Protein 6B40 (pdb70)

Nearest PDB structures (foldseek):
  6b40-assembly1_E  TM=1.002E+00  e=0.000E+00  Branchiostoma belcheri
  6dbv-assembly1_A  TM=8.803E-01  e=1.695E-36  Escherichia coli K-12
  6dbq-assembly1_C  TM=8.850E-01  e=1.042E-34  Escherichia coli K-12
  6dbu-assembly1_A  TM=8.363E-01  e=1.163E-34  Escherichia coli K-12
  6dbt-assembly1_C  TM=8.397E-01  e=1.228E-34  Escherichia coli K-12

Secondary structure (DSSP, 8-state):
----HHHHHHHHHHHT--HHHHHHHHHHHHHTT-S-SPPHHHHHHHHTTSSS--SB----SSEES--S-SS---S---S-EEEE--HHHHHHHHHHHTHHHHHTTSTTT--TT-TTT--EE-EEEEEEE-----------SSS---SEEEEEEEEEEE--SSS-SS-------SS-SSSSS-EEEEEEEE-SSS---TTTTHHHHHHHHHHHSSEEEEEEEEESEEEEEEE---B----THHHHHSSSS-SS-SS---SSS---TT--SS-------S-TTHHHHHHHSS-TTSSSTTTT-SS---S---SS-TT----SGGGHHHHHHHHHHHHHHHHTT--SSS--TTTHHHHHHHHHHHHHHHHTTS----SSS--HHHHHHTTSSS-TTTTSTT--SHHHHHHHHHHHHHHHHTTTSTT-S-TTSS-HHHHHHHHHHHHHHHHHHHHH-S-----TTTTTTSSSSHHHHH-TTS-S-SSTT-S-HHHHHHHHHHHTTTTSS--SSHHHHHHHHHHHHHHTT-HHHHTTSS---PPPSGGGT-SSS-S--/----HHHHHHHHHHHT--HHHHHHHHHHHHHTT-S-SPPHHHHHHHHTTSSS--SB----SSEES--S-SS---S---S-EEEE--HHHHHHHHHHHTHHHHHTTSTTT--TT-TTT--EE-EEEEEEE-----------SSS---SEEEEEEEEEEE--SSS-SS-------SS-SSSSS-EEEEEEEE-SSS---TTTTHHHHHHHHHHHSSEEEEEEEEESEEEEEEE---B----THHHHHSSSS-SS-SS---SSS---TT--SS-------S-TTHHHHHHHSS-TTSSSTTTT-SS---S---SS-TT----SGGGHHHHHHHHHHHHHHHHTT--SSS--TTTHHHHHHHHHHHHHHHHTTS----SSS--HHHHHHTTSSS-TTTTSTT--SHHHHHHHHHHHHHHHHTTTSTT-S-TTSS-HHHHHHHHHHHHHHHHHHHHH-S-----TTTTTTSSSSHHHHH-TTS-S-SSTT-S-HHHHHHHHHHHTTTTSS--SSHHHHHHHHHHHHHHTT-HHHHTTSS---PPPSGGGT-SSS-S--/--S-----PPPP-SSSS-TTTT---TT---EEEE-S--TT---SS---EEEE-EE-STTSSSEE--EE-SS-EE-------S-S---SS------------BTTBEEEEEEE-----TTT-S----EEEEEEEE-SS-EEEEEEEE-TTS-BSPPPP-S-------TTT-------------TT--S------------EEETTTTEEEPPP-----S--S-----BTTTTB-EE-----SSSSS-----EEEEEEEEEETBEEEEEEEEEE---SSS-S--SS---EE-SSSEEB----SS-PPPSS-S---S--BEEETTSSS-EEE-------S--S-------TTS-------SSS------/--S-----PPPP-SSSS-TTTT---TT---EEEE-S--TT---SS---EEEE-EE-STTSSSEE--EE-SS-EE-------S-S---SS------------BTTBEEEEEEE-----TTT-S----EEEEEEEE-SS-EEEEEEEE-TTS-BSPPPP-S-------TTT-------------TT--S------------EEETTTTEEEPPP-----S--S-----BTTTTB-EE-----SSSSS-----EEEEEEEEEETBEEEEEEEEEE---SSS-S--SS---EE-SSSEEB----SS-PPPSS-S---S--BEEETTSSS-EEE-------S--S-------TTS-------SSS------

Organism: Branchiostoma belcheri (NCBI:txid7741)

InterPro domains:
  IPR001841 Zinc finger, RING-type [PS50089] (371-410)
  IPR001841 Zinc finger, RING-type [SM00184] (371-409)
  IPR013083 Zinc finger, RING/FYVE/PHD-type [G3DSA:3.30.40.10] (348-464)
  IPR017907 Zinc finger, RING-type, conserved site [PS00518] (387-396)
  IPR023336 RAG nonamer-binding domain [PF12940] (477-530)
  IPR024627 V(D)J recombination-activating protein 1 [PTHR11539] (9-1124)
  IPR035714 RAG1 importin-binding [PF12560] (37-104)
  IPR058552 V(D)J recombination-activating protein 1, DNA-binding domain [PF26024] (548-600)
  IPR058553 V(D)J recombination-activating protein 1, pre-RNase H domain [PF26025] (634-689)
  IPR058554 V(D)J recombination-activating protein 1, RNase H domain [PF26100] (694-826)
  IPR058555 V(D)J recombination-activating protein 1, ZnC2 domain [PF26101] (828-865)
  IPR058556 V(D)J recombination-activating protein 1, ZnH2 domain [PF26104] (890-1047)
  IPR058557 V(D)J recombination-activating protein 1, C-terminal domain [PF26105] (1060-1104)

Sequence (1838 aa):
SCMTPEECLGMRLDMLMTKNQYSKEYNILKERGFSTLCPPKQLDAIEKTLMPGTARYSLEPDSVTMDFHEYVPDFPCPNTKGVRFPYAHAVAKTLEELEDEIVNGLKKLGRDPNDPTLVIHTICKDGADGMGDVSVHKEKSDHLLPDKALRFSFCVLRCSVMHKDTEVTIYEDPNPNSVRSNRPVLECIGDENDDGTVAVCVGPIECQRLLMKDKIMRVHMSDGTQRAHYLTFFNSMVDEKWDRAHGGLAGAGSKYLCTLCEAVRDEALEKAGSYKITRTLKKIEVTASKMKYESQEKDTFGVKGYPLLTTEPWERGIDATHTDINMGNYFKSLIVREMAQVHSWAKTANVKKQIVDAESKLDKHLKESLGLNPTLMMAGNYARELFKAEHADKLVALVDKPDRKSALVEVLAKFRQLRKVYRANWPLNDMSDEVRQYKAKAVEMANDLKTHFPYAPCTNYLHKVIEHVQELIEHPSGVGSVGALSSEGNEAGNKLFRQLRLGHARKGNTYNGLRDVLCTHWLYTSKTLRDKAAMSSGPIFSSLVTDSSRSSRKKSDSALGTEFTVVCDRVPLRDPSPTVQRFLCFVFDNGSGAMSTLPIDVGGEGISLSDMKEVKAMPHIASGCTAVWGPPLPPKPGKDTKQVILWGGLDKRRWCCSNDLTQVDITITPKTTTAKVSILPADKQDGVPSPRTGHTLVAISSLQAILFGGLELASRHARLGTCAQSCKDGYFYLLDMTTLRWNKLPLPPLVPRAYHSSTWVPASSTMVIVGGITYSGHCPSERLSVSDVVCLKISDTSQYTLTEIHMEGVRDSYVSSSSASALCDDRFVLYGGYHHDKSGLHPPEPSRDLYVMNLQTKKAVVHHAPTRMASAGHTCLRLIDNSVVMIGGTCKSVNCCTNLSCMTPEECLGMRLDMLMTKNQYSKEYNILKERGFSTLCPPKQLDAIEKTLMPGTARYSLEPDSVTMDFHEYVPDFPCPNTKGVRFPYAHAVAKTLEELEDEIVNGLKKLGRDPNDPTLVIHTICKDGADGMGDVSVHKEKSDHLLPDKALRFSFCVLRCSVMHKDTEVTIYEDPNPNSVRSNRPVLECIGDENDDGTVAVCVGPIECQRLLMKDKIMRVHMSDGTQRAHYLTFFNSMVDEKWDRAHGGLAGAGSKYLCTLCEAVRDEALEKAGSYKITRTLKKIEVTASKMKYESQEKDTFGVKGYPLLTTEPWERGIDATHTDINMGNYFKSLIVREMAQVHSWAKTANVKKQIVDAESKLDKHLKESLGLNPTLMMAGNYARELFKAEHADKLVALVDKPDRKSALVEVLAKFRQLRKVYRANWPLNDMSDEVRQYKAKAVEMANDLKTHFPYAPCTNYLHKVIEHVQELIEHPSGVGSVGALSSEGNEAGNKLFRQLRLGHARKGNTYNGLRDVLCTHWLYTSKTLRDKAAMSSGPIFSSLVTDSSRSSRKKSDSALGTEFTVVCDRVPLRDPSPTVQRFLCFVFDNGSGAMSTLPIDVGGEGISLSDMKEVKAMPHIASGCTAVWGPPLPPKPGKDTKQVILWGGLDKRRWCCSNDLTQVDITITPKTTTAKVSILPADKQDGVPSPRTGHTLVAISSLQAILFGGLELASRHARLGTCAQSCKDGYFYLLDMTTLRWNKLPLPPLVPRAYHSSTWVPASSTMVIVGGITYSGHCPSERLSVSDVVCLKISDTSQYTLTEIHMEGVRDSYVSSSSASALCDDRFVLYGGYHHDKSGLHPPEPSRDLYVMNLQTKKAVVHHAPTRMASAGHTCLRLIDNSVVMIGGTCKSVNCCTNL

B-factor: mean 50.0, std 0.0, range [50.0, 50.0]

Solvent-accessible surface area: 89553 Å² total; per-residue (Å²): 118,109,26,62,29,66,50,0,1,4,10,21,13,28,25,58,20,42,101,118,44,3,29,77,2,40,77,26,6,130,104,98,56,57,67,17,9,7,49,39,167,84,0,53,65,39,19,122,73,29,30,15,27,80,27,138,62,110,220,158,33,17,46,54,7,61,58,81,46,132,111,28,57,23,58,77,54,35,54,7,62,1,0,29,8,63,1,17,46,0,8,2,14,12,21,52,22,32,23,109,64,10,67,107,8,12,137,215,56,22,164,43,94,56,34,116,84,37,42,1,22,7,10,7,4,0,1,9,39,13,34,22,117,21,68,47,62,128,34,171,41,53,110,104,12,36,63,62,2,10,12,13,3,4,3,34,4,53,14,2,62,130,44,98,160,91,93,91,46,48,40,56,9,123,80,4,36,37,40,46,7,12,12,2,0,2,1,1,13,0,26,33,114,139,24,39,4,6,16,21,2,10,19,20,8,16,60,49,5,93,88,28,52,75,111,110,16,91,1,74,125,18,97,81,73,55,12,3,5,52,6,20,11,23,13,2,8,8,21,31,164,23,8,3,65,22,6,1,20,31,43,90,20,78,82,51,6,2,10,4,0,76,8,64,92,128,78,48,123,108,126,28,36,61,60,31,83,82,149,18,86,127,24,3,80,46,9,19,42,114,106,45,75,111,12,60,107,140,112,62,34,9,9,62,8,142,20,74,34,37,14,90,34,41,55,33,4,20,7,2,22,68,5,3,53,69,3,0,81,15,15,17,26,6,9,6,30,9,35,19,102,18,108,87,85,46,146,74,76,135,39,91,114,98,11,75,59,10,60,67,103,7,32,98,48,5,14,56,45,28,18,20,54,83,102,148,176,38,58,25,131,26,3,79,33,19,14,112,78,125,49,31,102,92,11,0,54,73,6,91,114,104,107,87,65,73,13,1,39,65,1,22,54,40,6,97,103,6,44,102,9,17,70,28,54,40,6,96,113,91,69,44,93,40,9,157,100,5,63,71,80,1,43,78,16,24,59,17,24,129,96,88,10,110,45,53,37,24,49,38,8,17,23,10,11,21,5,1,6,22,46,18,5,114,76,100,120,25,18,6,3,9,1,0,5,2,7,56,5,10,74,42,2,10,153,14,2,100,92,2,32,125,54,41,23,131,146,76,96,9,78,49,4,2,75,34,1,1,26,24,7,3,7,26,4,2,21,46,9,69,108,98,12,58,69,68,90,98,104,102,80,83,100,96,65,58,116,99,69,60,114,85,138,166,36,31,7,96,73,74,81,8,142,122,18,82,30,87,192,13,42,200,122,96,24,54,27,8,112,33,11,24,18,20,33,46,67,26,150,35,53,36,67,58,127,39,146,121,45,110,6,24,12,7,30,14,12,22,3,0,58,38,16,31,2,23,12,5,29,29,27,12,46,169,42,37,59,26,36,44,64,26,105,52,48,51,85,36,22,11,13,50,5,4,6,2,29,53,9,46,113,75,106,110,115,147,46,80,22,27,29,12,10,18,0,6,2,1,16,26,65,76,117,68,20,14,22,36,34,10,1,74,12,36,21,16,9,42,64,195,85,26,79,13,132,16,40,18,42,44,59,110,139,17,66,49,72,7,54,44,15,9,8,24,23,3,12,11,57,79,55,74,48,17,0,22,40,3,0,37,34,37,13,42,126,98,103,72,63,59,111,22,47,103,78,80,138,28,8,96,11,11,28,7,35,14,94,78,28,103,8,63,98,28,113,49,117,64,72,45,57,50,18,30,26,9,0,17,57,12,44,86,109,29,18,5,3,12,12,1,4,35,45,26,21,10,112,76,46,13,60,32,65,19,4,6,26,8,23,17,115,138,77,111,75,58,38,117,38,61,53,65,86,68,116,11,105,32,60,176,36,4,23,15,5,20,11,29,12,20,11,1,9,48,70,71,2,4,10,42,4,6,6,67,67,102,76,59,19,58,145,8,135,65,17,48,106,35,6,38,4,3,37,27,70,59,212,161,14,32,9,66,68,10,85,38,73,108,34,68,23,13,30,34,11,36,55,25,60,45,91,107,50,18,89,20,10,12,20,2,42,56,51,50,20,8,14,41,15,116,108,27,62,28,65,51,0,0,3,8,21,12,27,24,58,19,42,103,115,46,3,29,77,2,42,76,28,7,131,106,98,56,57,68,18,8,8,50,38,165,84,0,53,64,39,20,123,74,30,30,15,27,80,26,139,63,109,219,156,36,18,43,54,9,59,58,77,46,130,110,29,56,23,59,76,53,34,54,8,65,1,0,29,9,63,1,17,48,0,7,2,15,12,21,54,20,32,22,109,64,10,66,108,9,11,136,215,60,22,163,42,91,56,33,114,84,36,42,1,22,7,9,7,3,0,1,9,40,12,37,22,118,21,66,48,64,131,35,172,41,56,110,102,12,35,63,61,1,10,12,16,2,4,3,33,4,54,14,2,63,132,44,98,158,93,94,91,44,49,43,56,8,122,80,4,36,37,40,46,6,11,13,2,0,2,1,1,12,1,26,34,114,141,23,39,4,7,14,22,2,10,18,22,7,17,61,49,4,92,88,27,55,77,110,109,16,90,2,71,123,19,99,81,72,55,11,3,5,50,5,20,11,23,12,3,8,10,20,31,159,21,8,4,68,22,7,0,21,33,43,89,19,76,84,51,6,2,11,4,0,76,8,65,94,129,81,46,123,106,127,28,37,61,61,32,82,82,153,17,87,128,24,3,81,46,10,20,41,114,107,44,76,112,13,59,106,139,114,60,33,10,10,62,8,144,21,75,33,36,15,90,35,41,55,32,6,23,8,1,21,69,6,3,51,69,4,1,82,15,15,18,27,6,9,7,31,8,34,18,102,21,104,89,87,46,147,72,77,137,39,92,110,99,10,74,60,10,61,66,102,7,30,97,49,5,12,52,45,26,16,18,54,85,105,152,176,39,58,25,129,26,2,78,31,20,12,114,78,127,49,32,100,94,11,0,54,72,7,93,115,103,108,87,65,73,13,2,39,66,1,23,55,40,6,99,104,5,44,104,10,17,70,27,54,40,6,96,113,88,69,43,92,40,11,156,100,4,63,71,81,0,43,76,15,25,60,18,23,130,95,88,9,109,43,51,37,24,50,38,8,17,23,10,11,23,5,1,8,22,46,16,5,114,73,99,119,25,20,6,4,8,0,0,5,2,7,55,5,11,71,42,2,9,154,16,3,101,89,3,29,128,54,39,24,128,151,78,95,9,80,48,4,2,74,33,1,1,25,24,7,3,8,26,4,2,24,45,9,66,109,96,10,56,68,69,91,99,105,101,80,81,100,96,66,59,115,100,68,59,114,84,138,168,38,32,8,96,73,74,80,8,143,119,19,85,30,88,193,12,43,202,123,99,24,52,26,9,112,34,11,24,17,18,33,46,67,26,149,35,53,35,69,59,125,41,144,118,42,109,7,24,12,8,31,13,12,21,3,0,58,38,16,32,2,24,11,6,29,27,27,12,44,168,39,36,61,27,37,44,67,26,101,52,47,51,85,36,23,11,11,50,4,3,6,2,28,52,10,46,115,76,103,109,116,146,43,80,22,27,29,13,10,18,0,6,2,1,16,26,65,74,115,67,18,14,23,36,33,10,1,73,13,37,20,15,6,41,63,195,86,27,79,13,132,15,41,20,43,43,57,109,139,17,66,48,72,8,54,43,15,9,8,23,22,3,12,10,59,77,54,74,49,18,0,21,40,3,0,38,34,38,13,43,123,99,102,72,64,58,111,23,46,101,79,77,135,28,7,96,12,9,28,8,35,16,94,78,26,102,9,62,96,28,115,51,117,63,72,46,57,51,16,30,26,9,0,19,57,12,42,86,106,29,17,5,2,12,13,1,5,34,44,26,20,10,111,77,45,14,60,31,65,19,5,6,26,8,24,16,116,138,77,111,74,59,37,120,39,61,53,66,84,67,118,12,107,31,58,175,37,4,22,13,5,19,10,30,11,20,11,2,10,49,71,73,1,4,11,45,3,7,4,67,66,103,77,60,20,59,150,8,137,66,18,47,105,36,6,39,4,3,37,26,70,59,212,163,14,32,8,65,68,10,85,39,74,110,34,69,23,14,29,32,12,37,56,28,60,45,93,106,50,17,89,22,9,12,21,2,43,57,53,50,19,8,16,42,15

Foldseek 3Di:
DADDLLLVLLVCQVVLNFPVNVQVVVVVCVVVPDRDHDHCVVNVVCLVVLAFPDFDKLHDFWDWLQPDDDPDPPDPDDQKTWTFGQVVSVVLSLVLFCLVVVCVQVPPHDPRLDAVPDAKEWEWEWEKDKAAADDFDPQPDDDGFHRIKIWIWIFTAFIWDPDDVPGDTRDGPPPGQAALRIFTGIIMGHDPPVHVPCCRRVVVSLVVVVVVAQDKMKRHPNDPGIHIYHYHYAYAQQPQVSCPVQQFADRQFQQAQALAFQDGQPDLDQATPDGDWLCVLVVQVQCVVDPVCPPCNVNPDSGHGHDNHPRHGRRGYDAQLVCLQVVCVVLLLVLLCQLDVDADDDCDPVCVVSSVVSSVVLQVLCVVPHDDDDDPDDDSVNSVVQQDPPCLCSNCVSRPPCVVVVLSSVLSVLCNVLVCQALPQDDVVPPVVSLVCVLVSLSVSSVSCVPSPPHDRDHSCSSVRNDVRSCVLVPPPDRRGNNNVHNVHVVVVVVVQCVCQVPRFDDDHPNVTSSRSSSVSNVSNRPVSVVSPPDDDDDDDPPPQDPPDPNPD/DPQDAFFFADWAPCPPADPQSPLLLAQAAWDWAQDDPQLQDPDPPKRAIWIWGHCFAPSGQHIGTWPRIRDHGDHDDDDSAPTHPGFGNWEKEAWEDFDDDDVFKGKTKTWTFAAADPPPGWFDGWTWIKIWMDGHPDTHIDTDTDPCPLAAADDDGAHAEYWEDDRAFWATDFAHHDLTDDVPRPPPSQDADWDQWGFIAGPPRRYGHTDDDPGPIDFGHYFAYWDDDQIWTKGAHQDDRGVQAFRWDQKIKIFDQNDPVPRDDTDIDIDGAQDPDIRLALSAYFREQEAQWGKGFAFDLPCDDGNPDSDTGGWIKIWRCNDPNTYTDHRPTNPDSAHHAWDFDYDYPDAFTFIQGNRSGGTGGD/DADDLLLVLLVCQVVLNFPVNVQVVVVVCVVVPDRDHDHCVVNVVCLVVLAFPDFDKLHDFWDWLQPDDDPDPPDPDDQKTWTFGQVVSVVLSLVLFCLVVVCVQVPPHDPRLDAVPDAKEWEWEWEKDKAAADDFDPQPDDDGFHRIKIWIWIFTAFIWDPDDVPGDTRDGPPPGQAALRIFTGIIMGHDPPVHVPCCRRVVVSLVVVVVVAQDKMKRHPNDPGIHIYHYHYAYAQQPQVSCPVQQFADRQFQQAQALAFQDGQPDLDQATPDGDWLCVLVVQVQCVVDPVCPPCNVNPDSGHGHDNHPRHGRRGYDAQLVCLQVVCVVLLLVLLCQLDVDADDDCDPVCVVSSVVSSVVLQVLCVVPHDDDDDPDDDSVNSVVQQDPPCLCSNCVSRPPCVVVVLSSVLSVLCNVLVCQALPQDDVVPPVVSLVCVLVSLSVSSVSCVPSPPHDRDHSCSSVRNDVRSCVLVPPPDRRGNNNVHNVHVVVVVVVQCVCQVPRFDDDHPNVTSSRSSSVSNVSNRPVSVVSPPDDDDDDDPPPQDPPDPNPD/DPQDAFFFADWAPCPPADPQSPLLLAQAAWDWAQDDPQLQDPDPPKRAIWIWGHCFAPSGQHIGTWPRIRDHGDHDDDDSAPTHPGFGNWEKEAWEDFDDDDVFKGKTKTWTFAAADPPPGWFDGWTWIKIWMDGHPDTHIDTDTDPCPLAAADDDGAHAEYWEDDRAFWATDFAHHDLTDDVPRPPPSQDADWDQWGFIAGPPRRYGHTDDDPGPIDFGHYFAYWDDDQIWTKGAHQDDRGVQAFRWDQKIKIFDQNDPVPRDDTDIDIDGAQDPDIRLALSAYFREQEAQWGKGFAFDLPCDDGNPDSDTGGWIKIWRCNDPNTYTDHRPTNPDSAHHAWDFDYDYPDAFTFIQGNRSGGTGGD

Radius of gyration: 41.95 Å; Cα contacts (8 Å, |Δi|>4): 3526; chains: 4; bounding box: 133×90×96 Å

Structure (mmCIF, N/CA/C/O backbone):
data_6B40
#
_entry.id   6B40
#
loop_
_entity.id
_entity.type
_entity.pdbx_description
1 polymer RAG1L,RAG1L
2 polymer '31TIR intact strand'
3 polymer '31TIR pre-nicked strand of signal DNA'
4 polymer '31TIR pre-nicked strand of flanking DNA'
5 polymer RAG2L
6 non-polymer 'CALCIUM ION'
7 non-polymer 'ZINC ION'
#
loop_
_atom_site.group_PDB
_atom_site.id
_atom_site.type_symbol
_atom_site.label_atom_id
_atom_site.label_alt_id
_atom_site.label_comp_id
_atom_site.label_asym_id
_atom_site.label_entity_id
_atom_site.label_seq_id
_atom_site.pdbx_PDB_ins_code
_atom_site.Cartn_x
_atom_site.Cartn_y
_atom_site.Cartn_z
_atom_site.occupancy
_atom_site.B_iso_or_equiv
_atom_site.auth_seq_id
_atom_site.auth_comp_id
_atom_site.auth_asym_id
_atom_site.auth_atom_id
_atom_site.pdbx_PDB_model_num
ATOM 1 N N . SER A 1 78 ? 128.215 123.454 72.605 1.00 50.00 545 SER A N 1
ATOM 2 C CA . SER A 1 78 ? 127.596 122.287 73.213 1.00 50.00 545 SER A CA 1
ATOM 3 C C . SER A 1 78 ? 128.064 122.118 74.649 1.00 50.00 545 SER A C 1
ATOM 4 O O . SER A 1 78 ? 127.388 122.542 75.584 1.00 50.00 545 SER A O 1
ATOM 7 N N . CYS A 1 79 ? 129.224 121.491 74.820 1.00 50.00 546 CYS A N 1
ATOM 8 C CA . CYS A 1 79 ? 129.771 121.277 76.149 1.00 50.00 546 CYS A CA 1
ATOM 9 C C . CYS A 1 79 ? 130.256 122.598 76.741 1.00 50.00 546 CYS A C 1
ATOM 10 O O . CYS A 1 79 ? 130.363 123.619 76.057 1.00 50.00 546 CYS A O 1
ATOM 13 N N . MET A 1 80 ? 130.561 122.574 78.030 1.00 50.00 547 MET A N 1
ATOM 14 C CA . MET A 1 80 ? 130.695 123.807 78.787 1.00 50.00 547 MET A CA 1
ATOM 15 C C . MET A 1 80 ? 132.069 123.926 79.442 1.00 50.00 547 MET A C 1
ATOM 16 O O . MET A 1 80 ? 132.924 123.042 79.347 1.00 50.00 547 MET A O 1
ATOM 21 N N . THR A 1 81 ? 132.251 125.058 80.113 1.00 50.00 548 THR A N 1
ATOM 22 C CA . THR A 1 81 ? 133.392 125.576 80.853 1.00 50.00 548 THR A CA 1
ATOM 23 C C . THR A 1 81 ? 133.365 125.043 82.277 1.00 50.00 548 THR A C 1
ATOM 24 O O . THR A 1 81 ? 132.327 125.136 82.941 1.00 50.00 548 THR A O 1
ATOM 28 N N . PRO A 1 82 ? 134.469 124.484 82.776 1.00 50.00 549 PRO A N 1
ATOM 29 C CA . PRO A 1 82 ? 134.448 123.922 84.132 1.00 50.00 549 PRO A CA 1
ATOM 30 C C . PRO A 1 82 ? 134.356 124.966 85.227 1.00 50.00 549 PRO A C 1
ATOM 31 O O . PRO A 1 82 ? 133.806 124.668 86.295 1.00 50.00 549 PRO A O 1
ATOM 35 N N . GLU A 1 83 ? 134.876 126.173 85.003 1.00 50.00 550 GLU A N 1
ATOM 36 C CA . GLU A 1 83 ? 134.768 127.216 86.018 1.00 50.00 550 GLU A CA 1
ATOM 37 C C . GLU A 1 83 ? 133.328 127.666 86.211 1.00 50.00 550 GLU A C 1
ATOM 38 O O . GLU A 1 83 ? 132.943 128.024 87.329 1.00 50.00 550 GLU A O 1
ATOM 44 N N . GLU A 1 84 ? 132.528 127.634 85.141 1.00 50.00 551 GLU A N 1
ATOM 45 C CA . GLU A 1 84 ? 131.094 127.879 85.253 1.00 50.00 551 GLU A CA 1
ATOM 46 C C . GLU A 1 84 ? 130.431 126.861 86.165 1.00 50.00 551 GLU A C 1
ATOM 47 O O . GLU A 1 84 ? 129.610 127.219 87.015 1.00 50.00 551 GLU A O 1
ATOM 53 N N . CYS A 1 85 ? 130.805 125.592 86.025 1.00 50.00 552 CYS A N 1
ATOM 54 C CA . CYS A 1 85 ? 130.237 124.554 86.874 1.00 50.00 552 CYS A CA 1
ATOM 55 C C . CYS A 1 85 ? 130.692 124.711 88.317 1.00 50.00 552 CYS A C 1
ATOM 56 O O . CYS A 1 85 ? 129.899 124.522 89.249 1.00 50.00 552 CYS A O 1
ATOM 59 N N . LEU A 1 86 ? 131.966 125.055 88.515 1.00 50.00 553 LEU A N 1
ATOM 60 C CA . LEU A 1 86 ? 132.484 125.201 89.868 1.00 50.00 553 LEU A CA 1
ATOM 61 C C . LEU A 1 86 ? 131.846 126.388 90.565 1.00 50.00 553 LEU A C 1
ATOM 62 O O . LEU A 1 86 ? 131.557 126.331 91.765 1.00 50.00 553 LEU A O 1
ATOM 67 N N . GLY A 1 87 ? 131.571 127.454 89.818 1.00 50.00 554 GLY A N 1
ATOM 68 C CA . GLY A 1 87 ? 130.796 128.540 90.377 1.00 50.00 554 GLY A CA 1
ATOM 69 C C . GLY A 1 87 ? 129.350 128.164 90.595 1.00 50.00 554 GLY A C 1
ATOM 70 O O . GLY A 1 87 ? 128.697 128.694 91.496 1.00 50.00 554 GLY A O 1
ATOM 71 N N . MET A 1 88 ? 128.832 127.247 89.782 1.00 50.00 555 MET A N 1
ATOM 72 C CA . MET A 1 88 ? 127.459 126.816 89.964 1.00 50.00 555 MET A CA 1
ATOM 73 C C . MET A 1 88 ? 127.299 126.016 91.243 1.00 50.00 555 MET A C 1
ATOM 74 O O . MET A 1 88 ? 126.262 126.115 91.906 1.00 50.00 555 MET A O 1
ATOM 79 N N . ARG A 1 89 ? 128.322 125.250 91.619 1.00 50.00 556 ARG A N 1
ATOM 80 C CA . ARG A 1 89 ? 128.140 124.319 92.728 1.00 50.00 556 ARG A CA 1
ATOM 81 C C . ARG A 1 89 ? 128.088 125.041 94.065 1.00 50.00 556 ARG A C 1
ATOM 82 O O . ARG A 1 89 ? 127.315 124.657 94.950 1.00 50.00 556 ARG A O 1
ATOM 90 N N . LEU A 1 90 ? 128.865 126.107 94.219 1.00 50.00 557 LEU A N 1
ATOM 91 C CA . LEU A 1 90 ? 129.124 126.610 95.560 1.00 50.00 557 LEU A CA 1
ATOM 92 C C . LEU A 1 90 ? 127.947 127.385 96.134 1.00 50.00 557 LEU A C 1
ATOM 93 O O . LEU A 1 90 ? 127.656 127.258 97.327 1.00 50.00 557 LEU A O 1
ATOM 98 N N . ASP A 1 91 ? 127.243 128.167 95.311 1.00 50.00 558 ASP A N 1
ATOM 99 C CA . ASP A 1 91 ? 126.076 128.881 95.819 1.00 50.00 558 ASP A CA 1
ATOM 100 C C . ASP A 1 91 ? 124.929 127.947 96.161 1.00 50.00 558 ASP A C 1
ATOM 101 O O . ASP A 1 91 ? 124.068 128.305 96.970 1.00 50.00 558 ASP A O 1
ATOM 106 N N . MET A 1 92 ? 124.905 126.758 95.573 1.00 50.00 559 MET A N 1
ATOM 107 C CA . MET A 1 92 ? 123.951 125.758 96.007 1.00 50.00 559 MET A CA 1
ATOM 108 C C . MET A 1 92 ? 124.322 125.177 97.358 1.00 50.00 559 MET A C 1
ATOM 109 O O . MET A 1 92 ? 123.440 124.657 98.049 1.00 50.00 559 MET A O 1
ATOM 114 N N . LEU A 1 93 ? 125.602 125.273 97.741 1.00 50.00 560 LEU A N 1
ATOM 115 C CA . LEU A 1 93 ? 126.236 124.383 98.718 1.00 50.00 560 LEU A CA 1
ATOM 116 C C . LEU A 1 93 ? 125.936 122.925 98.393 1.00 50.00 560 LEU A C 1
ATOM 117 O O . LEU A 1 93 ? 125.662 122.109 99.273 1.00 50.00 560 LEU A O 1
ATOM 122 N N . MET A 1 94 ? 125.989 122.601 97.110 1.00 50.00 561 MET A N 1
ATOM 123 C CA . MET A 1 94 ? 125.714 121.259 96.649 1.00 50.00 561 MET A CA 1
ATOM 124 C C . MET A 1 94 ? 126.913 120.383 96.974 1.00 50.00 561 MET A C 1
ATOM 125 O O . MET A 1 94 ? 128.044 120.712 96.608 1.00 50.00 561 MET A O 1
ATOM 130 N N . THR A 1 95 ? 126.676 119.291 97.689 1.00 50.00 562 THR A N 1
ATOM 131 C CA . THR A 1 95 ? 127.760 118.366 97.959 1.00 50.00 562 THR A CA 1
ATOM 132 C C . THR A 1 95 ? 128.153 117.654 96.673 1.00 50.00 562 THR A C 1
ATOM 133 O O . THR A 1 95 ? 127.367 117.559 95.727 1.00 50.00 562 THR A O 1
ATOM 137 N N . LYS A 1 96 ? 129.381 117.128 96.668 1.00 50.00 563 LYS A N 1
ATOM 138 C CA . LYS A 1 96 ? 130.028 116.685 95.435 1.00 50.00 563 LYS A CA 1
ATOM 139 C C . LYS A 1 96 ? 129.298 115.508 94.804 1.00 50.00 563 LYS A C 1
ATOM 140 O O . LYS A 1 96 ? 129.155 115.438 93.575 1.00 50.00 563 LYS A O 1
ATOM 146 N N . ASN A 1 97 ? 128.786 114.607 95.637 1.00 50.00 564 ASN A N 1
ATOM 147 C CA . ASN A 1 97 ? 128.025 113.486 95.116 1.00 50.00 564 ASN A CA 1
ATOM 148 C C . ASN A 1 97 ? 126.712 113.930 94.493 1.00 50.00 564 ASN A C 1
ATOM 149 O O . ASN A 1 97 ? 126.258 113.308 93.529 1.00 50.00 564 ASN A O 1
ATOM 154 N N . GLN A 1 98 ? 126.101 115.005 94.999 1.00 50.00 565 GLN A N 1
ATOM 155 C CA . GLN A 1 98 ? 124.866 115.483 94.385 1.00 50.00 565 GLN A CA 1
ATOM 156 C C . GLN A 1 98 ? 125.135 116.070 93.008 1.00 50.00 565 GLN A C 1
ATOM 157 O O . GLN A 1 98 ? 124.312 115.917 92.097 1.00 50.00 565 GLN A O 1
ATOM 163 N N . TYR A 1 99 ? 126.288 116.715 92.828 1.00 50.00 566 TYR A N 1
ATOM 164 C CA . TYR A 1 99 ? 126.638 117.193 91.500 1.00 50.00 566 TYR A CA 1
ATOM 165 C C . TYR A 1 99 ? 126.934 116.032 90.573 1.00 50.00 566 TYR A C 1
ATOM 166 O O . TYR A 1 99 ? 126.578 116.075 89.388 1.00 50.00 566 TYR A O 1
ATOM 175 N N . SER A 1 100 ? 127.560 114.979 91.103 1.00 50.00 567 SER A N 1
ATOM 176 C CA . SER A 1 100 ? 127.758 113.779 90.300 1.00 50.00 567 SER A CA 1
ATOM 177 C C . SER A 1 100 ? 126.431 113.147 89.920 1.00 50.00 567 SER A C 1
ATOM 178 O O . SER A 1 100 ? 126.280 112.639 88.804 1.00 50.00 567 SER A O 1
ATOM 181 N N . LYS A 1 101 ? 125.448 113.222 90.815 1.00 50.00 568 LYS A N 1
ATOM 182 C CA . LYS A 1 101 ? 124.144 112.634 90.545 1.00 50.00 568 LYS A CA 1
ATOM 183 C C . LYS A 1 101 ? 123.391 113.419 89.481 1.00 50.00 568 LYS A C 1
ATOM 184 O O . LYS A 1 101 ? 122.765 112.825 88.600 1.00 50.00 568 LYS A O 1
ATOM 190 N N . GLU A 1 102 ? 123.465 114.749 89.524 1.00 50.00 569 GLU A N 1
ATOM 191 C CA . GLU A 1 102 ? 122.800 115.535 88.490 1.00 50.00 569 GLU A CA 1
ATOM 192 C C . GLU A 1 102 ? 123.491 115.365 87.145 1.00 50.00 569 GLU A C 1
ATOM 193 O O . GLU A 1 102 ? 122.822 115.307 86.101 1.00 50.00 569 GLU A O 1
ATOM 199 N N . TYR A 1 103 ? 124.825 115.255 87.158 1.00 50.00 570 TYR A N 1
ATOM 200 C CA . TYR A 1 103 ? 125.562 114.966 85.935 1.00 50.00 570 TYR A CA 1
ATOM 201 C C . TYR A 1 103 ? 125.153 113.628 85.351 1.00 50.00 570 TYR A C 1
ATOM 202 O O . TYR A 1 103 ? 124.933 113.515 84.143 1.00 50.00 570 TYR A O 1
ATOM 211 N N . ASN A 1 104 ? 125.000 112.619 86.204 1.00 50.00 571 ASN A N 1
ATOM 212 C CA . ASN A 1 104 ? 124.589 111.305 85.731 1.00 50.00 571 ASN A CA 1
ATOM 213 C C . ASN A 1 104 ? 123.153 111.300 85.232 1.00 50.00 571 ASN A C 1
ATOM 214 O O . ASN A 1 104 ? 122.852 110.603 84.262 1.00 50.00 571 ASN A O 1
ATOM 219 N N . ILE A 1 105 ? 122.267 112.082 85.852 1.00 50.00 572 ILE A N 1
ATOM 220 C CA . ILE A 1 105 ? 120.874 112.100 85.417 1.00 50.00 572 ILE A CA 1
ATOM 221 C C . ILE A 1 105 ? 120.747 112.748 84.048 1.00 50.00 572 ILE A C 1
ATOM 222 O O . ILE A 1 105 ? 120.155 112.170 83.129 1.00 50.00 572 ILE A O 1
ATOM 227 N N . LEU A 1 106 ? 121.324 113.939 83.872 1.00 50.00 573 LEU A N 1
ATOM 228 C CA . LEU A 1 106 ? 121.229 114.555 82.552 1.00 50.00 573 LEU A CA 1
ATOM 229 C C . LEU A 1 106 ? 122.138 113.884 81.535 1.00 50.00 573 LEU A C 1
ATOM 230 O O . LEU A 1 106 ? 121.946 114.076 80.329 1.00 50.00 573 LEU A O 1
ATOM 235 N N . LYS A 1 107 ? 123.100 113.081 81.987 1.00 50.00 574 LYS A N 1
ATOM 236 C CA . LYS A 1 107 ? 123.846 112.245 81.063 1.00 50.00 574 LYS A CA 1
ATOM 237 C C . LYS A 1 107 ? 122.993 111.088 80.576 1.00 50.00 574 LYS A C 1
ATOM 238 O O . LYS A 1 107 ? 122.999 110.764 79.384 1.00 50.00 574 LYS A O 1
ATOM 244 N N . GLU A 1 108 ? 122.250 110.458 81.486 1.00 50.00 575 GLU A N 1
ATOM 245 C CA . GLU A 1 108 ? 121.421 109.321 81.112 1.00 50.00 575 GLU A CA 1
ATOM 246 C C . GLU A 1 108 ? 120.249 109.766 80.255 1.00 50.00 575 GLU A C 1
ATOM 247 O O . GLU A 1 108 ? 119.877 109.082 79.296 1.00 50.00 575 GLU A O 1
ATOM 253 N N . ARG A 1 109 ? 119.684 110.934 80.555 1.00 50.00 576 ARG A N 1
ATOM 254 C CA . ARG A 1 109 ? 118.716 111.514 79.641 1.00 50.00 576 ARG A CA 1
ATOM 255 C C . ARG A 1 109 ? 119.381 112.055 78.388 1.00 50.00 576 ARG A C 1
ATOM 256 O O . ARG A 1 109 ? 118.695 112.284 77.389 1.00 50.00 576 ARG A O 1
ATOM 264 N N . GLY A 1 110 ? 120.693 112.261 78.417 1.00 50.00 577 GLY A N 1
ATOM 265 C CA . GLY A 1 110 ? 121.391 112.688 77.229 1.00 50.00 577 GLY A CA 1
ATOM 266 C C . GLY A 1 110 ? 121.140 114.140 76.913 1.00 50.00 577 GLY A C 1
ATOM 267 O O . GLY A 1 110 ? 120.491 114.463 75.916 1.00 50.00 577 GLY A O 1
ATOM 268 N N . PHE A 1 111 ? 121.624 115.027 77.772 1.00 50.00 578 PHE A N 1
ATOM 269 C CA . PHE A 1 111 ? 121.564 116.456 77.517 1.00 50.00 578 PHE A CA 1
ATOM 270 C C . PHE A 1 111 ? 122.959 117.044 77.618 1.00 50.00 578 PHE A C 1
ATOM 271 O O . PHE A 1 111 ? 123.670 116.799 78.596 1.00 50.00 578 PHE A O 1
ATOM 279 N N . SER A 1 112 ? 123.345 117.800 76.593 1.00 50.00 579 SER A N 1
ATOM 280 C CA . SER A 1 112 ? 124.633 118.487 76.550 1.00 50.00 579 SER A CA 1
ATOM 281 C C . SER A 1 112 ? 124.624 119.564 77.623 1.00 50.00 579 SER A C 1
ATOM 282 O O . SER A 1 112 ? 123.984 120.605 77.481 1.00 50.00 579 SER A O 1
ATOM 285 N N . THR A 1 113 ? 125.335 119.303 78.709 1.00 50.00 580 THR A N 1
ATOM 286 C CA . THR A 1 113 ? 125.103 119.949 79.991 1.00 50.00 580 THR A CA 1
ATOM 287 C C . THR A 1 113 ? 126.431 120.075 80.716 1.00 50.00 580 THR A C 1
ATOM 288 O O . THR A 1 113 ? 127.493 120.143 80.089 1.00 50.00 580 THR A O 1
ATOM 292 N N . LEU A 1 114 ? 126.351 120.160 82.039 1.00 50.00 581 LEU A N 1
ATOM 293 C CA . LEU A 1 114 ? 127.442 120.409 82.968 1.00 50.00 581 LEU A CA 1
ATOM 294 C C . LEU A 1 114 ? 128.627 119.461 82.813 1.00 50.00 581 LEU A C 1
ATOM 295 O O . LEU A 1 114 ? 128.518 118.409 82.178 1.00 50.00 581 LEU A O 1
ATOM 300 N N . CYS A 1 115 ? 129.749 119.818 83.387 1.00 50.00 582 CYS A N 1
ATOM 301 C CA . CYS A 1 115 ? 130.966 119.052 83.185 1.00 50.00 582 CYS A CA 1
ATOM 302 C C . CYS A 1 115 ? 131.041 117.870 84.156 1.00 50.00 582 CYS A C 1
ATOM 303 O O . CYS A 1 115 ? 130.441 117.909 85.231 1.00 50.00 582 CYS A O 1
ATOM 306 N N . PRO A 1 116 ? 131.748 116.799 83.790 1.00 50.00 583 PRO A N 1
ATOM 307 C CA . PRO A 1 116 ? 131.976 115.685 84.730 1.00 50.00 583 PRO A CA 1
ATOM 308 C C . PRO A 1 116 ? 132.895 116.099 85.865 1.00 50.00 583 PRO A C 1
ATOM 309 O O . PRO A 1 116 ? 133.661 117.062 85.721 1.00 50.00 583 PRO A O 1
ATOM 313 N N . PRO A 1 117 ? 132.851 115.406 87.011 1.00 50.00 584 PRO A N 1
ATOM 314 C CA . PRO A 1 117 ? 133.677 115.828 88.154 1.00 50.00 584 PRO A CA 1
ATOM 315 C C . PRO A 1 117 ? 135.162 115.634 87.946 1.00 50.00 584 PRO A C 1
ATOM 316 O O . PRO A 1 117 ? 135.962 116.319 88.599 1.00 50.00 584 PRO A O 1
ATOM 320 N N . LYS A 1 118 ? 135.555 114.728 87.055 1.00 50.00 585 LYS A N 1
ATOM 321 C CA . LYS A 1 118 ? 136.956 114.620 86.681 1.00 50.00 585 LYS A CA 1
ATOM 322 C C . LYS A 1 118 ? 137.422 115.856 85.921 1.00 50.00 585 LYS A C 1
ATOM 323 O O . LYS A 1 118 ? 138.611 116.188 85.947 1.00 50.00 585 LYS A O 1
ATOM 329 N N . GLN A 1 119 ? 136.511 116.566 85.269 1.00 50.00 586 GLN A N 1
ATOM 330 C CA . GLN A 1 119 ? 136.865 117.869 84.745 1.00 50.00 586 GLN A CA 1
ATOM 331 C C . GLN A 1 119 ? 136.930 118.913 85.852 1.00 50.00 586 GLN A C 1
ATOM 332 O O . GLN A 1 119 ? 137.640 119.911 85.702 1.00 50.00 586 GLN A O 1
ATOM 338 N N . LEU A 1 120 ? 136.241 118.690 86.975 1.00 50.00 587 LEU A N 1
ATOM 339 C CA . LEU A 1 120 ? 136.318 119.648 88.074 1.00 50.00 587 LEU A CA 1
ATOM 340 C C . LEU A 1 120 ? 137.635 119.554 88.828 1.00 50.00 587 LEU A C 1
ATOM 341 O O . LEU A 1 120 ? 138.329 120.564 89.003 1.00 50.00 587 LEU A O 1
ATOM 346 N N . ASP A 1 121 ? 138.006 118.350 89.276 1.00 50.00 588 ASP A N 1
ATOM 347 C CA . ASP A 1 121 ? 139.116 118.233 90.222 1.00 50.00 588 ASP A CA 1
ATOM 348 C C . ASP A 1 121 ? 140.483 118.525 89.610 1.00 50.00 588 ASP A C 1
ATOM 349 O O . ASP A 1 121 ? 141.468 118.571 90.350 1.00 50.00 588 ASP A O 1
ATOM 354 N N . ALA A 1 122 ? 140.561 118.734 88.296 1.00 50.00 589 ALA A N 1
ATOM 355 C CA . ALA A 1 122 ? 141.755 119.321 87.706 1.00 50.00 589 ALA A CA 1
ATOM 356 C C . ALA A 1 122 ? 141.939 120.753 88.182 1.00 50.00 589 ALA A C 1
ATOM 357 O O . ALA A 1 122 ? 142.939 121.085 88.825 1.00 50.00 589 ALA A O 1
ATOM 359 N N . ILE A 1 123 ? 140.966 121.621 87.895 1.00 50.00 590 ILE A N 1
ATOM 360 C CA . ILE A 1 123 ? 141.101 123.020 88.285 1.00 50.00 590 ILE A CA 1
ATOM 361 C C . ILE A 1 123 ? 140.737 123.257 89.735 1.00 50.00 590 ILE A C 1
ATOM 362 O O . ILE A 1 123 ? 140.843 124.395 90.205 1.00 50.00 590 ILE A O 1
ATOM 367 N N . GLU A 1 124 ? 140.283 122.229 90.451 1.00 50.00 591 GLU A N 1
ATOM 368 C CA . GLU A 1 124 ? 140.108 122.383 91.892 1.00 50.00 591 GLU A CA 1
ATOM 369 C C . GLU A 1 124 ? 141.441 122.568 92.608 1.00 50.00 591 GLU A C 1
ATOM 370 O O . GLU A 1 124 ? 141.508 123.294 93.605 1.00 50.00 591 GLU A O 1
ATOM 376 N N . LYS A 1 125 ? 142.508 121.944 92.118 1.00 50.00 592 LYS A N 1
ATOM 377 C CA . LYS A 1 125 ? 143.827 122.175 92.692 1.00 50.00 592 LYS A CA 1
ATOM 378 C C . LYS A 1 125 ? 144.473 123.457 92.201 1.00 50.00 592 LYS A C 1
ATOM 379 O O . LYS A 1 125 ? 145.565 123.792 92.666 1.00 50.00 592 LYS A O 1
ATOM 385 N N . THR A 1 126 ? 143.850 124.165 91.262 1.00 50.00 593 THR A N 1
ATOM 386 C CA . THR A 1 126 ? 144.409 125.435 90.823 1.00 50.00 593 THR A CA 1
ATOM 387 C C . THR A 1 126 ? 144.259 126.491 91.904 1.00 50.00 593 THR A C 1
ATOM 388 O O . THR A 1 126 ? 145.225 127.170 92.264 1.00 50.00 593 THR A O 1
ATOM 392 N N . LEU A 1 127 ? 143.064 126.613 92.463 1.00 50.00 594 LEU A N 1
ATOM 393 C CA . LEU A 1 127 ? 142.763 127.705 93.372 1.00 50.00 594 LEU A CA 1
ATOM 394 C C . LEU A 1 127 ? 143.214 127.442 94.798 1.00 50.00 594 LEU A C 1
ATOM 395 O O . LEU A 1 127 ? 143.007 128.299 95.660 1.00 50.00 594 LEU A O 1
ATOM 400 N N . MET A 1 128 ? 143.808 126.290 95.067 1.00 50.00 595 MET A N 1
ATOM 401 C CA . MET A 1 128 ? 144.344 126.005 96.383 1.00 50.00 595 MET A CA 1
ATOM 402 C C . MET A 1 128 ? 145.567 126.886 96.643 1.00 50.00 595 MET A C 1
ATOM 403 O O . MET A 1 128 ? 146.247 127.294 95.700 1.00 50.00 595 MET A O 1
ATOM 408 N N . PRO A 1 129 ? 145.852 127.226 97.899 1.00 50.00 596 PRO A N 1
ATOM 409 C CA . PRO A 1 129 ? 146.981 128.117 98.163 1.00 50.00 596 PRO A CA 1
ATOM 410 C C . PRO A 1 129 ? 148.300 127.397 97.976 1.00 50.00 596 PRO A C 1
ATOM 411 O O . PRO A 1 129 ? 148.379 126.169 97.975 1.00 50.00 596 PRO A O 1
ATOM 415 N N . GLY A 1 130 ? 149.346 128.189 97.809 1.00 50.00 597 GLY A N 1
ATOM 416 C CA . GLY A 1 130 ? 150.658 127.627 97.606 1.00 50.00 597 GLY A CA 1
ATOM 417 C C . GLY A 1 130 ? 151.001 127.441 96.148 1.00 50.00 597 GLY A C 1
ATOM 418 O O . GLY A 1 130 ? 151.586 126.424 95.770 1.00 50.00 597 GLY A O 1
ATOM 419 N N . THR A 1 131 ? 150.624 128.404 95.308 1.00 50.00 598 THR A N 1
ATOM 420 C CA . THR A 1 131 ? 150.979 128.380 93.894 1.00 50.00 598 THR A CA 1
ATOM 421 C C . THR A 1 131 ? 151.580 129.712 93.449 1.00 50.00 598 THR A C 1
ATOM 422 O O . THR A 1 131 ? 151.291 130.185 92.348 1.00 50.00 598 THR A O 1
ATOM 426 N N . ALA A 1 132 ? 152.411 130.334 94.285 1.00 50.00 599 ALA A N 1
ATOM 427 C CA . ALA A 1 132 ? 153.077 131.582 93.928 1.00 50.00 599 ALA A CA 1
ATOM 428 C C . ALA A 1 132 ? 154.378 131.679 94.710 1.00 50.00 599 ALA A C 1
ATOM 429 O O . ALA A 1 132 ? 154.769 130.748 95.417 1.00 50.00 599 ALA A O 1
ATOM 431 N N . ARG A 1 133 ? 155.053 132.815 94.577 1.00 50.00 600 ARG A N 1
ATOM 432 C CA . ARG A 1 133 ? 156.286 133.080 95.310 1.00 50.00 600 ARG A CA 1
ATOM 433 C C . ARG A 1 133 ? 156.191 134.451 95.992 1.00 50.00 600 ARG A C 1
ATOM 434 O O . ARG A 1 133 ? 155.129 135.072 96.034 1.00 50.00 600 ARG A O 1
ATOM 442 N N . TYR A 1 134 ? 157.322 134.925 96.523 1.00 50.00 601 TYR A N 1
ATOM 443 C CA . TYR A 1 134 ? 157.328 135.933 97.582 1.00 50.00 601 TYR A CA 1
ATOM 444 C C . TYR A 1 134 ? 158.313 137.073 97.373 1.00 50.00 601 TYR A C 1
ATOM 445 O O . TYR A 1 134 ? 158.899 137.223 96.300 1.00 50.00 601 TYR A O 1
ATOM 454 N N . SER A 1 135 ? 158.516 137.867 98.419 1.00 50.00 602 SER A N 1
ATOM 455 C CA . SER A 1 135 ? 159.532 138.905 98.419 1.00 50.00 602 SER A CA 1
ATOM 456 C C . SER A 1 135 ? 160.918 138.285 98.508 1.00 50.00 602 SER A C 1
ATOM 457 O O . SER A 1 135 ? 161.186 137.481 99.398 1.00 50.00 602 SER A O 1
ATOM 460 N N . LEU A 1 164 ? 155.216 120.817 98.738 1.00 50.00 631 LEU A N 1
ATOM 461 C CA . LEU A 1 164 ? 154.198 121.508 97.957 1.00 50.00 631 LEU A CA 1
ATOM 462 C C . LEU A 1 164 ? 152.828 120.912 98.226 1.00 50.00 631 LEU A C 1
ATOM 463 O O . LEU A 1 164 ? 151.837 121.287 97.594 1.00 50.00 631 LEU A O 1
ATOM 468 N N . GLU A 1 165 ? 152.787 119.970 99.154 1.00 50.00 632 GLU A N 1
ATOM 469 C CA . GLU A 1 165 ? 151.526 119.355 99.535 1.00 50.00 632 GLU A CA 1
ATOM 470 C C . GLU A 1 165 ? 150.658 120.367 100.269 1.00 50.00 632 GLU A C 1
ATOM 471 O O . GLU A 1 165 ? 151.136 121.034 101.191 1.00 50.00 632 GLU A O 1
ATOM 477 N N . PRO A 1 166 ? 149.398 120.523 99.888 1.00 50.00 633 PRO A N 1
ATOM 478 C CA . PRO A 1 166 ? 148.486 121.354 100.675 1.00 50.00 633 PRO A CA 1
ATOM 479 C C . PRO A 1 166 ? 148.085 120.674 101.976 1.00 50.00 633 PRO A C 1
ATOM 480 O O . PRO A 1 166 ? 148.405 119.514 102.235 1.00 50.00 633 PRO A O 1
ATOM 484 N N . ASP A 1 167 ? 147.375 121.450 102.801 1.00 50.00 634 ASP A N 1
ATOM 485 C CA . ASP A 1 167 ? 146.567 120.973 103.924 1.00 50.00 634 ASP A CA 1
ATOM 486 C C . ASP A 1 167 ? 147.417 120.292 104.996 1.00 50.00 634 ASP A C 1
ATOM 487 O O . ASP A 1 167 ? 147.242 119.113 105.293 1.00 50.00 634 ASP A O 1
ATOM 492 N N . SER A 1 168 ? 148.341 121.050 105.576 1.00 50.00 635 SER A N 1
ATOM 493 C CA . SER A 1 168 ? 149.320 120.461 106.479 1.00 50.00 635 SER A CA 1
ATOM 494 C C . SER A 1 168 ? 148.694 120.086 107.820 1.00 50.00 635 SER A C 1
ATOM 495 O O . SER A 1 168 ? 147.763 120.738 108.302 1.00 50.00 635 SER A O 1
ATOM 498 N N . VAL A 1 169 ? 149.223 119.013 108.419 1.00 50.00 636 VAL A N 1
ATOM 499 C CA . VAL A 1 169 ? 148.711 118.511 109.689 1.00 50.00 636 VAL A CA 1
ATOM 500 C C . VAL A 1 169 ? 149.123 119.464 110.803 1.00 50.00 636 VAL A C 1
ATOM 501 O O . VAL A 1 169 ? 150.190 120.090 110.753 1.00 50.00 636 VAL A O 1
ATOM 505 N N . THR A 1 170 ? 148.256 119.621 111.799 1.00 50.00 637 THR A N 1
ATOM 506 C CA . THR A 1 170 ? 148.499 120.584 112.861 1.00 50.00 637 THR A CA 1
ATOM 507 C C . THR A 1 170 ? 149.139 119.971 114.080 1.00 50.00 637 THR A C 1
ATOM 508 O O . THR A 1 170 ? 148.890 120.430 115.198 1.00 50.00 637 THR A O 1
ATOM 512 N N . MET A 1 171 ? 149.946 118.938 113.905 1.00 50.00 638 MET A N 1
ATOM 513 C CA . MET A 1 171 ? 150.765 118.439 114.997 1.00 50.00 638 MET A CA 1
ATOM 514 C C . MET A 1 171 ? 152.247 118.555 114.687 1.00 50.00 638 MET A C 1
ATOM 515 O O . MET A 1 171 ? 152.979 119.181 115.461 1.00 50.00 638 MET A O 1
ATOM 520 N N . ASP A 1 172 ? 152.688 118.006 113.547 1.00 50.00 639 ASP A N 1
ATOM 521 C CA . ASP A 1 172 ? 154.050 118.156 113.012 1.00 50.00 639 ASP A CA 1
ATOM 522 C C . ASP A 1 172 ? 155.125 117.664 113.977 1.00 50.00 639 ASP A C 1
ATOM 523 O O . ASP A 1 172 ? 156.188 118.273 114.106 1.00 50.00 639 ASP A O 1
ATOM 528 N N . PHE A 1 173 ? 154.844 116.569 114.673 1.00 50.00 640 PHE A N 1
ATOM 529 C CA . PHE A 1 173 ? 155.893 115.824 115.357 1.00 50.00 640 PHE A CA 1
ATOM 530 C C . PHE A 1 173 ? 155.524 114.346 115.337 1.00 50.00 640 PHE A C 1
ATOM 531 O O . PHE A 1 173 ? 154.599 113.927 114.634 1.00 50.00 640 PHE A O 1
ATOM 539 N N . HIS A 1 174 ? 156.248 113.557 116.129 1.00 50.00 641 HIS A N 1
ATOM 540 C CA . HIS A 1 174 ? 156.227 112.113 115.998 1.00 50.00 641 HIS A CA 1
ATOM 541 C C . HIS A 1 174 ? 154.943 111.531 116.575 1.00 50.00 641 HIS A C 1
ATOM 542 O O . HIS A 1 174 ? 154.156 112.210 117.240 1.00 50.00 641 HIS A O 1
ATOM 549 N N . GLU A 1 175 ? 154.749 110.241 116.319 1.00 50.00 642 GLU A N 1
ATOM 550 C CA . GLU A 1 175 ? 153.608 109.492 116.821 1.00 50.00 642 GLU A CA 1
ATOM 551 C C . GLU A 1 175 ? 153.998 108.442 117.844 1.00 50.00 642 GLU A C 1
ATOM 552 O O . GLU A 1 175 ? 153.365 108.324 118.896 1.00 50.00 642 GLU A O 1
ATOM 558 N N . TYR A 1 176 ? 155.049 107.690 117.561 1.00 50.00 643 TYR A N 1
ATOM 559 C CA . TYR A 1 176 ? 155.390 106.518 118.342 1.00 50.00 643 TYR A CA 1
ATOM 560 C C . TYR A 1 176 ? 156.035 106.842 119.681 1.00 50.00 643 TYR A C 1
ATOM 561 O O . TYR A 1 176 ? 156.239 105.926 120.483 1.00 50.00 643 TYR A O 1
ATOM 570 N N . VAL A 1 177 ? 156.380 108.094 119.943 1.00 50.00 644 VAL A N 1
ATOM 571 C CA . VAL A 1 177 ? 157.180 108.461 121.101 1.00 50.00 644 VAL A CA 1
ATOM 572 C C . VAL A 1 177 ? 156.399 109.472 121.929 1.00 50.00 644 VAL A C 1
ATOM 573 O O . VAL A 1 177 ? 156.340 110.654 121.593 1.00 50.00 644 VAL A O 1
ATOM 577 N N . PRO A 1 178 ? 155.774 109.046 123.005 1.00 50.00 645 PRO A N 1
ATOM 578 C CA . PRO A 1 178 ? 155.077 110.008 123.865 1.00 50.00 645 PRO A CA 1
ATOM 579 C C . PRO A 1 178 ? 155.997 110.620 124.917 1.00 50.00 645 PRO A C 1
ATOM 580 O O . PRO A 1 178 ? 155.924 110.315 126.111 1.00 50.00 645 PRO A O 1
ATOM 584 N N . ASP A 1 179 ? 156.893 111.507 124.482 1.00 50.00 646 ASP A N 1
ATOM 585 C CA . ASP A 1 179 ? 157.726 112.271 125.407 1.00 50.00 646 ASP A CA 1
ATOM 586 C C . ASP A 1 179 ? 157.192 113.675 125.648 1.00 50.00 646 ASP A C 1
ATOM 587 O O . ASP A 1 179 ? 157.096 114.113 126.796 1.00 50.00 646 ASP A O 1
ATOM 592 N N . PHE A 1 180 ? 156.874 114.395 124.591 1.00 50.00 647 PHE A N 1
ATOM 593 C CA . PHE A 1 180 ? 156.151 115.636 124.756 1.00 50.00 647 PHE A CA 1
ATOM 594 C C . PHE A 1 180 ? 154.730 115.323 125.186 1.00 50.00 647 PHE A C 1
ATOM 595 O O . PHE A 1 180 ? 154.096 114.440 124.605 1.00 50.00 647 PHE A O 1
ATOM 603 N N . PRO A 1 181 ? 154.208 115.996 126.172 1.00 50.00 648 PRO A N 1
ATOM 604 C CA . PRO A 1 181 ? 152.786 115.835 126.484 1.00 50.00 648 PRO A CA 1
ATOM 605 C C . PRO A 1 181 ? 151.908 116.530 125.454 1.00 50.00 648 PRO A C 1
ATOM 606 O O . PRO A 1 181 ? 151.518 117.686 125.645 1.00 50.00 648 PRO A O 1
ATOM 610 N N . CYS A 1 182 ? 151.620 115.840 124.352 1.00 50.00 649 CYS A N 1
ATOM 611 C CA . CYS A 1 182 ? 150.787 116.403 123.295 1.00 50.00 649 CYS A CA 1
ATOM 612 C C . CYS A 1 182 ? 149.362 116.625 123.780 1.00 50.00 649 CYS A C 1
ATOM 613 O O . CYS A 1 182 ? 148.728 115.688 124.269 1.00 50.00 649 CYS A O 1
ATOM 616 N N . PRO A 1 183 ? 148.824 117.827 123.662 1.00 50.00 650 PRO A N 1
ATOM 617 C CA . PRO A 1 183 ? 147.459 118.070 124.124 1.00 50.00 650 PRO A CA 1
ATOM 618 C C . PRO A 1 183 ? 146.442 117.619 123.087 1.00 50.00 650 PRO A C 1
ATOM 619 O O . PRO A 1 183 ? 146.757 117.418 121.914 1.00 50.00 650 PRO A O 1
ATOM 623 N N . ASN A 1 184 ? 145.200 117.471 123.544 1.00 50.00 651 ASN A N 1
ATOM 624 C CA . ASN A 1 184 ? 144.118 116.911 122.733 1.00 50.00 651 ASN A CA 1
ATOM 625 C C . ASN A 1 184 ? 143.659 117.907 121.676 1.00 50.00 651 ASN A C 1
ATOM 626 O O . ASN A 1 184 ? 142.827 118.773 121.939 1.00 50.00 651 ASN A O 1
ATOM 631 N N . THR A 1 185 ? 144.176 117.766 120.459 1.00 50.00 652 THR A N 1
ATOM 632 C CA . THR A 1 185 ? 143.810 118.657 119.370 1.00 50.00 652 THR A CA 1
ATOM 633 C C . THR A 1 185 ? 144.063 117.995 118.028 1.00 50.00 652 THR A C 1
ATOM 634 O O . THR A 1 185 ? 145.067 117.305 117.847 1.00 50.00 652 THR A O 1
ATOM 638 N N . LYS A 1 186 ? 143.128 118.193 117.099 1.00 50.00 653 LYS A N 1
ATOM 639 C CA . LYS A 1 186 ? 143.261 117.740 115.721 1.00 50.00 653 LYS A CA 1
ATOM 640 C C . LYS A 1 186 ? 142.645 118.773 114.795 1.00 50.00 653 LYS A C 1
ATOM 641 O O . LYS A 1 186 ? 141.558 119.288 115.073 1.00 50.00 653 LYS A O 1
ATOM 647 N N . GLY A 1 187 ? 143.340 119.070 113.703 1.00 50.00 654 GLY A N 1
ATOM 648 C CA . GLY A 1 187 ? 142.848 120.032 112.735 1.00 50.00 654 GLY A CA 1
ATOM 649 C C . GLY A 1 187 ? 143.828 120.204 111.599 1.00 50.00 654 GLY A C 1
ATOM 650 O O . GLY A 1 187 ? 144.859 119.528 111.524 1.00 50.00 654 GLY A O 1
ATOM 651 N N . VAL A 1 188 ? 143.478 121.111 110.690 1.00 50.00 655 VAL A N 1
ATOM 652 C CA . VAL A 1 188 ? 144.248 121.371 109.479 1.00 50.00 655 VAL A CA 1
ATOM 653 C C . VAL A 1 188 ? 144.449 122.876 109.368 1.00 50.00 655 VAL A C 1
ATOM 654 O O . VAL A 1 188 ? 143.506 123.643 109.584 1.00 50.00 655 VAL A O 1
ATOM 658 N N . ARG A 1 189 ? 145.671 123.305 109.047 1.00 50.00 656 ARG A N 1
ATOM 659 C CA . ARG A 1 189 ? 145.963 124.709 108.792 1.00 50.00 656 ARG A CA 1
ATOM 660 C C . ARG A 1 189 ? 146.728 124.845 107.488 1.00 50.00 656 ARG A C 1
ATOM 661 O O . ARG A 1 189 ? 147.223 123.868 106.924 1.00 50.00 656 ARG A O 1
ATOM 669 N N . PHE A 1 190 ? 146.834 126.072 107.026 1.00 50.00 657 PHE A N 1
ATOM 670 C CA . PHE A 1 190 ? 147.651 126.439 105.886 1.00 50.00 657 PHE A CA 1
ATOM 671 C C . PHE A 1 190 ? 148.905 127.138 106.355 1.00 50.00 657 PHE A C 1
ATOM 672 O O . PHE A 1 190 ? 149.011 127.552 107.510 1.00 50.00 657 PHE A O 1
ATOM 680 N N . PRO A 1 191 ? 149.900 127.269 105.491 1.00 50.00 658 PRO A N 1
ATOM 681 C CA . PRO A 1 191 ? 150.893 128.319 105.694 1.00 50.00 658 PRO A CA 1
ATOM 682 C C . PRO A 1 191 ? 150.263 129.657 105.371 1.00 50.00 658 PRO A C 1
ATOM 683 O O . PRO A 1 191 ? 149.560 129.807 104.371 1.00 50.00 658 PRO A O 1
ATOM 687 N N . TYR A 1 192 ? 150.520 130.627 106.235 1.00 50.00 659 TYR A N 1
ATOM 688 C CA . TYR A 1 192 ? 149.777 131.878 106.208 1.00 50.00 659 TYR A CA 1
ATOM 689 C C . TYR A 1 192 ? 150.143 132.722 104.997 1.00 50.00 659 TYR A C 1
ATOM 690 O O . TYR A 1 192 ? 149.280 133.382 104.402 1.00 50.00 659 TYR A O 1
ATOM 699 N N . ALA A 1 193 ? 151.412 132.678 104.600 1.00 50.00 660 ALA A N 1
ATOM 700 C CA . ALA A 1 193 ? 151.897 133.563 103.552 1.00 50.00 660 ALA A CA 1
ATOM 701 C C . ALA A 1 193 ? 151.342 133.173 102.194 1.00 50.00 660 ALA A C 1
ATOM 702 O O . ALA A 1 193 ? 151.026 134.048 101.379 1.00 50.00 660 ALA A O 1
ATOM 704 N N . HIS A 1 194 ? 151.203 131.866 101.940 1.00 50.00 661 HIS A N 1
ATOM 705 C CA . HIS A 1 194 ? 150.555 131.412 100.712 1.00 50.00 661 HIS A CA 1
ATOM 706 C C . HIS A 1 194 ? 149.100 131.850 100.668 1.00 50.00 661 HIS A C 1
ATOM 707 O O . HIS A 1 194 ? 148.576 132.177 99.594 1.00 50.00 661 HIS A O 1
ATOM 714 N N . ALA A 1 195 ? 148.443 131.880 101.830 1.00 50.00 662 ALA A N 1
ATOM 715 C CA . ALA A 1 195 ? 147.061 132.331 101.892 1.00 50.00 662 ALA A CA 1
ATOM 716 C C . ALA A 1 195 ? 146.952 133.820 101.626 1.00 50.00 662 ALA A C 1
ATOM 717 O O . ALA A 1 195 ? 145.941 134.277 101.083 1.00 50.00 662 ALA A O 1
ATOM 719 N N . VAL A 1 196 ? 147.967 134.589 102.011 1.00 50.00 663 VAL A N 1
ATOM 720 C CA . VAL A 1 196 ? 147.998 135.993 101.623 1.00 50.00 663 VAL A CA 1
ATOM 721 C C . VAL A 1 196 ? 148.173 136.117 100.118 1.00 50.00 663 VAL A C 1
ATOM 722 O O . VAL A 1 196 ? 147.433 136.844 99.442 1.00 50.00 663 VAL A O 1
ATOM 726 N N . ALA A 1 197 ? 149.127 135.363 99.570 1.00 50.00 664 ALA A N 1
ATOM 727 C CA . ALA A 1 197 ? 149.526 135.539 98.179 1.00 50.00 664 ALA A CA 1
ATOM 728 C C . ALA A 1 197 ? 148.446 135.103 97.206 1.00 50.00 664 ALA A C 1
ATOM 729 O O . ALA A 1 197 ? 148.306 135.707 96.138 1.00 50.00 664 ALA A O 1
ATOM 731 N N . LYS A 1 198 ? 147.677 134.069 97.545 1.00 50.00 665 LYS A N 1
ATOM 732 C CA . LYS A 1 198 ? 146.665 133.604 96.604 1.00 50.00 665 LYS A CA 1
ATOM 733 C C . LYS A 1 198 ? 145.512 134.593 96.504 1.00 50.00 665 LYS A C 1
ATOM 734 O O . LYS A 1 198 ? 144.977 134.826 95.414 1.00 50.00 665 LYS A O 1
ATOM 740 N N . THR A 1 199 ? 145.145 135.211 97.625 1.00 50.00 666 THR A N 1
ATOM 741 C CA . THR A 1 199 ? 144.208 136.326 97.583 1.00 50.00 666 THR A CA 1
ATOM 742 C C . THR A 1 199 ? 144.792 137.519 96.845 1.00 50.00 666 THR A C 1
ATOM 743 O O . THR A 1 199 ? 144.049 138.276 96.209 1.00 50.00 666 THR A O 1
ATOM 747 N N . LEU A 1 200 ? 146.112 137.706 96.924 1.00 50.00 667 LEU A N 1
ATOM 748 C CA . LEU A 1 200 ? 146.745 138.761 96.142 1.00 50.00 667 LEU A CA 1
ATOM 749 C C . LEU A 1 200 ? 146.665 138.488 94.651 1.00 50.00 667 LEU A C 1
ATOM 750 O O . LEU A 1 200 ? 146.592 139.429 93.856 1.00 50.00 667 LEU A O 1
ATOM 755 N N . GLU A 1 201 ? 146.669 137.216 94.256 1.00 50.00 668 GLU A N 1
ATOM 756 C CA . GLU A 1 201 ? 146.465 136.876 92.855 1.00 50.00 668 GLU A CA 1
ATOM 757 C C . GLU A 1 201 ? 145.059 137.226 92.392 1.00 50.00 668 GLU A C 1
ATOM 758 O O . GLU A 1 201 ? 144.859 137.492 91.203 1.00 50.00 668 GLU A O 1
ATOM 764 N N . GLU A 1 202 ? 144.095 137.284 93.310 1.00 50.00 669 GLU A N 1
ATOM 765 C CA . GLU A 1 202 ? 142.707 137.509 92.922 1.00 50.00 669 GLU A CA 1
ATOM 766 C C . GLU A 1 202 ? 142.476 138.943 92.474 1.00 50.00 669 GLU A C 1
ATOM 767 O O . GLU A 1 202 ? 142.060 139.192 91.338 1.00 50.00 669 GLU A O 1
ATOM 773 N N . LEU A 1 203 ? 142.774 139.906 93.335 1.00 50.00 670 LEU A N 1
ATOM 774 C CA . LEU A 1 203 ? 142.423 141.290 93.056 1.00 50.00 670 LEU A CA 1
ATOM 775 C C . LEU A 1 203 ? 143.383 141.985 92.096 1.00 50.00 670 LEU A C 1
ATOM 776 O O . LEU A 1 203 ? 143.331 143.216 91.997 1.00 50.00 670 LEU A O 1
ATOM 781 N N . GLU A 1 204 ? 144.244 141.230 91.407 1.00 50.00 671 GLU A N 1
ATOM 782 C CA . GLU A 1 204 ? 145.168 141.805 90.435 1.00 50.00 671 GLU A CA 1
ATOM 783 C C . GLU A 1 204 ? 144.416 142.464 89.289 1.00 50.00 671 GLU A C 1
ATOM 784 O O . GLU A 1 204 ? 144.726 143.593 88.895 1.00 50.00 671 GLU A O 1
ATOM 790 N N . ASP A 1 205 ? 143.401 141.779 88.760 1.00 50.00 672 ASP A N 1
ATOM 791 C CA . ASP A 1 205 ? 142.589 142.348 87.695 1.00 50.00 672 ASP A CA 1
ATOM 792 C C . ASP A 1 205 ? 141.737 143.510 88.179 1.00 50.00 672 ASP A C 1
ATOM 793 O O . ASP A 1 205 ? 141.358 144.364 87.370 1.00 50.00 672 ASP A O 1
ATOM 798 N N . GLU A 1 206 ? 141.423 143.558 89.473 1.00 50.00 673 GLU A N 1
ATOM 799 C CA . GLU A 1 206 ? 140.717 144.709 90.019 1.00 50.00 673 GLU A CA 1
ATOM 800 C C . GLU A 1 206 ? 141.610 145.939 90.038 1.00 50.00 673 GLU A C 1
ATOM 801 O O . GLU A 1 206 ? 141.151 147.051 89.750 1.00 50.00 673 GLU A O 1
ATOM 807 N N . ILE A 1 207 ? 142.891 145.750 90.357 1.00 50.00 674 ILE A N 1
ATOM 808 C CA . ILE A 1 207 ? 143.852 146.845 90.344 1.00 50.00 674 ILE A CA 1
ATOM 809 C C . ILE A 1 207 ? 144.051 147.373 88.925 1.00 50.00 674 ILE A C 1
ATOM 810 O O . ILE A 1 207 ? 144.268 148.577 88.731 1.00 50.00 674 ILE A O 1
ATOM 815 N N . VAL A 1 208 ? 143.921 146.498 87.920 1.00 50.00 675 VAL A N 1
ATOM 816 C CA . VAL A 1 208 ? 144.062 146.899 86.518 1.00 50.00 675 VAL A CA 1
ATOM 817 C C . VAL A 1 208 ? 143.007 147.933 86.144 1.00 50.00 675 VAL A C 1
ATOM 818 O O . VAL A 1 208 ? 143.315 148.981 85.563 1.00 50.00 675 VAL A O 1
ATOM 822 N N . ASN A 1 209 ? 141.761 147.685 86.521 1.00 50.00 676 ASN A N 1
ATOM 823 C CA . ASN A 1 209 ? 140.727 148.695 86.391 1.00 50.00 676 ASN A CA 1
ATOM 824 C C . ASN A 1 209 ? 140.642 149.589 87.618 1.00 50.00 676 ASN A C 1
ATOM 825 O O . ASN A 1 209 ? 139.729 150.415 87.708 1.00 50.00 676 ASN A O 1
ATOM 830 N N . GLY A 1 210 ? 141.572 149.444 88.560 1.00 50.00 677 GLY A N 1
ATOM 831 C CA . GLY A 1 210 ? 141.605 150.286 89.738 1.00 50.00 677 GLY A CA 1
ATOM 832 C C . GLY A 1 210 ? 142.668 151.362 89.670 1.00 50.00 677 GLY A C 1
ATOM 833 O O . GLY A 1 210 ? 142.614 152.339 90.424 1.00 50.00 677 GLY A O 1
ATOM 834 N N . LEU A 1 211 ? 143.633 151.207 88.767 1.00 50.00 678 LEU A N 1
ATOM 835 C CA . LEU A 1 211 ? 144.651 152.234 88.544 1.00 50.00 678 LEU A CA 1
ATOM 836 C C . LEU A 1 211 ? 144.188 153.267 87.523 1.00 50.00 678 LEU A C 1
ATOM 837 O O . LEU A 1 211 ? 144.900 153.602 86.579 1.00 50.00 678 LEU A O 1
ATOM 842 N N . LYS A 1 212 ? 142.992 153.800 87.727 1.00 50.00 679 LYS A N 1
ATOM 843 C CA . LYS A 1 212 ? 142.399 154.709 86.764 1.00 50.00 679 LYS A CA 1
ATOM 844 C C . LYS A 1 212 ? 142.681 156.152 87.138 1.00 50.00 679 LYS A C 1
ATOM 845 O O . LYS A 1 212 ? 143.035 156.469 88.277 1.00 50.00 679 LYS A O 1
ATOM 851 N N . LYS A 1 213 ? 142.566 157.011 86.121 1.00 50.00 680 LYS A N 1
ATOM 852 C CA . LYS A 1 213 ? 142.913 158.429 86.042 1.00 50.00 680 LYS A CA 1
ATOM 853 C C . LYS A 1 213 ? 144.419 158.672 86.088 1.00 50.00 680 LYS A C 1
ATOM 854 O O . LYS A 1 213 ? 144.845 159.822 85.944 1.00 50.00 680 LYS A O 1
ATOM 860 N N . LEU A 1 214 ? 145.237 157.639 86.282 1.00 50.00 681 LEU A N 1
ATOM 861 C CA . LEU A 1 214 ? 146.675 157.713 86.072 1.00 50.00 681 LEU A CA 1
ATOM 862 C C . LEU A 1 214 ? 147.159 156.714 85.038 1.00 50.00 681 LEU A C 1
ATOM 863 O O . LEU A 1 214 ? 147.868 157.091 84.099 1.00 50.00 681 LEU A O 1
ATOM 868 N N . GLY A 1 215 ? 146.781 155.451 85.173 1.00 50.00 682 GLY A N 1
ATOM 869 C CA . GLY A 1 215 ? 147.370 154.434 84.334 1.00 50.00 682 GLY A CA 1
ATOM 870 C C . GLY A 1 215 ? 148.762 154.096 84.814 1.00 50.00 682 GLY A C 1
ATOM 871 O O . GLY A 1 215 ? 148.982 154.004 86.026 1.00 50.00 682 GLY A O 1
ATOM 872 N N . ARG A 1 216 ? 149.700 153.949 83.868 1.00 50.00 683 ARG A N 1
ATOM 873 C CA . ARG A 1 216 ? 151.080 153.509 84.121 1.00 50.00 683 ARG A CA 1
ATOM 874 C C . ARG A 1 216 ? 151.096 152.178 84.869 1.00 50.00 683 ARG A C 1
ATOM 875 O O . ARG A 1 216 ? 151.728 152.029 85.915 1.00 50.00 683 ARG A O 1
ATOM 883 N N . ASP A 1 217 ? 150.393 151.211 84.313 1.00 50.00 684 ASP A N 1
ATOM 884 C CA . ASP A 1 217 ? 150.046 149.999 85.043 1.00 50.00 684 ASP A CA 1
ATOM 885 C C . ASP A 1 217 ? 151.214 149.018 85.211 1.00 50.00 684 ASP A C 1
ATOM 886 O O . ASP A 1 217 ? 151.504 148.653 86.356 1.00 50.00 684 ASP A O 1
ATOM 891 N N . PRO A 1 218 ? 151.956 148.542 84.131 1.00 50.00 685 PRO A N 1
ATOM 892 C CA . PRO A 1 218 ? 153.005 147.542 84.355 1.00 50.00 685 PRO A CA 1
ATOM 893 C C . PRO A 1 218 ? 154.352 148.167 84.712 1.00 50.00 685 PRO A C 1
ATOM 894 O O . PRO A 1 218 ? 155.392 147.826 84.141 1.00 50.00 685 PRO A O 1
ATOM 898 N N . ASN A 1 219 ? 154.345 149.087 85.665 1.00 50.00 686 ASN A N 1
ATOM 899 C CA . ASN A 1 219 ? 155.550 149.767 86.120 1.00 50.00 686 ASN A CA 1
ATOM 900 C C . ASN A 1 219 ? 155.834 149.281 87.533 1.00 50.00 686 ASN A C 1
ATOM 901 O O . ASN A 1 219 ? 155.262 149.792 88.500 1.00 50.00 686 ASN A O 1
ATOM 906 N N . ASP A 1 220 ? 156.723 148.292 87.646 1.00 50.00 687 ASP A N 1
ATOM 907 C CA . ASP A 1 220 ? 156.905 147.622 88.935 1.00 50.00 687 ASP A CA 1
ATOM 908 C C . ASP A 1 220 ? 157.632 148.466 89.986 1.00 50.00 687 ASP A C 1
ATOM 909 O O . ASP A 1 220 ? 157.115 148.557 91.113 1.00 50.00 687 ASP A O 1
ATOM 914 N N . PRO A 1 221 ? 158.784 149.103 89.731 1.00 50.00 688 PRO A N 1
ATOM 915 C CA . PRO A 1 221 ? 159.387 149.918 90.796 1.00 50.00 688 PRO A CA 1
ATOM 916 C C . PRO A 1 221 ? 158.771 151.298 90.968 1.00 50.00 688 PRO A C 1
ATOM 917 O O . PRO A 1 221 ? 159.296 152.090 91.753 1.00 50.00 688 PRO A O 1
ATOM 921 N N . THR A 1 222 ? 157.681 151.610 90.269 1.00 50.00 689 THR A N 1
ATOM 922 C CA . THR A 1 222 ? 157.129 152.959 90.280 1.00 50.00 689 THR A CA 1
ATOM 923 C C . THR A 1 222 ? 156.037 153.123 91.332 1.00 50.00 689 THR A C 1
ATOM 924 O O . THR A 1 222 ? 156.180 153.916 92.267 1.00 50.00 689 THR A O 1
ATOM 928 N N . LEU A 1 223 ? 154.955 152.369 91.199 1.00 50.00 690 LEU A N 1
ATOM 929 C CA . LEU A 1 223 ? 153.746 152.581 91.988 1.00 50.00 690 LEU A CA 1
ATOM 930 C C . LEU A 1 223 ? 153.586 151.398 92.931 1.00 50.00 690 LEU A C 1
ATOM 931 O O . LEU A 1 223 ? 153.139 150.323 92.525 1.00 50.00 690 LEU A O 1
ATOM 936 N N . VAL A 1 224 ? 153.943 151.602 94.191 1.00 50.00 691 VAL A N 1
ATOM 937 C CA . VAL A 1 224 ? 153.880 150.560 95.201 1.00 50.00 691 VAL A CA 1
ATOM 938 C C . VAL A 1 224 ? 152.561 150.688 95.942 1.00 50.00 691 VAL A C 1
ATOM 939 O O . VAL A 1 224 ? 152.224 151.764 96.447 1.00 50.00 691 VAL A O 1
ATOM 943 N N . ILE A 1 225 ? 151.824 149.595 96.014 1.00 50.00 692 ILE A N 1
ATOM 944 C CA . ILE A 1 225 ? 150.456 149.601 96.509 1.00 50.00 692 ILE A CA 1
ATOM 945 C C . ILE A 1 225 ? 150.459 149.332 98.007 1.00 50.00 692 ILE A C 1
ATOM 946 O O . ILE A 1 225 ? 151.113 148.397 98.481 1.00 50.00 692 ILE A O 1
ATOM 951 N N . HIS A 1 226 ? 149.726 150.153 98.754 1.00 50.00 693 HIS A N 1
ATOM 952 C CA . HIS A 1 226 ? 149.684 150.071 100.207 1.00 50.00 693 HIS A CA 1
ATOM 953 C C . HIS A 1 226 ? 148.366 149.446 100.631 1.00 50.00 693 HIS A C 1
ATOM 954 O O . HIS A 1 226 ? 147.374 150.149 100.813 1.00 50.00 693 HIS A O 1
ATOM 961 N N . THR A 1 227 ? 148.372 148.143 100.857 1.00 50.00 694 THR A N 1
ATOM 962 C CA . THR A 1 227 ? 147.185 147.438 101.310 1.00 50.00 694 THR A CA 1
ATOM 963 C C . THR A 1 227 ? 147.155 147.306 102.828 1.00 50.00 694 THR A C 1
ATOM 964 O O . THR A 1 227 ? 148.171 147.436 103.513 1.00 50.00 694 THR A O 1
ATOM 968 N N . ILE A 1 228 ? 145.960 147.028 103.340 1.00 50.00 695 ILE A N 1
ATOM 969 C CA . ILE A 1 228 ? 145.707 146.970 104.772 1.00 50.00 695 ILE A CA 1
ATOM 970 C C . ILE A 1 228 ? 144.441 146.156 105.005 1.00 50.00 695 ILE A C 1
ATOM 971 O O . ILE A 1 228 ? 143.453 146.278 104.268 1.00 50.00 695 ILE A O 1
ATOM 976 N N . CYS A 1 229 ? 144.499 145.301 106.029 1.00 50.00 696 CYS A N 1
ATOM 977 C CA . CYS A 1 229 ? 143.562 144.206 106.254 1.00 50.00 696 CYS A CA 1
ATOM 978 C C . CYS A 1 229 ? 143.356 144.027 107.762 1.00 50.00 696 CYS A C 1
ATOM 979 O O . CYS A 1 229 ? 143.728 144.889 108.563 1.00 50.00 696 CYS A O 1
ATOM 982 N N . LYS A 1 230 ? 142.773 142.890 108.150 1.00 50.00 697 LYS A N 1
ATOM 983 C CA . LYS A 1 230 ? 142.476 142.580 109.544 1.00 50.00 697 LYS A CA 1
ATOM 984 C C . LYS A 1 230 ? 142.322 141.073 109.700 1.00 50.00 697 LYS A C 1
ATOM 985 O O . LYS A 1 230 ? 142.204 140.341 108.717 1.00 50.00 697 LYS A O 1
ATOM 991 N N . ASP A 1 231 ? 142.305 140.615 110.951 1.00 50.00 698 ASP A N 1
ATOM 992 C CA . ASP A 1 231 ? 142.178 139.185 111.238 1.00 50.00 698 ASP A CA 1
ATOM 993 C C . ASP A 1 231 ? 141.580 138.992 112.630 1.00 50.00 698 ASP A C 1
ATOM 994 O O . ASP A 1 231 ? 141.171 139.955 113.286 1.00 50.00 698 ASP A O 1
ATOM 999 N N . GLY A 1 232 ? 141.551 137.749 113.084 1.00 50.00 699 GLY A N 1
ATOM 1000 C CA . GLY A 1 232 ? 141.113 137.419 114.429 1.00 50.00 699 GLY A CA 1
ATOM 1001 C C . GLY A 1 232 ? 140.609 135.994 114.508 1.00 50.00 699 GLY A C 1
ATOM 1002 O O . GLY A 1 232 ? 140.429 135.313 113.504 1.00 50.00 699 GLY A O 1
ATOM 1003 N N . ALA A 1 233 ? 140.366 135.548 115.741 1.00 50.00 700 ALA A N 1
ATOM 1004 C CA . ALA A 1 233 ? 139.949 134.177 115.997 1.00 50.00 700 ALA A CA 1
ATOM 1005 C C . ALA A 1 233 ? 138.967 134.132 117.154 1.00 50.00 700 ALA A C 1
ATOM 1006 O O . ALA A 1 233 ? 138.999 134.981 118.043 1.00 50.00 700 ALA A O 1
ATOM 1008 N N . ASP A 1 234 ? 138.103 133.122 117.142 1.00 50.00 701 ASP A N 1
ATOM 1009 C CA . ASP A 1 234 ? 137.159 132.907 118.229 1.00 50.00 701 ASP A CA 1
ATOM 1010 C C . ASP A 1 234 ? 136.759 131.443 118.221 1.00 50.00 701 ASP A C 1
ATOM 1011 O O . ASP A 1 234 ? 136.769 130.790 117.177 1.00 50.00 701 ASP A O 1
ATOM 1016 N N . GLY A 1 235 ? 136.395 130.947 119.398 1.00 50.00 702 GLY A N 1
ATOM 1017 C CA . GLY A 1 235 ? 136.082 129.551 119.587 1.00 50.00 702 GLY A CA 1
ATOM 1018 C C . GLY A 1 235 ? 134.662 129.216 119.190 1.00 50.00 702 GLY A C 1
ATOM 1019 O O . GLY A 1 235 ? 133.955 129.988 118.543 1.00 50.00 702 GLY A O 1
ATOM 1020 N N . MET A 1 236 ? 134.246 128.022 119.592 1.00 50.00 703 MET A N 1
ATOM 1021 C CA . MET A 1 236 ? 132.948 127.476 119.221 1.00 50.00 703 MET A CA 1
ATOM 1022 C C . MET A 1 236 ? 132.366 126.755 120.426 1.00 50.00 703 MET A C 1
ATOM 1023 O O . MET A 1 236 ? 132.814 126.926 121.563 1.00 50.00 703 MET A O 1
ATOM 1028 N N . GLY A 1 237 ? 131.345 125.946 120.182 1.00 50.00 704 GLY A N 1
ATOM 1029 C CA . GLY A 1 237 ? 130.779 125.144 121.240 1.00 50.00 704 GLY A CA 1
ATOM 1030 C C . GLY A 1 237 ? 129.917 124.000 120.756 1.00 50.00 704 GLY A C 1
ATOM 1031 O O . GLY A 1 237 ? 129.027 124.189 119.922 1.00 50.00 704 GLY A O 1
ATOM 1032 N N . ASP A 1 238 ? 130.199 122.808 121.288 1.00 50.00 705 ASP A N 1
ATOM 1033 C CA . ASP A 1 238 ? 129.329 121.633 121.242 1.00 50.00 705 ASP A CA 1
ATOM 1034 C C . ASP A 1 238 ? 129.069 121.160 119.808 1.00 50.00 705 ASP A C 1
ATOM 1035 O O . ASP A 1 238 ? 127.958 121.212 119.288 1.00 50.00 705 ASP A O 1
ATOM 1040 N N . VAL A 1 239 ? 130.145 120.708 119.184 1.00 50.00 706 VAL A N 1
ATOM 1041 C CA . VAL A 1 239 ? 130.093 120.012 117.906 1.00 50.00 706 VAL A CA 1
ATOM 1042 C C . VAL A 1 239 ? 130.260 118.526 118.191 1.00 50.00 706 VAL A C 1
ATOM 1043 O O . VAL A 1 239 ? 130.948 118.144 119.144 1.00 50.00 706 VAL A O 1
ATOM 1047 N N . SER A 1 240 ? 129.602 117.686 117.387 1.00 50.00 707 SER A N 1
ATOM 1048 C CA . SER A 1 240 ? 129.518 116.253 117.648 1.00 50.00 707 SER A CA 1
ATOM 1049 C C . SER A 1 240 ? 130.883 115.574 117.605 1.00 50.00 707 SER A C 1
ATOM 1050 O O . SER A 1 240 ? 131.799 116.004 116.903 1.00 50.00 707 SER A O 1
ATOM 1053 N N . VAL A 1 241 ? 130.999 114.497 118.375 1.00 50.00 708 VAL A N 1
ATOM 1054 C CA . VAL A 1 241 ? 132.243 113.773 118.594 1.00 50.00 708 VAL A CA 1
ATOM 1055 C C . VAL A 1 241 ? 132.082 112.380 118.002 1.00 50.00 708 VAL A C 1
ATOM 1056 O O . VAL A 1 241 ? 130.992 111.805 118.054 1.00 50.00 708 VAL A O 1
ATOM 1060 N N . HIS A 1 242 ? 133.148 111.846 117.425 1.00 50.00 709 HIS A N 1
ATOM 1061 C CA . HIS A 1 242 ? 133.084 110.577 116.729 1.00 50.00 709 HIS A CA 1
ATOM 1062 C C . HIS A 1 242 ? 133.715 109.452 117.546 1.00 50.00 709 HIS A C 1
ATOM 1063 O O . HIS A 1 242 ? 134.011 109.610 118.732 1.00 50.00 709 HIS A O 1
ATOM 1070 N N . LYS A 1 243 ? 133.893 108.288 116.908 1.00 50.00 710 LYS A N 1
ATOM 1071 C CA . LYS A 1 243 ? 134.395 107.104 117.604 1.00 50.00 710 LYS A CA 1
ATOM 1072 C C . LYS A 1 243 ? 135.837 107.279 118.053 1.00 50.00 710 LYS A C 1
ATOM 1073 O O . LYS A 1 243 ? 136.201 106.862 119.160 1.00 50.00 710 LYS A O 1
ATOM 1079 N N . GLU A 1 244 ? 136.692 107.767 117.149 1.00 50.00 711 GLU A N 1
ATOM 1080 C CA . GLU A 1 244 ? 138.040 108.283 117.389 1.00 50.00 711 GLU A CA 1
ATOM 1081 C C . GLU A 1 244 ? 139.078 107.197 117.696 1.00 50.00 711 GLU A C 1
ATOM 1082 O O . GLU A 1 244 ? 140.275 107.443 117.517 1.00 50.00 711 GLU A O 1
ATOM 1088 N N . LYS A 1 245 ? 138.632 105.973 118.017 1.00 50.00 712 LYS A N 1
ATOM 1089 C CA . LYS A 1 245 ? 139.465 104.756 118.112 1.00 50.00 712 LYS A CA 1
ATOM 1090 C C . LYS A 1 245 ? 140.720 104.912 118.971 1.00 50.00 712 LYS A C 1
ATOM 1091 O O . LYS A 1 245 ? 141.748 104.297 118.691 1.00 50.00 712 LYS A O 1
ATOM 1097 N N . SER A 1 246 ? 140.669 105.729 120.016 1.00 50.00 713 SER A N 1
ATOM 1098 C CA . SER A 1 246 ? 141.874 106.040 120.770 1.00 50.00 713 SER A CA 1
ATOM 1099 C C . SER A 1 246 ? 141.562 105.967 122.256 1.00 50.00 713 SER A C 1
ATOM 1100 O O . SER A 1 246 ? 140.523 105.448 122.669 1.00 50.00 713 SER A O 1
ATOM 1103 N N . ASP A 1 247 ? 142.486 106.482 123.066 1.00 50.00 714 ASP A N 1
ATOM 1104 C CA . ASP A 1 247 ? 142.355 106.462 124.517 1.00 50.00 714 ASP A CA 1
ATOM 1105 C C . ASP A 1 247 ? 142.220 107.857 125.116 1.00 50.00 714 ASP A C 1
ATOM 1106 O O . ASP A 1 247 ? 142.472 108.040 126.310 1.00 50.00 714 ASP A O 1
ATOM 1111 N N . HIS A 1 248 ? 141.838 108.847 124.318 1.00 50.00 715 HIS A N 1
ATOM 1112 C CA . HIS A 1 248 ? 141.595 110.172 124.860 1.00 50.00 715 HIS A CA 1
ATOM 1113 C C . HIS A 1 248 ? 140.543 110.862 124.006 1.00 50.00 715 HIS A C 1
ATOM 1114 O O . HIS A 1 248 ? 140.495 110.671 122.790 1.00 50.00 715 HIS A O 1
ATOM 1121 N N . LEU A 1 249 ? 139.717 111.682 124.644 1.00 50.00 716 LEU A N 1
ATOM 1122 C CA . LEU A 1 249 ? 138.505 112.182 124.010 1.00 50.00 716 LEU A CA 1
ATOM 1123 C C . LEU A 1 249 ? 138.823 113.394 123.134 1.00 50.00 716 LEU A C 1
ATOM 1124 O O . LEU A 1 249 ? 139.984 113.721 122.878 1.00 50.00 716 LEU A O 1
ATOM 1129 N N . LEU A 1 250 ? 137.784 114.075 122.654 1.00 50.00 717 LEU A N 1
ATOM 1130 C CA . LEU A 1 250 ? 137.934 115.333 121.930 1.00 50.00 717 LEU A CA 1
ATOM 1131 C C . LEU A 1 250 ? 136.949 116.320 122.536 1.00 50.00 717 LEU A C 1
ATOM 1132 O O . LEU A 1 250 ? 135.727 116.109 122.432 1.00 50.00 717 LEU A O 1
ATOM 1137 N N . PRO A 1 251 ? 137.401 117.398 123.133 1.00 50.00 718 PRO A N 1
ATOM 1138 C CA . PRO A 1 251 ? 136.512 118.225 123.969 1.00 50.00 718 PRO A CA 1
ATOM 1139 C C . PRO A 1 251 ? 135.624 119.184 123.178 1.00 50.00 718 PRO A C 1
ATOM 1140 O O . PRO A 1 251 ? 135.703 120.407 123.322 1.00 50.00 718 PRO A O 1
ATOM 1144 N N . ASP A 1 252 ? 134.822 118.625 122.270 1.00 50.00 719 ASP A N 1
ATOM 1145 C CA . ASP A 1 252 ? 133.543 119.174 121.820 1.00 50.00 719 ASP A CA 1
ATOM 1146 C C . ASP A 1 252 ? 133.600 120.426 120.954 1.00 50.00 719 ASP A C 1
ATOM 1147 O O . ASP A 1 252 ? 132.588 120.796 120.353 1.00 50.00 719 ASP A O 1
ATOM 1152 N N . LYS A 1 253 ? 134.748 121.078 120.846 1.00 50.00 720 LYS A N 1
ATOM 1153 C CA . LYS A 1 253 ? 134.767 122.461 120.401 1.00 50.00 720 LYS A CA 1
ATOM 1154 C C . LYS A 1 253 ? 135.782 122.642 119.286 1.00 50.00 720 LYS A C 1
ATOM 1155 O O . LYS A 1 253 ? 136.571 121.748 118.979 1.00 50.00 720 LYS A O 1
ATOM 1161 N N . ALA A 1 254 ? 135.768 123.827 118.686 1.00 50.00 721 ALA A N 1
ATOM 1162 C CA . ALA A 1 254 ? 136.594 124.087 117.522 1.00 50.00 721 ALA A CA 1
ATOM 1163 C C . ALA A 1 254 ? 137.124 125.510 117.555 1.00 50.00 721 ALA A C 1
ATOM 1164 O O . ALA A 1 254 ? 136.490 126.418 118.098 1.00 50.00 721 ALA A O 1
ATOM 1166 N N . LEU A 1 255 ? 138.299 125.685 116.962 1.00 50.00 722 LEU A N 1
ATOM 1167 C CA . LEU A 1 255 ? 138.928 126.979 116.775 1.00 50.00 722 LEU A CA 1
ATOM 1168 C C . LEU A 1 255 ? 138.961 127.296 115.294 1.00 50.00 722 LEU A C 1
ATOM 1169 O O . LEU A 1 255 ? 139.310 126.435 114.479 1.00 50.00 722 LEU A O 1
ATOM 1174 N N . ARG A 1 256 ? 138.611 128.531 114.955 1.00 50.00 723 ARG A N 1
ATOM 1175 C CA . ARG A 1 256 ? 138.727 129.027 113.596 1.00 50.00 723 ARG A CA 1
ATOM 1176 C C . ARG A 1 256 ? 139.474 130.349 113.587 1.00 50.00 723 ARG A C 1
ATOM 1177 O O . ARG A 1 256 ? 139.326 131.166 114.499 1.00 50.00 723 ARG A O 1
ATOM 1185 N N . PHE A 1 257 ? 140.270 130.545 112.543 1.00 50.00 724 PHE A N 1
ATOM 1186 C CA . PHE A 1 257 ? 141.049 131.761 112.349 1.00 50.00 724 PHE A CA 1
ATOM 1187 C C . PHE A 1 257 ? 141.018 132.115 110.873 1.00 50.00 724 PHE A C 1
ATOM 1188 O O . PHE A 1 257 ? 141.455 131.309 110.043 1.00 50.00 724 PHE A O 1
ATOM 1196 N N . SER A 1 258 ? 140.515 133.316 110.563 1.00 50.00 725 SER A N 1
ATOM 1197 C CA . SER A 1 258 ? 140.352 133.811 109.201 1.00 50.00 725 SER A CA 1
ATOM 1198 C C . SER A 1 258 ? 140.804 135.263 109.140 1.00 50.00 725 SER A C 1
ATOM 1199 O O . SER A 1 258 ? 141.165 135.861 110.155 1.00 50.00 725 SER A O 1
ATOM 1202 N N . PHE A 1 259 ? 140.744 135.846 107.945 1.00 50.00 726 PHE A N 1
ATOM 1203 C CA . PHE A 1 259 ? 141.236 137.200 107.737 1.00 50.00 726 PHE A CA 1
ATOM 1204 C C . PHE A 1 259 ? 140.623 137.756 106.462 1.00 50.00 726 PHE A C 1
ATOM 1205 O O . PHE A 1 259 ? 140.384 137.021 105.504 1.00 50.00 726 PHE A O 1
ATOM 1213 N N . CYS A 1 260 ? 140.378 139.062 106.461 1.00 50.00 727 CYS A N 1
ATOM 1214 C CA . CYS A 1 260 ? 139.704 139.767 105.379 1.00 50.00 727 CYS A CA 1
ATOM 1215 C C . CYS A 1 260 ? 140.691 140.669 104.651 1.00 50.00 727 CYS A C 1
ATOM 1216 O O . CYS A 1 260 ? 141.891 140.646 104.913 1.00 50.00 727 CYS A O 1
ATOM 1219 N N . VAL A 1 261 ? 140.178 141.450 103.704 1.00 50.00 728 VAL A N 1
ATOM 1220 C CA . VAL A 1 261 ? 140.965 142.433 102.962 1.00 50.00 728 VAL A CA 1
ATOM 1221 C C . VAL A 1 261 ? 140.118 143.686 102.803 1.00 50.00 728 VAL A C 1
ATOM 1222 O O . VAL A 1 261 ? 138.994 143.608 102.303 1.00 50.00 728 VAL A O 1
ATOM 1226 N N . LEU A 1 262 ? 140.635 144.844 103.218 1.00 50.00 729 LEU A N 1
ATOM 1227 C CA . LEU A 1 262 ? 139.835 146.058 103.124 1.00 50.00 729 LEU A CA 1
ATOM 1228 C C . LEU A 1 262 ? 140.372 147.102 102.154 1.00 50.00 729 LEU A C 1
ATOM 1229 O O . LEU A 1 262 ? 139.680 147.432 101.190 1.00 50.00 729 LEU A O 1
ATOM 1234 N N . ARG A 1 263 ? 141.570 147.646 102.353 1.00 50.00 730 ARG A N 1
ATOM 1235 C CA . ARG A 1 263 ? 141.944 148.806 101.553 1.00 50.00 730 ARG A CA 1
ATOM 1236 C C . ARG A 1 263 ? 143.306 148.595 100.918 1.00 50.00 730 ARG A C 1
ATOM 1237 O O . ARG A 1 263 ? 144.097 147.767 101.362 1.00 50.00 730 ARG A O 1
ATOM 1245 N N . CYS A 1 264 ? 143.567 149.362 99.856 1.00 50.00 731 CYS A N 1
ATOM 1246 C CA . CYS A 1 264 ? 144.752 149.153 99.038 1.00 50.00 731 CYS A CA 1
ATOM 1247 C C . CYS A 1 264 ? 145.376 150.461 98.553 1.00 50.00 731 CYS A C 1
ATOM 1248 O O . CYS A 1 264 ? 145.977 150.494 97.476 1.00 50.00 731 CYS A O 1
ATOM 1251 N N . SER A 1 265 ? 145.285 151.543 99.335 1.00 50.00 732 SER A N 1
ATOM 1252 C CA . SER A 1 265 ? 145.823 152.825 98.871 1.00 50.00 732 SER A CA 1
ATOM 1253 C C . SER A 1 265 ? 146.164 153.733 100.053 1.00 50.00 732 SER A C 1
ATOM 1254 O O . SER A 1 265 ? 145.265 154.332 100.648 1.00 50.00 732 SER A O 1
ATOM 1257 N N . VAL A 1 266 ? 147.459 153.841 100.366 1.00 50.00 733 VAL A N 1
ATOM 1258 C CA . VAL A 1 266 ? 147.983 154.946 101.171 1.00 50.00 733 VAL A CA 1
ATOM 1259 C C . VAL A 1 266 ? 149.153 155.606 100.445 1.00 50.00 733 VAL A C 1
ATOM 1260 O O . VAL A 1 266 ? 149.176 156.830 100.269 1.00 50.00 733 VAL A O 1
ATOM 1264 N N . MET A 1 267 ? 150.116 154.796 99.976 1.00 50.00 734 MET A N 1
ATOM 1265 C CA . MET A 1 267 ? 151.390 155.265 99.422 1.00 50.00 734 MET A CA 1
ATOM 1266 C C . MET A 1 267 ? 151.278 155.829 97.995 1.00 50.00 734 MET A C 1
ATOM 1267 O O . MET A 1 267 ? 152.299 155.984 97.315 1.00 50.00 734 MET A O 1
ATOM 1272 N N . HIS A 1 268 ? 150.072 156.153 97.541 1.00 50.00 735 HIS A N 1
ATOM 1273 C CA . HIS A 1 268 ? 149.826 156.739 96.234 1.00 50.00 735 HIS A CA 1
ATOM 1274 C C . HIS A 1 268 ? 150.127 158.228 96.225 1.00 50.00 735 HIS A C 1
ATOM 1275 O O . HIS A 1 268 ? 150.861 158.728 97.083 1.00 50.00 735 HIS A O 1
ATOM 1282 N N . LYS A 1 269 ? 149.589 158.930 95.229 1.00 50.00 736 LYS A N 1
ATOM 1283 C CA . LYS A 1 269 ? 149.878 160.336 94.971 1.00 50.00 736 LYS A CA 1
ATOM 1284 C C . LYS A 1 269 ? 149.494 161.283 96.097 1.00 50.00 736 LYS A C 1
ATOM 1285 O O . LYS A 1 269 ? 148.931 160.878 97.120 1.00 50.00 736 LYS A O 1
ATOM 1291 N N . ASP A 1 270 ? 149.790 162.568 95.882 1.00 50.00 737 ASP A N 1
ATOM 1292 C CA . ASP A 1 270 ? 149.180 163.624 96.677 1.00 50.00 737 ASP A CA 1
ATOM 1293 C C . ASP A 1 270 ? 147.664 163.588 96.556 1.00 50.00 737 ASP A C 1
ATOM 1294 O O . ASP A 1 270 ? 146.954 163.918 97.512 1.00 50.00 737 ASP A O 1
ATOM 1299 N N . THR A 1 271 ? 147.156 163.172 95.394 1.00 50.00 738 THR A N 1
ATOM 1300 C CA . THR A 1 271 ? 145.767 162.750 95.236 1.00 50.00 738 THR A CA 1
ATOM 1301 C C . THR A 1 271 ? 145.641 161.288 95.673 1.00 50.00 738 THR A C 1
ATOM 1302 O O . THR A 1 271 ? 145.386 160.379 94.882 1.00 50.00 738 THR A O 1
ATOM 1306 N N . GLU A 1 272 ? 145.839 161.071 96.969 1.00 50.00 739 GLU A N 1
ATOM 1307 C CA . GLU A 1 272 ? 145.740 159.753 97.592 1.00 50.00 739 GLU A CA 1
ATOM 1308 C C . GLU A 1 272 ? 144.276 159.338 97.645 1.00 50.00 739 GLU A C 1
ATOM 1309 O O . GLU A 1 272 ? 143.519 159.795 98.502 1.00 50.00 739 GLU A O 1
ATOM 1315 N N . VAL A 1 273 ? 143.864 158.470 96.726 1.00 50.00 740 VAL A N 1
ATOM 1316 C CA . VAL A 1 273 ? 142.458 158.144 96.518 1.00 50.00 740 VAL A CA 1
ATOM 1317 C C . VAL A 1 273 ? 142.262 156.648 96.716 1.00 50.00 740 VAL A C 1
ATOM 1318 O O . VAL A 1 273 ? 143.010 155.842 96.151 1.00 50.00 740 VAL A O 1
ATOM 1322 N N . THR A 1 274 ? 141.268 156.284 97.527 1.00 50.00 741 THR A N 1
ATOM 1323 C CA . THR A 1 274 ? 140.879 154.888 97.691 1.00 50.00 741 THR A CA 1
ATOM 1324 C C . THR A 1 274 ? 140.293 154.351 96.388 1.00 50.00 741 THR A C 1
ATOM 1325 O O . THR A 1 274 ? 139.435 154.992 95.776 1.00 50.00 741 THR A O 1
ATOM 1329 N N . ILE A 1 275 ? 140.762 153.183 95.951 1.00 50.00 742 ILE A N 1
ATOM 1330 C CA . ILE A 1 275 ? 140.355 152.624 94.666 1.00 50.00 742 ILE A CA 1
ATOM 1331 C C . ILE A 1 275 ? 139.619 151.300 94.780 1.00 50.00 742 ILE A C 1
ATOM 1332 O O . ILE A 1 275 ? 139.037 150.859 93.779 1.00 50.00 742 ILE A O 1
ATOM 1337 N N . TYR A 1 276 ? 139.626 150.638 95.938 1.00 50.00 743 TYR A N 1
ATOM 1338 C CA . TYR A 1 276 ? 138.853 149.409 96.089 1.00 50.00 743 TYR A CA 1
ATOM 1339 C C . TYR A 1 276 ? 138.512 149.179 97.551 1.00 50.00 743 TYR A C 1
ATOM 1340 O O . TYR A 1 276 ? 139.399 149.223 98.405 1.00 50.00 743 TYR A O 1
ATOM 1349 N N . GLU A 1 277 ? 137.238 148.896 97.832 1.00 50.00 744 GLU A N 1
ATOM 1350 C CA . GLU A 1 277 ? 136.794 148.751 99.209 1.00 50.00 744 GLU A CA 1
ATOM 1351 C C . GLU A 1 277 ? 136.118 147.435 99.555 1.00 50.00 744 GLU A C 1
ATOM 1352 O O . GLU A 1 277 ? 135.845 147.230 100.743 1.00 50.00 744 GLU A O 1
ATOM 1358 N N . ASP A 1 278 ? 135.845 146.544 98.580 1.00 50.00 745 ASP A N 1
ATOM 1359 C CA . ASP A 1 278 ? 135.150 145.266 98.768 1.00 50.00 745 ASP A CA 1
ATOM 1360 C C . ASP A 1 278 ? 133.810 145.475 99.467 1.00 50.00 745 ASP A C 1
ATOM 1361 O O . ASP A 1 278 ? 133.700 145.229 100.671 1.00 50.00 745 ASP A O 1
ATOM 1366 N N . PRO A 1 279 ? 132.782 145.915 98.740 1.00 50.00 746 PRO A N 1
ATOM 1367 C CA . PRO A 1 279 ? 131.684 146.700 99.332 1.00 50.00 746 PRO A CA 1
ATOM 1368 C C . PRO A 1 279 ? 130.824 146.091 100.437 1.00 50.00 746 PRO A C 1
ATOM 1369 O O . PRO A 1 279 ? 129.933 146.794 100.924 1.00 50.00 746 PRO A O 1
ATOM 1373 N N . ASN A 1 280 ? 131.035 144.836 100.845 1.00 50.00 747 ASN A N 1
ATOM 1374 C CA . ASN A 1 280 ? 130.033 144.253 101.732 1.00 50.00 747 ASN A CA 1
ATOM 1375 C C . ASN A 1 280 ? 130.191 144.779 103.158 1.00 50.00 747 ASN A C 1
ATOM 1376 O O . ASN A 1 280 ? 129.205 145.261 103.722 1.00 50.00 747 ASN A O 1
ATOM 1381 N N . PRO A 1 281 ? 131.370 144.721 103.794 1.00 50.00 748 PRO A N 1
ATOM 1382 C CA . PRO A 1 281 ? 132.607 143.940 103.826 1.00 50.00 748 PRO A CA 1
ATOM 1383 C C . PRO A 1 281 ? 132.642 143.080 105.076 1.00 50.00 748 PRO A C 1
ATOM 1384 O O . PRO A 1 281 ? 133.548 142.278 105.247 1.00 50.00 748 PRO A O 1
ATOM 1388 N N . ASN A 1 282 ? 131.664 143.267 105.955 1.00 50.00 749 ASN A N 1
ATOM 1389 C CA . ASN A 1 282 ? 131.652 142.612 107.260 1.00 50.00 749 ASN A CA 1
ATOM 1390 C C . ASN A 1 282 ? 130.895 141.291 107.240 1.00 50.00 749 ASN A C 1
ATOM 1391 O O . ASN A 1 282 ? 130.060 141.035 108.104 1.00 50.00 749 ASN A O 1
ATOM 1396 N N . SER A 1 283 ? 131.202 140.412 106.292 1.00 50.00 750 SER A N 1
ATOM 1397 C CA . SER A 1 283 ? 130.328 139.280 106.037 1.00 50.00 750 SER A CA 1
ATOM 1398 C C . SER A 1 283 ? 131.128 138.047 105.668 1.00 50.00 750 SER A C 1
ATOM 1399 O O . SER A 1 283 ? 132.357 138.069 105.581 1.00 50.00 750 SER A O 1
ATOM 1402 N N . VAL A 1 284 ? 130.393 136.967 105.411 1.00 50.00 751 VAL A N 1
ATOM 1403 C CA . VAL A 1 284 ? 130.914 135.777 104.754 1.00 50.00 751 VAL A CA 1
ATOM 1404 C C . VAL A 1 284 ? 131.122 136.092 103.281 1.00 50.00 751 VAL A C 1
ATOM 1405 O O . VAL A 1 284 ? 130.754 137.175 102.813 1.00 50.00 751 VAL A O 1
ATOM 1409 N N . ARG A 1 285 ? 131.770 135.168 102.567 1.00 50.00 752 ARG A N 1
ATOM 1410 C CA . ARG A 1 285 ? 132.118 135.251 101.144 1.00 50.00 752 ARG A CA 1
ATOM 1411 C C . ARG A 1 285 ? 133.111 136.369 100.848 1.00 50.00 752 ARG A C 1
ATOM 1412 O O . ARG A 1 285 ? 133.275 136.771 99.694 1.00 50.00 752 ARG A O 1
ATOM 1420 N N . SER A 1 286 ? 133.762 136.895 101.884 1.00 50.00 753 SER A N 1
ATOM 1421 C CA . SER A 1 286 ? 135.024 137.608 101.758 1.00 50.00 753 SER A CA 1
ATOM 1422 C C . SER A 1 286 ? 135.936 137.278 102.929 1.00 50.00 753 SER A C 1
ATOM 1423 O O . SER A 1 286 ? 136.729 138.119 103.361 1.00 50.00 753 SER A O 1
ATOM 1426 N N . ASN A 1 287 ? 135.834 136.059 103.452 1.00 50.00 754 ASN A N 1
ATOM 1427 C CA . ASN A 1 287 ? 136.623 135.608 104.588 1.00 50.00 754 ASN A CA 1
ATOM 1428 C C . ASN A 1 287 ? 137.439 134.405 104.162 1.00 50.00 754 ASN A C 1
ATOM 1429 O O . ASN A 1 287 ? 136.877 133.357 103.837 1.00 50.00 754 ASN A O 1
ATOM 1434 N N . ARG A 1 288 ? 138.708 134.543 104.172 1.00 50.00 755 ARG A N 1
ATOM 1435 C CA . ARG A 1 288 ? 139.455 133.376 103.749 1.00 50.00 755 ARG A CA 1
ATOM 1436 C C . ARG A 1 288 ? 139.947 132.620 104.974 1.00 50.00 755 ARG A C 1
ATOM 1437 O O . ARG A 1 288 ? 140.510 133.237 105.886 1.00 50.00 755 ARG A O 1
ATOM 1445 N N . PRO A 1 289 ? 139.742 131.310 105.054 1.00 50.00 756 PRO A N 1
ATOM 1446 C CA . PRO A 1 289 ? 140.141 130.563 106.249 1.00 50.00 756 PRO A CA 1
ATOM 1447 C C . PRO A 1 289 ? 141.638 130.328 106.329 1.00 50.00 756 PRO A C 1
ATOM 1448 O O . PRO A 1 289 ? 142.338 130.264 105.321 1.00 50.00 756 PRO A O 1
ATOM 1452 N N . VAL A 1 290 ? 142.127 130.201 107.562 1.00 50.00 757 VAL A N 1
ATOM 1453 C CA . VAL A 1 290 ? 143.505 129.812 107.840 1.00 50.00 757 VAL A CA 1
ATOM 1454 C C . VAL A 1 290 ? 143.564 128.606 108.763 1.00 50.00 757 VAL A C 1
ATOM 1455 O O . VAL A 1 290 ? 144.247 127.621 108.472 1.00 50.00 757 VAL A O 1
ATOM 1459 N N . LEU A 1 291 ? 142.861 128.665 109.887 1.00 50.00 758 LEU A N 1
ATOM 1460 C CA . LEU A 1 291 ? 142.926 127.577 110.853 1.00 50.00 758 LEU A CA 1
ATOM 1461 C C . LEU A 1 291 ? 141.538 127.083 111.196 1.00 50.00 758 LEU A C 1
ATOM 1462 O O . LEU A 1 291 ? 140.700 127.855 111.662 1.00 50.00 758 LEU A O 1
ATOM 1467 N N . GLU A 1 292 ? 141.317 125.795 110.975 1.00 50.00 759 GLU A N 1
ATOM 1468 C CA . GLU A 1 292 ? 140.213 125.050 111.554 1.00 50.00 759 GLU A CA 1
ATOM 1469 C C . GLU A 1 292 ? 140.810 123.919 112.367 1.00 50.00 759 GLU A C 1
ATOM 1470 O O . GLU A 1 292 ? 141.646 123.169 111.858 1.00 50.00 759 GLU A O 1
ATOM 1476 N N . CYS A 1 293 ? 140.386 123.788 113.615 1.00 50.00 760 CYS A N 1
ATOM 1477 C CA . CYS A 1 293 ? 140.825 122.631 114.374 1.00 50.00 760 CYS A CA 1
ATOM 1478 C C . CYS A 1 293 ? 139.799 122.308 115.439 1.00 50.00 760 CYS A C 1
ATOM 1479 O O . CYS A 1 293 ? 139.020 123.162 115.853 1.00 50.00 760 CYS A O 1
ATOM 1482 N N . ILE A 1 294 ? 139.803 121.056 115.873 1.00 50.00 761 ILE A N 1
ATOM 1483 C CA . ILE A 1 294 ? 138.997 120.629 117.003 1.00 50.00 761 ILE A CA 1
ATOM 1484 C C . ILE A 1 294 ? 139.867 120.692 118.242 1.00 50.00 761 ILE A C 1
ATOM 1485 O O . ILE A 1 294 ? 140.863 119.969 118.351 1.00 50.00 761 ILE A O 1
ATOM 1490 N N . GLY A 1 295 ? 139.505 121.569 119.158 1.00 50.00 762 GLY A N 1
ATOM 1491 C CA . GLY A 1 295 ? 140.279 121.789 120.353 1.00 50.00 762 GLY A CA 1
ATOM 1492 C C . GLY A 1 295 ? 139.431 122.471 121.391 1.00 50.00 762 GLY A C 1
ATOM 1493 O O . GLY A 1 295 ? 138.203 122.401 121.350 1.00 50.00 762 GLY A O 1
ATOM 1494 N N . ASP A 1 296 ? 140.097 123.153 122.317 1.00 50.00 763 ASP A N 1
ATOM 1495 C CA . ASP A 1 296 ? 139.403 123.835 123.397 1.00 50.00 763 ASP A CA 1
ATOM 1496 C C . ASP A 1 296 ? 140.350 124.877 123.969 1.00 50.00 763 ASP A C 1
ATOM 1497 O O . ASP A 1 296 ? 141.568 124.744 123.851 1.00 50.00 763 ASP A O 1
ATOM 1502 N N . GLU A 1 297 ? 139.791 125.908 124.597 1.00 50.00 764 GLU A N 1
ATOM 1503 C CA . GLU A 1 297 ? 140.585 127.084 124.917 1.00 50.00 764 GLU A CA 1
ATOM 1504 C C . GLU A 1 297 ? 140.461 127.600 126.342 1.00 50.00 764 GLU A C 1
ATOM 1505 O O . GLU A 1 297 ? 141.032 128.653 126.641 1.00 50.00 764 GLU A O 1
ATOM 1511 N N . ASN A 1 298 ? 139.732 126.920 127.222 1.00 50.00 765 ASN A N 1
ATOM 1512 C CA . ASN A 1 298 ? 139.603 127.383 128.602 1.00 50.00 765 ASN A CA 1
ATOM 1513 C C . ASN A 1 298 ? 140.620 126.711 129.528 1.00 50.00 765 ASN A C 1
ATOM 1514 O O . ASN A 1 298 ? 141.366 127.393 130.236 1.00 50.00 765 ASN A O 1
ATOM 1519 N N . ASP A 1 299 ? 140.670 125.380 129.526 1.00 50.00 766 ASP A N 1
ATOM 1520 C CA . ASP A 1 299 ? 141.847 124.651 130.003 1.00 50.00 766 ASP A CA 1
ATOM 1521 C C . ASP A 1 299 ? 142.773 124.472 128.801 1.00 50.00 766 ASP A C 1
ATOM 1522 O O . ASP A 1 299 ? 143.002 123.367 128.305 1.00 50.00 766 ASP A O 1
ATOM 1527 N N . ASP A 1 300 ? 143.289 125.610 128.331 1.00 50.00 767 ASP A N 1
ATOM 1528 C CA . ASP A 1 300 ? 143.700 125.771 126.944 1.00 50.00 767 ASP A CA 1
ATOM 1529 C C . ASP A 1 300 ? 144.868 124.892 126.522 1.00 50.00 767 ASP A C 1
ATOM 1530 O O . ASP A 1 300 ? 144.666 123.861 125.878 1.00 50.00 767 ASP A O 1
ATOM 1535 N N . GLY A 1 301 ? 146.085 125.278 126.881 1.00 50.00 768 GLY A N 1
ATOM 1536 C CA . GLY A 1 301 ? 147.265 124.546 126.457 1.00 50.00 768 GLY A CA 1
ATOM 1537 C C . GLY A 1 301 ? 147.631 124.578 124.980 1.00 50.00 768 GLY A C 1
ATOM 1538 O O . GLY A 1 301 ? 148.791 124.352 124.634 1.00 50.00 768 GLY A O 1
ATOM 1539 N N . THR A 1 302 ? 146.682 124.887 124.102 1.00 50.00 769 THR A N 1
ATOM 1540 C CA . THR A 1 302 ? 146.783 124.532 122.701 1.00 50.00 769 THR A CA 1
ATOM 1541 C C . THR A 1 302 ? 146.911 125.709 121.765 1.00 50.00 769 THR A C 1
ATOM 1542 O O . THR A 1 302 ? 147.319 125.511 120.616 1.00 50.00 769 THR A O 1
ATOM 1546 N N . VAL A 1 303 ? 146.537 126.910 122.197 1.00 50.00 770 VAL A N 1
ATOM 1547 C CA . VAL A 1 303 ? 146.643 128.071 121.328 1.00 50.00 770 VAL A CA 1
ATOM 1548 C C . VAL A 1 303 ? 148.100 128.393 121.043 1.00 50.00 770 VAL A C 1
ATOM 1549 O O . VAL A 1 303 ? 148.453 128.804 119.929 1.00 50.00 770 VAL A O 1
ATOM 1553 N N . ALA A 1 304 ? 148.983 128.113 121.995 1.00 50.00 771 ALA A N 1
ATOM 1554 C CA . ALA A 1 304 ? 150.406 128.198 121.716 1.00 50.00 771 ALA A CA 1
ATOM 1555 C C . ALA A 1 304 ? 150.900 127.083 120.797 1.00 50.00 771 ALA A C 1
ATOM 1556 O O . ALA A 1 304 ? 152.007 127.194 120.264 1.00 50.00 771 ALA A O 1
ATOM 1558 N N . VAL A 1 305 ? 150.125 126.023 120.598 1.00 50.00 772 VAL A N 1
ATOM 1559 C CA . VAL A 1 305 ? 150.506 124.985 119.648 1.00 50.00 772 VAL A CA 1
ATOM 1560 C C . VAL A 1 305 ? 150.033 125.321 118.246 1.00 50.00 772 VAL A C 1
ATOM 1561 O O . VAL A 1 305 ? 150.812 125.284 117.293 1.00 50.00 772 VAL A O 1
ATOM 1565 N N . CYS A 1 306 ? 148.760 125.664 118.082 1.00 50.00 773 CYS A N 1
ATOM 1566 C CA . CYS A 1 306 ? 148.258 125.938 116.740 1.00 50.00 773 CYS A CA 1
ATOM 1567 C C . CYS A 1 306 ? 148.338 127.421 116.382 1.00 50.00 773 CYS A C 1
ATOM 1568 O O . CYS A 1 306 ? 148.943 127.784 115.370 1.00 50.00 773 CYS A O 1
ATOM 1571 N N . VAL A 1 307 ? 147.750 128.289 117.206 1.00 50.00 774 VAL A N 1
ATOM 1572 C CA . VAL A 1 307 ? 147.627 129.694 116.826 1.00 50.00 774 VAL A CA 1
ATOM 1573 C C . VAL A 1 307 ? 148.951 130.437 116.992 1.00 50.00 774 VAL A C 1
ATOM 1574 O O . VAL A 1 307 ? 149.285 131.300 116.169 1.00 50.00 774 VAL A O 1
ATOM 1578 N N . GLY A 1 308 ? 149.710 130.109 118.039 1.00 50.00 775 GLY A N 1
ATOM 1579 C CA . GLY A 1 308 ? 151.024 130.659 118.318 1.00 50.00 775 GLY A CA 1
ATOM 1580 C C . GLY A 1 308 ? 152.020 130.793 117.173 1.00 50.00 775 GLY A C 1
ATOM 1581 O O . GLY A 1 308 ? 152.530 131.890 116.913 1.00 50.00 775 GLY A O 1
ATOM 1582 N N . PRO A 1 309 ? 152.322 129.698 116.461 1.00 50.00 776 PRO A N 1
ATOM 1583 C CA . PRO A 1 309 ? 153.207 129.822 115.295 1.00 50.00 776 PRO A CA 1
ATOM 1584 C C . PRO A 1 309 ? 152.603 130.597 114.145 1.00 50.00 776 PRO A C 1
ATOM 1585 O O . PRO A 1 309 ? 153.361 131.148 113.338 1.00 50.00 776 PRO A O 1
ATOM 1589 N N . ILE A 1 310 ? 151.278 130.699 114.059 1.00 50.00 777 ILE A N 1
ATOM 1590 C CA . ILE A 1 310 ? 150.698 131.542 113.024 1.00 50.00 777 ILE A CA 1
ATOM 1591 C C . ILE A 1 310 ? 150.984 133.007 113.321 1.00 50.00 777 ILE A C 1
ATOM 1592 O O . ILE A 1 310 ? 151.331 133.778 112.422 1.00 50.00 777 ILE A O 1
ATOM 1597 N N . GLU A 1 311 ? 150.924 133.398 114.591 1.00 50.00 778 GLU A N 1
ATOM 1598 C CA . GLU A 1 311 ? 151.295 134.761 114.946 1.00 50.00 778 GLU A CA 1
ATOM 1599 C C . GLU A 1 311 ? 152.800 134.985 114.831 1.00 50.00 778 GLU A C 1
ATOM 1600 O O . GLU A 1 311 ? 153.240 136.086 114.470 1.00 50.00 778 GLU A O 1
ATOM 1606 N N . CYS A 1 312 ? 153.606 133.957 115.113 1.00 50.00 779 CYS A N 1
ATOM 1607 C CA . CYS A 1 312 ? 155.049 134.084 114.920 1.00 50.00 779 CYS A CA 1
ATOM 1608 C C . CYS A 1 312 ? 155.410 134.199 113.446 1.00 50.00 779 CYS A C 1
ATOM 1609 O O . CYS A 1 312 ? 156.466 134.743 113.111 1.00 50.00 779 CYS A O 1
ATOM 1612 N N . GLN A 1 313 ? 154.561 133.679 112.561 1.00 50.00 780 GLN A N 1
ATOM 1613 C CA . GLN A 1 313 ? 154.697 133.966 111.139 1.00 50.00 780 GLN A CA 1
ATOM 1614 C C . GLN A 1 313 ? 154.188 135.361 110.801 1.00 50.00 780 GLN A C 1
ATOM 1615 O O . GLN A 1 313 ? 154.742 136.032 109.920 1.00 50.00 780 GLN A O 1
ATOM 1621 N N . ARG A 1 314 ? 153.148 135.809 111.502 1.00 50.00 781 ARG A N 1
ATOM 1622 C CA . ARG A 1 314 ? 152.558 137.120 111.255 1.00 50.00 781 ARG A CA 1
ATOM 1623 C C . ARG A 1 314 ? 153.520 138.247 111.593 1.00 50.00 781 ARG A C 1
ATOM 1624 O O . ARG A 1 314 ? 153.486 139.305 110.956 1.00 50.00 781 ARG A O 1
ATOM 1632 N N . LEU A 1 315 ? 154.385 138.029 112.580 1.00 50.00 782 LEU A N 1
ATOM 1633 C CA . LEU A 1 315 ? 155.416 139.014 112.887 1.00 50.00 782 LEU A CA 1
ATOM 1634 C C . LEU A 1 315 ? 156.399 139.163 111.735 1.00 50.00 782 LEU A C 1
ATOM 1635 O O . LEU A 1 315 ? 156.784 140.282 111.381 1.00 50.00 782 LEU A O 1
ATOM 1640 N N . LEU A 1 316 ? 156.796 138.051 111.118 1.00 50.00 783 LEU A N 1
ATOM 1641 C CA . LEU A 1 316 ? 157.651 138.127 109.941 1.00 50.00 783 LEU A CA 1
ATOM 1642 C C . LEU A 1 316 ? 156.903 138.650 108.727 1.00 50.00 783 LEU A C 1
ATOM 1643 O O . LEU A 1 316 ? 157.533 139.108 107.769 1.00 50.00 783 LEU A O 1
ATOM 1648 N N . MET A 1 317 ? 155.576 138.587 108.748 1.00 50.00 784 MET A N 1
ATOM 1649 C CA . MET A 1 317 ? 154.800 139.133 107.646 1.00 50.00 784 MET A CA 1
ATOM 1650 C C . MET A 1 317 ? 154.774 140.654 107.674 1.00 50.00 784 MET A C 1
ATOM 1651 O O . MET A 1 317 ? 154.987 141.301 106.644 1.00 50.00 784 MET A O 1
ATOM 1656 N N . LYS A 1 318 ? 154.547 141.235 108.848 1.00 50.00 785 LYS A N 1
ATOM 1657 C CA . LYS A 1 318 ? 154.016 142.587 108.961 1.00 50.00 785 LYS A CA 1
ATOM 1658 C C . LYS A 1 318 ? 155.070 143.643 108.636 1.00 50.00 785 LYS A C 1
ATOM 1659 O O . LYS A 1 318 ? 156.269 143.441 108.848 1.00 50.00 785 LYS A O 1
ATOM 1665 N N . ASP A 1 319 ? 154.596 144.748 108.044 1.00 50.00 786 ASP A N 1
ATOM 1666 C CA . ASP A 1 319 ? 155.339 145.998 107.856 1.00 50.00 786 ASP A CA 1
ATOM 1667 C C . ASP A 1 319 ? 156.501 145.839 106.880 1.00 50.00 786 ASP A C 1
ATOM 1668 O O . ASP A 1 319 ? 157.598 146.341 107.121 1.00 50.00 786 ASP A O 1
ATOM 1673 N N . LYS A 1 320 ? 156.268 145.141 105.771 1.00 50.00 787 LYS A N 1
ATOM 1674 C CA . LYS A 1 320 ? 157.316 144.888 104.793 1.00 50.00 787 LYS A CA 1
ATOM 1675 C C . LYS A 1 320 ? 156.754 145.007 103.386 1.00 50.00 787 LYS A C 1
ATOM 1676 O O . LYS A 1 320 ? 155.648 144.539 103.108 1.00 50.00 787 LYS A O 1
ATOM 1682 N N . ILE A 1 321 ? 157.516 145.656 102.509 1.00 50.00 788 ILE A N 1
ATOM 1683 C CA . ILE A 1 321 ? 157.174 145.708 101.093 1.00 50.00 788 ILE A CA 1
ATOM 1684 C C . ILE A 1 321 ? 157.435 144.338 100.486 1.00 50.00 788 ILE A C 1
ATOM 1685 O O . ILE A 1 321 ? 158.563 143.835 100.525 1.00 50.00 788 ILE A O 1
ATOM 1690 N N . MET A 1 322 ? 156.404 143.730 99.917 1.00 50.00 789 MET A N 1
ATOM 1691 C CA . MET A 1 322 ? 156.572 142.442 99.261 1.00 50.00 789 MET A CA 1
ATOM 1692 C C . MET A 1 322 ? 156.305 142.588 97.772 1.00 50.00 789 MET A C 1
ATOM 1693 O O . MET A 1 322 ? 155.920 143.651 97.287 1.00 50.00 789 MET A O 1
ATOM 1698 N N . ARG A 1 323 ? 156.500 141.486 97.052 1.00 50.00 790 ARG A N 1
ATOM 1699 C CA . ARG A 1 323 ? 156.119 141.382 95.652 1.00 50.00 790 ARG A CA 1
ATOM 1700 C C . ARG A 1 323 ? 155.424 140.050 95.447 1.00 50.00 790 ARG A C 1
ATOM 1701 O O . ARG A 1 323 ? 155.882 139.025 95.957 1.00 50.00 790 ARG A O 1
ATOM 1709 N N . VAL A 1 324 ? 154.322 140.067 94.707 1.00 50.00 791 VAL A N 1
ATOM 1710 C CA . VAL A 1 324 ? 153.645 138.828 94.360 1.00 50.00 791 VAL A CA 1
ATOM 1711 C C . VAL A 1 324 ? 154.428 138.232 93.203 1.00 50.00 791 VAL A C 1
ATOM 1712 O O . VAL A 1 324 ? 154.179 138.548 92.035 1.00 50.00 791 VAL A O 1
ATOM 1716 N N . HIS A 1 325 ? 155.381 137.371 93.534 1.00 50.00 792 HIS A N 1
ATOM 1717 C CA . HIS A 1 325 ? 156.488 137.051 92.645 1.00 50.00 792 HIS A CA 1
ATOM 1718 C C . HIS A 1 325 ? 156.031 136.108 91.538 1.00 50.00 792 HIS A C 1
ATOM 1719 O O . HIS A 1 325 ? 155.451 135.053 91.815 1.00 50.00 792 HIS A O 1
ATOM 1726 N N . MET A 1 326 ? 156.295 136.509 90.288 1.00 50.00 793 MET A N 1
ATOM 1727 C CA . MET A 1 326 ? 155.896 135.814 89.055 1.00 50.00 793 MET A CA 1
ATOM 1728 C C . MET A 1 326 ? 154.389 135.556 89.017 1.00 50.00 793 MET A C 1
ATOM 1729 O O . MET A 1 326 ? 153.929 134.418 88.907 1.00 50.00 793 MET A O 1
ATOM 1734 N N . SER A 1 327 ? 153.626 136.645 89.138 1.00 50.00 794 SER A N 1
ATOM 1735 C CA . SER A 1 327 ? 152.175 136.562 89.256 1.00 50.00 794 SER A CA 1
ATOM 1736 C C . SER A 1 327 ? 151.506 136.026 87.998 1.00 50.00 794 SER A C 1
ATOM 1737 O O . SER A 1 327 ? 151.113 134.859 87.950 1.00 50.00 794 SER A O 1
ATOM 1740 N N . ASP A 1 328 ? 151.465 136.857 86.956 1.00 50.00 795 ASP A N 1
ATOM 1741 C CA . ASP A 1 328 ? 150.808 136.532 85.688 1.00 50.00 795 ASP A CA 1
ATOM 1742 C C . ASP A 1 328 ? 151.443 137.446 84.643 1.00 50.00 795 ASP A C 1
ATOM 1743 O O . ASP A 1 328 ? 151.046 138.608 84.524 1.00 50.00 795 ASP A O 1
ATOM 1748 N N . GLY A 1 329 ? 152.395 136.916 83.881 1.00 50.00 796 GLY A N 1
ATOM 1749 C CA . GLY A 1 329 ? 153.193 137.790 83.050 1.00 50.00 796 GLY A CA 1
ATOM 1750 C C . GLY A 1 329 ? 154.052 138.671 83.931 1.00 50.00 796 GLY A C 1
ATOM 1751 O O . GLY A 1 329 ? 155.052 138.218 84.494 1.00 50.00 796 GLY A O 1
ATOM 1752 N N . THR A 1 330 ? 153.660 139.933 84.061 1.00 50.00 797 THR A N 1
ATOM 1753 C CA . THR A 1 330 ? 154.348 140.865 84.936 1.00 50.00 797 THR A CA 1
ATOM 1754 C C . THR A 1 330 ? 154.019 140.584 86.397 1.00 50.00 797 THR A C 1
ATOM 1755 O O . THR A 1 330 ? 152.987 139.996 86.729 1.00 50.00 797 THR A O 1
ATOM 1759 N N . GLN A 1 331 ? 154.910 141.032 87.277 1.00 50.00 798 GLN A N 1
ATOM 1760 C CA . GLN A 1 331 ? 154.700 140.897 88.710 1.00 50.00 798 GLN A CA 1
ATOM 1761 C C . GLN A 1 331 ? 153.851 142.057 89.215 1.00 50.00 798 GLN A C 1
ATOM 1762 O O . GLN A 1 331 ? 153.320 142.859 88.443 1.00 50.00 798 GLN A O 1
ATOM 1768 N N . ARG A 1 332 ? 153.731 142.154 90.537 1.00 50.00 799 ARG A N 1
ATOM 1769 C CA . ARG A 1 332 ? 153.055 143.260 91.200 1.00 50.00 799 ARG A CA 1
ATOM 1770 C C . ARG A 1 332 ? 153.505 143.275 92.649 1.00 50.00 799 ARG A C 1
ATOM 1771 O O . ARG A 1 332 ? 153.517 142.230 93.303 1.00 50.00 799 ARG A O 1
ATOM 1779 N N . ALA A 1 333 ? 153.874 144.444 93.142 1.00 50.00 800 ALA A N 1
ATOM 1780 C CA . ALA A 1 333 ? 154.313 144.583 94.519 1.00 50.00 800 ALA A CA 1
ATOM 1781 C C . ALA A 1 333 ? 153.154 145.020 95.406 1.00 50.00 800 ALA A C 1
ATOM 1782 O O . ALA A 1 333 ? 152.138 145.532 94.933 1.00 50.00 800 ALA A O 1
ATOM 1784 N N . HIS A 1 334 ? 153.319 144.797 96.709 1.00 50.00 801 HIS A N 1
ATOM 1785 C CA . HIS A 1 334 ? 152.356 145.223 97.715 1.00 50.00 801 HIS A CA 1
ATOM 1786 C C . HIS A 1 334 ? 153.093 145.513 99.015 1.00 50.00 801 HIS A C 1
ATOM 1787 O O . HIS A 1 334 ? 154.190 145.002 99.255 1.00 50.00 801 HIS A O 1
ATOM 1794 N N . TYR A 1 335 ? 152.470 146.336 99.859 1.00 50.00 802 TYR A N 1
ATOM 1795 C CA . TYR A 1 335 ? 152.956 146.608 101.213 1.00 50.00 802 TYR A CA 1
ATOM 1796 C C . TYR A 1 335 ? 151.892 146.150 102.203 1.00 50.00 802 TYR A C 1
ATOM 1797 O O . TYR A 1 335 ? 150.886 146.835 102.404 1.00 50.00 802 TYR A O 1
ATOM 1806 N N . LEU A 1 336 ? 152.131 145.008 102.839 1.00 50.00 803 LEU A N 1
ATOM 1807 C CA . LEU A 1 336 ? 151.125 144.381 103.682 1.00 50.00 803 LEU A CA 1
ATOM 1808 C C . LEU A 1 336 ? 151.045 145.069 105.037 1.00 50.00 803 LEU A C 1
ATOM 1809 O O . LEU A 1 336 ? 152.063 145.451 105.618 1.00 50.00 803 LEU A O 1
ATOM 1814 N N . THR A 1 337 ? 149.820 145.240 105.525 1.00 50.00 804 THR A N 1
ATOM 1815 C CA . THR A 1 337 ? 149.552 145.881 106.804 1.00 50.00 804 THR A CA 1
ATOM 1816 C C . THR A 1 337 ? 148.325 145.200 107.389 1.00 50.00 804 THR A C 1
ATOM 1817 O O . THR A 1 337 ? 147.427 144.807 106.645 1.00 50.00 804 THR A O 1
ATOM 1821 N N . PHE A 1 338 ? 148.296 145.023 108.709 1.00 50.00 805 PHE A N 1
ATOM 1822 C CA . PHE A 1 338 ? 147.190 144.319 109.336 1.00 50.00 805 PHE A CA 1
ATOM 1823 C C . PHE A 1 338 ? 146.756 145.041 110.601 1.00 50.00 805 PHE A C 1
ATOM 1824 O O . PHE A 1 338 ? 147.348 146.042 111.014 1.00 50.00 805 PHE A O 1
ATOM 1832 N N . PHE A 1 339 ? 145.687 144.524 111.202 1.00 50.00 806 PHE A N 1
ATOM 1833 C CA . PHE A 1 339 ? 144.994 145.224 112.274 1.00 50.00 806 PHE A CA 1
ATOM 1834 C C . PHE A 1 339 ? 144.206 144.161 113.039 1.00 50.00 806 PHE A C 1
ATOM 1835 O O . PHE A 1 339 ? 143.134 143.756 112.591 1.00 50.00 806 PHE A O 1
ATOM 1843 N N . ASN A 1 340 ? 144.719 143.724 114.181 1.00 50.00 807 ASN A N 1
ATOM 1844 C CA . ASN A 1 340 ? 144.125 142.581 114.872 1.00 50.00 807 ASN A CA 1
ATOM 1845 C C . ASN A 1 340 ? 143.106 143.095 115.878 1.00 50.00 807 ASN A C 1
ATOM 1846 O O . ASN A 1 340 ? 143.467 143.593 116.944 1.00 50.00 807 ASN A O 1
ATOM 1851 N N . SER A 1 341 ? 141.823 142.974 115.545 1.00 50.00 808 SER A N 1
ATOM 1852 C CA . SER A 1 341 ? 140.797 143.484 116.443 1.00 50.00 808 SER A CA 1
ATOM 1853 C C . SER A 1 341 ? 139.548 142.618 116.530 1.00 50.00 808 SER A C 1
ATOM 1854 O O . SER A 1 341 ? 138.543 143.078 117.079 1.00 50.00 808 SER A O 1
ATOM 1857 N N . MET A 1 342 ? 139.567 141.383 116.032 1.00 50.00 809 MET A N 1
ATOM 1858 C CA . MET A 1 342 ? 138.427 140.479 116.142 1.00 50.00 809 MET A CA 1
ATOM 1859 C C . MET A 1 342 ? 138.542 139.563 117.352 1.00 50.00 809 MET A C 1
ATOM 1860 O O . MET A 1 342 ? 138.088 138.416 117.313 1.00 50.00 809 MET A O 1
ATOM 1865 N N . VAL A 1 343 ? 139.128 140.058 118.433 1.00 50.00 810 VAL A N 1
ATOM 1866 C CA . VAL A 1 343 ? 139.680 139.223 119.491 1.00 50.00 810 VAL A CA 1
ATOM 1867 C C . VAL A 1 343 ? 138.893 139.431 120.769 1.00 50.00 810 VAL A C 1
ATOM 1868 O O . VAL A 1 343 ? 139.474 139.453 121.859 1.00 50.00 810 VAL A O 1
ATOM 1872 N N . ASP A 1 344 ? 137.572 139.576 120.619 1.00 50.00 811 ASP A N 1
ATOM 1873 C CA . ASP A 1 344 ? 136.605 140.030 121.616 1.00 50.00 811 ASP A CA 1
ATOM 1874 C C . ASP A 1 344 ? 136.771 139.466 123.023 1.00 50.00 811 ASP A C 1
ATOM 1875 O O . ASP A 1 344 ? 137.205 138.324 123.203 1.00 50.00 811 ASP A O 1
ATOM 1880 N N . GLU A 1 345 ? 136.349 140.267 124.002 1.00 50.00 812 GLU A N 1
ATOM 1881 C CA . GLU A 1 345 ? 136.960 140.464 125.315 1.00 50.00 812 GLU A CA 1
ATOM 1882 C C . GLU A 1 345 ? 137.500 139.232 126.042 1.00 50.00 812 GLU A C 1
ATOM 1883 O O . GLU A 1 345 ? 138.537 139.322 126.708 1.00 50.00 812 GLU A O 1
ATOM 1889 N N . LYS A 1 346 ? 136.831 138.081 125.927 1.00 50.00 813 LYS A N 1
ATOM 1890 C CA . LYS A 1 346 ? 137.323 136.897 126.628 1.00 50.00 813 LYS A CA 1
ATOM 1891 C C . LYS A 1 346 ? 138.616 136.391 126.009 1.00 50.00 813 LYS A C 1
ATOM 1892 O O . LYS A 1 346 ? 139.491 135.896 126.722 1.00 50.00 813 LYS A O 1
ATOM 1898 N N . TRP A 1 347 ? 138.769 136.539 124.698 1.00 50.00 814 TRP A N 1
ATOM 1899 C CA . TRP A 1 347 ? 140.047 136.228 124.078 1.00 50.00 814 TRP A CA 1
ATOM 1900 C C . TRP A 1 347 ? 141.090 137.283 124.401 1.00 50.00 814 TRP A C 1
ATOM 1901 O O . TRP A 1 347 ? 142.290 136.981 124.411 1.00 50.00 814 TRP A O 1
ATOM 1912 N N . ASP A 1 348 ? 140.640 138.514 124.668 1.00 50.00 815 ASP A N 1
ATOM 1913 C CA . ASP A 1 348 ? 141.526 139.673 124.731 1.00 50.00 815 ASP A CA 1
ATOM 1914 C C . ASP A 1 348 ? 142.531 139.542 125.860 1.00 50.00 815 ASP A C 1
ATOM 1915 O O . ASP A 1 348 ? 143.727 139.761 125.660 1.00 50.00 815 ASP A O 1
ATOM 1920 N N . ARG A 1 349 ? 142.083 139.132 127.029 1.00 50.00 816 ARG A N 1
ATOM 1921 C CA . ARG A 1 349 ? 142.947 139.252 128.186 1.00 50.00 816 ARG A CA 1
ATOM 1922 C C . ARG A 1 349 ? 143.645 137.963 128.567 1.00 50.00 816 ARG A C 1
ATOM 1923 O O . ARG A 1 349 ? 144.793 138.010 129.020 1.00 50.00 816 ARG A O 1
ATOM 1931 N N . ALA A 1 350 ? 143.009 136.811 128.363 1.00 50.00 817 ALA A N 1
ATOM 1932 C CA . ALA A 1 350 ? 143.652 135.547 128.697 1.00 50.00 817 ALA A CA 1
ATOM 1933 C C . ALA A 1 350 ? 144.755 135.167 127.720 1.00 50.00 817 ALA A C 1
ATOM 1934 O O . ALA A 1 350 ? 145.413 134.144 127.927 1.00 50.00 817 ALA A O 1
ATOM 1936 N N . HIS A 1 351 ? 144.960 135.941 126.659 1.00 50.00 818 HIS A N 1
ATOM 1937 C CA . HIS A 1 351 ? 146.168 135.851 125.867 1.00 50.00 818 HIS A CA 1
ATOM 1938 C C . HIS A 1 351 ? 146.748 137.213 125.544 1.00 50.00 818 HIS A C 1
ATOM 1939 O O . HIS A 1 351 ? 147.765 137.289 124.848 1.00 50.00 818 HIS A O 1
ATOM 1946 N N . GLY A 1 352 ? 146.139 138.281 126.040 1.00 50.00 819 GLY A N 1
ATOM 1947 C CA . GLY A 1 352 ? 146.752 139.586 126.040 1.00 50.00 819 GLY A CA 1
ATOM 1948 C C . GLY A 1 352 ? 147.253 139.888 127.432 1.00 50.00 819 GLY A C 1
ATOM 1949 O O . GLY A 1 352 ? 147.463 141.044 127.802 1.00 50.00 819 GLY A O 1
ATOM 1950 N N . GLY A 1 353 ? 147.418 138.836 128.224 1.00 50.00 820 GL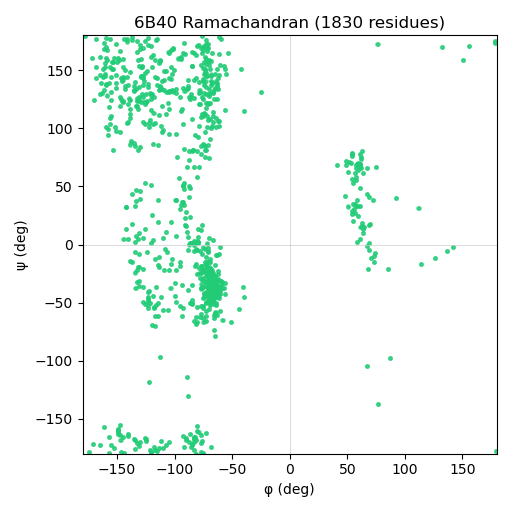Y A N 1
ATOM 1951 C CA . GLY A 1 353 ? 148.084 138.927 129.491 1.00 50.00 820 GLY A CA 1
ATOM 1952 C C . GLY A 1 353 ? 147.226 139.352 130.660 1.00 50.00 820 GLY A C 1
ATOM 1953 O O . GLY A 1 353 ? 147.584 139.057 131.802 1.00 50.00 820 GLY A O 1
ATOM 1954 N N . LEU A 1 354 ? 146.099 140.003 130.423 1.00 50.00 821 LEU A N 1
ATOM 1955 C CA . LEU A 1 354 ? 145.432 140.727 131.493 1.00 50.00 821 LEU A CA 1
ATOM 1956 C C . LEU A 1 354 ? 144.436 139.809 132.199 1.00 50.00 821 LEU A C 1
ATOM 1957 O O . LEU A 1 354 ? 144.442 138.592 132.006 1.00 50.00 821 LEU A O 1
ATOM 1962 N N . ALA A 1 355 ? 143.569 140.377 133.034 1.00 50.00 822 ALA A N 1
ATOM 1963 C CA . ALA A 1 355 ? 142.594 139.608 133.797 1.00 50.00 822 ALA A CA 1
ATOM 1964 C C . ALA A 1 355 ? 141.185 140.019 133.394 1.00 50.00 822 ALA A C 1
ATOM 1965 O O . ALA A 1 355 ? 140.846 141.205 133.449 1.00 50.00 822 ALA A O 1
ATOM 1967 N N . GLY A 1 356 ? 140.367 139.025 133.029 1.00 50.00 823 GLY A N 1
ATOM 1968 C CA . GLY A 1 356 ? 139.072 139.182 132.380 1.00 50.00 823 GLY A CA 1
ATOM 1969 C C . GLY A 1 356 ? 138.051 140.123 132.989 1.00 50.00 823 GLY A C 1
ATOM 1970 O O . GLY A 1 356 ? 137.718 141.144 132.382 1.00 50.00 823 GLY A O 1
ATOM 1971 N N . ALA A 1 357 ? 137.540 139.797 134.178 1.00 50.00 824 ALA A N 1
ATOM 1972 C CA . ALA A 1 357 ? 136.573 140.671 134.832 1.00 50.00 824 ALA A CA 1
ATOM 1973 C C . ALA A 1 357 ? 137.211 141.969 135.276 1.00 50.00 824 ALA A C 1
ATOM 1974 O O . ALA A 1 357 ? 136.530 142.992 135.381 1.00 50.00 824 ALA A O 1
ATOM 1976 N N . GLY A 1 358 ? 138.506 141.949 135.542 1.00 50.00 825 GLY A N 1
ATOM 1977 C CA . GLY A 1 358 ? 139.205 143.179 135.808 1.00 50.00 825 GLY A CA 1
ATOM 1978 C C . GLY A 1 358 ? 139.148 143.563 137.262 1.00 50.00 825 GLY A C 1
ATOM 1979 O O . GLY A 1 358 ? 139.980 143.124 138.060 1.00 50.00 825 GLY A O 1
ATOM 1980 N N . SER A 1 359 ? 138.208 144.452 137.585 1.00 50.00 826 SER A N 1
ATOM 1981 C CA . SER A 1 359 ? 137.926 145.049 138.891 1.00 50.00 826 SER A CA 1
ATOM 1982 C C . SER A 1 359 ? 139.040 145.959 139.388 1.00 50.00 826 SER A C 1
ATOM 1983 O O . SER A 1 359 ? 138.910 146.535 140.472 1.00 50.00 826 SER A O 1
ATOM 1986 N N . LYS A 1 360 ? 140.109 146.101 138.665 1.00 50.00 827 LYS A N 1
ATOM 1987 C CA . LYS A 1 360 ? 141.048 147.159 138.967 1.00 50.00 827 LYS A CA 1
ATOM 1988 C C . LYS A 1 360 ? 141.404 147.950 137.726 1.00 50.00 827 LYS A C 1
ATOM 1989 O O . LYS A 1 360 ? 141.554 149.170 137.806 1.00 50.00 827 LYS A O 1
ATOM 1995 N N . TYR A 1 361 ? 141.501 147.297 136.570 1.00 50.00 828 TYR A N 1
ATOM 1996 C CA . TYR A 1 361 ? 141.812 147.989 135.324 1.00 50.00 828 TYR A CA 1
ATOM 1997 C C . TYR A 1 361 ? 140.931 147.409 134.229 1.00 50.00 828 TYR A C 1
ATOM 1998 O O . TYR A 1 361 ? 141.052 146.229 133.891 1.00 50.00 828 TYR A O 1
ATOM 2007 N N . LEU A 1 362 ? 140.059 148.241 133.668 1.00 50.00 829 LEU A N 1
ATOM 2008 C CA . LEU A 1 362 ? 138.930 147.751 132.896 1.00 50.00 829 LEU A CA 1
ATOM 2009 C C . LEU A 1 362 ? 139.178 147.687 131.409 1.00 50.00 829 LEU A C 1
ATOM 2010 O O . LEU A 1 362 ? 138.429 147.005 130.708 1.00 50.00 829 LEU A O 1
ATOM 2015 N N . CYS A 1 363 ? 140.173 148.391 130.903 1.00 50.00 830 CYS A N 1
ATOM 2016 C CA . CYS A 1 363 ? 140.366 148.513 129.470 1.00 50.00 830 CYS A CA 1
ATOM 2017 C C . CYS A 1 363 ? 141.684 147.897 129.045 1.00 50.00 830 CYS A C 1
ATOM 2018 O O . CYS A 1 363 ? 142.689 148.000 129.753 1.00 50.00 830 CYS A O 1
ATOM 2021 N N . THR A 1 364 ? 141.680 147.291 127.866 1.00 50.00 831 THR A N 1
ATOM 2022 C CA . THR A 1 364 ? 142.898 146.793 127.262 1.00 50.00 831 THR A CA 1
ATOM 2023 C C . THR A 1 364 ? 143.555 147.821 126.366 1.00 50.00 831 THR A C 1
ATOM 2024 O O . THR A 1 364 ? 144.304 147.452 125.458 1.00 50.00 831 THR A O 1
ATOM 2028 N N . LEU A 1 365 ? 143.268 149.101 126.580 1.00 50.00 832 LEU A N 1
ATOM 2029 C CA . LEU A 1 365 ? 144.032 150.158 125.936 1.00 50.00 832 LEU A CA 1
ATOM 2030 C C . LEU A 1 365 ? 144.555 151.164 126.958 1.00 50.00 832 LEU A C 1
ATOM 2031 O O . LEU A 1 365 ? 145.674 151.666 126.808 1.00 50.00 832 LEU A O 1
ATOM 2036 N N . CYS A 1 366 ? 143.790 151.463 128.003 1.00 50.00 833 CYS A N 1
ATOM 2037 C CA . CYS A 1 366 ? 144.226 152.478 128.951 1.00 50.00 833 CYS A CA 1
ATOM 2038 C C . CYS A 1 366 ? 144.484 151.873 130.319 1.00 50.00 833 CYS A C 1
ATOM 2039 O O . CYS A 1 366 ? 144.353 150.671 130.539 1.00 50.00 833 CYS A O 1
ATOM 2042 N N . GLU A 1 367 ? 144.839 152.746 131.241 1.00 50.00 834 GLU A N 1
ATOM 2043 C CA . GLU A 1 367 ? 144.988 152.413 132.645 1.00 50.00 834 GLU A CA 1
ATOM 2044 C C . GLU A 1 367 ? 143.902 153.178 133.380 1.00 50.00 834 GLU A C 1
ATOM 2045 O O . GLU A 1 367 ? 143.953 154.408 133.450 1.00 50.00 834 GLU A O 1
ATOM 2051 N N . ALA A 1 368 ? 142.917 152.467 133.917 1.00 50.00 835 ALA A N 1
ATOM 2052 C CA . ALA A 1 368 ? 141.792 153.162 134.520 1.00 50.00 835 ALA A CA 1
ATOM 2053 C C . ALA A 1 368 ? 141.275 152.407 135.729 1.00 50.00 835 ALA A C 1
ATOM 2054 O O . ALA A 1 368 ? 141.239 151.179 135.741 1.00 50.00 835 ALA A O 1
ATOM 2056 N N . VAL A 1 369 ? 140.863 153.167 136.734 1.00 50.00 836 VAL A N 1
ATOM 2057 C CA . VAL A 1 369 ? 140.264 152.596 137.923 1.00 50.00 836 VAL A CA 1
ATOM 2058 C C . VAL A 1 369 ? 138.853 152.122 137.591 1.00 50.00 836 VAL A C 1
ATOM 2059 O O . VAL A 1 369 ? 138.200 152.648 136.683 1.00 50.00 836 VAL A O 1
ATOM 2063 N N . ARG A 1 370 ? 138.406 151.075 138.292 1.00 50.00 837 ARG A N 1
ATOM 2064 C CA . ARG A 1 370 ? 137.029 150.600 138.190 1.00 50.00 837 ARG A CA 1
ATOM 2065 C C . ARG A 1 370 ? 136.024 151.687 138.531 1.00 50.00 837 ARG A C 1
ATOM 2066 O O . ARG A 1 370 ? 134.967 151.786 137.901 1.00 50.00 837 ARG A O 1
ATOM 2074 N N . ASP A 1 371 ? 136.340 152.525 139.509 1.00 50.00 838 ASP A N 1
ATOM 2075 C CA . ASP A 1 371 ? 135.363 153.438 140.091 1.00 50.00 838 ASP A CA 1
ATOM 2076 C C . ASP A 1 371 ? 135.474 154.845 139.528 1.00 50.00 838 ASP A C 1
ATOM 2077 O O . ASP A 1 371 ? 135.331 155.823 140.265 1.00 50.00 838 ASP A O 1
ATOM 2082 N N . GLU A 1 372 ? 135.743 154.985 138.233 1.00 50.00 839 GLU A N 1
ATOM 2083 C CA . GLU A 1 372 ? 135.875 156.300 137.610 1.00 50.00 839 GLU A CA 1
ATOM 2084 C C . GLU A 1 372 ? 134.882 156.452 136.460 1.00 50.00 839 GLU A C 1
ATOM 2085 O O . GLU A 1 372 ? 135.071 155.897 135.374 1.00 50.00 839 GLU A O 1
ATOM 2091 N N . ALA A 1 373 ? 133.827 157.219 136.716 1.00 50.00 840 ALA A N 1
ATOM 2092 C CA . ALA A 1 373 ? 132.890 157.705 135.708 1.00 50.00 840 ALA A CA 1
ATOM 2093 C C . ALA A 1 373 ? 133.216 159.136 135.318 1.00 50.00 840 ALA A C 1
ATOM 2094 O O . ALA A 1 373 ? 132.328 159.969 135.136 1.00 50.00 840 ALA A O 1
ATOM 2096 N N . LEU A 1 374 ? 134.497 159.450 135.227 1.00 50.00 841 LEU A N 1
ATOM 2097 C CA . LEU A 1 374 ? 134.961 160.814 135.039 1.00 50.00 841 LEU A CA 1
ATOM 2098 C C . LEU A 1 374 ? 135.000 161.158 133.551 1.00 50.00 841 LEU A C 1
ATOM 2099 O O . LEU A 1 374 ? 134.357 160.500 132.730 1.00 50.00 841 LEU A O 1
ATOM 2104 N N . GLU A 1 375 ? 135.727 162.227 133.214 1.00 50.00 842 GLU A N 1
ATOM 2105 C CA . GLU A 1 375 ? 135.763 162.759 131.855 1.00 50.00 842 GLU A CA 1
ATOM 2106 C C . GLU A 1 375 ? 136.384 161.770 130.878 1.00 50.00 842 GLU A C 1
ATOM 2107 O O . GLU A 1 375 ? 135.751 161.364 129.899 1.00 50.00 842 GLU A O 1
ATOM 2113 N N . LYS A 1 376 ? 137.625 161.370 131.133 1.00 50.00 843 LYS A N 1
ATOM 2114 C CA . LYS A 1 376 ? 138.388 160.605 130.158 1.00 50.00 843 LYS A CA 1
ATOM 2115 C C . LYS A 1 376 ? 139.536 159.899 130.864 1.00 50.00 843 LYS A C 1
ATOM 2116 O O . LYS A 1 376 ? 139.839 160.170 132.027 1.00 50.00 843 LYS A O 1
ATOM 2122 N N . ALA A 1 377 ? 140.167 158.975 130.141 1.00 50.00 844 ALA A N 1
ATOM 2123 C CA . ALA A 1 377 ? 141.483 158.485 130.525 1.00 50.00 844 ALA A CA 1
ATOM 2124 C C . ALA A 1 377 ? 142.538 158.816 129.477 1.00 50.00 844 ALA A C 1
ATOM 2125 O O . ALA A 1 377 ? 143.448 159.597 129.767 1.00 50.00 844 ALA A O 1
ATOM 2127 N N . GLY A 1 378 ? 142.394 158.313 128.247 1.00 50.00 845 GLY A N 1
ATOM 2128 C CA . GLY A 1 378 ? 143.300 158.561 127.132 1.00 50.00 845 GLY A CA 1
ATOM 2129 C C . GLY A 1 378 ? 144.792 158.380 127.361 1.00 50.00 845 GLY A C 1
ATOM 2130 O O . GLY A 1 378 ? 145.526 159.372 127.350 1.00 50.00 845 GLY A O 1
ATOM 2131 N N . SER A 1 379 ? 145.267 157.148 127.565 1.00 50.00 846 SER A N 1
ATOM 2132 C CA . SER A 1 379 ? 146.653 156.947 127.991 1.00 50.00 846 SER A CA 1
ATOM 2133 C C . SER A 1 379 ? 147.481 156.081 127.057 1.00 50.00 846 SER A C 1
ATOM 2134 O O . SER A 1 379 ? 148.666 156.374 126.864 1.00 50.00 846 SER A O 1
ATOM 2137 N N . TYR A 1 380 ? 146.899 155.005 126.515 1.00 50.00 847 TYR A N 1
ATOM 2138 C CA . TYR A 1 380 ? 147.508 154.139 125.501 1.00 50.00 847 TYR A CA 1
ATOM 2139 C C . TYR A 1 380 ? 148.796 153.470 125.998 1.00 50.00 847 TYR A C 1
ATOM 2140 O O . TYR A 1 380 ? 149.907 153.793 125.577 1.00 50.00 847 TYR A O 1
ATOM 2149 N N . LYS A 1 381 ? 148.614 152.552 126.944 1.00 50.00 848 LYS A N 1
ATOM 2150 C CA . LYS A 1 381 ? 149.667 151.595 127.257 1.00 50.00 848 LYS A CA 1
ATOM 2151 C C . LYS A 1 381 ? 149.959 150.733 126.029 1.00 50.00 848 LYS A C 1
ATOM 2152 O O . LYS A 1 381 ? 149.043 150.311 125.321 1.00 50.00 848 LYS A O 1
ATOM 2158 N N . ILE A 1 382 ? 151.243 150.550 125.712 1.00 50.00 849 ILE A N 1
ATOM 2159 C CA . ILE A 1 382 ? 151.656 149.755 124.550 1.00 50.00 849 ILE A CA 1
ATOM 2160 C C . ILE A 1 382 ? 152.856 148.909 124.948 1.00 50.00 849 ILE A C 1
ATOM 2161 O O . ILE A 1 382 ? 153.953 149.444 125.147 1.00 50.00 849 ILE A O 1
ATOM 2166 N N . THR A 1 383 ? 152.648 147.591 125.071 1.00 50.00 850 THR A N 1
ATOM 2167 C CA . THR A 1 383 ? 153.684 146.555 125.241 1.00 50.00 850 THR A CA 1
ATOM 2168 C C . THR A 1 383 ? 154.619 146.808 126.430 1.00 50.00 850 THR A C 1
ATOM 2169 O O . THR A 1 383 ? 155.726 146.266 126.484 1.00 50.00 850 THR A O 1
ATOM 2173 N N . ARG A 1 384 ? 154.194 147.631 127.387 1.00 50.00 851 ARG A N 1
ATOM 2174 C CA . ARG A 1 384 ? 154.984 147.878 128.580 1.00 50.00 851 ARG A CA 1
ATOM 2175 C C . ARG A 1 384 ? 154.865 146.722 129.555 1.00 50.00 851 ARG A C 1
ATOM 2176 O O . ARG A 1 384 ? 155.823 146.429 130.284 1.00 50.00 851 ARG A O 1
ATOM 2184 N N . THR A 1 385 ? 153.720 146.028 129.512 1.00 50.00 852 THR A N 1
ATOM 2185 C CA . THR A 1 385 ? 153.357 145.003 130.487 1.00 50.00 852 THR A CA 1
ATOM 2186 C C . THR A 1 385 ? 154.371 143.872 130.531 1.00 50.00 852 THR A C 1
ATOM 2187 O O . THR A 1 385 ? 154.640 143.326 131.610 1.00 50.00 852 THR A O 1
ATOM 2191 N N . LEU A 1 386 ? 154.975 143.563 129.375 1.00 50.00 853 LEU A N 1
ATOM 2192 C CA . LEU A 1 386 ? 156.012 142.542 129.274 1.00 50.00 853 LEU A CA 1
ATOM 2193 C C . LEU A 1 386 ? 157.171 142.831 130.212 1.00 50.00 853 LEU A C 1
ATOM 2194 O O . LEU A 1 386 ? 157.645 141.928 130.911 1.00 50.00 853 LEU A O 1
ATOM 2199 N N . LYS A 1 387 ? 157.594 144.096 130.280 1.00 50.00 854 LYS A N 1
ATOM 2200 C CA . LYS A 1 387 ? 158.631 144.479 131.229 1.00 50.00 854 LYS A CA 1
ATOM 2201 C C . LYS A 1 387 ? 158.161 144.275 132.661 1.00 50.00 854 LYS A C 1
ATOM 2202 O O . LYS A 1 387 ? 158.893 143.722 133.490 1.00 50.00 854 LYS A O 1
ATOM 2208 N N . LYS A 1 388 ? 156.906 144.616 132.944 1.00 50.00 855 LYS A N 1
ATOM 2209 C CA . LYS A 1 388 ? 156.348 144.349 134.261 1.00 50.00 855 LYS A CA 1
ATOM 2210 C C . LYS A 1 388 ? 156.004 142.889 134.476 1.00 50.00 855 LYS A C 1
ATOM 2211 O O . LYS A 1 388 ? 155.552 142.533 135.567 1.00 50.00 855 LYS A O 1
ATOM 2217 N N . ILE A 1 389 ? 156.183 142.034 133.475 1.00 50.00 856 ILE A N 1
ATOM 2218 C CA . ILE A 1 389 ? 156.252 140.614 133.769 1.00 50.00 856 ILE A CA 1
ATOM 2219 C C . ILE A 1 389 ? 157.598 140.280 134.380 1.00 50.00 856 ILE A C 1
ATOM 2220 O O . ILE A 1 389 ? 157.676 139.603 135.412 1.00 50.00 856 ILE A O 1
ATOM 2225 N N . GLU A 1 390 ? 158.671 140.797 133.768 1.00 50.00 857 GLU A N 1
ATOM 2226 C CA . GLU A 1 390 ? 160.026 140.422 134.148 1.00 50.00 857 GLU A CA 1
ATOM 2227 C C . GLU A 1 390 ? 160.362 140.894 135.551 1.00 50.00 857 GLU A C 1
ATOM 2228 O O . GLU A 1 390 ? 161.049 140.184 136.295 1.00 50.00 857 GLU A O 1
ATOM 2234 N N . VAL A 1 391 ? 159.842 142.055 135.943 1.00 50.00 858 VAL A N 1
ATOM 2235 C CA . VAL A 1 391 ? 160.050 142.516 137.306 1.00 50.00 858 VAL A CA 1
ATOM 2236 C C . VAL A 1 391 ? 159.273 141.634 138.279 1.00 50.00 858 VAL A C 1
ATOM 2237 O O . VAL A 1 391 ? 159.734 141.370 139.396 1.00 50.00 858 VAL A O 1
ATOM 2241 N N . THR A 1 392 ? 158.119 141.115 137.865 1.00 50.00 859 THR A N 1
ATOM 2242 C CA . THR A 1 392 ? 157.491 140.075 138.663 1.00 50.00 859 THR A CA 1
ATOM 2243 C C . THR A 1 392 ? 158.173 138.730 138.492 1.00 50.00 859 THR A C 1
ATOM 2244 O O . THR A 1 392 ? 158.036 137.868 139.363 1.00 50.00 859 THR A O 1
ATOM 2248 N N . ALA A 1 393 ? 158.910 138.530 137.403 1.00 50.00 860 ALA A N 1
ATOM 2249 C CA . ALA A 1 393 ? 159.535 137.235 137.172 1.00 50.00 860 ALA A CA 1
ATOM 2250 C C . ALA A 1 393 ? 160.907 137.128 137.813 1.00 50.00 860 ALA A C 1
ATOM 2251 O O . ALA A 1 393 ? 161.256 136.076 138.348 1.00 50.00 860 ALA A O 1
ATOM 2253 N N . SER A 1 394 ? 161.698 138.186 137.765 1.00 50.00 861 SER A N 1
ATOM 2254 C CA . SER A 1 394 ? 163.003 138.163 138.399 1.00 50.00 861 SER A CA 1
ATOM 2255 C C . SER A 1 394 ? 162.944 138.557 139.862 1.00 50.00 861 SER A C 1
ATOM 2256 O O . SER A 1 394 ? 163.992 138.616 140.511 1.00 50.00 861 SER A O 1
ATOM 2259 N N . LYS A 1 395 ? 161.756 138.835 140.393 1.00 50.00 862 LYS A N 1
ATOM 2260 C CA . LYS A 1 395 ? 161.638 139.215 141.797 1.00 50.00 862 LYS A CA 1
ATOM 2261 C C . LYS A 1 395 ? 160.241 138.874 142.292 1.00 50.00 862 LYS A C 1
ATOM 2262 O O . LYS A 1 395 ? 159.274 139.486 141.830 1.00 50.00 862 LYS A O 1
ATOM 2268 N N . MET A 1 396 ? 160.159 137.867 143.173 1.00 50.00 863 MET A N 1
ATOM 2269 C CA . MET A 1 396 ? 159.097 137.651 144.171 1.00 50.00 863 MET A CA 1
ATOM 2270 C C . MET A 1 396 ? 157.693 137.706 143.563 1.00 50.00 863 MET A C 1
ATOM 2271 O O . MET A 1 396 ? 156.945 138.662 143.756 1.00 50.00 863 MET A O 1
ATOM 2276 N N . LYS A 1 397 ? 157.416 136.646 142.788 1.00 50.00 864 LYS A N 1
ATOM 2277 C CA . LYS A 1 397 ? 156.282 136.504 141.868 1.00 50.00 864 LYS A CA 1
ATOM 2278 C C . LYS A 1 397 ? 154.941 137.055 142.348 1.00 50.00 864 LYS A C 1
ATOM 2279 O O . LYS A 1 397 ? 154.241 137.744 141.598 1.00 50.00 864 LYS A O 1
ATOM 2285 N N . TYR A 1 398 ? 154.563 136.771 143.593 1.00 50.00 865 TYR A N 1
ATOM 2286 C CA . TYR A 1 398 ? 153.352 137.352 144.158 1.00 50.00 865 TYR A CA 1
ATOM 2287 C C . TYR A 1 398 ? 153.617 138.406 145.224 1.00 50.00 865 TYR A C 1
ATOM 2288 O O . TYR A 1 398 ? 152.660 139.019 145.712 1.00 50.00 865 TYR A O 1
ATOM 2297 N N . GLU A 1 399 ? 154.872 138.637 145.600 1.00 50.00 866 GLU A N 1
ATOM 2298 C CA . GLU A 1 399 ? 155.201 139.583 146.661 1.00 50.00 866 GLU A CA 1
ATOM 2299 C C . GLU A 1 399 ? 156.291 140.546 146.211 1.00 50.00 866 GLU A C 1
ATOM 2300 O O . GLU A 1 399 ? 157.257 140.812 146.930 1.00 50.00 866 GLU A O 1
ATOM 2306 N N . SER A 1 400 ? 156.149 141.082 145.002 1.00 50.00 867 SER A N 1
ATOM 2307 C CA . SER A 1 400 ? 156.956 142.213 144.565 1.00 50.00 867 SER A CA 1
ATOM 2308 C C . SER A 1 400 ? 156.121 143.060 143.624 1.00 50.00 867 SER A C 1
ATOM 2309 O O . SER A 1 400 ? 155.569 142.541 142.648 1.00 50.00 867 SER A O 1
ATOM 2312 N N . GLN A 1 401 ? 156.040 144.356 143.944 1.00 50.00 868 GLN A N 1
ATOM 2313 C CA . GLN A 1 401 ? 155.254 145.356 143.217 1.00 50.00 868 GLN A CA 1
ATOM 2314 C C . GLN A 1 401 ? 153.779 144.979 143.151 1.00 50.00 868 GLN A C 1
ATOM 2315 O O . GLN A 1 401 ? 153.088 145.288 142.178 1.00 50.00 868 GLN A O 1
ATOM 2321 N N . GLU A 1 402 ? 153.297 144.327 144.205 1.00 50.00 869 GLU A N 1
ATOM 2322 C CA . GLU A 1 402 ? 151.934 143.816 144.259 1.00 50.00 869 GLU A CA 1
ATOM 2323 C C . GLU A 1 402 ? 150.957 144.975 144.384 1.00 50.00 869 GLU A C 1
ATOM 2324 O O . GLU A 1 402 ? 150.862 145.599 145.447 1.00 50.00 869 GLU A O 1
ATOM 2330 N N . LYS A 1 403 ? 150.237 145.251 143.286 1.00 50.00 870 LYS A N 1
ATOM 2331 C CA . LYS A 1 403 ? 149.342 146.407 143.129 1.00 50.00 870 LYS A CA 1
ATOM 2332 C C . LYS A 1 403 ? 150.062 147.720 143.409 1.00 50.00 870 LYS A C 1
ATOM 2333 O O . LYS A 1 403 ? 149.479 148.665 143.943 1.00 50.00 870 LYS A O 1
ATOM 2339 N N . ASP A 1 404 ? 151.336 147.786 143.048 1.00 50.00 871 ASP A N 1
ATOM 2340 C CA . ASP A 1 404 ? 152.166 148.936 143.361 1.00 50.00 871 ASP A CA 1
ATOM 2341 C C . ASP A 1 404 ? 152.634 149.653 142.109 1.00 50.00 871 ASP A C 1
ATOM 2342 O O . ASP A 1 404 ? 152.458 150.870 141.991 1.00 50.00 871 ASP A O 1
ATOM 2347 N N . THR A 1 405 ? 153.219 148.924 141.166 1.00 50.00 872 THR A N 1
ATOM 2348 C CA . THR A 1 405 ? 153.699 149.497 139.922 1.00 50.00 872 THR A CA 1
ATOM 2349 C C . THR A 1 405 ? 152.748 149.202 138.768 1.00 50.00 872 THR A C 1
ATOM 2350 O O . THR A 1 405 ? 152.836 149.865 137.728 1.00 50.00 872 THR A O 1
ATOM 2354 N N . PHE A 1 406 ? 151.791 148.286 138.964 1.00 50.00 873 PHE A N 1
ATOM 2355 C CA . PHE A 1 406 ? 150.910 147.835 137.893 1.00 50.00 873 PHE A CA 1
ATOM 2356 C C . PHE A 1 406 ? 150.043 148.940 137.324 1.00 50.00 873 PHE A C 1
ATOM 2357 O O . PHE A 1 406 ? 149.082 149.386 137.956 1.00 50.00 873 PHE A O 1
ATOM 2365 N N . GLY A 1 407 ? 150.392 149.385 136.124 1.00 50.00 874 GLY A N 1
ATOM 2366 C CA . GLY A 1 407 ? 149.394 150.003 135.286 1.00 50.00 874 GLY A CA 1
ATOM 2367 C C . GLY A 1 407 ? 148.249 149.051 135.022 1.00 50.00 874 GLY A C 1
ATOM 2368 O O . GLY A 1 407 ? 147.089 149.457 135.004 1.00 50.00 874 GLY A O 1
ATOM 2369 N N . VAL A 1 408 ? 148.558 147.768 134.849 1.00 50.00 875 VAL A N 1
ATOM 2370 C CA . VAL A 1 408 ? 147.547 146.731 134.701 1.00 50.00 875 VAL A CA 1
ATOM 2371 C C . VAL A 1 408 ? 148.154 145.408 135.137 1.00 50.00 875 VAL A C 1
ATOM 2372 O O . VAL A 1 408 ? 149.349 145.167 134.958 1.00 50.00 875 VAL A O 1
ATOM 2376 N N . LYS A 1 409 ? 147.334 144.575 135.765 1.00 50.00 876 LYS A N 1
ATOM 2377 C CA . LYS A 1 409 ? 147.764 143.254 136.188 1.00 50.00 876 LYS A CA 1
ATOM 2378 C C . LYS A 1 409 ? 148.025 142.359 134.987 1.00 50.00 876 LYS A C 1
ATOM 2379 O O . LYS A 1 409 ? 147.264 142.357 134.020 1.00 50.00 876 LYS A O 1
ATOM 2385 N N . GLY A 1 410 ? 149.115 141.602 135.049 1.00 50.00 877 GLY A N 1
ATOM 2386 C CA . GLY A 1 410 ? 149.394 140.613 134.028 1.00 50.00 877 GLY A CA 1
ATOM 2387 C C . GLY A 1 410 ? 150.091 139.384 134.570 1.00 50.00 877 GLY A C 1
ATOM 2388 O O . GLY A 1 410 ? 151.108 139.507 135.256 1.00 50.00 877 GLY A O 1
ATOM 2389 N N . TYR A 1 411 ? 149.532 138.200 134.331 1.00 50.00 878 TYR A N 1
ATOM 2390 C CA . TYR A 1 411 ? 150.277 136.999 134.691 1.00 50.00 878 TYR A CA 1
ATOM 2391 C C . TYR A 1 411 ? 151.326 136.611 133.633 1.00 50.00 878 TYR A C 1
ATOM 2392 O O . TYR A 1 411 ? 152.518 136.635 133.951 1.00 50.00 878 TYR A O 1
ATOM 2401 N N . PRO A 1 412 ? 150.967 136.275 132.342 1.00 50.00 879 PRO A N 1
ATOM 2402 C CA . PRO A 1 412 ? 151.952 135.584 131.491 1.00 50.00 879 PRO A CA 1
ATOM 2403 C C . PRO A 1 412 ? 152.811 136.512 130.656 1.00 50.00 879 PRO A C 1
ATOM 2404 O O . PRO A 1 412 ? 152.678 137.730 130.736 1.00 50.00 879 PRO A O 1
ATOM 2408 N N . LEU A 1 413 ? 153.633 135.940 129.784 1.00 50.00 880 LEU A N 1
ATOM 2409 C CA . LEU A 1 413 ? 154.570 136.722 128.982 1.00 50.00 880 LEU A CA 1
ATOM 2410 C C . LEU A 1 413 ? 154.005 137.109 127.627 1.00 50.00 880 LEU A C 1
ATOM 2411 O O . LEU A 1 413 ? 154.749 137.102 126.645 1.00 50.00 880 LEU A O 1
ATOM 2416 N N . LEU A 1 414 ? 152.704 137.406 127.549 1.00 50.00 881 LEU A N 1
ATOM 2417 C CA . LEU A 1 414 ? 152.134 138.178 126.447 1.00 50.00 881 LEU A CA 1
ATOM 2418 C C . LEU A 1 414 ? 152.232 137.587 125.047 1.00 50.00 881 LEU A C 1
ATOM 2419 O O . LEU A 1 414 ? 153.122 137.954 124.277 1.00 50.00 881 LEU A O 1
ATOM 2424 N N . THR A 1 415 ? 151.339 136.659 124.715 1.00 50.00 882 THR A N 1
ATOM 2425 C CA . THR A 1 415 ? 151.131 136.275 123.322 1.00 50.00 882 THR A CA 1
ATOM 2426 C C . THR A 1 415 ? 150.393 137.368 122.548 1.00 50.00 882 THR A C 1
ATOM 2427 O O . THR A 1 415 ? 150.224 138.479 123.057 1.00 50.00 882 THR A O 1
ATOM 2431 N N . THR A 1 416 ? 149.824 137.020 121.393 1.00 50.00 883 THR A N 1
ATOM 2432 C CA . THR A 1 416 ? 149.853 137.753 120.123 1.00 50.00 883 THR A CA 1
ATOM 2433 C C . THR A 1 416 ? 150.076 139.267 120.162 1.00 50.00 883 THR A C 1
ATOM 2434 O O . THR A 1 416 ? 149.382 140.005 120.866 1.00 50.00 883 THR A O 1
ATOM 2438 N N . GLU A 1 417 ? 151.015 139.726 119.326 1.00 50.00 884 GLU A N 1
ATOM 2439 C CA . GLU A 1 417 ? 151.822 140.942 119.422 1.00 50.00 884 GLU A CA 1
ATOM 2440 C C . GLU A 1 417 ? 151.119 142.303 119.494 1.00 50.00 884 GLU A C 1
ATOM 2441 O O . GLU A 1 417 ? 151.253 142.984 120.518 1.00 50.00 884 GLU A O 1
ATOM 2447 N N . PRO A 1 418 ? 150.387 142.765 118.449 1.00 50.00 885 PRO A N 1
ATOM 2448 C CA . PRO A 1 418 ? 150.345 144.232 118.221 1.00 50.00 885 PRO A CA 1
ATOM 2449 C C . PRO A 1 418 ? 149.398 145.001 119.135 1.00 50.00 885 PRO A C 1
ATOM 2450 O O . PRO A 1 418 ? 148.405 145.595 118.709 1.00 50.00 885 PRO A O 1
ATOM 2454 N N . TRP A 1 419 ? 149.697 145.046 120.434 1.00 50.00 886 TRP A N 1
ATOM 2455 C CA . TRP A 1 419 ? 148.732 145.622 121.372 1.00 50.00 886 TRP A CA 1
ATOM 2456 C C . TRP A 1 419 ? 148.885 147.135 121.427 1.00 50.00 886 TRP A C 1
ATOM 2457 O O . TRP A 1 419 ? 149.542 147.709 122.294 1.00 50.00 886 TRP A O 1
ATOM 2468 N N . GLU A 1 420 ? 148.277 147.773 120.446 1.00 50.00 887 GLU A N 1
ATOM 2469 C CA . GLU A 1 420 ? 147.805 149.139 120.566 1.00 50.00 887 GLU A CA 1
ATOM 2470 C C . GLU A 1 420 ? 146.464 149.311 119.881 1.00 50.00 887 GLU A C 1
ATOM 2471 O O . GLU A 1 420 ? 145.979 150.441 119.777 1.00 50.00 887 GLU A O 1
ATOM 2477 N N . ARG A 1 421 ? 145.876 148.231 119.370 1.00 50.00 888 ARG A N 1
ATOM 2478 C CA . ARG A 1 421 ? 144.713 148.293 118.490 1.00 50.00 888 ARG A CA 1
ATOM 2479 C C . ARG A 1 421 ? 143.779 147.154 118.875 1.00 50.00 888 ARG A C 1
ATOM 2480 O O . ARG A 1 421 ? 144.049 145.997 118.550 1.00 50.00 888 ARG A O 1
ATOM 2488 N N . GLY A 1 422 ? 142.686 147.473 119.553 1.00 50.00 889 GLY A N 1
ATOM 2489 C CA . GLY A 1 422 ? 141.645 146.479 119.696 1.00 50.00 889 GLY A CA 1
ATOM 2490 C C . GLY A 1 422 ? 140.335 146.975 120.264 1.00 50.00 889 GLY A C 1
ATOM 2491 O O . GLY A 1 422 ? 140.286 147.536 121.360 1.00 50.00 889 GLY A O 1
ATOM 2492 N N . ILE A 1 423 ? 139.265 146.729 119.499 1.00 50.00 890 ILE A N 1
ATOM 2493 C CA . ILE A 1 423 ? 137.891 146.912 119.951 1.00 50.00 890 ILE A CA 1
ATOM 2494 C C . ILE A 1 423 ? 137.026 146.165 118.949 1.00 50.00 890 ILE A C 1
ATOM 2495 O O . ILE A 1 423 ? 137.483 145.832 117.852 1.00 50.00 890 ILE A O 1
ATOM 2500 N N . ASP A 1 424 ? 135.799 145.852 119.332 1.00 50.00 891 ASP A N 1
ATOM 2501 C CA . ASP A 1 424 ? 134.815 145.413 118.362 1.00 50.00 891 ASP A CA 1
ATOM 2502 C C . ASP A 1 424 ? 133.642 146.377 118.398 1.00 50.00 891 ASP A C 1
ATOM 2503 O O . ASP A 1 424 ? 133.470 147.141 119.348 1.00 50.00 891 ASP A O 1
ATOM 2508 N N . ALA A 1 425 ? 132.852 146.355 117.330 1.00 50.00 892 ALA A N 1
ATOM 2509 C CA . ALA A 1 425 ? 131.620 147.117 117.260 1.00 50.00 892 ALA A CA 1
ATOM 2510 C C . ALA A 1 425 ? 130.398 146.223 117.409 1.00 50.00 892 ALA A C 1
ATOM 2511 O O . ALA A 1 425 ? 129.578 146.454 118.303 1.00 50.00 892 ALA A O 1
ATOM 2513 N N . THR A 1 426 ? 130.271 145.206 116.548 1.00 50.00 893 THR A N 1
ATOM 2514 C CA . THR A 1 426 ? 129.098 144.333 116.542 1.00 50.00 893 THR A CA 1
ATOM 2515 C C . THR A 1 426 ? 128.964 143.567 117.846 1.00 50.00 893 THR A C 1
ATOM 2516 O O . THR A 1 426 ? 127.856 143.409 118.368 1.00 50.00 893 THR A O 1
ATOM 2520 N N . HIS A 1 427 ? 130.079 143.159 118.430 1.00 50.00 894 HIS A N 1
ATOM 2521 C CA . HIS A 1 427 ? 130.013 142.493 119.721 1.00 50.00 894 HIS A CA 1
ATOM 2522 C C . HIS A 1 427 ? 130.157 143.498 120.860 1.00 50.00 894 HIS A C 1
ATOM 2523 O O . HIS A 1 427 ? 130.927 143.314 121.795 1.00 50.00 894 HIS A O 1
ATOM 2530 N N . THR A 1 428 ? 129.400 144.590 120.764 1.00 50.00 895 THR A N 1
ATOM 2531 C CA . THR A 1 428 ? 129.096 145.463 121.887 1.00 50.00 895 THR A CA 1
ATOM 2532 C C . THR A 1 428 ? 127.616 145.703 122.050 1.00 50.00 895 THR A C 1
ATOM 2533 O O . THR A 1 428 ? 127.195 146.082 123.149 1.00 50.00 895 THR A O 1
ATOM 2537 N N . ASP A 1 429 ? 126.818 145.498 120.996 1.00 50.00 896 ASP A N 1
ATOM 2538 C CA . ASP A 1 429 ? 125.371 145.651 121.082 1.00 50.00 896 ASP A CA 1
ATOM 2539 C C . ASP A 1 429 ? 124.766 144.692 122.092 1.00 50.00 896 ASP A C 1
ATOM 2540 O O . ASP A 1 429 ? 123.767 145.022 122.736 1.00 50.00 896 ASP A O 1
ATOM 2545 N N . ILE A 1 430 ? 125.374 143.520 122.260 1.00 50.00 897 ILE A N 1
ATOM 2546 C CA . ILE A 1 430 ? 124.892 142.561 123.239 1.00 50.00 897 ILE A CA 1
ATOM 2547 C C . ILE A 1 430 ? 125.099 143.094 124.649 1.00 50.00 897 ILE A C 1
ATOM 2548 O O . ILE A 1 430 ? 124.185 143.065 125.480 1.00 50.00 897 ILE A O 1
ATOM 2553 N N . ASN A 1 431 ? 126.279 143.644 124.927 1.00 50.00 898 ASN A N 1
ATOM 2554 C CA . ASN A 1 431 ? 126.490 144.195 126.258 1.00 50.00 898 ASN A CA 1
ATOM 2555 C C . ASN A 1 431 ? 125.788 145.528 126.449 1.00 50.00 898 ASN A C 1
ATOM 2556 O O . ASN A 1 431 ? 125.391 145.849 127.572 1.00 50.00 898 ASN A O 1
ATOM 2561 N N . MET A 1 432 ? 125.595 146.300 125.381 1.00 50.00 899 MET A N 1
ATOM 2562 C CA . MET A 1 432 ? 124.793 147.510 125.515 1.00 50.00 899 MET A CA 1
ATOM 2563 C C . MET A 1 432 ? 123.341 147.177 125.826 1.00 50.00 899 MET A C 1
ATOM 2564 O O . MET A 1 432 ? 122.705 147.866 126.630 1.00 50.00 899 MET A O 1
ATOM 2569 N N . GLY A 1 433 ? 122.811 146.111 125.228 1.00 50.00 900 GLY A N 1
ATOM 2570 C CA . GLY A 1 433 ? 121.445 145.706 125.535 1.00 50.00 900 GLY A CA 1
ATOM 2571 C C . GLY A 1 433 ? 121.347 145.152 126.942 1.00 50.00 900 GLY A C 1
ATOM 2572 O O . GLY A 1 433 ? 120.403 145.468 127.674 1.00 50.00 900 GLY A O 1
ATOM 2573 N N . ASN A 1 434 ? 122.345 144.369 127.357 1.00 50.00 901 ASN A N 1
ATOM 2574 C CA . ASN A 1 434 ? 122.373 143.860 128.720 1.00 50.00 901 ASN A CA 1
ATOM 2575 C C . ASN A 1 434 ? 122.636 144.971 129.727 1.00 50.00 901 ASN A C 1
ATOM 2576 O O . ASN A 1 434 ? 122.428 144.767 130.925 1.00 50.00 901 ASN A O 1
ATOM 2581 N N . TYR A 1 435 ? 123.105 146.131 129.269 1.00 50.00 902 TYR A N 1
ATOM 2582 C CA . TYR A 1 435 ? 123.162 147.313 130.117 1.00 50.00 902 TYR A CA 1
ATOM 2583 C C . TYR A 1 435 ? 121.805 148.000 130.196 1.00 50.00 902 TYR A C 1
ATOM 2584 O O . TYR A 1 435 ? 121.283 148.242 131.291 1.00 50.00 902 TYR A O 1
ATOM 2593 N N . PHE A 1 436 ? 121.216 148.318 129.045 1.00 50.00 903 PHE A N 1
ATOM 2594 C CA . PHE A 1 436 ? 120.054 149.195 129.056 1.00 50.00 903 PHE A CA 1
ATOM 2595 C C . PHE A 1 436 ? 118.786 148.491 129.499 1.00 50.00 903 PHE A C 1
ATOM 2596 O O . PHE A 1 436 ? 117.957 149.100 130.187 1.00 50.00 903 PHE A O 1
ATOM 2604 N N . LYS A 1 437 ? 118.594 147.230 129.107 1.00 50.00 904 LYS A N 1
ATOM 2605 C CA . LYS A 1 437 ? 117.452 146.495 129.628 1.00 50.00 904 LYS A CA 1
ATOM 2606 C C . LYS A 1 437 ? 117.589 146.276 131.124 1.00 50.00 904 LYS A C 1
ATOM 2607 O O . LYS A 1 437 ? 116.588 146.318 131.846 1.00 50.00 904 LYS A O 1
ATOM 2613 N N . SER A 1 438 ? 118.820 146.125 131.609 1.00 50.00 905 SER A N 1
ATOM 2614 C CA . SER A 1 438 ? 119.042 146.059 133.045 1.00 50.00 905 SER A CA 1
ATOM 2615 C C . SER A 1 438 ? 118.665 147.367 133.722 1.00 50.00 905 SER A C 1
ATOM 2616 O O . SER A 1 438 ? 118.051 147.357 134.792 1.00 50.00 905 SER A O 1
ATOM 2619 N N . LEU A 1 439 ? 118.996 148.499 133.097 1.00 50.00 906 LEU A N 1
ATOM 2620 C CA . LEU A 1 439 ? 118.642 149.792 133.679 1.00 50.00 906 LEU A CA 1
ATOM 2621 C C . LEU A 1 439 ? 117.134 150.003 133.687 1.00 50.00 906 LEU A C 1
ATOM 2622 O O . LEU A 1 439 ? 116.581 150.542 134.653 1.00 50.00 906 LEU A O 1
ATOM 2627 N N . ILE A 1 440 ? 116.452 149.546 132.638 1.00 50.00 907 ILE A N 1
ATOM 2628 C CA . ILE A 1 440 ? 114.998 149.658 132.587 1.00 50.00 907 ILE A CA 1
ATOM 2629 C C . ILE A 1 440 ? 114.348 148.771 133.646 1.00 50.00 907 ILE A C 1
ATOM 2630 O O . ILE A 1 440 ? 113.376 149.176 134.301 1.00 50.00 907 ILE A O 1
ATOM 2635 N N . VAL A 1 441 ? 114.908 147.581 133.876 1.00 50.00 908 VAL A N 1
ATOM 2636 C CA . VAL A 1 441 ? 114.402 146.712 134.935 1.00 50.00 908 VAL A CA 1
ATOM 2637 C C . VAL A 1 441 ? 114.620 147.344 136.304 1.00 50.00 908 VAL A C 1
ATOM 2638 O O . VAL A 1 441 ? 113.711 147.354 137.142 1.00 50.00 908 VAL A O 1
ATOM 2642 N N . ARG A 1 442 ? 115.804 147.932 136.529 1.00 50.00 909 ARG A N 1
ATOM 2643 C CA . ARG A 1 442 ? 116.074 148.637 137.782 1.00 50.00 909 ARG A CA 1
ATOM 2644 C C . ARG A 1 442 ? 115.147 149.824 137.975 1.00 50.00 909 ARG A C 1
ATOM 2645 O O . ARG A 1 442 ? 114.825 150.181 139.110 1.00 50.00 909 ARG A O 1
ATOM 2653 N N . GLU A 1 443 ? 114.716 150.447 136.886 1.00 50.00 910 GLU A N 1
ATOM 2654 C CA . GLU A 1 443 ? 113.781 151.550 137.020 1.00 50.00 910 GLU A CA 1
ATOM 2655 C C . GLU A 1 443 ? 112.366 151.053 137.265 1.00 50.00 910 GLU A C 1
ATOM 2656 O O . GLU A 1 443 ? 111.570 151.765 137.886 1.00 50.00 910 GLU A O 1
ATOM 2662 N N . MET A 1 444 ? 112.062 149.822 136.836 1.00 50.00 911 MET A N 1
ATOM 2663 C CA . MET A 1 444 ? 110.681 149.340 136.815 1.00 50.00 911 MET A CA 1
ATOM 2664 C C . MET A 1 444 ? 110.091 149.213 138.211 1.00 50.00 911 MET A C 1
ATOM 2665 O O . MET A 1 444 ? 108.960 149.644 138.454 1.00 50.00 911 MET A O 1
ATOM 2670 N N . ALA A 1 445 ? 110.832 148.633 139.138 1.00 50.00 912 ALA A N 1
ATOM 2671 C CA . ALA A 1 445 ? 110.484 148.710 140.545 1.00 50.00 912 ALA A CA 1
ATOM 2672 C C . ALA A 1 445 ? 111.403 149.722 141.209 1.00 50.00 912 ALA A C 1
ATOM 2673 O O . ALA A 1 445 ? 112.584 149.817 140.868 1.00 50.00 912 ALA A O 1
ATOM 2675 N N . GLN A 1 446 ? 110.856 150.485 142.152 1.00 50.00 913 GLN A N 1
ATOM 2676 C CA . GLN A 1 446 ? 111.596 151.579 142.776 1.00 50.00 913 GLN A CA 1
ATOM 2677 C C . GLN A 1 446 ? 112.616 150.997 143.746 1.00 50.00 913 GLN A C 1
ATOM 2678 O O . GLN A 1 446 ? 112.382 150.851 144.947 1.00 50.00 913 GLN A O 1
ATOM 2684 N N . VAL A 1 447 ? 113.773 150.644 143.200 1.00 50.00 914 VAL A N 1
ATOM 2685 C CA . VAL A 1 447 ? 114.881 150.096 143.954 1.00 50.00 914 VAL A CA 1
ATOM 2686 C C . VAL A 1 447 ? 116.113 150.942 143.669 1.00 50.00 914 VAL A C 1
ATOM 2687 O O . VAL A 1 447 ? 116.087 151.850 142.842 1.00 50.00 914 VAL A O 1
ATOM 2691 N N . HIS A 1 448 ? 117.200 150.631 144.367 1.00 50.00 915 HIS A N 1
ATOM 2692 C CA . HIS A 1 448 ? 118.474 151.291 144.143 1.00 50.00 915 HIS A CA 1
ATOM 2693 C C . HIS A 1 448 ? 119.583 150.275 144.334 1.00 50.00 915 HIS A C 1
ATOM 2694 O O . HIS A 1 448 ? 119.323 149.115 144.666 1.00 50.00 915 HIS A O 1
ATOM 2701 N N . SER A 1 449 ? 120.823 150.727 144.100 1.00 50.00 916 SER A N 1
ATOM 2702 C CA . SER A 1 449 ? 122.035 150.036 144.538 1.00 50.00 916 SER A CA 1
ATOM 2703 C C . SER A 1 449 ? 122.205 148.634 143.961 1.00 50.00 916 SER A C 1
ATOM 2704 O O . SER A 1 449 ? 121.862 147.665 144.648 1.00 50.00 916 SER A O 1
ATOM 2707 N N . TRP A 1 450 ? 122.646 148.539 142.692 1.00 50.00 917 TRP A N 1
ATOM 2708 C CA . TRP A 1 450 ? 122.790 147.314 141.897 1.00 50.00 917 TRP A CA 1
ATOM 2709 C C . TRP A 1 450 ? 123.313 146.113 142.660 1.00 50.00 917 TRP A C 1
ATOM 2710 O O . TRP A 1 450 ? 124.474 146.097 143.078 1.00 50.00 917 TRP A O 1
ATOM 2721 N N . ALA A 1 451 ? 122.470 145.095 142.787 1.00 50.00 918 ALA A N 1
ATOM 2722 C CA . ALA A 1 451 ? 122.736 143.931 143.615 1.00 50.00 918 ALA A CA 1
ATOM 2723 C C . ALA A 1 451 ? 121.630 142.923 143.399 1.00 50.00 918 ALA A C 1
ATOM 2724 O O . ALA A 1 451 ? 120.718 143.150 142.602 1.00 50.00 918 ALA A O 1
ATOM 2726 N N . LYS A 1 452 ? 121.705 141.811 144.103 1.00 50.00 919 LYS A N 1
ATOM 2727 C CA . LYS A 1 452 ? 120.549 140.959 144.336 1.00 50.00 919 LYS A CA 1
ATOM 2728 C C . LYS A 1 452 ? 120.515 140.703 145.841 1.00 50.00 919 LYS A C 1
ATOM 2729 O O . LYS A 1 452 ? 121.014 139.698 146.347 1.00 50.00 919 LYS A O 1
ATOM 2735 N N . THR A 1 453 ? 119.922 141.648 146.559 1.00 50.00 920 THR A N 1
ATOM 2736 C CA . THR A 1 453 ? 119.770 141.547 147.998 1.00 50.00 920 THR A CA 1
ATOM 2737 C C . THR A 1 453 ? 118.509 140.743 148.287 1.00 50.00 920 THR A C 1
ATOM 2738 O O . THR A 1 453 ? 117.581 140.710 147.474 1.00 50.00 920 THR A O 1
ATOM 2742 N N . ALA A 1 454 ? 118.484 140.083 149.449 1.00 50.00 921 ALA A N 1
ATOM 2743 C CA . ALA A 1 454 ? 117.419 139.142 149.785 1.00 50.00 921 ALA A CA 1
ATOM 2744 C C . ALA A 1 454 ? 116.046 139.793 149.928 1.00 50.00 921 ALA A C 1
ATOM 2745 O O . ALA A 1 454 ? 115.038 139.080 149.894 1.00 50.00 921 ALA A O 1
ATOM 2747 N N . ASN A 1 455 ? 115.972 141.113 150.093 1.00 50.00 922 ASN A N 1
ATOM 2748 C CA . ASN A 1 455 ? 114.700 141.823 150.053 1.00 50.00 922 ASN A CA 1
ATOM 2749 C C . ASN A 1 455 ? 114.542 142.702 148.822 1.00 50.00 922 ASN A C 1
ATOM 2750 O O . ASN A 1 455 ? 113.562 143.448 148.729 1.00 50.00 922 ASN A O 1
ATOM 2755 N N . VAL A 1 456 ? 115.483 142.653 147.885 1.00 50.00 923 VAL A N 1
ATOM 2756 C CA . VAL A 1 456 ? 115.408 143.466 146.687 1.00 50.00 923 VAL A CA 1
ATOM 2757 C C . VAL A 1 456 ? 115.286 142.619 145.421 1.00 50.00 923 VAL A C 1
ATOM 2758 O O . VAL A 1 456 ? 114.536 142.990 144.505 1.00 50.00 923 VAL A O 1
ATOM 2762 N N . LYS A 1 457 ? 115.959 141.467 145.361 1.00 50.00 924 LYS A N 1
ATOM 2763 C CA . LYS A 1 457 ? 115.980 140.692 144.129 1.00 50.00 924 LYS A CA 1
ATOM 2764 C C . LYS A 1 457 ? 114.651 140.027 143.826 1.00 50.00 924 LYS A C 1
ATOM 2765 O O . LYS A 1 457 ? 114.420 139.668 142.672 1.00 50.00 924 LYS A O 1
ATOM 2771 N N . LYS A 1 458 ? 113.771 139.869 144.814 1.00 50.00 925 LYS A N 1
ATOM 2772 C CA . LYS A 1 458 ? 112.418 139.423 144.506 1.00 50.00 925 LYS A CA 1
ATOM 2773 C C . LYS A 1 458 ? 111.689 140.464 143.669 1.00 50.00 925 LYS A C 1
ATOM 2774 O O . LYS A 1 458 ? 111.067 140.131 142.651 1.00 50.00 925 LYS A O 1
ATOM 2780 N N . GLN A 1 459 ? 111.795 141.736 144.068 1.00 50.00 926 GLN A N 1
ATOM 2781 C CA . GLN A 1 459 ? 111.254 142.835 143.275 1.00 50.00 926 GLN A CA 1
ATOM 2782 C C . GLN A 1 459 ? 111.899 142.893 141.903 1.00 50.00 926 GLN A C 1
ATOM 2783 O O . GLN A 1 459 ? 111.214 143.107 140.897 1.00 50.00 926 GLN A O 1
ATOM 2789 N N . ILE A 1 460 ? 113.212 142.663 141.853 1.00 50.00 927 ILE A N 1
ATOM 2790 C CA . ILE A 1 460 ? 113.950 142.723 140.592 1.00 50.00 927 ILE A CA 1
ATOM 2791 C C . ILE A 1 460 ? 113.473 141.642 139.627 1.00 50.00 927 ILE A C 1
ATOM 2792 O O . ILE A 1 460 ? 113.137 141.927 138.472 1.00 50.00 927 ILE A O 1
ATOM 2797 N N . VAL A 1 461 ? 113.412 140.393 140.098 1.00 50.00 928 VAL A N 1
ATOM 2798 C CA . VAL A 1 461 ? 113.037 139.271 139.242 1.00 50.00 928 VAL A CA 1
ATOM 2799 C C . VAL A 1 461 ? 111.574 139.370 138.827 1.00 50.00 928 VAL A C 1
ATOM 2800 O O . VAL A 1 461 ? 111.229 139.105 137.666 1.00 50.00 928 VAL A O 1
ATOM 2804 N N . ASP A 1 462 ? 110.701 139.810 139.740 1.00 50.00 929 ASP A N 1
ATOM 2805 C CA . ASP A 1 462 ? 109.288 139.933 139.399 1.00 50.00 929 ASP A CA 1
ATOM 2806 C C . ASP A 1 462 ? 109.052 141.045 138.386 1.00 50.00 929 ASP A C 1
ATOM 2807 O O . ASP A 1 462 ? 108.277 140.871 137.436 1.00 50.00 929 ASP A O 1
ATOM 2812 N N . ALA A 1 463 ? 109.743 142.177 138.544 1.00 50.00 930 ALA A N 1
ATOM 2813 C CA . ALA A 1 463 ? 109.632 143.241 137.558 1.00 50.00 930 ALA A CA 1
ATOM 2814 C C . ALA A 1 463 ? 110.235 142.831 136.226 1.00 50.00 930 ALA A C 1
ATOM 2815 O O . ALA A 1 463 ? 109.731 143.236 135.173 1.00 50.00 930 ALA A O 1
ATOM 2817 N N . GLU A 1 464 ? 111.284 142.009 136.248 1.00 50.00 931 GLU A N 1
ATOM 2818 C CA . GLU A 1 464 ? 111.871 141.555 134.996 1.00 50.00 931 GLU A CA 1
ATOM 2819 C C . GLU A 1 464 ? 110.936 140.603 134.269 1.00 50.00 931 GLU A C 1
ATOM 2820 O O . GLU A 1 464 ? 110.809 140.670 133.043 1.00 50.00 931 GLU A O 1
ATOM 2826 N N . SER A 1 465 ? 110.247 139.738 135.013 1.00 50.00 932 SER A N 1
ATOM 2827 C CA . SER A 1 465 ? 109.266 138.850 134.397 1.00 50.00 932 SER A CA 1
ATOM 2828 C C . SER A 1 465 ? 108.082 139.635 133.842 1.00 50.00 932 SER A C 1
ATOM 2829 O O . SER A 1 465 ? 107.560 139.305 132.765 1.00 50.00 932 SER A O 1
ATOM 2832 N N . LYS A 1 466 ? 107.667 140.691 134.551 1.00 50.00 933 LYS A N 1
ATOM 2833 C CA . LYS A 1 466 ? 106.610 141.559 134.039 1.00 50.00 933 LYS A CA 1
ATOM 2834 C C . LYS A 1 466 ? 107.040 142.270 132.765 1.00 50.00 933 LYS A C 1
ATOM 2835 O O . LYS A 1 466 ? 106.253 142.380 131.818 1.00 50.00 933 LYS A O 1
ATOM 2841 N N . LEU A 1 467 ? 108.291 142.736 132.716 1.00 50.00 934 LEU A N 1
ATOM 2842 C CA . LEU A 1 467 ? 108.789 143.380 131.507 1.00 50.00 934 LEU A CA 1
ATOM 2843 C C . LEU A 1 467 ? 108.900 142.387 130.365 1.00 50.00 934 LEU A C 1
ATOM 2844 O O . LEU A 1 467 ? 108.653 142.751 129.212 1.00 50.00 934 LEU A O 1
ATOM 2849 N N . ASP A 1 468 ? 109.249 141.138 130.670 1.00 50.00 935 ASP A N 1
ATOM 2850 C CA . ASP A 1 468 ? 109.341 140.123 129.630 1.00 50.00 935 ASP A CA 1
ATOM 2851 C C . ASP A 1 468 ? 107.974 139.818 129.038 1.00 50.00 935 ASP A C 1
ATOM 2852 O O . ASP A 1 468 ? 107.827 139.751 127.813 1.00 50.00 935 ASP A O 1
ATOM 2857 N N . LYS A 1 469 ? 106.954 139.685 129.888 1.00 50.00 936 LYS A N 1
ATOM 2858 C CA . LYS A 1 469 ? 105.621 139.399 129.369 1.00 50.00 936 LYS A CA 1
ATOM 2859 C C . LYS A 1 469 ? 105.042 140.599 128.627 1.00 50.00 936 LYS A C 1
ATOM 2860 O O . LYS A 1 469 ? 104.394 140.436 127.585 1.00 50.00 936 LYS A O 1
ATOM 2866 N N . HIS A 1 470 ? 105.301 141.814 129.118 1.00 50.00 937 HIS A N 1
ATOM 2867 C CA . HIS A 1 470 ? 104.780 142.995 128.440 1.00 50.00 937 HIS A CA 1
ATOM 2868 C C . HIS A 1 470 ? 105.479 143.237 127.114 1.00 50.00 937 HIS A C 1
ATOM 2869 O O . HIS A 1 470 ? 104.847 143.678 126.148 1.00 50.00 937 HIS A O 1
ATOM 2876 N N . LEU A 1 471 ? 106.777 142.961 127.042 1.00 50.00 938 LEU A N 1
ATOM 2877 C CA . LEU A 1 471 ? 107.447 143.071 125.761 1.00 50.00 938 LEU A CA 1
ATOM 2878 C C . LEU A 1 471 ? 107.028 141.939 124.836 1.00 50.00 938 LEU A C 1
ATOM 2879 O O . LEU A 1 471 ? 107.021 142.113 123.615 1.00 50.00 938 LEU A O 1
ATOM 2884 N N . LYS A 1 472 ? 106.625 140.794 125.392 1.00 50.00 939 LYS A N 1
ATOM 2885 C CA . LYS A 1 472 ? 106.097 139.731 124.548 1.00 50.00 939 LYS A CA 1
ATOM 2886 C C . LYS A 1 472 ? 104.745 140.101 123.956 1.00 50.00 939 LYS A C 1
ATOM 2887 O O . LYS A 1 472 ? 104.464 139.768 122.800 1.00 50.00 939 LYS A O 1
ATOM 2893 N N . GLU A 1 473 ? 103.923 140.838 124.703 1.00 50.00 940 GLU A N 1
ATOM 2894 C CA . GLU A 1 473 ? 102.588 141.178 124.214 1.00 50.00 940 GLU A CA 1
ATOM 2895 C C . GLU A 1 473 ? 102.589 142.183 123.067 1.00 50.00 940 GLU A C 1
ATOM 2896 O O . GLU A 1 473 ? 101.520 142.446 122.509 1.00 50.00 940 GLU A O 1
ATOM 2902 N N . SER A 1 474 ? 103.734 142.751 122.701 1.00 50.00 941 SER A N 1
ATOM 2903 C CA . SER A 1 474 ? 103.823 143.576 121.505 1.00 50.00 941 SER A CA 1
ATOM 2904 C C . SER A 1 474 ? 105.006 143.246 120.614 1.00 50.00 941 SER A C 1
ATOM 2905 O O . SER A 1 474 ? 104.966 143.585 119.427 1.00 50.00 941 SER A O 1
ATOM 2908 N N . LEU A 1 475 ? 106.052 142.617 121.133 1.00 50.00 942 LEU A N 1
ATOM 2909 C CA . LEU A 1 475 ? 107.255 142.311 120.368 1.00 50.00 942 LEU A CA 1
ATOM 2910 C C . LEU A 1 475 ? 107.711 140.918 120.785 1.00 50.00 942 LEU A C 1
ATOM 2911 O O . LEU A 1 475 ? 106.954 140.143 121.378 1.00 50.00 942 LEU A O 1
ATOM 2916 N N . GLY A 1 476 ? 108.956 140.578 120.476 1.00 50.00 943 GLY A N 1
ATOM 2917 C CA . GLY A 1 476 ? 109.442 139.256 120.804 1.00 50.00 943 GLY A CA 1
ATOM 2918 C C . GLY A 1 476 ? 110.645 139.221 121.717 1.00 50.00 943 GLY A C 1
ATOM 2919 O O . GLY A 1 476 ? 111.665 139.857 121.446 1.00 50.00 943 GLY A O 1
ATOM 2920 N N . LEU A 1 477 ? 110.518 138.493 122.825 1.00 50.00 944 LEU A N 1
ATOM 2921 C CA . LEU A 1 477 ? 111.668 138.053 123.616 1.00 50.00 944 LEU A CA 1
ATOM 2922 C C . LEU A 1 477 ? 111.305 136.700 124.215 1.00 50.00 944 LEU A C 1
ATOM 2923 O O . LEU A 1 477 ? 110.616 136.621 125.237 1.00 50.00 944 LEU A O 1
ATOM 2928 N N . ASN A 1 478 ? 111.732 135.657 123.565 1.00 50.00 945 ASN A N 1
ATOM 2929 C CA . ASN A 1 478 ? 111.583 134.389 124.242 1.00 50.00 945 ASN A CA 1
ATOM 2930 C C . ASN A 1 478 ? 112.660 134.203 125.320 1.00 50.00 945 ASN A C 1
ATOM 2931 O O . ASN A 1 478 ? 112.276 134.090 126.490 1.00 50.00 945 ASN A O 1
ATOM 2936 N N . PRO A 1 479 ? 113.984 134.206 125.039 1.00 50.00 946 PRO A N 1
ATOM 2937 C CA . PRO A 1 479 ? 114.938 133.722 126.046 1.00 50.00 946 PRO A CA 1
ATOM 2938 C C . PRO A 1 479 ? 115.178 134.747 127.148 1.00 50.00 946 PRO A C 1
ATOM 2939 O O . PRO A 1 479 ? 114.594 135.826 127.178 1.00 50.00 946 PRO A O 1
ATOM 2943 N N . THR A 1 480 ? 116.053 134.370 128.072 1.00 50.00 947 THR A N 1
ATOM 2944 C CA . THR A 1 480 ? 116.490 135.246 129.147 1.00 50.00 947 THR A CA 1
ATOM 2945 C C . THR A 1 480 ? 117.979 135.523 129.081 1.00 50.00 947 THR A C 1
ATOM 2946 O O . THR A 1 480 ? 118.393 136.686 129.044 1.00 50.00 947 THR A O 1
ATOM 2950 N N . LEU A 1 481 ? 118.795 134.480 129.053 1.00 50.00 948 LEU A N 1
ATOM 2951 C CA . LEU A 1 481 ? 120.238 134.617 129.005 1.00 50.00 948 LEU A CA 1
ATOM 2952 C C . LEU A 1 481 ? 120.728 134.499 127.572 1.00 50.00 948 LEU A C 1
ATOM 2953 O O . LEU A 1 481 ? 120.039 133.959 126.702 1.00 50.00 948 LEU A O 1
ATOM 2958 N N . MET A 1 482 ? 121.942 135.012 127.351 1.00 50.00 949 MET A N 1
ATOM 2959 C CA . MET A 1 482 ? 122.664 134.956 126.078 1.00 50.00 949 MET A CA 1
ATOM 2960 C C . MET A 1 482 ? 121.852 135.609 124.956 1.00 50.00 949 MET A C 1
ATOM 2961 O O . MET A 1 482 ? 121.303 134.951 124.070 1.00 50.00 949 MET A O 1
ATOM 2966 N N . MET A 1 483 ? 121.744 136.930 125.084 1.00 50.00 950 MET A N 1
ATOM 2967 C CA . MET A 1 483 ? 121.059 137.769 124.111 1.00 50.00 950 MET A CA 1
ATOM 2968 C C . MET A 1 483 ? 121.648 137.608 122.716 1.00 50.00 950 MET A C 1
ATOM 2969 O O . MET A 1 483 ? 122.822 137.280 122.542 1.00 50.00 950 MET A O 1
ATOM 2974 N N . ALA A 1 484 ? 120.818 137.854 121.718 1.00 50.00 951 ALA A N 1
ATOM 2975 C CA . ALA A 1 484 ? 121.244 137.789 120.334 1.00 50.00 951 ALA A CA 1
ATOM 2976 C C . ALA A 1 484 ? 121.193 139.171 119.698 1.00 50.00 951 ALA A C 1
ATOM 2977 O O . ALA A 1 484 ? 120.450 140.054 120.133 1.00 50.00 951 ALA A O 1
ATOM 2979 N N . GLY A 1 485 ? 121.993 139.337 118.643 1.00 50.00 952 GLY A N 1
ATOM 2980 C CA . GLY A 1 485 ? 122.089 140.624 117.980 1.00 50.00 952 GLY A CA 1
ATOM 2981 C C . GLY A 1 485 ? 120.813 141.053 117.291 1.00 50.00 952 GLY A C 1
ATOM 2982 O O . GLY A 1 485 ? 120.570 142.251 117.128 1.00 50.00 952 GLY A O 1
ATOM 2983 N N . ASN A 1 486 ? 119.985 140.095 116.874 1.00 50.00 953 ASN A N 1
ATOM 2984 C CA . ASN A 1 486 ? 118.664 140.458 116.381 1.00 50.00 953 ASN A CA 1
ATOM 2985 C C . ASN A 1 486 ? 117.779 140.975 117.501 1.00 50.00 953 ASN A C 1
ATOM 2986 O O . ASN A 1 486 ? 116.931 141.842 117.269 1.00 50.00 953 ASN A O 1
ATOM 2991 N N . TYR A 1 487 ? 117.962 140.472 118.718 1.00 50.00 954 TYR A N 1
ATOM 2992 C CA . TYR A 1 487 ? 117.263 141.061 119.846 1.00 50.00 954 TYR A CA 1
ATOM 2993 C C . TYR A 1 487 ? 117.892 142.378 120.263 1.00 50.00 954 TYR A C 1
ATOM 2994 O O . TYR A 1 487 ? 117.218 143.215 120.874 1.00 50.00 954 TYR A O 1
ATOM 3003 N N . ALA A 1 488 ? 119.153 142.600 119.904 1.00 50.00 955 ALA A N 1
ATOM 3004 C CA . ALA A 1 488 ? 119.782 143.872 120.218 1.00 50.00 955 ALA A CA 1
ATOM 3005 C C . ALA A 1 488 ? 119.219 144.995 119.362 1.00 50.00 955 ALA A C 1
ATOM 3006 O O . ALA A 1 488 ? 118.878 146.062 119.882 1.00 50.00 955 ALA A O 1
ATOM 3008 N N . ARG A 1 489 ? 119.081 144.765 118.056 1.00 50.00 956 ARG A N 1
ATOM 3009 C CA . ARG A 1 489 ? 118.731 145.849 117.150 1.00 50.00 956 ARG A CA 1
ATOM 3010 C C . ARG A 1 489 ? 117.289 146.297 117.293 1.00 50.00 956 ARG A C 1
ATOM 3011 O O . ARG A 1 489 ? 116.940 147.370 116.795 1.00 50.00 956 ARG A O 1
ATOM 3019 N N . GLU A 1 490 ? 116.444 145.515 117.955 1.00 50.00 957 GLU A N 1
ATOM 3020 C CA . GLU A 1 490 ? 115.108 146.014 118.236 1.00 50.00 957 GLU A CA 1
ATOM 3021 C C . GLU A 1 490 ? 115.139 147.072 119.328 1.00 50.00 957 GLU A C 1
ATOM 3022 O O . GLU A 1 490 ? 114.350 148.021 119.298 1.00 50.00 957 GLU A O 1
ATOM 3028 N N . LEU A 1 491 ? 116.080 146.965 120.257 1.00 50.00 958 LEU A N 1
ATOM 3029 C CA . LEU A 1 491 ? 116.165 147.883 121.380 1.00 50.00 958 LEU A CA 1
ATOM 3030 C C . LEU A 1 491 ? 116.812 149.214 121.034 1.00 50.00 958 LEU A C 1
ATOM 3031 O O . LEU A 1 491 ? 116.994 150.040 121.932 1.00 50.00 958 LEU A O 1
ATOM 3036 N N . PHE A 1 492 ? 117.188 149.445 119.779 1.00 50.00 959 PHE A N 1
ATOM 3037 C CA . PHE A 1 492 ? 117.773 150.723 119.400 1.00 50.00 959 PHE A CA 1
ATOM 3038 C C . PHE A 1 492 ? 117.162 151.288 118.129 1.00 50.00 959 PHE A C 1
ATOM 3039 O O . PHE A 1 492 ? 117.662 152.288 117.610 1.00 50.00 959 PHE A O 1
ATOM 3047 N N . LYS A 1 493 ? 116.110 150.668 117.613 1.00 50.00 960 LYS A N 1
ATOM 3048 C CA . LYS A 1 493 ? 115.458 151.199 116.434 1.00 50.00 960 LYS A CA 1
ATOM 3049 C C . LYS A 1 493 ? 114.735 152.489 116.806 1.00 50.00 960 LYS A C 1
ATOM 3050 O O . LYS A 1 493 ? 114.412 152.722 117.972 1.00 50.00 960 LYS A O 1
ATOM 3056 N N . ALA A 1 494 ? 114.540 153.359 115.809 1.00 50.00 961 ALA A N 1
ATOM 3057 C CA . ALA A 1 494 ? 114.002 154.691 116.067 1.00 50.00 961 ALA A CA 1
ATOM 3058 C C . ALA A 1 494 ? 112.571 154.643 116.582 1.00 50.00 961 ALA A C 1
ATOM 3059 O O . ALA A 1 494 ? 112.162 155.518 117.351 1.00 50.00 961 ALA A O 1
ATOM 3061 N N . GLU A 1 495 ? 111.810 153.628 116.197 1.00 50.00 962 GLU A N 1
ATOM 3062 C CA . GLU A 1 495 ? 110.479 153.423 116.739 1.00 50.00 962 GLU A CA 1
ATOM 3063 C C . GLU A 1 495 ? 110.561 152.585 118.007 1.00 50.00 962 GLU A C 1
ATOM 3064 O O . GLU A 1 495 ? 111.639 152.379 118.571 1.00 50.00 962 GLU A O 1
ATOM 3070 N N . HIS A 1 496 ? 109.394 152.151 118.493 1.00 50.00 963 HIS A N 1
ATOM 3071 C CA . HIS A 1 496 ? 109.220 151.213 119.605 1.00 50.00 963 HIS A CA 1
ATOM 3072 C C . HIS A 1 496 ? 109.794 151.730 120.919 1.00 50.00 963 HIS A C 1
ATOM 3073 O O . HIS A 1 496 ? 109.966 150.961 121.867 1.00 50.00 963 HIS A O 1
ATOM 3080 N N . ALA A 1 497 ? 110.094 153.024 121.000 1.00 50.00 964 ALA A N 1
ATOM 3081 C CA . ALA A 1 497 ? 110.688 153.568 122.209 1.00 50.00 964 ALA A CA 1
ATOM 3082 C C . ALA A 1 497 ? 109.650 153.696 123.309 1.00 50.00 964 ALA A C 1
ATOM 3083 O O . ALA A 1 497 ? 109.952 153.458 124.482 1.00 50.00 964 ALA A O 1
ATOM 3085 N N . ASP A 1 498 ? 108.421 154.050 122.940 1.00 50.00 965 ASP A N 1
ATOM 3086 C CA . ASP A 1 498 ? 107.362 154.172 123.928 1.00 50.00 965 ASP A CA 1
ATOM 3087 C C . ASP A 1 498 ? 106.943 152.814 124.463 1.00 50.00 965 ASP A C 1
ATOM 3088 O O . ASP A 1 498 ? 106.544 152.703 125.626 1.00 50.00 965 ASP A O 1
ATOM 3093 N N . LYS A 1 499 ? 107.045 151.772 123.639 1.00 50.00 966 LYS A N 1
ATOM 3094 C CA . LYS A 1 499 ? 106.667 150.440 124.081 1.00 50.00 966 LYS A CA 1
ATOM 3095 C C . LYS A 1 499 ? 107.665 149.862 125.067 1.00 50.00 966 LYS A C 1
ATOM 3096 O O . LYS A 1 499 ? 107.304 148.980 125.851 1.00 50.00 966 LYS A O 1
ATOM 3102 N N . LEU A 1 500 ? 108.904 150.343 125.055 1.00 50.00 967 LEU A N 1
ATOM 3103 C CA . LEU A 1 500 ? 109.904 149.862 125.993 1.00 50.00 967 LEU A CA 1
ATOM 3104 C C . LEU A 1 500 ? 109.832 150.545 127.341 1.00 50.00 967 LEU A C 1
ATOM 3105 O O . LEU A 1 500 ? 110.590 150.173 128.239 1.00 50.00 967 LEU A O 1
ATOM 3110 N N . VAL A 1 501 ? 108.986 151.558 127.497 1.00 50.00 968 VAL A N 1
ATOM 3111 C CA . VAL A 1 501 ? 108.950 152.332 128.730 1.00 50.00 968 VAL A CA 1
ATOM 3112 C C . VAL A 1 501 ? 107.520 152.472 129.220 1.00 50.00 968 VAL A C 1
ATOM 3113 O O . VAL A 1 501 ? 107.249 153.248 130.143 1.00 50.00 968 VAL A O 1
ATOM 3117 N N . ALA A 1 502 ? 106.599 151.725 128.610 1.00 50.00 969 ALA A N 1
ATOM 3118 C CA . ALA A 1 502 ? 105.179 151.991 128.816 1.00 50.00 969 ALA A CA 1
ATOM 3119 C C . ALA A 1 502 ? 104.708 151.574 130.201 1.00 50.00 969 ALA A C 1
ATOM 3120 O O . ALA A 1 502 ? 103.721 152.119 130.704 1.00 50.00 969 ALA A O 1
ATOM 3122 N N . LEU A 1 503 ? 105.389 150.624 130.834 1.00 50.00 970 LEU A N 1
ATOM 3123 C CA . LEU A 1 503 ? 105.031 150.283 132.199 1.00 50.00 970 LEU A CA 1
ATOM 3124 C C . LEU A 1 503 ? 105.623 151.241 133.210 1.00 50.00 970 LEU A C 1
ATOM 3125 O O . LEU A 1 503 ? 105.166 151.274 134.355 1.00 50.00 970 LEU A O 1
ATOM 3130 N N . VAL A 1 504 ? 106.627 152.016 132.821 1.00 50.00 971 VAL A N 1
ATOM 3131 C CA . VAL A 1 504 ? 107.264 152.924 133.764 1.00 50.00 971 VAL A CA 1
ATOM 3132 C C . VAL A 1 504 ? 106.344 154.123 133.965 1.00 50.00 971 VAL A C 1
ATOM 3133 O O . VAL A 1 504 ? 106.131 154.915 133.044 1.00 50.00 971 VAL A O 1
ATOM 3137 N N . ASP A 1 505 ? 105.794 154.257 135.166 1.00 50.00 972 ASP A N 1
ATOM 3138 C CA . ASP A 1 505 ? 105.048 155.447 135.550 1.00 50.00 972 ASP A CA 1
ATOM 3139 C C . ASP A 1 505 ? 106.030 156.528 136.005 1.00 50.00 972 ASP A C 1
ATOM 3140 O O . ASP A 1 505 ? 107.240 156.406 135.796 1.00 50.00 972 ASP A O 1
ATOM 3145 N N . LYS A 1 506 ? 105.512 157.590 136.659 1.00 50.00 973 LYS A N 1
ATOM 3146 C CA . LYS A 1 506 ? 106.244 158.793 137.064 1.00 50.00 973 LYS A CA 1
ATOM 3147 C C . LYS A 1 506 ? 106.945 159.403 135.856 1.00 50.00 973 LYS A C 1
ATOM 3148 O O . LYS A 1 506 ? 108.155 159.209 135.686 1.00 50.00 973 LYS A O 1
ATOM 3154 N N . PRO A 1 507 ? 106.210 160.111 134.990 1.00 50.00 974 PRO A N 1
ATOM 3155 C CA . PRO A 1 507 ? 106.671 160.346 133.607 1.00 50.00 974 PRO A CA 1
ATOM 3156 C C . PRO A 1 507 ? 107.940 161.178 133.448 1.00 50.00 974 PRO A C 1
ATOM 3157 O O . PRO A 1 507 ? 108.451 161.253 132.324 1.00 50.00 974 PRO A O 1
ATOM 3161 N N . ASP A 1 508 ? 108.470 161.792 134.509 1.00 50.00 975 ASP A N 1
ATOM 3162 C CA . ASP A 1 508 ? 109.759 162.466 134.382 1.00 50.00 975 ASP A CA 1
ATOM 3163 C C . ASP A 1 508 ? 110.891 161.461 134.181 1.00 50.00 975 ASP A C 1
ATOM 3164 O O . ASP A 1 508 ? 111.759 161.659 133.317 1.00 50.00 975 ASP A O 1
ATOM 3169 N N . ARG A 1 509 ? 110.882 160.365 134.949 1.00 50.00 976 ARG A N 1
ATOM 3170 C CA . ARG A 1 509 ? 111.839 159.291 134.722 1.00 50.00 976 ARG A CA 1
ATOM 3171 C C . ARG A 1 509 ? 111.626 158.632 133.374 1.00 50.00 976 ARG A C 1
ATOM 3172 O O . ARG A 1 509 ? 112.596 158.213 132.740 1.00 50.00 976 ARG A O 1
ATOM 3180 N N . LYS A 1 510 ? 110.374 158.559 132.920 1.00 50.00 977 LYS A N 1
ATOM 3181 C CA . LYS A 1 510 ? 110.085 158.043 131.588 1.00 50.00 977 LYS A CA 1
ATOM 3182 C C . LYS A 1 510 ? 110.711 158.916 130.509 1.00 50.00 977 LYS A C 1
ATOM 3183 O O . LYS A 1 510 ? 111.339 158.405 129.571 1.00 50.00 977 LYS A O 1
ATOM 3189 N N . SER A 1 511 ? 110.582 160.236 130.649 1.00 50.00 978 SER A N 1
ATOM 3190 C CA . SER A 1 511 ? 111.152 161.148 129.667 1.00 50.00 978 SER A CA 1
ATOM 3191 C C . SER A 1 511 ? 112.670 161.098 129.681 1.00 50.00 978 SER A C 1
ATOM 3192 O O . SER A 1 511 ? 113.301 161.112 128.620 1.00 50.00 978 SER A O 1
ATOM 3195 N N . ALA A 1 512 ? 113.271 160.994 130.865 1.00 50.00 979 ALA A N 1
ATOM 3196 C CA . ALA A 1 512 ? 114.725 160.898 130.930 1.00 50.00 979 ALA A CA 1
ATOM 3197 C C . ALA A 1 512 ? 115.232 159.567 130.383 1.00 50.00 979 ALA A C 1
ATOM 3198 O O . ALA A 1 512 ? 116.278 159.525 129.720 1.00 50.00 979 ALA A O 1
ATOM 3200 N N . LEU A 1 513 ? 114.494 158.485 130.628 1.00 50.00 980 LEU A N 1
ATOM 3201 C CA . LEU A 1 513 ? 114.893 157.174 130.141 1.00 50.00 980 LEU A CA 1
ATOM 3202 C C . LEU A 1 513 ? 114.807 157.099 128.627 1.00 50.00 980 LEU A C 1
ATOM 3203 O O . LEU A 1 513 ? 115.664 156.486 127.983 1.00 50.00 980 LEU A O 1
ATOM 3208 N N . VAL A 1 514 ? 113.792 157.730 128.037 1.00 50.00 981 VAL A N 1
ATOM 3209 C CA . VAL A 1 514 ? 113.736 157.788 126.580 1.00 50.00 981 VAL A CA 1
ATOM 3210 C C . VAL A 1 514 ? 114.796 158.744 126.047 1.00 50.00 981 VAL A C 1
ATOM 3211 O O . VAL A 1 514 ? 115.377 158.499 124.984 1.00 50.00 981 VAL A O 1
ATOM 3215 N N . GLU A 1 515 ? 115.113 159.804 126.795 1.00 50.00 982 GLU A N 1
ATOM 3216 C CA . GLU A 1 515 ? 116.071 160.792 126.316 1.00 50.00 982 GLU A CA 1
ATOM 3217 C C . GLU A 1 515 ? 117.480 160.224 126.251 1.00 50.00 982 GLU A C 1
ATOM 3218 O O . GLU A 1 515 ? 118.229 160.530 125.317 1.00 50.00 982 GLU A O 1
ATOM 3224 N N . VAL A 1 516 ? 117.857 159.399 127.229 1.00 50.00 983 VAL A N 1
ATOM 3225 C CA . VAL A 1 516 ? 119.195 158.811 127.212 1.00 50.00 983 VAL A CA 1
ATOM 3226 C C . VAL A 1 516 ? 119.339 157.841 126.045 1.00 50.00 983 VAL A C 1
ATOM 3227 O O . VAL A 1 516 ? 120.350 157.853 125.324 1.00 50.00 983 VAL A O 1
ATOM 3231 N N . LEU A 1 517 ? 118.301 157.041 125.797 1.00 50.00 984 LEU A N 1
ATOM 3232 C CA . LEU A 1 517 ? 118.296 156.175 124.628 1.00 50.00 984 LEU A CA 1
ATOM 3233 C C . LEU A 1 517 ? 118.298 156.972 123.335 1.00 50.00 984 LEU A C 1
ATOM 3234 O O . LEU A 1 517 ? 118.898 156.538 122.353 1.00 50.00 984 LEU A O 1
ATOM 3239 N N . ALA A 1 518 ? 117.658 158.140 123.326 1.00 50.00 985 ALA A N 1
ATOM 3240 C CA . ALA A 1 518 ? 117.629 158.962 122.122 1.00 50.00 985 ALA A CA 1
ATOM 3241 C C . ALA A 1 518 ? 119.001 159.541 121.823 1.00 50.00 985 ALA A C 1
ATOM 3242 O O . ALA A 1 518 ? 119.405 159.627 120.656 1.00 50.00 985 ALA A O 1
ATOM 3244 N N . LYS A 1 519 ? 119.731 159.926 122.872 1.00 50.00 986 LYS A N 1
ATOM 3245 C CA . LYS A 1 519 ? 121.134 160.285 122.708 1.00 50.00 986 LYS A CA 1
ATOM 3246 C C . LYS A 1 519 ? 121.929 159.113 122.166 1.00 50.00 986 LYS A C 1
ATOM 3247 O O . LYS A 1 519 ? 122.802 159.287 121.302 1.00 50.00 986 LYS A O 1
ATOM 3253 N N . PHE A 1 520 ? 121.601 157.909 122.630 1.00 50.00 987 PHE A N 1
ATOM 3254 C CA . PHE A 1 520 ? 122.327 156.726 122.187 1.00 50.00 987 PHE A CA 1
ATOM 3255 C C . PHE A 1 520 ? 122.066 156.420 120.715 1.00 50.00 987 PHE A C 1
ATOM 3256 O O . PHE A 1 520 ? 122.994 156.061 119.990 1.00 50.00 987 PHE A O 1
ATOM 3264 N N . ARG A 1 521 ? 120.814 156.566 120.257 1.00 50.00 988 ARG A N 1
ATOM 3265 C CA . ARG A 1 521 ? 120.529 156.431 118.826 1.00 50.00 988 ARG A CA 1
ATOM 3266 C C . ARG A 1 521 ? 121.237 157.498 118.007 1.00 50.00 988 ARG A C 1
ATOM 3267 O O . ARG A 1 521 ? 121.775 157.191 116.936 1.00 50.00 988 ARG A O 1
ATOM 3275 N N . GLN A 1 522 ? 121.211 158.752 118.480 1.00 50.00 989 GLN A N 1
ATOM 3276 C CA . GLN A 1 522 ? 121.792 159.863 117.731 1.00 50.00 989 GLN A CA 1
ATOM 3277 C C . GLN A 1 522 ? 123.290 159.693 117.562 1.00 50.00 989 GLN A C 1
ATOM 3278 O O . GLN A 1 522 ? 123.846 160.013 116.506 1.00 50.00 989 GLN A O 1
ATOM 3284 N N . LEU A 1 523 ? 123.951 159.156 118.577 1.00 50.00 990 LEU A N 1
ATOM 3285 C CA . LEU A 1 523 ? 125.397 159.049 118.566 1.00 50.00 990 LEU A CA 1
ATOM 3286 C C . LEU A 1 523 ? 125.858 157.616 118.361 1.00 50.00 990 LEU A C 1
ATOM 3287 O O . LEU A 1 523 ? 127.044 157.319 118.525 1.00 50.00 990 LEU A O 1
ATOM 3292 N N . ARG A 1 524 ? 124.953 156.709 118.011 1.00 50.00 991 ARG A N 1
ATOM 3293 C CA . ARG A 1 524 ? 125.306 155.325 117.752 1.00 50.00 991 ARG A CA 1
ATOM 3294 C C . ARG A 1 524 ? 125.828 155.138 116.340 1.00 50.00 991 ARG A C 1
ATOM 3295 O O . ARG A 1 524 ? 126.513 154.152 116.064 1.00 50.00 991 ARG A O 1
ATOM 3303 N N . LYS A 1 525 ? 125.537 156.100 115.455 1.00 50.00 992 LYS A N 1
ATOM 3304 C CA . LYS A 1 525 ? 125.893 155.965 114.047 1.00 50.00 992 LYS A CA 1
ATOM 3305 C C . LYS A 1 525 ? 127.400 156.037 113.812 1.00 50.00 992 LYS A C 1
ATOM 3306 O O . LYS A 1 525 ? 127.856 155.702 112.713 1.00 50.00 992 LYS A O 1
ATOM 3312 N N . VAL A 1 526 ? 128.180 156.450 114.813 1.00 50.00 993 VAL A N 1
ATOM 3313 C CA . VAL A 1 526 ? 129.631 156.454 114.675 1.00 50.00 993 VAL A CA 1
ATOM 3314 C C . VAL A 1 526 ? 130.149 155.040 114.486 1.00 50.00 993 VAL A C 1
ATOM 3315 O O . VAL A 1 526 ? 130.727 154.714 113.446 1.00 50.00 993 VAL A O 1
ATOM 3319 N N . TYR A 1 527 ? 129.912 154.168 115.452 1.00 50.00 994 TYR A N 1
ATOM 3320 C CA . TYR A 1 527 ? 130.289 152.787 115.219 1.00 50.00 994 TYR A CA 1
ATOM 3321 C C . TYR A 1 527 ? 129.166 152.080 114.468 1.00 50.00 994 TYR A C 1
ATOM 3322 O O . TYR A 1 527 ? 128.068 152.609 114.307 1.00 50.00 994 TYR A O 1
ATOM 3331 N N . ARG A 1 528 ? 129.493 150.901 113.933 1.00 50.00 995 ARG A N 1
ATOM 3332 C CA . ARG A 1 528 ? 128.696 150.158 112.943 1.00 50.00 995 ARG A CA 1
ATOM 3333 C C . ARG A 1 528 ? 128.357 150.986 111.706 1.00 50.00 995 ARG A C 1
ATOM 3334 O O . ARG A 1 528 ? 127.353 150.733 111.038 1.00 50.00 995 ARG A O 1
ATOM 3342 N N . ALA A 1 529 ? 129.184 151.972 111.391 1.00 50.00 996 ALA A N 1
ATOM 3343 C CA . ALA A 1 529 ? 129.232 152.575 110.073 1.00 50.00 996 ALA A CA 1
ATOM 3344 C C . ALA A 1 529 ? 130.487 152.056 109.398 1.00 50.00 996 ALA A C 1
ATOM 3345 O O . ALA A 1 529 ? 131.555 152.037 110.013 1.00 50.00 996 ALA A O 1
ATOM 3347 N N . ASN A 1 530 ? 130.355 151.606 108.154 1.00 50.00 997 ASN A N 1
ATOM 3348 C CA . ASN A 1 530 ? 131.487 150.961 107.505 1.00 50.00 997 ASN A CA 1
ATOM 3349 C C . ASN A 1 530 ? 132.579 151.961 107.172 1.00 50.00 997 ASN A C 1
ATOM 3350 O O . ASN A 1 530 ? 133.762 151.687 107.394 1.00 50.00 997 ASN A O 1
ATOM 3355 N N . TRP A 1 531 ? 132.215 153.130 106.657 1.00 50.00 998 TRP A N 1
ATOM 3356 C CA . TRP A 1 531 ? 133.208 154.161 106.383 1.00 50.00 998 TRP A CA 1
ATOM 3357 C C . TRP A 1 531 ? 132.758 155.529 106.869 1.00 50.00 998 TRP A C 1
ATOM 3358 O O . TRP A 1 531 ? 132.209 156.330 106.100 1.00 50.00 998 TRP A O 1
ATOM 3369 N N . PRO A 1 532 ? 132.990 155.836 108.139 1.00 50.00 999 PRO A N 1
ATOM 3370 C CA . PRO A 1 532 ? 133.180 157.230 108.532 1.00 50.00 999 PRO A CA 1
ATOM 3371 C C . PRO A 1 532 ? 134.526 157.721 108.028 1.00 50.00 999 PRO A C 1
ATOM 3372 O O . PRO A 1 532 ? 135.367 156.942 107.574 1.00 50.00 999 PRO A O 1
ATOM 3376 N N . LEU A 1 533 ? 134.707 159.043 108.130 1.00 50.00 1000 LEU A N 1
ATOM 3377 C CA . LEU A 1 533 ? 135.636 159.926 107.415 1.00 50.00 1000 LEU A CA 1
ATOM 3378 C C . LEU A 1 533 ? 135.270 160.058 105.944 1.00 50.00 1000 LEU A C 1
ATOM 3379 O O . LEU A 1 533 ? 135.974 160.746 105.204 1.00 50.00 1000 LEU A O 1
ATOM 3384 N N . ASN A 1 534 ? 134.190 159.418 105.499 1.00 50.00 1001 ASN A N 1
ATOM 3385 C CA . ASN A 1 534 ? 133.587 159.658 104.200 1.00 50.00 1001 ASN A CA 1
ATOM 3386 C C . ASN A 1 534 ? 132.106 159.947 104.355 1.00 50.00 1001 ASN A C 1
ATOM 3387 O O . ASN A 1 534 ? 131.396 160.072 103.352 1.00 50.00 1001 ASN A O 1
ATOM 3392 N N . ASP A 1 535 ? 131.636 160.052 105.594 1.00 50.00 1002 ASP A N 1
ATOM 3393 C CA . ASP A 1 535 ? 130.271 160.409 105.935 1.00 50.00 1002 ASP A CA 1
ATOM 3394 C C . ASP A 1 535 ? 130.275 160.836 107.392 1.00 50.00 1002 ASP A C 1
ATOM 3395 O O . ASP A 1 535 ? 131.121 160.389 108.172 1.00 50.00 1002 ASP A O 1
ATOM 3400 N N . MET A 1 536 ? 129.335 161.726 107.731 1.00 50.00 1003 MET A N 1
ATOM 3401 C CA . MET A 1 536 ? 129.014 162.108 109.110 1.00 50.00 1003 MET A CA 1
ATOM 3402 C C . MET A 1 536 ? 130.203 162.738 109.829 1.00 50.00 1003 MET A C 1
ATOM 3403 O O . MET A 1 536 ? 130.357 162.578 111.039 1.00 50.00 1003 MET A O 1
ATOM 3408 N N . SER A 1 537 ? 131.040 163.465 109.087 1.00 50.00 1004 SER A N 1
ATOM 3409 C CA . SER A 1 537 ? 132.348 163.866 109.592 1.00 50.00 1004 SER A CA 1
ATOM 3410 C C . SER A 1 537 ? 132.270 164.917 110.693 1.00 50.00 1004 SER A C 1
ATOM 3411 O O . SER A 1 537 ? 133.195 165.005 111.508 1.00 50.00 1004 SER A O 1
ATOM 3414 N N . ASP A 1 538 ? 131.194 165.701 110.754 1.00 50.00 1005 ASP A N 1
ATOM 3415 C CA . ASP A 1 538 ? 131.028 166.608 111.886 1.00 50.00 1005 ASP A CA 1
ATOM 3416 C C . ASP A 1 538 ? 130.699 165.841 113.156 1.00 50.00 1005 ASP A C 1
ATOM 3417 O O . ASP A 1 538 ? 131.152 166.208 114.249 1.00 50.00 1005 ASP A O 1
ATOM 3422 N N . GLU A 1 539 ? 129.929 164.761 113.030 1.00 50.00 1006 GLU A N 1
ATOM 3423 C CA . GLU A 1 539 ? 129.737 163.865 114.160 1.00 50.00 1006 GLU A CA 1
ATOM 3424 C C . GLU A 1 539 ? 131.044 163.191 114.551 1.00 50.00 1006 GLU A C 1
ATOM 3425 O O . GLU A 1 539 ? 131.290 162.964 115.739 1.00 50.00 1006 GLU A O 1
ATOM 3431 N N . VAL A 1 540 ? 131.903 162.909 113.571 1.00 50.00 1007 VAL A N 1
ATOM 3432 C CA . VAL A 1 540 ? 133.206 162.324 113.855 1.00 50.00 1007 VAL A CA 1
ATOM 3433 C C . VAL A 1 540 ? 134.088 163.315 114.604 1.00 50.00 1007 VAL A C 1
ATOM 3434 O O . VAL A 1 540 ? 134.836 162.938 115.511 1.00 50.00 1007 VAL A O 1
ATOM 3438 N N . ARG A 1 541 ? 133.989 164.595 114.275 1.00 50.00 1008 ARG A N 1
ATOM 3439 C CA . ARG A 1 541 ? 134.811 165.579 114.962 1.00 50.00 1008 ARG A CA 1
ATOM 3440 C C . ARG A 1 541 ? 134.172 166.133 116.226 1.00 50.00 1008 ARG A C 1
ATOM 3441 O O . ARG A 1 541 ? 134.817 166.920 116.925 1.00 50.00 1008 ARG A O 1
ATOM 3449 N N . GLN A 1 542 ? 132.931 165.768 116.534 1.00 50.00 1009 GLN A N 1
ATOM 3450 C CA . GLN A 1 542 ? 132.335 166.176 117.799 1.00 50.00 1009 GLN A CA 1
ATOM 3451 C C . GLN A 1 542 ? 131.934 165.025 118.708 1.00 50.00 1009 GLN A C 1
ATOM 3452 O O . GLN A 1 542 ? 131.367 165.286 119.778 1.00 50.00 1009 GLN A O 1
ATOM 3458 N N . TYR A 1 543 ? 132.217 163.774 118.326 1.00 50.00 1010 TYR A N 1
ATOM 3459 C CA . TYR A 1 543 ? 131.707 162.631 119.073 1.00 50.00 1010 TYR A CA 1
ATOM 3460 C C . TYR A 1 543 ? 132.290 162.530 120.474 1.00 50.00 1010 TYR A C 1
ATOM 3461 O O . TYR A 1 543 ? 131.618 162.010 121.367 1.00 50.00 1010 TYR A O 1
ATOM 3470 N N . LYS A 1 544 ? 133.501 163.037 120.705 1.00 50.00 1011 LYS A N 1
ATOM 3471 C CA . LYS A 1 544 ? 134.054 162.975 122.054 1.00 50.00 1011 LYS A CA 1
ATOM 3472 C C . LYS A 1 544 ? 133.258 163.848 123.016 1.00 50.00 1011 LYS A C 1
ATOM 3473 O O . LYS A 1 544 ? 132.850 163.386 124.088 1.00 50.00 1011 LYS A O 1
ATOM 3479 N N . ALA A 1 545 ? 132.976 165.092 122.622 1.00 50.00 1012 ALA A N 1
ATOM 3480 C CA . ALA A 1 545 ? 132.152 165.958 123.457 1.00 50.00 1012 ALA A CA 1
ATOM 3481 C C . ALA A 1 545 ? 130.712 165.462 123.533 1.00 50.00 1012 ALA A C 1
ATOM 3482 O O . ALA A 1 545 ? 130.074 165.580 124.588 1.00 50.00 1012 ALA A O 1
ATOM 3484 N N . LYS A 1 546 ? 130.204 164.862 122.452 1.00 50.00 1013 LYS A N 1
ATOM 3485 C CA . LYS A 1 546 ? 128.849 164.321 122.485 1.00 50.00 1013 LYS A CA 1
ATOM 3486 C C . LYS A 1 546 ? 128.744 163.119 123.418 1.00 50.00 1013 LYS A C 1
ATOM 3487 O O . LYS A 1 546 ? 127.750 162.966 124.136 1.00 50.00 1013 LYS A O 1
ATOM 3493 N N . ALA A 1 547 ? 129.774 162.285 123.464 1.00 50.00 1014 ALA A N 1
ATOM 3494 C CA . ALA A 1 547 ? 129.748 161.146 124.364 1.00 50.00 1014 ALA A CA 1
ATOM 3495 C C . ALA A 1 547 ? 129.999 161.563 125.799 1.00 50.00 1014 ALA A C 1
ATOM 3496 O O . ALA A 1 547 ? 129.485 160.919 126.718 1.00 50.00 1014 ALA A O 1
ATOM 3498 N N . VAL A 1 548 ? 130.780 162.623 126.009 1.00 50.00 1015 VAL A N 1
ATOM 3499 C CA . VAL A 1 548 ? 130.898 163.200 127.345 1.00 50.00 1015 VAL A CA 1
ATOM 3500 C C . VAL A 1 548 ? 129.546 163.725 127.814 1.00 50.00 1015 VAL A C 1
ATOM 3501 O O . VAL A 1 548 ? 129.161 163.540 128.975 1.00 50.00 1015 VAL A O 1
ATOM 3505 N N . GLU A 1 549 ? 128.771 164.313 126.902 1.00 50.00 1016 GLU A N 1
ATOM 3506 C CA . GLU A 1 549 ? 127.413 164.721 127.248 1.00 50.00 1016 GLU A CA 1
ATOM 3507 C C . GLU A 1 549 ? 126.515 163.518 127.525 1.00 50.00 1016 GLU A C 1
ATOM 3508 O O . GLU A 1 549 ? 125.658 163.570 128.416 1.00 50.00 1016 GLU A O 1
ATOM 3514 N N . MET A 1 550 ? 126.706 162.424 126.786 1.00 50.00 1017 MET A N 1
ATOM 3515 C CA . MET A 1 550 ? 125.873 161.245 127.008 1.00 50.00 1017 MET A CA 1
ATOM 3516 C C . MET A 1 550 ? 126.183 160.598 128.348 1.00 50.00 1017 MET A C 1
ATOM 3517 O O . MET A 1 550 ? 125.272 160.161 129.058 1.00 50.00 1017 MET A O 1
ATOM 3522 N N . ALA A 1 551 ? 127.456 160.559 128.727 1.00 50.00 1018 ALA A N 1
ATOM 3523 C CA . ALA A 1 551 ? 127.802 160.083 130.059 1.00 50.00 1018 ALA A CA 1
ATOM 3524 C C . ALA A 1 551 ? 127.373 161.078 131.126 1.00 50.00 1018 ALA A C 1
ATOM 3525 O O . ALA A 1 551 ? 127.105 160.687 132.267 1.00 50.00 1018 ALA A O 1
ATOM 3527 N N . ASN A 1 552 ? 127.291 162.358 130.769 1.00 50.00 1019 ASN A N 1
ATOM 3528 C CA . ASN A 1 552 ? 126.791 163.362 131.692 1.00 50.00 1019 ASN A CA 1
ATOM 3529 C C . ASN A 1 552 ? 125.301 163.171 131.955 1.00 50.00 1019 ASN A C 1
ATOM 3530 O O . ASN A 1 552 ? 124.824 163.471 133.056 1.00 50.00 1019 ASN A O 1
ATOM 3535 N N . ASP A 1 553 ? 124.556 162.671 130.965 1.00 50.00 1020 ASP A N 1
ATOM 3536 C CA . ASP A 1 553 ? 123.135 162.409 131.174 1.00 50.00 1020 ASP A CA 1
ATOM 3537 C C . ASP A 1 553 ? 122.920 161.267 132.156 1.00 50.00 1020 ASP A C 1
ATOM 3538 O O . ASP A 1 553 ? 121.992 161.310 132.971 1.00 50.00 1020 ASP A O 1
ATOM 3543 N N . LEU A 1 554 ? 123.774 160.245 132.106 1.00 50.00 1021 LEU A N 1
ATOM 3544 C CA . LEU A 1 554 ? 123.736 159.215 133.134 1.00 50.00 1021 LEU A CA 1
ATOM 3545 C C . LEU A 1 554 ? 124.186 159.767 134.470 1.00 50.00 1021 LEU A C 1
ATOM 3546 O O . LEU A 1 554 ? 123.743 159.291 135.520 1.00 50.00 1021 LEU A O 1
ATOM 3551 N N . LYS A 1 555 ? 125.052 160.779 134.437 1.00 50.00 1022 LYS A N 1
ATOM 3552 C CA . LYS A 1 555 ? 125.705 161.271 135.641 1.00 50.00 1022 LYS A CA 1
ATOM 3553 C C . LYS A 1 555 ? 124.728 162.002 136.554 1.00 50.00 1022 LYS A C 1
ATOM 3554 O O . LYS A 1 555 ? 124.831 161.908 137.782 1.00 50.00 1022 LYS A O 1
ATOM 3560 N N . THR A 1 556 ? 123.760 162.711 135.982 1.00 50.00 1023 THR A N 1
ATOM 3561 C CA . THR A 1 556 ? 122.884 163.555 136.781 1.00 50.00 1023 THR A CA 1
ATOM 3562 C C . THR A 1 556 ? 121.503 162.958 137.004 1.00 50.00 1023 THR A C 1
ATOM 3563 O O . THR A 1 556 ? 120.935 163.123 138.084 1.00 50.00 1023 THR A O 1
ATOM 3567 N N . HIS A 1 557 ? 120.938 162.276 136.016 1.00 50.00 1024 HIS A N 1
ATOM 3568 C CA . HIS A 1 557 ? 119.620 161.684 136.178 1.00 50.00 1024 HIS A CA 1
ATOM 3569 C C . HIS A 1 557 ? 119.662 160.310 136.817 1.00 50.00 1024 HIS A C 1
ATOM 3570 O O . HIS A 1 557 ? 118.611 159.681 136.962 1.00 50.00 1024 HIS A O 1
ATOM 3577 N N . PHE A 1 558 ? 120.839 159.820 137.176 1.00 50.00 1025 PHE A N 1
ATOM 3578 C CA . PHE A 1 558 ? 120.965 158.521 137.818 1.00 50.00 1025 PHE A CA 1
ATOM 3579 C C . PHE A 1 558 ? 122.092 158.549 138.838 1.00 50.00 1025 PHE A C 1
ATOM 3580 O O . PHE A 1 558 ? 123.235 158.867 138.493 1.00 50.00 1025 PHE A O 1
ATOM 3588 N N . PRO A 1 559 ? 121.813 158.235 140.103 1.00 50.00 1026 PRO A N 1
ATOM 3589 C CA . PRO A 1 559 ? 122.885 158.129 141.093 1.00 50.00 1026 PRO A CA 1
ATOM 3590 C C . PRO A 1 559 ? 123.586 156.781 141.098 1.00 50.00 1026 PRO A C 1
ATOM 3591 O O . PRO A 1 559 ? 124.482 156.574 141.924 1.00 50.00 1026 PRO A O 1
ATOM 3595 N N . TYR A 1 560 ? 123.217 155.868 140.200 1.00 50.00 1027 TYR A N 1
ATOM 3596 C CA . TYR A 1 560 ? 123.786 154.525 140.218 1.00 50.00 1027 TYR A CA 1
ATOM 3597 C C . TYR A 1 560 ? 125.204 154.533 139.675 1.00 50.00 1027 TYR A C 1
ATOM 3598 O O . TYR A 1 560 ? 126.161 154.249 140.401 1.00 50.00 1027 TYR A O 1
ATOM 3607 N N . ALA A 1 561 ? 125.341 154.889 138.402 1.00 50.00 1028 ALA A N 1
ATOM 3608 C CA . ALA A 1 561 ? 126.561 154.919 137.602 1.00 50.00 1028 ALA A CA 1
ATOM 3609 C C . ALA A 1 561 ? 127.402 153.648 137.670 1.00 50.00 1028 ALA A C 1
ATOM 3610 O O . ALA A 1 561 ? 128.477 153.665 138.280 1.00 50.00 1028 ALA A O 1
ATOM 3612 N N . PRO A 1 562 ? 126.980 152.533 137.074 1.00 50.00 1029 PRO A N 1
ATOM 3613 C CA . PRO A 1 562 ? 127.948 151.459 136.851 1.00 50.00 1029 PRO A CA 1
ATOM 3614 C C . PRO A 1 562 ? 128.632 151.631 135.503 1.00 50.00 1029 PRO A C 1
ATOM 3615 O O . PRO A 1 562 ? 128.007 151.916 134.481 1.00 50.00 1029 PRO A O 1
ATOM 3619 N N . CYS A 1 563 ? 129.949 151.482 135.503 1.00 50.00 1030 CYS A N 1
ATOM 3620 C CA . CYS A 1 563 ? 130.739 151.607 134.282 1.00 50.00 1030 CYS A CA 1
ATOM 3621 C C . CYS A 1 563 ? 131.253 150.225 133.918 1.00 50.00 1030 CYS A C 1
ATOM 3622 O O . CYS A 1 563 ? 132.261 149.772 134.464 1.00 50.00 1030 CYS A O 1
ATOM 3625 N N . THR A 1 564 ? 130.576 149.556 132.995 1.00 50.00 1031 THR A N 1
ATOM 3626 C CA . THR A 1 564 ? 131.020 148.234 132.591 1.00 50.00 1031 THR A CA 1
ATOM 3627 C C . THR A 1 564 ? 132.144 148.347 131.571 1.00 50.00 1031 THR A C 1
ATOM 3628 O O . THR A 1 564 ? 132.534 149.439 131.150 1.00 50.00 1031 THR A O 1
ATOM 3632 N N . ASN A 1 565 ? 132.635 147.192 131.123 1.00 50.00 1032 ASN A N 1
ATOM 3633 C CA . ASN A 1 565 ? 133.827 147.129 130.289 1.00 50.00 1032 ASN A CA 1
ATOM 3634 C C . ASN A 1 565 ? 133.616 147.656 128.886 1.00 50.00 1032 ASN A C 1
ATOM 3635 O O . ASN A 1 565 ? 134.587 147.696 128.129 1.00 50.00 1032 ASN A O 1
ATOM 3640 N N . TYR A 1 566 ? 132.407 148.063 128.511 1.00 50.00 1033 TYR A N 1
ATOM 3641 C CA . TYR A 1 566 ? 132.208 148.642 127.198 1.00 50.00 1033 TYR A CA 1
ATOM 3642 C C . TYR A 1 566 ? 131.805 150.105 127.197 1.00 50.00 1033 TYR A C 1
ATOM 3643 O O . TYR A 1 566 ? 131.956 150.751 126.158 1.00 50.00 1033 TYR A O 1
ATOM 3652 N N . LEU A 1 567 ? 131.326 150.652 128.316 1.00 50.00 1034 LEU A N 1
ATOM 3653 C CA . LEU A 1 567 ? 131.092 152.092 128.345 1.00 50.00 1034 LEU A CA 1
ATOM 3654 C C . LEU A 1 567 ? 132.394 152.864 128.260 1.00 50.00 1034 LEU A C 1
ATOM 3655 O O . LEU A 1 567 ? 132.438 153.929 127.639 1.00 50.00 1034 LEU A O 1
ATOM 3660 N N . HIS A 1 568 ? 133.464 152.335 128.856 1.00 50.00 1035 HIS A N 1
ATOM 3661 C CA . HIS A 1 568 ? 134.770 152.961 128.720 1.00 50.00 1035 HIS A CA 1
ATOM 3662 C C . HIS A 1 568 ? 135.320 152.794 127.312 1.00 50.00 1035 HIS A C 1
ATOM 3663 O O . HIS A 1 568 ? 136.180 153.575 126.897 1.00 50.00 1035 HIS A O 1
ATOM 3670 N N . LYS A 1 569 ? 134.828 151.809 126.566 1.00 50.00 1036 LYS A N 1
ATOM 3671 C CA . LYS A 1 569 ? 135.122 151.685 125.150 1.00 50.00 1036 LYS A CA 1
ATOM 3672 C C . LYS A 1 569 ? 134.114 152.413 124.273 1.00 50.00 1036 LYS A C 1
ATOM 3673 O O . LYS A 1 569 ? 134.051 152.146 123.070 1.00 50.00 1036 LYS A O 1
ATOM 3679 N N . VAL A 1 570 ? 133.313 153.307 124.840 1.00 50.00 1037 VAL A N 1
ATOM 3680 C CA . VAL A 1 570 ? 132.414 154.160 124.074 1.00 50.00 1037 VAL A CA 1
ATOM 3681 C C . VAL A 1 570 ? 132.672 155.632 124.358 1.00 50.00 1037 VAL A C 1
ATOM 3682 O O . VAL A 1 570 ? 132.890 156.425 123.438 1.00 50.00 1037 VAL A O 1
ATOM 3686 N N . ILE A 1 571 ? 132.684 156.011 125.637 1.00 50.00 1038 ILE A N 1
ATOM 3687 C CA . ILE A 1 571 ? 132.862 157.413 125.999 1.00 50.00 1038 ILE A CA 1
ATOM 3688 C C . ILE A 1 571 ? 134.306 157.861 125.894 1.00 50.00 1038 ILE A C 1
ATOM 3689 O O . ILE A 1 571 ? 134.598 159.044 126.088 1.00 50.00 1038 ILE A O 1
ATOM 3694 N N . GLU A 1 572 ? 13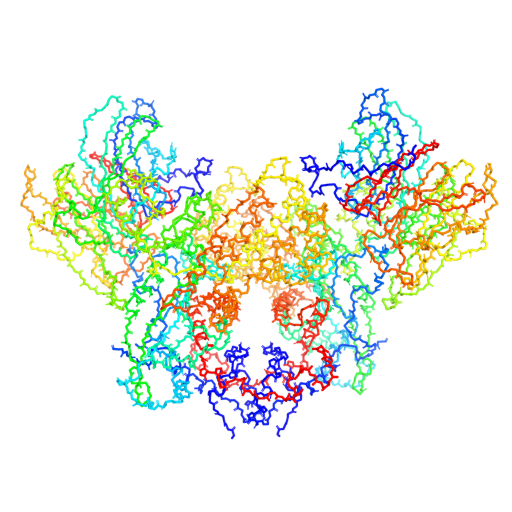5.216 156.947 125.608 1.00 50.00 1039 GLU A N 1
ATOM 3695 C CA . GLU A 1 572 ? 136.567 157.285 125.219 1.00 50.00 1039 GLU A CA 1
ATOM 3696 C C . GLU A 1 572 ? 136.972 156.201 124.227 1.00 50.00 1039 GLU A C 1
ATOM 3697 O O . GLU A 1 572 ? 136.146 155.362 123.854 1.00 50.00 1039 GLU A O 1
ATOM 3703 N N . HIS A 1 573 ? 138.213 156.268 123.731 1.00 50.00 1040 HIS A N 1
ATOM 3704 C CA . HIS A 1 573 ? 138.846 155.242 122.899 1.00 50.00 1040 HIS A CA 1
ATOM 3705 C C . HIS A 1 573 ? 138.131 155.029 121.567 1.00 50.00 1040 HIS A C 1
ATOM 3706 O O . HIS A 1 573 ? 138.289 153.984 120.937 1.00 50.00 1040 HIS A O 1
ATOM 3713 N N . VAL A 1 574 ? 137.310 155.984 121.140 1.00 50.00 1041 VAL A N 1
ATOM 3714 C CA . VAL A 1 574 ? 136.637 155.931 119.854 1.00 50.00 1041 VAL A CA 1
ATOM 3715 C C . VAL A 1 574 ? 136.959 157.156 119.012 1.00 50.00 1041 VAL A C 1
ATOM 3716 O O . VAL A 1 574 ? 137.257 157.037 117.816 1.00 50.00 1041 VAL A O 1
ATOM 3720 N N . GLN A 1 575 ? 136.914 158.340 119.628 1.00 50.00 1042 GLN A N 1
ATOM 3721 C CA . GLN A 1 575 ? 137.294 159.582 118.963 1.00 50.00 1042 GLN A CA 1
ATOM 3722 C C . GLN A 1 575 ? 138.740 159.548 118.501 1.00 50.00 1042 GLN A C 1
ATOM 3723 O O . GLN A 1 575 ? 139.029 159.725 117.315 1.00 50.00 1042 GLN A O 1
ATOM 3729 N N . GLU A 1 576 ? 139.665 159.324 119.435 1.00 50.00 1043 GLU A N 1
ATOM 3730 C CA . GLU A 1 576 ? 141.076 159.289 119.076 1.00 50.00 1043 GLU A CA 1
ATOM 3731 C C . GLU A 1 576 ? 141.415 158.050 118.272 1.00 50.00 1043 GLU A C 1
ATOM 3732 O O . GLU A 1 576 ? 142.384 158.060 117.509 1.00 50.00 1043 GLU A O 1
ATOM 3738 N N . LEU A 1 577 ? 140.636 156.983 118.431 1.00 50.00 1044 LEU A N 1
ATOM 3739 C CA . LEU A 1 577 ? 140.908 155.758 117.697 1.00 50.00 1044 LEU A CA 1
ATOM 3740 C C . LEU A 1 577 ? 140.632 155.944 116.215 1.00 50.00 1044 LEU A C 1
ATOM 3741 O O . LEU A 1 577 ? 141.446 155.562 115.369 1.00 50.00 1044 LEU A O 1
ATOM 3746 N N . ILE A 1 578 ? 139.494 156.545 115.884 1.00 50.00 1045 ILE A N 1
ATOM 3747 C CA . ILE A 1 578 ? 139.206 156.878 114.497 1.00 50.00 1045 ILE A CA 1
ATOM 3748 C C . ILE A 1 578 ? 140.100 158.018 114.028 1.00 50.00 1045 ILE A C 1
ATOM 3749 O O . ILE A 1 578 ? 140.563 158.030 112.880 1.00 50.00 1045 ILE A O 1
ATOM 3754 N N . GLU A 1 579 ? 140.415 158.951 114.925 1.00 50.00 1046 GLU A N 1
ATOM 3755 C CA . GLU A 1 579 ? 141.206 160.128 114.595 1.00 50.00 1046 GLU A CA 1
ATOM 3756 C C . GLU A 1 579 ? 142.663 159.788 114.315 1.00 50.00 1046 GLU A C 1
ATOM 3757 O O . GLU A 1 579 ? 143.348 160.568 113.644 1.00 50.00 1046 GLU A O 1
ATOM 3763 N N . HIS A 1 580 ? 143.120 158.618 114.765 1.00 50.00 1047 HIS A N 1
ATOM 3764 C CA . HIS A 1 580 ? 144.541 158.310 114.843 1.00 50.00 1047 HIS A CA 1
ATOM 3765 C C . HIS A 1 580 ? 145.162 158.204 113.451 1.00 50.00 1047 HIS A C 1
ATOM 3766 O O . HIS A 1 580 ? 144.543 157.656 112.535 1.00 50.00 1047 HIS A O 1
ATOM 3773 N N . PRO A 1 581 ? 146.366 158.735 113.257 1.00 50.00 1048 PRO A N 1
ATOM 3774 C CA . PRO A 1 581 ? 147.008 158.634 111.946 1.00 50.00 1048 PRO A CA 1
ATOM 3775 C C . PRO A 1 581 ? 147.509 157.230 111.664 1.00 50.00 1048 PRO A C 1
ATOM 3776 O O . PRO A 1 581 ? 147.814 156.456 112.576 1.00 50.00 1048 PRO A O 1
ATOM 3780 N N . SER A 1 582 ? 147.534 156.903 110.368 1.00 50.00 1049 SER A N 1
ATOM 3781 C CA . SER A 1 582 ? 148.063 155.665 109.789 1.00 50.00 1049 SER A CA 1
ATOM 3782 C C . SER A 1 582 ? 147.308 154.419 110.228 1.00 50.00 1049 SER A C 1
ATOM 3783 O O . SER A 1 582 ? 147.773 153.301 109.997 1.00 50.00 1049 SER A O 1
ATOM 3786 N N . GLY A 1 583 ? 146.141 154.571 110.836 1.00 50.00 1050 GLY A N 1
ATOM 3787 C CA . GLY A 1 583 ? 145.307 153.423 111.107 1.00 50.00 1050 GLY A CA 1
ATOM 3788 C C . GLY A 1 583 ? 144.415 153.165 109.917 1.00 50.00 1050 GLY A C 1
ATOM 3789 O O . GLY A 1 583 ? 144.885 153.113 108.778 1.00 50.00 1050 GLY A O 1
ATOM 3790 N N . VAL A 1 584 ? 143.125 153.012 110.162 1.00 50.00 1051 VAL A N 1
ATOM 3791 C CA . VAL A 1 584 ? 142.133 152.909 109.107 1.00 50.00 1051 VAL A CA 1
ATOM 3792 C C . VAL A 1 584 ? 141.190 154.100 109.132 1.00 50.00 1051 VAL A C 1
ATOM 3793 O O . VAL A 1 584 ? 140.974 154.756 108.114 1.00 50.00 1051 VAL A O 1
ATOM 3797 N N . GLY A 1 585 ? 140.631 154.401 110.300 1.00 50.00 1052 GLY A N 1
ATOM 3798 C CA . GLY A 1 585 ? 139.782 155.560 110.472 1.00 50.00 1052 GLY A CA 1
ATOM 3799 C C . GLY A 1 585 ? 138.336 155.201 110.728 1.00 50.00 1052 GLY A C 1
ATOM 3800 O O . GLY A 1 585 ? 137.434 155.947 110.336 1.00 50.00 1052 GLY A O 1
ATOM 3801 N N . SER A 1 586 ? 138.111 154.069 111.385 1.00 50.00 1053 SER A N 1
ATOM 3802 C CA . SER A 1 586 ? 136.771 153.551 111.637 1.00 50.00 1053 SER A CA 1
ATOM 3803 C C . SER A 1 586 ? 136.887 152.418 112.640 1.00 50.00 1053 SER A C 1
ATOM 3804 O O . SER A 1 586 ? 137.984 152.047 113.063 1.00 50.00 1053 SER A O 1
ATOM 3807 N N . VAL A 1 587 ? 135.737 151.872 113.023 1.00 50.00 1054 VAL A N 1
ATOM 3808 C CA . VAL A 1 587 ? 135.675 150.626 113.774 1.00 50.00 1054 VAL A CA 1
ATOM 3809 C C . VAL A 1 587 ? 134.673 149.683 113.134 1.00 50.00 1054 VAL A C 1
ATOM 3810 O O . VAL A 1 587 ? 134.720 148.471 113.360 1.00 50.00 1054 VAL A O 1
ATOM 3814 N N . GLY A 1 588 ? 133.767 150.230 112.324 1.00 50.00 1055 GLY A N 1
ATOM 3815 C CA . GLY A 1 588 ? 132.615 149.457 111.888 1.00 50.00 1055 GLY A CA 1
ATOM 3816 C C . GLY A 1 588 ? 132.967 148.386 110.880 1.00 50.00 1055 GLY A C 1
ATOM 3817 O O . GLY A 1 588 ? 132.625 147.215 111.058 1.00 50.00 1055 GLY A O 1
ATOM 3818 N N . ALA A 1 589 ? 133.687 148.760 109.828 1.00 50.00 1056 ALA A N 1
ATOM 3819 C CA . ALA A 1 589 ? 134.159 147.768 108.880 1.00 50.00 1056 ALA A CA 1
ATOM 3820 C C . ALA A 1 589 ? 135.286 146.914 109.440 1.00 50.00 1056 ALA A C 1
ATOM 3821 O O . ALA A 1 589 ? 135.638 145.906 108.824 1.00 50.00 1056 ALA A O 1
ATOM 3823 N N . LEU A 1 590 ? 135.854 147.290 110.583 1.00 50.00 1057 LEU A N 1
ATOM 3824 C CA . LEU A 1 590 ? 136.886 146.516 111.245 1.00 50.00 1057 LEU A CA 1
ATOM 3825 C C . LEU A 1 590 ? 136.323 145.531 112.246 1.00 50.00 1057 LEU A C 1
ATOM 3826 O O . LEU A 1 590 ? 137.071 145.030 113.090 1.00 50.00 1057 LEU A O 1
ATOM 3831 N N . SER A 1 591 ? 135.033 145.235 112.177 1.00 50.00 1058 SER A N 1
ATOM 3832 C CA . SER A 1 591 ? 134.383 144.475 113.234 1.00 50.00 1058 SER A CA 1
ATOM 3833 C C . SER A 1 591 ? 134.613 142.979 113.035 1.00 50.00 1058 SER A C 1
ATOM 3834 O O . SER A 1 591 ? 135.455 142.550 112.243 1.00 50.00 1058 SER A O 1
ATOM 3837 N N . SER A 1 592 ? 133.861 142.164 113.768 1.00 50.00 1059 SER A N 1
ATOM 3838 C CA . SER A 1 592 ? 134.106 140.733 113.855 1.00 50.00 1059 SER A CA 1
ATOM 3839 C C . SER A 1 592 ? 132.824 139.948 113.677 1.00 50.00 1059 SER A C 1
ATOM 3840 O O . SER A 1 592 ? 132.521 139.045 114.456 1.00 50.00 1059 SER A O 1
ATOM 3843 N N . GLU A 1 593 ? 132.029 140.277 112.665 1.00 50.00 1060 GLU A N 1
ATOM 3844 C CA . GLU A 1 593 ? 130.856 139.461 112.400 1.00 50.00 1060 GLU A CA 1
ATOM 3845 C C . GLU A 1 593 ? 131.092 138.458 111.283 1.00 50.00 1060 GLU A C 1
ATOM 3846 O O . GLU A 1 593 ? 130.425 137.418 111.248 1.00 50.00 1060 GLU A O 1
ATOM 3852 N N . GLY A 1 594 ? 132.076 138.721 110.422 1.00 50.00 1061 GLY A N 1
ATOM 3853 C CA . GLY A 1 594 ? 132.369 137.821 109.320 1.00 50.00 1061 GLY A CA 1
ATOM 3854 C C . GLY A 1 594 ? 132.859 136.454 109.753 1.00 50.00 1061 GLY A C 1
ATOM 3855 O O . GLY A 1 594 ? 132.677 135.471 109.032 1.00 50.00 1061 GLY A O 1
ATOM 3856 N N . ASN A 1 595 ? 133.480 136.363 110.926 1.00 50.00 1062 ASN A N 1
ATOM 3857 C CA . ASN A 1 595 ? 133.779 135.043 111.460 1.00 50.00 1062 ASN A CA 1
ATOM 3858 C C . ASN A 1 595 ? 132.510 134.337 111.905 1.00 50.00 1062 ASN A C 1
ATOM 3859 O O . ASN A 1 595 ? 132.345 133.137 111.657 1.00 50.00 1062 ASN A O 1
ATOM 3864 N N . GLU A 1 596 ? 131.590 135.073 112.536 1.00 50.00 1063 GLU A N 1
ATOM 3865 C CA . GLU A 1 596 ? 130.533 134.420 113.299 1.00 50.00 1063 GLU A CA 1
ATOM 3866 C C . GLU A 1 596 ? 129.488 133.801 112.387 1.00 50.00 1063 GLU A C 1
ATOM 3867 O O . GLU A 1 596 ? 129.054 132.666 112.618 1.00 50.00 1063 GLU A O 1
ATOM 3873 N N . ALA A 1 597 ? 129.095 134.515 111.330 1.00 50.00 1064 ALA A N 1
ATOM 3874 C CA . ALA A 1 597 ? 128.278 133.885 110.302 1.00 50.00 1064 ALA A CA 1
ATOM 3875 C C . ALA A 1 597 ? 129.054 132.789 109.597 1.00 50.00 1064 ALA A C 1
ATOM 3876 O O . ALA A 1 597 ? 128.461 131.795 109.164 1.00 50.00 1064 ALA A O 1
ATOM 3878 N N . GLY A 1 598 ? 130.380 132.937 109.520 1.00 50.00 1065 GLY A N 1
ATOM 3879 C CA . GLY A 1 598 ? 131.220 131.837 109.091 1.00 50.00 1065 GLY A CA 1
ATOM 3880 C C . GLY A 1 598 ? 131.094 130.619 109.981 1.00 50.00 1065 GLY A C 1
ATOM 3881 O O . GLY A 1 598 ? 131.121 129.485 109.493 1.00 50.00 1065 GLY A O 1
ATOM 3882 N N . ASN A 1 599 ? 130.914 130.832 111.285 1.00 50.00 1066 ASN A N 1
ATOM 3883 C CA . ASN A 1 599 ? 130.649 129.716 112.173 1.00 50.00 1066 ASN A CA 1
ATOM 3884 C C . ASN A 1 599 ? 129.315 129.061 111.870 1.00 50.00 1066 ASN A C 1
ATOM 3885 O O . ASN A 1 599 ? 129.199 127.840 112.008 1.00 50.00 1066 ASN A O 1
ATOM 3890 N N . LYS A 1 600 ? 128.338 129.836 111.394 1.00 50.00 1067 LYS A N 1
ATOM 3891 C CA . LYS A 1 600 ? 127.092 129.265 110.898 1.00 50.00 1067 LYS A CA 1
ATOM 3892 C C . LYS A 1 600 ? 127.341 128.363 109.706 1.00 50.00 1067 LYS A C 1
ATOM 3893 O O . LYS A 1 600 ? 126.607 127.395 109.497 1.00 50.00 1067 LYS A O 1
ATOM 3899 N N . LEU A 1 601 ? 128.382 128.645 108.936 1.00 50.00 1068 LEU A N 1
ATOM 3900 C CA . LEU A 1 601 ? 128.739 127.764 107.846 1.00 50.00 1068 LEU A CA 1
ATOM 3901 C C . LEU A 1 601 ? 129.532 126.570 108.337 1.00 50.00 1068 LEU A C 1
ATOM 3902 O O . LEU A 1 601 ? 129.486 125.506 107.706 1.00 50.00 1068 LEU A O 1
ATOM 3907 N N . PHE A 1 602 ? 130.217 126.712 109.477 1.00 50.00 1069 PHE A N 1
ATOM 3908 C CA . PHE A 1 602 ? 131.182 125.695 109.885 1.00 50.00 1069 PHE A CA 1
ATOM 3909 C C . PHE A 1 602 ? 130.509 124.409 110.332 1.00 50.00 1069 PHE A C 1
ATOM 3910 O O . PHE A 1 602 ? 130.984 123.316 110.004 1.00 50.00 1069 PHE A O 1
ATOM 3918 N N . ARG A 1 603 ? 129.436 124.510 111.115 1.00 50.00 1070 ARG A N 1
ATOM 3919 C CA . ARG A 1 603 ? 128.604 123.337 111.331 1.00 50.00 1070 ARG A CA 1
ATOM 3920 C C . ARG A 1 603 ? 128.002 122.877 110.019 1.00 50.00 1070 ARG A C 1
ATOM 3921 O O . ARG A 1 603 ? 127.965 121.678 109.727 1.00 50.00 1070 ARG A O 1
ATOM 3929 N N . GLN A 1 604 ? 127.580 123.834 109.197 1.00 50.00 1071 GLN A N 1
ATOM 3930 C CA . GLN A 1 604 ? 126.851 123.517 107.984 1.00 50.00 1071 GLN A CA 1
ATOM 3931 C C . GLN A 1 604 ? 127.745 122.839 106.967 1.00 50.00 1071 GLN A C 1
ATOM 3932 O O . GLN A 1 604 ? 127.281 121.979 106.215 1.00 50.00 1071 GLN A O 1
ATOM 3938 N N . LEU A 1 605 ? 129.026 123.164 106.958 1.00 50.00 1072 LEU A N 1
ATOM 3939 C CA . LEU A 1 605 ? 129.941 122.443 106.094 1.00 50.00 1072 LEU A CA 1
ATOM 3940 C C . LEU A 1 605 ? 130.519 121.195 106.739 1.00 50.00 1072 LEU A C 1
ATOM 3941 O O . LEU A 1 605 ? 131.307 120.502 106.090 1.00 50.00 1072 LEU A O 1
ATOM 3946 N N . ARG A 1 606 ? 130.159 120.876 107.980 1.00 50.00 1073 ARG A N 1
ATOM 3947 C CA . ARG A 1 606 ? 130.662 119.649 108.584 1.00 50.00 1073 ARG A CA 1
ATOM 3948 C C . ARG A 1 606 ? 129.561 118.676 108.961 1.00 50.00 1073 ARG A C 1
ATOM 3949 O O . ARG A 1 606 ? 129.680 117.478 108.681 1.00 50.00 1073 ARG A O 1
ATOM 3957 N N . LEU A 1 607 ? 128.480 119.159 109.568 1.00 50.00 1074 LEU A N 1
ATOM 3958 C CA . LEU A 1 607 ? 127.433 118.282 110.070 1.00 50.00 1074 LEU A CA 1
ATOM 3959 C C . LEU A 1 607 ? 126.670 117.685 108.901 1.00 50.00 1074 LEU A C 1
ATOM 3960 O O . LEU A 1 607 ? 125.648 118.221 108.466 1.00 50.00 1074 LEU A O 1
ATOM 3965 N N . GLY A 1 608 ? 127.182 116.584 108.373 1.00 50.00 1075 GLY A N 1
ATOM 3966 C CA . GLY A 1 608 ? 126.546 115.984 107.226 1.00 50.00 1075 GLY A CA 1
ATOM 3967 C C . GLY A 1 608 ? 126.755 116.784 105.966 1.00 50.00 1075 GLY A C 1
ATOM 3968 O O . GLY A 1 608 ? 125.818 116.942 105.178 1.00 50.00 1075 GLY A O 1
ATOM 3969 N N . HIS A 1 609 ? 127.939 117.355 105.787 1.00 50.00 1076 HIS A N 1
ATOM 3970 C CA . HIS A 1 609 ? 128.328 117.880 104.486 1.00 50.00 1076 HIS A CA 1
ATOM 3971 C C . HIS A 1 609 ? 129.621 117.282 103.959 1.00 50.00 1076 HIS A C 1
ATOM 3972 O O . HIS A 1 609 ? 129.679 116.860 102.798 1.00 50.00 1076 HIS A O 1
ATOM 3979 N N . ALA A 1 610 ? 130.664 117.246 104.773 1.00 50.00 1077 ALA A N 1
ATOM 3980 C CA . ALA A 1 610 ? 132.002 116.910 104.314 1.00 50.00 1077 ALA A CA 1
ATOM 3981 C C . ALA A 1 610 ? 132.258 115.413 104.478 1.00 50.00 1077 ALA A C 1
ATOM 3982 O O . ALA A 1 610 ? 131.322 114.624 104.616 1.00 50.00 1077 ALA A O 1
ATOM 3984 N N . ARG A 1 611 ? 133.528 115.010 104.406 1.00 50.00 1078 ARG A N 1
ATOM 3985 C CA . ARG A 1 611 ? 133.906 113.621 104.626 1.00 50.00 1078 ARG A CA 1
ATOM 3986 C C . ARG A 1 611 ? 133.579 113.202 106.044 1.00 50.00 1078 ARG A C 1
ATOM 3987 O O . ARG A 1 611 ? 133.832 113.935 107.000 1.00 50.00 1078 ARG A O 1
ATOM 3995 N N . LYS A 1 612 ? 133.002 112.026 106.172 1.00 50.00 1079 LYS A N 1
ATOM 3996 C CA . LYS A 1 612 ? 132.579 111.509 107.449 1.00 50.00 1079 LYS A CA 1
ATOM 3997 C C . LYS A 1 612 ? 133.162 110.116 107.594 1.00 50.00 1079 LYS A C 1
ATOM 3998 O O . LYS A 1 612 ? 133.450 109.448 106.602 1.00 50.00 1079 LYS A O 1
ATOM 4004 N N . GLY A 1 613 ? 133.363 109.690 108.834 1.00 50.00 1080 GLY A N 1
ATOM 4005 C CA . GLY A 1 613 ? 133.922 108.388 109.138 1.00 50.00 1080 GLY A CA 1
ATOM 4006 C C . GLY A 1 613 ? 135.282 108.442 109.788 1.00 50.00 1080 GLY A C 1
ATOM 4007 O O . GLY A 1 613 ? 135.716 107.447 110.383 1.00 50.00 1080 GLY A O 1
ATOM 4008 N N . ASN A 1 614 ? 135.961 109.578 109.706 1.00 50.00 1081 ASN A N 1
ATOM 4009 C CA . ASN A 1 614 ? 137.299 109.728 110.250 1.00 50.00 1081 ASN A CA 1
ATOM 4010 C C . ASN A 1 614 ? 137.520 111.215 110.445 1.00 50.00 1081 ASN A C 1
ATOM 4011 O O . ASN A 1 614 ? 137.320 111.993 109.511 1.00 50.00 1081 ASN A O 1
ATOM 4016 N N . THR A 1 615 ? 137.937 111.602 111.647 1.00 50.00 1082 THR A N 1
ATOM 4017 C CA . THR A 1 615 ? 137.875 113.001 112.054 1.00 50.00 1082 THR A CA 1
ATOM 4018 C C . THR A 1 615 ? 138.886 113.863 111.308 1.00 50.00 1082 THR A C 1
ATOM 4019 O O . THR A 1 615 ? 138.524 114.868 110.680 1.00 50.00 1082 THR A O 1
ATOM 4023 N N . TYR A 1 616 ? 140.163 113.485 111.376 1.00 50.00 1083 TYR A N 1
ATOM 4024 C CA . TYR A 1 616 ? 141.216 114.252 110.723 1.00 50.00 1083 TYR A CA 1
ATOM 4025 C C . TYR A 1 616 ? 141.087 114.242 109.206 1.00 50.00 1083 TYR A C 1
ATOM 4026 O O . TYR A 1 616 ? 141.426 115.232 108.551 1.00 50.00 1083 TYR A O 1
ATOM 4035 N N . ASN A 1 617 ? 140.601 113.150 108.627 1.00 50.00 1084 ASN A N 1
ATOM 4036 C CA . ASN A 1 617 ? 140.429 113.127 107.184 1.00 50.00 1084 ASN A CA 1
ATOM 4037 C C . ASN A 1 617 ? 139.206 113.921 106.749 1.00 50.00 1084 ASN A C 1
ATOM 4038 O O . ASN A 1 617 ? 139.116 114.312 105.583 1.00 50.00 1084 ASN A O 1
ATOM 4043 N N . GLY A 1 618 ? 138.279 114.197 107.660 1.00 50.00 1085 GLY A N 1
ATOM 4044 C CA . GLY A 1 618 ? 137.072 114.915 107.300 1.00 50.00 1085 GLY A CA 1
ATOM 4045 C C . GLY A 1 618 ? 137.176 116.410 107.502 1.00 50.00 1085 GLY A C 1
ATOM 4046 O O . GLY A 1 618 ? 136.623 117.204 106.729 1.00 50.00 1085 GLY A O 1
ATOM 4047 N N . LEU A 1 619 ? 137.899 116.811 108.543 1.00 50.00 1086 LEU A N 1
ATOM 4048 C CA . LEU A 1 619 ? 138.033 118.234 108.800 1.00 50.00 1086 LEU A CA 1
ATOM 4049 C C . LEU A 1 619 ? 138.888 118.907 107.734 1.00 50.00 1086 LEU A C 1
ATOM 4050 O O . LEU A 1 619 ? 138.688 120.089 107.425 1.00 50.00 1086 LEU A O 1
ATOM 4055 N N . ARG A 1 620 ? 139.808 118.148 107.129 1.00 50.00 1087 ARG A N 1
ATOM 4056 C CA . ARG A 1 620 ? 140.552 118.629 105.970 1.00 50.00 1087 ARG A CA 1
ATOM 4057 C C . ARG A 1 620 ? 139.625 118.933 104.810 1.00 50.00 1087 ARG A C 1
ATOM 4058 O O . ARG A 1 620 ? 139.791 119.941 104.112 1.00 50.00 1087 ARG A O 1
ATOM 4066 N N . ASP A 1 621 ? 138.631 118.089 104.600 1.00 50.00 1088 ASP A N 1
ATOM 4067 C CA . ASP A 1 621 ? 137.705 118.368 103.525 1.00 50.00 1088 ASP A CA 1
ATOM 4068 C C . ASP A 1 621 ? 136.710 119.451 103.890 1.00 50.00 1088 ASP A C 1
ATOM 4069 O O . ASP A 1 621 ? 136.097 120.026 102.988 1.00 50.00 1088 ASP A O 1
ATOM 4074 N N . VAL A 1 622 ? 136.531 119.741 105.180 1.00 50.00 1089 VAL A N 1
ATOM 4075 C CA . VAL A 1 622 ? 135.838 120.980 105.537 1.00 50.00 1089 VAL A CA 1
ATOM 4076 C C . VAL A 1 622 ? 136.648 122.174 105.064 1.00 50.00 1089 VAL A C 1
ATOM 4077 O O . VAL A 1 622 ? 136.136 123.057 104.362 1.00 50.00 1089 VAL A O 1
ATOM 4081 N N . LEU A 1 623 ? 137.934 122.196 105.429 1.00 50.00 1090 LEU A N 1
ATOM 4082 C CA . LEU A 1 623 ? 138.782 123.358 105.169 1.00 50.00 1090 LEU A CA 1
ATOM 4083 C C . LEU A 1 623 ? 139.001 123.589 103.683 1.00 50.00 1090 LEU A C 1
ATOM 4084 O O . LEU A 1 623 ? 139.048 124.741 103.240 1.00 50.00 1090 LEU A O 1
ATOM 4089 N N . CYS A 1 624 ? 139.088 122.519 102.898 1.00 50.00 1091 CYS A N 1
ATOM 4090 C CA . CYS A 1 624 ? 139.335 122.677 101.471 1.00 50.00 1091 CYS A CA 1
ATOM 4091 C C . CYS A 1 624 ? 138.152 123.338 100.776 1.00 50.00 1091 CYS A C 1
ATOM 4092 O O . CYS A 1 624 ? 138.321 124.321 100.041 1.00 50.00 1091 CYS A O 1
ATOM 4095 N N . THR A 1 625 ? 136.940 122.848 101.031 1.00 50.00 1092 THR A N 1
ATOM 4096 C CA . THR A 1 625 ? 135.799 123.454 100.365 1.00 50.00 1092 THR A CA 1
ATOM 4097 C C . THR A 1 625 ? 135.444 124.798 100.977 1.00 50.00 1092 THR A C 1
ATOM 4098 O O . THR A 1 625 ? 134.896 125.652 100.279 1.00 50.00 1092 THR A O 1
ATOM 4102 N N . HIS A 1 626 ? 135.831 125.051 102.224 1.00 50.00 1093 HIS A N 1
ATOM 4103 C CA . HIS A 1 626 ? 135.600 126.368 102.788 1.00 50.00 1093 HIS A CA 1
ATOM 4104 C C . HIS A 1 626 ? 136.605 127.389 102.281 1.00 50.00 1093 HIS A C 1
ATOM 4105 O O . HIS A 1 626 ? 136.314 128.588 102.292 1.00 50.00 1093 HIS A O 1
ATOM 4112 N N . TRP A 1 627 ? 137.785 126.937 101.854 1.00 50.00 1094 TRP A N 1
ATOM 4113 C CA . TRP A 1 627 ? 138.695 127.814 101.129 1.00 50.00 1094 TRP A CA 1
ATOM 4114 C C . TRP A 1 627 ? 138.187 128.074 99.723 1.00 50.00 1094 TRP A C 1
ATOM 4115 O O . TRP A 1 627 ? 138.282 129.199 99.224 1.00 50.00 1094 TRP A O 1
ATOM 4126 N N . LEU A 1 628 ? 137.658 127.044 99.062 1.00 50.00 1095 LEU A N 1
ATOM 4127 C CA . LEU A 1 628 ? 137.106 127.246 97.729 1.00 50.00 1095 LEU A CA 1
ATOM 4128 C C . LEU A 1 628 ? 135.836 128.076 97.739 1.00 50.00 1095 LEU A C 1
ATOM 4129 O O . LEU A 1 628 ? 135.479 128.637 96.702 1.00 50.00 1095 LEU A O 1
ATOM 4134 N N . TYR A 1 629 ? 135.156 128.168 98.881 1.00 50.00 1096 TYR A N 1
ATOM 4135 C CA . TYR A 1 629 ? 133.884 128.875 98.950 1.00 50.00 1096 TYR A CA 1
ATOM 4136 C C . TYR A 1 629 ? 134.039 130.379 98.786 1.00 50.00 1096 TYR A C 1
ATOM 4137 O O . TYR A 1 629 ? 133.103 131.054 98.347 1.00 50.00 1096 TYR A O 1
ATOM 4146 N N . THR A 1 630 ? 135.202 130.924 99.106 1.00 50.00 1097 THR A N 1
ATOM 4147 C CA . THR A 1 630 ? 135.330 132.363 99.267 1.00 50.00 1097 THR A CA 1
ATOM 4148 C C . THR A 1 630 ? 136.321 133.001 98.308 1.00 50.00 1097 THR A C 1
ATOM 4149 O O . THR A 1 630 ? 136.849 134.072 98.602 1.00 50.00 1097 THR A O 1
ATOM 4153 N N . SER A 1 631 ? 136.576 132.396 97.162 1.00 50.00 1098 SER A N 1
ATOM 4154 C CA . SER A 1 631 ? 137.368 133.078 96.152 1.00 50.00 1098 SER A CA 1
ATOM 4155 C C . SER A 1 631 ? 136.505 134.082 95.410 1.00 50.00 1098 SER A C 1
ATOM 4156 O O . SER A 1 631 ? 135.415 133.748 94.936 1.00 50.00 1098 SER A O 1
ATOM 4159 N N . LYS A 1 632 ? 137.002 135.312 95.296 1.00 50.00 1099 LYS A N 1
ATOM 4160 C CA . LYS A 1 632 ? 136.284 136.320 94.535 1.00 50.00 1099 LYS A CA 1
ATOM 4161 C C . LYS A 1 632 ? 136.314 136.028 93.046 1.00 50.00 1099 LYS A C 1
ATOM 4162 O O . LYS A 1 632 ? 135.405 136.454 92.323 1.00 50.00 1099 LYS A O 1
ATOM 4168 N N . THR A 1 633 ? 137.321 135.279 92.589 1.00 50.00 1100 THR A N 1
ATOM 4169 C CA . THR A 1 633 ? 137.362 134.798 91.216 1.00 50.00 1100 THR A CA 1
ATOM 4170 C C . THR A 1 633 ? 136.197 133.879 90.898 1.00 50.00 1100 THR A C 1
ATOM 4171 O O . THR A 1 633 ? 135.806 133.768 89.733 1.00 50.00 1100 THR A O 1
ATOM 4175 N N . LEU A 1 634 ? 135.629 133.225 91.901 1.00 50.00 1101 LEU A N 1
ATOM 4176 C CA . LEU A 1 634 ? 134.434 132.439 91.668 1.00 50.00 1101 LEU A CA 1
ATOM 4177 C C . LEU A 1 634 ? 133.165 133.271 91.733 1.00 50.00 1101 LEU A C 1
ATOM 4178 O O . LEU A 1 634 ? 132.320 133.169 90.837 1.00 50.00 1101 LEU A O 1
ATOM 4183 N N . ARG A 1 635 ? 133.016 134.103 92.766 1.00 50.00 1102 ARG A N 1
ATOM 4184 C CA . ARG A 1 635 ? 131.761 134.821 92.949 1.00 50.00 1102 ARG A CA 1
ATOM 4185 C C . ARG A 1 635 ? 131.583 135.942 91.936 1.00 50.00 1102 ARG A C 1
ATOM 4186 O O . ARG A 1 635 ? 130.464 136.428 91.763 1.00 50.00 1102 ARG A O 1
ATOM 4194 N N . ASP A 1 636 ? 132.652 136.369 91.267 1.00 50.00 1103 ASP A N 1
ATOM 4195 C CA . ASP A 1 636 ? 132.468 137.243 90.121 1.00 50.00 1103 ASP A CA 1
ATOM 4196 C C . ASP A 1 636 ? 132.050 136.474 88.880 1.00 50.00 1103 ASP A C 1
ATOM 4197 O O . ASP A 1 636 ? 131.493 137.069 87.954 1.00 50.00 1103 ASP A O 1
ATOM 4202 N N . LYS A 1 637 ? 132.302 135.172 88.838 1.00 50.00 1104 LYS A N 1
ATOM 4203 C CA . LYS A 1 637 ? 131.918 134.375 87.687 1.00 50.00 1104 LYS A CA 1
ATOM 4204 C C . LYS A 1 637 ? 130.579 133.687 87.862 1.00 50.00 1104 LYS A C 1
ATOM 4205 O O . LYS A 1 637 ? 130.010 133.218 86.873 1.00 50.00 1104 LYS A O 1
ATOM 4211 N N . ALA A 1 638 ? 130.067 133.612 89.081 1.00 50.00 1105 ALA A N 1
ATOM 4212 C CA . ALA A 1 638 ? 128.790 132.974 89.342 1.00 50.00 1105 ALA A CA 1
ATOM 4213 C C . ALA A 1 638 ? 127.822 133.979 89.943 1.00 50.00 1105 ALA A C 1
ATOM 4214 O O . ALA A 1 638 ? 128.237 134.964 90.561 1.00 50.00 1105 ALA A O 1
ATOM 4216 N N . ALA A 1 639 ? 126.527 133.724 89.716 1.00 50.00 1106 ALA A N 1
ATOM 4217 C CA . ALA A 1 639 ? 125.398 134.488 90.269 1.00 50.00 1106 ALA A CA 1
ATOM 4218 C C . ALA A 1 639 ? 125.420 135.959 89.867 1.00 50.00 1106 ALA A C 1
ATOM 4219 O O . ALA A 1 639 ? 124.846 136.806 90.553 1.00 50.00 1106 ALA A O 1
ATOM 4221 N N . UNK A 1 640 ? 126.061 136.278 88.751 1.00 50.00 1107 UNK A N 1
ATOM 4222 C CA . UNK A 1 640 ? 126.197 137.653 88.290 1.00 50.00 1107 UNK A CA 1
ATOM 4223 C C . UNK A 1 640 ? 125.419 137.771 86.986 1.00 50.00 1107 UNK A C 1
ATOM 4224 O O . UNK A 1 640 ? 125.971 137.615 85.897 1.00 50.00 1107 UNK A O 1
ATOM 4226 N N . UNK A 1 641 ? 124.127 138.037 87.111 1.00 50.00 1108 UNK A N 1
ATOM 4227 C CA . UNK A 1 641 ? 123.256 138.340 85.989 1.00 50.00 1108 UNK A CA 1
ATOM 4228 C C . UNK A 1 641 ? 122.655 139.723 86.198 1.00 50.00 1108 UNK A C 1
ATOM 4229 O O . UNK A 1 641 ? 122.949 140.412 87.177 1.00 50.00 1108 UNK A O 1
ATOM 4231 N N . UNK A 1 642 ? 121.806 140.130 85.264 1.00 50.00 1109 UNK A N 1
ATOM 4232 C CA . UNK A 1 642 ? 121.090 141.394 85.358 1.00 50.00 1109 UNK A CA 1
ATOM 4233 C C . UNK A 1 642 ? 119.615 141.097 85.574 1.00 50.00 1109 UNK A C 1
ATOM 4234 O O . UNK A 1 642 ? 118.982 140.445 84.737 1.00 50.00 1109 UNK A O 1
ATOM 4236 N N . UNK A 1 643 ? 119.077 141.558 86.698 1.00 50.00 1110 UNK A N 1
ATOM 4237 C CA . UNK A 1 643 ? 117.651 141.430 8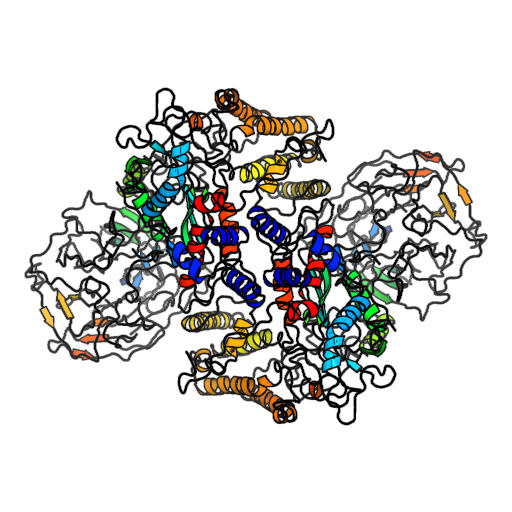6.934 1.00 50.00 1110 UNK A CA 1
ATOM 4238 C C . UNK A 1 643 ? 116.883 142.371 86.010 1.00 50.00 1110 UNK A C 1
ATOM 4239 O O . UNK A 1 643 ? 117.419 143.361 85.507 1.00 50.00 1110 UNK A O 1
ATOM 4241 N N . UNK A 1 644 ? 115.616 142.038 85.771 1.00 50.00 1111 UNK A N 1
ATOM 4242 C CA . UNK A 1 644 ? 114.772 142.870 84.922 1.00 50.00 1111 UNK A CA 1
ATOM 4243 C C . UNK A 1 644 ? 114.449 144.168 85.645 1.00 50.00 1111 UNK A C 1
ATOM 4244 O O . UNK A 1 644 ? 113.875 144.152 86.739 1.00 50.00 1111 UNK A O 1
ATOM 4246 N N . UNK A 1 645 ? 114.832 145.287 85.041 1.00 50.00 1112 UNK A N 1
ATOM 4247 C CA . UNK A 1 645 ? 114.700 146.575 85.701 1.00 50.00 1112 UNK A CA 1
ATOM 4248 C C . UNK A 1 645 ? 113.241 147.006 85.753 1.00 50.00 1112 UNK A C 1
ATOM 4249 O O . UNK A 1 645 ? 112.449 146.690 84.862 1.00 50.00 1112 UNK A O 1
ATOM 4251 N N . UNK A 1 646 ? 112.886 147.715 86.819 1.00 50.00 1113 UNK A N 1
ATOM 4252 C CA . UNK A 1 646 ? 111.547 148.263 86.997 1.00 50.00 1113 UNK A CA 1
ATOM 4253 C C . UNK A 1 646 ? 111.644 149.691 87.522 1.00 50.00 1113 UNK A C 1
ATOM 4254 O O . UNK A 1 646 ? 110.921 150.086 88.437 1.00 50.00 1113 UNK A O 1
ATOM 4256 N N . UNK A 1 647 ? 112.567 150.466 86.930 1.00 50.00 1114 UNK A N 1
ATOM 4257 C CA . UNK A 1 647 ? 112.851 151.869 87.272 1.00 50.00 1114 UNK A CA 1
ATOM 4258 C C . UNK A 1 647 ? 113.240 152.036 88.743 1.00 50.00 1114 UNK A C 1
ATOM 4259 O O . UNK A 1 647 ? 112.589 152.755 89.505 1.00 50.00 1114 UNK A O 1
ATOM 4261 N N . UNK A 1 648 ? 114.302 151.325 89.138 1.00 50.00 1115 UNK A N 1
ATOM 4262 C CA . UNK A 1 648 ? 114.964 151.354 90.444 1.00 50.00 1115 UNK A CA 1
ATOM 4263 C C . UNK A 1 648 ? 114.080 150.891 91.600 1.00 50.00 1115 UNK A C 1
ATOM 4264 O O . UNK A 1 648 ? 114.474 151.055 92.761 1.00 50.00 1115 UNK A O 1
ATOM 4266 N N . UNK A 1 649 ? 112.900 150.320 91.306 1.00 50.00 1116 UNK A N 1
ATOM 4267 C CA . UNK A 1 649 ? 112.000 149.669 92.274 1.00 50.00 1116 UNK A CA 1
ATOM 4268 C C . UNK A 1 649 ? 111.548 150.607 93.393 1.00 50.00 1116 UNK A C 1
ATOM 4269 O O . UNK A 1 649 ? 111.318 150.182 94.526 1.00 50.00 1116 UNK A O 1
ATOM 4271 N N . UNK A 1 650 ? 111.401 151.891 93.074 1.00 50.00 1117 UNK A N 1
ATOM 4272 C CA . UNK A 1 650 ? 111.033 152.891 94.067 1.00 50.00 1117 UNK A CA 1
ATOM 4273 C C . UNK A 1 650 ? 109.619 153.419 93.860 1.00 50.00 1117 UNK A C 1
ATOM 4274 O O . UNK A 1 650 ? 108.793 153.330 94.772 1.00 50.00 1117 UNK A O 1
ATOM 4276 N N . UNK A 1 651 ? 109.313 153.950 92.678 1.00 50.00 1118 UNK A N 1
ATOM 4277 C CA . UNK A 1 651 ? 108.031 154.601 92.458 1.00 50.00 1118 UNK A CA 1
ATOM 4278 C C . UNK A 1 651 ? 107.736 154.682 90.971 1.00 50.00 1118 UNK A C 1
ATOM 4279 O O . UNK A 1 651 ? 108.643 154.862 90.156 1.00 50.00 1118 UNK A O 1
ATOM 4281 N N . UNK A 1 652 ? 106.454 154.549 90.627 1.00 50.00 1119 UNK A N 1
ATOM 4282 C CA . UNK A 1 652 ? 105.992 155.088 89.350 1.00 50.00 1119 UNK A CA 1
ATOM 4283 C C . UNK A 1 652 ? 105.740 156.580 89.525 1.00 50.00 1119 UNK A C 1
ATOM 4284 O O . UNK A 1 652 ? 106.457 157.413 88.963 1.00 50.00 1119 UNK A O 1
ATOM 4286 N N . UNK A 1 653 ? 104.715 156.929 90.314 1.00 50.00 1120 UNK A N 1
ATOM 4287 C CA . UNK A 1 653 ? 104.763 158.070 91.225 1.00 50.00 1120 UNK A CA 1
ATOM 4288 C C . UNK A 1 653 ? 103.774 157.761 92.352 1.00 50.00 1120 UNK A C 1
ATOM 4289 O O . UNK A 1 653 ? 102.674 158.323 92.387 1.00 50.00 1120 UNK A O 1
ATOM 4291 N N . UNK A 1 654 ? 104.233 156.948 93.314 1.00 50.00 1121 UNK A N 1
ATOM 4292 C CA . UNK A 1 654 ? 103.447 156.438 94.441 1.00 50.00 1121 UNK A CA 1
ATOM 4293 C C . UNK A 1 654 ? 104.286 155.508 95.305 1.00 50.00 1121 UNK A C 1
ATOM 4294 O O . UNK A 1 654 ? 105.439 155.227 94.966 1.00 50.00 1121 UNK A O 1
ATOM 4296 N N . UNK A 1 655 ? 103.710 155.063 96.429 1.00 50.00 1122 UNK A N 1
ATOM 4297 C CA . UNK A 1 655 ? 103.877 153.712 96.984 1.00 50.00 1122 UNK A CA 1
ATOM 4298 C C . UNK A 1 655 ? 105.338 153.370 97.296 1.00 50.00 1122 UNK A C 1
ATOM 4299 O O . UNK A 1 655 ? 105.977 152.567 96.610 1.00 50.00 1122 UNK A O 1
ATOM 4301 N N . UNK A 1 656 ? 105.860 154.037 98.332 1.00 50.00 1123 UNK A N 1
ATOM 4302 C CA . UNK A 1 656 ? 107.192 153.709 98.841 1.00 50.00 1123 UNK A CA 1
ATOM 4303 C C . UNK A 1 656 ? 107.279 152.262 99.315 1.00 50.00 1123 UNK A C 1
ATOM 4304 O O . UNK A 1 656 ? 108.344 151.642 99.224 1.00 50.00 1123 UNK A O 1
ATOM 4306 N N . UNK A 1 657 ? 106.183 151.713 99.823 1.00 50.00 1124 UNK A N 1
ATOM 4307 C CA . UNK A 1 657 ? 106.023 150.278 99.970 1.00 50.00 1124 UNK A CA 1
ATOM 4308 C C . UNK A 1 657 ? 105.103 149.766 98.869 1.00 50.00 1124 UNK A C 1
ATOM 4309 O O . UNK A 1 657 ? 104.247 150.502 98.369 1.00 50.00 1124 UNK A O 1
ATOM 4311 N N . UNK A 1 658 ? 105.297 148.495 98.508 1.00 50.00 1125 UNK A N 1
ATOM 4312 C CA . UNK A 1 658 ? 104.620 147.804 97.399 1.00 50.00 1125 UNK A CA 1
ATOM 4313 C C . UNK A 1 658 ? 104.726 148.558 96.072 1.00 50.00 1125 UNK A C 1
ATOM 4314 O O . UNK A 1 658 ? 103.847 149.343 95.718 1.00 50.00 1125 UNK A O 1
ATOM 5341 N N . MET E 5 1 ? 162.348 94.116 152.773 1.00 50.00 1 MET M N 1
ATOM 5342 C CA . MET E 5 1 ? 161.601 93.054 152.113 1.00 50.00 1 MET M CA 1
ATOM 5343 C C . MET E 5 1 ? 161.211 93.458 150.707 1.00 50.00 1 MET M C 1
ATOM 5344 O O . MET E 5 1 ? 160.241 94.183 150.503 1.00 50.00 1 MET M O 1
ATOM 5349 N N . SER E 5 2 ? 161.988 92.999 149.735 1.00 50.00 2 SER M N 1
ATOM 5350 C CA . SER E 5 2 ? 161.584 93.133 148.350 1.00 50.00 2 SER M CA 1
ATOM 5351 C C . SER E 5 2 ? 160.563 92.053 148.003 1.00 50.00 2 SER M C 1
ATOM 5352 O O . SER E 5 2 ? 160.276 91.161 148.807 1.00 50.00 2 SER M O 1
ATOM 5355 N N . SER E 5 3 ? 159.982 92.185 146.801 1.00 50.00 3 SER M N 1
ATOM 5356 C CA . SER E 5 3 ? 159.004 91.246 146.229 1.00 50.00 3 SER M CA 1
ATOM 5357 C C . SER E 5 3 ? 157.739 91.144 147.086 1.00 50.00 3 SER M C 1
ATOM 5358 O O . SER E 5 3 ? 157.258 90.055 147.401 1.00 50.00 3 SER M O 1
ATOM 5361 N N . GLY E 5 4 ? 157.195 92.297 147.456 1.00 50.00 4 GLY M N 1
ATOM 5362 C CA . GLY E 5 4 ? 155.962 92.345 148.200 1.00 50.00 4 GLY M CA 1
ATOM 5363 C C . GLY E 5 4 ? 154.787 92.680 147.307 1.00 50.00 4 GLY M C 1
ATOM 5364 O O . GLY E 5 4 ? 154.958 93.098 146.160 1.00 50.00 4 GLY M O 1
ATOM 5365 N N . PRO E 5 5 ? 153.562 92.525 147.831 1.00 50.00 5 PRO M N 1
ATOM 5366 C CA . PRO E 5 5 ? 152.355 92.597 146.988 1.00 50.00 5 PRO M CA 1
ATOM 5367 C C . PRO E 5 5 ? 152.016 93.956 146.393 1.00 50.00 5 PRO M C 1
ATOM 5368 O O . PRO E 5 5 ? 152.775 94.922 146.509 1.00 50.00 5 PRO M O 1
ATOM 5372 N N . ILE E 5 6 ? 150.851 93.999 145.740 1.00 50.00 6 ILE M N 1
ATOM 5373 C CA . ILE E 5 6 ? 150.426 95.168 144.970 1.00 50.00 6 ILE M CA 1
ATOM 5374 C C . ILE E 5 6 ? 150.211 96.371 145.880 1.00 50.00 6 ILE M C 1
ATOM 5375 O O . ILE E 5 6 ? 150.873 97.404 145.724 1.00 50.00 6 ILE M O 1
ATOM 5380 N N . PHE E 5 7 ? 149.306 96.235 146.853 1.00 50.00 7 PHE M N 1
ATOM 5381 C CA . PHE E 5 7 ? 148.797 97.331 147.686 1.00 50.00 7 PHE M CA 1
ATOM 5382 C C . PHE E 5 7 ? 148.264 98.475 146.818 1.00 50.00 7 PHE M C 1
ATOM 5383 O O . PHE E 5 7 ? 148.873 99.530 146.652 1.00 50.00 7 PHE M O 1
ATOM 5391 N N . SER E 5 8 ? 147.142 98.186 146.175 1.00 50.00 8 SER M N 1
ATOM 5392 C CA . SER E 5 8 ? 146.333 99.257 145.607 1.00 50.00 8 SER M CA 1
ATOM 5393 C C . SER E 5 8 ? 145.769 100.051 146.776 1.00 50.00 8 SER M C 1
ATOM 5394 O O . SER E 5 8 ? 144.823 99.617 147.434 1.00 50.00 8 SER M O 1
ATOM 5397 N N . SER E 5 9 ? 146.365 101.209 147.055 1.00 50.00 9 SER M N 1
ATOM 5398 C CA . SER E 5 9 ? 146.006 101.974 148.238 1.00 50.00 9 SER M CA 1
ATOM 5399 C C . SER E 5 9 ? 144.629 102.611 148.075 1.00 50.00 9 SER M C 1
ATOM 5400 O O . SER E 5 9 ? 144.063 102.679 146.981 1.00 50.00 9 SER M O 1
ATOM 5403 N N . LEU E 5 10 ? 144.100 103.093 149.193 1.00 50.00 10 LEU M N 1
ATOM 5404 C CA . LEU E 5 10 ? 142.689 103.435 149.282 1.00 50.00 10 LEU M CA 1
ATOM 5405 C C . LEU E 5 10 ? 142.403 104.768 148.604 1.00 50.00 10 LEU M C 1
ATOM 5406 O O . LEU E 5 10 ? 143.093 105.765 148.844 1.00 50.00 10 LEU M O 1
ATOM 5411 N N . VAL E 5 11 ? 141.374 104.776 147.760 1.00 50.00 11 VAL M N 1
ATOM 5412 C CA . VAL E 5 11 ? 141.024 105.920 146.925 1.00 50.00 11 VAL M CA 1
ATOM 5413 C C . VAL E 5 11 ? 140.312 106.988 147.745 1.00 50.00 11 VAL M C 1
ATOM 5414 O O . VAL E 5 11 ? 139.911 106.747 148.889 1.00 50.00 11 VAL M O 1
ATOM 5418 N N . THR E 5 12 ? 140.150 108.171 147.157 1.00 50.00 12 THR M N 1
ATOM 5419 C CA . THR E 5 12 ? 139.536 109.313 147.821 1.00 50.00 12 THR M CA 1
ATOM 5420 C C . THR E 5 12 ? 138.103 109.471 147.333 1.00 50.00 12 THR M C 1
ATOM 5421 O O . THR E 5 12 ? 137.846 109.441 146.126 1.00 50.00 12 THR M O 1
ATOM 5425 N N . ASP E 5 13 ? 137.180 109.657 148.271 1.00 50.00 13 ASP M N 1
ATOM 5426 C CA . ASP E 5 13 ? 135.757 109.710 147.963 1.00 50.00 13 ASP M CA 1
ATOM 5427 C C . ASP E 5 13 ? 135.284 111.075 147.477 1.00 50.00 13 ASP M C 1
ATOM 5428 O O . ASP E 5 13 ? 134.086 111.222 147.208 1.00 50.00 13 ASP M O 1
ATOM 5433 N N . SER E 5 14 ? 136.192 112.056 147.365 1.00 50.00 14 SER M N 1
ATOM 5434 C CA . SER E 5 14 ? 135.892 113.458 147.030 1.00 50.00 14 SER M CA 1
ATOM 5435 C C . SER E 5 14 ? 134.874 114.084 147.980 1.00 50.00 14 SER M C 1
ATOM 5436 O O . SER E 5 14 ? 134.121 114.981 147.592 1.00 50.00 14 SER M O 1
ATOM 5439 N N . SER E 5 15 ? 134.852 113.632 149.237 1.00 50.00 15 SER M N 1
ATOM 5440 C CA . SER E 5 15 ? 133.893 114.152 150.204 1.00 50.00 15 SER M CA 1
ATOM 5441 C C . SER E 5 15 ? 134.389 115.426 150.872 1.00 50.00 15 SER M C 1
ATOM 5442 O O . SER E 5 15 ? 133.585 116.317 151.166 1.00 50.00 15 SER M O 1
ATOM 5445 N N . ARG E 5 16 ? 135.698 115.535 151.117 1.00 50.00 16 ARG M N 1
ATOM 5446 C CA . ARG E 5 16 ? 136.283 116.759 151.649 1.00 50.00 16 ARG M CA 1
ATOM 5447 C C . ARG E 5 16 ? 137.432 117.282 150.796 1.00 50.00 16 ARG M C 1
ATOM 5448 O O . ARG E 5 16 ? 138.170 118.164 151.251 1.00 50.00 16 ARG M O 1
ATOM 5456 N N . SER E 5 17 ? 137.598 116.777 149.577 1.00 50.00 17 SER M N 1
ATOM 5457 C CA . SER E 5 17 ? 138.631 117.231 148.657 1.00 50.00 17 SER M CA 1
ATOM 5458 C C . SER E 5 17 ? 137.988 117.919 147.460 1.00 50.00 17 SER M C 1
ATOM 5459 O O . SER E 5 17 ? 136.770 118.104 147.396 1.00 50.00 17 SER M O 1
ATOM 5462 N N . SER E 5 18 ? 138.824 118.288 146.492 1.00 50.00 18 SER M N 1
ATOM 5463 C CA . SER E 5 18 ? 138.331 118.921 145.280 1.00 50.00 18 SER M CA 1
ATOM 5464 C C . SER E 5 18 ? 137.668 117.889 144.370 1.00 50.00 18 SER M C 1
ATOM 5465 O O . SER E 5 18 ? 137.600 116.693 144.671 1.00 50.00 18 SER M O 1
ATOM 5468 N N . ARG E 5 19 ? 137.189 118.367 143.225 1.00 50.00 19 ARG M N 1
ATOM 5469 C CA . ARG E 5 19 ? 136.344 117.561 142.344 1.00 50.00 19 ARG M CA 1
ATOM 5470 C C . ARG E 5 19 ? 137.185 116.826 141.297 1.00 50.00 19 ARG M C 1
ATOM 5471 O O . ARG E 5 19 ? 136.939 116.893 140.094 1.00 50.00 19 ARG M O 1
ATOM 5479 N N . LYS E 5 20 ? 138.197 116.102 141.780 1.00 50.00 20 LYS M N 1
ATOM 5480 C CA . LYS E 5 20 ? 139.099 115.369 140.903 1.00 50.00 20 LYS M CA 1
ATOM 5481 C C . LYS E 5 20 ? 139.317 113.917 141.298 1.00 50.00 20 LYS M C 1
ATOM 5482 O O . LYS E 5 20 ? 139.967 113.195 140.535 1.00 50.00 20 LYS M O 1
ATOM 5488 N N . LYS E 5 21 ? 138.825 113.481 142.468 1.00 50.00 21 LYS M N 1
ATOM 5489 C CA . LYS E 5 21 ? 139.080 112.157 143.067 1.00 50.00 21 LYS M CA 1
ATOM 5490 C C . LYS E 5 21 ? 140.570 111.874 143.255 1.00 50.00 21 LYS M C 1
ATOM 5491 O O . LYS E 5 21 ? 140.981 110.710 143.272 1.00 50.00 21 LYS M O 1
ATOM 5497 N N . SER E 5 22 ? 141.369 112.943 143.408 1.00 50.00 22 SER M N 1
ATOM 5498 C CA . SER E 5 22 ? 142.839 112.905 143.481 1.00 50.00 22 SER M CA 1
ATOM 5499 C C . SER E 5 22 ? 143.460 112.189 142.283 1.00 50.00 22 SER M C 1
ATOM 5500 O O . SER E 5 22 ? 144.549 111.620 142.380 1.00 50.00 22 SER M O 1
ATOM 5503 N N . ASP E 5 23 ? 142.781 112.231 141.138 1.00 50.00 23 ASP M N 1
ATOM 5504 C CA . ASP E 5 23 ? 143.219 111.535 139.940 1.00 50.00 23 ASP M CA 1
ATOM 5505 C C . ASP E 5 23 ? 144.141 112.389 139.093 1.00 50.00 23 ASP M C 1
ATOM 5506 O O . ASP E 5 23 ? 144.466 112.010 137.964 1.00 50.00 23 ASP M O 1
ATOM 5511 N N . SER E 5 24 ? 144.591 113.517 139.626 1.00 50.00 24 SER M N 1
ATOM 5512 C CA . SER E 5 24 ? 145.378 114.487 138.880 1.00 50.00 24 SER M CA 1
ATOM 5513 C C . SER E 5 24 ? 146.861 114.239 139.029 1.00 50.00 24 SER M C 1
ATOM 5514 O O . SER E 5 24 ? 147.655 115.178 139.052 1.00 50.00 24 SER M O 1
ATOM 5517 N N . ALA E 5 25 ? 147.261 112.977 139.147 1.00 50.00 25 ALA M N 1
ATOM 5518 C CA . ALA E 5 25 ? 148.664 112.607 139.228 1.00 50.00 25 ALA M CA 1
ATOM 5519 C C . ALA E 5 25 ? 149.349 112.563 137.861 1.00 50.00 25 ALA M C 1
ATOM 5520 O O . ALA E 5 25 ? 150.537 112.241 137.789 1.00 50.00 25 ALA M O 1
ATOM 5522 N N . LEU E 5 26 ? 148.633 112.896 136.790 1.00 50.00 26 LEU M N 1
ATOM 5523 C CA . LEU E 5 26 ? 149.212 113.009 135.457 1.00 50.00 26 LEU M CA 1
ATOM 5524 C C . LEU E 5 26 ? 150.126 114.222 135.352 1.00 50.00 26 LEU M C 1
ATOM 5525 O O . LEU E 5 26 ? 149.726 115.339 135.687 1.00 50.00 26 LEU M O 1
ATOM 5530 N N . GLY E 5 27 ? 151.338 114.008 134.856 1.00 50.00 27 GLY M N 1
ATOM 5531 C CA . GLY E 5 27 ? 152.258 115.110 134.650 1.00 50.00 27 GLY M CA 1
ATOM 5532 C C . GLY E 5 27 ? 152.767 115.722 135.932 1.00 50.00 27 GLY M C 1
ATOM 5533 O O . GLY E 5 27 ? 152.859 116.950 136.035 1.00 50.00 27 GLY M O 1
ATOM 5534 N N . THR E 5 28 ? 153.086 114.898 136.921 1.00 50.00 28 THR M N 1
ATOM 5535 C CA . THR E 5 28 ? 153.508 115.377 138.224 1.00 50.00 28 THR M CA 1
ATOM 5536 C C . THR E 5 28 ? 154.927 114.944 138.529 1.00 50.00 28 THR M C 1
ATOM 5537 O O . THR E 5 28 ? 155.446 113.990 137.951 1.00 50.00 28 THR M O 1
ATOM 5541 N N . GLU E 5 29 ? 155.545 115.678 139.447 1.00 50.00 29 GLU M N 1
ATOM 5542 C CA . GLU E 5 29 ? 156.972 115.605 139.729 1.00 50.00 29 GLU M CA 1
ATOM 5543 C C . GLU E 5 29 ? 157.133 116.077 141.162 1.00 50.00 29 GLU M C 1
ATOM 5544 O O . GLU E 5 29 ? 156.710 117.194 141.465 1.00 50.00 29 GLU M O 1
ATOM 5550 N N . PHE E 5 30 ? 157.741 115.280 142.039 1.00 50.00 30 PHE M N 1
ATOM 5551 C CA . PHE E 5 30 ? 157.822 115.701 143.432 1.00 50.00 30 PHE M CA 1
ATOM 5552 C C . PHE E 5 30 ? 158.976 115.019 144.142 1.00 50.00 30 PHE M C 1
ATOM 5553 O O . PHE E 5 30 ? 159.694 114.200 143.570 1.00 50.00 30 PHE M O 1
ATOM 5561 N N . THR E 5 31 ? 159.118 115.346 145.424 1.00 50.00 31 THR M N 1
ATOM 5562 C CA . THR E 5 31 ? 160.061 114.698 146.318 1.00 50.00 31 THR M CA 1
ATOM 5563 C C . THR E 5 31 ? 159.383 114.331 147.631 1.00 50.00 31 THR M C 1
ATOM 5564 O O . THR E 5 31 ? 158.226 114.673 147.882 1.00 50.00 31 THR M O 1
ATOM 5568 N N . VAL E 5 32 ? 160.145 113.643 148.477 1.00 50.00 32 VAL M N 1
ATOM 5569 C CA . VAL E 5 32 ? 159.638 113.033 149.700 1.00 50.00 32 VAL M CA 1
ATOM 5570 C C . VAL E 5 32 ? 160.836 112.701 150.583 1.00 50.00 32 VAL M C 1
ATOM 5571 O O . VAL E 5 32 ? 161.888 112.289 150.091 1.00 50.00 32 VAL M O 1
ATOM 5575 N N . VAL E 5 33 ? 160.697 112.944 151.886 1.00 50.00 33 VAL M N 1
ATOM 5576 C CA . VAL E 5 33 ? 161.749 112.656 152.856 1.00 50.00 33 VAL M CA 1
ATOM 5577 C C . VAL E 5 33 ? 161.131 111.973 154.069 1.00 50.00 33 VAL M C 1
ATOM 5578 O O . VAL E 5 33 ? 160.104 112.427 154.588 1.00 50.00 33 VAL M O 1
ATOM 5582 N N . CYS E 5 34 ? 161.750 110.871 154.503 1.00 50.00 34 CYS M N 1
ATOM 5583 C CA . CYS E 5 34 ? 161.520 110.335 155.836 1.00 50.00 34 CYS M CA 1
ATOM 5584 C C . CYS E 5 34 ? 161.952 111.368 156.859 1.00 50.00 34 CYS M C 1
ATOM 5585 O O . CYS E 5 34 ? 163.151 111.581 157.060 1.00 50.00 34 CYS M O 1
ATOM 5588 N N . ASP E 5 35 ? 160.996 112.012 157.517 1.00 50.00 35 ASP M N 1
ATOM 5589 C CA . ASP E 5 35 ? 161.368 113.125 158.366 1.00 50.00 35 ASP M CA 1
ATOM 5590 C C . ASP E 5 35 ? 160.402 113.216 159.535 1.00 50.00 35 ASP M C 1
ATOM 5591 O O . ASP E 5 35 ? 159.276 112.715 159.488 1.00 50.00 35 ASP M O 1
ATOM 5596 N N . ARG E 5 36 ? 160.860 113.913 160.574 1.00 50.00 36 ARG M N 1
ATOM 5597 C CA . ARG E 5 36 ? 160.220 114.024 161.877 1.00 50.00 36 ARG M CA 1
ATOM 5598 C C . ARG E 5 36 ? 159.044 114.989 161.859 1.00 50.00 36 ARG M C 1
ATOM 5599 O O . ARG E 5 36 ? 158.544 115.336 160.784 1.00 50.00 36 ARG M O 1
ATOM 5607 N N . VAL E 5 37 ? 158.617 115.409 163.049 1.00 50.00 37 VAL M N 1
ATOM 5608 C CA . VAL E 5 37 ? 157.389 116.163 163.315 1.00 50.00 37 VAL M CA 1
ATOM 5609 C C . VAL E 5 37 ? 156.228 115.376 162.714 1.00 50.00 37 VAL M C 1
ATOM 5610 O O . VAL E 5 37 ? 155.770 115.692 161.606 1.00 50.00 37 VAL M O 1
ATOM 5614 N N . PRO E 5 38 ? 155.782 114.282 163.359 1.00 50.00 38 PRO M N 1
ATOM 5615 C CA . PRO E 5 38 ? 154.658 113.519 162.805 1.00 50.00 38 PRO M CA 1
ATOM 5616 C C . PRO E 5 38 ? 153.351 114.281 162.920 1.00 50.00 38 PRO M C 1
ATOM 5617 O O . PRO E 5 38 ? 152.509 113.949 163.760 1.00 50.00 38 PRO M O 1
ATOM 5621 N N . LEU E 5 39 ? 153.165 115.296 162.075 1.00 50.00 39 LEU M N 1
ATOM 5622 C CA . LEU E 5 39 ? 151.982 116.141 162.143 1.00 50.00 39 LEU M CA 1
ATOM 5623 C C . LEU E 5 39 ? 150.757 115.505 161.498 1.00 50.00 39 LEU M C 1
ATOM 5624 O O . LEU E 5 39 ? 149.699 116.143 161.462 1.00 50.00 39 LEU M O 1
ATOM 5629 N N . ARG E 5 40 ? 150.865 114.275 160.990 1.00 50.00 40 ARG M N 1
ATOM 5630 C CA . ARG E 5 40 ? 149.730 113.566 160.417 1.00 50.00 40 ARG M CA 1
ATOM 5631 C C . ARG E 5 40 ? 149.322 112.341 161.224 1.00 50.00 40 ARG M C 1
ATOM 5632 O O . ARG E 5 40 ? 148.264 111.764 160.950 1.00 50.00 40 ARG M O 1
ATOM 5640 N N . ASP E 5 41 ? 150.139 111.926 162.193 1.00 50.00 41 ASP M N 1
ATOM 5641 C CA . ASP E 5 41 ? 149.799 110.927 163.196 1.00 50.00 41 ASP M CA 1
ATOM 5642 C C . ASP E 5 41 ? 150.714 111.135 164.393 1.00 50.00 41 ASP M C 1
ATOM 5643 O O . ASP E 5 41 ? 151.835 110.613 164.415 1.00 50.00 41 ASP M O 1
ATOM 5648 N N . PRO E 5 42 ? 150.280 111.879 165.397 1.00 50.00 42 PRO M N 1
ATOM 5649 C CA . PRO E 5 42 ? 151.117 112.070 166.589 1.00 50.00 42 PRO M CA 1
ATOM 5650 C C . PRO E 5 42 ? 151.166 110.833 167.473 1.00 50.00 42 PRO M C 1
ATOM 5651 O O . PRO E 5 42 ? 150.540 110.787 168.536 1.00 50.00 42 PRO M O 1
ATOM 5655 N N . SER E 5 43 ? 151.916 109.826 167.041 1.00 50.00 43 SER M N 1
ATOM 5656 C CA . SER E 5 43 ? 152.062 108.571 167.752 1.00 50.00 43 SER M CA 1
ATOM 5657 C C . SER E 5 43 ? 153.532 108.295 168.030 1.00 50.00 43 SER M C 1
ATOM 5658 O O . SER E 5 43 ? 154.398 108.703 167.252 1.00 50.00 43 SER M O 1
ATOM 5661 N N . PRO E 5 44 ? 153.850 107.601 169.124 1.00 50.00 44 PRO M N 1
ATOM 5662 C CA . PRO E 5 44 ? 155.244 107.234 169.406 1.00 50.00 44 PRO M CA 1
ATOM 5663 C C . PRO E 5 44 ? 155.777 106.062 168.594 1.00 50.00 44 PRO M C 1
ATOM 5664 O O . PRO E 5 44 ? 156.840 105.535 168.932 1.00 50.00 44 PRO M O 1
ATOM 5668 N N . THR E 5 45 ? 155.082 105.630 167.554 1.00 50.00 45 THR M N 1
ATOM 5669 C CA . THR E 5 45 ? 155.484 104.480 166.761 1.00 50.00 45 THR M CA 1
ATOM 5670 C C . THR E 5 45 ? 155.647 104.802 165.286 1.00 50.00 45 THR M C 1
ATOM 5671 O O . THR E 5 45 ? 156.625 104.374 164.665 1.00 50.00 45 THR M O 1
ATOM 5675 N N . VAL E 5 46 ? 154.743 105.598 164.720 1.00 50.00 46 VAL M N 1
ATOM 5676 C CA . VAL E 5 46 ? 154.629 105.738 163.272 1.00 50.00 46 VAL M CA 1
ATOM 5677 C C . VAL E 5 46 ? 155.670 106.754 162.805 1.00 50.00 46 VAL M C 1
ATOM 5678 O O . VAL E 5 46 ? 155.442 107.964 162.846 1.00 50.00 46 VAL M O 1
ATOM 5682 N N . GLN E 5 47 ? 156.834 106.259 162.387 1.00 50.00 47 GLN M N 1
ATOM 5683 C CA . GLN E 5 47 ? 157.743 107.057 161.574 1.00 50.00 47 GLN M CA 1
ATOM 5684 C C . GLN E 5 47 ? 157.066 107.385 160.252 1.00 50.00 47 GLN M C 1
ATOM 5685 O O . GLN E 5 47 ? 156.380 106.543 159.666 1.00 50.00 47 GLN M O 1
ATOM 5691 N N . ARG E 5 48 ? 157.241 108.616 159.781 1.00 50.00 48 ARG M N 1
ATOM 5692 C CA . ARG E 5 48 ? 156.442 109.091 158.663 1.00 50.00 48 ARG M CA 1
ATOM 5693 C C . ARG E 5 48 ? 157.300 109.727 157.578 1.00 50.00 48 ARG M C 1
ATOM 5694 O O . ARG E 5 48 ? 158.095 110.632 157.849 1.00 50.00 48 ARG M O 1
ATOM 5702 N N . PHE E 5 49 ? 157.121 109.246 156.348 1.00 50.00 49 PHE M N 1
ATOM 5703 C CA . PHE E 5 49 ? 157.623 109.915 155.153 1.00 50.00 49 PHE M CA 1
ATOM 5704 C C . PHE E 5 49 ? 156.875 111.231 154.981 1.00 50.00 49 PHE M C 1
ATOM 5705 O O . PHE E 5 49 ? 155.681 111.229 154.666 1.00 50.00 49 PHE M O 1
ATOM 5713 N N . LEU E 5 50 ? 157.548 112.360 155.178 1.00 50.00 50 LEU M N 1
ATOM 5714 C CA . LEU E 5 50 ? 156.905 113.634 154.892 1.00 50.00 50 LEU M CA 1
ATOM 5715 C C . LEU E 5 50 ? 156.989 113.907 153.398 1.00 50.00 50 LEU M C 1
ATOM 5716 O O . LEU E 5 50 ? 157.993 113.587 152.755 1.00 50.00 50 LEU M O 1
ATOM 5721 N N . CYS E 5 51 ? 155.941 114.508 152.840 1.00 50.00 51 CYS M N 1
ATOM 5722 C CA . CYS E 5 51 ? 155.905 114.590 151.388 1.00 50.00 51 CYS M CA 1
ATOM 5723 C C . CYS E 5 51 ? 155.064 115.766 150.916 1.00 50.00 51 CYS M C 1
ATOM 5724 O O . CYS E 5 51 ? 154.183 116.257 151.627 1.00 50.00 51 CYS M O 1
ATOM 5727 N N . PHE E 5 52 ? 155.359 116.203 149.682 1.00 50.00 52 PHE M N 1
ATOM 5728 C CA . PHE E 5 52 ? 154.580 117.210 148.949 1.00 50.00 52 PHE M CA 1
ATOM 5729 C C . PHE E 5 52 ? 154.460 116.725 147.507 1.00 50.00 52 PHE M C 1
ATOM 5730 O O . PHE E 5 52 ? 155.270 117.101 146.657 1.00 50.00 52 PHE M O 1
ATOM 5738 N N . VAL E 5 53 ? 153.413 115.935 147.239 1.00 50.00 53 VAL M N 1
ATOM 5739 C CA . VAL E 5 53 ? 153.308 115.197 145.983 1.00 50.00 53 VAL M CA 1
ATOM 5740 C C . VAL E 5 53 ? 153.090 116.084 144.779 1.00 50.00 53 VAL M C 1
ATOM 5741 O O . VAL E 5 53 ? 153.343 115.654 143.650 1.00 50.00 53 VAL M O 1
ATOM 5745 N N . PHE E 5 54 ? 152.612 117.296 144.960 1.00 50.00 54 PHE M N 1
ATOM 5746 C CA . PHE E 5 54 ? 152.535 118.214 143.845 1.00 50.00 54 PHE M CA 1
ATOM 5747 C C . PHE E 5 54 ? 153.627 119.250 144.012 1.00 50.00 54 PHE M C 1
ATOM 5748 O O . PHE E 5 54 ? 153.718 119.901 145.057 1.00 50.00 54 PHE M O 1
ATOM 5756 N N . ASP E 5 55 ? 154.492 119.339 143.009 1.00 50.00 55 ASP M N 1
ATOM 5757 C CA . ASP E 5 55 ? 155.362 120.489 142.797 1.00 50.00 55 ASP M CA 1
ATOM 5758 C C . ASP E 5 55 ? 155.314 120.686 141.290 1.00 50.00 55 ASP M C 1
ATOM 5759 O O . ASP E 5 55 ? 156.162 120.166 140.568 1.00 50.00 55 ASP M O 1
ATOM 5764 N N . ASN E 5 56 ? 154.315 121.424 140.823 1.00 50.00 56 ASN M N 1
ATOM 5765 C CA . ASN E 5 56 ? 154.190 121.707 139.402 1.00 50.00 56 ASN M CA 1
ATOM 5766 C C . ASN E 5 56 ? 153.381 122.983 139.208 1.00 50.00 56 ASN M C 1
ATOM 5767 O O . ASN E 5 56 ? 152.899 123.598 140.162 1.00 50.00 56 ASN M O 1
ATOM 5772 N N . GLY E 5 57 ? 153.261 123.385 137.949 1.00 50.00 57 GLY M N 1
ATOM 5773 C CA . GLY E 5 57 ? 152.363 124.445 137.551 1.00 50.00 57 GLY M CA 1
ATOM 5774 C C . GLY E 5 57 ? 151.249 123.892 136.697 1.00 50.00 57 GLY M C 1
ATOM 5775 O O . GLY E 5 57 ? 150.279 123.337 137.217 1.00 50.00 57 GLY M O 1
ATOM 5776 N N . SER E 5 58 ? 151.409 123.997 135.375 1.00 50.00 58 SER M N 1
ATOM 5777 C CA . SER E 5 58 ? 150.376 123.644 134.408 1.00 50.00 58 SER M CA 1
ATOM 5778 C C . SER E 5 58 ? 149.985 122.171 134.431 1.00 50.00 58 SER M C 1
ATOM 5779 O O . SER E 5 58 ? 149.006 121.803 133.774 1.00 50.00 58 SER M O 1
ATOM 5782 N N . GLY E 5 59 ? 150.712 121.326 135.162 1.00 50.00 59 GLY M N 1
ATOM 5783 C CA . GLY E 5 59 ? 150.298 119.946 135.298 1.00 50.00 59 GLY M CA 1
ATOM 5784 C C . GLY E 5 59 ? 149.037 119.796 136.119 1.00 50.00 59 GLY M C 1
ATOM 5785 O O . GLY E 5 59 ? 148.104 119.099 135.715 1.00 50.00 59 GLY M O 1
ATOM 5786 N N . ALA E 5 60 ? 148.973 120.467 137.260 1.00 50.00 60 ALA M N 1
ATOM 5787 C CA . ALA E 5 60 ? 147.900 120.203 138.204 1.00 50.00 60 ALA M CA 1
ATOM 5788 C C . ALA E 5 60 ? 147.594 121.487 138.962 1.00 50.00 60 ALA M C 1
ATOM 5789 O O . ALA E 5 60 ? 147.873 122.589 138.486 1.00 50.00 60 ALA M O 1
ATOM 5791 N N . MET E 5 61 ? 146.975 121.340 140.128 1.00 50.00 61 MET M N 1
ATOM 5792 C CA . MET E 5 61 ? 147.021 122.369 141.152 1.00 50.00 61 MET M CA 1
ATOM 5793 C C . MET E 5 61 ? 148.471 122.598 141.589 1.00 50.00 61 MET M C 1
ATOM 5794 O O . MET E 5 61 ? 149.349 121.760 141.366 1.00 50.00 61 MET M O 1
ATOM 5799 N N . SER E 5 62 ? 148.705 123.730 142.262 1.00 50.00 62 SER M N 1
ATOM 5800 C CA . SER E 5 62 ? 150.059 124.262 142.428 1.00 50.00 62 SER M CA 1
ATOM 5801 C C . SER E 5 62 ? 150.944 123.354 143.277 1.00 50.00 62 SER M C 1
ATOM 5802 O O . SER E 5 62 ? 151.948 122.827 142.792 1.00 50.00 62 SER M O 1
ATOM 5805 N N . THR E 5 63 ? 150.593 123.152 144.541 1.00 50.00 63 THR M N 1
ATOM 5806 C CA . THR E 5 63 ? 151.332 122.211 145.369 1.00 50.00 63 THR M CA 1
ATOM 5807 C C . THR E 5 63 ? 150.356 121.531 146.316 1.00 50.00 63 THR M C 1
ATOM 5808 O O . THR E 5 63 ? 149.252 122.021 146.552 1.00 50.00 63 THR M O 1
ATOM 5812 N N . LEU E 5 64 ? 150.767 120.375 146.833 1.00 50.00 64 LEU M N 1
ATOM 5813 C CA . LEU E 5 64 ? 149.893 119.510 147.617 1.00 50.00 64 LEU M CA 1
ATOM 5814 C C . LEU E 5 64 ? 150.707 118.473 148.382 1.00 50.00 64 LEU M C 1
ATOM 5815 O O . LEU E 5 64 ? 151.559 117.805 147.786 1.00 50.00 64 LEU M O 1
ATOM 5820 N N . PRO E 5 65 ? 150.492 118.318 149.699 1.00 50.00 65 PRO M N 1
ATOM 5821 C CA . PRO E 5 65 ? 151.111 117.198 150.425 1.00 50.00 65 PRO M CA 1
ATOM 5822 C C . PRO E 5 65 ? 150.272 115.938 150.339 1.00 50.00 65 PRO M C 1
ATOM 5823 O O . PRO E 5 65 ? 149.256 115.911 149.644 1.00 50.00 65 PRO M O 1
ATOM 5827 N N . ILE E 5 66 ? 150.661 114.886 151.052 1.00 50.00 66 ILE M N 1
ATOM 5828 C CA . ILE E 5 66 ? 149.932 113.628 150.984 1.00 50.00 66 ILE M CA 1
ATOM 5829 C C . ILE E 5 66 ? 150.028 112.942 152.342 1.00 50.00 66 ILE M C 1
ATOM 5830 O O . ILE E 5 66 ? 150.898 113.250 153.159 1.00 50.00 66 ILE M O 1
ATOM 5835 N N . ASP E 5 67 ? 149.091 112.034 152.597 1.00 50.00 67 ASP M N 1
ATOM 5836 C CA . ASP E 5 67 ? 149.037 111.270 153.838 1.00 50.00 67 ASP M CA 1
ATOM 5837 C C . ASP E 5 67 ? 149.783 109.946 153.701 1.00 50.00 67 ASP M C 1
ATOM 5838 O O . ASP E 5 67 ? 149.251 108.876 153.993 1.00 50.00 67 ASP M O 1
ATOM 5843 N N . VAL E 5 68 ? 151.027 110.003 153.232 1.00 50.00 68 VAL M N 1
ATOM 5844 C CA . VAL E 5 68 ? 151.901 108.836 153.298 1.00 50.00 68 VAL M CA 1
ATOM 5845 C C . VAL E 5 68 ? 152.404 108.776 154.736 1.00 50.00 68 VAL M C 1
ATOM 5846 O O . VAL E 5 68 ? 153.278 109.543 155.138 1.00 50.00 68 VAL M O 1
ATOM 5850 N N . GLY E 5 69 ? 151.821 107.879 155.524 1.00 50.00 69 GLY M N 1
ATOM 5851 C CA . GLY E 5 69 ? 152.103 107.825 156.940 1.00 50.00 69 GLY M CA 1
ATOM 5852 C C . GLY E 5 69 ? 153.271 106.910 157.198 1.00 50.00 69 GLY M C 1
ATOM 5853 O O . GLY E 5 69 ? 154.395 107.209 156.793 1.00 50.00 69 GLY M O 1
ATOM 5854 N N . GLY E 5 70 ? 153.030 105.799 157.873 1.00 50.00 70 GLY M N 1
ATOM 5855 C CA . GLY E 5 70 ? 154.049 104.780 157.967 1.00 50.00 70 GLY M CA 1
ATOM 5856 C C . GLY E 5 70 ? 153.787 103.674 156.971 1.00 50.00 70 GLY M C 1
ATOM 5857 O O . GLY E 5 70 ? 154.703 103.202 156.294 1.00 50.00 70 GLY M O 1
ATOM 5858 N N . GLU E 5 71 ? 152.529 103.247 156.884 1.00 50.00 71 GLU M N 1
ATOM 5859 C CA . GLU E 5 71 ? 152.135 102.104 156.070 1.00 50.00 71 GLU M CA 1
ATOM 5860 C C . GLU E 5 71 ? 151.072 102.449 155.041 1.00 50.00 71 GLU M C 1
ATOM 5861 O O . GLU E 5 71 ? 151.203 102.076 153.870 1.00 50.00 71 GLU M O 1
ATOM 5867 N N . GLY E 5 72 ? 150.017 103.152 155.446 1.00 50.00 72 GLY M N 1
ATOM 5868 C CA . GLY E 5 72 ? 148.861 103.361 154.605 1.00 50.00 72 GLY M CA 1
ATOM 5869 C C . GLY E 5 72 ? 148.811 104.747 153.985 1.00 50.00 72 GLY M C 1
ATOM 5870 O O . GLY E 5 72 ? 149.541 105.659 154.360 1.00 50.00 72 GLY M O 1
ATOM 5871 N N . ILE E 5 73 ? 147.915 104.887 153.010 1.00 50.00 73 ILE M N 1
ATOM 5872 C CA . ILE E 5 73 ? 147.812 106.083 152.183 1.00 50.00 73 ILE M CA 1
ATOM 5873 C C . ILE E 5 73 ? 146.368 106.559 152.184 1.00 50.00 73 ILE M C 1
ATOM 5874 O O . ILE E 5 73 ? 145.452 105.776 151.913 1.00 50.00 73 ILE M O 1
ATOM 5879 N N . SER E 5 74 ? 146.171 107.839 152.471 1.00 50.00 74 SER M N 1
ATOM 5880 C CA . SER E 5 74 ? 144.856 108.469 152.466 1.00 50.00 74 SER M CA 1
ATOM 5881 C C . SER E 5 74 ? 145.051 109.932 152.080 1.00 50.00 74 SER M C 1
ATOM 5882 O O . SER E 5 74 ? 146.051 110.289 151.451 1.00 50.00 74 SER M O 1
ATOM 5885 N N . LEU E 5 75 ? 144.077 110.774 152.406 1.00 50.00 75 LEU M N 1
ATOM 5886 C CA . LEU E 5 75 ? 144.270 112.216 152.375 1.00 50.00 75 LEU M CA 1
ATOM 5887 C C . LEU E 5 75 ? 144.512 112.747 153.779 1.00 50.00 75 LEU M C 1
ATOM 5888 O O . LEU E 5 75 ? 144.041 112.182 154.768 1.00 50.00 75 LEU M O 1
ATOM 5893 N N . SER E 5 76 ? 145.277 113.832 153.858 1.00 50.00 76 SER M N 1
ATOM 5894 C CA . SER E 5 76 ? 145.399 114.571 155.106 1.00 50.00 76 SER M CA 1
ATOM 5895 C C . SER E 5 76 ? 145.375 116.077 154.932 1.00 50.00 76 SER M C 1
ATOM 5896 O O . SER E 5 76 ? 145.213 116.778 155.934 1.00 50.00 76 SER M O 1
ATOM 5899 N N . ASP E 5 77 ? 145.530 116.600 153.720 1.00 50.00 77 ASP M N 1
ATOM 5900 C CA . ASP E 5 77 ? 145.571 118.035 153.512 1.00 50.00 77 ASP M CA 1
ATOM 5901 C C . ASP E 5 77 ? 145.277 118.318 152.052 1.00 50.00 77 ASP M C 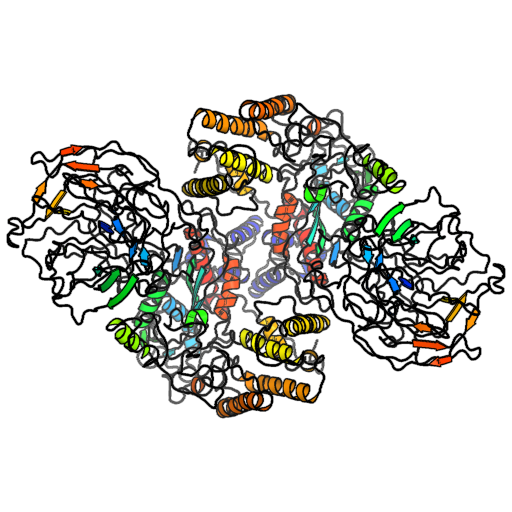1
ATOM 5902 O O . ASP E 5 77 ? 145.522 117.482 151.180 1.00 50.00 77 ASP M O 1
ATOM 5907 N N . MET E 5 78 ? 144.739 119.506 151.803 1.00 50.00 78 MET M N 1
ATOM 5908 C CA . MET E 5 78 ? 144.514 120.000 150.455 1.00 50.00 78 MET M CA 1
ATOM 5909 C C . MET E 5 78 ? 145.031 121.426 150.379 1.00 50.00 78 MET M C 1
ATOM 5910 O O . MET E 5 78 ? 144.560 122.298 151.116 1.00 50.00 78 MET M O 1
ATOM 5915 N N . LYS E 5 79 ? 146.008 121.655 149.508 1.00 50.00 79 LYS M N 1
ATOM 5916 C CA . LYS E 5 79 ? 146.551 122.978 149.249 1.00 50.00 79 LYS M CA 1
ATOM 5917 C C . LYS E 5 79 ? 146.213 123.431 147.839 1.00 50.00 79 LYS M C 1
ATOM 5918 O O . LYS E 5 79 ? 145.943 122.624 146.949 1.00 50.00 79 LYS M O 1
ATOM 5924 N N . GLU E 5 80 ? 146.237 124.744 147.656 1.00 50.00 80 GLU M N 1
ATOM 5925 C CA . GLU E 5 80 ? 146.567 125.388 146.393 1.00 50.00 80 GLU M CA 1
ATOM 5926 C C . GLU E 5 80 ? 147.557 126.509 146.664 1.00 50.00 80 GLU M C 1
ATOM 5927 O O . GLU E 5 80 ? 147.505 127.579 146.049 1.00 50.00 80 GLU M O 1
ATOM 5933 N N . VAL E 5 81 ? 148.466 126.251 147.611 1.00 50.00 81 VAL M N 1
ATOM 5934 C CA . VAL E 5 81 ? 149.402 127.249 148.118 1.00 50.00 81 VAL M CA 1
ATOM 5935 C C . VAL E 5 81 ? 150.364 127.663 147.013 1.00 50.00 81 VAL M C 1
ATOM 5936 O O . VAL E 5 81 ? 150.889 126.810 146.286 1.00 50.00 81 VAL M O 1
ATOM 5940 N N . LYS E 5 82 ? 150.560 128.980 146.868 1.00 50.00 82 LYS M N 1
ATOM 5941 C CA . LYS E 5 82 ? 151.341 129.611 145.804 1.00 50.00 82 LYS M CA 1
ATOM 5942 C C . LYS E 5 82 ? 150.788 129.213 144.434 1.00 50.00 82 LYS M C 1
ATOM 5943 O O . LYS E 5 82 ? 151.438 128.543 143.634 1.00 50.00 82 LYS M O 1
ATOM 5949 N N . ALA E 5 83 ? 149.561 129.672 144.199 1.00 50.00 83 ALA M N 1
ATOM 5950 C CA . ALA E 5 83 ? 148.683 129.135 143.163 1.00 50.00 83 ALA M CA 1
ATOM 5951 C C . ALA E 5 83 ? 149.220 129.456 141.773 1.00 50.00 83 ALA M C 1
ATOM 5952 O O . ALA E 5 83 ? 149.075 130.573 141.273 1.00 50.00 83 ALA M O 1
ATOM 5954 N N . MET E 5 84 ? 149.868 128.454 141.172 1.00 50.00 84 MET M N 1
ATOM 5955 C CA . MET E 5 84 ? 150.271 128.269 139.777 1.00 50.00 84 MET M CA 1
ATOM 5956 C C . MET E 5 84 ? 150.835 129.470 139.017 1.00 50.00 84 MET M C 1
ATOM 5957 O O . MET E 5 84 ? 150.178 129.968 138.096 1.00 50.00 84 MET M O 1
ATOM 5962 N N . PRO E 5 85 ? 152.023 129.972 139.351 1.00 50.00 85 PRO M N 1
ATOM 5963 C CA . PRO E 5 85 ? 152.887 130.573 138.321 1.00 50.00 85 PRO M CA 1
ATOM 5964 C C . PRO E 5 85 ? 153.963 129.620 137.823 1.00 50.00 85 PRO M C 1
ATOM 5965 O O . PRO E 5 85 ? 154.832 130.056 137.065 1.00 50.00 85 PRO M O 1
ATOM 5969 N N . HIS E 5 86 ? 153.902 128.358 138.237 1.00 50.00 86 HIS M N 1
ATOM 5970 C CA . HIS E 5 86 ? 155.049 127.465 138.255 1.00 50.00 86 HIS M CA 1
ATOM 5971 C C . HIS E 5 86 ? 155.337 126.816 136.914 1.00 50.00 86 HIS M C 1
ATOM 5972 O O . HIS E 5 86 ? 154.837 127.250 135.874 1.00 50.00 86 HIS M O 1
ATOM 5979 N N . ILE E 5 87 ? 156.156 125.788 136.940 1.00 50.00 87 ILE M N 1
ATOM 5980 C CA . ILE E 5 87 ? 156.730 125.233 135.734 1.00 50.00 87 ILE M CA 1
ATOM 5981 C C . ILE E 5 87 ? 155.838 124.130 135.186 1.00 50.00 87 ILE M C 1
ATOM 5982 O O . ILE E 5 87 ? 154.971 123.587 135.868 1.00 50.00 87 ILE M O 1
ATOM 5987 N N . ALA E 5 88 ? 156.081 123.780 133.927 1.00 50.00 88 ALA M N 1
ATOM 5988 C CA . ALA E 5 88 ? 155.469 122.633 133.271 1.00 50.00 88 ALA M CA 1
ATOM 5989 C C . ALA E 5 88 ? 156.194 121.362 133.673 1.00 50.00 88 ALA M C 1
ATOM 5990 O O . ALA E 5 88 ? 156.850 121.323 134.718 1.00 50.00 88 ALA M O 1
ATOM 5992 N N . SER E 5 89 ? 156.035 120.304 132.880 1.00 50.00 89 SER M N 1
ATOM 5993 C CA . SER E 5 89 ? 156.775 119.082 133.142 1.00 50.00 89 SER M CA 1
ATOM 5994 C C . SER E 5 89 ? 158.267 119.328 133.038 1.00 50.00 89 SER M C 1
ATOM 5995 O O . SER E 5 89 ? 158.825 119.383 131.943 1.00 50.00 89 SER M O 1
ATOM 5998 N N . GLY E 5 90 ? 158.911 119.444 134.188 1.00 50.00 90 GLY M N 1
ATOM 5999 C CA . GLY E 5 90 ? 160.301 119.824 134.256 1.00 50.00 90 GLY M CA 1
ATOM 6000 C C . GLY E 5 90 ? 161.103 118.771 134.977 1.00 50.00 90 GLY M C 1
ATOM 6001 O O . GLY E 5 90 ? 161.188 117.627 134.527 1.00 50.00 90 GLY M O 1
ATOM 6002 N N . CYS E 5 91 ? 161.702 119.142 136.095 1.00 50.00 91 CYS M N 1
ATOM 6003 C CA . CYS E 5 91 ? 162.342 118.177 136.963 1.00 50.00 91 CYS M CA 1
ATOM 6004 C C . CYS E 5 91 ? 161.941 118.469 138.397 1.00 50.00 91 CYS M C 1
ATOM 6005 O O . CYS E 5 91 ? 161.118 119.344 138.666 1.00 50.00 91 CYS M O 1
ATOM 6008 N N . THR E 5 92 ? 162.516 117.713 139.326 1.00 50.00 92 THR M N 1
ATOM 6009 C CA . THR E 5 92 ? 162.363 117.996 140.747 1.00 50.00 92 THR M CA 1
ATOM 6010 C C . THR E 5 92 ? 163.623 117.494 141.434 1.00 50.00 92 THR M C 1
ATOM 6011 O O . THR E 5 92 ? 163.733 116.308 141.742 1.00 50.00 92 THR M O 1
ATOM 6015 N N . ALA E 5 93 ? 164.550 118.389 141.684 1.00 50.00 93 ALA M N 1
ATOM 6016 C CA . ALA E 5 93 ? 165.907 117.948 141.918 1.00 50.00 93 ALA M CA 1
ATOM 6017 C C . ALA E 5 93 ? 166.155 117.686 143.397 1.00 50.00 93 ALA M C 1
ATOM 6018 O O . ALA E 5 93 ? 165.238 117.576 144.212 1.00 50.00 93 ALA M O 1
ATOM 6020 N N . VAL E 5 94 ? 167.438 117.561 143.724 1.00 50.00 94 VAL M N 1
ATOM 6021 C CA . VAL E 5 94 ? 167.896 117.253 145.066 1.00 50.00 94 VAL M CA 1
ATOM 6022 C C . VAL E 5 94 ? 167.693 118.458 145.979 1.00 50.00 94 VAL M C 1
ATOM 6023 O O . VAL E 5 94 ? 167.786 119.616 145.550 1.00 50.00 94 VAL M O 1
ATOM 6027 N N . TRP E 5 95 ? 167.363 118.166 147.240 1.00 50.00 95 TRP M N 1
ATOM 6028 C CA . TRP E 5 95 ? 167.095 119.145 148.286 1.00 50.00 95 TRP M CA 1
ATOM 6029 C C . TRP E 5 95 ? 168.249 120.126 148.465 1.00 50.00 95 TRP M C 1
ATOM 6030 O O . TRP E 5 95 ? 169.421 119.785 148.289 1.00 50.00 95 TRP M O 1
ATOM 6041 N N . GLY E 5 96 ? 167.901 121.361 148.814 1.00 50.00 96 GLY M N 1
ATOM 6042 C CA . GLY E 5 96 ? 168.885 122.401 148.954 1.00 50.00 96 GLY M CA 1
ATOM 6043 C C . GLY E 5 96 ? 169.559 122.366 150.303 1.00 50.00 96 GLY M C 1
ATOM 6044 O O . GLY E 5 96 ? 169.319 121.483 151.137 1.00 50.00 96 GLY M O 1
ATOM 6045 N N . PRO E 5 97 ? 170.436 123.343 150.526 1.00 50.00 97 PRO M N 1
ATOM 6046 C CA . PRO E 5 97 ? 171.213 123.386 151.766 1.00 50.00 97 PRO M CA 1
ATOM 6047 C C . PRO E 5 97 ? 170.323 123.676 152.958 1.00 50.00 97 PRO M C 1
ATOM 6048 O O . PRO E 5 97 ? 169.388 124.483 152.858 1.00 50.00 97 PRO M O 1
ATOM 6052 N N . PRO E 5 98 ? 170.563 123.022 154.089 1.00 50.00 98 PRO M N 1
ATOM 6053 C CA . PRO E 5 98 ? 169.738 123.279 155.270 1.00 50.00 98 PRO M CA 1
ATOM 6054 C C . PRO E 5 98 ? 170.045 124.627 155.905 1.00 50.00 98 PRO M C 1
ATOM 6055 O O . PRO E 5 98 ? 171.138 125.181 155.766 1.00 50.00 98 PRO M O 1
ATOM 6059 N N . LEU E 5 99 ? 169.049 125.143 156.605 1.00 50.00 99 LEU M N 1
ATOM 6060 C CA . LEU E 5 99 ? 169.026 126.449 157.241 1.00 50.00 99 LEU M CA 1
ATOM 6061 C C . LEU E 5 99 ? 169.192 126.292 158.750 1.00 50.00 99 LEU M C 1
ATOM 6062 O O . LEU E 5 99 ? 169.114 125.177 159.276 1.00 50.00 99 LEU M O 1
ATOM 6067 N N . PRO E 5 100 ? 169.483 127.375 159.480 1.00 50.00 100 PRO M N 1
ATOM 6068 C CA . PRO E 5 100 ? 169.513 127.292 160.955 1.00 50.00 100 PRO M CA 1
ATOM 6069 C C . PRO E 5 100 ? 168.154 126.938 161.533 1.00 50.00 100 PRO M C 1
ATOM 6070 O O . PRO E 5 100 ? 167.122 127.469 161.094 1.00 50.00 100 PRO M O 1
ATOM 6074 N N . PRO E 5 101 ? 168.115 126.039 162.515 1.00 50.00 101 PRO M N 1
ATOM 6075 C CA . PRO E 5 101 ? 166.835 125.494 162.983 1.00 50.00 101 PRO M CA 1
ATOM 6076 C C . PRO E 5 101 ? 166.062 126.487 163.836 1.00 50.00 101 PRO M C 1
ATOM 6077 O O . PRO E 5 101 ? 166.570 127.512 164.293 1.00 50.00 101 PRO M O 1
ATOM 6081 N N . LYS E 5 102 ? 164.798 126.145 164.051 1.00 50.00 102 LYS M N 1
ATOM 6082 C CA . LYS E 5 102 ? 163.854 126.934 164.818 1.00 50.00 102 LYS M CA 1
ATOM 6083 C C . LYS E 5 102 ? 163.183 126.050 165.858 1.00 50.00 102 LYS M C 1
ATOM 6084 O O . LYS E 5 102 ? 163.067 124.836 165.661 1.00 50.00 102 LYS M O 1
ATOM 6090 N N . PRO E 5 103 ? 162.737 126.628 166.982 1.00 50.00 103 PRO M N 1
ATOM 6091 C CA . PRO E 5 103 ? 161.994 125.833 167.973 1.00 50.00 103 PRO M CA 1
ATOM 6092 C C . PRO E 5 103 ? 160.585 125.478 167.525 1.00 50.00 103 PRO M C 1
ATOM 6093 O O . PRO E 5 103 ? 159.623 126.150 167.909 1.00 50.00 103 PRO M O 1
ATOM 6097 N N . GLY E 5 104 ? 160.449 124.434 166.711 1.00 50.00 104 GLY M N 1
ATOM 6098 C CA . GLY E 5 104 ? 159.135 123.925 166.375 1.00 50.00 104 GLY M CA 1
ATOM 6099 C C . GLY E 5 104 ? 158.932 123.573 164.918 1.00 50.00 104 GLY M C 1
ATOM 6100 O O . GLY E 5 104 ? 157.891 123.025 164.548 1.00 50.00 104 GLY M O 1
ATOM 6101 N N . LYS E 5 105 ? 159.918 123.866 164.076 1.00 50.00 105 LYS M N 1
ATOM 6102 C CA . LYS E 5 105 ? 159.740 123.687 162.645 1.00 50.00 105 LYS M CA 1
ATOM 6103 C C . LYS E 5 105 ? 161.088 123.431 161.983 1.00 50.00 105 LYS M C 1
ATOM 6104 O O . LYS E 5 105 ? 162.145 123.731 162.544 1.00 50.00 105 LYS M O 1
ATOM 6110 N N . ASP E 5 106 ? 161.037 122.863 160.776 1.00 50.00 106 ASP M N 1
ATOM 6111 C CA . ASP E 5 106 ? 162.230 122.471 160.039 1.00 50.00 106 ASP M CA 1
ATOM 6112 C C . ASP E 5 106 ? 162.186 123.045 158.632 1.00 50.00 106 ASP M C 1
ATOM 6113 O O . ASP E 5 106 ? 161.113 123.257 158.063 1.00 50.00 106 ASP M O 1
ATOM 6118 N N . THR E 5 107 ? 163.366 123.268 158.067 1.00 50.00 107 THR M N 1
ATOM 6119 C CA . THR E 5 107 ? 163.523 124.017 156.831 1.00 50.00 107 THR M CA 1
ATOM 6120 C C . THR E 5 107 ? 163.881 123.096 155.671 1.00 50.00 107 THR M C 1
ATOM 6121 O O . THR E 5 107 ? 164.527 122.062 155.855 1.00 50.00 107 THR M O 1
ATOM 6125 N N . LYS E 5 108 ? 163.452 123.488 154.470 1.00 50.00 108 LYS M N 1
ATOM 6126 C CA . LYS E 5 108 ? 163.654 122.737 153.237 1.00 50.00 108 LYS M CA 1
ATOM 6127 C C . LYS E 5 108 ? 163.868 123.709 152.086 1.00 50.00 108 LYS M C 1
ATOM 6128 O O . LYS E 5 108 ? 163.230 124.766 152.037 1.00 50.00 108 LYS M O 1
ATOM 6134 N N . GLN E 5 109 ? 164.733 123.331 151.142 1.00 50.00 109 GLN M N 1
ATOM 6135 C CA . GLN E 5 109 ? 164.948 124.094 149.913 1.00 50.00 109 GLN M CA 1
ATOM 6136 C C . GLN E 5 109 ? 164.831 123.163 148.716 1.00 50.00 109 GLN M C 1
ATOM 6137 O O . GLN E 5 109 ? 165.572 122.181 148.614 1.00 50.00 109 GLN M O 1
ATOM 6143 N N . VAL E 5 110 ? 163.922 123.483 147.803 1.00 50.00 110 VAL M N 1
ATOM 6144 C CA . VAL E 5 110 ? 163.636 122.655 146.641 1.00 50.00 110 VAL M CA 1
ATOM 6145 C C . VAL E 5 110 ? 164.160 123.367 145.409 1.00 50.00 110 VAL M C 1
ATOM 6146 O O . VAL E 5 110 ? 163.912 124.565 145.232 1.00 50.00 110 VAL M O 1
ATOM 6150 N N . ILE E 5 111 ? 164.879 122.638 144.558 1.00 50.00 111 ILE M N 1
ATOM 6151 C CA . ILE E 5 111 ? 165.331 123.156 143.273 1.00 50.00 111 ILE M CA 1
ATOM 6152 C C . ILE E 5 111 ? 164.466 122.556 142.174 1.00 50.00 111 ILE M C 1
ATOM 6153 O O . ILE E 5 111 ? 164.224 121.341 142.157 1.00 50.00 111 ILE M O 1
ATOM 6158 N N . LEU E 5 112 ? 163.983 123.404 141.268 1.00 50.00 112 LEU M N 1
ATOM 6159 C CA . LEU E 5 112 ? 163.268 122.959 140.085 1.00 50.00 112 LEU M CA 1
ATOM 6160 C C . LEU E 5 112 ? 163.967 123.492 138.847 1.00 50.00 112 LEU M C 1
ATOM 6161 O O . LEU E 5 112 ? 164.386 124.653 138.813 1.00 50.00 112 LEU M O 1
ATOM 6166 N N . TRP E 5 113 ? 164.079 122.643 137.830 1.00 50.00 113 TRP M N 1
ATOM 6167 C CA . TRP E 5 113 ? 164.873 122.933 136.645 1.00 50.00 113 TRP M CA 1
ATOM 6168 C C . TRP E 5 113 ? 164.230 122.340 135.398 1.00 50.00 113 TRP M C 1
ATOM 6169 O O . TRP E 5 113 ? 163.680 121.235 135.436 1.00 50.00 113 TRP M O 1
ATOM 6180 N N . GLY E 5 114 ? 164.304 123.087 134.294 1.00 50.00 114 GLY M N 1
ATOM 6181 C CA . GLY E 5 114 ? 163.868 122.613 132.995 1.00 50.00 114 GLY M CA 1
ATOM 6182 C C . GLY E 5 114 ? 162.368 122.597 132.813 1.00 50.00 114 GLY M C 1
ATOM 6183 O O . GLY E 5 114 ? 161.618 122.841 133.759 1.00 50.00 114 GLY M O 1
ATOM 6184 N N . GLY E 5 115 ? 161.913 122.323 131.600 1.00 50.00 115 GLY M N 1
ATOM 6185 C CA . GLY E 5 115 ? 160.493 122.155 131.394 1.00 50.00 115 GLY M CA 1
ATOM 6186 C C . GLY E 5 115 ? 159.936 122.923 130.221 1.00 50.00 115 GLY M C 1
ATOM 6187 O O . GLY E 5 115 ? 160.621 123.763 129.634 1.00 50.00 115 GLY M O 1
ATOM 6188 N N . LEU E 5 116 ? 158.687 122.642 129.872 1.00 50.00 116 LEU M N 1
ATOM 6189 C CA . LEU E 5 116 ? 158.019 123.375 128.817 1.00 50.00 116 LEU M CA 1
ATOM 6190 C C . LEU E 5 116 ? 157.405 124.651 129.374 1.00 50.00 116 LEU M C 1
ATOM 6191 O O . LEU E 5 116 ? 157.614 125.028 130.528 1.00 50.00 116 LEU M O 1
ATOM 6196 N N . ASP E 5 117 ? 156.633 125.327 128.538 1.00 50.00 117 ASP M N 1
ATOM 6197 C CA . ASP E 5 117 ? 155.919 126.530 128.924 1.00 50.00 117 ASP M CA 1
ATOM 6198 C C . ASP E 5 117 ? 154.456 126.362 128.557 1.00 50.00 117 ASP M C 1
ATOM 6199 O O . ASP E 5 117 ? 154.124 125.883 127.470 1.00 50.00 117 ASP M O 1
ATOM 6204 N N . LYS E 5 118 ? 153.586 126.778 129.459 1.00 50.00 118 LYS M N 1
ATOM 6205 C CA . LYS E 5 118 ? 152.161 126.770 129.182 1.00 50.00 118 LYS M CA 1
ATOM 6206 C C . LYS E 5 118 ? 151.716 127.970 128.363 1.00 50.00 118 LYS M C 1
ATOM 6207 O O . LYS E 5 118 ? 150.513 128.133 128.143 1.00 50.00 118 LYS M O 1
ATOM 6213 N N . ARG E 5 119 ? 152.637 128.835 127.940 1.00 50.00 119 ARG M N 1
ATOM 6214 C CA . ARG E 5 119 ? 152.236 130.078 127.300 1.00 50.00 119 ARG M CA 1
ATOM 6215 C C . ARG E 5 119 ? 152.966 130.342 125.990 1.00 50.00 119 ARG M C 1
ATOM 6216 O O . ARG E 5 119 ? 152.406 130.963 125.084 1.00 50.00 119 ARG M O 1
ATOM 6224 N N . ARG E 5 120 ? 154.212 129.892 125.870 1.00 50.00 120 ARG M N 1
ATOM 6225 C CA . ARG E 5 120 ? 154.984 130.171 124.669 1.00 50.00 120 ARG M CA 1
ATOM 6226 C C . ARG E 5 120 ? 155.215 128.956 123.787 1.00 50.00 120 ARG M C 1
ATOM 6227 O O . ARG E 5 120 ? 155.476 129.130 122.592 1.00 50.00 120 ARG M O 1
ATOM 6235 N N . TRP E 5 121 ? 155.117 127.751 124.349 1.00 50.00 121 TRP M N 1
ATOM 6236 C CA . TRP E 5 121 ? 155.337 126.473 123.668 1.00 50.00 121 TRP M CA 1
ATOM 6237 C C . TRP E 5 121 ? 156.727 126.416 123.039 1.00 50.00 121 TRP M C 1
ATOM 6238 O O . TRP E 5 121 ? 156.898 126.291 121.827 1.00 50.00 121 TRP M O 1
ATOM 6249 N N . CYS E 5 122 ? 157.721 126.523 123.908 1.00 50.00 122 CYS M N 1
ATOM 6250 C CA . CYS E 5 122 ? 159.115 126.523 123.512 1.00 50.00 122 CYS M CA 1
ATOM 6251 C C . CYS E 5 122 ? 159.936 126.089 124.716 1.00 50.00 122 CYS M C 1
ATOM 6252 O O . CYS E 5 122 ? 159.402 125.573 125.702 1.00 50.00 122 CYS M O 1
ATOM 6255 N N . CYS E 5 123 ? 161.240 126.315 124.636 1.00 50.00 123 CYS M N 1
ATOM 6256 C CA . CYS E 5 123 ? 162.153 125.958 125.703 1.00 50.00 123 CYS M CA 1
ATOM 6257 C C . CYS E 5 123 ? 161.916 126.823 126.939 1.00 50.00 123 CYS M C 1
ATOM 6258 O O . CYS E 5 123 ? 161.260 127.866 126.884 1.00 50.00 123 CYS M O 1
ATOM 6261 N N . SER E 5 124 ? 162.468 126.373 128.065 1.00 50.00 124 SER M N 1
ATOM 6262 C CA . SER E 5 124 ? 162.544 127.177 129.277 1.00 50.00 124 SER M CA 1
ATOM 6263 C C . SER E 5 124 ? 163.634 126.616 130.176 1.00 50.00 124 SER M C 1
ATOM 6264 O O . SER E 5 124 ? 163.743 125.401 130.345 1.00 50.00 124 SER M O 1
ATOM 6267 N N . ASN E 5 125 ? 164.428 127.511 130.752 1.00 50.00 125 ASN M N 1
ATOM 6268 C CA . ASN E 5 125 ? 165.457 127.126 131.706 1.00 50.00 125 ASN M CA 1
ATOM 6269 C C . ASN E 5 125 ? 165.215 127.806 133.046 1.00 50.00 125 ASN M C 1
ATOM 6270 O O . ASN E 5 125 ? 166.106 128.457 133.601 1.00 50.00 125 ASN M O 1
ATOM 6275 N N . ASP E 5 126 ? 163.991 127.677 133.549 1.00 50.00 126 ASP M N 1
ATOM 6276 C CA . ASP E 5 126 ? 163.591 128.290 134.805 1.00 50.00 126 ASP M CA 1
ATOM 6277 C C . ASP E 5 126 ? 164.279 127.622 135.985 1.00 50.00 126 ASP M C 1
ATOM 6278 O O . ASP E 5 126 ? 163.744 126.677 136.569 1.00 50.00 126 ASP M O 1
ATOM 6283 N N . LEU E 5 127 ? 165.439 128.131 136.366 1.00 50.00 127 LEU M N 1
ATOM 6284 C CA . LEU E 5 127 ? 166.027 127.758 137.641 1.00 50.00 127 LEU M CA 1
ATOM 6285 C C . LEU E 5 127 ? 165.186 128.346 138.764 1.00 50.00 127 LEU M C 1
ATOM 6286 O O . LEU E 5 127 ? 164.975 129.565 138.826 1.00 50.00 127 LEU M O 1
ATOM 6291 N N . THR E 5 128 ? 164.687 127.482 139.643 1.00 50.00 128 THR M N 1
ATOM 6292 C CA . THR E 5 128 ? 163.687 127.883 140.619 1.00 50.00 128 THR M CA 1
ATOM 6293 C C . THR E 5 128 ? 164.071 127.383 141.995 1.00 50.00 128 THR M C 1
ATOM 6294 O O . THR E 5 128 ? 164.248 126.178 142.189 1.00 50.00 128 THR M O 1
ATOM 6298 N N . GLN E 5 129 ? 164.177 128.299 142.945 1.00 50.00 129 GLN M N 1
ATOM 6299 C CA . GLN E 5 129 ? 164.297 127.944 144.346 1.00 50.00 129 GLN M CA 1
ATOM 6300 C C . GLN E 5 129 ? 162.944 128.128 145.008 1.00 50.00 129 GLN M C 1
ATOM 6301 O O . GLN E 5 129 ? 162.294 129.157 144.816 1.00 50.00 129 GLN M O 1
ATOM 6307 N N . VAL E 5 130 ? 162.508 127.128 145.761 1.00 50.00 130 VAL M N 1
ATOM 6308 C CA . VAL E 5 130 ? 161.288 127.233 146.548 1.00 50.00 130 VAL M CA 1
ATOM 6309 C C . VAL E 5 130 ? 161.635 126.913 147.990 1.00 50.00 130 VAL M C 1
ATOM 6310 O O . VAL E 5 130 ? 162.182 125.840 148.280 1.00 50.00 130 VAL M O 1
ATOM 6314 N N . ASP E 5 131 ? 161.340 127.851 148.887 1.00 50.00 131 ASP M N 1
ATOM 6315 C CA . ASP E 5 131 ? 161.539 127.648 150.313 1.00 50.00 131 ASP M CA 1
ATOM 6316 C C . ASP E 5 131 ? 160.299 126.980 150.883 1.00 50.00 131 ASP M C 1
ATOM 6317 O O . ASP E 5 131 ? 159.185 127.497 150.742 1.00 50.00 131 ASP M O 1
ATOM 6322 N N . ILE E 5 132 ? 160.510 125.850 151.543 1.00 50.00 132 ILE M N 1
ATOM 6323 C CA . ILE E 5 132 ? 159.463 125.074 152.184 1.00 50.00 132 ILE M CA 1
ATOM 6324 C C . ILE E 5 132 ? 159.836 124.935 153.649 1.00 50.00 132 ILE M C 1
ATOM 6325 O O . ILE E 5 132 ? 160.999 124.689 153.976 1.00 50.00 132 ILE M O 1
ATOM 6330 N N . THR E 5 133 ? 158.866 125.137 154.532 1.00 50.00 133 THR M N 1
ATOM 6331 C CA . THR E 5 133 ? 159.108 125.028 155.962 1.00 50.00 133 THR M CA 1
ATOM 6332 C C . THR E 5 133 ? 157.881 124.404 156.606 1.00 50.00 133 THR M C 1
ATOM 6333 O O . THR E 5 133 ? 156.753 124.799 156.300 1.00 50.00 133 THR M O 1
ATOM 6337 N N . ILE E 5 134 ? 158.096 123.427 157.481 1.00 50.00 134 ILE M N 1
ATOM 6338 C CA . ILE E 5 134 ? 157.011 122.650 158.059 1.00 50.00 134 ILE M CA 1
ATOM 6339 C C . ILE E 5 134 ? 157.005 122.852 159.562 1.00 50.00 134 ILE M C 1
ATOM 6340 O O . ILE E 5 134 ? 157.918 122.395 160.258 1.00 50.00 134 ILE M O 1
ATOM 6345 N N . THR E 5 135 ? 155.971 123.496 160.060 1.00 50.00 135 THR M N 1
ATOM 6346 C CA . THR E 5 135 ? 155.576 123.482 161.457 1.00 50.00 135 THR M CA 1
ATOM 6347 C C . THR E 5 135 ? 154.399 122.515 161.604 1.00 50.00 135 THR M C 1
ATOM 6348 O O . THR E 5 135 ? 153.895 121.999 160.605 1.00 50.00 135 THR M O 1
ATOM 6352 N N . PRO E 5 136 ? 153.986 122.159 162.824 1.00 50.00 136 PRO M N 1
ATOM 6353 C CA . PRO E 5 136 ? 152.747 121.380 162.951 1.00 50.00 136 PRO M CA 1
ATOM 6354 C C . PRO E 5 136 ? 151.516 122.139 162.484 1.00 50.00 136 PRO M C 1
ATOM 6355 O O . PRO E 5 136 ? 151.411 123.356 162.654 1.00 50.00 136 PRO M O 1
ATOM 6359 N N . LYS E 5 137 ? 150.626 121.392 161.816 1.00 50.00 137 LYS M N 1
ATOM 6360 C CA . LYS E 5 137 ? 149.238 121.712 161.474 1.00 50.00 137 LYS M CA 1
ATOM 6361 C C . LYS E 5 137 ? 149.078 122.724 160.343 1.00 50.00 137 LYS M C 1
ATOM 6362 O O . LYS E 5 137 ? 147.961 122.928 159.857 1.00 50.00 137 LYS M O 1
ATOM 6368 N N . THR E 5 138 ? 150.176 123.324 159.892 1.00 50.00 138 THR M N 1
ATOM 6369 C CA . THR E 5 138 ? 150.186 124.164 158.701 1.00 50.00 138 THR M CA 1
ATOM 6370 C C . THR E 5 138 ? 151.620 124.241 158.206 1.00 50.00 138 THR M C 1
ATOM 6371 O O . THR E 5 138 ? 152.548 123.787 158.871 1.00 50.00 138 THR M O 1
ATOM 6375 N N . THR E 5 139 ? 151.793 124.789 157.008 1.00 50.00 139 THR M N 1
ATOM 6376 C CA . THR E 5 139 ? 153.132 125.106 156.526 1.00 50.00 139 THR M CA 1
ATOM 6377 C C . THR E 5 139 ? 153.147 126.513 155.958 1.00 50.00 139 THR M C 1
ATOM 6378 O O . THR E 5 139 ? 152.175 127.264 156.095 1.00 50.00 139 THR M O 1
ATOM 6382 N N . THR E 5 140 ? 154.249 126.873 155.317 1.00 50.00 140 THR M N 1
ATOM 6383 C CA . THR E 5 140 ? 154.350 128.113 154.576 1.00 50.00 140 THR M CA 1
ATOM 6384 C C . THR E 5 140 ? 155.142 127.834 153.314 1.00 50.00 140 THR M C 1
ATOM 6385 O O . THR E 5 140 ? 155.632 126.723 153.098 1.00 50.00 140 THR M O 1
ATOM 6389 N N . ALA E 5 141 ? 155.273 128.856 152.476 1.00 50.00 141 ALA M N 1
ATOM 6390 C CA . ALA E 5 141 ? 156.026 128.718 151.242 1.00 50.00 141 ALA M CA 1
ATOM 6391 C C . ALA E 5 141 ? 156.561 130.077 150.828 1.00 50.00 141 ALA M C 1
ATOM 6392 O O . ALA E 5 141 ? 155.977 131.114 151.149 1.00 50.00 141 ALA M O 1
ATOM 6394 N N . LYS E 5 142 ? 157.693 130.059 150.132 1.00 50.00 142 LYS M N 1
ATOM 6395 C CA . LYS E 5 142 ? 158.189 131.243 149.451 1.00 50.00 142 LYS M CA 1
ATOM 6396 C C . LYS E 5 142 ? 158.726 130.840 148.090 1.00 50.00 142 LYS M C 1
ATOM 6397 O O . LYS E 5 142 ? 159.253 129.739 147.911 1.00 50.00 142 LYS M O 1
ATOM 6403 N N . VAL E 5 143 ? 158.607 131.761 147.144 1.00 50.00 143 VAL M N 1
ATOM 6404 C CA . VAL E 5 143 ? 158.991 131.541 145.759 1.00 50.00 143 VAL M CA 1
ATOM 6405 C C . VAL E 5 143 ? 160.214 132.396 145.470 1.00 50.00 143 VAL M C 1
ATOM 6406 O O . VAL E 5 143 ? 160.258 133.572 145.844 1.00 50.00 143 VAL M O 1
ATOM 6410 N N . SER E 5 144 ? 161.215 131.805 144.830 1.00 50.00 144 SER M N 1
ATOM 6411 C CA . SER E 5 144 ? 162.405 132.535 144.412 1.00 50.00 144 SER M CA 1
ATOM 6412 C C . SER E 5 144 ? 162.706 132.089 142.986 1.00 50.00 144 SER M C 1
ATOM 6413 O O . SER E 5 144 ? 163.465 131.142 142.763 1.00 50.00 144 SER M O 1
ATOM 6416 N N . ILE E 5 145 ? 162.093 132.762 142.029 1.00 50.00 145 ILE M N 1
ATOM 6417 C CA . ILE E 5 145 ? 162.399 132.527 140.627 1.00 50.00 145 ILE M CA 1
ATOM 6418 C C . ILE E 5 145 ? 163.698 133.243 140.309 1.00 50.00 145 ILE M C 1
ATOM 6419 O O . ILE E 5 145 ? 163.875 134.406 140.681 1.00 50.00 145 ILE M O 1
ATOM 6424 N N . LEU E 5 146 ? 164.620 132.570 139.635 1.00 50.00 146 LEU M N 1
ATOM 6425 C CA . LEU E 5 146 ? 165.845 133.233 139.205 1.00 50.00 146 LEU M CA 1
ATOM 6426 C C . LEU E 5 146 ? 166.049 133.014 137.718 1.00 50.00 146 LEU M C 1
ATOM 6427 O O . LEU E 5 146 ? 166.420 131.897 137.305 1.00 50.00 146 LEU M O 1
ATOM 6432 N N . PRO E 5 147 ? 165.821 134.021 136.889 1.00 50.00 147 PRO M N 1
ATOM 6433 C CA . PRO E 5 147 ? 166.187 133.914 135.471 1.00 50.00 147 PRO M CA 1
ATOM 6434 C C . PRO E 5 147 ? 167.682 134.083 135.249 1.00 50.00 147 PRO M C 1
ATOM 6435 O O . PRO E 5 147 ? 168.460 134.120 136.207 1.00 50.00 147 PRO M O 1
ATOM 6439 N N . ALA E 5 148 ? 168.096 134.223 133.989 1.00 50.00 148 ALA M N 1
ATOM 6440 C CA . ALA E 5 148 ? 169.498 134.125 133.582 1.00 50.00 148 ALA M CA 1
ATOM 6441 C C . ALA E 5 148 ? 170.428 135.223 134.098 1.00 50.00 148 ALA M C 1
ATOM 6442 O O . ALA E 5 148 ? 171.605 135.254 133.726 1.00 50.00 148 ALA M O 1
ATOM 6444 N N . ASP E 5 149 ? 169.916 136.128 134.934 1.00 50.00 149 ASP M N 1
ATOM 6445 C CA . ASP E 5 149 ? 170.744 137.171 135.528 1.00 50.00 149 ASP M CA 1
ATOM 6446 C C . ASP E 5 149 ? 171.779 136.579 136.470 1.00 50.00 149 ASP M C 1
ATOM 6447 O O . ASP E 5 149 ? 172.974 136.873 136.369 1.00 50.00 149 ASP M O 1
ATOM 6452 N N . LYS E 5 150 ? 171.336 135.738 137.394 1.00 50.00 150 LYS M N 1
ATOM 6453 C CA . LYS E 5 150 ? 172.240 135.105 138.337 1.00 50.00 150 LYS M CA 1
ATOM 6454 C C . LYS E 5 150 ? 172.913 133.869 137.765 1.00 50.00 150 LYS M C 1
ATOM 6455 O O . LYS E 5 150 ? 173.685 133.219 138.477 1.00 50.00 150 LYS M O 1
ATOM 6461 N N . GLN E 5 151 ? 172.645 133.531 136.511 1.00 50.00 151 GLN M N 1
ATOM 6462 C CA . GLN E 5 151 ? 173.119 132.285 135.935 1.00 50.00 151 GLN M CA 1
ATOM 6463 C C . GLN E 5 151 ? 174.452 132.485 135.228 1.00 50.00 151 GLN M C 1
ATOM 6464 O O . GLN E 5 151 ? 174.646 133.443 134.477 1.00 50.00 151 GLN M O 1
ATOM 6470 N N . ASP E 5 152 ? 175.373 131.558 135.476 1.00 50.00 152 ASP M N 1
ATOM 6471 C CA . ASP E 5 152 ? 176.725 131.639 134.941 1.00 50.00 152 ASP M CA 1
ATOM 6472 C C . ASP E 5 152 ? 176.995 130.363 134.165 1.00 50.00 152 ASP M C 1
ATOM 6473 O O . ASP E 5 152 ? 176.908 129.269 134.727 1.00 50.00 152 ASP M O 1
ATOM 6478 N N . GLY E 5 153 ? 177.350 130.506 132.892 1.00 50.00 153 GLY M N 1
ATOM 6479 C CA . GLY E 5 153 ? 177.502 129.353 132.029 1.00 50.00 153 GLY M CA 1
ATOM 6480 C C . GLY E 5 153 ? 176.161 128.697 131.789 1.00 50.00 153 GLY M C 1
ATOM 6481 O O . GLY E 5 153 ? 175.921 127.572 132.232 1.00 50.00 153 GLY M O 1
ATOM 6482 N N . VAL E 5 154 ? 175.274 129.410 131.106 1.00 50.00 154 VAL M N 1
ATOM 6483 C CA . VAL E 5 154 ? 173.887 128.993 130.942 1.00 50.00 154 VAL M CA 1
ATOM 6484 C C . VAL E 5 154 ? 173.811 127.798 130.002 1.00 50.00 154 VAL M C 1
ATOM 6485 O O . VAL E 5 154 ? 174.264 127.877 128.853 1.00 50.00 154 VAL M O 1
ATOM 6489 N N . PRO E 5 155 ? 173.265 126.678 130.447 1.00 50.00 155 PRO M N 1
ATOM 6490 C CA . PRO E 5 155 ? 173.057 125.544 129.550 1.00 50.00 155 PRO M CA 1
ATOM 6491 C C . PRO E 5 155 ? 171.860 125.792 128.645 1.00 50.00 155 PRO M C 1
ATOM 6492 O O . PRO E 5 155 ? 171.040 126.681 128.874 1.00 50.00 155 PRO M O 1
ATOM 6496 N N . SER E 5 156 ? 171.776 124.991 127.603 1.00 50.00 156 SER M N 1
ATOM 6497 C CA . SER E 5 156 ? 170.688 125.146 126.659 1.00 50.00 156 SER M CA 1
ATOM 6498 C C . SER E 5 156 ? 169.399 124.646 127.289 1.00 50.00 156 SER M C 1
ATOM 6499 O O . SER E 5 156 ? 169.376 123.545 127.845 1.00 50.00 156 SER M O 1
ATOM 6502 N N . PRO E 5 157 ? 168.332 125.430 127.258 1.00 50.00 157 PRO M N 1
ATOM 6503 C CA . PRO E 5 157 ? 167.043 124.952 127.766 1.00 50.00 157 PRO M CA 1
ATOM 6504 C C . PRO E 5 157 ? 166.459 123.857 126.880 1.00 50.00 157 PRO M C 1
ATOM 6505 O O . PRO E 5 157 ? 166.623 123.864 125.657 1.00 50.00 157 PRO M O 1
ATOM 6509 N N . ARG E 5 158 ? 165.756 122.914 127.516 1.00 50.00 158 ARG M N 1
ATOM 6510 C CA . ARG E 5 158 ? 165.561 121.583 126.945 1.00 50.00 158 ARG M CA 1
ATOM 6511 C C . ARG E 5 158 ? 164.356 120.898 127.593 1.00 50.00 158 ARG M C 1
ATOM 6512 O O . ARG E 5 158 ? 163.737 121.431 128.517 1.00 50.00 158 ARG M O 1
ATOM 6520 N N . THR E 5 159 ? 164.046 119.683 127.118 1.00 50.00 159 THR M N 1
ATOM 6521 C CA . THR E 5 159 ? 162.743 119.070 127.398 1.00 50.00 159 THR M CA 1
ATOM 6522 C C . THR E 5 159 ? 162.661 118.421 128.773 1.00 50.00 159 THR M C 1
ATOM 6523 O O . THR E 5 159 ? 161.908 118.873 129.636 1.00 50.00 159 THR M O 1
ATOM 6527 N N . GLY E 5 160 ? 163.418 117.355 128.995 1.00 50.00 160 GLY M N 1
ATOM 6528 C CA . GLY E 5 160 ? 163.057 116.506 130.106 1.00 50.00 160 GLY M CA 1
ATOM 6529 C C . GLY E 5 160 ? 164.103 115.523 130.567 1.00 50.00 160 GLY M C 1
ATOM 6530 O O . GLY E 5 160 ? 164.850 114.961 129.764 1.00 50.00 160 GLY M O 1
ATOM 6531 N N . HIS E 5 161 ? 164.104 115.283 131.876 1.00 50.00 161 HIS M N 1
ATOM 6532 C CA . HIS E 5 161 ? 165.143 114.557 132.590 1.00 50.00 161 HIS M CA 1
ATOM 6533 C C . HIS E 5 161 ? 164.791 114.427 134.058 1.00 50.00 161 HIS M C 1
ATOM 6534 O O . HIS E 5 161 ? 163.765 114.946 134.505 1.00 50.00 161 HIS M O 1
ATOM 6541 N N . THR E 5 162 ? 165.658 113.777 134.820 1.00 50.00 162 THR M N 1
ATOM 6542 C CA . THR E 5 162 ? 165.700 113.950 136.258 1.00 50.00 162 THR M CA 1
ATOM 6543 C C . THR E 5 162 ? 167.097 114.400 136.639 1.00 50.00 162 THR M C 1
ATOM 6544 O O . THR E 5 162 ? 168.016 114.421 135.819 1.00 50.00 162 THR M O 1
ATOM 6548 N N . LEU E 5 163 ? 167.247 114.773 137.899 1.00 50.00 163 LEU M N 1
ATOM 6549 C CA . LEU E 5 163 ? 168.478 115.362 138.388 1.00 50.00 163 LEU M CA 1
ATOM 6550 C C . LEU E 5 163 ? 168.846 114.733 139.717 1.00 50.00 163 LEU M C 1
ATOM 6551 O O . LEU E 5 163 ? 167.993 114.589 140.596 1.00 50.00 163 LEU M O 1
ATOM 6556 N N . VAL E 5 164 ? 170.110 114.347 139.860 1.00 50.00 164 VAL M N 1
ATOM 6557 C CA . VAL E 5 164 ? 170.606 113.753 141.090 1.00 50.00 164 VAL M CA 1
ATOM 6558 C C . VAL E 5 164 ? 171.894 114.446 141.493 1.00 50.00 164 VAL M C 1
ATOM 6559 O O . VAL E 5 164 ? 172.594 115.039 140.670 1.00 50.00 164 VAL M O 1
ATOM 6563 N N . ALA E 5 165 ? 172.213 114.332 142.779 1.00 50.00 165 ALA M N 1
ATOM 6564 C CA . ALA E 5 165 ? 173.317 115.064 143.373 1.00 50.00 165 ALA M CA 1
ATOM 6565 C C . ALA E 5 165 ? 173.609 114.519 144.759 1.00 50.00 165 ALA M C 1
ATOM 6566 O O . ALA E 5 165 ? 172.725 113.989 145.436 1.00 50.00 165 ALA M O 1
ATOM 6568 N N . ILE E 5 166 ? 174.871 114.666 145.163 1.00 50.00 166 ILE M N 1
ATOM 6569 C CA . ILE E 5 166 ? 175.222 114.607 146.570 1.00 50.00 166 ILE M CA 1
ATOM 6570 C C . ILE E 5 166 ? 174.550 115.792 147.266 1.00 50.00 166 ILE M C 1
ATOM 6571 O O . ILE E 5 166 ? 174.409 116.878 146.689 1.00 50.00 166 ILE M O 1
ATOM 6576 N N . SER E 5 167 ? 174.151 115.587 148.529 1.00 50.00 167 SER M N 1
ATOM 6577 C CA . SER E 5 167 ? 173.186 116.425 149.245 1.00 50.00 167 SER M CA 1
ATOM 6578 C C . SER E 5 167 ? 173.597 117.884 149.422 1.00 50.00 167 SER M C 1
ATOM 6579 O O . SER E 5 167 ? 172.776 118.679 149.887 1.00 50.00 167 SER M O 1
ATOM 6582 N N . SER E 5 168 ? 174.821 118.265 149.085 1.00 50.00 168 SER M N 1
ATOM 6583 C CA . SER E 5 168 ? 175.178 119.669 149.167 1.00 50.00 168 SER M CA 1
ATOM 6584 C C . SER E 5 168 ? 176.130 120.009 148.041 1.00 50.00 168 SER M C 1
ATOM 6585 O O . SER E 5 168 ? 177.170 119.363 147.894 1.00 50.00 168 SER M O 1
ATOM 6588 N N . LEU E 5 169 ? 175.739 120.991 147.233 1.00 50.00 169 LEU M N 1
ATOM 6589 C CA . LEU E 5 169 ? 176.642 121.853 146.477 1.00 50.00 169 LEU M CA 1
ATOM 6590 C C . LEU E 5 169 ? 177.388 121.134 145.357 1.00 50.00 169 LEU M C 1
ATOM 6591 O O . LEU E 5 169 ? 178.386 121.656 144.853 1.00 50.00 169 LEU M O 1
ATOM 6596 N N . GLN E 5 170 ? 176.938 119.955 144.933 1.00 50.00 170 GLN M N 1
ATOM 6597 C CA . GLN E 5 170 ? 177.712 119.203 143.952 1.00 50.00 170 GLN M CA 1
ATOM 6598 C C . GLN E 5 170 ? 176.895 118.839 142.722 1.00 50.00 170 GLN M C 1
ATOM 6599 O O . GLN E 5 170 ? 175.774 119.323 142.553 1.00 50.00 170 GLN M O 1
ATOM 6605 N N . ALA E 5 171 ? 177.452 117.958 141.890 1.00 50.00 171 ALA M N 1
ATOM 6606 C CA . ALA E 5 171 ? 177.075 117.847 140.485 1.00 50.00 171 ALA M CA 1
ATOM 6607 C C . ALA E 5 171 ? 175.655 117.336 140.285 1.00 50.00 171 ALA M C 1
ATOM 6608 O O . ALA E 5 171 ? 175.189 116.429 140.976 1.00 50.00 171 ALA M O 1
ATOM 6610 N N . ILE E 5 172 ? 174.976 117.944 139.317 1.00 50.00 172 ILE M N 1
ATOM 6611 C CA . ILE E 5 172 ? 173.564 117.740 139.016 1.00 50.00 172 ILE M CA 1
ATOM 6612 C C . ILE E 5 172 ? 173.490 117.540 137.503 1.00 50.00 172 ILE M C 1
ATOM 6613 O O . ILE E 5 172 ? 174.021 118.365 136.754 1.00 50.00 172 ILE M O 1
ATOM 6618 N N . LEU E 5 173 ? 172.888 116.437 137.038 1.00 50.00 173 LEU M N 1
ATOM 6619 C CA . LEU E 5 173 ? 173.328 115.885 135.757 1.00 50.00 173 LEU M CA 1
ATOM 6620 C C . LEU E 5 173 ? 172.242 115.634 134.708 1.00 50.00 173 LEU M C 1
ATOM 6621 O O . LEU E 5 173 ? 171.126 115.213 135.017 1.00 50.00 173 LEU M O 1
ATOM 6626 N N . PHE E 5 174 ? 172.639 115.856 133.445 1.00 50.00 174 PHE M N 1
ATOM 6627 C CA . PHE E 5 174 ? 172.095 115.230 132.226 1.00 50.00 174 PHE M CA 1
ATOM 6628 C C . PHE E 5 174 ? 170.613 115.531 131.990 1.00 50.00 174 PHE M C 1
ATOM 6629 O O . PHE E 5 174 ? 169.735 114.692 132.181 1.00 50.00 174 PHE M O 1
ATOM 6637 N N . GLY E 5 175 ? 170.366 116.769 131.570 1.00 50.00 175 GLY M N 1
ATOM 6638 C CA . GLY E 5 175 ? 169.112 117.130 130.926 1.00 50.00 175 GLY M CA 1
ATOM 6639 C C . GLY E 5 175 ? 168.773 116.391 129.635 1.00 50.00 175 GLY M C 1
ATOM 6640 O O . GLY E 5 175 ? 169.571 115.588 129.143 1.00 50.00 175 GLY M O 1
ATOM 6641 N N . GLY E 5 176 ? 167.597 116.652 129.060 1.00 50.00 176 GLY M N 1
ATOM 6642 C CA . GLY E 5 176 ? 167.220 116.023 127.799 1.00 50.00 176 GLY M CA 1
ATOM 6643 C C . GLY E 5 176 ? 166.639 116.979 126.770 1.00 50.00 176 GLY M C 1
ATOM 6644 O O . GLY E 5 176 ? 165.733 117.748 127.091 1.00 50.00 176 GLY M O 1
ATOM 6645 N N . LEU E 5 177 ? 167.096 116.901 125.522 1.00 50.00 177 LEU M N 1
ATOM 6646 C CA . LEU E 5 177 ? 166.992 118.027 124.605 1.00 50.00 177 LEU M CA 1
ATOM 6647 C C . LEU E 5 177 ? 165.627 118.121 123.928 1.00 50.00 177 LEU M C 1
ATOM 6648 O O . LEU E 5 177 ? 164.833 117.180 123.911 1.00 50.00 177 LEU M O 1
ATOM 6653 N N . GLU E 5 178 ? 165.380 119.294 123.342 1.00 50.00 178 GLU M N 1
ATOM 6654 C CA . GLU E 5 178 ? 164.248 119.552 122.461 1.00 50.00 178 GLU M CA 1
ATOM 6655 C C . GLU E 5 178 ? 164.755 119.866 121.064 1.00 50.00 178 GLU M C 1
ATOM 6656 O O . GLU E 5 178 ? 165.723 120.616 120.904 1.00 50.00 178 GLU M O 1
ATOM 6662 N N . LEU E 5 179 ? 164.098 119.299 120.050 1.00 50.00 179 LEU M N 1
ATOM 6663 C CA . LEU E 5 179 ? 164.163 119.850 118.697 1.00 50.00 179 LEU M CA 1
ATOM 6664 C C . LEU E 5 179 ? 163.120 120.963 118.627 1.00 50.00 179 LEU M C 1
ATOM 6665 O O . LEU E 5 179 ? 161.995 120.788 118.152 1.00 50.00 179 LEU M O 1
ATOM 6670 N N . ALA E 5 180 ? 163.512 122.132 119.127 1.00 50.00 180 ALA M N 1
ATOM 6671 C CA . ALA E 5 180 ? 162.595 123.252 119.279 1.00 50.00 180 ALA M CA 1
ATOM 6672 C C . ALA E 5 180 ? 162.292 123.914 117.944 1.00 50.00 180 ALA M C 1
ATOM 6673 O O . ALA E 5 180 ? 163.173 124.077 117.095 1.00 50.00 180 ALA M O 1
ATOM 6675 N N . SER E 5 181 ? 161.033 124.298 117.765 1.00 50.00 181 SER M N 1
ATOM 6676 C CA . SER E 5 181 ? 160.627 125.081 116.611 1.00 50.00 181 SER M CA 1
ATOM 6677 C C . SER E 5 181 ? 160.795 126.561 116.921 1.00 50.00 181 SER M C 1
ATOM 6678 O O . SER E 5 181 ? 160.414 127.037 117.995 1.00 50.00 181 SER M O 1
ATOM 6681 N N . ARG E 5 182 ? 161.375 127.277 115.971 1.00 50.00 182 ARG M N 1
ATOM 6682 C CA . ARG E 5 182 ? 161.670 128.695 116.084 1.00 50.00 182 ARG M CA 1
ATOM 6683 C C . ARG E 5 182 ? 161.034 129.402 114.897 1.00 50.00 182 ARG M C 1
ATOM 6684 O O . ARG E 5 182 ? 160.173 128.840 114.214 1.00 50.00 182 ARG M O 1
ATOM 6692 N N . HIS E 5 183 ? 161.424 130.649 114.675 1.00 50.00 183 HIS M N 1
ATOM 6693 C CA . HIS E 5 183 ? 161.091 131.298 113.418 1.00 50.00 183 HIS M CA 1
ATOM 6694 C C . HIS E 5 183 ? 161.833 130.602 112.279 1.00 50.00 183 HIS M C 1
ATOM 6695 O O . HIS E 5 183 ? 163.041 130.363 112.375 1.00 50.00 183 HIS M O 1
ATOM 6702 N N . ALA E 5 184 ? 161.083 130.255 111.220 1.00 50.00 184 ALA M N 1
ATOM 6703 C CA . ALA E 5 184 ? 161.558 129.499 110.049 1.00 50.00 184 ALA M CA 1
ATOM 6704 C C . ALA E 5 184 ? 162.144 128.140 110.442 1.00 50.00 184 ALA M C 1
ATOM 6705 O O . ALA E 5 184 ? 163.288 127.812 110.123 1.00 50.00 184 ALA M O 1
ATOM 6707 N N . ARG E 5 185 ? 161.340 127.343 111.147 1.00 50.00 185 ARG M N 1
ATOM 6708 C CA . ARG E 5 185 ? 161.736 125.992 111.530 1.00 50.00 185 ARG M CA 1
ATOM 6709 C C . ARG E 5 185 ? 160.620 124.967 111.355 1.00 50.00 185 ARG M C 1
ATOM 6710 O O . ARG E 5 185 ? 160.924 123.774 111.249 1.00 50.00 185 ARG M O 1
ATOM 6718 N N . LEU E 5 186 ? 159.362 125.406 111.184 1.00 50.00 186 LEU M N 1
ATOM 6719 C CA . LEU E 5 186 ? 158.167 124.590 111.420 1.00 50.00 186 LEU M CA 1
ATOM 6720 C C . LEU E 5 186 ? 158.059 123.364 110.521 1.00 50.00 186 LEU M C 1
ATOM 6721 O O . LEU E 5 186 ? 157.379 122.401 110.889 1.00 50.00 186 LEU M O 1
ATOM 6726 N N . GLY E 5 187 ? 158.717 123.368 109.362 1.00 50.00 187 GLY M N 1
ATOM 6727 C CA . GLY E 5 187 ? 158.760 122.194 108.517 1.00 50.00 187 GLY M CA 1
ATOM 6728 C C . GLY E 5 187 ? 159.919 121.297 108.901 1.00 50.00 187 GLY M C 1
ATOM 6729 O O . GLY E 5 187 ? 161.066 121.749 108.975 1.00 50.00 187 GLY M O 1
ATOM 6730 N N . THR E 5 188 ? 159.606 120.019 109.148 1.00 50.00 188 THR M N 1
ATOM 6731 C CA . THR E 5 188 ? 160.558 118.932 109.413 1.00 50.00 188 THR M CA 1
ATOM 6732 C C . THR E 5 188 ? 161.451 119.243 110.621 1.00 50.00 188 THR M C 1
ATOM 6733 O O . THR E 5 188 ? 162.654 119.480 110.504 1.00 50.00 188 THR M O 1
ATOM 6737 N N . CYS E 5 189 ? 160.816 119.258 111.796 1.00 50.00 189 CYS M N 1
ATOM 6738 C CA . CYS E 5 189 ? 161.530 119.335 113.065 1.00 50.00 189 CYS M CA 1
ATOM 6739 C C . CYS E 5 189 ? 161.954 117.967 113.585 1.00 50.00 189 CYS M C 1
ATOM 6740 O O . CYS E 5 189 ? 162.156 117.806 114.794 1.00 50.00 189 CYS M O 1
ATOM 6743 N N . ALA E 5 190 ? 162.095 116.984 112.693 1.00 50.00 190 ALA M N 1
ATOM 6744 C CA . ALA E 5 190 ? 162.590 115.655 113.021 1.00 50.00 190 ALA M CA 1
ATOM 6745 C C . ALA E 5 190 ? 164.106 115.545 112.888 1.00 50.00 190 ALA M C 1
ATOM 6746 O O . ALA E 5 190 ? 164.626 114.453 112.621 1.00 50.00 190 ALA M O 1
ATOM 6748 N N . GLN E 5 191 ? 164.829 116.649 113.067 1.00 50.00 191 GLN M N 1
ATOM 6749 C CA . GLN E 5 191 ? 166.279 116.669 112.922 1.00 50.00 191 GLN M CA 1
ATOM 6750 C C . GLN E 5 191 ? 166.938 116.178 114.209 1.00 50.00 191 GLN M C 1
ATOM 6751 O O . GLN E 5 191 ? 166.293 115.618 115.098 1.00 50.00 191 GLN M O 1
ATOM 6757 N N . SER E 5 192 ? 168.250 116.382 114.316 1.00 50.00 192 SER M N 1
ATOM 6758 C CA . SER E 5 192 ? 169.024 115.908 115.463 1.00 50.00 192 SER M CA 1
ATOM 6759 C C . SER E 5 192 ? 170.065 116.966 115.824 1.00 50.00 192 SER M C 1
ATOM 6760 O O . SER E 5 192 ? 171.078 117.107 115.132 1.00 50.00 192 SER M O 1
ATOM 6763 N N . CYS E 5 193 ? 169.808 117.707 116.901 1.00 50.00 193 CYS M N 1
ATOM 6764 C CA . CYS E 5 193 ? 170.783 118.600 117.510 1.00 50.00 193 CYS M CA 1
ATOM 6765 C C . CYS E 5 193 ? 171.227 118.026 118.848 1.00 50.00 193 CYS M C 1
ATOM 6766 O O . CYS E 5 193 ? 170.456 117.358 119.539 1.00 50.00 193 CYS M O 1
ATOM 6769 N N . LYS E 5 194 ? 172.471 118.305 119.223 1.00 50.00 194 LYS M N 1
ATOM 6770 C CA . LYS E 5 194 ? 173.119 117.546 120.280 1.00 50.00 194 LYS M CA 1
ATOM 6771 C C . LYS E 5 194 ? 173.972 118.445 121.164 1.00 50.00 194 LYS M C 1
ATOM 6772 O O . LYS E 5 194 ? 174.544 119.436 120.701 1.00 50.00 194 LYS M O 1
ATOM 6778 N N . ASP E 5 195 ? 173.996 118.131 122.462 1.00 50.00 195 ASP M N 1
ATOM 6779 C CA . ASP E 5 195 ? 175.107 118.537 123.316 1.00 50.00 195 ASP M CA 1
ATOM 6780 C C . ASP E 5 195 ? 175.780 117.357 124.002 1.00 50.00 195 ASP M C 1
ATOM 6781 O O . ASP E 5 195 ? 176.985 117.156 123.818 1.00 50.00 195 ASP M O 1
ATOM 6786 N N . GLY E 5 196 ? 175.016 116.533 124.727 1.00 50.00 196 GLY M N 1
ATOM 6787 C CA . GLY E 5 196 ? 175.505 115.390 125.475 1.00 50.00 196 GLY M CA 1
ATOM 6788 C C . GLY E 5 196 ? 176.675 115.657 126.401 1.00 50.00 196 GLY M C 1
ATOM 6789 O O . GLY E 5 196 ? 177.752 115.092 126.200 1.00 50.00 196 GLY M O 1
ATOM 6790 N N . TYR E 5 197 ? 176.495 116.509 127.407 1.00 50.00 197 TYR M N 1
ATOM 6791 C CA . TYR E 5 197 ? 177.603 116.983 128.227 1.00 50.00 197 TYR M CA 1
ATOM 6792 C C . TYR E 5 197 ? 177.350 116.761 129.708 1.00 50.00 197 TYR M C 1
ATOM 6793 O O . TYR E 5 197 ? 176.233 116.954 130.196 1.00 50.00 197 TYR M O 1
ATOM 6802 N N . PHE E 5 198 ? 178.408 116.377 130.417 1.00 50.00 198 PHE M N 1
ATOM 6803 C CA . PHE E 5 198 ? 178.483 116.610 131.850 1.00 50.00 198 PHE M CA 1
ATOM 6804 C C . PHE E 5 198 ? 178.317 118.090 132.162 1.00 50.00 198 PHE M C 1
ATOM 6805 O O . PHE E 5 198 ? 178.682 118.958 131.366 1.00 50.00 198 PHE M O 1
ATOM 6813 N N . TYR E 5 199 ? 177.784 118.369 133.351 1.00 50.00 199 TYR M N 1
ATOM 6814 C CA . TYR E 5 199 ? 177.822 119.710 133.930 1.00 50.00 199 TYR M CA 1
ATOM 6815 C C . TYR E 5 199 ? 177.673 119.586 135.438 1.00 50.00 199 TYR M C 1
ATOM 6816 O O . TYR E 5 199 ? 176.676 119.049 135.926 1.00 50.00 199 TYR M O 1
ATOM 6825 N N . LEU E 5 200 ? 178.695 120.026 136.167 1.00 50.00 200 LEU M N 1
ATOM 6826 C CA . LEU E 5 200 ? 178.625 120.113 137.620 1.00 50.00 200 LEU M CA 1
ATOM 6827 C C . LEU E 5 200 ? 177.940 121.420 137.989 1.00 50.00 200 LEU M C 1
ATOM 6828 O O . LEU E 5 200 ? 178.360 122.496 137.548 1.00 50.00 200 LEU M O 1
ATOM 6833 N N . LEU E 5 201 ? 176.892 121.330 138.794 1.00 50.00 201 LEU M N 1
ATOM 6834 C CA . LEU E 5 201 ? 176.079 122.483 139.157 1.00 50.00 201 LEU M CA 1
ATOM 6835 C C . LEU E 5 201 ? 176.177 122.693 140.659 1.00 50.00 201 LEU M C 1
ATOM 6836 O O . LEU E 5 201 ? 175.582 121.939 141.434 1.00 50.00 201 LEU M O 1
ATOM 6841 N N . ASP E 5 202 ? 176.937 123.707 141.065 1.00 50.00 202 ASP M N 1
ATOM 6842 C CA . ASP E 5 202 ? 176.912 124.139 142.453 1.00 50.00 202 ASP M CA 1
ATOM 6843 C C . ASP E 5 202 ? 175.531 124.694 142.766 1.00 50.00 202 ASP M C 1
ATOM 6844 O O . ASP E 5 202 ? 174.964 125.455 141.978 1.00 50.00 202 ASP M O 1
ATOM 6849 N N . MET E 5 203 ? 174.981 124.294 143.910 1.00 50.00 203 MET M N 1
ATOM 6850 C CA . MET E 5 203 ? 173.616 124.684 144.230 1.00 50.00 203 MET M CA 1
ATOM 6851 C C . MET E 5 203 ? 173.537 126.147 144.642 1.00 50.00 203 MET M C 1
ATOM 6852 O O . MET E 5 203 ? 172.625 126.863 144.214 1.00 50.00 203 MET M O 1
ATOM 6857 N N . THR E 5 204 ? 174.489 126.624 145.443 1.00 50.00 204 THR M N 1
ATOM 6858 C CA . THR E 5 204 ? 174.450 128.030 145.831 1.00 50.00 204 THR M CA 1
ATOM 6859 C C . THR E 5 204 ? 174.969 128.922 144.709 1.00 50.00 204 THR M C 1
ATOM 6860 O O . THR E 5 204 ? 174.229 129.755 144.175 1.00 50.00 204 THR M O 1
ATOM 6864 N N . THR E 5 205 ? 176.232 128.754 144.327 1.00 50.00 205 THR M N 1
ATOM 6865 C CA . THR E 5 205 ? 176.786 129.514 143.211 1.00 50.00 205 THR M CA 1
ATOM 6866 C C . THR E 5 205 ? 176.218 128.967 141.911 1.00 50.00 205 THR M C 1
ATOM 6867 O O . THR E 5 205 ? 176.527 127.840 141.517 1.00 50.00 205 THR M O 1
ATOM 6871 N N . LEU E 5 206 ? 175.391 129.759 141.239 1.00 50.00 206 LEU M N 1
ATOM 6872 C CA . LEU E 5 206 ? 174.640 129.275 140.084 1.00 50.00 206 LEU M CA 1
ATOM 6873 C C . LEU E 5 206 ? 175.578 129.215 138.886 1.00 50.00 206 LEU M C 1
ATOM 6874 O O . LEU E 5 206 ? 175.646 130.136 138.070 1.00 50.00 206 LEU M O 1
ATOM 6879 N N . ARG E 5 207 ? 176.303 128.103 138.777 1.00 50.00 207 ARG M N 1
ATOM 6880 C CA . ARG E 5 207 ? 177.334 127.941 137.757 1.00 50.00 207 ARG M CA 1
ATOM 6881 C C . ARG E 5 207 ? 177.367 126.489 137.309 1.00 50.00 207 ARG M C 1
ATOM 6882 O O . ARG E 5 207 ? 177.550 125.588 138.132 1.00 50.00 207 ARG M O 1
ATOM 6890 N N . TRP E 5 208 ? 177.193 126.269 136.008 1.00 50.00 208 TRP M N 1
ATOM 6891 C CA . TRP E 5 208 ? 177.153 124.928 135.428 1.00 50.00 208 TRP M CA 1
ATOM 6892 C C . TRP E 5 208 ? 178.535 124.608 134.865 1.00 50.00 208 TRP M C 1
ATOM 6893 O O . TRP E 5 208 ? 178.765 124.632 133.656 1.00 50.00 208 TRP M O 1
ATOM 6904 N N . ASN E 5 209 ? 179.467 124.302 135.761 1.00 50.00 209 ASN M N 1
ATOM 6905 C CA . ASN E 5 209 ? 180.819 123.950 135.338 1.00 50.00 209 ASN M CA 1
ATOM 6906 C C . ASN E 5 209 ? 180.804 122.571 134.696 1.00 50.00 209 ASN M C 1
ATOM 6907 O O . ASN E 5 209 ? 180.587 121.562 135.370 1.00 50.00 209 ASN M O 1
ATOM 6912 N N . LYS E 5 210 ? 181.022 122.526 133.388 1.00 50.00 210 LYS M N 1
ATOM 6913 C CA . LYS E 5 210 ? 180.908 121.278 132.652 1.00 50.00 210 LYS M CA 1
ATOM 6914 C C . LYS E 5 210 ? 182.147 120.425 132.876 1.00 50.00 210 LYS M C 1
ATOM 6915 O O . LYS E 5 210 ? 183.266 120.853 132.579 1.00 50.00 210 LYS M O 1
ATOM 6921 N N . LEU E 5 211 ? 181.939 119.221 133.404 1.00 50.00 211 LEU M N 1
ATOM 6922 C CA . LEU E 5 211 ? 183.048 118.358 133.780 1.00 50.00 211 LEU M CA 1
ATOM 6923 C C . LEU E 5 211 ? 183.721 117.780 132.538 1.00 50.00 211 LEU M C 1
ATOM 6924 O O . LEU E 5 211 ? 183.041 117.420 131.573 1.00 50.00 211 LEU M O 1
ATOM 6929 N N . PRO E 5 212 ? 185.050 117.687 132.531 1.00 50.00 212 PRO M N 1
ATOM 6930 C CA . PRO E 5 212 ? 185.754 117.244 131.322 1.00 50.00 212 PRO M CA 1
ATOM 6931 C C . PRO E 5 212 ? 185.610 115.746 131.104 1.00 50.00 212 PRO M C 1
ATOM 6932 O O . PRO E 5 212 ? 185.850 114.947 132.012 1.00 50.00 212 PRO M O 1
ATOM 6936 N N . LEU E 5 213 ? 185.221 115.379 129.880 1.00 50.00 213 LEU M N 1
ATOM 6937 C CA . LEU E 5 213 ? 185.136 114.009 129.386 1.00 50.00 213 LEU M CA 1
ATOM 6938 C C . LEU E 5 213 ? 184.945 114.066 127.875 1.00 50.00 213 LEU M C 1
ATOM 6939 O O . LEU E 5 213 ? 184.269 114.977 127.383 1.00 50.00 213 LEU M O 1
ATOM 6944 N N . PRO E 5 214 ? 185.535 113.152 127.105 1.00 50.00 214 PRO M N 1
ATOM 6945 C CA . PRO E 5 214 ? 185.126 112.983 125.704 1.00 50.00 214 PRO M CA 1
ATOM 6946 C C . PRO E 5 214 ? 183.705 112.456 125.614 1.00 50.00 214 PRO M C 1
ATOM 6947 O O . PRO E 5 214 ? 183.425 111.313 126.005 1.00 50.00 214 PRO M O 1
ATOM 6951 N N . PRO E 5 215 ? 182.783 113.258 125.076 1.00 50.00 215 PRO M N 1
ATOM 6952 C CA . PRO E 5 215 ? 181.353 113.065 125.345 1.00 50.00 215 PRO M CA 1
ATOM 6953 C C . PRO E 5 215 ? 180.764 111.933 124.521 1.00 50.00 215 PRO M C 1
ATOM 6954 O O . PRO E 5 215 ? 180.796 111.957 123.289 1.00 50.00 215 PRO M O 1
ATOM 6958 N N . LEU E 5 216 ? 180.216 110.946 125.214 1.00 50.00 216 LEU M N 1
ATOM 6959 C CA . LEU E 5 216 ? 179.238 110.050 124.619 1.00 50.00 216 LEU M CA 1
ATOM 6960 C C . LEU E 5 216 ? 178.002 110.860 124.262 1.00 50.00 216 LEU M C 1
ATOM 6961 O O . LEU E 5 216 ? 177.260 111.298 125.144 1.00 50.00 216 LEU M O 1
ATOM 6966 N N . VAL E 5 217 ? 177.781 111.065 122.973 1.00 50.00 217 VAL M N 1
ATOM 6967 C CA . VAL E 5 217 ? 176.696 111.924 122.504 1.00 50.00 217 VAL M CA 1
ATOM 6968 C C . VAL E 5 217 ? 175.286 111.370 122.745 1.00 50.00 217 VAL M C 1
ATOM 6969 O O . VAL E 5 217 ? 174.478 112.108 123.326 1.00 50.00 217 VAL M O 1
ATOM 6973 N N . PRO E 5 218 ? 174.903 110.138 122.362 1.00 50.00 218 PRO M N 1
ATOM 6974 C CA . PRO E 5 218 ? 173.479 109.780 122.404 1.00 50.00 218 PRO M CA 1
ATOM 6975 C C . PRO E 5 218 ? 172.972 109.491 123.817 1.00 50.00 218 PRO M C 1
ATOM 6976 O O . PRO E 5 218 ? 173.712 109.550 124.799 1.00 50.00 218 PRO M O 1
ATOM 6980 N N . ARG E 5 219 ? 171.671 109.180 123.881 1.00 50.00 219 ARG M N 1
ATOM 6981 C CA . ARG E 5 219 ? 170.946 108.697 125.063 1.00 50.00 219 ARG M CA 1
ATOM 6982 C C . ARG E 5 219 ? 170.967 109.708 126.213 1.00 50.00 219 ARG M C 1
ATOM 6983 O O . ARG E 5 219 ? 171.584 109.497 127.256 1.00 50.00 219 ARG M O 1
ATOM 6991 N N . ALA E 5 220 ? 170.279 110.828 125.996 1.00 50.00 220 ALA M N 1
ATOM 6992 C CA . ALA E 5 220 ? 169.926 111.714 127.106 1.00 50.00 220 ALA M CA 1
ATOM 6993 C C . ALA E 5 220 ? 168.445 112.082 127.013 1.00 50.00 220 ALA M C 1
ATOM 6994 O O . ALA E 5 220 ? 168.099 113.154 126.518 1.00 50.00 220 ALA M O 1
ATOM 6996 N N . TYR E 5 221 ? 167.571 111.189 127.485 1.00 50.00 221 TYR M N 1
ATOM 6997 C CA . TYR E 5 221 ? 166.220 111.604 127.855 1.00 50.00 221 TYR M CA 1
ATOM 6998 C C . TYR E 5 221 ? 165.773 111.048 129.196 1.00 50.00 221 TYR M C 1
ATOM 6999 O O . TYR E 5 221 ? 165.061 111.730 129.931 1.00 50.00 221 TYR M O 1
ATOM 7008 N N . HIS E 5 222 ? 166.139 109.818 129.519 1.00 50.00 222 HIS M N 1
ATOM 7009 C CA . HIS E 5 222 ? 165.869 109.268 130.832 1.00 50.00 222 HIS M CA 1
ATOM 7010 C C . HIS E 5 222 ? 167.169 108.878 131.492 1.00 50.00 222 HIS M C 1
ATOM 7011 O O . HIS E 5 222 ? 168.230 108.857 130.869 1.00 50.00 222 HIS M O 1
ATOM 7018 N N . SER E 5 223 ? 167.044 108.537 132.763 1.00 50.00 223 SER M N 1
ATOM 7019 C CA . SER E 5 223 ? 168.158 108.090 133.574 1.00 50.00 223 SER M CA 1
ATOM 7020 C C . SER E 5 223 ? 167.584 107.441 134.818 1.00 50.00 223 SER M C 1
ATOM 7021 O O . SER E 5 223 ? 166.371 107.246 134.934 1.00 50.00 223 SER M O 1
ATOM 7024 N N . SER E 5 224 ? 168.463 107.114 135.746 1.00 50.00 224 SER M N 1
ATOM 7025 C CA . SER E 5 224 ? 168.127 106.562 137.039 1.00 50.00 224 SER M CA 1
ATOM 7026 C C . SER E 5 224 ? 168.450 107.589 138.102 1.00 50.00 224 SER M C 1
ATOM 7027 O O . SER E 5 224 ? 168.716 108.757 137.814 1.00 50.00 224 SER M O 1
ATOM 7030 N N . THR E 5 225 ? 168.416 107.147 139.344 1.00 50.00 225 THR M N 1
ATOM 7031 C CA . THR E 5 225 ? 168.751 107.981 140.476 1.00 50.00 225 THR M CA 1
ATOM 7032 C C . THR E 5 225 ? 170.086 107.531 141.055 1.00 50.00 225 THR M C 1
ATOM 7033 O O . THR E 5 225 ? 170.396 106.337 141.063 1.00 50.00 225 THR M O 1
ATOM 7037 N N . TRP E 5 226 ? 170.897 108.500 141.471 1.00 50.00 226 TRP M N 1
ATOM 7038 C CA . TRP E 5 226 ? 172.186 108.216 142.080 1.00 50.00 226 TRP M CA 1
ATOM 7039 C C . TRP E 5 226 ? 172.025 107.432 143.372 1.00 50.00 226 TRP M C 1
ATOM 7040 O O . TRP E 5 226 ? 171.086 107.646 144.140 1.00 50.00 226 TRP M O 1
ATOM 7051 N N . VAL E 5 227 ? 172.951 106.512 143.599 1.00 50.00 227 VAL M N 1
ATOM 7052 C CA . VAL E 5 227 ? 172.868 105.568 144.704 1.00 50.00 227 VAL M CA 1
ATOM 7053 C C . VAL E 5 227 ? 173.961 105.922 145.702 1.00 50.00 227 VAL M C 1
ATOM 7054 O O . VAL E 5 227 ? 175.052 106.323 145.289 1.00 50.00 227 VAL M O 1
ATOM 7058 N N . PRO E 5 228 ? 173.711 105.847 147.002 1.00 50.00 228 PRO M N 1
ATOM 7059 C CA . PRO E 5 228 ? 174.806 105.916 147.982 1.00 50.00 228 PRO M CA 1
ATOM 7060 C C . PRO E 5 228 ? 175.504 104.575 148.155 1.00 50.00 228 PRO M C 1
ATOM 7061 O O . PRO E 5 228 ? 175.312 103.680 147.327 1.00 50.00 228 PRO M O 1
ATOM 7065 N N . ALA E 5 229 ? 176.345 104.457 149.192 1.00 50.00 229 ALA M N 1
ATOM 7066 C CA . ALA E 5 229 ? 176.863 103.179 149.700 1.00 50.00 229 ALA M CA 1
ATOM 7067 C C . ALA E 5 229 ? 177.698 102.448 148.643 1.00 50.00 229 ALA M C 1
ATOM 7068 O O . ALA E 5 229 ? 177.233 101.507 147.994 1.00 50.00 229 ALA M O 1
ATOM 7070 N N . SER E 5 230 ? 178.920 102.967 148.452 1.00 50.00 230 SER M N 1
ATOM 7071 C CA . SER E 5 230 ? 179.805 102.661 147.322 1.00 50.00 230 SER M CA 1
ATOM 7072 C C . SER E 5 230 ? 179.117 103.071 146.018 1.00 50.00 230 SER M C 1
ATOM 7073 O O . SER E 5 230 ? 178.694 102.257 145.195 1.00 50.00 230 SER M O 1
ATOM 7076 N N . SER E 5 231 ? 179.017 104.392 145.903 1.00 50.00 231 SER M N 1
ATOM 7077 C CA . SER E 5 231 ? 178.061 105.082 145.054 1.00 50.00 231 SER M CA 1
ATOM 7078 C C . SER E 5 231 ? 178.208 104.747 143.575 1.00 50.00 231 SER M C 1
ATOM 7079 O O . SER E 5 231 ? 179.278 104.355 143.103 1.00 50.00 231 SER M O 1
ATOM 7082 N N . THR E 5 232 ? 177.097 104.905 142.855 1.00 50.00 232 THR M N 1
ATOM 7083 C CA . THR E 5 232 ? 177.026 104.761 141.407 1.00 50.00 232 THR M CA 1
ATOM 7084 C C . THR E 5 232 ? 175.798 105.510 140.913 1.00 50.00 232 THR M C 1
ATOM 7085 O O . THR E 5 232 ? 174.863 105.777 141.673 1.00 50.00 232 THR M O 1
ATOM 7089 N N . MET E 5 233 ? 175.816 105.857 139.628 1.00 50.00 233 MET M N 1
ATOM 7090 C CA . MET E 5 233 ? 174.642 106.433 138.989 1.00 50.00 233 MET M CA 1
ATOM 7091 C C . MET E 5 233 ? 174.612 105.961 137.545 1.00 50.00 233 MET M C 1
ATOM 7092 O O . MET E 5 233 ? 175.649 105.890 136.884 1.00 50.00 233 MET M O 1
ATOM 7097 N N . VAL E 5 234 ? 173.412 105.658 137.062 1.00 50.00 234 VAL M N 1
ATOM 7098 C CA . VAL E 5 234 ? 173.209 104.961 135.799 1.00 50.00 234 VAL M CA 1
ATOM 7099 C C . VAL E 5 234 ? 172.236 105.767 134.947 1.00 50.00 234 VAL M C 1
ATOM 7100 O O . VAL E 5 234 ? 171.323 106.411 135.471 1.00 50.00 234 VAL M O 1
ATOM 7104 N N . ILE E 5 235 ? 172.467 105.778 133.640 1.00 50.00 235 ILE M N 1
ATOM 7105 C CA . ILE E 5 235 ? 171.551 106.359 132.672 1.00 50.00 235 ILE M CA 1
ATOM 7106 C C . ILE E 5 235 ? 170.836 105.216 131.969 1.00 50.00 235 ILE M C 1
ATOM 7107 O O . ILE E 5 235 ? 171.437 104.167 131.710 1.00 50.00 235 ILE M O 1
ATOM 7112 N N . VAL E 5 236 ? 169.555 105.401 131.663 1.00 50.00 236 VAL M N 1
ATOM 7113 C CA . VAL E 5 236 ? 168.799 104.430 130.888 1.00 50.00 236 VAL M CA 1
ATOM 7114 C C . VAL E 5 236 ? 168.311 105.093 129.610 1.00 50.00 236 VAL M C 1
ATOM 7115 O O . VAL E 5 236 ? 168.273 106.316 129.492 1.00 50.00 236 VAL M O 1
ATOM 7119 N N . GLY E 5 237 ? 167.911 104.260 128.655 1.00 50.00 237 GLY M N 1
ATOM 7120 C CA . GLY E 5 237 ? 167.643 104.701 127.303 1.00 50.00 237 GLY M CA 1
ATOM 7121 C C . GLY E 5 237 ? 166.317 105.421 127.143 1.00 50.00 237 GLY M C 1
ATOM 7122 O O . GLY E 5 237 ? 165.629 105.765 128.106 1.00 50.00 237 GLY M O 1
ATOM 7123 N N . GLY E 5 238 ? 165.969 105.669 125.879 1.00 50.00 238 GLY M N 1
ATOM 7124 C CA . GLY E 5 238 ? 164.717 106.319 125.536 1.00 50.00 238 GLY M CA 1
ATOM 7125 C C . GLY E 5 238 ? 164.744 107.304 124.378 1.00 50.00 238 GLY M C 1
ATOM 7126 O O . GLY E 5 238 ? 163.694 107.847 124.026 1.00 50.00 238 GLY M O 1
ATOM 7127 N N . ILE E 5 239 ? 165.901 107.553 123.765 1.00 50.00 239 ILE M N 1
ATOM 7128 C CA . ILE E 5 239 ? 165.993 108.599 122.753 1.00 50.00 239 ILE M CA 1
ATOM 7129 C C . ILE E 5 239 ? 167.139 108.282 121.801 1.00 50.00 239 ILE M C 1
ATOM 7130 O O . ILE E 5 239 ? 168.096 107.589 122.158 1.00 50.00 239 ILE M O 1
ATOM 7135 N N . THR E 5 240 ? 166.999 108.745 120.550 1.00 50.00 240 THR M N 1
ATOM 7136 C CA . THR E 5 240 ? 168.046 108.736 119.531 1.00 50.00 240 THR M CA 1
ATOM 7137 C C . THR E 5 240 ? 168.109 110.074 118.807 1.00 50.00 240 THR M C 1
ATOM 7138 O O . THR E 5 240 ? 168.350 110.110 117.597 1.00 50.00 240 THR M O 1
ATOM 7142 N N . TYR E 5 241 ? 167.812 111.166 119.525 1.00 50.00 241 TYR M N 1
ATOM 7143 C CA . TYR E 5 241 ? 167.785 112.554 119.049 1.00 50.00 241 TYR M CA 1
ATOM 7144 C C . TYR E 5 241 ? 166.783 112.845 117.939 1.00 50.00 241 TYR M C 1
ATOM 7145 O O . TYR E 5 241 ? 166.759 113.963 117.418 1.00 50.00 241 TYR M O 1
ATOM 7154 N N . SER E 5 242 ? 165.963 111.878 117.555 1.00 50.00 242 SER M N 1
ATOM 7155 C CA . SER E 5 242 ? 165.222 111.996 116.312 1.00 50.00 242 SER M CA 1
ATOM 7156 C C . SER E 5 242 ? 163.762 111.625 116.415 1.00 50.00 242 SER M C 1
ATOM 7157 O O . SER E 5 242 ? 162.973 112.087 115.587 1.00 50.00 242 SER M O 1
ATOM 7160 N N . GLY E 5 243 ? 163.371 110.807 117.380 1.00 50.00 243 GLY M N 1
ATOM 7161 C CA . GLY E 5 243 ? 162.028 110.279 117.363 1.00 50.00 243 GLY M CA 1
ATOM 7162 C C . GLY E 5 243 ? 161.770 109.278 116.263 1.00 50.00 243 GLY M C 1
ATOM 7163 O O . GLY E 5 243 ? 160.612 109.007 115.948 1.00 50.00 243 GLY M O 1
ATOM 7164 N N . HIS E 5 244 ? 162.816 108.716 115.665 1.00 50.00 244 HIS M N 1
ATOM 7165 C CA . HIS E 5 244 ? 162.645 107.758 114.584 1.00 50.00 244 HIS M CA 1
ATOM 7166 C C . HIS E 5 244 ? 163.467 106.492 114.738 1.00 50.00 244 HIS M C 1
ATOM 7167 O O . HIS E 5 244 ? 163.133 105.490 114.096 1.00 50.00 244 HIS M O 1
ATOM 7174 N N . CYS E 5 245 ? 164.515 106.490 115.551 1.00 50.00 245 CYS M N 1
ATOM 7175 C CA . CYS E 5 245 ? 165.198 105.253 115.868 1.00 50.00 245 CYS M CA 1
ATOM 7176 C C . CYS E 5 245 ? 164.864 104.862 117.293 1.00 50.00 245 CYS M C 1
ATOM 7177 O O . CYS E 5 245 ? 164.951 105.712 118.187 1.00 50.00 245 CYS M O 1
ATOM 7180 N N . PRO E 5 246 ? 164.466 103.611 117.550 1.00 50.00 246 PRO M N 1
ATOM 7181 C CA . PRO E 5 246 ? 164.076 103.229 118.912 1.00 50.00 246 PRO M CA 1
ATOM 7182 C C . PRO E 5 246 ? 165.270 103.112 119.834 1.00 50.00 246 PRO M C 1
ATOM 7183 O O . PRO E 5 246 ? 166.421 103.240 119.407 1.00 50.00 246 PRO M O 1
ATOM 7187 N N . SER E 5 247 ? 165.004 102.848 121.102 1.00 50.00 247 SER M N 1
ATOM 7188 C CA . SER E 5 247 ? 166.048 102.758 122.109 1.00 50.00 247 SER M CA 1
ATOM 7189 C C . SER E 5 247 ? 165.954 101.430 122.828 1.00 50.00 247 SER M C 1
ATOM 7190 O O . SER E 5 247 ? 165.843 101.355 124.051 1.00 50.00 247 SER M O 1
ATOM 7193 N N . GLU E 5 248 ? 165.944 100.356 122.042 1.00 50.00 248 GLU M N 1
ATOM 7194 C CA . GLU E 5 248 ? 165.987 98.995 122.554 1.00 50.00 248 GLU M CA 1
ATOM 7195 C C . GLU E 5 248 ? 167.306 98.777 123.278 1.00 50.00 248 GLU M C 1
ATOM 7196 O O . GLU E 5 248 ? 168.340 98.551 122.643 1.00 50.00 248 GLU M O 1
ATOM 7202 N N . ARG E 5 249 ? 167.284 98.832 124.603 1.00 50.00 249 ARG M N 1
ATOM 7203 C CA . ARG E 5 249 ? 168.510 98.834 125.384 1.00 50.00 249 ARG M CA 1
ATOM 7204 C C . ARG E 5 249 ? 168.809 97.444 125.921 1.00 50.00 249 ARG M C 1
ATOM 7205 O O . ARG E 5 249 ? 167.918 96.764 126.439 1.00 50.00 249 ARG M O 1
ATOM 7213 N N . LEU E 5 250 ? 170.065 97.027 125.767 1.00 50.00 250 LEU M N 1
ATOM 7214 C CA . LEU E 5 250 ? 170.594 95.807 126.353 1.00 50.00 250 LEU M CA 1
ATOM 7215 C C . LEU E 5 250 ? 171.764 96.058 127.286 1.00 50.00 250 LEU M C 1
ATOM 7216 O O . LEU E 5 250 ? 172.320 95.097 127.827 1.00 50.00 250 LEU M O 1
ATOM 7221 N N . SER E 5 251 ? 172.154 97.312 127.495 1.00 50.00 251 SER M N 1
ATOM 7222 C CA . SER E 5 251 ? 173.241 97.629 128.402 1.00 50.00 251 SER M CA 1
ATOM 7223 C C . SER E 5 251 ? 172.898 98.893 129.169 1.00 50.00 251 SER M C 1
ATOM 7224 O O . SER E 5 251 ? 171.888 99.553 128.912 1.00 50.00 251 SER M O 1
ATOM 7227 N N . VAL E 5 252 ? 173.768 99.230 130.114 1.00 50.00 252 VAL M N 1
ATOM 7228 C CA . VAL E 5 252 ? 173.603 100.402 130.961 1.00 50.00 252 VAL M CA 1
ATOM 7229 C C . VAL E 5 252 ? 174.805 101.305 130.761 1.00 50.00 252 VAL M C 1
ATOM 7230 O O . VAL E 5 252 ? 175.699 100.996 129.967 1.00 50.00 252 VAL M O 1
ATOM 7234 N N . SER E 5 253 ? 174.844 102.419 131.482 1.00 50.00 253 SER M N 1
ATOM 7235 C CA . SER E 5 253 ? 175.975 103.332 131.388 1.00 50.00 253 SER M CA 1
ATOM 7236 C C . SER E 5 253 ? 176.182 103.981 132.742 1.00 50.00 253 SER M C 1
ATOM 7237 O O . SER E 5 253 ? 175.288 104.671 133.237 1.00 50.00 253 SER M O 1
ATOM 7240 N N . ASP E 5 254 ? 177.356 103.767 133.327 1.00 50.00 254 ASP M N 1
ATOM 7241 C CA . ASP E 5 254 ? 177.669 104.252 134.665 1.00 50.00 254 ASP M CA 1
ATOM 7242 C C . ASP E 5 254 ? 178.368 105.601 134.569 1.00 50.00 254 ASP M C 1
ATOM 7243 O O . ASP E 5 254 ? 179.476 105.697 134.033 1.00 50.00 254 ASP M O 1
ATOM 7248 N N . VAL E 5 255 ? 177.726 106.628 135.108 1.00 50.00 255 VAL M N 1
ATOM 7249 C CA . VAL E 5 255 ? 178.375 107.891 135.420 1.00 50.00 255 VAL M CA 1
ATOM 7250 C C . VAL E 5 255 ? 178.564 107.937 136.923 1.00 50.00 255 VAL M C 1
ATOM 7251 O O . VAL E 5 255 ? 177.587 107.930 137.678 1.00 50.00 255 VAL M O 1
ATOM 7255 N N . VAL E 5 256 ? 179.810 107.974 137.365 1.00 50.00 256 VAL M N 1
ATOM 7256 C CA . VAL E 5 256 ? 180.082 107.995 138.792 1.00 50.00 256 VAL M CA 1
ATOM 7257 C C . VAL E 5 256 ? 181.390 108.735 139.026 1.00 50.00 256 VAL M C 1
ATOM 7258 O O . VAL E 5 256 ? 182.357 108.581 138.274 1.00 50.00 256 VAL M O 1
ATOM 7262 N N . CYS E 5 257 ? 181.378 109.615 140.020 1.00 50.00 257 CYS M N 1
ATOM 7263 C CA . CYS E 5 257 ? 182.624 110.137 140.547 1.00 50.00 257 CYS M CA 1
ATOM 7264 C C . CYS E 5 257 ? 183.408 108.980 141.140 1.00 50.00 257 CYS M C 1
ATOM 7265 O O . CYS E 5 257 ? 182.890 108.228 141.968 1.00 50.00 257 CYS M O 1
ATOM 7268 N N . LEU E 5 258 ? 184.645 108.812 140.677 1.00 50.00 258 LEU M N 1
ATOM 7269 C CA . LEU E 5 258 ? 185.380 107.582 140.952 1.00 50.00 258 LEU M CA 1
ATOM 7270 C C . LEU E 5 258 ? 185.832 107.522 142.405 1.00 50.00 258 LEU M C 1
ATOM 7271 O O . LEU E 5 258 ? 185.426 106.633 143.161 1.00 50.00 258 LEU M O 1
ATOM 7276 N N . LYS E 5 259 ? 186.663 108.471 142.817 1.00 50.00 259 LYS M N 1
ATOM 7277 C CA . LYS E 5 259 ? 187.148 108.543 144.192 1.00 50.00 259 LYS M CA 1
ATOM 7278 C C . LYS E 5 259 ? 186.299 109.584 144.909 1.00 50.00 259 LYS M C 1
ATOM 7279 O O . LYS E 5 259 ? 186.561 110.782 144.826 1.00 50.00 259 LYS M O 1
ATOM 7285 N N . ILE E 5 260 ? 185.257 109.128 145.598 1.00 50.00 260 ILE M N 1
ATOM 7286 C CA . ILE E 5 260 ? 184.384 110.045 146.350 1.00 50.00 260 ILE M CA 1
ATOM 7287 C C . ILE E 5 260 ? 184.957 110.123 147.761 1.00 50.00 260 ILE M C 1
ATOM 7288 O O . ILE E 5 260 ? 184.557 109.416 148.689 1.00 50.00 260 ILE M O 1
ATOM 7293 N N . SER E 5 261 ? 185.970 110.966 147.905 1.00 50.00 261 SER M N 1
ATOM 7294 C CA . SER E 5 261 ? 186.250 111.649 149.157 1.00 50.00 261 SER M CA 1
ATOM 7295 C C . SER E 5 261 ? 186.476 113.097 148.758 1.00 50.00 261 SER M C 1
ATOM 7296 O O . SER E 5 261 ? 186.164 114.027 149.508 1.00 50.00 261 SER M O 1
ATOM 7299 N N . ASP E 5 262 ? 187.017 113.276 147.555 1.00 50.00 262 ASP M N 1
ATOM 7300 C CA . ASP E 5 262 ? 186.953 114.500 146.779 1.00 50.00 262 ASP M CA 1
ATOM 7301 C C . ASP E 5 262 ? 185.986 114.278 145.619 1.00 50.00 262 ASP M C 1
ATOM 7302 O O . ASP E 5 262 ? 185.299 113.256 145.543 1.00 50.00 262 ASP M O 1
ATOM 7307 N N . THR E 5 263 ? 185.921 115.245 144.714 1.00 50.00 263 THR M N 1
ATOM 7308 C CA . THR E 5 263 ? 185.043 115.167 143.552 1.00 50.00 263 THR M CA 1
ATOM 7309 C C . THR E 5 263 ? 185.921 115.205 142.304 1.00 50.00 263 THR M C 1
ATOM 7310 O O . THR E 5 263 ? 186.149 116.270 141.727 1.00 50.00 263 THR M O 1
ATOM 7314 N N . SER E 5 264 ? 186.404 114.038 141.881 1.00 50.00 264 SER M N 1
ATOM 7315 C CA . SER E 5 264 ? 187.398 113.976 140.820 1.00 50.00 264 SER M CA 1
ATOM 7316 C C . SER E 5 264 ? 187.260 112.676 140.046 1.00 50.00 264 SER M C 1
ATOM 7317 O O . SER E 5 264 ? 186.498 111.781 140.420 1.00 50.00 264 SER M O 1
ATOM 7320 N N . GLN E 5 265 ? 188.029 112.600 138.953 1.00 50.00 265 GLN M N 1
ATOM 7321 C CA . GLN E 5 265 ? 188.185 111.417 138.100 1.00 50.00 265 GLN M CA 1
ATOM 7322 C C . GLN E 5 265 ? 186.847 110.956 137.516 1.00 50.00 265 GLN M C 1
ATOM 7323 O O . GLN E 5 265 ? 186.357 109.861 137.789 1.00 50.00 265 GLN M O 1
ATOM 7329 N N . TYR E 5 266 ? 186.263 111.818 136.694 1.00 50.00 266 TYR M N 1
ATOM 7330 C CA . TYR E 5 266 ? 184.964 111.532 136.102 1.00 50.00 266 TYR M CA 1
ATOM 7331 C C . TYR E 5 266 ? 185.161 110.698 134.845 1.00 50.00 266 TYR M C 1
ATOM 7332 O O . TYR E 5 266 ? 185.638 111.201 133.824 1.00 50.00 266 TYR M O 1
ATOM 7341 N N . THR E 5 267 ? 184.796 109.425 134.920 1.00 50.00 267 THR M N 1
ATOM 7342 C CA . THR E 5 267 ? 184.959 108.471 133.835 1.00 50.00 267 THR M CA 1
ATOM 7343 C C . THR E 5 267 ? 183.593 107.967 133.381 1.00 50.00 267 THR M C 1
ATOM 7344 O O . THR E 5 267 ? 182.551 108.404 133.871 1.00 50.00 267 THR M O 1
ATOM 7348 N N . LEU E 5 268 ? 183.606 107.031 132.435 1.00 50.00 268 LEU M N 1
ATOM 7349 C CA . LEU E 5 268 ? 182.379 106.488 131.873 1.00 50.00 268 LEU M CA 1
ATOM 7350 C C . LEU E 5 268 ? 182.620 105.060 131.415 1.00 50.00 268 LEU M C 1
ATOM 7351 O O . LEU E 5 268 ? 183.669 104.756 130.843 1.00 50.00 268 LEU M O 1
ATOM 7356 N N . THR E 5 269 ? 181.649 104.188 131.675 1.00 50.00 269 THR M N 1
ATOM 7357 C CA . THR E 5 269 ? 181.718 102.816 131.202 1.00 50.00 269 THR M CA 1
ATOM 7358 C C . THR E 5 269 ? 180.315 102.311 130.906 1.00 50.00 269 THR M C 1
ATOM 7359 O O . THR E 5 269 ? 179.314 102.917 131.295 1.00 50.00 269 THR M O 1
ATOM 7363 N N . GLU E 5 270 ? 180.262 101.184 130.205 1.00 50.00 270 GLU M N 1
ATOM 7364 C CA . GLU E 5 270 ? 179.023 100.481 129.921 1.00 50.00 270 GLU M CA 1
ATOM 7365 C C . GLU E 5 270 ? 179.192 99.018 130.297 1.00 50.00 270 GLU M C 1
ATOM 7366 O O . GLU E 5 270 ? 180.279 98.453 130.168 1.00 50.00 270 GLU M O 1
ATOM 7372 N N . ILE E 5 271 ? 178.114 98.409 130.787 1.00 50.00 271 ILE M N 1
ATOM 7373 C CA . ILE E 5 271 ? 178.135 97.024 131.248 1.00 50.00 271 ILE M CA 1
ATOM 7374 C C . ILE E 5 271 ? 176.925 96.305 130.674 1.00 50.00 271 ILE M C 1
ATOM 7375 O O . ILE E 5 271 ? 175.783 96.690 130.949 1.00 50.00 271 ILE M O 1
ATOM 7380 N N . HIS E 5 272 ? 177.171 95.268 129.882 1.00 50.00 272 HIS M N 1
ATOM 7381 C CA . HIS E 5 272 ? 176.095 94.404 129.427 1.00 50.00 272 HIS M CA 1
ATOM 7382 C C . HIS E 5 272 ? 175.695 93.462 130.556 1.00 50.00 272 HIS M C 1
ATOM 7383 O O . HIS E 5 272 ? 176.489 93.154 131.448 1.00 50.00 272 HIS M O 1
ATOM 7390 N N . MET E 5 273 ? 174.453 93.006 130.513 1.00 50.00 273 MET M N 1
ATOM 7391 C CA . MET E 5 273 ? 173.814 92.352 131.643 1.00 50.00 273 MET M CA 1
ATOM 7392 C C . MET E 5 273 ? 173.373 90.941 131.263 1.00 50.00 273 MET M C 1
ATOM 7393 O O . MET E 5 273 ? 173.615 90.469 130.150 1.00 50.00 273 MET M O 1
ATOM 7398 N N . GLU E 5 274 ? 172.711 90.263 132.207 1.00 50.00 274 GLU M N 1
ATOM 7399 C CA . GLU E 5 274 ? 172.009 89.014 131.906 1.00 50.00 274 GLU M CA 1
ATOM 7400 C C . GLU E 5 274 ? 170.630 89.395 131.379 1.00 50.00 274 GLU M C 1
ATOM 7401 O O . GLU E 5 274 ? 169.624 89.377 132.091 1.00 50.00 274 GLU M O 1
ATOM 7407 N N . GLY E 5 275 ? 170.600 89.755 130.098 1.00 50.00 275 GLY M N 1
ATOM 7408 C CA . GLY E 5 275 ? 169.410 90.359 129.519 1.00 50.00 275 GLY M CA 1
ATOM 7409 C C . GLY E 5 275 ? 168.279 89.361 129.401 1.00 50.00 275 GLY M C 1
ATOM 7410 O O . GLY E 5 275 ? 168.451 88.261 128.863 1.00 50.00 275 GLY M O 1
ATOM 7411 N N . VAL E 5 276 ? 167.118 89.733 129.927 1.00 50.00 276 VAL M N 1
ATOM 7412 C CA . VAL E 5 276 ? 165.983 88.827 129.950 1.00 50.00 276 VAL M CA 1
ATOM 7413 C C . VAL E 5 276 ? 165.435 88.701 128.540 1.00 50.00 276 VAL M C 1
ATOM 7414 O O . VAL E 5 276 ? 165.514 87.628 127.932 1.00 50.00 276 VAL M O 1
ATOM 7418 N N . ARG E 5 277 ? 164.899 89.789 127.987 1.00 50.00 277 ARG M N 1
ATOM 7419 C CA . ARG E 5 277 ? 164.549 89.783 126.572 1.00 50.00 277 ARG M CA 1
ATOM 7420 C C . ARG E 5 277 ? 165.371 90.808 125.805 1.00 50.00 277 ARG M C 1
ATOM 7421 O O . ARG E 5 277 ? 166.331 90.426 125.134 1.00 50.00 277 ARG M O 1
ATOM 7429 N N . ASP E 5 278 ? 165.123 92.098 126.018 1.00 50.00 278 ASP M N 1
ATOM 7430 C CA . ASP E 5 278 ? 165.569 93.234 125.212 1.00 50.00 278 ASP M CA 1
ATOM 7431 C C . ASP E 5 278 ? 164.985 94.484 125.848 1.00 50.00 278 ASP M C 1
ATOM 7432 O O . ASP E 5 278 ? 164.172 94.400 126.773 1.00 50.00 278 ASP M O 1
ATOM 7437 N N . SER E 5 279 ? 165.403 95.640 125.317 1.00 50.00 279 SER M N 1
ATOM 7438 C CA . SER E 5 279 ? 164.626 96.883 125.293 1.00 50.00 279 SER M CA 1
ATOM 7439 C C . SER E 5 279 ? 164.258 97.357 126.700 1.00 50.00 279 SER M C 1
ATOM 7440 O O . SER E 5 279 ? 163.103 97.267 127.123 1.00 50.00 279 SER M O 1
ATOM 7443 N N . TYR E 5 280 ? 165.296 97.798 127.426 1.00 50.00 280 TYR M N 1
ATOM 7444 C CA . TYR E 5 280 ? 165.160 98.190 128.830 1.00 50.00 280 TYR M CA 1
ATOM 7445 C C . TYR E 5 280 ? 164.105 99.267 129.045 1.00 50.00 280 TYR M C 1
ATOM 7446 O O . TYR E 5 280 ? 163.434 99.281 130.080 1.00 50.00 280 TYR M O 1
ATOM 7455 N N . VAL E 5 281 ? 163.943 100.167 128.087 1.00 50.00 281 VAL M N 1
ATOM 7456 C CA . VAL E 5 281 ? 163.054 101.309 128.213 1.00 50.00 281 VAL M CA 1
ATOM 7457 C C . VAL E 5 281 ? 161.914 101.132 127.226 1.00 50.00 281 VAL M C 1
ATOM 7458 O O . VAL E 5 281 ? 162.134 100.736 126.078 1.00 50.00 281 VAL M O 1
ATOM 7462 N N . SER E 5 282 ? 160.697 101.415 127.674 1.00 50.00 282 SER M N 1
ATOM 7463 C CA . SER E 5 282 ? 159.526 101.428 126.800 1.00 50.00 282 SER M CA 1
ATOM 7464 C C . SER E 5 282 ? 159.254 102.824 126.279 1.00 50.00 282 SER M C 1
ATOM 7465 O O . SER E 5 282 ? 158.095 103.238 126.177 1.00 50.00 282 SER M O 1
ATOM 7468 N N . SER E 5 283 ? 160.339 103.563 126.013 1.00 50.00 283 SER M N 1
ATOM 7469 C CA . SER E 5 283 ? 160.329 104.987 125.676 1.00 50.00 283 SER M CA 1
ATOM 7470 C C . SER E 5 283 ? 159.639 105.819 126.765 1.00 50.00 283 SER M C 1
ATOM 7471 O O . SER E 5 283 ? 158.984 106.825 126.488 1.00 50.00 283 SER M O 1
ATOM 7474 N N . SER E 5 284 ? 159.808 105.409 128.017 1.00 50.00 284 SER M N 1
ATOM 7475 C CA . SER E 5 284 ? 159.166 106.067 129.148 1.00 50.00 284 SER M CA 1
ATOM 7476 C C . SER E 5 284 ? 160.073 105.916 130.365 1.00 50.00 284 SER M C 1
ATOM 7477 O O . SER E 5 284 ? 161.260 105.605 130.235 1.00 50.00 284 SER M O 1
ATOM 7480 N N . SER E 5 285 ? 159.522 106.129 131.549 1.00 50.00 285 SER M N 1
ATOM 7481 C CA . SER E 5 285 ? 160.313 106.462 132.722 1.00 50.00 285 SER M CA 1
ATOM 7482 C C . SER E 5 285 ? 160.284 105.357 133.764 1.00 50.00 285 SER M C 1
ATOM 7483 O O . SER E 5 285 ? 159.220 104.825 134.082 1.00 50.00 285 SER M O 1
ATOM 7486 N N . ALA E 5 286 ? 161.461 105.014 134.295 1.00 50.00 286 ALA M N 1
ATOM 7487 C CA . ALA E 5 286 ? 161.538 104.168 135.483 1.00 50.00 286 ALA M CA 1
ATOM 7488 C C . ALA E 5 286 ? 162.239 104.849 136.650 1.00 50.00 286 ALA M C 1
ATOM 7489 O O . ALA E 5 286 ? 161.601 105.142 137.661 1.00 50.00 286 ALA M O 1
ATOM 7491 N N . SER E 5 287 ? 163.550 105.071 136.543 1.00 50.00 287 SER M N 1
ATOM 7492 C CA . SER E 5 287 ? 164.378 105.941 137.373 1.00 50.00 287 SER M CA 1
ATOM 7493 C C . SER E 5 287 ? 164.416 105.657 138.877 1.00 50.00 287 SER M C 1
ATOM 7494 O O . SER E 5 287 ? 165.108 106.373 139.607 1.00 50.00 287 SER M O 1
ATOM 7497 N N . ALA E 5 288 ? 163.739 104.621 139.363 1.00 50.00 288 ALA M N 1
ATOM 7498 C CA . ALA E 5 288 ? 163.648 104.412 140.802 1.00 50.00 288 ALA M CA 1
ATOM 7499 C C . ALA E 5 288 ? 164.774 103.501 141.295 1.00 50.00 288 ALA M C 1
ATOM 7500 O O . ALA E 5 288 ? 165.541 102.943 140.511 1.00 50.00 288 ALA M O 1
ATOM 7502 N N . LEU E 5 289 ? 164.876 103.352 142.619 1.00 50.00 289 LEU M N 1
ATOM 7503 C CA . LEU E 5 289 ? 166.000 102.607 143.179 1.00 50.00 289 LEU M CA 1
ATOM 7504 C C . LEU E 5 289 ? 165.623 101.554 144.209 1.00 50.00 289 LEU M C 1
ATOM 7505 O O . LEU E 5 289 ? 164.443 101.298 144.457 1.00 50.00 289 LEU M O 1
ATOM 7510 N N . CYS E 5 290 ? 166.641 100.971 144.831 1.00 50.00 290 CYS M N 1
ATOM 7511 C CA . CYS E 5 290 ? 166.495 99.996 145.903 1.00 50.00 290 CYS M CA 1
ATOM 7512 C C . CYS E 5 290 ? 167.707 100.139 146.822 1.00 50.00 290 CYS M C 1
ATOM 7513 O O . CYS E 5 290 ? 168.368 101.181 146.833 1.00 50.00 290 CYS M O 1
ATOM 7516 N N . ASP E 5 291 ? 167.985 99.109 147.626 1.00 50.00 291 ASP M N 1
ATOM 7517 C CA . ASP E 5 291 ? 169.064 99.184 148.604 1.00 50.00 291 ASP M CA 1
ATOM 7518 C C . ASP E 5 291 ? 170.322 98.412 148.232 1.00 50.00 291 ASP M C 1
ATOM 7519 O O . ASP E 5 291 ? 171.388 98.705 148.781 1.00 50.00 291 ASP M O 1
ATOM 7524 N N . ASP E 5 292 ? 170.218 97.414 147.352 1.00 50.00 292 ASP M N 1
ATOM 7525 C CA . ASP E 5 292 ? 171.399 96.722 146.848 1.00 50.00 292 ASP M CA 1
ATOM 7526 C C . ASP E 5 292 ? 171.304 96.475 145.347 1.00 50.00 292 ASP M C 1
ATOM 7527 O O . ASP E 5 292 ? 172.032 95.623 144.822 1.00 50.00 292 ASP M O 1
ATOM 7532 N N . ARG E 5 293 ? 170.425 97.194 144.662 1.00 50.00 293 ARG M N 1
ATOM 7533 C CA . ARG E 5 293 ? 170.005 96.904 143.294 1.00 50.00 293 ARG M CA 1
ATOM 7534 C C . ARG E 5 293 ? 169.170 98.087 142.812 1.00 50.00 293 ARG M C 1
ATOM 7535 O O . ARG E 5 293 ? 169.091 99.122 143.485 1.00 50.00 293 ARG M O 1
ATOM 7543 N N . PHE E 5 294 ? 168.546 97.944 141.647 1.00 50.00 294 PHE M N 1
ATOM 7544 C CA . PHE E 5 294 ? 167.644 98.961 141.129 1.00 50.00 294 PHE M CA 1
ATOM 7545 C C . PHE E 5 294 ? 166.212 98.456 141.109 1.00 50.00 294 PHE M C 1
ATOM 7546 O O . PHE E 5 294 ? 165.953 97.252 141.089 1.00 50.00 294 PHE M O 1
ATOM 7554 N N . VAL E 5 295 ? 165.281 99.402 141.083 1.00 50.00 295 VAL M N 1
ATOM 7555 C CA . VAL E 5 295 ? 163.875 99.124 140.822 1.00 50.00 295 VAL M CA 1
ATOM 7556 C C . VAL E 5 295 ? 163.488 99.931 139.595 1.00 50.00 295 VAL M C 1
ATOM 7557 O O . VAL E 5 295 ? 163.382 101.160 139.661 1.00 50.00 295 VAL M O 1
ATOM 7561 N N . LEU E 5 296 ? 163.306 99.256 138.468 1.00 50.00 296 LEU M N 1
ATOM 7562 C CA . LEU E 5 296 ? 163.104 99.947 137.201 1.00 50.00 296 LEU M CA 1
ATOM 7563 C C . LEU E 5 296 ? 161.815 99.464 136.546 1.00 50.00 296 LEU M C 1
ATOM 7564 O O . LEU E 5 296 ? 161.756 98.370 135.980 1.00 50.00 296 LEU M O 1
ATOM 7569 N N . TYR E 5 297 ? 160.790 100.301 136.637 1.00 50.00 297 TYR M N 1
ATOM 7570 C CA . TYR E 5 297 ? 159.509 100.151 135.960 1.00 50.00 297 TYR M CA 1
ATOM 7571 C C . TYR E 5 297 ? 159.564 100.611 134.514 1.00 50.00 297 TYR M C 1
ATOM 7572 O O . TYR E 5 297 ? 160.596 100.502 133.849 1.00 50.00 297 TYR M O 1
ATOM 7581 N N . GLY E 5 298 ? 158.406 100.970 133.979 1.00 50.00 298 GLY M N 1
ATOM 7582 C CA . GLY E 5 298 ? 158.384 101.900 132.874 1.00 50.00 298 GLY M CA 1
ATOM 7583 C C . GLY E 5 298 ? 157.625 101.393 131.682 1.00 50.00 298 GLY M C 1
ATOM 7584 O O . GLY E 5 298 ? 157.327 102.148 130.754 1.00 50.00 298 GLY M O 1
ATOM 7585 N N . GLY E 5 299 ? 157.296 100.115 131.715 1.00 50.00 299 GLY M N 1
ATOM 7586 C CA . GLY E 5 299 ? 156.771 99.455 130.547 1.00 50.00 299 GLY M CA 1
ATOM 7587 C C . GLY E 5 299 ? 155.363 99.882 130.197 1.00 50.00 299 GLY M C 1
ATOM 7588 O O . GLY E 5 299 ? 154.687 100.611 130.924 1.00 50.00 299 GLY M O 1
ATOM 7589 N N . TYR E 5 300 ? 154.919 99.402 129.042 1.00 50.00 300 TYR M N 1
ATOM 7590 C CA . TYR E 5 300 ? 153.643 99.822 128.484 1.00 50.00 300 TYR M CA 1
ATOM 7591 C C . TYR E 5 300 ? 152.511 99.154 129.239 1.00 50.00 300 TYR M C 1
ATOM 7592 O O . TYR E 5 300 ? 152.305 97.944 129.118 1.00 50.00 300 TYR M O 1
ATOM 7601 N N . HIS E 5 301 ? 151.763 99.947 130.002 1.00 50.00 301 HIS M N 1
ATOM 7602 C CA . HIS E 5 301 ? 150.426 99.514 130.379 1.00 50.00 301 HIS M CA 1
ATOM 7603 C C . HIS E 5 301 ? 149.532 99.444 129.147 1.00 50.00 301 HIS M C 1
ATOM 7604 O O . HIS E 5 301 ? 148.581 98.656 129.114 1.00 50.00 301 HIS M O 1
ATOM 7611 N N . HIS E 5 302 ? 149.818 100.267 128.134 1.00 50.00 302 HIS M N 1
ATOM 7612 C CA . HIS E 5 302 ? 149.182 100.189 126.830 1.00 50.00 302 HIS M CA 1
ATOM 7613 C C . HIS E 5 302 ? 150.280 100.209 125.788 1.00 50.00 302 HIS M C 1
ATOM 7614 O O . HIS E 5 302 ? 151.077 101.149 125.743 1.00 50.00 302 HIS M O 1
ATOM 7621 N N . ASP E 5 303 ? 150.294 99.187 124.939 1.00 50.00 303 ASP M N 1
ATOM 7622 C CA . ASP E 5 303 ? 151.416 98.922 124.044 1.00 50.00 303 ASP M CA 1
ATOM 7623 C C . ASP E 5 303 ? 151.435 99.939 122.911 1.00 50.00 303 ASP M C 1
ATOM 7624 O O . ASP E 5 303 ? 150.969 99.691 121.797 1.00 50.00 303 ASP M O 1
ATOM 7629 N N . LYS E 5 304 ? 151.983 101.114 123.204 1.00 50.00 304 LYS M N 1
ATOM 7630 C CA . LYS E 5 304 ? 152.394 101.991 122.123 1.00 50.00 304 LYS M CA 1
ATOM 7631 C C . LYS E 5 304 ? 153.572 101.336 121.423 1.00 50.00 304 LYS M C 1
ATOM 7632 O O . LYS E 5 304 ? 154.379 100.651 122.054 1.00 50.00 304 LYS M O 1
ATOM 7638 N N . SER E 5 305 ? 153.644 101.512 120.112 1.00 50.00 305 SER M N 1
ATOM 7639 C CA . SER E 5 305 ? 154.524 100.682 119.304 1.00 50.00 305 SER M CA 1
ATOM 7640 C C . SER E 5 305 ? 155.980 101.061 119.510 1.00 50.00 305 SER M C 1
ATOM 7641 O O . SER E 5 305 ? 156.381 102.194 119.230 1.00 50.00 305 SER M O 1
ATOM 7644 N N . GLY E 5 306 ? 156.762 100.117 120.024 1.00 50.00 306 GLY M N 1
ATOM 7645 C CA . GLY E 5 306 ? 158.195 100.186 119.822 1.00 50.00 306 GLY M CA 1
ATOM 7646 C C . GLY E 5 306 ? 158.504 100.110 118.339 1.00 50.00 306 GLY M C 1
ATOM 7647 O O . GLY E 5 306 ? 157.800 99.446 117.574 1.00 50.00 306 GLY M O 1
ATOM 7648 N N . LEU E 5 307 ? 159.548 100.821 117.924 1.00 50.00 307 LEU M N 1
ATOM 7649 C CA . LEU E 5 307 ? 159.788 100.962 116.497 1.00 50.00 307 LEU M CA 1
ATOM 7650 C C . LEU E 5 307 ? 160.357 99.685 115.895 1.00 50.00 307 LEU M C 1
ATOM 7651 O O . LEU E 5 307 ? 159.685 99.031 115.091 1.00 50.00 307 LEU M O 1
ATOM 7656 N N . HIS E 5 308 ? 161.580 99.308 116.273 1.00 50.00 308 HIS M N 1
ATOM 7657 C CA . HIS E 5 308 ? 162.094 98.038 115.768 1.00 50.00 308 HIS M CA 1
ATOM 7658 C C . HIS E 5 308 ? 161.673 96.804 116.580 1.00 50.00 308 HIS M C 1
ATOM 7659 O O . HIS E 5 308 ? 161.172 95.855 115.963 1.00 50.00 308 HIS M O 1
ATOM 7666 N N . PRO E 5 309 ? 161.819 96.723 117.909 1.00 50.00 309 PRO M N 1
ATOM 7667 C CA . PRO E 5 309 ? 161.431 95.476 118.571 1.00 50.00 309 PRO M CA 1
ATOM 7668 C C . PRO E 5 309 ? 159.964 95.492 118.965 1.00 50.00 309 PRO M C 1
ATOM 7669 O O . PRO E 5 309 ? 159.421 96.536 119.360 1.00 50.00 309 PRO M O 1
ATOM 7673 N N . PRO E 5 310 ? 159.266 94.360 118.839 1.00 50.00 310 PRO M N 1
ATOM 7674 C CA . PRO E 5 310 ? 157.954 94.244 119.492 1.00 50.00 310 PRO M CA 1
ATOM 7675 C C . PRO E 5 310 ? 158.061 93.737 120.923 1.00 50.00 310 PRO M C 1
ATOM 7676 O O . PRO E 5 310 ? 157.253 92.916 121.363 1.00 50.00 310 PRO M O 1
ATOM 7680 N N . GLU E 5 311 ? 159.053 94.214 121.647 1.00 50.00 311 GLU M N 1
ATOM 7681 C CA . GLU E 5 311 ? 159.330 93.804 123.017 1.00 50.00 311 GLU M CA 1
ATOM 7682 C C . GLU E 5 311 ? 158.587 94.494 124.173 1.00 50.00 311 GLU M C 1
ATOM 7683 O O . GLU E 5 311 ? 158.054 93.770 125.023 1.00 50.00 311 GLU M O 1
ATOM 7689 N N . PRO E 5 312 ? 158.517 95.839 124.280 1.00 50.00 312 PRO M N 1
ATOM 7690 C CA . PRO E 5 312 ? 158.333 96.447 125.611 1.00 50.00 312 PRO M CA 1
ATOM 7691 C C . PRO E 5 312 ? 156.917 96.321 126.168 1.00 50.00 312 PRO M C 1
ATOM 7692 O O . PRO E 5 312 ? 155.928 96.445 125.440 1.00 50.00 312 PRO M O 1
ATOM 7696 N N . SER E 5 313 ? 156.835 96.099 127.484 1.00 50.00 313 SER M N 1
ATOM 7697 C CA . SER E 5 313 ? 155.568 95.918 128.187 1.00 50.00 313 SER M CA 1
ATOM 7698 C C . SER E 5 313 ? 155.779 96.156 129.680 1.00 50.00 313 SER M C 1
ATOM 7699 O O . SER E 5 313 ? 156.909 96.254 130.158 1.00 50.00 313 SER M O 1
ATOM 7702 N N . ARG E 5 314 ? 154.665 96.161 130.424 1.00 50.00 314 ARG M N 1
ATOM 7703 C CA . ARG E 5 314 ? 154.500 96.820 131.723 1.00 50.00 314 ARG M CA 1
ATOM 7704 C C . ARG E 5 314 ? 155.255 96.188 132.892 1.00 50.00 314 ARG M C 1
ATOM 7705 O O . ARG E 5 314 ? 155.054 96.652 134.019 1.00 50.00 314 ARG M O 1
ATOM 7713 N N . ASP E 5 315 ? 156.096 95.181 132.702 1.00 50.00 315 ASP M N 1
ATOM 7714 C CA . ASP E 5 315 ? 156.621 94.486 133.869 1.00 50.00 315 ASP M CA 1
ATOM 7715 C C . ASP E 5 315 ? 157.781 95.246 134.512 1.00 50.00 315 ASP M C 1
ATOM 7716 O O . ASP E 5 315 ? 158.283 96.237 133.983 1.00 50.00 315 ASP M O 1
ATOM 7721 N N . LEU E 5 316 ? 158.184 94.770 135.687 1.00 50.00 316 LEU M N 1
ATOM 7722 C CA . LEU E 5 316 ? 159.310 95.330 136.425 1.00 50.00 316 LEU M CA 1
ATOM 7723 C C . LEU E 5 316 ? 160.628 94.683 136.027 1.00 50.00 316 LEU M C 1
ATOM 7724 O O . LEU E 5 316 ? 160.720 93.462 135.890 1.00 50.00 316 LEU M O 1
ATOM 7729 N N . TYR E 5 317 ? 161.655 95.509 135.854 1.00 50.00 317 TYR M N 1
ATOM 7730 C CA . TYR E 5 317 ? 163.016 95.040 135.632 1.00 50.00 317 TYR M CA 1
ATOM 7731 C C . TYR E 5 317 ? 163.855 95.443 136.836 1.00 50.00 317 TYR M C 1
ATOM 7732 O O . TYR E 5 317 ? 163.792 96.592 137.281 1.00 50.00 317 TYR M O 1
ATOM 7741 N N . VAL E 5 318 ? 164.636 94.503 137.360 1.00 50.00 318 VAL M N 1
ATOM 7742 C CA . VAL E 5 318 ? 165.478 94.731 138.531 1.00 50.00 318 VAL M CA 1
ATOM 7743 C C . VAL E 5 318 ? 166.906 94.342 138.180 1.00 50.00 318 VAL M C 1
ATOM 7744 O O . VAL E 5 318 ? 167.172 93.189 137.822 1.00 50.00 318 VAL M O 1
ATOM 7748 N N . MET E 5 319 ? 167.821 95.296 138.293 1.00 50.00 319 MET M N 1
ATOM 7749 C CA . MET E 5 319 ? 169.192 95.144 137.830 1.00 50.00 319 MET M CA 1
ATOM 7750 C C . MET E 5 319 ? 170.130 94.935 139.006 1.00 50.00 319 MET M C 1
ATOM 7751 O O . MET E 5 319 ? 170.074 95.675 139.990 1.00 50.00 319 MET M O 1
ATOM 7756 N N . ASN E 5 320 ? 170.982 93.924 138.895 1.00 50.00 320 ASN M N 1
ATOM 7757 C CA . ASN E 5 320 ? 171.960 93.592 139.930 1.00 50.00 320 ASN M CA 1
ATOM 7758 C C . ASN E 5 320 ? 173.313 94.217 139.590 1.00 50.00 320 ASN M C 1
ATOM 7759 O O . ASN E 5 320 ? 174.343 93.549 139.481 1.00 50.00 320 ASN M O 1
ATOM 7764 N N . LEU E 5 321 ? 173.291 95.540 139.425 1.00 50.00 321 LEU M N 1
ATOM 7765 C CA . LEU E 5 321 ? 174.492 96.273 139.042 1.00 50.00 321 LEU M CA 1
ATOM 7766 C C . LEU E 5 321 ? 175.503 96.385 140.168 1.00 50.00 321 LEU M C 1
ATOM 7767 O O . LEU E 5 321 ? 176.688 96.601 139.891 1.00 50.00 321 LEU M O 1
ATOM 7772 N N . GLN E 5 322 ? 175.061 96.261 141.421 1.00 50.00 322 GLN M N 1
ATOM 7773 C CA . GLN E 5 322 ? 175.984 96.313 142.548 1.00 50.00 322 GLN M CA 1
ATOM 7774 C C . GLN E 5 322 ? 176.926 95.121 142.549 1.00 50.00 322 GLN M C 1
ATOM 7775 O O . GLN E 5 322 ? 178.077 95.238 142.986 1.00 50.00 322 GLN M O 1
ATOM 7781 N N . THR E 5 323 ? 176.465 93.981 142.049 1.00 50.00 323 THR M N 1
ATOM 7782 C CA . THR E 5 323 ? 177.327 92.821 141.920 1.00 50.00 323 THR M CA 1
ATOM 7783 C C . THR E 5 323 ? 178.282 93.025 140.753 1.00 50.00 323 THR M C 1
ATOM 7784 O O . THR E 5 323 ? 177.892 93.535 139.697 1.00 50.00 323 THR M O 1
ATOM 7788 N N . LYS E 5 324 ? 179.552 92.661 140.971 1.00 50.00 324 LYS M N 1
ATOM 7789 C CA . LYS E 5 324 ? 180.541 92.657 139.896 1.00 50.00 324 LYS M CA 1
ATOM 7790 C C . LYS E 5 324 ? 180.130 91.708 138.778 1.00 50.00 324 LYS M C 1
ATOM 7791 O O . LYS E 5 324 ? 180.350 91.996 137.595 1.00 50.00 324 LYS M O 1
ATOM 7797 N N . LYS E 5 325 ? 179.515 90.578 139.131 1.00 50.00 325 LYS M N 1
ATOM 7798 C CA . LYS E 5 325 ? 178.768 89.778 138.163 1.00 50.00 325 LYS M CA 1
ATOM 7799 C C . LYS E 5 325 ? 177.401 90.440 138.005 1.00 50.00 325 LYS M C 1
ATOM 7800 O O . LYS E 5 325 ? 176.395 90.048 138.603 1.00 50.00 325 LYS M O 1
ATOM 7806 N N . ALA E 5 326 ? 177.383 91.487 137.189 1.00 50.00 326 ALA M N 1
ATOM 7807 C CA . ALA E 5 326 ? 176.187 92.291 136.992 1.00 50.00 326 ALA M CA 1
ATOM 7808 C C . ALA E 5 326 ? 175.198 91.520 136.128 1.00 50.00 326 ALA M C 1
ATOM 7809 O O . ALA E 5 326 ? 175.454 91.266 134.948 1.00 50.00 326 ALA M O 1
ATOM 7811 N N . VAL E 5 327 ? 174.072 91.133 136.722 1.00 50.00 327 VAL M N 1
ATOM 7812 C CA . VAL E 5 327 ? 173.072 90.306 136.066 1.00 50.00 327 VAL M CA 1
ATOM 7813 C C . VAL E 5 327 ? 171.715 90.989 136.191 1.00 50.00 327 VAL M C 1
ATOM 7814 O O . VAL E 5 327 ? 171.548 91.963 136.920 1.00 50.00 327 VAL M O 1
ATOM 7818 N N . VAL E 5 328 ? 170.738 90.469 135.456 1.00 50.00 328 VAL M N 1
ATOM 7819 C CA . VAL E 5 328 ? 169.368 90.964 135.518 1.00 50.00 328 VAL M CA 1
ATOM 7820 C C . VAL E 5 328 ? 168.432 89.793 135.769 1.00 50.00 328 VAL M C 1
ATOM 7821 O O . VAL E 5 328 ? 168.463 88.798 135.038 1.00 50.00 328 VAL M O 1
ATOM 7825 N N . HIS E 5 329 ? 167.604 89.918 136.793 1.00 50.00 329 HIS M N 1
ATOM 7826 C CA . HIS E 5 329 ? 166.559 88.967 137.115 1.00 50.00 329 HIS M CA 1
ATOM 7827 C C . HIS E 5 329 ? 165.245 89.727 137.180 1.00 50.00 329 HIS M C 1
ATOM 7828 O O . HIS E 5 329 ? 165.147 90.876 136.749 1.00 50.00 329 HIS M O 1
ATOM 7835 N N . HIS E 5 330 ? 164.225 89.072 137.707 1.00 50.00 330 HIS M N 1
ATOM 7836 C CA . HIS E 5 330 ? 162.992 89.750 138.061 1.00 50.00 330 HIS M CA 1
ATOM 7837 C C . HIS E 5 330 ? 162.620 89.430 139.495 1.00 50.00 330 HIS M C 1
ATOM 7838 O O . HIS E 5 330 ? 162.849 88.318 139.978 1.00 50.00 330 HIS M O 1
ATOM 7845 N N . ALA E 5 331 ? 162.042 90.411 140.167 1.00 50.00 331 ALA M N 1
ATOM 7846 C CA . ALA E 5 331 ? 161.168 90.113 141.272 1.00 50.00 331 ALA M CA 1
ATOM 7847 C C . ALA E 5 331 ? 159.868 89.558 140.701 1.00 50.00 331 ALA M C 1
ATOM 7848 O O . ALA E 5 331 ? 159.588 89.738 139.512 1.00 50.00 331 ALA M O 1
ATOM 7850 N N . PRO E 5 332 ? 159.079 88.823 141.514 1.00 50.00 332 PRO M N 1
ATOM 7851 C CA . PRO E 5 332 ? 157.728 88.442 141.076 1.00 50.00 332 PRO M CA 1
ATOM 7852 C C . PRO E 5 332 ? 156.889 89.649 140.702 1.00 50.00 332 PRO M C 1
ATOM 7853 O O . PRO E 5 332 ? 156.613 90.521 141.528 1.00 50.00 332 PRO M O 1
ATOM 7857 N N . THR E 5 333 ? 156.531 89.714 139.425 1.00 50.00 333 THR M N 1
ATOM 7858 C CA . THR E 5 333 ? 155.990 90.928 138.835 1.00 50.00 333 THR M CA 1
ATOM 7859 C C . THR E 5 333 ? 154.540 91.097 139.258 1.00 50.00 333 THR M C 1
ATOM 7860 O O . THR E 5 333 ? 153.662 90.348 138.819 1.00 50.00 333 THR M O 1
ATOM 7864 N N . ARG E 5 334 ? 154.288 92.085 140.104 1.00 50.00 334 ARG M N 1
ATOM 7865 C CA . ARG E 5 334 ? 152.933 92.408 140.534 1.00 50.00 334 ARG M CA 1
ATOM 7866 C C . ARG E 5 334 ? 152.261 93.130 139.380 1.00 50.00 334 ARG M C 1
ATOM 7867 O O . ARG E 5 334 ? 152.270 94.355 139.291 1.00 50.00 334 ARG M O 1
ATOM 7875 N N . MET E 5 335 ? 151.680 92.349 138.472 1.00 50.00 335 MET M N 1
ATOM 7876 C CA . MET E 5 335 ? 151.067 92.890 137.262 1.00 50.00 335 MET M CA 1
ATOM 7877 C C . MET E 5 335 ? 149.713 93.483 137.633 1.00 50.00 335 MET M C 1
ATOM 7878 O O . MET E 5 335 ? 148.648 92.901 137.412 1.00 50.00 335 MET M O 1
ATOM 7883 N N . ALA E 5 336 ? 149.766 94.679 138.208 1.00 50.00 336 ALA M N 1
ATOM 7884 C CA . ALA E 5 336 ? 148.574 95.478 138.439 1.00 50.00 336 ALA M CA 1
ATOM 7885 C C . ALA E 5 336 ? 148.227 96.237 137.170 1.00 50.00 336 ALA M C 1
ATOM 7886 O O . ALA E 5 336 ? 148.747 95.938 136.091 1.00 50.00 336 ALA M O 1
ATOM 7888 N N . SER E 5 337 ? 147.351 97.222 137.277 1.00 50.00 337 SER M N 1
ATOM 7889 C CA . SER E 5 337 ? 147.037 98.034 136.114 1.00 50.00 337 SER M CA 1
ATOM 7890 C C . SER E 5 337 ? 148.085 99.104 135.829 1.00 50.00 337 SER M C 1
ATOM 7891 O O . SER E 5 337 ? 147.930 99.847 134.855 1.00 50.00 337 SER M O 1
ATOM 7894 N N . ALA E 5 338 ? 149.151 99.180 136.621 1.00 50.00 338 ALA M N 1
ATOM 7895 C CA . ALA E 5 338 ? 150.079 100.296 136.577 1.00 50.00 338 ALA M CA 1
ATOM 7896 C C . ALA E 5 338 ? 150.980 100.237 135.344 1.00 50.00 338 ALA M C 1
ATOM 7897 O O . ALA E 5 338 ? 151.012 99.253 134.600 1.00 50.00 338 ALA M O 1
ATOM 7899 N N . GLY E 5 339 ? 151.712 101.318 135.138 1.00 50.00 339 GLY M N 1
ATOM 7900 C CA . GLY E 5 339 ? 152.693 101.405 134.077 1.00 50.00 339 GLY M CA 1
ATOM 7901 C C . GLY E 5 339 ? 152.868 102.829 133.589 1.00 50.00 339 GLY M C 1
ATOM 7902 O O . GLY E 5 339 ? 152.052 103.713 133.845 1.00 50.00 339 GLY M O 1
ATOM 7903 N N . HIS E 5 340 ? 154.022 103.062 132.952 1.00 50.00 340 HIS M N 1
ATOM 7904 C CA . HIS E 5 340 ? 154.305 104.142 132.004 1.00 50.00 340 HIS M CA 1
ATOM 7905 C C . HIS E 5 340 ? 154.436 105.520 132.660 1.00 50.00 340 HIS M C 1
ATOM 7906 O O . HIS E 5 340 ? 154.895 106.467 132.016 1.00 50.00 340 HIS M O 1
ATOM 7913 N N . THR E 5 341 ? 154.095 105.648 133.942 1.00 50.00 341 THR M N 1
ATOM 7914 C CA . THR E 5 341 ? 154.364 106.879 134.685 1.00 50.00 341 THR M CA 1
ATOM 7915 C C . THR E 5 341 ? 154.536 106.473 136.140 1.00 50.00 341 THR M C 1
ATOM 7916 O O . THR E 5 341 ? 153.550 106.234 136.840 1.00 50.00 341 THR M O 1
ATOM 7920 N N . CYS E 5 342 ? 155.777 106.387 136.580 1.00 50.00 342 CYS M N 1
ATOM 7921 C CA . CYS E 5 342 ? 156.075 106.023 137.949 1.00 50.00 342 CYS M CA 1
ATOM 7922 C C . CYS E 5 342 ? 156.972 107.078 138.564 1.00 50.00 342 CYS M C 1
ATOM 7923 O O . CYS E 5 342 ? 157.777 107.706 137.875 1.00 50.00 342 CYS M O 1
ATOM 7926 N N . LEU E 5 343 ? 156.808 107.290 139.862 1.00 50.00 343 LEU M N 1
ATOM 7927 C CA . LEU E 5 343 ? 157.724 108.117 140.624 1.00 50.00 343 LEU M CA 1
ATOM 7928 C C . LEU E 5 343 ? 158.145 107.375 141.879 1.00 50.00 343 LEU M C 1
ATOM 7929 O O . LEU E 5 343 ? 157.423 106.517 142.389 1.00 50.00 343 LEU M O 1
ATOM 7934 N N . ARG E 5 344 ? 159.320 107.722 142.372 1.00 50.00 344 ARG M N 1
ATOM 7935 C CA . ARG E 5 344 ? 160.042 106.827 143.255 1.00 50.00 344 ARG M CA 1
ATOM 7936 C C . ARG E 5 344 ? 159.747 107.093 144.719 1.00 50.00 344 ARG M C 1
ATOM 7937 O O . ARG E 5 344 ? 159.202 108.127 145.109 1.00 50.00 344 ARG M O 1
ATOM 7945 N N . LEU E 5 345 ? 160.121 106.110 145.527 1.00 50.00 345 LEU M N 1
ATOM 7946 C CA . LEU E 5 345 ? 160.148 106.226 146.976 1.00 50.00 345 LEU M CA 1
ATOM 7947 C C . LEU E 5 345 ? 161.144 105.181 147.442 1.00 50.00 345 LEU M C 1
ATOM 7948 O O . LEU E 5 345 ? 160.871 103.984 147.339 1.00 50.00 345 LEU M O 1
ATOM 7953 N N . ILE E 5 346 ? 162.301 105.622 147.914 1.00 50.00 346 ILE M N 1
ATOM 7954 C CA . ILE E 5 346 ? 163.346 104.673 148.261 1.00 50.00 346 ILE M CA 1
ATOM 7955 C C . ILE E 5 346 ? 163.634 104.745 149.750 1.00 50.00 346 ILE M C 1
ATOM 7956 O O . ILE E 5 346 ? 163.057 105.570 150.468 1.00 50.00 346 ILE M O 1
ATOM 7961 N N . ASP E 5 347 ? 164.521 103.866 150.212 1.00 50.00 347 ASP M N 1
ATOM 7962 C CA . ASP E 5 347 ? 165.039 103.856 151.572 1.00 50.00 347 ASP M CA 1
ATOM 7963 C C . ASP E 5 347 ? 166.304 103.011 151.560 1.00 50.00 347 ASP M C 1
ATOM 7964 O O . ASP E 5 347 ? 166.395 102.024 150.825 1.00 50.00 347 ASP M O 1
ATOM 7969 N N . ASN E 5 348 ? 167.282 103.411 152.368 1.00 50.00 348 ASN M N 1
ATOM 7970 C CA . ASN E 5 348 ? 168.561 102.711 152.395 1.00 50.00 348 ASN M CA 1
ATOM 7971 C C . ASN E 5 348 ? 168.501 101.487 153.301 1.00 50.00 348 ASN M C 1
ATOM 7972 O O . ASN E 5 348 ? 167.839 101.500 154.344 1.00 50.00 348 ASN M O 1
ATOM 7977 N N . SER E 5 349 ? 169.166 100.414 152.856 1.00 50.00 349 SER M N 1
ATOM 7978 C CA . SER E 5 349 ? 169.336 99.138 153.558 1.00 50.00 349 SER M CA 1
ATOM 7979 C C . SER E 5 349 ? 168.018 98.406 153.821 1.00 50.00 349 SER M C 1
ATOM 7980 O O . SER E 5 349 ? 167.983 97.472 154.628 1.00 50.00 349 SER M O 1
ATOM 7983 N N . VAL E 5 350 ? 166.939 98.786 153.134 1.00 50.00 350 VAL M N 1
ATOM 7984 C CA . VAL E 5 350 ? 165.636 98.150 153.301 1.00 50.00 350 VAL M CA 1
ATOM 7985 C C . VAL E 5 350 ? 164.832 98.466 152.046 1.00 50.00 350 VAL M C 1
ATOM 7986 O O . VAL E 5 350 ? 165.166 99.383 151.295 1.00 50.00 350 VAL M O 1
ATOM 7990 N N . VAL E 5 351 ? 163.786 97.687 151.797 1.00 50.00 351 VAL M N 1
ATOM 7991 C CA . VAL E 5 351 ? 162.920 97.881 150.642 1.00 50.00 351 VAL M CA 1
ATOM 7992 C C . VAL E 5 351 ? 161.602 98.453 151.142 1.00 50.00 351 VAL M C 1
ATOM 7993 O O . VAL E 5 351 ? 160.849 97.777 151.853 1.00 50.00 351 VAL M O 1
ATOM 7997 N N . MET E 5 352 ? 161.325 99.702 150.784 1.00 50.00 352 MET M N 1
ATOM 7998 C CA . MET E 5 352 ? 160.057 100.357 151.094 1.00 50.00 352 MET M CA 1
ATOM 7999 C C . MET E 5 352 ? 159.673 101.139 149.848 1.00 50.00 352 MET M C 1
ATOM 8000 O O . MET E 5 352 ? 160.358 102.099 149.492 1.00 50.00 352 MET M O 1
ATOM 8005 N N . ILE E 5 353 ? 158.601 100.733 149.173 1.00 50.00 353 ILE M N 1
ATOM 8006 C CA . ILE E 5 353 ? 158.329 101.184 147.813 1.00 50.00 353 ILE M CA 1
ATOM 8007 C C . ILE E 5 353 ? 156.996 101.913 147.763 1.00 50.00 353 ILE M C 1
ATOM 8008 O O . ILE E 5 353 ? 155.981 101.395 148.240 1.00 50.00 353 ILE M O 1
ATOM 8013 N N . GLY E 5 354 ? 157.001 103.111 147.171 1.00 50.00 354 GLY M N 1
ATOM 8014 C CA . GLY E 5 354 ? 155.780 103.801 146.826 1.00 50.00 354 GLY M CA 1
ATOM 8015 C C . GLY E 5 354 ? 155.858 104.318 145.401 1.00 50.00 354 GLY M C 1
ATOM 8016 O O . GLY E 5 354 ? 156.928 104.363 144.795 1.00 50.00 354 GLY M O 1
ATOM 8017 N N . GLY E 5 355 ? 154.706 104.707 144.877 1.00 50.00 355 GLY M N 1
ATOM 8018 C CA . GLY E 5 355 ? 154.664 105.223 143.526 1.00 50.00 355 GLY M CA 1
ATOM 8019 C C . GLY E 5 355 ? 153.303 105.787 143.192 1.00 50.00 355 GLY M C 1
ATOM 8020 O O . GLY E 5 355 ? 152.297 105.478 143.840 1.00 50.00 355 GLY M O 1
ATOM 8021 N N . THR E 5 356 ? 153.294 106.625 142.161 1.00 50.00 356 THR M N 1
ATOM 8022 C CA . THR E 5 356 ? 152.103 107.258 141.613 1.00 50.00 356 THR M CA 1
ATOM 8023 C C . THR E 5 356 ? 151.918 106.816 140.163 1.00 50.00 356 THR M C 1
ATOM 8024 O O . THR E 5 356 ? 152.643 105.957 139.659 1.00 50.00 356 THR M O 1
ATOM 8028 N N . CYS E 5 357 ? 150.938 107.410 139.486 1.00 50.00 357 CYS M N 1
ATOM 8029 C CA . CYS E 5 357 ? 150.581 107.022 138.122 1.00 50.00 357 CYS M CA 1
ATOM 8030 C C . CYS E 5 357 ? 150.054 108.250 137.393 1.00 50.00 357 CYS M C 1
ATOM 8031 O O . CYS E 5 357 ? 150.323 109.386 137.785 1.00 50.00 357 CYS M O 1
ATOM 8034 N N . LYS E 5 358 ? 149.340 108.022 136.293 1.00 50.00 358 LYS M N 1
ATOM 8035 C CA . LYS E 5 358 ? 148.726 109.116 135.551 1.00 50.00 358 LYS M CA 1
ATOM 8036 C C . LYS E 5 358 ? 147.392 109.533 136.157 1.00 50.00 358 LYS M C 1
ATOM 8037 O O . LYS E 5 358 ? 147.246 110.646 136.673 1.00 50.00 358 LYS M O 1
ATOM 8043 N N . SER E 5 359 ? 146.412 108.631 136.100 1.00 50.00 359 SER M N 1
ATOM 8044 C CA . SER E 5 359 ? 145.109 108.863 136.706 1.00 50.00 359 SER M CA 1
ATOM 8045 C C . SER E 5 359 ? 144.631 107.660 137.496 1.00 50.00 359 SER M C 1
ATOM 8046 O O . SER E 5 359 ? 143.595 107.750 138.161 1.00 50.00 359 SER M O 1
ATOM 8049 N N . VAL E 5 360 ? 145.346 106.546 137.445 1.00 50.00 360 VAL M N 1
ATOM 8050 C CA . VAL E 5 360 ? 145.051 105.391 138.276 1.00 50.00 360 VAL M CA 1
ATOM 8051 C C . VAL E 5 360 ? 145.828 105.652 139.558 1.00 50.00 360 VAL M C 1
ATOM 8052 O O . VAL E 5 360 ? 146.924 105.135 139.757 1.00 50.00 360 VAL M O 1
ATOM 8056 N N . ASN E 5 361 ? 145.257 106.480 140.427 1.00 50.00 361 ASN M N 1
ATOM 8057 C CA . ASN E 5 361 ? 145.949 106.886 141.642 1.00 50.00 361 ASN M CA 1
ATOM 8058 C C . ASN E 5 361 ? 146.054 105.690 142.571 1.00 50.00 361 ASN M C 1
ATOM 8059 O O . ASN E 5 361 ? 145.056 105.247 143.146 1.00 50.00 361 ASN M O 1
ATOM 8064 N N . CYS E 5 362 ? 147.263 105.165 142.702 1.00 50.00 362 CYS M N 1
ATOM 8065 C CA . CYS E 5 362 ? 147.466 103.886 143.352 1.00 50.00 362 CYS M CA 1
ATOM 8066 C C . CYS E 5 362 ? 148.812 103.921 144.060 1.00 50.00 362 CYS M C 1
ATOM 8067 O O . CYS E 5 362 ? 149.383 104.992 144.291 1.00 50.00 362 CYS M O 1
ATOM 8070 N N . CYS E 5 363 ? 149.310 102.745 144.416 1.00 50.00 363 CYS M N 1
ATOM 8071 C CA . CYS E 5 363 ? 150.606 102.610 145.058 1.00 50.00 363 CYS M CA 1
ATOM 8072 C C . CYS E 5 363 ? 151.311 101.411 144.460 1.00 50.00 363 CYS M C 1
ATOM 8073 O O . CYS E 5 363 ? 150.766 100.304 144.449 1.00 50.00 363 CYS M O 1
ATOM 8076 N N . THR E 5 364 ? 152.507 101.639 143.948 1.00 50.00 364 THR M N 1
ATOM 8077 C CA . THR E 5 364 ? 153.384 100.545 143.585 1.00 50.00 364 THR M CA 1
ATOM 8078 C C . THR E 5 364 ? 154.171 100.128 144.816 1.00 50.00 364 THR M C 1
ATOM 8079 O O . THR E 5 364 ? 154.805 100.964 145.466 1.00 50.00 364 THR M O 1
ATOM 8083 N N . ASN E 5 365 ? 154.125 98.841 145.142 1.00 50.00 365 ASN M N 1
ATOM 8084 C CA . ASN E 5 365 ? 154.732 98.353 146.369 1.00 50.00 365 ASN M CA 1
ATOM 8085 C C . ASN E 5 365 ? 155.525 97.093 146.075 1.00 50.00 365 ASN M C 1
ATOM 8086 O O . ASN E 5 365 ? 155.086 96.235 145.305 1.00 50.00 365 ASN M O 1
ATOM 8091 N N . LEU E 5 366 ? 156.689 96.989 146.698 1.00 50.00 366 LEU M N 1
ATOM 8092 C CA . LEU E 5 366 ? 157.467 95.769 146.628 1.00 50.00 366 LEU M CA 1
ATOM 8093 C C . LEU E 5 366 ? 157.894 95.366 148.024 1.00 50.00 366 LEU M C 1
ATOM 8094 O O . LEU E 5 366 ? 158.532 94.342 148.198 1.00 50.00 366 LEU M O 1
ATOM 8100 N N . SER F 1 78 ? 114.583 119.585 72.588 1.00 50.00 545 SER E N 1
ATOM 8101 C CA . SER F 1 78 ? 115.202 120.754 73.193 1.00 50.00 545 SER E CA 1
ATOM 8102 C C . SER F 1 78 ? 114.740 120.922 74.631 1.00 50.00 545 SER E C 1
ATOM 8103 O O . SER F 1 78 ? 115.420 120.500 75.564 1.00 50.00 545 SER E O 1
ATOM 8106 N N . CYS F 1 79 ? 113.579 121.547 74.807 1.00 50.00 546 CYS E N 1
ATOM 8107 C CA . CYS F 1 79 ? 113.037 121.761 76.138 1.00 50.00 546 CYS E CA 1
ATOM 8108 C C . CYS F 1 79 ? 112.557 120.439 76.732 1.00 50.00 546 CYS E C 1
ATOM 8109 O O . CYS F 1 79 ? 112.449 119.418 76.049 1.00 50.00 546 CYS E O 1
ATOM 8112 N N . MET F 1 80 ? 112.257 120.463 78.022 1.00 50.00 547 MET E N 1
ATOM 8113 C CA . MET F 1 80 ? 112.128 119.230 78.780 1.00 50.00 547 MET E CA 1
ATOM 8114 C C . MET F 1 80 ? 110.757 119.109 79.441 1.00 50.00 547 MET E C 1
ATOM 8115 O O . MET F 1 80 ? 109.900 119.992 79.349 1.00 50.00 547 MET E O 1
ATOM 8120 N N . THR F 1 81 ? 110.580 117.977 80.113 1.00 50.00 548 THR E N 1
ATOM 8121 C CA . THR F 1 81 ? 109.443 117.457 80.858 1.00 50.00 548 THR E CA 1
ATOM 8122 C C . THR F 1 81 ? 109.474 117.991 82.281 1.00 50.00 548 THR E C 1
ATOM 8123 O O . THR F 1 81 ? 110.515 117.900 82.941 1.00 50.00 548 THR E O 1
ATOM 8127 N N . PRO F 1 82 ? 108.371 118.548 82.785 1.00 50.00 549 PRO E N 1
ATOM 8128 C CA . PRO F 1 82 ? 108.397 119.111 84.140 1.00 50.00 549 PRO E CA 1
ATOM 8129 C C . PRO F 1 82 ? 108.495 118.067 85.235 1.00 50.00 549 PRO E C 1
ATOM 8130 O O . PRO F 1 82 ? 109.049 118.366 86.301 1.00 50.00 549 PRO E O 1
ATOM 8134 N N . GLU F 1 83 ? 107.976 116.859 85.014 1.00 50.00 550 GLU E N 1
ATOM 8135 C CA . GLU F 1 83 ? 108.090 115.817 86.029 1.00 50.00 550 GLU E CA 1
ATOM 8136 C C . GLU F 1 83 ? 109.532 115.369 86.216 1.00 50.00 550 GLU E C 1
ATOM 8137 O O . GLU F 1 83 ? 109.922 115.012 87.332 1.00 50.00 550 GLU E O 1
ATOM 8143 N N . GLU F 1 84 ? 110.327 115.402 85.143 1.00 50.00 551 GLU E N 1
ATOM 8144 C CA . GLU F 1 84 ? 111.762 115.160 85.249 1.00 50.00 551 GLU E CA 1
ATOM 8145 C C . GLU F 1 84 ? 112.427 116.179 86.158 1.00 50.00 551 GLU E C 1
ATOM 8146 O O . GLU F 1 84 ? 113.252 115.823 87.005 1.00 50.00 551 GLU E O 1
ATOM 8152 N N . CYS F 1 85 ? 112.050 117.447 86.019 1.00 50.00 552 CYS E N 1
ATOM 8153 C CA . CYS F 1 85 ? 112.620 118.487 86.866 1.00 50.00 552 CYS E CA 1
ATOM 8154 C C . CYS F 1 85 ? 112.171 118.329 88.310 1.00 50.00 552 CYS E C 1
ATOM 8155 O O . CYS F 1 85 ? 112.967 118.520 89.239 1.00 50.00 552 CYS E O 1
ATOM 8158 N N . LEU F 1 86 ? 110.898 117.983 88.514 1.00 50.00 553 LEU E N 1
ATOM 8159 C CA . LEU F 1 86 ? 110.386 117.837 89.869 1.00 50.00 553 LEU E CA 1
ATOM 8160 C C . LEU F 1 86 ? 111.029 116.651 90.564 1.00 50.00 553 LEU E C 1
ATOM 8161 O O . LEU F 1 86 ? 111.323 116.709 91.762 1.00 50.00 553 LEU E O 1
ATOM 8166 N N . GLY F 1 87 ? 111.303 115.585 89.816 1.00 50.00 554 GLY E N 1
ATOM 8167 C CA . GLY F 1 87 ? 112.082 114.501 90.372 1.00 50.00 554 GLY E CA 1
ATOM 8168 C C . GLY F 1 87 ? 113.528 114.879 90.584 1.00 50.00 554 GLY E C 1
ATOM 8169 O O . GLY F 1 87 ? 114.185 114.351 91.483 1.00 50.00 554 GLY E O 1
ATOM 8170 N N . MET F 1 88 ? 114.041 115.797 89.769 1.00 50.00 555 MET E N 1
ATOM 8171 C CA . MET F 1 88 ? 115.414 116.230 89.945 1.00 50.00 555 MET E CA 1
ATOM 8172 C C . MET F 1 88 ? 115.578 117.031 91.223 1.00 50.00 555 MET E C 1
ATOM 8173 O O . MET F 1 88 ? 116.618 116.934 91.882 1.00 50.00 555 MET E O 1
ATOM 8178 N N . ARG F 1 89 ? 114.555 117.795 91.603 1.00 50.00 556 ARG E N 1
ATOM 8179 C CA . ARG F 1 89 ? 114.740 118.727 92.711 1.00 50.00 556 ARG E CA 1
ATOM 8180 C C . ARG F 1 89 ? 114.799 118.006 94.048 1.00 50.00 556 ARG E C 1
ATOM 8181 O O . ARG F 1 89 ? 115.574 118.391 94.930 1.00 50.00 556 ARG E O 1
ATOM 8189 N N . LEU F 1 90 ? 114.024 116.938 94.205 1.00 50.00 557 LEU E N 1
ATOM 8190 C CA . LEU F 1 90 ? 113.771 116.435 95.548 1.00 50.00 557 LEU E CA 1
ATOM 8191 C C . LEU F 1 90 ? 114.952 115.662 96.117 1.00 50.00 557 LEU E C 1
ATOM 8192 O O . LEU F 1 90 ? 115.247 115.790 97.309 1.00 50.00 557 LEU E O 1
ATOM 8197 N N . ASP F 1 91 ? 115.654 114.881 95.292 1.00 50.00 558 ASP E N 1
ATOM 8198 C CA . ASP F 1 91 ? 116.824 114.170 95.795 1.00 50.00 558 ASP E CA 1
ATOM 8199 C C . ASP F 1 91 ? 117.971 115.106 96.132 1.00 50.00 558 ASP E C 1
ATOM 8200 O O . ASP F 1 91 ? 118.836 114.749 96.938 1.00 50.00 558 ASP E O 1
ATOM 8205 N N . MET F 1 92 ? 117.991 116.294 95.544 1.00 50.00 559 MET E N 1
ATOM 8206 C CA . MET F 1 92 ? 118.945 117.296 95.974 1.00 50.00 559 MET E CA 1
ATOM 8207 C C . MET F 1 92 ? 118.578 117.877 97.326 1.00 50.00 559 MET E C 1
ATOM 8208 O O . MET F 1 92 ? 119.462 118.399 98.013 1.00 50.00 559 MET E O 1
ATOM 8213 N N . LEU F 1 93 ? 117.300 117.779 97.714 1.00 50.00 560 LEU E N 1
ATOM 8214 C CA . LEU F 1 93 ? 116.668 118.668 98.693 1.00 50.00 560 LEU E CA 1
ATOM 8215 C C . LEU F 1 93 ? 116.964 120.127 98.367 1.00 50.00 560 LEU E C 1
ATOM 8216 O O . LEU F 1 93 ? 117.240 120.943 99.245 1.00 50.00 560 LEU E O 1
ATOM 8221 N N . MET F 1 94 ? 116.906 120.450 97.084 1.00 50.00 561 MET E N 1
ATOM 8222 C CA . MET F 1 94 ? 117.176 121.792 96.621 1.00 50.00 561 MET E CA 1
ATOM 8223 C C . MET F 1 94 ? 115.977 122.667 96.951 1.00 50.00 561 MET E C 1
ATOM 8224 O O . MET F 1 94 ? 114.845 122.335 96.589 1.00 50.00 561 MET E O 1
ATOM 8229 N N . THR F 1 95 ? 116.215 123.759 97.664 1.00 50.00 562 THR E N 1
ATOM 8230 C CA . THR F 1 95 ? 115.131 124.682 97.939 1.00 50.00 562 THR E CA 1
ATOM 8231 C C . THR F 1 95 ? 114.731 125.393 96.654 1.00 50.00 562 THR E C 1
ATOM 8232 O O . THR F 1 95 ? 115.514 125.489 95.705 1.00 50.00 562 THR E O 1
ATOM 8236 N N . LYS F 1 96 ? 113.503 125.917 96.654 1.00 50.00 563 LYS E N 1
ATOM 8237 C CA . LYS F 1 96 ? 112.850 126.359 95.423 1.00 50.00 563 LYS E CA 1
ATOM 8238 C C . LYS F 1 96 ? 113.575 127.537 94.789 1.00 50.00 563 LYS E C 1
ATOM 8239 O O . LYS F 1 96 ? 113.713 127.607 93.559 1.00 50.00 563 LYS E O 1
ATOM 8245 N N . ASN F 1 97 ? 114.089 128.439 95.619 1.00 50.00 564 ASN E N 1
ATOM 8246 C CA . ASN F 1 97 ? 114.846 129.561 95.095 1.00 50.00 564 ASN E CA 1
ATOM 8247 C C . ASN F 1 97 ? 116.157 129.119 94.467 1.00 50.00 564 ASN E C 1
ATOM 8248 O O . ASN F 1 97 ? 116.606 129.741 93.501 1.00 50.00 564 ASN E O 1
ATOM 8253 N N . GLN F 1 98 ? 116.772 128.045 94.971 1.00 50.00 565 GLN E N 1
ATOM 8254 C CA . GLN F 1 98 ? 118.006 127.569 94.352 1.00 50.00 565 GLN E CA 1
ATOM 8255 C C . GLN F 1 98 ? 117.732 126.981 92.976 1.00 50.00 565 GLN E C 1
ATOM 8256 O O . GLN F 1 98 ? 118.551 127.135 92.062 1.00 50.00 565 GLN E O 1
ATOM 8262 N N . TYR F 1 99 ? 116.579 126.334 92.801 1.00 50.00 566 TYR E N 1
ATOM 8263 C CA . TYR F 1 99 ? 116.225 125.855 91.475 1.00 50.00 566 TYR E CA 1
ATOM 8264 C C . TYR F 1 99 ? 115.923 127.015 90.549 1.00 50.00 566 TYR E C 1
ATOM 8265 O O . TYR F 1 99 ? 116.275 126.973 89.362 1.00 50.00 566 TYR E O 1
ATOM 8274 N N . SER F 1 100 ? 115.298 128.067 91.081 1.00 50.00 567 SER E N 1
ATOM 8275 C CA . SER F 1 100 ? 115.094 129.267 90.278 1.00 50.00 567 SER E CA 1
ATOM 8276 C C . SER F 1 100 ? 116.419 129.901 89.893 1.00 50.00 567 SER E C 1
ATOM 8277 O O . SER F 1 100 ? 116.564 130.409 88.776 1.00 50.00 567 SER E O 1
ATOM 8280 N N . LYS F 1 101 ? 117.405 129.828 90.784 1.00 50.00 568 LYS E N 1
ATOM 8281 C CA . LYS F 1 101 ? 118.707 130.418 90.508 1.00 50.00 568 LYS E CA 1
ATOM 8282 C C . LYS F 1 101 ? 119.457 129.634 89.442 1.00 50.00 568 LYS E C 1
ATOM 8283 O O . LYS F 1 101 ? 120.079 130.229 88.558 1.00 50.00 568 LYS E O 1
ATOM 8289 N N . GLU F 1 102 ? 119.386 128.304 89.485 1.00 50.00 569 GLU E N 1
ATOM 8290 C CA . GLU F 1 102 ? 120.048 127.519 88.449 1.00 50.00 569 GLU E CA 1
ATOM 8291 C C . GLU F 1 102 ? 119.351 127.687 87.107 1.00 50.00 569 GLU E C 1
ATOM 8292 O O . GLU F 1 102 ? 120.016 127.746 86.060 1.00 50.00 569 GLU E O 1
ATOM 8298 N N . TYR F 1 103 ? 118.017 127.795 87.125 1.00 50.00 570 TYR E N 1
ATOM 8299 C CA . TYR F 1 103 ? 117.275 128.082 85.905 1.00 50.00 570 TYR E CA 1
ATOM 8300 C C . TYR F 1 103 ? 117.679 129.421 85.319 1.00 50.00 570 TYR E C 1
ATOM 8301 O O . TYR F 1 103 ? 117.894 129.534 84.110 1.00 50.00 570 TYR E O 1
ATOM 8310 N N . ASN F 1 104 ? 117.834 130.430 86.171 1.00 50.00 571 ASN E N 1
ATOM 8311 C CA . ASN F 1 104 ? 118.241 131.745 85.696 1.00 50.00 571 ASN E CA 1
ATOM 8312 C C . ASN F 1 104 ? 119.675 131.752 85.191 1.00 50.00 571 ASN E C 1
ATOM 8313 O O . ASN F 1 104 ? 119.971 132.449 84.219 1.00 50.00 571 ASN E O 1
ATOM 8318 N N . ILE F 1 105 ? 120.565 130.972 85.808 1.00 50.00 572 ILE E N 1
ATOM 8319 C CA . ILE F 1 105 ? 121.956 130.956 85.367 1.00 50.00 572 ILE E CA 1
ATOM 8320 C C . ILE F 1 105 ? 122.078 130.308 83.998 1.00 50.00 572 ILE E C 1
ATOM 8321 O O . ILE F 1 105 ? 122.666 130.886 83.076 1.00 50.00 572 ILE E O 1
ATOM 8326 N N . LEU F 1 106 ? 121.503 129.116 83.824 1.00 50.00 573 LEU E N 1
ATOM 8327 C CA . LEU F 1 106 ? 121.594 128.499 82.504 1.00 50.00 573 LEU E CA 1
ATOM 8328 C C . LEU F 1 106 ? 120.679 129.169 81.491 1.00 50.00 573 LEU E C 1
ATOM 8329 O O . LEU F 1 106 ? 120.867 128.977 80.284 1.00 50.00 573 LEU E O 1
ATOM 8334 N N . LYS F 1 107 ? 119.718 129.970 81.946 1.00 50.00 574 LYS E N 1
ATOM 8335 C CA . LYS F 1 107 ? 118.967 130.805 81.025 1.00 50.00 574 LYS E CA 1
ATOM 8336 C C . LYS F 1 107 ? 119.816 131.963 80.534 1.00 50.00 574 LYS E C 1
ATOM 8337 O O . LYS F 1 107 ? 119.804 132.286 79.342 1.00 50.00 574 LYS E O 1
ATOM 8343 N N . GLU F 1 108 ? 120.561 132.594 81.441 1.00 50.00 575 GLU E N 1
ATOM 8344 C CA . GLU F 1 108 ? 121.387 133.733 81.063 1.00 50.00 575 GLU E CA 1
ATOM 8345 C C . GLU F 1 108 ? 122.556 133.289 80.202 1.00 50.00 575 GLU E C 1
ATOM 8346 O O . GLU F 1 108 ? 122.923 133.974 79.241 1.00 50.00 575 GLU E O 1
ATOM 8352 N N . ARG F 1 109 ? 123.124 132.122 80.500 1.00 50.00 576 ARG E N 1
ATOM 8353 C CA . ARG F 1 109 ? 124.090 131.544 79.582 1.00 50.00 576 ARG E CA 1
ATOM 8354 C C . ARG F 1 109 ? 123.421 131.001 78.332 1.00 50.00 576 ARG E C 1
ATOM 8355 O O . ARG F 1 109 ? 124.103 130.773 77.330 1.00 50.00 576 ARG E O 1
ATOM 8363 N N . GLY F 1 110 ? 122.109 130.793 78.366 1.00 50.00 577 GLY E N 1
ATOM 8364 C CA . GLY F 1 110 ? 121.407 130.364 77.181 1.00 50.00 577 GLY E CA 1
ATOM 8365 C C . GLY F 1 110 ? 121.659 128.913 76.865 1.00 50.00 577 GLY E C 1
ATOM 8366 O O . GLY F 1 110 ? 122.305 128.591 75.865 1.00 50.00 577 GLY E O 1
ATOM 8367 N N . PHE F 1 111 ? 121.180 128.025 77.726 1.00 50.00 578 PHE E N 1
ATOM 8368 C CA . PHE F 1 111 ? 121.242 126.596 77.471 1.00 50.00 578 PHE E CA 1
ATOM 8369 C C . PHE F 1 111 ? 119.848 126.006 77.578 1.00 50.00 578 PHE E C 1
ATOM 8370 O O . PHE F 1 111 ? 119.141 126.250 78.559 1.00 50.00 578 PHE E O 1
ATOM 8378 N N . SER F 1 112 ? 119.459 125.249 76.555 1.00 50.00 579 SER E N 1
ATOM 8379 C CA . SER F 1 112 ? 118.172 124.560 76.517 1.00 50.00 579 SER E CA 1
ATOM 8380 C C . SER F 1 112 ? 118.187 123.483 77.591 1.00 50.00 579 SER E C 1
ATOM 8381 O O . SER F 1 112 ? 118.829 122.443 77.446 1.00 50.00 579 SER E O 1
ATOM 8384 N N . THR F 1 113 ? 117.480 123.743 78.679 1.00 50.00 580 THR E N 1
ATOM 8385 C CA . THR F 1 113 ? 117.718 123.098 79.961 1.00 50.00 580 THR E CA 1
ATOM 8386 C C . THR F 1 113 ? 116.394 122.970 80.691 1.00 50.00 580 THR E C 1
ATOM 8387 O O . THR F 1 113 ? 115.329 122.900 80.068 1.00 50.00 580 THR E O 1
ATOM 8391 N N . LEU F 1 114 ? 116.479 122.886 82.014 1.00 50.00 581 LEU E N 1
ATOM 8392 C CA . LEU F 1 114 ? 115.392 122.635 82.947 1.00 50.00 581 LEU E CA 1
ATOM 8393 C C . LEU F 1 114 ? 114.205 123.581 82.796 1.00 50.00 581 LEU E C 1
ATOM 8394 O O . LEU F 1 114 ? 114.310 124.633 82.161 1.00 50.00 581 LEU E O 1
ATOM 8399 N N . CYS F 1 115 ? 113.086 123.222 83.375 1.00 50.00 582 CYS E N 1
ATOM 8400 C CA . CYS F 1 115 ? 111.867 123.986 83.178 1.00 50.00 582 CYS E CA 1
ATOM 8401 C C . CYS F 1 115 ? 111.794 125.168 84.149 1.00 50.00 582 CYS E C 1
ATOM 8402 O O . CYS F 1 115 ? 112.398 125.131 85.221 1.00 50.00 582 CYS E O 1
ATOM 8405 N N . PRO F 1 116 ? 111.083 126.238 83.785 1.00 50.00 583 PRO E N 1
ATOM 8406 C CA . PRO F 1 116 ? 110.857 127.352 84.726 1.00 50.00 583 PRO E CA 1
ATOM 8407 C C . PRO F 1 116 ? 109.944 126.937 85.864 1.00 50.00 583 PRO E C 1
ATOM 8408 O O . PRO F 1 116 ? 109.179 125.972 85.724 1.00 50.00 583 PRO E O 1
ATOM 8412 N N . PRO F 1 117 ? 109.991 127.630 87.010 1.00 50.00 584 PRO E N 1
ATOM 8413 C CA . PRO F 1 117 ? 109.170 127.207 88.157 1.00 50.00 584 PRO E CA 1
ATOM 8414 C C . PRO F 1 117 ? 107.684 127.399 87.954 1.00 50.00 584 PRO E C 1
ATOM 8415 O O . PRO F 1 117 ? 106.888 126.712 88.611 1.00 50.00 584 PRO E O 1
ATOM 8419 N N . LYS F 1 118 ? 107.286 128.304 87.065 1.00 50.00 585 LYS E N 1
ATOM 8420 C CA . LYS F 1 118 ? 105.883 128.409 86.696 1.00 50.00 585 LYS E CA 1
ATOM 8421 C C . LYS F 1 118 ? 105.416 127.172 85.939 1.00 50.00 585 LYS E C 1
ATOM 8422 O O . LYS F 1 118 ? 104.228 126.838 85.969 1.00 50.00 585 LYS E O 1
ATOM 8428 N N . GLN F 1 119 ? 106.326 126.463 85.283 1.00 50.00 586 GLN E N 1
ATOM 8429 C CA . GLN F 1 119 ? 105.972 125.160 84.761 1.00 50.00 586 GLN E CA 1
ATOM 8430 C C . GLN F 1 119 ? 105.913 124.116 85.869 1.00 50.00 586 GLN E C 1
ATOM 8431 O O . GLN F 1 119 ? 105.204 123.117 85.722 1.00 50.00 586 GLN E O 1
ATOM 8437 N N . LEU F 1 120 ? 106.606 124.340 86.989 1.00 50.00 587 LEU E N 1
ATOM 8438 C CA . LEU F 1 120 ? 106.535 123.383 88.088 1.00 50.00 587 LEU E CA 1
ATOM 8439 C C . LEU F 1 120 ? 105.221 123.475 88.848 1.00 50.00 587 LEU E C 1
ATOM 8440 O O . LEU F 1 120 ? 104.530 122.464 89.026 1.00 50.00 587 LEU E O 1
ATOM 8445 N N . ASP F 1 121 ? 104.850 124.678 89.297 1.00 50.00 588 ASP E N 1
ATOM 8446 C CA . ASP F 1 121 ? 103.744 124.794 90.247 1.00 50.00 588 ASP E CA 1
ATOM 8447 C C . ASP F 1 121 ? 102.375 124.499 89.641 1.00 50.00 588 ASP E C 1
ATOM 8448 O O . ASP F 1 121 ? 101.393 124.452 90.385 1.00 50.00 588 ASP E O 1
ATOM 8453 N N . ALA F 1 122 ? 102.292 124.289 88.327 1.00 50.00 589 ALA E N 1
ATOM 8454 C CA . ALA F 1 122 ? 101.096 123.700 87.742 1.00 50.00 589 ALA E CA 1
ATOM 8455 C C . ALA F 1 122 ? 100.917 122.268 88.219 1.00 50.00 589 ALA E C 1
ATOM 8456 O O . ALA F 1 122 ? 99.920 121.935 88.866 1.00 50.00 589 ALA E O 1
ATOM 8458 N N . ILE F 1 123 ? 101.890 121.402 87.929 1.00 50.00 590 ILE E N 1
ATOM 8459 C CA . ILE F 1 123 ? 101.759 120.003 88.320 1.00 50.00 590 ILE E CA 1
ATOM 8460 C C . ILE F 1 123 ? 102.129 119.767 89.768 1.00 50.00 590 ILE E C 1
ATOM 8461 O O . ILE F 1 123 ? 102.027 118.629 90.239 1.00 50.00 590 ILE E O 1
ATOM 8466 N N . GLU F 1 124 ? 102.584 120.796 90.482 1.00 50.00 591 GLU E N 1
ATOM 8467 C CA . GLU F 1 124 ? 102.765 120.642 91.922 1.00 50.00 591 GLU E CA 1
ATOM 8468 C C . GLU F 1 124 ? 101.436 120.455 92.644 1.00 50.00 591 GLU E C 1
ATOM 8469 O O . GLU F 1 124 ? 101.374 119.730 93.641 1.00 50.00 591 GLU E O 1
ATOM 8475 N N . LYS F 1 125 ? 100.366 121.077 92.158 1.00 50.00 592 LYS E N 1
ATOM 8476 C CA . LYS F 1 125 ? 99.049 120.844 92.737 1.00 50.00 592 LYS E CA 1
ATOM 8477 C C . LYS F 1 125 ? 98.404 119.561 92.249 1.00 50.00 592 LYS E C 1
ATOM 8478 O O . LYS F 1 125 ? 97.314 119.224 92.719 1.00 50.00 592 LYS E O 1
ATOM 8484 N N . THR F 1 126 ? 99.024 118.854 91.308 1.00 50.00 593 THR E N 1
ATOM 8485 C CA . THR F 1 126 ? 98.465 117.583 90.872 1.00 50.00 593 THR E CA 1
ATOM 8486 C C . THR F 1 126 ? 98.622 116.527 91.952 1.00 50.00 593 THR E C 1
ATOM 8487 O O . THR F 1 126 ? 97.658 115.847 92.316 1.00 50.00 593 THR E O 1
ATOM 8491 N N . LEU F 1 127 ? 99.819 116.408 92.507 1.00 50.00 594 LEU E N 1
ATOM 8492 C CA . LEU F 1 127 ? 100.125 115.316 93.415 1.00 50.00 594 LEU E CA 1
ATOM 8493 C C . LEU F 1 127 ? 99.680 115.579 94.842 1.00 50.00 594 LEU E C 1
ATOM 8494 O O . LEU F 1 127 ? 99.892 114.723 95.704 1.00 50.00 594 LEU E O 1
ATOM 8499 N N . MET F 1 128 ? 99.085 116.730 95.113 1.00 50.00 595 MET E N 1
ATOM 8500 C CA . MET F 1 128 ? 98.554 117.015 96.431 1.00 50.00 595 MET E CA 1
ATOM 8501 C C . MET F 1 128 ? 97.333 116.132 96.697 1.00 50.00 595 MET E C 1
ATOM 8502 O O . MET F 1 128 ? 96.650 115.722 95.757 1.00 50.00 595 MET E O 1
ATOM 8507 N N . PRO F 1 129 ? 97.054 115.792 97.954 1.00 50.00 596 PRO E N 1
ATOM 8508 C CA . PRO F 1 129 ? 95.927 114.899 98.223 1.00 50.00 596 PRO E CA 1
ATOM 8509 C C . PRO F 1 129 ? 94.606 115.617 98.041 1.00 50.00 596 PRO E C 1
ATOM 8510 O O . PRO F 1 129 ? 94.525 116.844 98.040 1.00 50.00 596 PRO E O 1
ATOM 8514 N N . GLY F 1 130 ? 93.561 114.823 97.878 1.00 50.00 597 GLY E N 1
ATOM 8515 C CA . GLY F 1 130 ? 92.247 115.382 97.680 1.00 50.00 597 GLY E CA 1
ATOM 8516 C C . GLY F 1 130 ? 91.898 115.567 96.224 1.00 50.00 597 GLY E C 1
ATOM 8517 O O . GLY F 1 130 ? 91.310 116.583 95.848 1.00 50.00 597 GLY E O 1
ATOM 8518 N N . THR F 1 131 ? 92.273 114.605 95.382 1.00 50.00 598 THR E N 1
ATOM 8519 C CA . THR F 1 131 ? 91.913 114.628 93.970 1.00 50.00 598 THR E CA 1
ATOM 8520 C C . THR F 1 131 ? 91.312 113.294 93.528 1.00 50.00 598 THR E C 1
ATOM 8521 O O . THR F 1 131 ? 91.598 112.822 92.426 1.00 50.00 598 THR E O 1
ATOM 8525 N N . ALA F 1 132 ? 90.486 112.671 94.367 1.00 50.00 599 ALA E N 1
ATOM 8526 C CA . ALA F 1 132 ? 89.820 111.422 94.013 1.00 50.00 599 ALA E CA 1
ATOM 8527 C C . ALA F 1 132 ? 88.523 111.323 94.801 1.00 50.00 599 ALA E C 1
ATOM 8528 O O . ALA F 1 132 ? 88.133 112.254 95.509 1.00 50.00 599 ALA E O 1
ATOM 8530 N N . ARG F 1 133 ? 87.849 110.186 94.671 1.00 50.00 600 ARG E N 1
ATOM 8531 C CA . ARG F 1 133 ? 86.620 109.919 95.409 1.00 50.00 600 ARG E CA 1
ATOM 8532 C C . ARG F 1 133 ? 86.720 108.548 96.091 1.00 50.00 600 ARG E C 1
ATOM 8533 O O . ARG F 1 133 ? 87.783 107.929 96.129 1.00 50.00 600 ARG E O 1
ATOM 8541 N N . TYR F 1 134 ? 85.592 108.073 96.626 1.00 50.00 601 TYR E N 1
ATOM 8542 C CA . TYR F 1 134 ? 85.591 107.065 97.686 1.00 50.00 601 TYR E CA 1
ATOM 8543 C C . TYR F 1 134 ? 84.608 105.923 97.481 1.00 50.00 601 TYR E C 1
ATOM 8544 O O . TYR F 1 134 ? 84.018 105.772 96.410 1.00 50.00 601 TYR E O 1
ATOM 8553 N N . SER F 1 135 ? 84.410 105.129 98.528 1.00 50.00 602 SER E N 1
ATOM 8554 C CA . SER F 1 135 ? 83.396 104.090 98.532 1.00 50.00 602 SER E CA 1
ATOM 8555 C C . SER F 1 135 ? 82.009 104.707 98.627 1.00 50.00 602 SER E C 1
ATOM 8556 O O . SER F 1 135 ? 81.743 105.511 99.518 1.00 50.00 602 SER E O 1
ATOM 8559 N N . LEU F 1 164 ? 87.682 122.185 98.828 1.00 50.00 631 LEU E N 1
ATOM 8560 C CA . LEU F 1 164 ? 88.698 121.495 98.044 1.00 50.00 631 LEU E CA 1
ATOM 8561 C C . LEU F 1 164 ? 90.068 122.094 98.307 1.00 50.00 631 LEU E C 1
ATOM 8562 O O . LEU F 1 164 ? 91.058 121.720 97.671 1.00 50.00 631 LEU E O 1
ATOM 8567 N N . GLU F 1 165 ? 90.112 123.036 99.234 1.00 50.00 632 GLU E N 1
ATOM 8568 C CA . GLU F 1 165 ? 91.373 123.654 99.610 1.00 50.00 632 GLU E CA 1
ATOM 8569 C C . GLU F 1 165 ? 92.246 122.643 100.341 1.00 50.00 632 GLU E C 1
ATOM 8570 O O . GLU F 1 165 ? 91.773 121.976 101.265 1.00 50.00 632 GLU E O 1
ATOM 8576 N N . PRO F 1 166 ? 93.504 122.489 99.955 1.00 50.00 633 PRO E N 1
ATOM 8577 C CA . PRO F 1 166 ? 94.421 121.660 100.739 1.00 50.00 633 PRO E CA 1
ATOM 8578 C C . PRO F 1 166 ? 94.826 122.341 102.038 1.00 50.00 633 PRO E C 1
ATOM 8579 O O . PRO F 1 166 ? 94.505 123.501 102.298 1.00 50.00 633 PRO E O 1
ATOM 8583 N N . ASP F 1 167 ? 95.541 121.567 102.860 1.00 50.00 634 ASP E N 1
ATOM 8584 C CA . ASP F 1 167 ? 96.352 122.045 103.980 1.00 50.00 634 ASP E CA 1
ATOM 8585 C C . ASP F 1 167 ? 95.506 122.725 105.055 1.00 50.00 634 ASP E C 1
ATOM 8586 O O . ASP F 1 167 ? 95.680 123.905 105.351 1.00 50.00 634 ASP E O 1
ATOM 8591 N N . SER F 1 168 ? 94.585 121.966 105.639 1.00 50.00 635 SER E N 1
ATOM 8592 C CA . SER F 1 168 ? 93.609 122.554 106.546 1.00 50.00 635 SER E CA 1
ATOM 8593 C C . SER F 1 168 ? 94.240 122.930 107.884 1.00 50.00 635 SER E C 1
ATOM 8594 O O . SER F 1 168 ? 95.174 122.280 108.362 1.00 50.00 635 SER E O 1
ATOM 8597 N N . VAL F 1 169 ? 93.711 124.002 108.485 1.00 50.00 636 VAL E N 1
ATOM 8598 C CA . VAL F 1 169 ? 94.227 124.506 109.753 1.00 50.00 636 VAL E CA 1
ATOM 8599 C C . VAL F 1 169 ? 93.821 123.552 110.868 1.00 50.00 636 VAL E C 1
ATOM 8600 O O . VAL F 1 169 ? 92.755 122.924 110.823 1.00 50.00 636 VAL E O 1
ATOM 8604 N N . THR F 1 170 ? 94.693 123.397 111.861 1.00 50.00 637 THR E N 1
ATOM 8605 C CA . THR F 1 170 ? 94.456 122.434 112.924 1.00 50.00 637 THR E CA 1
ATOM 8606 C C . THR F 1 170 ? 93.819 123.046 114.146 1.00 50.00 637 THR E C 1
ATOM 8607 O O . THR F 1 170 ? 94.074 122.588 115.263 1.00 50.00 637 THR E O 1
ATOM 8611 N N . MET F 1 171 ? 93.010 124.078 113.974 1.00 50.00 638 MET E N 1
ATOM 8612 C CA . MET F 1 171 ? 92.195 124.576 115.069 1.00 50.00 638 MET E CA 1
ATOM 8613 C C . MET F 1 171 ? 90.711 124.457 114.765 1.00 50.00 638 MET E C 1
ATOM 8614 O O . MET F 1 171 ? 89.984 123.830 115.542 1.00 50.00 638 MET E O 1
ATOM 8619 N N . ASP F 1 172 ? 90.265 125.005 113.626 1.00 50.00 639 ASP E N 1
ATOM 8620 C CA . ASP F 1 172 ? 88.901 124.853 113.097 1.00 50.00 639 ASP E CA 1
ATOM 8621 C C . ASP F 1 172 ? 87.829 125.343 114.066 1.00 50.00 639 ASP E C 1
ATOM 8622 O O . ASP F 1 172 ? 86.768 124.732 114.199 1.00 50.00 639 ASP E O 1
ATOM 8627 N N . PHE F 1 173 ? 88.111 126.439 114.760 1.00 50.00 640 PHE E N 1
ATOM 8628 C CA . PHE F 1 173 ? 87.064 127.182 115.448 1.00 50.00 640 PHE E CA 1
ATOM 8629 C C . PHE F 1 173 ? 87.430 128.661 115.426 1.00 50.00 640 PHE E C 1
ATOM 8630 O O . PHE F 1 173 ? 88.351 129.081 114.720 1.00 50.00 640 PHE E O 1
ATOM 8638 N N . HIS F 1 174 ? 86.708 129.449 116.221 1.00 50.00 641 HIS E N 1
ATOM 8639 C CA . HIS F 1 174 ? 86.726 130.893 116.090 1.00 50.00 641 HIS E CA 1
ATOM 8640 C C . HIS F 1 174 ? 88.011 131.477 116.661 1.00 50.00 641 HIS E C 1
ATOM 8641 O O . HIS F 1 174 ? 88.802 130.800 117.323 1.00 50.00 641 HIS E O 1
ATOM 8648 N N . GLU F 1 175 ? 88.202 132.768 116.404 1.00 50.00 642 GLU E N 1
ATOM 8649 C CA . GLU F 1 175 ? 89.344 133.519 116.901 1.00 50.00 642 GLU E CA 1
ATOM 8650 C C . GLU F 1 175 ? 88.956 134.568 117.925 1.00 50.00 642 GLU E C 1
ATOM 8651 O O . GLU F 1 175 ? 89.593 134.688 118.975 1.00 50.00 642 GLU E O 1
ATOM 8657 N N . TYR F 1 176 ? 87.903 135.318 117.646 1.00 50.00 643 TYR E N 1
ATOM 8658 C CA . TYR F 1 176 ? 87.563 136.490 118.428 1.00 50.00 643 TYR E CA 1
ATOM 8659 C C . TYR F 1 176 ? 86.924 136.165 119.770 1.00 50.00 643 TYR E C 1
ATOM 8660 O O . TYR F 1 176 ? 86.721 137.081 120.573 1.00 50.00 643 TYR E O 1
ATOM 8669 N N . VAL F 1 177 ? 86.582 134.913 120.034 1.00 50.00 644 VAL E N 1
ATOM 8670 C CA . VAL F 1 177 ? 85.787 134.545 121.195 1.00 50.00 644 VAL E CA 1
ATOM 8671 C C . VAL F 1 177 ? 86.573 133.536 122.020 1.00 50.00 644 VAL E C 1
ATOM 8672 O O . VAL F 1 177 ? 86.633 132.354 121.684 1.00 50.00 644 VAL E O 1
ATOM 8676 N N . PRO F 1 178 ? 87.202 133.963 123.094 1.00 50.00 645 PRO E N 1
ATOM 8677 C CA . PRO F 1 178 ? 87.904 133.002 123.951 1.00 50.00 645 PRO E CA 1
ATOM 8678 C C . PRO F 1 178 ? 86.989 132.389 125.007 1.00 50.00 645 PRO E C 1
ATOM 8679 O O . PRO F 1 178 ? 87.066 132.695 126.201 1.00 50.00 645 PRO E O 1
ATOM 8683 N N . ASP F 1 179 ? 86.093 131.501 124.576 1.00 50.00 646 ASP E N 1
ATOM 8684 C CA . ASP F 1 179 ? 85.265 130.735 125.505 1.00 50.00 646 ASP E CA 1
ATOM 8685 C C . ASP F 1 179 ? 85.802 129.332 125.744 1.00 50.00 646 ASP E C 1
ATOM 8686 O O . ASP F 1 179 ? 85.904 128.895 126.892 1.00 50.00 646 ASP E O 1
ATOM 8691 N N . PHE F 1 180 ? 86.117 128.613 124.686 1.00 50.00 647 PHE E N 1
ATOM 8692 C CA . PHE F 1 180 ? 86.843 127.373 124.848 1.00 50.00 647 PHE E CA 1
ATOM 8693 C C . PHE F 1 180 ? 88.265 127.688 125.272 1.00 50.00 647 PHE E C 1
ATOM 8694 O O . PHE F 1 180 ? 88.895 128.572 124.689 1.00 50.00 647 PHE E O 1
ATOM 8702 N N . PRO F 1 181 ? 88.792 127.017 126.257 1.00 50.00 648 PRO E N 1
ATOM 8703 C CA . PRO F 1 181 ? 90.215 127.180 126.563 1.00 50.00 648 PRO E CA 1
ATOM 8704 C C . PRO F 1 181 ? 91.090 126.486 125.530 1.00 50.00 648 PRO E C 1
ATOM 8705 O O . PRO F 1 181 ? 91.483 125.331 125.719 1.00 50.00 648 PRO E O 1
ATOM 8709 N N . CYS F 1 182 ? 91.373 127.176 124.426 1.00 50.00 649 CYS E N 1
ATOM 8710 C CA . CYS F 1 182 ? 92.202 126.615 123.366 1.00 50.00 649 CYS E CA 1
ATOM 8711 C C . CYS F 1 182 ? 93.630 126.395 123.845 1.00 50.00 649 CYS E C 1
ATOM 8712 O O . CYS F 1 182 ? 94.264 127.333 124.332 1.00 50.00 649 CYS E O 1
ATOM 8715 N N . PRO F 1 183 ? 94.169 125.194 123.726 1.00 50.00 650 PRO E N 1
ATOM 8716 C CA . PRO F 1 183 ? 95.536 124.953 124.182 1.00 50.00 650 PRO E CA 1
ATOM 8717 C C . PRO F 1 183 ? 96.549 125.406 123.141 1.00 50.00 650 PRO E C 1
ATOM 8718 O O . PRO F 1 183 ? 96.228 125.606 121.969 1.00 50.00 650 PRO E O 1
ATOM 8722 N N . ASN F 1 184 ? 97.792 125.556 123.593 1.00 50.00 651 ASN E N 1
ATOM 8723 C CA . ASN F 1 184 ? 98.870 126.118 122.777 1.00 50.00 651 ASN E CA 1
ATOM 8724 C C . ASN F 1 184 ? 99.326 125.122 121.719 1.00 50.00 651 ASN E C 1
ATOM 8725 O O . ASN F 1 184 ? 100.161 124.258 121.979 1.00 50.00 651 ASN E O 1
ATOM 8730 N N . THR F 1 185 ? 98.804 125.262 120.504 1.00 50.00 652 THR E N 1
ATOM 8731 C CA . THR F 1 185 ? 99.167 124.371 119.414 1.00 50.00 652 THR E CA 1
ATOM 8732 C C . THR F 1 185 ? 98.908 125.032 118.073 1.00 50.00 652 THR E C 1
ATOM 8733 O O . THR F 1 185 ? 97.902 125.720 117.895 1.00 50.00 652 THR E O 1
ATOM 8737 N N . LYS F 1 186 ? 99.839 124.836 117.140 1.00 50.00 653 LYS E N 1
ATOM 8738 C CA . LYS F 1 186 ? 99.700 125.288 115.762 1.00 50.00 653 LYS E CA 1
ATOM 8739 C C . LYS F 1 186 ? 100.314 124.256 114.834 1.00 50.00 653 LYS E C 1
ATOM 8740 O O . LYS F 1 186 ? 101.403 123.743 115.108 1.00 50.00 653 LYS E O 1
ATOM 8746 N N . GLY F 1 187 ? 99.615 123.957 113.745 1.00 50.00 654 GLY E N 1
ATOM 8747 C CA . GLY F 1 187 ? 100.105 122.996 112.775 1.00 50.00 654 GLY E CA 1
ATOM 8748 C C . GLY F 1 187 ? 99.121 122.822 111.643 1.00 50.00 654 GLY E C 1
ATOM 8749 O O . GLY F 1 187 ? 98.088 123.496 111.572 1.00 50.00 654 GLY E O 1
ATOM 8750 N N . VAL F 1 188 ? 99.469 121.915 110.733 1.00 50.00 655 VAL E N 1
ATOM 8751 C CA . VAL F 1 188 ? 98.694 121.653 109.526 1.00 50.00 655 VAL E CA 1
ATOM 8752 C C . VAL F 1 188 ? 98.495 120.148 109.416 1.00 50.00 655 VAL E C 1
ATOM 8753 O O . VAL F 1 188 ? 99.441 119.382 109.628 1.00 50.00 655 VAL E O 1
ATOM 8757 N N . ARG F 1 189 ? 97.273 119.717 109.100 1.00 50.00 656 ARG E N 1
ATOM 8758 C CA . ARG F 1 189 ? 96.982 118.312 108.846 1.00 50.00 656 ARG E CA 1
ATOM 8759 C C . ARG F 1 189 ? 96.212 118.174 107.546 1.00 50.00 656 ARG E C 1
ATOM 8760 O O . ARG F 1 189 ? 95.713 119.150 106.983 1.00 50.00 656 ARG E O 1
ATOM 8768 N N . PHE F 1 190 ? 96.106 116.947 107.084 1.00 50.00 657 PHE E N 1
ATOM 8769 C CA . PHE F 1 190 ? 95.286 116.578 105.948 1.00 50.00 657 PHE E CA 1
ATOM 8770 C C . PHE F 1 190 ? 94.035 115.877 106.422 1.00 50.00 657 PHE E C 1
ATOM 8771 O O . PHE F 1 190 ? 93.934 115.463 107.578 1.00 50.00 657 PHE E O 1
ATOM 8779 N N . PRO F 1 191 ? 93.036 115.744 105.562 1.00 50.00 658 PRO E N 1
ATOM 8780 C CA . PRO F 1 191 ? 92.046 114.693 105.769 1.00 50.00 658 PRO E CA 1
ATOM 8781 C C . PRO F 1 191 ? 92.677 113.356 105.444 1.00 50.00 658 PRO E C 1
ATOM 8782 O O . PRO F 1 191 ? 93.376 113.206 104.442 1.00 50.00 658 PRO E O 1
ATOM 8786 N N . TYR F 1 192 ? 92.425 112.385 106.310 1.00 50.00 659 TYR E N 1
ATOM 8787 C CA . TYR F 1 192 ? 93.170 111.136 106.280 1.00 50.00 659 TYR E CA 1
ATOM 8788 C C . TYR F 1 192 ? 92.801 110.291 105.071 1.00 50.00 659 TYR E C 1
ATOM 8789 O O . TYR F 1 192 ? 93.662 109.632 104.473 1.00 50.00 659 TYR E O 1
ATOM 8798 N N . ALA F 1 193 ? 91.530 110.332 104.679 1.00 50.00 660 ALA E N 1
ATOM 8799 C CA . ALA F 1 193 ? 91.042 109.446 103.633 1.00 50.00 660 ALA E CA 1
ATOM 8800 C C . ALA F 1 193 ? 91.591 109.837 102.273 1.00 50.00 660 ALA E C 1
ATOM 8801 O O . ALA F 1 193 ? 91.905 108.962 101.457 1.00 50.00 660 ALA E O 1
ATOM 8803 N N . HIS F 1 194 ? 91.727 111.144 102.018 1.00 50.00 661 HIS E N 1
ATOM 8804 C CA . HIS F 1 194 ? 92.369 111.599 100.787 1.00 50.00 661 HIS E CA 1
ATOM 8805 C C . HIS F 1 194 ? 93.825 111.163 100.737 1.00 50.00 661 HIS E C 1
ATOM 8806 O O . HIS F 1 194 ? 94.345 110.837 99.661 1.00 50.00 661 HIS E O 1
ATOM 8813 N N . ALA F 1 195 ? 94.487 111.135 101.897 1.00 50.00 662 ALA E N 1
ATOM 8814 C CA . ALA F 1 195 ? 95.870 110.686 101.953 1.00 50.00 662 ALA E CA 1
ATOM 8815 C C . ALA F 1 195 ? 95.980 109.197 101.687 1.00 50.00 662 ALA E C 1
ATOM 8816 O O . ALA F 1 195 ? 96.990 108.742 101.140 1.00 50.00 662 ALA E O 1
ATOM 8818 N N . VAL F 1 196 ? 94.968 108.426 102.077 1.00 50.00 663 VAL E N 1
ATOM 8819 C CA . VAL F 1 196 ? 94.938 107.022 101.689 1.00 50.00 663 VAL E CA 1
ATOM 8820 C C . VAL F 1 196 ? 94.757 106.897 100.185 1.00 50.00 663 VAL E C 1
ATOM 8821 O O . VAL F 1 196 ? 95.495 106.171 99.506 1.00 50.00 663 VAL E O 1
ATOM 8825 N N . ALA F 1 197 ? 93.799 107.650 99.641 1.00 50.00 664 ALA E N 1
ATOM 8826 C CA . ALA F 1 197 ? 93.395 107.473 98.251 1.00 50.00 664 ALA E CA 1
ATOM 8827 C C . ALA F 1 197 ? 94.470 107.910 97.274 1.00 50.00 664 ALA E C 1
ATOM 8828 O O . ALA F 1 197 ? 94.607 107.306 96.205 1.00 50.00 664 ALA E O 1
ATOM 8830 N N . LYS F 1 198 ? 95.239 108.945 97.609 1.00 50.00 665 LYS E N 1
ATOM 8831 C CA . LYS F 1 198 ? 96.246 109.412 96.664 1.00 50.00 665 LYS E CA 1
ATOM 8832 C C . LYS F 1 198 ? 97.401 108.425 96.560 1.00 50.00 665 LYS E C 1
ATOM 8833 O O . LYS F 1 198 ? 97.932 108.192 95.468 1.00 50.00 665 LYS E O 1
ATOM 8839 N N . THR F 1 199 ? 97.773 107.808 97.680 1.00 50.00 666 THR E N 1
ATOM 8840 C CA . THR F 1 199 ? 98.712 106.694 97.634 1.00 50.00 666 THR E CA 1
ATOM 8841 C C . THR F 1 199 ? 98.127 105.500 96.899 1.00 50.00 666 THR E C 1
ATOM 8842 O O . THR F 1 199 ? 98.869 104.744 96.260 1.00 50.00 666 THR E O 1
ATOM 8846 N N . LEU F 1 200 ? 96.808 105.311 96.983 1.00 50.00 667 LEU E N 1
ATOM 8847 C CA . LEU F 1 200 ? 96.173 104.255 96.204 1.00 50.00 667 LEU E CA 1
ATOM 8848 C C . LEU F 1 200 ? 96.247 104.527 94.713 1.00 50.00 667 LEU E C 1
ATOM 8849 O O . LEU F 1 200 ? 96.318 103.586 93.918 1.00 50.00 667 LEU E O 1
ATOM 8854 N N . GLU F 1 201 ? 96.239 105.799 94.317 1.00 50.00 668 GLU E N 1
ATOM 8855 C CA . GLU F 1 201 ? 96.437 106.139 92.915 1.00 50.00 668 GLU E CA 1
ATOM 8856 C C . GLU F 1 201 ? 97.842 105.791 92.447 1.00 50.00 668 GLU E C 1
ATOM 8857 O O . GLU F 1 201 ? 98.037 105.525 91.257 1.00 50.00 668 GLU E O 1
ATOM 8863 N N . GLU F 1 202 ? 98.810 105.735 93.361 1.00 50.00 669 GLU E N 1
ATOM 8864 C CA . GLU F 1 202 ? 100.196 105.512 92.968 1.00 50.00 669 GLU E CA 1
ATOM 8865 C C . GLU F 1 202 ? 100.428 104.079 92.519 1.00 50.00 669 GLU E C 1
ATOM 8866 O O . GLU F 1 202 ? 100.840 103.830 91.382 1.00 50.00 669 GLU E O 1
ATOM 8872 N N . LEU F 1 203 ? 100.135 103.115 93.382 1.00 50.00 670 LEU E N 1
ATOM 8873 C CA . LEU F 1 203 ? 100.487 101.732 93.102 1.00 50.00 670 LEU E CA 1
ATOM 8874 C C . LEU F 1 203 ? 99.525 101.035 92.146 1.00 50.00 670 LEU E C 1
ATOM 8875 O O . LEU F 1 203 ? 99.578 99.804 92.047 1.00 50.00 670 LEU E O 1
ATOM 8880 N N . GLU F 1 204 ? 98.660 101.788 91.460 1.00 50.00 671 GLU E N 1
ATOM 8881 C CA . GLU F 1 204 ? 97.733 101.211 90.492 1.00 50.00 671 GLU E CA 1
ATOM 8882 C C . GLU F 1 204 ? 98.481 100.553 89.343 1.00 50.00 671 GLU E C 1
ATOM 8883 O O . GLU F 1 204 ? 98.172 99.424 88.951 1.00 50.00 671 GLU E O 1
ATOM 8889 N N . ASP F 1 205 ? 99.493 101.240 88.810 1.00 50.00 672 ASP E N 1
ATOM 8890 C CA . ASP F 1 205 ? 100.302 100.672 87.742 1.00 50.00 672 ASP E CA 1
ATOM 8891 C C . ASP F 1 205 ? 101.157 99.512 88.223 1.00 50.00 672 ASP E C 1
ATOM 8892 O O . ASP F 1 205 ? 101.535 98.658 87.412 1.00 50.00 672 ASP E O 1
ATOM 8897 N N . GLU F 1 206 ? 101.477 99.464 89.515 1.00 50.00 673 GLU E N 1
ATOM 8898 C CA . GLU F 1 206 ? 102.187 98.315 90.059 1.00 50.00 673 GLU E CA 1
ATOM 8899 C C . GLU F 1 206 ? 101.296 97.083 90.082 1.00 50.00 673 GLU E C 1
ATOM 8900 O O . GLU F 1 206 ? 101.756 95.972 89.792 1.00 50.00 673 GLU E O 1
ATOM 8906 N N . ILE F 1 207 ? 100.016 97.270 90.406 1.00 50.00 674 ILE E N 1
ATOM 8907 C CA . ILE F 1 207 ? 99.057 96.174 90.397 1.00 50.00 674 ILE E CA 1
ATOM 8908 C C . ILE F 1 207 ? 98.853 95.645 88.979 1.00 50.00 674 ILE E C 1
ATOM 8909 O O . ILE F 1 207 ? 98.637 94.440 88.786 1.00 50.00 674 ILE E O 1
ATOM 8914 N N . VAL F 1 208 ? 98.978 96.520 87.973 1.00 50.00 675 VAL E N 1
ATOM 8915 C CA . VAL F 1 208 ? 98.832 96.118 86.572 1.00 50.00 675 VAL E CA 1
ATOM 8916 C C . VAL F 1 208 ? 99.887 95.086 86.194 1.00 50.00 675 VAL E C 1
ATOM 8917 O O . VAL F 1 208 ? 99.578 94.037 85.615 1.00 50.00 675 VAL E O 1
ATOM 8921 N N . ASN F 1 209 ? 101.134 95.336 86.566 1.00 50.00 676 ASN E N 1
ATOM 8922 C CA . ASN F 1 209 ? 102.169 94.328 86.432 1.00 50.00 676 ASN E CA 1
ATOM 8923 C C . ASN F 1 209 ? 102.261 93.434 87.659 1.00 50.00 676 ASN E C 1
ATOM 8924 O O . ASN F 1 209 ? 103.175 92.610 87.746 1.00 50.00 676 ASN E O 1
ATOM 8929 N N . GLY F 1 210 ? 101.334 93.578 88.605 1.00 50.00 677 GLY E N 1
ATOM 8930 C CA . GLY F 1 210 ? 101.307 92.736 89.783 1.00 50.00 677 GLY E CA 1
ATOM 8931 C C . GLY F 1 210 ? 100.246 91.658 89.720 1.00 50.00 677 GLY E C 1
ATOM 8932 O O . GLY F 1 210 ? 100.305 90.682 90.474 1.00 50.00 677 GLY E O 1
ATOM 8933 N N . LEU F 1 211 ? 99.277 91.811 88.821 1.00 50.00 678 LEU E N 1
ATOM 8934 C CA . LEU F 1 211 ? 98.260 90.783 88.602 1.00 50.00 678 LEU E CA 1
ATOM 8935 C C . LEU F 1 211 ? 98.720 89.750 87.580 1.00 50.00 678 LEU E C 1
ATOM 8936 O O . LEU F 1 211 ? 98.005 89.414 86.639 1.00 50.00 678 LEU E O 1
ATOM 8941 N N . LYS F 1 212 ? 99.918 89.219 87.779 1.00 50.00 679 LYS E N 1
ATOM 8942 C CA . LYS F 1 212 ? 100.509 88.311 86.814 1.00 50.00 679 LYS E CA 1
ATOM 8943 C C . LYS F 1 212 ? 100.231 86.868 87.190 1.00 50.00 679 LYS E C 1
ATOM 8944 O O . LYS F 1 212 ? 99.882 86.550 88.330 1.00 50.00 679 LYS E O 1
ATOM 8950 N N . LYS F 1 213 ? 100.343 86.008 86.172 1.00 50.00 680 LYS E N 1
ATOM 8951 C CA . LYS F 1 213 ? 99.998 84.590 86.095 1.00 50.00 680 LYS E CA 1
ATOM 8952 C C . LYS F 1 213 ? 98.493 84.344 86.147 1.00 50.00 680 LYS E C 1
ATOM 8953 O O . LYS F 1 213 ? 98.068 83.194 86.005 1.00 50.00 680 LYS E O 1
ATOM 8959 N N . LEU F 1 214 ? 97.674 85.376 86.344 1.00 50.00 681 LEU E N 1
ATOM 8960 C CA . LEU F 1 214 ? 96.235 85.299 86.140 1.00 50.00 681 LEU E CA 1
ATOM 8961 C C . LEU F 1 214 ? 95.745 86.297 85.108 1.00 50.00 681 LEU E C 1
ATOM 8962 O O . LEU F 1 214 ? 95.033 85.919 84.172 1.00 50.00 681 LEU E O 1
ATOM 8967 N N . GLY F 1 215 ? 96.122 87.561 85.241 1.00 50.00 682 GLY E N 1
ATOM 8968 C CA . GLY F 1 215 ? 95.528 88.577 84.404 1.00 50.00 682 GLY E CA 1
ATOM 8969 C C . GLY F 1 215 ? 94.137 88.912 84.889 1.00 50.00 682 GLY E C 1
ATOM 8970 O O . GLY F 1 215 ? 93.922 89.005 86.102 1.00 50.00 682 GLY E O 1
ATOM 8971 N N . ARG F 1 216 ? 93.195 89.058 83.947 1.00 50.00 683 ARG E N 1
ATOM 8972 C CA . ARG F 1 216 ? 91.815 89.495 84.205 1.00 50.00 683 ARG E CA 1
ATOM 8973 C C . ARG F 1 216 ? 91.800 90.827 84.953 1.00 50.00 683 ARG E C 1
ATOM 8974 O O . ARG F 1 216 ? 91.172 90.975 86.001 1.00 50.00 683 ARG E O 1
ATOM 8982 N N . ASP F 1 217 ? 92.499 91.795 84.394 1.00 50.00 684 ASP E N 1
ATOM 8983 C CA . ASP F 1 217 ? 92.847 93.007 85.122 1.00 50.00 684 ASP E CA 1
ATOM 8984 C C . ASP F 1 217 ? 91.678 93.986 85.294 1.00 50.00 684 ASP E C 1
ATOM 8985 O O . ASP F 1 217 ? 91.392 94.351 86.441 1.00 50.00 684 ASP E O 1
ATOM 8990 N N . PRO F 1 218 ? 90.931 94.461 84.217 1.00 50.00 685 PRO E N 1
ATOM 8991 C CA . PRO F 1 218 ? 89.881 95.459 84.445 1.00 50.00 685 PRO E CA 1
ATOM 8992 C C . PRO F 1 218 ? 88.537 94.832 84.808 1.00 50.00 685 PRO E C 1
ATOM 8993 O O . PRO F 1 218 ? 87.494 95.171 84.241 1.00 50.00 685 PRO E O 1
ATOM 8997 N N . ASN F 1 219 ? 88.549 93.912 85.761 1.00 50.00 686 ASN E N 1
ATOM 8998 C CA . ASN F 1 219 ? 87.347 93.230 86.221 1.00 50.00 686 ASN E CA 1
ATOM 8999 C C . ASN F 1 219 ? 87.068 93.716 87.635 1.00 50.00 686 ASN E C 1
ATOM 9000 O O . ASN F 1 219 ? 87.645 93.207 88.600 1.00 50.00 686 ASN E O 1
ATOM 9005 N N . ASP F 1 220 ? 86.178 94.704 87.751 1.00 50.00 687 ASP E N 1
ATOM 9006 C CA . ASP F 1 220 ? 86.000 95.374 89.041 1.00 50.00 687 ASP E CA 1
ATOM 9007 C C . ASP F 1 220 ? 85.278 94.529 90.095 1.00 50.00 687 ASP E C 1
ATOM 9008 O O . ASP F 1 220 ? 85.800 94.439 91.220 1.00 50.00 687 ASP E O 1
ATOM 9013 N N . PRO F 1 221 ? 84.126 93.890 89.845 1.00 50.00 688 PRO E N 1
ATOM 9014 C CA . PRO F 1 221 ? 83.529 93.074 90.912 1.00 50.00 688 PRO E CA 1
ATOM 9015 C C . PRO F 1 221 ? 84.148 91.696 91.082 1.00 50.00 688 PRO E C 1
ATOM 9016 O O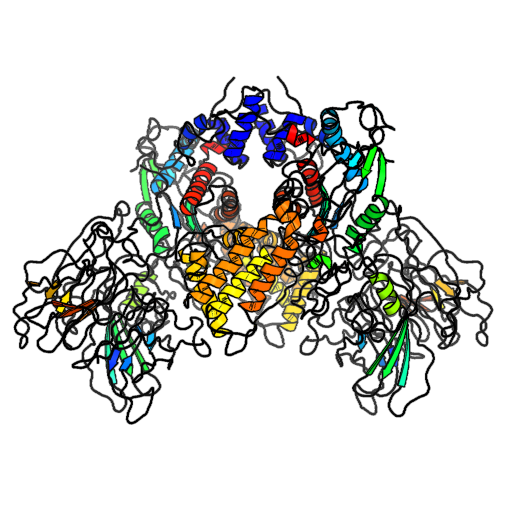 . PRO F 1 221 ? 83.628 90.903 91.870 1.00 50.00 688 PRO E O 1
ATOM 9020 N N . THR F 1 222 ? 85.236 91.385 90.379 1.00 50.00 689 THR E N 1
ATOM 9021 C CA . THR F 1 222 ? 85.790 90.037 90.388 1.00 50.00 689 THR E CA 1
ATOM 9022 C C . THR F 1 222 ? 86.887 89.875 91.436 1.00 50.00 689 THR E C 1
ATOM 9023 O O . THR F 1 222 ? 86.749 89.082 92.372 1.00 50.00 689 THR E O 1
ATOM 9027 N N . LEU F 1 223 ? 87.967 90.631 91.299 1.00 50.00 690 LEU E N 1
ATOM 9028 C CA . LEU F 1 223 ? 89.179 90.421 92.083 1.00 50.00 690 LEU E CA 1
ATOM 9029 C C . LEU F 1 223 ? 89.341 91.605 93.025 1.00 50.00 690 LEU E C 1
ATOM 9030 O O . LEU F 1 223 ? 89.785 92.681 92.617 1.00 50.00 690 LEU E O 1
ATOM 9035 N N . VAL F 1 224 ? 88.989 91.401 94.286 1.00 50.00 691 VAL E N 1
ATOM 9036 C CA . VAL F 1 224 ? 89.055 92.443 95.296 1.00 50.00 691 VAL E CA 1
ATOM 9037 C C . VAL F 1 224 ? 90.377 92.318 96.031 1.00 50.00 691 VAL E C 1
ATOM 9038 O O . VAL F 1 224 ? 90.718 91.242 96.535 1.00 50.00 691 VAL E O 1
ATOM 9042 N N . ILE F 1 225 ? 91.112 93.412 96.100 1.00 50.00 692 ILE E N 1
ATOM 9043 C CA . ILE F 1 225 ? 92.482 93.408 96.590 1.00 50.00 692 ILE E CA 1
ATOM 9044 C C . ILE F 1 225 ? 92.485 93.678 98.087 1.00 50.00 692 ILE E C 1
ATOM 9045 O O . ILE F 1 225 ? 91.831 94.612 98.564 1.00 50.00 692 ILE E O 1
ATOM 9050 N N . HIS F 1 226 ? 93.222 92.858 98.832 1.00 50.00 693 HIS E N 1
ATOM 9051 C CA . HIS F 1 226 ? 93.270 92.941 100.285 1.00 50.00 693 HIS E CA 1
ATOM 9052 C C . HIS F 1 226 ? 94.589 93.568 100.703 1.00 50.00 693 HIS E C 1
ATOM 9053 O O . HIS F 1 226 ? 95.582 92.867 100.881 1.00 50.00 693 HIS E O 1
ATOM 9060 N N . THR F 1 227 ? 94.581 94.871 100.929 1.00 50.00 694 THR E N 1
ATOM 9061 C CA . THR F 1 227 ? 95.769 95.579 101.377 1.00 50.00 694 THR E CA 1
ATOM 9062 C C . THR F 1 227 ? 95.805 95.711 102.895 1.00 50.00 694 THR E C 1
ATOM 9063 O O . THR F 1 227 ? 94.792 95.580 103.584 1.00 50.00 694 THR E O 1
ATOM 9067 N N . ILE F 1 228 ? 97.001 95.991 103.402 1.00 50.00 695 ILE E N 1
ATOM 9068 C CA . ILE F 1 228 ? 97.260 96.050 104.833 1.00 50.00 695 ILE E CA 1
ATOM 9069 C C . ILE F 1 228 ? 98.525 96.866 105.060 1.00 50.00 695 ILE E C 1
ATOM 9070 O O . ILE F 1 228 ? 99.511 96.746 104.319 1.00 50.00 695 ILE E O 1
ATOM 9075 N N . CYS F 1 229 ? 98.470 97.722 106.084 1.00 50.00 696 CYS E N 1
ATOM 9076 C CA . CYS F 1 229 ? 99.406 98.818 106.305 1.00 50.00 696 CYS E CA 1
ATOM 9077 C C . CYS F 1 229 ? 99.618 98.998 107.812 1.00 50.00 696 CYS E C 1
ATOM 9078 O O . CYS F 1 229 ? 99.251 98.136 108.615 1.00 50.00 696 CYS E O 1
ATOM 9081 N N . LYS F 1 230 ? 100.201 100.136 108.197 1.00 50.00 697 LYS E N 1
ATOM 9082 C CA . LYS F 1 230 ? 100.503 100.447 109.590 1.00 50.00 697 LYS E CA 1
ATOM 9083 C C . LYS F 1 230 ? 100.655 101.955 109.745 1.00 50.00 697 LYS E C 1
ATOM 9084 O O . LYS F 1 230 ? 100.767 102.686 108.761 1.00 50.00 697 LYS E O 1
ATOM 9090 N N . ASP F 1 231 ? 100.676 102.413 110.996 1.00 50.00 698 ASP E N 1
ATOM 9091 C CA . ASP F 1 231 ? 100.802 103.843 111.282 1.00 50.00 698 ASP E CA 1
ATOM 9092 C C . ASP F 1 231 ? 101.405 104.038 112.671 1.00 50.00 698 ASP E C 1
ATOM 9093 O O . ASP F 1 231 ? 101.818 103.076 113.326 1.00 50.00 698 ASP E O 1
ATOM 9098 N N . GLY F 1 232 ? 101.434 105.281 113.125 1.00 50.00 699 GLY E N 1
ATOM 9099 C CA . GLY F 1 232 ? 101.876 105.612 114.468 1.00 50.00 699 GLY E CA 1
ATOM 9100 C C . GLY F 1 232 ? 102.378 107.038 114.545 1.00 50.00 699 GLY E C 1
ATOM 9101 O O . GLY F 1 232 ? 102.553 107.719 113.540 1.00 50.00 699 GLY E O 1
ATOM 9102 N N . ALA F 1 233 ? 102.625 107.485 115.776 1.00 50.00 700 ALA E N 1
ATOM 9103 C CA . ALA F 1 233 ? 103.041 108.857 116.030 1.00 50.00 700 ALA E CA 1
ATOM 9104 C C . ALA F 1 233 ? 104.028 108.904 117.183 1.00 50.00 700 ALA E C 1
ATOM 9105 O O . ALA F 1 233 ? 104.001 108.055 118.073 1.00 50.00 700 ALA E O 1
ATOM 9107 N N . ASP F 1 234 ? 104.890 109.915 117.168 1.00 50.00 701 ASP E N 1
ATOM 9108 C CA . ASP F 1 234 ? 105.838 110.132 118.251 1.00 50.00 701 ASP E CA 1
ATOM 9109 C C . ASP F 1 234 ? 106.235 111.597 118.241 1.00 50.00 701 ASP E C 1
ATOM 9110 O O . ASP F 1 234 ? 106.220 112.249 117.196 1.00 50.00 701 ASP E O 1
ATOM 9115 N N . GLY F 1 235 ? 106.603 112.094 119.416 1.00 50.00 702 GLY E N 1
ATOM 9116 C CA . GLY F 1 235 ? 106.915 113.490 119.603 1.00 50.00 702 GLY E CA 1
ATOM 9117 C C . GLY F 1 235 ? 108.332 113.828 119.201 1.00 50.00 702 GLY E C 1
ATOM 9118 O O . GLY F 1 235 ? 109.038 113.057 118.551 1.00 50.00 702 GLY E O 1
ATOM 9119 N N . MET F 1 236 ? 108.748 115.022 119.600 1.00 50.00 703 MET E N 1
ATOM 9120 C CA . MET F 1 236 ? 110.044 115.571 119.224 1.00 50.00 703 MET E CA 1
ATOM 9121 C C . MET F 1 236 ? 110.629 116.293 120.427 1.00 50.00 703 MET E C 1
ATOM 9122 O O . MET F 1 236 ? 110.186 116.122 121.565 1.00 50.00 703 MET E O 1
ATOM 9127 N N . GLY F 1 237 ? 111.648 117.104 120.178 1.00 50.00 704 GLY E N 1
ATOM 9128 C CA . GLY F 1 237 ? 112.217 117.907 121.234 1.00 50.00 704 GLY E CA 1
ATOM 9129 C C . GLY F 1 237 ? 113.075 119.052 120.746 1.00 50.00 704 GLY E C 1
ATOM 9130 O O . GLY F 1 237 ? 113.962 118.864 119.908 1.00 50.00 704 GLY E O 1
ATOM 9131 N N . ASP F 1 238 ? 112.793 120.244 121.279 1.00 50.00 705 ASP E N 1
ATOM 9132 C CA . ASP F 1 238 ? 113.661 121.420 121.229 1.00 50.00 705 ASP E CA 1
ATOM 9133 C C . ASP F 1 238 ? 113.914 121.893 119.793 1.00 50.00 705 ASP E C 1
ATOM 9134 O O . ASP F 1 238 ? 115.023 121.843 119.269 1.00 50.00 705 ASP E O 1
ATOM 9139 N N . VAL F 1 239 ? 112.835 122.343 119.174 1.00 50.00 706 VAL E N 1
ATOM 9140 C CA . VAL F 1 239 ? 112.881 123.039 117.895 1.00 50.00 706 VAL E CA 1
ATOM 9141 C C . VAL F 1 239 ? 112.712 124.525 118.180 1.00 50.00 706 VAL E C 1
ATOM 9142 O O . VAL F 1 239 ? 112.027 124.906 119.136 1.00 50.00 706 VAL E O 1
ATOM 9146 N N . SER F 1 240 ? 113.366 125.366 117.374 1.00 50.00 707 SER E N 1
ATOM 9147 C CA . SER F 1 240 ? 113.448 126.799 117.634 1.00 50.00 707 SER E CA 1
ATOM 9148 C C . SER F 1 240 ? 112.082 127.475 117.596 1.00 50.00 707 SER E C 1
ATOM 9149 O O . SER F 1 240 ? 111.164 127.044 116.898 1.00 50.00 707 SER E O 1
ATOM 9152 N N . VAL F 1 241 ? 111.967 128.553 118.366 1.00 50.00 708 VAL E N 1
ATOM 9153 C CA . VAL F 1 241 ? 110.723 129.274 118.590 1.00 50.00 708 VAL E CA 1
ATOM 9154 C C . VAL F 1 241 ? 110.879 130.668 117.997 1.00 50.00 708 VAL E C 1
ATOM 9155 O O . VAL F 1 241 ? 111.968 131.244 118.044 1.00 50.00 708 VAL E O 1
ATOM 9159 N N . HIS F 1 242 ? 109.810 131.200 117.424 1.00 50.00 709 HIS E N 1
ATOM 9160 C CA . HIS F 1 242 ? 109.869 132.468 116.727 1.00 50.00 709 HIS E CA 1
ATOM 9161 C C . HIS F 1 242 ? 109.239 133.593 117.546 1.00 50.00 709 HIS E C 1
ATOM 9162 O O . HIS F 1 242 ? 108.948 133.435 118.734 1.00 50.00 709 HIS E O 1
ATOM 9169 N N . LYS F 1 243 ? 109.057 134.756 116.909 1.00 50.00 710 LYS E N 1
ATOM 9170 C CA . LYS F 1 243 ? 108.556 135.940 117.606 1.00 50.00 710 LYS E CA 1
ATOM 9171 C C . LYS F 1 243 ? 107.116 135.762 118.061 1.00 50.00 710 LYS E C 1
ATOM 9172 O O . LYS F 1 243 ? 106.755 136.179 119.170 1.00 50.00 710 LYS E O 1
ATOM 9178 N N . GLU F 1 244 ? 106.258 135.272 117.161 1.00 50.00 711 GLU E N 1
ATOM 9179 C CA . GLU F 1 244 ? 104.912 134.754 117.406 1.00 50.00 711 GLU E CA 1
ATOM 9180 C C . GLU F 1 244 ? 103.873 135.839 117.717 1.00 50.00 711 GLU E C 1
ATOM 9181 O O . GLU F 1 244 ? 102.676 135.590 117.543 1.00 50.00 711 GLU E O 1
ATOM 9187 N N . LYS F 1 245 ? 104.318 137.063 118.036 1.00 50.00 712 LYS E N 1
ATOM 9188 C CA . LYS F 1 245 ? 103.484 138.279 118.134 1.00 50.00 712 LYS E CA 1
ATOM 9189 C C . LYS F 1 245 ? 102.232 138.121 118.998 1.00 50.00 712 LYS E C 1
ATOM 9190 O O . LYS F 1 245 ? 101.202 138.734 118.722 1.00 50.00 712 LYS E O 1
ATOM 9196 N N . SER F 1 246 ? 102.289 137.305 120.043 1.00 50.00 713 SER E N 1
ATOM 9197 C CA . SER F 1 246 ? 101.088 136.992 120.802 1.00 50.00 713 SER E CA 1
ATOM 9198 C C . SER F 1 246 ? 101.405 137.066 122.287 1.00 50.00 713 SER E C 1
ATOM 9199 O O . SER F 1 246 ? 102.445 137.587 122.695 1.00 50.00 713 SER E O 1
ATOM 9202 N N . ASP F 1 247 ? 100.485 136.550 123.101 1.00 50.00 714 ASP E N 1
ATOM 9203 C CA . ASP F 1 247 ? 100.622 136.570 124.551 1.00 50.00 714 ASP E CA 1
ATOM 9204 C C . ASP F 1 247 ? 100.762 135.176 125.150 1.00 50.00 714 ASP E C 1
ATOM 9205 O O . ASP F 1 247 ? 100.515 134.993 126.345 1.00 50.00 714 ASP E O 1
ATOM 9210 N N . HIS F 1 248 ? 101.142 134.186 124.351 1.00 50.00 715 HIS E N 1
ATOM 9211 C CA . HIS F 1 248 ? 101.390 132.862 124.892 1.00 50.00 715 HIS E CA 1
ATOM 9212 C C . HIS F 1 248 ? 102.440 132.173 124.034 1.00 50.00 715 HIS E C 1
ATOM 9213 O O . HIS F 1 248 ? 102.482 132.364 122.818 1.00 50.00 715 HIS E O 1
ATOM 9220 N N . LEU F 1 249 ? 103.270 131.355 124.669 1.00 50.00 716 LEU E N 1
ATOM 9221 C CA . LEU F 1 249 ? 104.480 130.857 124.030 1.00 50.00 716 LEU E CA 1
ATOM 9222 C C . LEU F 1 249 ? 104.160 129.644 123.156 1.00 50.00 716 LEU E C 1
ATOM 9223 O O . LEU F 1 249 ? 102.999 129.315 122.905 1.00 50.00 716 LEU E O 1
ATOM 9228 N N . LEU F 1 250 ? 105.199 128.964 122.672 1.00 50.00 717 LEU E N 1
ATOM 9229 C CA . LEU F 1 250 ? 105.048 127.706 121.949 1.00 50.00 717 LEU E CA 1
ATOM 9230 C C . LEU F 1 250 ? 106.037 126.721 122.552 1.00 50.00 717 LEU E C 1
ATOM 9231 O O . LEU F 1 250 ? 107.258 126.934 122.443 1.00 50.00 717 LEU E O 1
ATOM 9236 N N . PRO F 1 251 ? 105.589 125.642 123.151 1.00 50.00 718 PRO E N 1
ATOM 9237 C CA . PRO F 1 251 ? 106.483 124.817 123.983 1.00 50.00 718 PRO E CA 1
ATOM 9238 C C . PRO F 1 251 ? 107.369 123.859 123.189 1.00 50.00 718 PRO E C 1
ATOM 9239 O O . PRO F 1 251 ? 107.293 122.636 123.334 1.00 50.00 718 PRO E O 1
ATOM 9243 N N . ASP F 1 252 ? 108.167 124.419 122.278 1.00 50.00 719 ASP E N 1
ATOM 9244 C CA . ASP F 1 252 ? 109.445 123.872 121.823 1.00 50.00 719 ASP E CA 1
ATOM 9245 C C . ASP F 1 252 ? 109.387 122.620 120.957 1.00 50.00 719 ASP E C 1
ATOM 9246 O O . ASP F 1 252 ? 110.397 122.251 120.352 1.00 50.00 719 ASP E O 1
ATOM 9251 N N . LYS F 1 253 ? 108.239 121.966 120.854 1.00 50.00 720 LYS E N 1
ATOM 9252 C CA . LYS F 1 253 ? 108.221 120.583 120.410 1.00 50.00 720 LYS E CA 1
ATOM 9253 C C . LYS F 1 253 ? 107.202 120.400 119.299 1.00 50.00 720 LYS E C 1
ATOM 9254 O O . LYS F 1 253 ? 106.410 121.292 118.995 1.00 50.00 720 LYS E O 1
ATOM 9260 N N . ALA F 1 254 ? 107.215 119.215 118.699 1.00 50.00 721 ALA E N 1
ATOM 9261 C CA . ALA F 1 254 ? 106.385 118.953 117.539 1.00 50.00 721 ALA E CA 1
ATOM 9262 C C . ALA F 1 254 ? 105.858 117.529 117.574 1.00 50.00 721 ALA E C 1
ATOM 9263 O O . ALA F 1 254 ? 106.495 116.622 118.115 1.00 50.00 721 ALA E O 1
ATOM 9265 N N . LEU F 1 255 ? 104.681 117.352 116.986 1.00 50.00 722 LEU E N 1
ATOM 9266 C CA . LEU F 1 255 ? 104.053 116.057 116.802 1.00 50.00 722 LEU E CA 1
ATOM 9267 C C . LEU F 1 255 ? 104.015 115.739 115.321 1.00 50.00 722 LEU E C 1
ATOM 9268 O O . LEU F 1 255 ? 103.661 116.599 114.507 1.00 50.00 722 LEU E O 1
ATOM 9273 N N . ARG F 1 256 ? 104.365 114.505 114.981 1.00 50.00 723 ARG E N 1
ATOM 9274 C CA . ARG F 1 256 ? 104.245 114.008 113.623 1.00 50.00 723 ARG E CA 1
ATOM 9275 C C . ARG F 1 256 ? 103.500 112.685 113.617 1.00 50.00 723 ARG E C 1
ATOM 9276 O O . ARG F 1 256 ? 103.653 111.868 114.529 1.00 50.00 723 ARG E O 1
ATOM 9284 N N . PHE F 1 257 ? 102.700 112.487 112.576 1.00 50.00 724 PHE E N 1
ATOM 9285 C CA . PHE F 1 257 ? 101.922 111.270 112.386 1.00 50.00 724 PHE E CA 1
ATOM 9286 C C . PHE F 1 257 ? 101.948 110.915 110.910 1.00 50.00 724 PHE E C 1
ATOM 9287 O O . PHE F 1 257 ? 101.506 111.720 110.081 1.00 50.00 724 PHE E O 1
ATOM 9295 N N . SER F 1 258 ? 102.452 109.715 110.598 1.00 50.00 725 SER E N 1
ATOM 9296 C CA . SER F 1 258 ? 102.610 109.220 109.236 1.00 50.00 725 SER E CA 1
ATOM 9297 C C . SER F 1 258 ? 102.161 107.767 109.177 1.00 50.00 725 SER E C 1
ATOM 9298 O O . SER F 1 258 ? 101.805 107.169 110.194 1.00 50.00 725 SER E O 1
ATOM 9301 N N . PHE F 1 259 ? 102.217 107.184 107.982 1.00 50.00 726 PHE E N 1
ATOM 9302 C CA . PHE F 1 259 ? 101.726 105.829 107.777 1.00 50.00 726 PHE E CA 1
ATOM 9303 C C . PHE F 1 259 ? 102.335 105.273 106.499 1.00 50.00 726 PHE E C 1
ATOM 9304 O O . PHE F 1 259 ? 102.569 106.008 105.540 1.00 50.00 726 PHE E O 1
ATOM 9312 N N . CYS F 1 260 ? 102.582 103.968 106.498 1.00 50.00 727 CYS E N 1
ATOM 9313 C CA . CYS F 1 260 ? 103.253 103.264 105.413 1.00 50.00 727 CYS E CA 1
ATOM 9314 C C . CYS F 1 260 ? 102.265 102.360 104.689 1.00 50.00 727 CYS E C 1
ATOM 9315 O O . CYS F 1 260 ? 101.066 102.381 104.956 1.00 50.00 727 CYS E O 1
ATOM 9318 N N . VAL F 1 261 ? 102.775 101.579 103.741 1.00 50.00 728 VAL E N 1
ATOM 9319 C CA . VAL F 1 261 ? 101.987 100.595 103.002 1.00 50.00 728 VAL E CA 1
ATOM 9320 C C . VAL F 1 261 ? 102.835 99.343 102.840 1.00 50.00 728 VAL E C 1
ATOM 9321 O O . VAL F 1 261 ? 103.957 99.423 102.336 1.00 50.00 728 VAL E O 1
ATOM 9325 N N . LEU F 1 262 ? 102.322 98.184 103.258 1.00 50.00 729 LEU E N 1
ATOM 9326 C CA . LEU F 1 262 ? 103.124 96.972 103.161 1.00 50.00 729 LEU E CA 1
ATOM 9327 C C . LEU F 1 262 ? 102.585 95.926 102.193 1.00 50.00 729 LEU E C 1
ATOM 9328 O O . LEU F 1 262 ? 103.273 95.597 101.227 1.00 50.00 729 LEU E O 1
ATOM 9333 N N . ARG F 1 263 ? 101.388 95.380 102.397 1.00 50.00 730 ARG E N 1
ATOM 9334 C CA . ARG F 1 263 ? 101.013 94.220 101.599 1.00 50.00 730 ARG E CA 1
ATOM 9335 C C . ARG F 1 263 ? 99.648 94.428 100.970 1.00 50.00 730 ARG E C 1
ATOM 9336 O O . ARG F 1 263 ? 98.858 95.255 101.416 1.00 50.00 730 ARG E O 1
ATOM 9344 N N . CYS F 1 264 ? 99.384 93.660 99.909 1.00 50.00 731 CYS E N 1
ATOM 9345 C CA . CYS F 1 264 ? 98.196 93.867 99.095 1.00 50.00 731 CYS E CA 1
ATOM 9346 C C . CYS F 1 264 ? 97.572 92.558 98.613 1.00 50.00 731 CYS E C 1
ATOM 9347 O O . CYS F 1 264 ? 96.967 92.523 97.539 1.00 50.00 731 CYS E O 1
ATOM 9350 N N . SER F 1 265 ? 97.668 91.476 99.395 1.00 50.00 732 SER E N 1
ATOM 9351 C CA . SER F 1 265 ? 97.130 90.193 98.934 1.00 50.00 732 SER E CA 1
ATOM 9352 C C . SER F 1 265 ? 96.796 89.285 100.118 1.00 50.00 732 SER E C 1
ATOM 9353 O O . SER F 1 265 ? 97.698 88.688 100.709 1.00 50.00 732 SER E O 1
ATOM 9356 N N . VAL F 1 266 ? 95.502 89.175 100.436 1.00 50.00 733 VAL E N 1
ATOM 9357 C CA . VAL F 1 266 ? 94.983 88.069 101.243 1.00 50.00 733 VAL E CA 1
ATOM 9358 C C . VAL F 1 266 ? 93.811 87.407 100.522 1.00 50.00 733 VAL E C 1
ATOM 9359 O O . VAL F 1 266 ? 93.790 86.183 100.347 1.00 50.00 733 VAL E O 1
ATOM 9363 N N . MET F 1 267 ? 92.845 88.215 100.057 1.00 50.00 734 MET E N 1
ATOM 9364 C CA . MET F 1 267 ? 91.570 87.744 99.508 1.00 50.00 734 MET E CA 1
ATOM 9365 C C . MET F 1 267 ? 91.677 87.180 98.081 1.00 50.00 734 MET E C 1
ATOM 9366 O O . MET F 1 267 ? 90.653 87.023 97.405 1.00 50.00 734 MET E O 1
ATOM 9371 N N . HIS F 1 268 ? 92.882 86.857 97.622 1.00 50.00 735 HIS E N 1
ATOM 9372 C CA . HIS F 1 268 ? 93.123 86.271 96.314 1.00 50.00 735 HIS E CA 1
ATOM 9373 C C . HIS F 1 268 ? 92.825 84.782 96.307 1.00 50.00 735 HIS E C 1
ATOM 9374 O O . HIS F 1 268 ? 92.095 84.281 97.168 1.00 50.00 735 HIS E O 1
ATOM 9381 N N . LYS F 1 269 ? 93.360 84.080 95.309 1.00 50.00 736 LYS E N 1
ATOM 9382 C CA . LYS F 1 269 ? 93.072 82.674 95.053 1.00 50.00 736 LYS E CA 1
ATOM 9383 C C . LYS F 1 269 ? 93.463 81.728 96.177 1.00 50.00 736 LYS E C 1
ATOM 9384 O O . LYS F 1 269 ? 94.029 82.134 97.198 1.00 50.00 736 LYS E O 1
ATOM 9390 N N . ASP F 1 270 ? 93.168 80.442 95.964 1.00 50.00 737 ASP E N 1
ATOM 9391 C CA . ASP F 1 270 ? 93.783 79.388 96.757 1.00 50.00 737 ASP E CA 1
ATOM 9392 C C . ASP F 1 270 ? 95.298 79.426 96.630 1.00 50.00 737 ASP E C 1
ATOM 9393 O O . ASP F 1 270 ? 96.013 79.098 97.583 1.00 50.00 737 ASP E O 1
ATOM 9398 N N . THR F 1 271 ? 95.801 79.843 95.466 1.00 50.00 738 THR E N 1
ATOM 9399 C CA . THR F 1 271 ? 97.189 80.267 95.302 1.00 50.00 738 THR E CA 1
ATOM 9400 C C . THR F 1 271 ? 97.314 81.729 95.738 1.00 50.00 738 THR E C 1
ATOM 9401 O O . THR F 1 271 ? 97.564 82.639 94.946 1.00 50.00 738 THR E O 1
ATOM 9405 N N . GLU F 1 272 ? 97.121 81.946 97.035 1.00 50.00 739 GLU E N 1
ATOM 9406 C CA . GLU F 1 272 ? 97.220 83.265 97.657 1.00 50.00 739 GLU E CA 1
ATOM 9407 C C . GLU F 1 272 ? 98.683 83.682 97.704 1.00 50.00 739 GLU E C 1
ATOM 9408 O O . GLU F 1 272 ? 99.445 83.227 98.558 1.00 50.00 739 GLU E O 1
ATOM 9414 N N . VAL F 1 273 ? 99.090 84.551 96.783 1.00 50.00 740 VAL E N 1
ATOM 9415 C CA . VAL F 1 273 ? 100.495 84.879 96.569 1.00 50.00 740 VAL E CA 1
ATOM 9416 C C . VAL F 1 273 ? 100.689 86.375 96.766 1.00 50.00 740 VAL E C 1
ATOM 9417 O O . VAL F 1 273 ? 99.937 87.180 96.204 1.00 50.00 740 VAL E O 1
ATOM 9421 N N . THR F 1 274 ? 101.686 86.741 97.573 1.00 50.00 741 THR E N 1
ATOM 9422 C CA . THR F 1 274 ? 102.073 88.138 97.735 1.00 50.00 741 THR E CA 1
ATOM 9423 C C . THR F 1 274 ? 102.653 88.676 96.429 1.00 50.00 741 THR E C 1
ATOM 9424 O O . THR F 1 274 ? 103.509 88.036 95.814 1.00 50.00 741 THR E O 1
ATOM 9428 N N . ILE F 1 275 ? 102.180 89.843 95.994 1.00 50.00 742 ILE E N 1
ATOM 9429 C CA . ILE F 1 275 ? 102.581 90.402 94.707 1.00 50.00 742 ILE E CA 1
ATOM 9430 C C . ILE F 1 275 ? 103.315 91.727 94.818 1.00 50.00 742 ILE E C 1
ATOM 9431 O O . ILE F 1 275 ? 103.892 92.169 93.814 1.00 50.00 742 ILE E O 1
ATOM 9436 N N . TYR F 1 276 ? 103.312 92.390 95.975 1.00 50.00 743 TYR E N 1
ATOM 9437 C CA . TYR F 1 276 ? 104.083 93.620 96.123 1.00 50.00 743 TYR E CA 1
ATOM 9438 C C . TYR F 1 276 ? 104.430 93.851 97.583 1.00 50.00 743 TYR E C 1
ATOM 9439 O O . TYR F 1 276 ? 103.546 93.806 98.441 1.00 50.00 743 TYR E O 1
ATOM 9448 N N . GLU F 1 277 ? 105.704 94.136 97.859 1.00 50.00 744 GLU E N 1
ATOM 9449 C CA . GLU F 1 277 ? 106.154 94.282 99.234 1.00 50.00 744 GLU E CA 1
ATOM 9450 C C . GLU F 1 277 ? 106.829 95.600 99.577 1.00 50.00 744 GLU E C 1
ATOM 9451 O O . GLU F 1 277 ? 107.106 95.806 100.764 1.00 50.00 744 GLU E O 1
ATOM 9457 N N . ASP F 1 278 ? 107.096 96.491 98.601 1.00 50.00 745 ASP E N 1
ATOM 9458 C CA . ASP F 1 278 ? 107.790 97.770 98.786 1.00 50.00 745 ASP E CA 1
ATOM 9459 C C . ASP F 1 278 ? 109.133 97.564 99.479 1.00 50.00 745 ASP E C 1
ATOM 9460 O O . ASP F 1 278 ? 109.247 97.810 100.683 1.00 50.00 745 ASP E O 1
ATOM 9465 N N . PRO F 1 279 ? 110.159 97.125 98.748 1.00 50.00 746 PRO E N 1
ATOM 9466 C CA . PRO F 1 279 ? 111.261 96.342 99.336 1.00 50.00 746 PRO E CA 1
ATOM 9467 C C . PRO F 1 279 ? 112.124 96.953 100.438 1.00 50.00 746 PRO E C 1
ATOM 9468 O O . PRO F 1 279 ? 113.018 96.252 100.921 1.00 50.00 746 PRO E O 1
ATOM 9472 N N . ASN F 1 280 ? 111.912 98.208 100.846 1.00 50.00 747 ASN E N 1
ATOM 9473 C CA . ASN F 1 280 ? 112.917 98.793 101.729 1.00 50.00 747 ASN E CA 1
ATOM 9474 C C . ASN F 1 280 ? 112.766 98.267 103.156 1.00 50.00 747 ASN E C 1
ATOM 9475 O O . ASN F 1 280 ? 113.755 97.787 103.716 1.00 50.00 747 ASN E O 1
ATOM 9480 N N . PRO F 1 281 ? 111.589 98.323 103.796 1.00 50.00 748 PRO E N 1
ATOM 9481 C CA . PRO F 1 281 ? 110.351 99.102 103.833 1.00 50.00 748 PRO E CA 1
ATOM 9482 C C . PRO F 1 281 ? 110.319 99.962 105.083 1.00 50.00 748 PRO E C 1
ATOM 9483 O O . PRO F 1 281 ? 109.413 100.763 105.257 1.00 50.00 748 PRO E O 1
ATOM 9487 N N . ASN F 1 282 ? 111.301 99.777 105.958 1.00 50.00 749 ASN E N 1
ATOM 9488 C CA . ASN F 1 282 ? 111.317 100.433 107.263 1.00 50.00 749 ASN E CA 1
ATOM 9489 C C . ASN F 1 282 ? 112.072 101.755 107.239 1.00 50.00 749 ASN E C 1
ATOM 9490 O O . ASN F 1 282 ? 112.910 102.013 108.100 1.00 50.00 749 ASN E O 1
ATOM 9495 N N . SER F 1 283 ? 111.760 102.633 106.292 1.00 50.00 750 SER E N 1
ATOM 9496 C CA . SER F 1 283 ? 112.631 103.767 106.033 1.00 50.00 750 SER E CA 1
ATOM 9497 C C . SER F 1 283 ? 111.827 104.998 105.667 1.00 50.00 750 SER E C 1
ATOM 9498 O O . SER F 1 283 ? 110.598 104.974 105.585 1.00 50.00 750 SER E O 1
ATOM 9501 N N . VAL F 1 284 ? 112.559 106.079 105.407 1.00 50.00 751 VAL E N 1
ATOM 9502 C CA . VAL F 1 284 ? 112.034 107.268 104.752 1.00 50.00 751 VAL E CA 1
ATOM 9503 C C . VAL F 1 284 ? 111.820 106.952 103.280 1.00 50.00 751 VAL E C 1
ATOM 9504 O O . VAL F 1 284 ? 112.188 105.870 102.811 1.00 50.00 751 VAL E O 1
ATOM 9508 N N . ARG F 1 285 ? 111.168 107.875 102.568 1.00 50.00 752 ARG E N 1
ATOM 9509 C CA . ARG F 1 285 ? 110.814 107.791 101.146 1.00 50.00 752 ARG E CA 1
ATOM 9510 C C . ARG F 1 285 ? 109.822 106.671 100.855 1.00 50.00 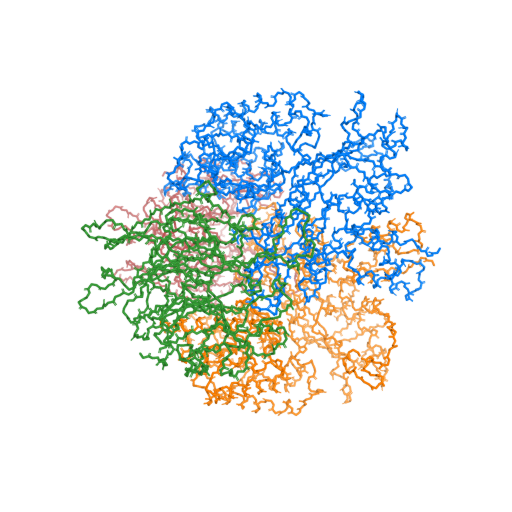752 ARG E C 1
ATOM 9511 O O . ARG F 1 285 ? 109.654 106.269 99.702 1.00 50.00 752 ARG E O 1
ATOM 9519 N N . SER F 1 286 ? 109.176 106.145 101.893 1.00 50.00 753 SER E N 1
ATOM 9520 C CA . SER F 1 286 ? 107.915 105.429 101.773 1.00 50.00 753 SER E CA 1
ATOM 9521 C C . SER F 1 286 ? 107.007 105.758 102.947 1.00 50.00 753 SER E C 1
ATOM 9522 O O . SER F 1 286 ? 106.217 104.916 103.383 1.00 50.00 753 SER E O 1
ATOM 9525 N N . ASN F 1 287 ? 107.109 106.977 103.470 1.00 50.00 754 ASN E N 1
ATOM 9526 C CA . ASN F 1 287 ? 106.324 107.428 104.609 1.00 50.00 754 ASN E CA 1
ATOM 9527 C C . ASN F 1 287 ? 105.504 108.629 104.185 1.00 50.00 754 ASN E C 1
ATOM 9528 O O . ASN F 1 287 ? 106.063 109.678 103.858 1.00 50.00 754 ASN E O 1
ATOM 9533 N N . ARG F 1 288 ? 104.235 108.489 104.201 1.00 50.00 755 ARG E N 1
ATOM 9534 C CA . ARG F 1 288 ? 103.485 109.654 103.780 1.00 50.00 755 ARG E CA 1
ATOM 9535 C C . ARG F 1 288 ? 102.996 110.410 105.007 1.00 50.00 755 ARG E C 1
ATOM 9536 O O . ARG F 1 288 ? 102.438 109.792 105.921 1.00 50.00 755 ARG E O 1
ATOM 9544 N N . PRO F 1 289 ? 103.199 111.720 105.086 1.00 50.00 756 PRO E N 1
ATOM 9545 C CA . PRO F 1 289 ? 102.804 112.467 106.282 1.00 50.00 756 PRO E CA 1
ATOM 9546 C C . PRO F 1 289 ? 101.307 112.700 106.368 1.00 50.00 756 PRO E C 1
ATOM 9547 O O . PRO F 1 289 ? 100.603 112.762 105.363 1.00 50.00 756 PRO E O 1
ATOM 9551 N N . VAL F 1 290 ? 100.823 112.826 107.603 1.00 50.00 757 VAL E N 1
ATOM 9552 C CA . VAL F 1 290 ? 99.445 113.213 107.886 1.00 50.00 757 VAL E CA 1
ATOM 9553 C C . VAL F 1 290 ? 99.388 114.419 108.809 1.00 50.00 757 VAL E C 1
ATOM 9554 O O . VAL F 1 290 ? 98.702 115.403 108.521 1.00 50.00 757 VAL E O 1
ATOM 9558 N N . LEU F 1 291 ? 100.095 114.362 109.930 1.00 50.00 758 LEU E N 1
ATOM 9559 C CA . LEU F 1 291 ? 100.032 115.450 110.896 1.00 50.00 758 LEU E CA 1
ATOM 9560 C C . LEU F 1 291 ? 101.421 115.946 111.233 1.00 50.00 758 LEU E C 1
ATOM 9561 O O . LEU F 1 291 ? 102.262 115.176 111.696 1.00 50.00 758 LEU E O 1
ATOM 9566 N N . GLU F 1 292 ? 101.639 117.235 111.011 1.00 50.00 759 GLU E N 1
ATOM 9567 C CA . GLU F 1 292 ? 102.744 117.982 111.585 1.00 50.00 759 GLU E CA 1
ATOM 9568 C C . GLU F 1 292 ? 102.148 119.112 112.401 1.00 50.00 759 GLU E C 1
ATOM 9569 O O . GLU F 1 292 ? 101.309 119.860 111.895 1.00 50.00 759 GLU E O 1
ATOM 9575 N N . CYS F 1 293 ? 102.577 119.244 113.647 1.00 50.00 760 CYS E N 1
ATOM 9576 C CA . CYS F 1 293 ? 102.139 120.401 114.407 1.00 50.00 760 CYS E CA 1
ATOM 9577 C C . CYS F 1 293 ? 103.169 120.726 115.468 1.00 50.00 760 CYS E C 1
ATOM 9578 O O . CYS F 1 293 ? 103.951 119.873 115.879 1.00 50.00 760 CYS E O 1
ATOM 9581 N N . ILE F 1 294 ? 103.164 121.978 115.902 1.00 50.00 761 ILE E N 1
ATOM 9582 C CA . ILE F 1 294 ? 103.974 122.407 117.028 1.00 50.00 761 ILE E CA 1
ATOM 9583 C C . ILE F 1 294 ? 103.109 122.342 118.271 1.00 50.00 761 ILE E C 1
ATOM 9584 O O . ILE F 1 294 ? 102.112 123.064 118.383 1.00 50.00 761 ILE E O 1
ATOM 9589 N N . GLY F 1 295 ? 103.476 121.466 119.185 1.00 50.00 762 GLY E N 1
ATOM 9590 C CA . GLY F 1 295 ? 102.708 121.245 120.384 1.00 50.00 762 GLY E CA 1
ATOM 9591 C C . GLY F 1 295 ? 103.561 120.565 121.418 1.00 50.00 762 GLY E C 1
ATOM 9592 O O . GLY F 1 295 ? 104.789 120.637 121.373 1.00 50.00 762 GLY E O 1
ATOM 9593 N N . ASP F 1 296 ? 102.900 119.882 122.347 1.00 50.00 763 ASP E N 1
ATOM 9594 C CA . ASP F 1 296 ? 103.599 119.202 123.425 1.00 50.00 763 ASP E CA 1
ATOM 9595 C C . ASP F 1 296 ? 102.656 118.158 124.001 1.00 50.00 763 ASP E C 1
ATOM 9596 O O . ASP F 1 296 ? 101.438 118.289 123.888 1.00 50.00 763 ASP E O 1
ATOM 9601 N N . GLU F 1 297 ? 103.220 117.129 124.627 1.00 50.00 764 GLU E N 1
ATOM 9602 C CA . GLU F 1 297 ? 102.429 115.951 124.951 1.00 50.00 764 GLU E CA 1
ATOM 9603 C C . GLU F 1 297 ? 102.559 115.436 126.375 1.00 50.00 764 GLU E C 1
ATOM 9604 O O . GLU F 1 297 ? 101.991 114.382 126.677 1.00 50.00 764 GLU E O 1
ATOM 9610 N N . ASN F 1 298 ? 103.291 116.118 127.252 1.00 50.00 765 ASN E N 1
ATOM 9611 C CA . ASN F 1 298 ? 103.426 115.655 128.632 1.00 50.00 765 ASN E CA 1
ATOM 9612 C C . ASN F 1 298 ? 102.412 116.326 129.562 1.00 50.00 765 ASN E C 1
ATOM 9613 O O . ASN F 1 298 ? 101.670 115.643 130.273 1.00 50.00 765 ASN E O 1
ATOM 9618 N N . ASP F 1 299 ? 102.359 117.657 129.559 1.00 50.00 766 ASP E N 1
ATOM 9619 C CA . ASP F 1 299 ? 101.183 118.384 130.041 1.00 50.00 766 ASP E CA 1
ATOM 9620 C C . ASP F 1 299 ? 100.252 118.561 128.842 1.00 50.00 766 ASP E C 1
ATOM 9621 O O . ASP F 1 299 ? 100.019 119.665 128.347 1.00 50.00 766 ASP E O 1
ATOM 9626 N N . ASP F 1 300 ? 99.736 117.422 128.375 1.00 50.00 767 ASP E N 1
ATOM 9627 C CA . ASP F 1 300 ? 99.320 117.260 126.990 1.00 50.00 767 ASP E CA 1
ATOM 9628 C C . ASP F 1 300 ? 98.149 118.137 126.572 1.00 50.00 767 ASP E C 1
ATOM 9629 O O . ASP F 1 300 ? 98.346 119.168 125.927 1.00 50.00 767 ASP E O 1
ATOM 9634 N N . GLY F 1 301 ? 96.934 117.749 126.936 1.00 50.00 768 GLY E N 1
ATOM 9635 C CA . GLY F 1 301 ? 95.751 118.479 126.516 1.00 50.00 768 GLY E CA 1
ATOM 9636 C C . GLY F 1 301 ? 95.379 118.445 125.041 1.00 50.00 768 GLY E C 1
ATOM 9637 O O . GLY F 1 301 ? 94.217 118.669 124.700 1.00 50.00 768 GLY E O 1
ATOM 9638 N N . THR F 1 302 ? 96.325 118.138 124.159 1.00 50.00 769 THR E N 1
ATOM 9639 C CA . THR F 1 302 ? 96.218 118.492 122.759 1.00 50.00 769 THR E CA 1
ATOM 9640 C C . THR F 1 302 ? 96.088 117.315 121.823 1.00 50.00 769 THR E C 1
ATOM 9641 O O . THR F 1 302 ? 95.675 117.512 120.676 1.00 50.00 769 THR E O 1
ATOM 9645 N N . VAL F 1 303 ? 96.466 116.114 122.254 1.00 50.00 770 VAL E N 1
ATOM 9646 C CA . VAL F 1 303 ? 96.358 114.953 121.386 1.00 50.00 770 VAL E CA 1
ATOM 9647 C C . VAL F 1 303 ? 94.901 114.628 121.107 1.00 50.00 770 VAL E C 1
ATOM 9648 O O . VAL F 1 303 ? 94.544 114.216 119.995 1.00 50.00 770 VAL E O 1
ATOM 9652 N N . ALA F 1 304 ? 94.021 114.907 122.063 1.00 50.00 771 ALA E N 1
ATOM 9653 C CA . ALA F 1 304 ? 92.597 114.820 121.789 1.00 50.00 771 ALA E CA 1
ATOM 9654 C C . ALA F 1 304 ? 92.097 115.934 120.872 1.00 50.00 771 ALA E C 1
ATOM 9655 O O . ALA F 1 304 ? 90.989 115.821 120.343 1.00 50.00 771 ALA E O 1
ATOM 9657 N N . VAL F 1 305 ? 92.870 116.995 120.669 1.00 50.00 772 VAL E N 1
ATOM 9658 C CA . VAL F 1 305 ? 92.483 118.032 119.721 1.00 50.00 772 VAL E CA 1
ATOM 9659 C C . VAL F 1 305 ? 92.951 117.696 118.317 1.00 50.00 772 VAL E C 1
ATOM 9660 O O . VAL F 1 305 ? 92.168 117.732 117.367 1.00 50.00 772 VAL E O 1
ATOM 9664 N N . CYS F 1 306 ? 94.224 117.355 118.148 1.00 50.00 773 CYS E N 1
ATOM 9665 C CA . CYS F 1 306 ? 94.721 117.082 116.804 1.00 50.00 773 CYS E CA 1
ATOM 9666 C C . CYS F 1 306 ? 94.642 115.598 116.447 1.00 50.00 773 CYS E C 1
ATOM 9667 O O . CYS F 1 306 ? 94.034 115.234 115.437 1.00 50.00 773 CYS E O 1
ATOM 9670 N N . VAL F 1 307 ? 95.235 114.732 117.269 1.00 50.00 774 VAL E N 1
ATOM 9671 C CA . VAL F 1 307 ? 95.359 113.327 116.889 1.00 50.00 774 VAL E CA 1
ATOM 9672 C C . VAL F 1 307 ? 94.037 112.582 117.060 1.00 50.00 774 VAL E C 1
ATOM 9673 O O . VAL F 1 307 ? 93.701 111.718 116.239 1.00 50.00 774 VAL E O 1
ATOM 9677 N N . GLY F 1 308 ? 93.282 112.909 118.110 1.00 50.00 775 GLY E N 1
ATOM 9678 C CA . GLY F 1 308 ? 91.970 112.357 118.395 1.00 50.00 775 GLY E CA 1
ATOM 9679 C C . GLY F 1 308 ? 90.969 112.220 117.254 1.00 50.00 775 GLY E C 1
ATOM 9680 O O . GLY F 1 308 ? 90.460 111.123 116.996 1.00 50.00 775 GLY E O 1
ATOM 9681 N N . PRO F 1 309 ? 90.663 113.315 116.542 1.00 50.00 776 PRO E N 1
ATOM 9682 C CA . PRO F 1 309 ? 89.773 113.189 115.380 1.00 50.00 776 PRO E CA 1
ATOM 9683 C C . PRO F 1 309 ? 90.374 112.414 114.228 1.00 50.00 776 PRO E C 1
ATOM 9684 O O . PRO F 1 309 ? 89.613 111.862 113.424 1.00 50.00 776 PRO E O 1
ATOM 9688 N N . ILE F 1 310 ? 91.699 112.315 114.137 1.00 50.00 777 ILE E N 1
ATOM 9689 C CA . ILE F 1 310 ? 92.276 111.472 113.100 1.00 50.00 777 ILE E CA 1
ATOM 9690 C C . ILE F 1 310 ? 91.994 110.007 113.398 1.00 50.00 777 ILE E C 1
ATOM 9691 O O . ILE F 1 310 ? 91.644 109.235 112.501 1.00 50.00 777 ILE E O 1
ATOM 9696 N N . GLU F 1 311 ? 92.059 109.616 114.668 1.00 50.00 778 GLU E N 1
ATOM 9697 C CA . GLU F 1 311 ? 91.692 108.253 115.025 1.00 50.00 778 GLU E CA 1
ATOM 9698 C C . GLU F 1 311 ? 90.187 108.026 114.916 1.00 50.00 778 GLU E C 1
ATOM 9699 O O . GLU F 1 311 ? 89.747 106.925 114.557 1.00 50.00 778 GLU E O 1
ATOM 9705 N N . CYS F 1 312 ? 89.380 109.053 115.201 1.00 50.00 779 CYS E N 1
ATOM 9706 C CA . CYS F 1 312 ? 87.937 108.924 115.014 1.00 50.00 779 CYS E CA 1
ATOM 9707 C C . CYS F 1 312 ? 87.570 108.808 113.541 1.00 50.00 779 CYS E C 1
ATOM 9708 O O . CYS F 1 312 ? 86.514 108.262 113.211 1.00 50.00 779 CYS E O 1
ATOM 9711 N N . GLN F 1 313 ? 88.415 109.329 112.653 1.00 50.00 780 GLN E N 1
ATOM 9712 C CA . GLN F 1 313 ? 88.273 109.041 111.231 1.00 50.00 780 GLN E CA 1
ATOM 9713 C C . GLN F 1 313 ? 88.783 107.647 110.892 1.00 50.00 780 GLN E C 1
ATOM 9714 O O . GLN F 1 313 ? 88.227 106.974 110.013 1.00 50.00 780 GLN E O 1
ATOM 9720 N N . ARG F 1 314 ? 89.827 107.201 111.589 1.00 50.00 781 ARG E N 1
ATOM 9721 C CA . ARG F 1 314 ? 90.418 105.891 111.340 1.00 50.00 781 ARG E CA 1
ATOM 9722 C C . ARG F 1 314 ? 89.460 104.762 111.682 1.00 50.00 781 ARG E C 1
ATOM 9723 O O . ARG F 1 314 ? 89.493 103.704 111.045 1.00 50.00 781 ARG E O 1
ATOM 9731 N N . LEU F 1 315 ? 88.598 104.979 112.672 1.00 50.00 782 LEU E N 1
ATOM 9732 C CA . LEU F 1 315 ? 87.570 103.992 112.984 1.00 50.00 782 LEU E CA 1
ATOM 9733 C C . LEU F 1 315 ? 86.583 103.841 111.836 1.00 50.00 782 LEU E C 1
ATOM 9734 O O . LEU F 1 315 ? 86.198 102.722 111.484 1.00 50.00 782 LEU E O 1
ATOM 9739 N N . LEU F 1 316 ? 86.181 104.952 111.220 1.00 50.00 783 LEU E N 1
ATOM 9740 C CA . LEU F 1 316 ? 85.322 104.875 110.047 1.00 50.00 783 LEU E CA 1
ATOM 9741 C C . LEU F 1 316 ? 86.066 104.352 108.830 1.00 50.00 783 LEU E C 1
ATOM 9742 O O . LEU F 1 316 ? 85.433 103.893 107.874 1.00 50.00 783 LEU E O 1
ATOM 9747 N N . MET F 1 317 ? 87.393 104.418 108.845 1.00 50.00 784 MET E N 1
ATOM 9748 C CA . MET F 1 317 ? 88.165 103.873 107.741 1.00 50.00 784 MET E CA 1
ATOM 9749 C C . MET F 1 317 ? 88.194 102.352 107.769 1.00 50.00 784 MET E C 1
ATOM 9750 O O . MET F 1 317 ? 87.978 101.704 106.740 1.00 50.00 784 MET E O 1
ATOM 9755 N N . LYS F 1 318 ? 88.427 101.771 108.942 1.00 50.00 785 LYS E N 1
ATOM 9756 C CA . LYS F 1 318 ? 88.960 100.420 109.053 1.00 50.00 785 LYS E CA 1
ATOM 9757 C C . LYS F 1 318 ? 87.907 99.363 108.733 1.00 50.00 785 LYS E C 1
ATOM 9758 O O . LYS F 1 318 ? 86.708 99.563 108.950 1.00 50.00 785 LYS E O 1
ATOM 9764 N N . ASP F 1 319 ? 88.380 98.258 108.139 1.00 50.00 786 ASP E N 1
ATOM 9765 C CA . ASP F 1 319 ? 87.639 97.007 107.955 1.00 50.00 786 ASP E CA 1
ATOM 9766 C C . ASP F 1 319 ? 86.473 97.164 106.983 1.00 50.00 786 ASP E C 1
ATOM 9767 O O . ASP F 1 319 ? 85.377 96.660 107.229 1.00 50.00 786 ASP E O 1
ATOM 9772 N N . LYS F 1 320 ? 86.700 97.862 105.873 1.00 50.00 787 LYS E N 1
ATOM 9773 C CA . LYS F 1 320 ? 85.648 98.112 104.899 1.00 50.00 787 LYS E CA 1
ATOM 9774 C C . LYS F 1 320 ? 86.204 97.994 103.490 1.00 50.00 787 LYS E C 1
ATOM 9775 O O . LYS F 1 320 ? 87.308 98.464 103.208 1.00 50.00 787 LYS E O 1
ATOM 9781 N N . ILE F 1 321 ? 85.440 97.343 102.617 1.00 50.00 788 ILE E N 1
ATOM 9782 C CA . ILE F 1 321 ? 85.776 97.292 101.199 1.00 50.00 788 ILE E CA 1
ATOM 9783 C C . ILE F 1 321 ? 85.510 98.661 100.593 1.00 50.00 788 ILE E C 1
ATOM 9784 O O . ILE F 1 321 ? 84.382 99.162 100.636 1.00 50.00 788 ILE E O 1
ATOM 9789 N N . MET F 1 322 ? 86.538 99.270 100.019 1.00 50.00 789 MET E N 1
ATOM 9790 C CA . MET F 1 322 ? 86.365 100.558 99.364 1.00 50.00 789 MET E CA 1
ATOM 9791 C C . MET F 1 322 ? 86.627 100.412 97.874 1.00 50.00 789 MET E C 1
ATOM 9792 O O . MET F 1 322 ? 87.011 99.349 97.388 1.00 50.00 789 MET E O 1
ATOM 9797 N N . ARG F 1 323 ? 86.427 101.513 97.154 1.00 50.00 790 ARG E N 1
ATOM 9798 C CA . ARG F 1 323 ? 86.802 101.618 95.753 1.00 50.00 790 ARG E CA 1
ATOM 9799 C C . ARG F 1 323 ? 87.494 102.951 95.544 1.00 50.00 790 ARG E C 1
ATOM 9800 O O . ARG F 1 323 ? 87.036 103.975 96.056 1.00 50.00 790 ARG E O 1
ATOM 9808 N N . VAL F 1 324 ? 88.593 102.935 94.800 1.00 50.00 791 VAL E N 1
ATOM 9809 C CA . VAL F 1 324 ? 89.266 104.175 94.450 1.00 50.00 791 VAL E CA 1
ATOM 9810 C C . VAL F 1 324 ? 88.478 104.770 93.296 1.00 50.00 791 VAL E C 1
ATOM 9811 O O . VAL F 1 324 ? 88.723 104.454 92.127 1.00 50.00 791 VAL E O 1
ATOM 9815 N N . HIS F 1 325 ? 87.525 105.629 93.630 1.00 50.00 792 HIS E N 1
ATOM 9816 C CA . HIS F 1 325 ? 86.414 105.947 92.746 1.00 50.00 792 HIS E CA 1
ATOM 9817 C C . HIS F 1 325 ? 86.865 106.890 91.637 1.00 50.00 792 HIS E C 1
ATOM 9818 O O . HIS F 1 325 ? 87.444 107.946 91.911 1.00 50.00 792 HIS E O 1
ATOM 9825 N N . MET F 1 326 ? 86.596 106.488 90.388 1.00 50.00 793 MET E N 1
ATOM 9826 C CA . MET F 1 326 ? 86.989 107.184 89.153 1.00 50.00 793 MET E CA 1
ATOM 9827 C C . MET F 1 326 ? 88.495 107.444 89.109 1.00 50.00 793 MET E C 1
ATOM 9828 O O . MET F 1 326 ? 88.953 108.583 88.997 1.00 50.00 793 MET E O 1
ATOM 9833 N N . SER F 1 327 ? 89.261 106.357 89.227 1.00 50.00 794 SER E N 1
ATOM 9834 C CA . SER F 1 327 ? 90.712 106.442 89.339 1.00 50.00 794 SER E CA 1
ATOM 9835 C C . SER F 1 327 ? 91.375 106.979 88.078 1.00 50.00 794 SER E C 1
ATOM 9836 O O . SER F 1 327 ? 91.766 108.146 88.029 1.00 50.00 794 SER E O 1
ATOM 9839 N N . ASP F 1 328 ? 91.413 106.148 87.037 1.00 50.00 795 ASP E N 1
ATOM 9840 C CA . ASP F 1 328 ? 92.065 106.473 85.766 1.00 50.00 795 ASP E CA 1
ATOM 9841 C C . ASP F 1 328 ? 91.427 105.558 84.724 1.00 50.00 795 ASP E C 1
ATOM 9842 O O . ASP F 1 328 ? 91.826 104.396 84.603 1.00 50.00 795 ASP E O 1
ATOM 9847 N N . GLY F 1 329 ? 90.471 106.086 83.965 1.00 50.00 796 GLY E N 1
ATOM 9848 C CA . GLY F 1 329 ? 89.671 105.210 83.138 1.00 50.00 796 GLY E CA 1
ATOM 9849 C C . GLY F 1 329 ? 88.817 104.328 84.023 1.00 50.00 796 GLY E C 1
ATOM 9850 O O . GLY F 1 329 ? 87.819 104.780 84.589 1.00 50.00 796 GLY E O 1
ATOM 9851 N N . THR F 1 330 ? 89.212 103.067 84.151 1.00 50.00 797 THR E N 1
ATOM 9852 C CA . THR F 1 330 ? 88.529 102.134 85.029 1.00 50.00 797 THR E CA 1
ATOM 9853 C C . THR F 1 330 ? 88.863 102.416 86.489 1.00 50.00 797 THR E C 1
ATOM 9854 O O . THR F 1 330 ? 89.896 103.006 86.817 1.00 50.00 797 THR E O 1
ATOM 9858 N N . GLN F 1 331 ? 87.977 101.967 87.373 1.00 50.00 798 GLN E N 1
ATOM 9859 C CA . GLN F 1 331 ? 88.192 102.103 88.805 1.00 50.00 798 GLN E CA 1
ATOM 9860 C C . GLN F 1 331 ? 89.045 100.944 89.307 1.00 50.00 798 GLN E C 1
ATOM 9861 O O . GLN F 1 331 ? 89.575 100.143 88.533 1.00 50.00 798 GLN E O 1
ATOM 9867 N N . ARG F 1 332 ? 89.171 100.848 90.628 1.00 50.00 799 ARG E N 1
ATOM 9868 C CA . ARG F 1 332 ? 89.851 99.743 91.289 1.00 50.00 799 ARG E CA 1
ATOM 9869 C C . ARG F 1 332 ? 89.407 99.728 92.740 1.00 50.00 799 ARG E C 1
ATOM 9870 O O . ARG F 1 332 ? 89.396 100.773 93.393 1.00 50.00 799 ARG E O 1
ATOM 9878 N N . ALA F 1 333 ? 89.042 98.559 93.235 1.00 50.00 800 ALA E N 1
ATOM 9879 C CA . ALA F 1 333 ? 88.609 98.419 94.613 1.00 50.00 800 ALA E CA 1
ATOM 9880 C C . ALA F 1 333 ? 89.772 97.984 95.496 1.00 50.00 800 ALA E C 1
ATOM 9881 O O . ALA F 1 333 ? 90.787 97.474 95.019 1.00 50.00 800 ALA E O 1
ATOM 9883 N N . HIS F 1 334 ? 89.612 98.208 96.799 1.00 50.00 801 HIS E N 1
ATOM 9884 C CA . HIS F 1 334 ? 90.580 97.784 97.802 1.00 50.00 801 HIS E CA 1
ATOM 9885 C C . HIS F 1 334 ? 89.848 97.493 99.105 1.00 50.00 801 HIS E C 1
ATOM 9886 O O . HIS F 1 334 ? 88.752 98.002 99.349 1.00 50.00 801 HIS E O 1
ATOM 9893 N N . TYR F 1 335 ? 90.476 96.671 99.947 1.00 50.00 802 TYR E N 1
ATOM 9894 C CA . TYR F 1 335 ? 89.996 96.399 101.303 1.00 50.00 802 TYR E CA 1
ATOM 9895 C C . TYR F 1 335 ? 91.063 96.859 102.288 1.00 50.00 802 TYR E C 1
ATOM 9896 O O . TYR F 1 335 ? 92.071 96.176 102.485 1.00 50.00 802 TYR E O 1
ATOM 9905 N N . LEU F 1 336 ? 90.825 98.001 102.925 1.00 50.00 803 LEU E N 1
ATOM 9906 C CA . LEU F 1 336 ? 91.833 98.630 103.763 1.00 50.00 803 LEU E CA 1
ATOM 9907 C C . LEU F 1 336 ? 91.920 97.942 105.118 1.00 50.00 803 LEU E C 1
ATOM 9908 O O . LEU F 1 336 ? 90.905 97.559 105.704 1.00 50.00 803 LEU E O 1
ATOM 9913 N N . THR F 1 337 ? 93.147 97.773 105.602 1.00 50.00 804 THR E N 1
ATOM 9914 C CA . THR F 1 337 ? 93.421 97.133 106.880 1.00 50.00 804 THR E CA 1
ATOM 9915 C C . THR F 1 337 ? 94.649 97.817 107.459 1.00 50.00 804 THR E C 1
ATOM 9916 O O . THR F 1 337 ? 95.544 98.211 106.712 1.00 50.00 804 THR E O 1
ATOM 9920 N N . PHE F 1 338 ? 94.683 97.994 108.779 1.00 50.00 805 PHE E N 1
ATOM 9921 C CA . PHE F 1 338 ? 95.791 98.700 109.402 1.00 50.00 805 PHE E CA 1
ATOM 9922 C C . PHE F 1 338 ? 96.231 97.979 110.665 1.00 50.00 805 PHE E C 1
ATOM 9923 O O . PHE F 1 338 ? 95.642 96.977 111.081 1.00 50.00 805 PHE E O 1
ATOM 9931 N N . PHE F 1 339 ? 97.302 98.498 111.262 1.00 50.00 806 PHE E N 1
ATOM 9932 C CA . PHE F 1 339 ? 98.000 97.800 112.331 1.00 50.00 806 PHE E CA 1
ATOM 9933 C C . PHE F 1 339 ? 98.789 98.864 113.093 1.00 50.00 806 PHE E C 1
ATOM 9934 O O . PHE F 1 339 ? 99.859 99.271 112.640 1.00 50.00 806 PHE E O 1
ATOM 9942 N N . ASN F 1 340 ? 98.280 99.301 114.237 1.00 50.00 807 ASN E N 1
ATOM 9943 C CA . ASN F 1 340 ? 98.875 100.445 114.925 1.00 50.00 807 ASN E CA 1
ATOM 9944 C C . ASN F 1 340 ? 99.899 99.933 115.927 1.00 50.00 807 ASN E C 1
ATOM 9945 O O . ASN F 1 340 ? 99.543 99.435 116.994 1.00 50.00 807 ASN E O 1
ATOM 9950 N N . SER F 1 341 ? 101.180 100.056 115.589 1.00 50.00 808 SER E N 1
ATOM 9951 C CA . SER F 1 341 ? 102.211 99.548 116.483 1.00 50.00 808 SER E CA 1
ATOM 9952 C C . SER F 1 341 ? 103.459 100.416 116.564 1.00 50.00 808 SER E C 1
ATOM 9953 O O . SER F 1 341 ? 104.467 99.958 117.110 1.00 50.00 808 SER E O 1
ATOM 9956 N N . MET F 1 342 ? 103.436 101.651 116.066 1.00 50.00 809 MET E N 1
ATOM 9957 C CA . MET F 1 342 ? 104.574 102.557 116.171 1.00 50.00 809 MET E CA 1
ATOM 9958 C C . MET F 1 342 ? 104.463 103.473 117.381 1.00 50.00 809 MET E C 1
ATOM 9959 O O . MET F 1 342 ? 104.915 104.621 117.340 1.00 50.00 809 MET E O 1
ATOM 9964 N N . VAL F 1 343 ? 103.882 102.978 118.465 1.00 50.00 810 VAL E N 1
ATOM 9965 C CA . VAL F 1 343 ? 103.333 103.812 119.525 1.00 50.00 810 VAL E CA 1
ATOM 9966 C C . VAL F 1 343 ? 104.125 103.606 120.800 1.00 50.00 810 VAL E C 1
ATOM 9967 O O . VAL F 1 343 ? 103.549 103.583 121.892 1.00 50.00 810 VAL E O 1
ATOM 9971 N N . ASP F 1 344 ? 105.446 103.463 120.644 1.00 50.00 811 ASP E N 1
ATOM 9972 C CA . ASP F 1 344 ? 106.418 103.011 121.638 1.00 50.00 811 ASP E CA 1
ATOM 9973 C C . ASP F 1 344 ? 106.256 103.575 123.045 1.00 50.00 811 ASP E C 1
ATOM 9974 O O . ASP F 1 344 ? 105.821 104.717 123.227 1.00 50.00 811 ASP E O 1
ATOM 9979 N N . GLU F 1 345 ? 106.684 102.775 124.023 1.00 50.00 812 GLU E N 1
ATOM 9980 C CA . GLU F 1 345 ? 106.078 102.578 125.338 1.00 50.00 812 GLU E CA 1
ATOM 9981 C C . GLU F 1 345 ? 105.539 103.809 126.067 1.00 50.00 812 GLU E C 1
ATOM 9982 O O . GLU F 1 345 ? 104.505 103.717 126.737 1.00 50.00 812 GLU E O 1
ATOM 9988 N N . LYS F 1 346 ? 106.206 104.961 125.949 1.00 50.00 813 LYS E N 1
ATOM 9989 C CA . LYS F 1 346 ? 105.714 106.145 126.652 1.00 50.00 813 LYS E CA 1
ATOM 9990 C C . LYS F 1 346 ? 104.418 106.648 126.038 1.00 50.00 813 LYS E C 1
ATOM 9991 O O . LYS F 1 346 ? 103.545 107.142 126.754 1.00 50.00 813 LYS E O 1
ATOM 9997 N N . TRP F 1 347 ? 104.260 106.499 124.727 1.00 50.00 814 TRP E N 1
ATOM 9998 C CA . TRP F 1 347 ? 102.979 106.808 124.112 1.00 50.00 814 TRP E CA 1
ATOM 9999 C C . TRP F 1 347 ? 101.939 105.751 124.440 1.00 50.00 814 TRP E C 1
ATOM 10000 O O . TRP F 1 347 ? 100.739 106.051 124.455 1.00 50.00 814 TRP E O 1
ATOM 10011 N N . ASP F 1 348 ? 102.392 104.521 124.705 1.00 50.00 815 ASP E N 1
ATOM 10012 C CA . ASP F 1 348 ? 101.509 103.361 124.772 1.00 50.00 815 ASP E CA 1
ATOM 10013 C C . ASP F 1 348 ? 100.508 103.490 125.905 1.00 50.00 815 ASP E C 1
ATOM 10014 O O . ASP F 1 348 ? 99.311 103.269 125.710 1.00 50.00 815 ASP E O 1
ATOM 10019 N N . ARG F 1 349 ? 100.960 103.902 127.072 1.00 50.00 816 ARG E N 1
ATOM 10020 C CA . ARG F 1 349 ? 100.101 103.780 128.233 1.00 50.00 816 ARG E CA 1
ATOM 10021 C C . ARG F 1 349 ? 99.402 105.068 128.616 1.00 50.00 816 ARG E C 1
ATOM 10022 O O . ARG F 1 349 ? 98.256 105.020 129.074 1.00 50.00 816 ARG E O 1
ATOM 10030 N N . ALA F 1 350 ? 100.035 106.221 128.409 1.00 50.00 817 ALA E N 1
ATOM 10031 C CA . ALA F 1 350 ? 99.391 107.484 128.745 1.00 50.00 817 ALA E CA 1
ATOM 10032 C C . ALA F 1 350 ? 98.284 107.862 127.773 1.00 50.00 817 ALA E C 1
ATOM 10033 O O . ALA F 1 350 ? 97.625 108.884 127.982 1.00 50.00 817 ALA E O 1
ATOM 10035 N N . HIS F 1 351 ? 98.076 107.088 126.713 1.00 50.00 818 HIS E N 1
ATOM 10036 C CA . HIS F 1 351 ? 96.865 107.175 125.926 1.00 50.00 818 HIS E CA 1
ATOM 10037 C C . HIS F 1 351 ? 96.286 105.812 125.605 1.00 50.00 818 HIS E C 1
ATOM 10038 O O . HIS F 1 351 ? 95.266 105.734 124.914 1.00 50.00 818 HIS E O 1
ATOM 10045 N N . GLY F 1 352 ? 96.898 104.745 126.099 1.00 50.00 819 GLY E N 1
ATOM 10046 C CA . GLY F 1 352 ? 96.288 103.439 126.102 1.00 50.00 819 GLY E CA 1
ATOM 10047 C C . GLY F 1 352 ? 95.793 103.137 127.496 1.00 50.00 819 GLY E C 1
ATOM 10048 O O . GLY F 1 352 ? 95.586 101.981 127.868 1.00 50.00 819 GLY E O 1
ATOM 10049 N N . GLY F 1 353 ? 95.629 104.189 128.289 1.00 50.00 820 GLY E N 1
ATOM 10050 C CA . GLY F 1 353 ? 94.968 104.097 129.558 1.00 50.00 820 GLY E CA 1
ATOM 10051 C C . GLY F 1 353 ? 95.832 103.674 130.724 1.00 50.00 820 GLY E C 1
ATOM 10052 O O . GLY F 1 353 ? 95.478 103.969 131.867 1.00 50.00 820 GLY E O 1
ATOM 10053 N N . LEU F 1 354 ? 96.959 103.025 130.483 1.00 50.00 821 LEU E N 1
ATOM 10054 C CA . LEU F 1 354 ? 97.631 102.302 131.550 1.00 50.00 821 LEU E CA 1
ATOM 10055 C C . LEU F 1 354 ? 98.629 103.222 132.252 1.00 50.00 821 LEU E C 1
ATOM 10056 O O . LEU F 1 354 ? 98.620 104.439 132.059 1.00 50.00 821 LEU E O 1
ATOM 10061 N N . ALA F 1 355 ? 99.500 102.656 133.084 1.00 50.00 822 ALA E N 1
ATOM 10062 C CA . ALA F 1 355 ? 100.477 103.427 133.843 1.00 50.00 822 ALA E CA 1
ATOM 10063 C C . ALA F 1 355 ? 101.885 103.018 133.434 1.00 50.00 822 ALA E C 1
ATOM 10064 O O . ALA F 1 355 ? 102.226 101.833 133.488 1.00 50.00 822 ALA E O 1
ATOM 10066 N N . GLY F 1 356 ? 102.700 104.013 133.065 1.00 50.00 823 GLY E N 1
ATOM 10067 C CA . GLY F 1 356 ? 103.992 103.858 132.411 1.00 50.00 823 GLY E CA 1
ATOM 10068 C C . GLY F 1 356 ? 105.017 102.919 133.016 1.00 50.00 823 GLY E C 1
ATOM 10069 O O . GLY F 1 356 ? 105.350 101.899 132.408 1.00 50.00 823 GLY E O 1
ATOM 10070 N N . ALA F 1 357 ? 105.533 103.247 134.203 1.00 50.00 824 ALA E N 1
ATOM 10071 C CA . ALA F 1 357 ? 106.504 102.374 134.854 1.00 50.00 824 ALA E CA 1
ATOM 10072 C C . ALA F 1 357 ? 105.870 101.076 135.301 1.00 50.00 824 ALA E C 1
ATOM 10073 O O . ALA F 1 357 ? 106.553 100.054 135.403 1.00 50.00 824 ALA E O 1
ATOM 10075 N N . GLY F 1 358 ? 104.576 101.093 135.572 1.00 50.00 825 GLY E N 1
ATOM 10076 C CA . GLY F 1 358 ? 103.880 99.862 135.841 1.00 50.00 825 GLY E CA 1
ATOM 10077 C C . GLY F 1 358 ? 103.943 99.479 137.295 1.00 50.00 825 GLY E C 1
ATOM 10078 O O . GLY F 1 358 ? 103.114 99.917 138.096 1.00 50.00 825 GLY E O 1
ATOM 10079 N N . SER F 1 359 ? 104.886 98.592 137.614 1.00 50.00 826 SER E N 1
ATOM 10080 C CA . SER F 1 359 ? 105.174 97.996 138.919 1.00 50.00 826 SER E CA 1
ATOM 10081 C C . SER F 1 359 ? 104.064 97.084 139.421 1.00 50.00 826 SER E C 1
ATOM 10082 O O . SER F 1 359 ? 104.199 96.508 140.505 1.00 50.00 826 SER E O 1
ATOM 10085 N N . LYS F 1 360 ? 102.992 96.940 138.703 1.00 50.00 827 LYS E N 1
ATOM 10086 C CA . LYS F 1 360 ? 102.056 95.880 139.009 1.00 50.00 827 LYS E CA 1
ATOM 10087 C C . LYS F 1 360 ? 101.697 95.088 137.769 1.00 50.00 827 LYS E C 1
ATOM 10088 O O . LYS F 1 360 ? 101.549 93.868 137.850 1.00 50.00 827 LYS E O 1
ATOM 10094 N N . TYR F 1 361 ? 101.594 95.741 136.614 1.00 50.00 828 TYR E N 1
ATOM 10095 C CA . TYR F 1 361 ? 101.279 95.048 135.369 1.00 50.00 828 TYR E CA 1
ATOM 10096 C C . TYR F 1 361 ? 102.155 95.629 134.270 1.00 50.00 828 TYR E C 1
ATOM 10097 O O . TYR F 1 361 ? 102.030 96.809 133.932 1.00 50.00 828 TYR E O 1
ATOM 10106 N N . LEU F 1 362 ? 103.026 94.798 133.706 1.00 50.00 829 LEU E N 1
ATOM 10107 C CA . LEU F 1 362 ? 104.151 95.290 132.929 1.00 50.00 829 LEU E CA 1
ATOM 10108 C C . LEU F 1 362 ? 103.897 95.353 131.443 1.00 50.00 829 LEU E C 1
ATOM 10109 O O . LEU F 1 362 ? 104.642 96.036 130.739 1.00 50.00 829 LEU E O 1
ATOM 10114 N N . CYS F 1 363 ? 102.901 94.647 130.942 1.00 50.00 830 CYS E N 1
ATOM 10115 C CA . CYS F 1 363 ? 102.703 94.524 129.509 1.00 50.00 830 CYS E CA 1
ATOM 10116 C C . CYS F 1 363 ? 101.382 95.138 129.090 1.00 50.00 830 CYS E C 1
ATOM 10117 O O . CYS F 1 363 ? 100.380 95.033 129.802 1.00 50.00 830 CYS E O 1
ATOM 10120 N N . THR F 1 364 ? 101.380 95.744 127.910 1.00 50.00 831 THR E N 1
ATOM 10121 C CA . THR F 1 364 ? 100.159 96.239 127.311 1.00 50.00 831 THR E CA 1
ATOM 10122 C C . THR F 1 364 ? 99.500 95.210 126.418 1.00 50.00 831 THR E C 1
ATOM 10123 O O . THR F 1 364 ? 98.747 95.577 125.513 1.00 50.00 831 THR E O 1
ATOM 10127 N N . LEU F 1 365 ? 99.790 93.930 126.631 1.00 50.00 832 LEU E N 1
ATOM 10128 C CA . LEU F 1 365 ? 99.025 92.872 125.991 1.00 50.00 832 LEU E CA 1
ATOM 10129 C C . LEU F 1 365 ? 98.508 91.865 127.015 1.00 50.00 832 LEU E C 1
ATOM 10130 O O . LEU F 1 365 ? 97.389 91.361 126.870 1.00 50.00 832 LEU E O 1
ATOM 10135 N N . CYS F 1 366 ? 99.278 91.568 128.057 1.00 50.00 833 CYS E N 1
ATOM 10136 C CA . CYS F 1 366 ? 98.847 90.553 129.007 1.00 50.00 833 CYS E CA 1
ATOM 10137 C C . CYS F 1 366 ? 98.594 91.158 130.376 1.00 50.00 833 CYS E C 1
ATOM 10138 O O . CYS F 1 366 ? 98.724 92.360 130.595 1.00 50.00 833 CYS E O 1
ATOM 10141 N N . GLU F 1 367 ? 98.244 90.284 131.300 1.00 50.00 834 GLU E N 1
ATOM 10142 C CA . GLU F 1 367 ? 98.100 90.617 132.704 1.00 50.00 834 GLU E CA 1
ATOM 10143 C C . GLU F 1 367 ? 99.190 89.855 133.435 1.00 50.00 834 GLU E C 1
ATOM 10144 O O . GLU F 1 367 ? 99.142 88.625 133.506 1.00 50.00 834 GLU E O 1
ATOM 10150 N N . ALA F 1 368 ? 100.176 90.567 133.968 1.00 50.00 835 ALA E N 1
ATOM 10151 C CA . ALA F 1 368 ? 101.305 89.875 134.567 1.00 50.00 835 ALA E CA 1
ATOM 10152 C C . ALA F 1 368 ? 101.825 90.631 135.773 1.00 50.00 835 ALA E C 1
ATOM 10153 O O . ALA F 1 368 ? 101.859 91.859 135.785 1.00 50.00 835 ALA E O 1
ATOM 10155 N N . VAL F 1 369 ? 102.243 89.872 136.777 1.00 50.00 836 VAL E N 1
ATOM 10156 C CA . VAL F 1 369 ? 102.845 90.444 137.963 1.00 50.00 836 VAL E CA 1
ATOM 10157 C C . VAL F 1 369 ? 104.254 90.921 137.625 1.00 50.00 836 VAL E C 1
ATOM 10158 O O . VAL F 1 369 ? 104.904 90.395 136.715 1.00 50.00 836 VAL E O 1
ATOM 10162 N N . ARG F 1 370 ? 104.702 91.969 138.324 1.00 50.00 837 ARG E N 1
ATOM 10163 C CA . ARG F 1 370 ? 106.078 92.446 138.217 1.00 50.00 837 ARG E CA 1
ATOM 10164 C C . ARG F 1 370 ? 107.086 91.361 138.554 1.00 50.00 837 ARG E C 1
ATOM 10165 O O . ARG F 1 370 ? 108.141 91.263 137.920 1.00 50.00 837 ARG E O 1
ATOM 10173 N N . ASP F 1 371 ? 106.776 90.522 139.534 1.00 50.00 838 ASP E N 1
ATOM 10174 C CA . ASP F 1 371 ? 107.756 89.611 140.112 1.00 50.00 838 ASP E CA 1
ATOM 10175 C C . ASP F 1 371 ? 107.646 88.204 139.550 1.00 50.00 838 ASP E C 1
ATOM 10176 O O . ASP F 1 371 ? 107.793 87.226 140.287 1.00 50.00 838 ASP E O 1
ATOM 10181 N N . GLU F 1 372 ? 107.372 88.063 138.256 1.00 50.00 839 GLU E N 1
ATOM 10182 C CA . GLU F 1 372 ? 107.239 86.748 137.634 1.00 50.00 839 GLU E CA 1
ATOM 10183 C C . GLU F 1 372 ? 108.228 86.597 136.480 1.00 50.00 839 GLU E C 1
ATOM 10184 O O . GLU F 1 372 ? 108.034 87.151 135.395 1.00 50.00 839 GLU E O 1
ATOM 10190 N N . ALA F 1 373 ? 109.285 85.832 136.732 1.00 50.00 840 ALA E N 1
ATOM 10191 C CA . ALA F 1 373 ? 110.219 85.347 135.720 1.00 50.00 840 ALA E CA 1
ATOM 10192 C C . ALA F 1 373 ? 109.894 83.915 135.332 1.00 50.00 840 ALA E C 1
ATOM 10193 O O . ALA F 1 373 ? 110.783 83.084 135.147 1.00 50.00 840 ALA E O 1
ATOM 10195 N N . LEU F 1 374 ? 108.613 83.599 135.246 1.00 50.00 841 LEU E N 1
ATOM 10196 C CA . LEU F 1 374 ? 108.151 82.234 135.061 1.00 50.00 841 LEU E CA 1
ATOM 10197 C C . LEU F 1 374 ? 108.106 81.890 133.573 1.00 50.00 841 LEU E C 1
ATOM 10198 O O . LEU F 1 374 ? 108.745 82.549 132.749 1.00 50.00 841 LEU E O 1
ATOM 10203 N N . GLU F 1 375 ? 107.380 80.819 133.239 1.00 50.00 842 GLU E N 1
ATOM 10204 C CA . GLU F 1 375 ? 107.339 80.287 131.881 1.00 50.00 842 GLU E CA 1
ATOM 10205 C C . GLU F 1 375 ? 106.713 81.275 130.906 1.00 50.00 842 GLU E C 1
ATOM 10206 O O . GLU F 1 375 ? 107.341 81.681 129.924 1.00 50.00 842 GLU E O 1
ATOM 10212 N N . LYS F 1 376 ? 105.472 81.673 131.166 1.00 50.00 843 LYS E N 1
ATOM 10213 C CA . LYS F 1 376 ? 104.704 82.436 130.193 1.00 50.00 843 LYS E CA 1
ATOM 10214 C C . LYS F 1 376 ? 103.557 83.140 130.904 1.00 50.00 843 LYS E C 1
ATOM 10215 O O . LYS F 1 376 ? 103.260 82.869 132.068 1.00 50.00 843 LYS E O 1
ATOM 10221 N N . ALA F 1 377 ? 102.922 84.063 130.183 1.00 50.00 844 ALA E N 1
ATOM 10222 C CA . ALA F 1 377 ? 101.607 84.551 130.572 1.00 50.00 844 ALA E CA 1
ATOM 10223 C C . ALA F 1 377 ? 100.548 84.218 129.528 1.00 50.00 844 ALA E C 1
ATOM 10224 O O . ALA F 1 377 ? 99.641 83.435 129.822 1.00 50.00 844 ALA E O 1
ATOM 10226 N N . GLY F 1 378 ? 100.686 84.720 128.298 1.00 50.00 845 GLY E N 1
ATOM 10227 C CA . GLY F 1 378 ? 99.776 84.471 127.186 1.00 50.00 845 GLY E CA 1
ATOM 10228 C C . GLY F 1 378 ? 98.285 84.649 127.421 1.00 50.00 845 GLY E C 1
ATOM 10229 O O . GLY F 1 378 ? 97.553 83.656 127.414 1.00 50.00 845 GLY E O 1
ATOM 10230 N N . SER F 1 379 ? 97.809 85.880 127.627 1.00 50.00 846 SER E N 1
ATOM 10231 C CA . SER F 1 379 ? 96.424 86.079 128.058 1.00 50.00 846 SER E CA 1
ATOM 10232 C C . SER F 1 379 ? 95.591 86.943 127.127 1.00 50.00 846 SER E C 1
ATOM 10233 O O . SER F 1 379 ? 94.406 86.648 126.939 1.00 50.00 846 SER E O 1
ATOM 10236 N N . TYR F 1 380 ? 96.169 88.020 126.583 1.00 50.00 847 TYR E N 1
ATOM 10237 C CA . TYR F 1 380 ? 95.554 88.885 125.571 1.00 50.00 847 TYR E CA 1
ATOM 10238 C C . TYR F 1 380 ? 94.267 89.552 126.073 1.00 50.00 847 TYR E C 1
ATOM 10239 O O . TYR F 1 380 ? 93.155 89.227 125.656 1.00 50.00 847 TYR E O 1
ATOM 10248 N N . LYS F 1 381 ? 94.451 90.470 127.018 1.00 50.00 848 LYS E N 1
ATOM 10249 C CA . LYS F 1 381 ? 93.398 91.426 127.335 1.00 50.00 848 LYS E CA 1
ATOM 10250 C C . LYS F 1 381 ? 93.100 92.287 126.108 1.00 50.00 848 LYS E C 1
ATOM 10251 O O . LYS F 1 381 ? 94.012 92.710 125.396 1.00 50.00 848 LYS E O 1
ATOM 10257 N N . ILE F 1 382 ? 91.814 92.468 125.796 1.00 50.00 849 ILE E N 1
ATOM 10258 C CA . ILE F 1 382 ? 91.395 93.262 124.635 1.00 50.00 849 ILE E CA 1
ATOM 10259 C C . ILE F 1 382 ? 90.195 94.106 125.038 1.00 50.00 849 ILE E C 1
ATOM 10260 O O . ILE F 1 382 ? 89.100 93.569 125.241 1.00 50.00 849 ILE E O 1
ATOM 10265 N N . THR F 1 383 ? 90.401 95.424 125.159 1.00 50.00 850 THR E N 1
ATOM 10266 C CA . THR F 1 383 ? 89.364 96.458 125.333 1.00 50.00 850 THR E CA 1
ATOM 10267 C C . THR F 1 383 ? 88.435 96.204 126.526 1.00 50.00 850 THR E C 1
ATOM 10268 O O . THR F 1 383 ? 87.327 96.744 126.584 1.00 50.00 850 THR E O 1
ATOM 10272 N N . ARG F 1 384 ? 88.865 95.382 127.482 1.00 50.00 851 ARG E N 1
ATOM 10273 C CA . ARG F 1 384 ? 88.080 95.134 128.678 1.00 50.00 851 ARG E CA 1
ATOM 10274 C C . ARG F 1 384 ? 88.201 96.291 129.652 1.00 50.00 851 ARG E C 1
ATOM 10275 O O . ARG F 1 384 ? 87.245 96.582 130.385 1.00 50.00 851 ARG E O 1
ATOM 10283 N N . THR F 1 385 ? 89.345 96.987 129.604 1.00 50.00 852 THR E N 1
ATOM 10284 C CA . THR F 1 385 ? 89.710 98.013 130.577 1.00 50.00 852 THR E CA 1
ATOM 10285 C C . THR F 1 385 ? 88.694 99.142 130.625 1.00 50.00 852 THR E C 1
ATOM 10286 O O . THR F 1 385 ? 88.428 99.688 131.705 1.00 50.00 852 THR E O 1
ATOM 10290 N N . LEU F 1 386 ? 88.085 99.449 129.471 1.00 50.00 853 LEU E N 1
ATOM 10291 C CA . LEU F 1 386 ? 87.046 100.469 129.374 1.00 50.00 853 LEU E CA 1
ATOM 10292 C C . LEU F 1 386 ? 85.891 100.178 130.317 1.00 50.00 853 LEU E C 1
ATOM 10293 O O . LEU F 1 386 ? 85.418 101.080 131.018 1.00 50.00 853 LEU E O 1
ATOM 10298 N N . LYS F 1 387 ? 85.470 98.912 130.387 1.00 50.00 854 LYS E N 1
ATOM 10299 C CA . LYS F 1 387 ? 84.438 98.528 131.340 1.00 50.00 854 LYS E CA 1
ATOM 10300 C C . LYS F 1 387 ? 84.913 98.733 132.770 1.00 50.00 854 LYS E C 1
ATOM 10301 O O . LYS F 1 387 ? 84.184 99.285 133.602 1.00 50.00 854 LYS E O 1
ATOM 10307 N N . LYS F 1 388 ? 86.170 98.394 133.049 1.00 50.00 855 LYS E N 1
ATOM 10308 C CA . LYS F 1 388 ? 86.733 98.663 134.363 1.00 50.00 855 LYS E CA 1
ATOM 10309 C C . LYS F 1 388 ? 87.075 100.123 134.576 1.00 50.00 855 LYS E C 1
ATOM 10310 O O . LYS F 1 388 ? 87.531 100.480 135.665 1.00 50.00 855 LYS E O 1
ATOM 10316 N N . ILE F 1 389 ? 86.891 100.978 133.576 1.00 50.00 856 ILE E N 1
ATOM 10317 C CA . ILE F 1 389 ? 86.821 102.398 133.870 1.00 50.00 856 ILE E CA 1
ATOM 10318 C C . ILE F 1 389 ? 85.476 102.730 134.486 1.00 50.00 856 ILE E C 1
ATOM 10319 O O . ILE F 1 389 ? 85.401 103.407 135.518 1.00 50.00 856 ILE E O 1
ATOM 10324 N N . GLU F 1 390 ? 84.402 102.211 133.878 1.00 50.00 857 GLU E N 1
ATOM 10325 C CA . GLU F 1 390 ? 83.048 102.583 134.264 1.00 50.00 857 GLU E CA 1
ATOM 10326 C C . GLU F 1 390 ? 82.718 102.111 135.668 1.00 50.00 857 GLU E C 1
ATOM 10327 O O . GLU F 1 390 ? 82.033 102.820 136.415 1.00 50.00 857 GLU E O 1
ATOM 10333 N N . VAL F 1 391 ? 83.242 100.951 136.058 1.00 50.00 858 VAL E N 1
ATOM 10334 C CA . VAL F 1 391 ? 83.040 100.490 137.422 1.00 50.00 858 VAL E CA 1
ATOM 10335 C C . VAL F 1 391 ? 83.819 101.374 138.392 1.00 50.00 858 VAL E C 1
ATOM 10336 O O . VAL F 1 391 ? 83.362 101.638 139.511 1.00 50.00 858 VAL E O 1
ATOM 10340 N N . THR F 1 392 ? 84.971 101.895 137.973 1.00 50.00 859 THR E N 1
ATOM 10341 C CA . THR F 1 392 ? 85.600 102.936 138.768 1.00 50.00 859 THR E CA 1
ATOM 10342 C C . THR F 1 392 ? 84.915 104.280 138.600 1.00 50.00 859 THR E C 1
ATOM 10343 O O . THR F 1 392 ? 85.054 105.143 139.470 1.00 50.00 859 THR E O 1
ATOM 10347 N N . ALA F 1 393 ? 84.174 104.478 137.514 1.00 50.00 860 ALA E N 1
ATOM 10348 C CA . ALA F 1 393 ? 83.545 105.772 137.285 1.00 50.00 860 ALA E CA 1
ATOM 10349 C C . ALA F 1 393 ? 82.176 105.877 137.931 1.00 50.00 860 ALA E C 1
ATOM 10350 O O . ALA F 1 393 ? 81.827 106.929 138.467 1.00 50.00 860 ALA E O 1
ATOM 10352 N N . SER F 1 394 ? 81.386 104.818 137.887 1.00 50.00 861 SER E N 1
ATOM 10353 C CA . SER F 1 394 ? 80.084 104.839 138.526 1.00 50.00 861 SER E CA 1
ATOM 10354 C C . SER F 1 394 ? 80.150 104.445 139.989 1.00 50.00 861 SER E C 1
ATOM 10355 O O . SER F 1 394 ? 79.104 104.385 140.642 1.00 50.00 861 SER E O 1
ATOM 10358 N N . LYS F 1 395 ? 81.340 104.170 140.515 1.00 50.00 862 LYS E N 1
ATOM 10359 C CA . LYS F 1 395 ? 81.464 103.790 141.919 1.00 50.00 862 LYS E CA 1
ATOM 10360 C C . LYS F 1 395 ? 82.863 104.134 142.408 1.00 50.00 862 LYS E C 1
ATOM 10361 O O . LYS F 1 395 ? 83.829 103.523 141.942 1.00 50.00 862 LYS E O 1
ATOM 10367 N N . MET F 1 396 ? 82.947 105.141 143.288 1.00 50.00 863 MET E N 1
ATOM 10368 C CA . MET F 1 396 ? 84.012 105.359 144.282 1.00 50.00 863 MET E CA 1
ATOM 10369 C C . MET F 1 396 ? 85.414 105.306 143.668 1.00 50.00 863 MET E C 1
ATOM 10370 O O . MET F 1 396 ? 86.164 104.352 143.859 1.00 50.00 863 MET E O 1
ATOM 10375 N N . LYS F 1 397 ? 85.686 106.367 142.892 1.00 50.00 864 LYS E N 1
ATOM 10376 C CA . LYS F 1 397 ? 86.816 106.510 141.967 1.00 50.00 864 LYS E CA 1
ATOM 10377 C C . LYS F 1 397 ? 88.160 105.962 142.442 1.00 50.00 864 LYS E C 1
ATOM 10378 O O . LYS F 1 397 ? 88.858 105.274 141.690 1.00 50.00 864 LYS E O 1
ATOM 10384 N N . TYR F 1 398 ? 88.542 106.247 143.686 1.00 50.00 865 TYR E N 1
ATOM 10385 C CA . TYR F 1 398 ? 89.757 105.668 144.246 1.00 50.00 865 TYR E CA 1
ATOM 10386 C C . TYR F 1 398 ? 89.498 104.614 145.313 1.00 50.00 865 TYR E C 1
ATOM 10387 O O . TYR F 1 398 ? 90.458 104.003 145.798 1.00 50.00 865 TYR E O 1
ATOM 10396 N N . GLU F 1 399 ? 88.245 104.381 145.694 1.00 50.00 866 GLU E N 1
ATOM 10397 C CA . GLU F 1 399 ? 87.921 103.435 146.757 1.00 50.00 866 GLU E CA 1
ATOM 10398 C C . GLU F 1 399 ? 86.831 102.470 146.312 1.00 50.00 866 GLU E C 1
ATOM 10399 O O . GLU F 1 399 ? 85.869 102.202 147.035 1.00 50.00 866 GLU E O 1
ATOM 10405 N N . SER F 1 400 ? 86.969 101.934 145.102 1.00 50.00 867 SER E N 1
ATOM 10406 C CA . SER F 1 400 ? 86.163 100.801 144.669 1.00 50.00 867 SER E CA 1
ATOM 10407 C C . SER F 1 400 ? 86.995 99.955 143.725 1.00 50.00 867 SER E C 1
ATOM 10408 O O . SER F 1 400 ? 87.542 100.475 142.746 1.00 50.00 867 SER E O 1
ATOM 10411 N N . GLN F 1 401 ? 87.080 98.659 144.045 1.00 50.00 868 GLN E N 1
ATOM 10412 C CA . GLN F 1 401 ? 87.864 97.660 143.315 1.00 50.00 868 GLN E CA 1
ATOM 10413 C C . GLN F 1 401 ? 89.339 98.040 143.243 1.00 50.00 868 GLN E C 1
ATOM 10414 O O . GLN F 1 401 ? 90.026 97.732 142.267 1.00 50.00 868 GLN E O 1
ATOM 10420 N N . GLU F 1 402 ? 89.824 98.693 144.295 1.00 50.00 869 GLU E N 1
ATOM 10421 C CA . GLU F 1 402 ? 91.186 99.206 144.343 1.00 50.00 869 GLU E CA 1
ATOM 10422 C C . GLU F 1 402 ? 92.165 98.049 144.465 1.00 50.00 869 GLU E C 1
ATOM 10423 O O . GLU F 1 402 ? 92.266 97.426 145.527 1.00 50.00 869 GLU E O 1
ATOM 10429 N N . LYS F 1 403 ? 92.881 97.774 143.364 1.00 50.00 870 LYS E N 1
ATOM 10430 C CA . LYS F 1 403 ? 93.778 96.620 143.204 1.00 50.00 870 LYS E CA 1
ATOM 10431 C C . LYS F 1 403 ? 93.061 95.305 143.487 1.00 50.00 870 LYS E C 1
ATOM 10432 O O . LYS F 1 403 ? 93.648 94.362 144.019 1.00 50.00 870 LYS E O 1
ATOM 10438 N N . ASP F 1 404 ? 91.786 95.237 143.131 1.00 50.00 871 ASP E N 1
ATOM 10439 C CA . ASP F 1 404 ? 90.959 94.086 143.448 1.00 50.00 871 ASP E CA 1
ATOM 10440 C C . ASP F 1 404 ? 90.487 93.368 142.198 1.00 50.00 871 ASP E C 1
ATOM 10441 O O . ASP F 1 404 ? 90.665 92.151 142.080 1.00 50.00 871 ASP E O 1
ATOM 10446 N N . THR F 1 405 ? 89.897 94.095 141.257 1.00 50.00 872 THR E N 1
ATOM 10447 C CA . THR F 1 405 ? 89.413 93.521 140.015 1.00 50.00 872 THR E CA 1
ATOM 10448 C C . THR F 1 405 ? 90.359 93.817 138.857 1.00 50.00 872 THR E C 1
ATOM 10449 O O . THR F 1 405 ? 90.268 93.154 137.818 1.00 50.00 872 THR E O 1
ATOM 10453 N N . PHE F 1 406 ? 91.315 94.735 139.049 1.00 50.00 873 PHE E N 1
ATOM 10454 C CA . PHE F 1 406 ? 92.191 95.187 137.974 1.00 50.00 873 PHE E CA 1
ATOM 10455 C C . PHE F 1 406 ? 93.058 94.083 137.402 1.00 50.00 873 PHE E C 1
ATOM 10456 O O . PHE F 1 406 ? 94.022 93.639 138.031 1.00 50.00 873 PHE E O 1
ATOM 10464 N N . GLY F 1 407 ? 92.705 93.637 136.204 1.00 50.00 874 GLY E N 1
ATOM 10465 C CA . GLY F 1 407 ? 93.700 93.021 135.362 1.00 50.00 874 GLY E CA 1
ATOM 10466 C C . GLY F 1 407 ? 94.843 93.975 135.093 1.00 50.00 874 GLY E C 1
ATOM 10467 O O . GLY F 1 407 ? 96.003 93.571 135.071 1.00 50.00 874 GLY E O 1
ATOM 10468 N N . VAL F 1 408 ? 94.531 95.257 134.921 1.00 50.00 875 VAL E N 1
ATOM 10469 C CA . VAL F 1 408 ? 95.540 96.296 134.769 1.00 50.00 875 VAL E CA 1
ATOM 10470 C C . VAL F 1 408 ? 94.932 97.618 135.207 1.00 50.00 875 VAL E C 1
ATOM 10471 O O . VAL F 1 408 ? 93.736 97.857 135.032 1.00 50.00 875 VAL E O 1
ATOM 10475 N N . LYS F 1 409 ? 95.753 98.453 135.831 1.00 50.00 876 LYS E N 1
ATOM 10476 C CA . LYS F 1 409 ? 95.323 99.773 136.255 1.00 50.00 876 LYS E CA 1
ATOM 10477 C C . LYS F 1 409 ? 95.055 100.667 135.055 1.00 50.00 876 LYS E C 1
ATOM 10478 O O . LYS F 1 409 ? 95.812 100.670 134.085 1.00 50.00 876 LYS E O 1
ATOM 10484 N N . GLY F 1 410 ? 93.964 101.422 135.121 1.00 50.00 877 GLY E N 1
ATOM 10485 C CA . GLY F 1 410 ? 93.679 102.410 134.101 1.00 50.00 877 GLY E CA 1
ATOM 10486 C C . GLY F 1 410 ? 92.983 103.638 134.645 1.00 50.00 877 GLY E C 1
ATOM 10487 O O . GLY F 1 410 ? 91.969 103.514 135.336 1.00 50.00 877 GLY E O 1
ATOM 10488 N N . TYR F 1 411 ? 93.539 104.823 134.404 1.00 50.00 878 TYR E N 1
ATOM 10489 C CA . TYR F 1 411 ? 92.793 106.023 134.766 1.00 50.00 878 TYR E CA 1
ATOM 10490 C C . TYR F 1 411 ? 91.739 106.409 133.713 1.00 50.00 878 TYR E C 1
ATOM 10491 O O . TYR F 1 411 ? 90.548 106.383 134.035 1.00 50.00 878 TYR E O 1
ATOM 10500 N N . PRO F 1 412 ? 92.092 106.745 132.420 1.00 50.00 879 PRO E N 1
ATOM 10501 C CA . PRO F 1 412 ? 91.103 107.434 131.573 1.00 50.00 879 PRO E CA 1
ATOM 10502 C C . PRO F 1 412 ? 90.242 106.505 130.742 1.00 50.00 879 PRO E C 1
ATOM 10503 O O . PRO F 1 412 ? 90.377 105.287 130.821 1.00 50.00 879 PRO E O 1
ATOM 10507 N N . LEU F 1 413 ? 89.416 107.075 129.873 1.00 50.00 880 LEU E N 1
ATOM 10508 C CA . LEU F 1 413 ? 88.477 106.291 129.075 1.00 50.00 880 LEU E CA 1
ATOM 10509 C C . LEU F 1 413 ? 89.037 105.905 127.718 1.00 50.00 880 LEU E C 1
ATOM 10510 O O . LEU F 1 413 ? 88.289 105.910 126.739 1.00 50.00 880 LEU E O 1
ATOM 10515 N N . LEU F 1 414 ? 90.338 105.610 127.634 1.00 50.00 881 LEU E N 1
ATOM 10516 C CA . LEU F 1 414 ? 90.905 104.838 126.530 1.00 50.00 881 LEU E CA 1
ATOM 10517 C C . LEU F 1 414 ? 90.800 105.429 125.131 1.00 50.00 881 LEU E C 1
ATOM 10518 O O . LEU F 1 414 ? 89.908 105.060 124.364 1.00 50.00 881 LEU E O 1
ATOM 10523 N N . THR F 1 415 ? 91.690 106.358 124.795 1.00 50.00 882 THR E N 1
ATOM 10524 C CA . THR F 1 415 ? 91.892 106.742 123.401 1.00 50.00 882 THR E CA 1
ATOM 10525 C C . THR F 1 415 ? 92.629 105.650 122.624 1.00 50.00 882 THR E C 1
ATOM 10526 O O . THR F 1 415 ? 92.802 104.539 123.133 1.00 50.00 882 THR E O 1
ATOM 10530 N N . THR F 1 416 ? 93.193 105.999 121.467 1.00 50.00 883 THR E N 1
ATOM 10531 C CA . THR F 1 416 ? 93.160 105.265 120.197 1.00 50.00 883 THR E CA 1
ATOM 10532 C C . THR F 1 416 ? 92.940 103.751 120.238 1.00 50.00 883 THR E C 1
ATOM 10533 O O . THR F 1 416 ? 93.638 103.014 120.939 1.00 50.00 883 THR E O 1
ATOM 10537 N N . GLU F 1 417 ? 91.998 103.290 119.405 1.00 50.00 884 GLU E N 1
ATOM 10538 C CA . GLU F 1 417 ? 91.193 102.073 119.505 1.00 50.00 884 GLU E CA 1
ATOM 10539 C C . GLU F 1 417 ? 91.899 100.713 119.575 1.00 50.00 884 GLU E C 1
ATOM 10540 O O . GLU F 1 417 ? 91.770 100.032 120.599 1.00 50.00 884 GLU E O 1
ATOM 10546 N N . PRO F 1 418 ? 92.628 100.252 118.527 1.00 50.00 885 PRO E N 1
ATOM 10547 C CA . PRO F 1 418 ? 92.671 98.785 118.299 1.00 50.00 885 PRO E CA 1
ATOM 10548 C C . PRO F 1 418 ? 93.623 98.018 119.210 1.00 50.00 885 PRO E C 1
ATOM 10549 O O . PRO F 1 418 ? 94.616 97.425 118.780 1.00 50.00 885 PRO E O 1
ATOM 10553 N N . TRP F 1 419 ? 93.330 97.973 120.510 1.00 50.00 886 TRP E N 1
ATOM 10554 C CA . TRP F 1 419 ? 94.299 97.398 121.444 1.00 50.00 886 TRP E CA 1
ATOM 10555 C C . TRP F 1 419 ? 94.149 95.885 121.500 1.00 50.00 886 TRP E C 1
ATOM 10556 O O . TRP F 1 419 ? 93.496 95.310 122.370 1.00 50.00 886 TRP E O 1
ATOM 10567 N N . GLU F 1 420 ? 94.754 95.248 120.517 1.00 50.00 887 GLU E N 1
ATOM 10568 C CA . GLU F 1 420 ? 95.229 93.883 120.636 1.00 50.00 887 GLU E CA 1
ATOM 10569 C C . GLU F 1 420 ? 96.568 93.713 119.945 1.00 50.00 887 GLU E C 1
ATOM 10570 O O . GLU F 1 420 ? 97.054 92.584 119.840 1.00 50.00 887 GLU E O 1
ATOM 10576 N N . ARG F 1 421 ? 97.152 94.794 119.432 1.00 50.00 888 ARG E N 1
ATOM 10577 C CA . ARG F 1 421 ? 98.311 94.733 118.547 1.00 50.00 888 ARG E CA 1
ATOM 10578 C C . ARG F 1 421 ? 99.245 95.874 118.928 1.00 50.00 888 ARG E C 1
ATOM 10579 O O . ARG F 1 421 ? 98.972 97.030 118.604 1.00 50.00 888 ARG E O 1
ATOM 10587 N N . GLY F 1 422 ? 100.341 95.557 119.602 1.00 50.00 889 GLY E N 1
ATOM 10588 C CA . GLY F 1 422 ? 101.381 96.553 119.740 1.00 50.00 889 GLY E CA 1
ATOM 10589 C C . GLY F 1 422 ? 102.694 96.059 120.303 1.00 50.00 889 GLY E C 1
ATOM 10590 O O . GLY F 1 422 ? 102.748 95.499 121.399 1.00 50.00 889 GLY E O 1
ATOM 10591 N N . ILE F 1 423 ? 103.761 96.307 119.534 1.00 50.00 890 ILE E N 1
ATOM 10592 C CA . ILE F 1 423 ? 105.137 96.126 119.980 1.00 50.00 890 ILE E CA 1
ATOM 10593 C C . ILE F 1 423 ? 105.996 96.875 118.974 1.00 50.00 890 ILE E C 1
ATOM 10594 O O . ILE F 1 423 ? 105.534 97.206 117.879 1.00 50.00 890 ILE E O 1
ATOM 10599 N N . ASP F 1 424 ? 107.224 97.190 119.352 1.00 50.00 891 ASP E N 1
ATOM 10600 C CA . ASP F 1 424 ? 108.204 97.630 118.378 1.00 50.00 891 ASP E CA 1
ATOM 10601 C C . ASP F 1 424 ? 109.378 96.668 118.410 1.00 50.00 891 ASP E C 1
ATOM 10602 O O . ASP F 1 424 ? 109.556 95.905 119.359 1.00 50.00 891 ASP E O 1
ATOM 10607 N N . ALA F 1 425 ? 110.164 96.691 117.339 1.00 50.00 892 ALA E N 1
ATOM 10608 C CA . ALA F 1 425 ? 111.397 95.931 117.264 1.00 50.00 892 ALA E CA 1
ATOM 10609 C C . ALA F 1 425 ? 112.618 96.827 117.408 1.00 50.00 892 ALA E C 1
ATOM 10610 O O . ALA F 1 425 ? 113.442 96.598 118.299 1.00 50.00 892 ALA E O 1
ATOM 10612 N N . THR F 1 426 ? 112.740 97.844 116.546 1.00 50.00 893 THR E N 1
ATOM 10613 C CA . THR F 1 426 ? 113.911 98.719 116.535 1.00 50.00 893 THR E CA 1
ATOM 10614 C C . THR F 1 426 ? 114.049 99.486 117.838 1.00 50.00 893 THR E C 1
ATOM 10615 O O . THR F 1 426 ? 115.159 99.646 118.356 1.00 50.00 893 THR E O 1
ATOM 10619 N N . HIS F 1 427 ? 112.936 99.892 118.427 1.00 50.00 894 HIS E N 1
ATOM 10620 C CA . HIS F 1 427 ? 113.006 100.559 119.717 1.00 50.00 894 HIS E CA 1
ATOM 10621 C C . HIS F 1 427 ? 112.868 99.554 120.857 1.00 50.00 894 HIS E C 1
ATOM 10622 O O . HIS F 1 427 ? 112.102 99.737 121.795 1.00 50.00 894 HIS E O 1
ATOM 10629 N N . THR F 1 428 ? 113.627 98.463 120.758 1.00 50.00 895 THR E N 1
ATOM 10630 C CA . THR F 1 428 ? 113.937 97.591 121.880 1.00 50.00 895 THR E CA 1
ATOM 10631 C C . THR F 1 428 ? 115.418 97.354 122.037 1.00 50.00 895 THR E C 1
ATOM 10632 O O . THR F 1 428 ? 115.844 96.976 123.135 1.00 50.00 895 THR E O 1
ATOM 10636 N N . ASP F 1 429 ? 116.211 97.560 120.980 1.00 50.00 896 ASP E N 1
ATOM 10637 C CA . ASP F 1 429 ? 117.659 97.409 121.060 1.00 50.00 896 ASP E CA 1
ATOM 10638 C C . ASP F 1 429 ? 118.266 98.369 122.068 1.00 50.00 896 ASP E C 1
ATOM 10639 O O . ASP F 1 429 ? 119.268 98.041 122.708 1.00 50.00 896 ASP E O 1
ATOM 10644 N N . ILE F 1 430 ? 117.657 99.540 122.238 1.00 50.00 897 ILE E N 1
ATOM 10645 C CA . ILE F 1 430 ? 118.141 100.501 123.215 1.00 50.00 897 ILE E CA 1
ATOM 10646 C C . ILE F 1 430 ? 117.941 99.968 124.626 1.00 50.00 897 ILE E C 1
ATOM 10647 O O . ILE F 1 430 ? 118.858 99.998 125.453 1.00 50.00 897 ILE E O 1
ATOM 10652 N N . ASN F 1 431 ? 116.763 99.416 124.908 1.00 50.00 898 ASN E N 1
ATOM 10653 C CA . ASN F 1 431 ? 116.558 98.865 126.240 1.00 50.00 898 ASN E CA 1
ATOM 10654 C C . ASN F 1 431 ? 117.263 97.533 126.429 1.00 50.00 898 ASN E C 1
ATOM 10655 O O . ASN F 1 431 ? 117.665 97.213 127.551 1.00 50.00 898 ASN E O 1
ATOM 10660 N N . MET F 1 432 ? 117.453 96.761 125.361 1.00 50.00 899 MET E N 1
ATOM 10661 C CA . MET F 1 432 ? 118.258 95.552 125.492 1.00 50.00 899 MET E CA 1
ATOM 10662 C C . MET F 1 432 ? 119.710 95.888 125.797 1.00 50.00 899 MET E C 1
ATOM 10663 O O . MET F 1 432 ? 120.351 95.200 126.598 1.00 50.00 899 MET E O 1
ATOM 10668 N N . GLY F 1 433 ? 120.236 96.955 125.196 1.00 50.00 900 GLY E N 1
ATOM 10669 C CA . GLY F 1 433 ? 121.603 97.362 125.498 1.00 50.00 900 GLY E CA 1
ATOM 10670 C C . GLY F 1 433 ? 121.706 97.917 126.904 1.00 50.00 900 GLY E C 1
ATOM 10671 O O . GLY F 1 433 ? 122.653 97.603 127.632 1.00 50.00 900 GLY E O 1
ATOM 10672 N N . ASN F 1 434 ? 120.708 98.698 127.323 1.00 50.00 901 ASN E N 1
ATOM 10673 C CA . ASN F 1 434 ? 120.684 99.208 128.686 1.00 50.00 901 ASN E CA 1
ATOM 10674 C C . ASN F 1 434 ? 120.427 98.096 129.694 1.00 50.00 901 ASN E C 1
ATOM 10675 O O . ASN F 1 434 ? 120.640 98.301 130.891 1.00 50.00 901 ASN E O 1
ATOM 10680 N N . TYR F 1 435 ? 119.959 96.936 129.238 1.00 50.00 902 TYR E N 1
ATOM 10681 C CA . TYR F 1 435 ? 119.907 95.754 130.087 1.00 50.00 902 TYR E CA 1
ATOM 10682 C C . TYR F 1 435 ? 121.265 95.069 130.161 1.00 50.00 902 TYR E C 1
ATOM 10683 O O . TYR F 1 435 ? 121.792 94.828 131.254 1.00 50.00 902 TYR E O 1
ATOM 10692 N N . PHE F 1 436 ? 121.850 94.752 129.008 1.00 50.00 903 PHE E N 1
ATOM 10693 C CA . PHE F 1 436 ? 123.014 93.877 129.014 1.00 50.00 903 PHE E CA 1
ATOM 10694 C C . PHE F 1 436 ? 124.282 94.583 129.452 1.00 50.00 903 PHE E C 1
ATOM 10695 O O . PHE F 1 436 ? 125.115 93.976 130.137 1.00 50.00 903 PHE E O 1
ATOM 10703 N N . LYS F 1 437 ? 124.471 95.844 129.059 1.00 50.00 904 LYS E N 1
ATOM 10704 C CA . LYS F 1 437 ? 125.614 96.581 129.575 1.00 50.00 904 LYS E CA 1
ATOM 10705 C C . LYS F 1 437 ? 125.482 96.801 131.071 1.00 50.00 904 LYS E C 1
ATOM 10706 O O . LYS F 1 437 ? 126.486 96.760 131.789 1.00 50.00 904 LYS E O 1
ATOM 10712 N N . SER F 1 438 ? 124.253 96.950 131.561 1.00 50.00 905 SER E N 1
ATOM 10713 C CA . SER F 1 438 ? 124.037 97.016 132.998 1.00 50.00 905 SER E CA 1
ATOM 10714 C C . SER F 1 438 ? 124.418 95.709 133.674 1.00 50.00 905 SER E C 1
ATOM 10715 O O . SER F 1 438 ? 125.037 95.720 134.742 1.00 50.00 905 SER E O 1
ATOM 10718 N N . LEU F 1 439 ? 124.087 94.576 133.051 1.00 50.00 906 LEU E N 1
ATOM 10719 C CA . LEU F 1 439 ? 124.445 93.284 133.632 1.00 50.00 906 LEU E CA 1
ATOM 10720 C C . LEU F 1 439 ? 125.954 93.075 133.634 1.00 50.00 906 LEU E C 1
ATOM 10721 O O . LEU F 1 439 ? 126.512 92.537 134.598 1.00 50.00 906 LEU E O 1
ATOM 10726 N N . ILE F 1 440 ? 126.631 93.533 132.582 1.00 50.00 907 ILE E N 1
ATOM 10727 C CA . ILE F 1 440 ? 128.085 93.423 132.525 1.00 50.00 907 ILE E CA 1
ATOM 10728 C C . ILE F 1 440 ? 128.737 94.312 133.581 1.00 50.00 907 ILE E C 1
ATOM 10729 O O . ILE F 1 440 ? 129.713 93.909 134.232 1.00 50.00 907 ILE E O 1
ATOM 10734 N N . VAL F 1 441 ? 128.176 95.501 133.813 1.00 50.00 908 VAL E N 1
ATOM 10735 C CA . VAL F 1 441 ? 128.685 96.371 134.870 1.00 50.00 908 VAL E CA 1
ATOM 10736 C C . VAL F 1 441 ? 128.474 95.739 136.240 1.00 50.00 908 VAL E C 1
ATOM 10737 O O . VAL F 1 441 ? 129.386 95.731 137.074 1.00 50.00 908 VAL E O 1
ATOM 10741 N N . ARG F 1 442 ? 127.292 95.149 136.470 1.00 50.00 909 ARG E N 1
ATOM 10742 C CA . ARG F 1 442 ? 127.028 94.444 137.724 1.00 50.00 909 ARG E CA 1
ATOM 10743 C C . ARG F 1 442 ? 127.958 93.259 137.914 1.00 50.00 909 ARG E C 1
ATOM 10744 O O . ARG F 1 442 ? 128.285 92.903 139.047 1.00 50.00 909 ARG E O 1
ATOM 10752 N N . GLU F 1 443 ? 128.385 92.636 136.823 1.00 50.00 910 GLU E N 1
ATOM 10753 C CA . GLU F 1 443 ? 129.323 91.535 136.954 1.00 50.00 910 GLU E CA 1
ATOM 10754 C C . GLU F 1 443 ? 130.738 92.034 137.193 1.00 50.00 910 GLU E C 1
ATOM 10755 O O . GLU F 1 443 ? 131.538 91.324 137.811 1.00 50.00 910 GLU E O 1
ATOM 10761 N N . MET F 1 444 ? 131.038 93.266 136.762 1.00 50.00 911 MET E N 1
ATOM 10762 C CA . MET F 1 444 ? 132.418 93.750 136.736 1.00 50.00 911 MET E CA 1
ATOM 10763 C C . MET F 1 444 ? 133.013 93.879 138.129 1.00 50.00 911 MET E C 1
ATOM 10764 O O . MET F 1 444 ? 134.146 93.450 138.368 1.00 50.00 911 MET E O 1
ATOM 10769 N N . ALA F 1 445 ? 132.275 94.458 139.059 1.00 50.00 912 ALA E N 1
ATOM 10770 C CA . ALA F 1 445 ? 132.629 94.382 140.465 1.00 50.00 912 ALA E CA 1
ATOM 10771 C C . ALA F 1 445 ? 131.714 93.368 141.133 1.00 50.00 912 ALA E C 1
ATOM 10772 O O . ALA F 1 445 ? 130.532 93.271 140.796 1.00 50.00 912 ALA E O 1
ATOM 10774 N N . GLN F 1 446 ? 132.266 92.607 142.074 1.00 50.00 913 GLN E N 1
ATOM 10775 C CA . GLN F 1 446 ? 131.531 91.511 142.701 1.00 50.00 913 GLN E CA 1
ATOM 10776 C C . GLN F 1 446 ? 130.514 92.092 143.675 1.00 50.00 913 GLN E C 1
ATOM 10777 O O . GLN F 1 446 ? 130.752 92.239 144.875 1.00 50.00 913 GLN E O 1
ATOM 10783 N N . VAL F 1 447 ? 129.354 92.443 143.133 1.00 50.00 914 VAL E N 1
ATOM 10784 C CA . VAL F 1 447 ? 128.248 92.989 143.892 1.00 50.00 914 VAL E CA 1
ATOM 10785 C C . VAL F 1 447 ? 127.016 92.141 143.612 1.00 50.00 914 VAL E C 1
ATOM 10786 O O . VAL F 1 447 ? 127.041 91.233 142.785 1.00 50.00 914 VAL E O 1
ATOM 10790 N N . HIS F 1 448 ? 125.932 92.450 144.314 1.00 50.00 915 HIS E N 1
ATOM 10791 C CA . HIS F 1 448 ? 124.658 91.788 144.095 1.00 50.00 915 HIS E CA 1
ATOM 10792 C C . HIS F 1 448 ? 123.548 92.802 144.291 1.00 50.00 915 HIS E C 1
ATOM 10793 O O . HIS F 1 448 ? 123.807 93.963 144.621 1.00 50.00 915 HIS E O 1
ATOM 10800 N N . SER F 1 449 ? 122.308 92.348 144.062 1.00 50.00 916 SER E N 1
ATOM 10801 C CA . SER F 1 449 ? 121.096 93.037 144.504 1.00 50.00 916 SER E CA 1
ATOM 10802 C C . SER F 1 449 ? 120.922 94.439 143.928 1.00 50.00 916 SER E C 1
ATOM 10803 O O . SER F 1 449 ? 121.266 95.409 144.613 1.00 50.00 916 SER E O 1
ATOM 10806 N N . TRP F 1 450 ? 120.475 94.533 142.660 1.00 50.00 917 TRP E N 1
ATOM 10807 C CA . TRP F 1 450 ? 120.326 95.757 141.865 1.00 50.00 917 TRP E CA 1
ATOM 10808 C C . TRP F 1 450 ? 119.804 96.958 142.630 1.00 50.00 917 TRP E C 1
ATOM 10809 O O . TRP F 1 450 ? 118.645 96.972 143.053 1.00 50.00 917 TRP E O 1
ATOM 10820 N N . ALA F 1 451 ? 120.646 97.977 142.753 1.00 50.00 918 ALA E N 1
ATOM 10821 C CA . ALA F 1 451 ? 120.381 99.141 143.582 1.00 50.00 918 ALA E CA 1
ATOM 10822 C C . ALA F 1 451 ? 121.485 100.151 143.361 1.00 50.00 918 ALA E C 1
ATOM 10823 O O . ALA F 1 451 ? 122.394 99.925 142.561 1.00 50.00 918 ALA E O 1
ATOM 10825 N N . LYS F 1 452 ? 121.411 101.263 144.065 1.00 50.00 919 LYS E N 1
ATOM 10826 C CA . LYS F 1 452 ? 122.566 102.117 144.293 1.00 50.00 919 LYS E CA 1
ATOM 10827 C C . LYS F 1 452 ? 122.606 102.373 145.798 1.00 50.00 919 LYS E C 1
ATOM 10828 O O . LYS F 1 452 ? 122.107 103.378 146.306 1.00 50.00 919 LYS E O 1
ATOM 10834 N N . THR F 1 453 ? 123.203 101.430 146.514 1.00 50.00 920 THR E N 1
ATOM 10835 C CA . THR F 1 453 ? 123.361 101.531 147.952 1.00 50.00 920 THR E CA 1
ATOM 10836 C C . THR F 1 453 ? 124.622 102.338 148.236 1.00 50.00 920 THR E C 1
ATOM 10837 O O . THR F 1 453 ? 125.546 102.372 147.419 1.00 50.00 920 THR E O 1
ATOM 10841 N N . ALA F 1 454 ? 124.650 102.998 149.398 1.00 50.00 921 ALA E N 1
ATOM 10842 C CA . ALA F 1 454 ? 125.715 103.941 149.729 1.00 50.00 921 ALA E CA 1
ATOM 10843 C C . ALA F 1 454 ? 127.090 103.292 149.867 1.00 50.00 921 ALA E C 1
ATOM 10844 O O . ALA F 1 454 ? 128.096 104.007 149.829 1.00 50.00 921 ALA E O 1
ATOM 10846 N N . ASN F 1 455 ? 127.166 101.972 150.032 1.00 50.00 922 ASN E N 1
ATOM 10847 C CA . ASN F 1 455 ? 128.439 101.265 149.987 1.00 50.00 922 ASN E CA 1
ATOM 10848 C C . ASN F 1 455 ? 128.594 100.385 148.756 1.00 50.00 922 ASN E C 1
ATOM 10849 O O . ASN F 1 455 ? 129.575 99.641 148.659 1.00 50.00 922 ASN E O 1
ATOM 10854 N N . VAL F 1 456 ? 127.649 100.433 147.823 1.00 50.00 923 VAL E N 1
ATOM 10855 C CA . VAL F 1 456 ? 127.721 99.619 146.625 1.00 50.00 923 VAL E CA 1
ATOM 10856 C C . VAL F 1 456 ? 127.836 100.466 145.358 1.00 50.00 923 VAL E C 1
ATOM 10857 O O . VAL F 1 456 ? 128.583 100.096 144.439 1.00 50.00 923 VAL E O 1
ATOM 10861 N N . LYS F 1 457 ? 127.161 101.617 145.300 1.00 50.00 924 LYS E N 1
ATOM 10862 C CA . LYS F 1 457 ? 127.134 102.391 144.068 1.00 50.00 924 LYS E CA 1
ATOM 10863 C C . LYS F 1 457 ? 128.460 103.059 143.760 1.00 50.00 924 LYS E C 1
ATOM 10864 O O . LYS F 1 457 ? 128.686 103.418 142.604 1.00 50.00 924 LYS E O 1
ATOM 10870 N N . LYS F 1 458 ? 129.344 103.218 144.744 1.00 50.00 925 LYS E N 1
ATOM 10871 C CA . LYS F 1 458 ? 130.695 103.667 144.430 1.00 50.00 925 LYS E CA 1
ATOM 10872 C C . LYS F 1 458 ? 131.423 102.627 143.591 1.00 50.00 925 LYS E C 1
ATOM 10873 O O . LYS F 1 458 ? 132.040 102.960 142.570 1.00 50.00 925 LYS E O 1
ATOM 10879 N N . GLN F 1 459 ? 131.320 101.355 143.991 1.00 50.00 926 GLN E N 1
ATOM 10880 C CA . GLN F 1 459 ? 131.860 100.256 143.196 1.00 50.00 926 GLN E CA 1
ATOM 10881 C C . GLN F 1 459 ? 131.210 100.197 141.826 1.00 50.00 926 GLN E C 1
ATOM 10882 O O . GLN F 1 459 ? 131.891 99.984 140.818 1.00 50.00 926 GLN E O 1
ATOM 10888 N N . ILE F 1 460 ? 129.896 100.424 141.782 1.00 50.00 927 ILE E N 1
ATOM 10889 C CA . ILE F 1 460 ? 129.153 100.363 140.524 1.00 50.00 927 ILE E CA 1
ATOM 10890 C C . ILE F 1 460 ? 129.624 101.444 139.556 1.00 50.00 927 ILE E C 1
ATOM 10891 O O . ILE F 1 460 ? 129.956 101.159 138.400 1.00 50.00 927 ILE E O 1
ATOM 10896 N N . VAL F 1 461 ? 129.685 102.694 140.027 1.00 50.00 928 VAL E N 1
ATOM 10897 C CA . VAL F 1 461 ? 130.055 103.816 139.169 1.00 50.00 928 VAL E CA 1
ATOM 10898 C C . VAL F 1 461 ? 131.516 103.719 138.748 1.00 50.00 928 VAL E C 1
ATOM 10899 O O . VAL F 1 461 ? 131.856 103.984 137.586 1.00 50.00 928 VAL E O 1
ATOM 10903 N N . ASP F 1 462 ? 132.394 103.281 139.658 1.00 50.00 929 ASP E N 1
ATOM 10904 C CA . ASP F 1 462 ? 133.805 103.160 139.311 1.00 50.00 929 ASP E CA 1
ATOM 10905 C C . ASP F 1 462 ? 134.039 102.048 138.297 1.00 50.00 929 ASP E C 1
ATOM 10906 O O . ASP F 1 462 ? 134.810 102.223 137.344 1.00 50.00 929 ASP E O 1
ATOM 10911 N N . ALA F 1 463 ? 133.351 100.915 138.459 1.00 50.00 930 ALA E N 1
ATOM 10912 C CA . ALA F 1 463 ? 133.460 99.851 137.472 1.00 50.00 930 ALA E CA 1
ATOM 10913 C C . ALA F 1 463 ? 132.851 100.260 136.143 1.00 50.00 930 ALA E C 1
ATOM 10914 O O . ALA F 1 463 ? 133.351 99.855 135.088 1.00 50.00 930 ALA E O 1
ATOM 10916 N N . GLU F 1 464 ? 131.800 101.080 136.169 1.00 50.00 931 GLU E N 1
ATOM 10917 C CA . GLU F 1 464 ? 131.208 101.532 134.919 1.00 50.00 931 GLU E CA 1
ATOM 10918 C C . GLU F 1 464 ? 132.138 102.486 134.188 1.00 50.00 931 GLU E C 1
ATOM 10919 O O . GLU F 1 464 ? 132.260 102.419 132.961 1.00 50.00 931 GLU E O 1
ATOM 10925 N N . SER F 1 465 ? 132.829 103.352 134.929 1.00 50.00 932 SER E N 1
ATOM 10926 C CA . SER F 1 465 ? 133.806 104.242 134.309 1.00 50.00 932 SER E CA 1
ATOM 10927 C C . SER F 1 465 ? 134.989 103.459 133.749 1.00 50.00 932 SER E C 1
ATOM 10928 O O . SER F 1 465 ? 135.506 103.789 132.670 1.00 50.00 932 SER E O 1
ATOM 10931 N N . LYS F 1 466 ? 135.408 102.403 134.457 1.00 50.00 933 LYS E N 1
ATOM 10932 C CA . LYS F 1 466 ? 136.465 101.537 133.941 1.00 50.00 933 LYS E CA 1
ATOM 10933 C C . LYS F 1 466 ? 136.031 100.825 132.669 1.00 50.00 933 LYS E C 1
ATOM 10934 O O . LYS F 1 466 ? 136.814 100.716 131.719 1.00 50.00 933 LYS E O 1
ATOM 10940 N N . LEU F 1 467 ? 134.780 100.357 132.625 1.00 50.00 934 LEU E N 1
ATOM 10941 C CA . LEU F 1 467 ? 134.279 99.712 131.418 1.00 50.00 934 LEU E CA 1
ATOM 10942 C C . LEU F 1 467 ? 134.161 100.704 130.276 1.00 50.00 934 LEU E C 1
ATOM 10943 O O . LEU F 1 467 ? 134.404 100.340 129.122 1.00 50.00 934 LEU E O 1
ATOM 10948 N N . ASP F 1 468 ? 133.812 101.953 130.582 1.00 50.00 935 ASP E N 1
ATOM 10949 C CA . ASP F 1 468 ? 133.714 102.967 129.542 1.00 50.00 935 ASP E CA 1
ATOM 10950 C C . ASP F 1 468 ? 135.078 103.274 128.945 1.00 50.00 935 ASP E C 1
ATOM 10951 O O . ASP F 1 468 ? 135.220 103.341 127.719 1.00 50.00 935 ASP E O 1
ATOM 10956 N N . LYS F 1 469 ? 136.101 103.409 129.791 1.00 50.00 936 LYS E N 1
ATOM 10957 C CA . LYS F 1 469 ? 137.431 103.697 129.266 1.00 50.00 936 LYS E CA 1
ATOM 10958 C C . LYS F 1 469 ? 138.009 102.498 128.522 1.00 50.00 936 LYS E C 1
ATOM 10959 O O . LYS F 1 469 ? 138.653 102.662 127.478 1.00 50.00 936 LYS E O 1
ATOM 10965 N N . HIS F 1 470 ? 137.754 101.283 129.015 1.00 50.00 937 HIS E N 1
ATOM 10966 C CA . HIS F 1 470 ? 138.275 100.102 128.335 1.00 50.00 937 HIS E CA 1
ATOM 10967 C C . HIS F 1 470 ? 137.571 99.859 127.012 1.00 50.00 937 HIS E C 1
ATOM 10968 O O . HIS F 1 470 ? 138.200 99.419 126.044 1.00 50.00 937 HIS E O 1
ATOM 10975 N N . LEU F 1 471 ? 136.272 100.133 126.945 1.00 50.00 938 LEU E N 1
ATOM 10976 C CA . LEU F 1 471 ? 135.597 100.021 125.667 1.00 50.00 938 LEU E CA 1
ATOM 10977 C C . LEU F 1 471 ? 136.010 101.153 124.740 1.00 50.00 938 LEU E C 1
ATOM 10978 O O . LEU F 1 471 ? 136.013 100.979 123.519 1.00 50.00 938 LEU E O 1
ATOM 10983 N N . LYS F 1 472 ? 136.414 102.299 125.294 1.00 50.00 939 LYS E N 1
ATOM 10984 C CA . LYS F 1 472 ? 136.937 103.363 124.447 1.00 50.00 939 LYS E CA 1
ATOM 10985 C C . LYS F 1 472 ? 138.287 102.995 123.850 1.00 50.00 939 LYS E C 1
ATOM 10986 O O . LYS F 1 472 ? 138.563 103.328 122.693 1.00 50.00 939 LYS E O 1
ATOM 10992 N N . GLU F 1 473 ? 139.113 102.260 124.594 1.00 50.00 940 GLU E N 1
ATOM 10993 C CA . GLU F 1 473 ? 140.447 101.922 124.100 1.00 50.00 940 GLU E CA 1
ATOM 10994 C C . GLU F 1 473 ? 140.443 100.916 122.953 1.00 50.00 940 GLU E C 1
ATOM 10995 O O . GLU F 1 473 ? 141.510 100.655 122.391 1.00 50.00 940 GLU E O 1
ATOM 11001 N N . SER F 1 474 ? 139.297 100.346 122.592 1.00 50.00 941 SER E N 1
ATOM 11002 C CA . SER F 1 474 ? 139.205 99.521 121.396 1.00 50.00 941 SER E CA 1
ATOM 11003 C C . SER F 1 474 ? 138.018 99.848 120.510 1.00 50.00 941 SER E C 1
ATOM 11004 O O . SER F 1 474 ? 138.054 99.509 119.323 1.00 50.00 941 SER E O 1
ATOM 11007 N N . LEU F 1 475 ? 136.973 100.476 121.033 1.00 50.00 942 LEU E N 1
ATOM 11008 C CA . LEU F 1 475 ? 135.766 100.780 120.273 1.00 50.00 942 LEU E CA 1
ATOM 11009 C C . LEU F 1 475 ? 135.310 102.172 120.691 1.00 50.00 942 LEU E C 1
ATOM 11010 O O . LEU F 1 475 ? 136.068 102.948 121.281 1.00 50.00 942 LEU E O 1
ATOM 11015 N N . GLY F 1 476 ? 134.063 102.510 120.387 1.00 50.00 943 GLY E N 1
ATOM 11016 C CA . GLY F 1 476 ? 133.576 103.831 120.717 1.00 50.00 943 GLY E CA 1
ATOM 11017 C C . GLY F 1 476 ? 132.376 103.864 121.634 1.00 50.00 943 GLY E C 1
ATOM 11018 O O . GLY F 1 476 ? 131.356 103.226 121.368 1.00 50.00 943 GLY E O 1
ATOM 11019 N N . LEU F 1 477 ? 132.507 104.593 122.742 1.00 50.00 944 LEU E N 1
ATOM 11020 C CA . LEU F 1 477 ? 131.359 105.031 123.537 1.00 50.00 944 LEU E CA 1
ATOM 11021 C C . LEU F 1 477 ? 131.722 106.385 124.134 1.00 50.00 944 LEU E C 1
ATOM 11022 O O . LEU F 1 477 ? 132.415 106.465 125.153 1.00 50.00 944 LEU E O 1
ATOM 11027 N N . ASN F 1 478 ? 131.291 107.427 123.486 1.00 50.00 945 ASN E N 1
ATOM 11028 C CA . ASN F 1 478 ? 131.440 108.695 124.162 1.00 50.00 945 ASN E CA 1
ATOM 11029 C C . ASN F 1 478 ? 130.367 108.880 125.244 1.00 50.00 945 ASN E C 1
ATOM 11030 O O . ASN F 1 478 ? 130.756 108.994 126.412 1.00 50.00 945 ASN E O 1
ATOM 11035 N N . PRO F 1 479 ? 129.042 108.875 124.968 1.00 50.00 946 PRO E N 1
ATOM 11036 C CA . PRO F 1 479 ? 128.091 109.357 125.979 1.00 50.00 946 PRO E CA 1
ATOM 11037 C C . PRO F 1 479 ? 127.858 108.332 127.082 1.00 50.00 946 PRO E C 1
ATOM 11038 O O . PRO F 1 479 ? 128.444 107.254 127.110 1.00 50.00 946 PRO E O 1
ATOM 11042 N N . THR F 1 480 ? 126.986 108.708 128.009 1.00 50.00 947 THR E N 1
ATOM 11043 C CA . THR F 1 480 ? 126.554 107.832 129.086 1.00 50.00 947 THR E CA 1
ATOM 11044 C C . THR F 1 480 ? 125.066 107.552 129.027 1.00 50.00 947 THR E C 1
ATOM 11045 O O . THR F 1 480 ? 124.654 106.388 128.992 1.00 50.00 947 THR E O 1
ATOM 11049 N N . LEU F 1 481 ? 124.248 108.594 129.001 1.00 50.00 948 LEU E N 1
ATOM 11050 C CA . LEU F 1 481 ? 122.805 108.454 128.959 1.00 50.00 948 LEU E CA 1
ATOM 11051 C C . LEU F 1 481 ? 122.309 108.571 127.528 1.00 50.00 948 LEU E C 1
ATOM 11052 O O . LEU F 1 481 ? 122.994 109.112 126.655 1.00 50.00 948 LEU E O 1
ATOM 11057 N N . MET F 1 482 ? 121.095 108.056 127.312 1.00 50.00 949 MET E N 1
ATOM 11058 C CA . MET F 1 482 ? 120.368 108.110 126.042 1.00 50.00 949 MET E CA 1
ATOM 11059 C C . MET F 1 482 ? 121.176 107.458 124.917 1.00 50.00 949 MET E C 1
ATOM 11060 O O . MET F 1 482 ? 121.721 108.117 124.029 1.00 50.00 949 MET E O 1
ATOM 11065 N N . MET F 1 483 ? 121.287 106.137 125.045 1.00 50.00 950 MET E N 1
ATOM 11066 C CA . MET F 1 483 ? 121.970 105.299 124.070 1.00 50.00 950 MET E CA 1
ATOM 11067 C C . MET F 1 483 ? 121.375 105.459 122.677 1.00 50.00 950 MET E C 1
ATOM 11068 O O . MET F 1 483 ? 120.200 105.785 122.508 1.00 50.00 950 MET E O 1
ATOM 11073 N N . ALA F 1 484 ? 122.201 105.214 121.676 1.00 50.00 951 ALA E N 1
ATOM 11074 C CA . ALA F 1 484 ? 121.770 105.278 120.293 1.00 50.00 951 ALA E CA 1
ATOM 11075 C C . ALA F 1 484 ? 121.820 103.896 119.658 1.00 50.00 951 ALA E C 1
ATOM 11076 O O . ALA F 1 484 ? 122.567 103.014 120.090 1.00 50.00 951 ALA E O 1
ATOM 11078 N N . GLY F 1 485 ? 121.016 103.728 118.606 1.00 50.00 952 GLY E N 1
ATOM 11079 C CA . GLY F 1 485 ? 120.920 102.441 117.944 1.00 50.00 952 GLY E CA 1
ATOM 11080 C C . GLY F 1 485 ? 122.194 102.014 117.250 1.00 50.00 952 GLY E C 1
ATOM 11081 O O . GLY F 1 485 ? 122.438 100.816 117.086 1.00 50.00 952 GLY E O 1
ATOM 11082 N N . ASN F 1 486 ? 123.019 102.973 116.829 1.00 50.00 953 ASN E N 1
ATOM 11083 C CA . ASN F 1 486 ? 124.338 102.612 116.331 1.00 50.00 953 ASN E CA 1
ATOM 11084 C C . ASN F 1 486 ? 125.229 102.097 117.448 1.00 50.00 953 ASN E C 1
ATOM 11085 O O . ASN F 1 486 ? 126.077 101.231 117.212 1.00 50.00 953 ASN E O 1
ATOM 11090 N N . TYR F 1 487 ? 125.050 102.600 118.665 1.00 50.00 954 TYR E N 1
ATOM 11091 C CA . TYR F 1 487 ? 125.754 102.012 119.791 1.00 50.00 954 TYR E CA 1
ATOM 11092 C C . TYR F 1 487 ? 125.129 100.694 120.210 1.00 50.00 954 TYR E C 1
ATOM 11093 O O . TYR F 1 487 ? 125.807 99.859 120.819 1.00 50.00 954 TYR E O 1
ATOM 11102 N N . ALA F 1 488 ? 123.867 100.470 119.857 1.00 50.00 955 ALA E N 1
ATOM 11103 C CA . ALA F 1 488 ? 123.241 99.197 120.174 1.00 50.00 955 ALA E CA 1
ATOM 11104 C C . ALA F 1 488 ? 123.803 98.075 119.316 1.00 50.00 955 ALA E C 1
ATOM 11105 O O . ALA F 1 488 ? 124.148 97.009 119.835 1.00 50.00 955 ALA E O 1
ATOM 11107 N N . ARG F 1 489 ? 123.935 98.305 118.009 1.00 50.00 956 ARG E N 1
ATOM 11108 C CA . ARG F 1 489 ? 124.283 97.221 117.102 1.00 50.00 956 ARG E CA 1
ATOM 11109 C C . ARG F 1 489 ? 125.727 96.776 117.239 1.00 50.00 956 ARG E C 1
ATOM 11110 O O . ARG F 1 489 ? 126.076 95.703 116.740 1.00 50.00 956 ARG E O 1
ATOM 11118 N N . GLU F 1 490 ? 126.573 97.559 117.898 1.00 50.00 957 GLU E N 1
ATOM 11119 C CA . GLU F 1 490 ? 127.911 97.063 118.173 1.00 50.00 957 GLU E CA 1
ATOM 11120 C C . GLU F 1 490 ? 127.886 96.005 119.266 1.00 50.00 957 GLU E C 1
ATOM 11121 O O . GLU F 1 490 ? 128.677 95.057 119.233 1.00 50.00 957 GLU E O 1
ATOM 11127 N N . LEU F 1 491 ? 126.949 96.111 120.199 1.00 50.00 958 LEU E N 1
ATOM 11128 C CA . LEU F 1 491 ? 126.870 95.193 121.322 1.00 50.00 958 LEU E CA 1
ATOM 11129 C C . LEU F 1 491 ? 126.224 93.861 120.979 1.00 50.00 958 LEU E C 1
ATOM 11130 O O . LEU F 1 491 ? 126.047 93.035 121.878 1.00 50.00 958 LEU E O 1
ATOM 11135 N N . PHE F 1 492 ? 125.843 93.628 119.726 1.00 50.00 959 PHE E N 1
ATOM 11136 C CA . PHE F 1 492 ? 125.259 92.349 119.350 1.00 50.00 959 PHE E CA 1
ATOM 11137 C C . PHE F 1 492 ? 125.866 91.785 118.076 1.00 50.00 959 PHE E C 1
ATOM 11138 O O . PHE F 1 492 ? 125.365 90.784 117.560 1.00 50.00 959 PHE E O 1
ATOM 11146 N N . LYS F 1 493 ? 126.914 92.407 117.556 1.00 50.00 960 LYS E N 1
ATOM 11147 C CA . LYS F 1 493 ? 127.563 91.876 116.375 1.00 50.00 960 LYS E CA 1
ATOM 11148 C C . LYS F 1 493 ? 128.289 90.588 116.744 1.00 50.00 960 LYS E C 1
ATOM 11149 O O . LYS F 1 493 ? 128.617 90.356 117.909 1.00 50.00 960 LYS E O 1
ATOM 11155 N N . ALA F 1 494 ? 128.482 89.718 115.747 1.00 50.00 961 ALA E N 1
ATOM 11156 C CA . ALA F 1 494 ? 129.023 88.387 116.003 1.00 50.00 961 ALA E CA 1
ATOM 11157 C C . ALA F 1 494 ? 130.456 88.437 116.512 1.00 50.00 961 ALA E C 1
ATOM 11158 O O . ALA F 1 494 ? 130.870 87.563 117.280 1.00 50.00 961 ALA E O 1
ATOM 11160 N N . GLU F 1 495 ? 131.214 89.453 116.124 1.00 50.00 962 GLU E N 1
ATOM 11161 C CA . GLU F 1 495 ? 132.547 89.661 116.660 1.00 50.00 962 GLU E CA 1
ATOM 11162 C C . GLU F 1 495 ? 132.468 90.499 117.928 1.00 50.00 962 GLU E C 1
ATOM 11163 O O . GLU F 1 495 ? 131.392 90.704 118.497 1.00 50.00 962 GLU E O 1
ATOM 11169 N N . HIS F 1 496 ? 133.636 90.935 118.410 1.00 50.00 963 HIS E N 1
ATOM 11170 C CA . HIS F 1 496 ? 133.813 91.874 119.520 1.00 50.00 963 HIS E CA 1
ATOM 11171 C C . HIS F 1 496 ? 133.245 91.356 120.837 1.00 50.00 963 HIS E C 1
ATOM 11172 O O . HIS F 1 496 ? 133.076 92.125 121.785 1.00 50.00 963 HIS E O 1
ATOM 11179 N N . ALA F 1 497 ? 132.948 90.062 120.920 1.00 50.00 964 ALA E N 1
ATOM 11180 C CA . ALA F 1 497 ? 132.360 89.517 122.131 1.00 50.00 964 ALA E CA 1
ATOM 11181 C C . ALA F 1 497 ? 133.402 89.391 123.227 1.00 50.00 964 ALA E C 1
ATOM 11182 O O . ALA F 1 497 ? 133.105 89.629 124.401 1.00 50.00 964 ALA E O 1
ATOM 11184 N N . ASP F 1 498 ? 134.630 89.039 122.853 1.00 50.00 965 ASP E N 1
ATOM 11185 C CA . ASP F 1 498 ? 135.694 88.920 123.837 1.00 50.00 965 ASP E CA 1
ATOM 11186 C C . ASP F 1 498 ? 136.112 90.278 124.370 1.00 50.00 965 ASP E C 1
ATOM 11187 O O . ASP F 1 498 ? 136.516 90.390 125.531 1.00 50.00 965 ASP E O 1
ATOM 11192 N N . LYS F 1 499 ? 136.005 91.320 123.546 1.00 50.00 966 LYS E N 1
ATOM 11193 C CA . LYS F 1 499 ? 136.383 92.653 123.986 1.00 50.00 966 LYS E CA 1
ATOM 11194 C C . LYS F 1 499 ? 135.388 93.229 124.976 1.00 50.00 966 LYS E C 1
ATOM 11195 O O . LYS F 1 499 ? 135.751 94.112 125.758 1.00 50.00 966 LYS E O 1
ATOM 11201 N N . LEU F 1 500 ? 134.150 92.746 124.969 1.00 50.00 967 LEU E N 1
ATOM 11202 C CA . LEU F 1 500 ? 133.153 93.226 125.911 1.00 50.00 967 LEU E CA 1
ATOM 11203 C C . LEU F 1 500 ? 133.231 92.543 127.259 1.00 50.00 967 LEU E C 1
ATOM 11204 O O . LEU F 1 500 ? 132.476 92.914 128.160 1.00 50.00 967 LEU E O 1
ATOM 11209 N N . VAL F 1 501 ? 134.080 91.532 127.412 1.00 50.00 968 VAL E N 1
ATOM 11210 C CA . VAL F 1 501 ? 134.122 90.758 128.645 1.00 50.00 968 VAL E CA 1
ATOM 11211 C C . VAL F 1 501 ? 135.554 90.621 129.129 1.00 50.00 968 VAL E C 1
ATOM 11212 O O . VAL F 1 501 ? 135.830 89.846 130.051 1.00 50.00 968 VAL E O 1
ATOM 11216 N N . ALA F 1 502 ? 136.471 91.369 128.515 1.00 50.00 969 ALA E N 1
ATOM 11217 C CA . ALA F 1 502 ? 137.892 91.106 128.715 1.00 50.00 969 ALA E CA 1
ATOM 11218 C C . ALA F 1 502 ? 138.368 91.524 130.098 1.00 50.00 969 ALA E C 1
ATOM 11219 O O . ALA F 1 502 ? 139.358 90.981 130.598 1.00 50.00 969 ALA E O 1
ATOM 11221 N N . LEU F 1 503 ? 137.688 92.473 130.734 1.00 50.00 970 LEU E N 1
ATOM 11222 C CA . LEU F 1 503 ? 138.051 92.815 132.097 1.00 50.00 970 LEU E CA 1
ATOM 11223 C C . LEU F 1 503 ? 137.465 91.857 133.111 1.00 50.00 970 LEU E C 1
ATOM 11224 O O . LEU F 1 503 ? 137.926 91.825 134.254 1.00 50.00 970 LEU E O 1
ATOM 11229 N N . VAL F 1 504 ? 136.461 91.080 132.726 1.00 50.00 971 VAL E N 1
ATOM 11230 C CA . VAL F 1 504 ? 135.829 90.171 133.672 1.00 50.00 971 VAL E CA 1
ATOM 11231 C C . VAL F 1 504 ? 136.752 88.974 133.870 1.00 50.00 971 VAL E C 1
ATOM 11232 O O . VAL F 1 504 ? 136.962 88.182 132.948 1.00 50.00 971 VAL E O 1
ATOM 11236 N N . ASP F 1 505 ? 137.307 88.841 135.069 1.00 50.00 972 ASP E N 1
ATOM 11237 C CA . ASP F 1 505 ? 138.056 87.652 135.450 1.00 50.00 972 ASP E CA 1
ATOM 11238 C C . ASP F 1 505 ? 137.078 86.570 135.909 1.00 50.00 972 ASP E C 1
ATOM 11239 O O . ASP F 1 505 ? 135.867 86.690 135.705 1.00 50.00 972 ASP E O 1
ATOM 11244 N N . LYS F 1 506 ? 137.600 85.509 136.562 1.00 50.00 973 LYS E N 1
ATOM 11245 C CA . LYS F 1 506 ? 136.872 84.305 136.970 1.00 50.00 973 LYS E CA 1
ATOM 11246 C C . LYS F 1 506 ? 136.167 83.693 135.765 1.00 50.00 973 LYS E C 1
ATOM 11247 O O . LYS F 1 506 ? 134.956 83.885 135.600 1.00 50.00 973 LYS E O 1
ATOM 11253 N N . PRO F 1 507 ? 136.900 82.986 134.896 1.00 50.00 974 PRO E N 1
ATOM 11254 C CA . PRO F 1 507 ? 136.434 82.750 133.515 1.00 50.00 974 PRO E CA 1
ATOM 11255 C C . PRO F 1 507 ? 135.166 81.916 133.361 1.00 50.00 974 PRO E C 1
ATOM 11256 O O . PRO F 1 507 ? 134.650 81.839 132.240 1.00 50.00 974 PRO E O 1
ATOM 11260 N N . ASP F 1 508 ? 134.641 81.301 134.425 1.00 50.00 975 ASP E N 1
ATOM 11261 C CA . ASP F 1 508 ? 133.353 80.625 134.303 1.00 50.00 975 ASP E CA 1
ATOM 11262 C C . ASP F 1 508 ? 132.218 81.628 134.106 1.00 50.00 975 ASP E C 1
ATOM 11263 O O . ASP F 1 508 ? 131.347 81.428 133.246 1.00 50.00 975 ASP E O 1
ATOM 11268 N N . ARG F 1 509 ? 132.228 82.724 134.874 1.00 50.00 976 ARG E N 1
ATOM 11269 C CA . ARG F 1 509 ? 131.269 83.796 134.650 1.00 50.00 976 ARG E CA 1
ATOM 11270 C C . ARG F 1 509 ? 131.475 84.455 133.301 1.00 50.00 976 ARG E C 1
ATOM 11271 O O . ARG F 1 509 ? 130.502 84.873 132.671 1.00 50.00 976 ARG E O 1
ATOM 11279 N N . LYS F 1 510 ? 132.725 84.530 132.842 1.00 50.00 977 LYS E N 1
ATOM 11280 C CA . LYS F 1 510 ? 133.008 85.046 131.509 1.00 50.00 977 LYS E CA 1
ATOM 11281 C C . LYS F 1 510 ? 132.379 84.172 130.433 1.00 50.00 977 LYS E C 1
ATOM 11282 O O . LYS F 1 510 ? 131.746 84.682 129.497 1.00 50.00 977 LYS E O 1
ATOM 11288 N N . SER F 1 511 ? 132.511 82.852 130.573 1.00 50.00 978 SER E N 1
ATOM 11289 C CA . SER F 1 511 ? 131.939 81.939 129.593 1.00 50.00 978 SER E CA 1
ATOM 11290 C C . SER F 1 511 ? 130.421 81.986 129.613 1.00 50.00 978 SER E C 1
ATOM 11291 O O . SER F 1 511 ? 129.785 81.971 128.555 1.00 50.00 978 SER E O 1
ATOM 11294 N N . ALA F 1 512 ? 129.824 82.090 130.800 1.00 50.00 979 ALA E N 1
ATOM 11295 C CA . ALA F 1 512 ? 128.370 82.183 130.871 1.00 50.00 979 ALA E CA 1
ATOM 11296 C C . ALA F 1 512 ? 127.859 83.513 130.325 1.00 50.00 979 ALA E C 1
ATOM 11297 O O . ALA F 1 512 ? 126.810 83.553 129.666 1.00 50.00 979 ALA E O 1
ATOM 11299 N N . LEU F 1 513 ? 128.596 84.597 130.567 1.00 50.00 980 LEU E N 1
ATOM 11300 C CA . LEU F 1 513 ? 128.193 85.907 130.081 1.00 50.00 980 LEU E CA 1
ATOM 11301 C C . LEU F 1 513 ? 128.273 85.981 128.567 1.00 50.00 980 LEU E C 1
ATOM 11302 O O . LEU F 1 513 ? 127.412 86.593 127.926 1.00 50.00 980 LEU E O 1
ATOM 11307 N N . VAL F 1 514 ? 129.286 85.352 127.973 1.00 50.00 981 VAL E N 1
ATOM 11308 C CA . VAL F 1 514 ? 129.336 85.294 126.516 1.00 50.00 981 VAL E CA 1
ATOM 11309 C C . VAL F 1 514 ? 128.276 84.336 125.987 1.00 50.00 981 VAL E C 1
ATOM 11310 O O . VAL F 1 514 ? 127.690 84.579 124.926 1.00 50.00 981 VAL E O 1
ATOM 11314 N N . GLU F 1 515 ? 127.964 83.275 126.737 1.00 50.00 982 GLU E N 1
ATOM 11315 C CA . GLU F 1 515 ? 127.006 82.286 126.262 1.00 50.00 982 GLU E CA 1
ATOM 11316 C C . GLU F 1 515 ? 125.595 82.851 126.202 1.00 50.00 982 GLU E C 1
ATOM 11317 O O . GLU F 1 515 ? 124.843 82.544 125.272 1.00 50.00 982 GLU E O 1
ATOM 11323 N N . VAL F 1 516 ? 125.221 83.676 127.182 1.00 50.00 983 VAL E N 1
ATOM 11324 C CA . VAL F 1 516 ? 123.882 84.262 127.170 1.00 50.00 983 VAL E CA 1
ATOM 11325 C C . VAL F 1 516 ? 123.731 85.231 126.003 1.00 50.00 983 VAL E C 1
ATOM 11326 O O . VAL F 1 516 ? 122.718 85.217 125.286 1.00 50.00 983 VAL E O 1
ATOM 11330 N N . LEU F 1 517 ? 124.767 86.033 125.751 1.00 50.00 984 LEU E N 1
ATOM 11331 C CA . LEU F 1 517 ? 124.766 86.898 124.581 1.00 50.00 984 LEU E CA 1
ATOM 11332 C C . LEU F 1 517 ? 124.760 86.101 123.289 1.00 50.00 984 LEU E C 1
ATOM 11333 O O . LEU F 1 517 ? 124.155 86.533 122.309 1.00 50.00 984 LEU E O 1
ATOM 11338 N N . ALA F 1 518 ? 125.402 84.934 123.278 1.00 50.00 985 ALA E N 1
ATOM 11339 C CA . ALA F 1 518 ? 125.428 84.112 122.074 1.00 50.00 985 ALA E CA 1
ATOM 11340 C C . ALA F 1 518 ? 124.055 83.530 121.780 1.00 50.00 985 ALA E C 1
ATOM 11341 O O . ALA F 1 518 ? 123.647 83.443 120.615 1.00 50.00 985 ALA E O 1
ATOM 11343 N N . LYS F 1 519 ? 123.330 83.144 122.832 1.00 50.00 986 LYS E N 1
ATOM 11344 C CA . LYS F 1 519 ? 121.927 82.783 122.674 1.00 50.00 986 LYS E CA 1
ATOM 11345 C C . LYS F 1 519 ? 121.128 83.953 122.135 1.00 50.00 986 LYS E C 1
ATOM 11346 O O . LYS F 1 519 ? 120.252 83.777 121.275 1.00 50.00 986 LYS E O 1
ATOM 11352 N N . PHE F 1 520 ? 121.456 85.158 122.597 1.00 50.00 987 PHE E N 1
ATOM 11353 C CA . PHE F 1 520 ? 120.726 86.340 122.157 1.00 50.00 987 PHE E CA 1
ATOM 11354 C C . PHE F 1 520 ? 120.981 86.646 120.684 1.00 50.00 987 PHE E C 1
ATOM 11355 O O . PHE F 1 520 ? 120.049 87.003 119.962 1.00 50.00 987 PHE E O 1
ATOM 11363 N N . ARG F 1 521 ? 122.231 86.502 120.221 1.00 50.00 988 ARG E N 1
ATOM 11364 C CA . ARG F 1 521 ? 122.510 86.637 118.789 1.00 50.00 988 ARG E CA 1
ATOM 11365 C C . ARG F 1 521 ? 121.801 85.568 117.973 1.00 50.00 988 ARG E C 1
ATOM 11366 O O . ARG F 1 521 ? 121.258 85.874 116.904 1.00 50.00 988 ARG E O 1
ATOM 11374 N N . GLN F 1 522 ? 121.831 84.314 118.446 1.00 50.00 989 GLN E N 1
ATOM 11375 C CA . GLN F 1 522 ? 121.249 83.202 117.700 1.00 50.00 989 GLN E CA 1
ATOM 11376 C C . GLN F 1 522 ? 119.750 83.369 117.537 1.00 50.00 989 GLN E C 1
ATOM 11377 O O . GLN F 1 522 ? 119.190 83.048 116.483 1.00 50.00 989 GLN E O 1
ATOM 11383 N N . LEU F 1 523 ? 119.092 83.906 118.554 1.00 50.00 990 LEU E N 1
ATOM 11384 C CA . LEU F 1 523 ? 117.646 84.010 118.549 1.00 50.00 990 LEU E CA 1
ATOM 11385 C C . LEU F 1 523 ? 117.181 85.442 118.345 1.00 50.00 990 LEU E C 1
ATOM 11386 O O . LEU F 1 523 ? 115.995 85.737 118.514 1.00 50.00 990 LEU E O 1
ATOM 11391 N N . ARG F 1 524 ? 118.083 86.351 117.991 1.00 50.00 991 ARG E N 1
ATOM 11392 C CA . ARG F 1 524 ? 117.727 87.734 117.733 1.00 50.00 991 ARG E CA 1
ATOM 11393 C C . ARG F 1 524 ? 117.199 87.920 116.323 1.00 50.00 991 ARG E C 1
ATOM 11394 O O . ARG F 1 524 ? 116.511 88.904 116.050 1.00 50.00 991 ARG E O 1
ATOM 11402 N N . LYS F 1 525 ? 117.488 86.958 115.438 1.00 50.00 992 LYS E N 1
ATOM 11403 C CA . LYS F 1 525 ? 117.126 87.092 114.031 1.00 50.00 992 LYS E CA 1
ATOM 11404 C C . LYS F 1 525 ? 115.618 87.017 113.802 1.00 50.00 992 LYS E C 1
ATOM 11405 O O . LYS F 1 525 ? 115.157 87.351 112.705 1.00 50.00 992 LYS E O 1
ATOM 11411 N N . VAL F 1 526 ? 114.843 86.603 114.806 1.00 50.00 993 VAL E N 1
ATOM 11412 C CA . VAL F 1 526 ? 113.392 86.597 114.674 1.00 50.00 993 VAL E CA 1
ATOM 11413 C C . VAL F 1 526 ? 112.870 88.010 114.487 1.00 50.00 993 VAL E C 1
ATOM 11414 O O . VAL F 1 526 ? 112.288 88.334 113.449 1.00 50.00 993 VAL E O 1
ATOM 11418 N N . TYR F 1 527 ? 113.110 88.882 115.451 1.00 50.00 994 TYR E N 1
ATOM 11419 C CA . TYR F 1 527 ? 112.730 90.263 115.220 1.00 50.00 994 TYR E CA 1
ATOM 11420 C C . TYR F 1 527 ? 113.848 90.971 114.464 1.00 50.00 994 TYR E C 1
ATOM 11421 O O . TYR F 1 527 ? 114.947 90.444 114.299 1.00 50.00 994 TYR E O 1
ATOM 11430 N N . ARG F 1 528 ? 113.517 92.150 113.930 1.00 50.00 995 ARG E N 1
ATOM 11431 C CA . ARG F 1 528 ? 114.309 92.894 112.936 1.00 50.00 995 ARG E CA 1
ATOM 11432 C C . ARG F 1 528 ? 114.644 92.066 111.698 1.00 50.00 995 ARG E C 1
ATOM 11433 O O . ARG F 1 528 ? 115.645 92.320 111.026 1.00 50.00 995 ARG E O 1
ATOM 11441 N N . ALA F 1 529 ? 113.818 91.078 111.387 1.00 50.00 996 ALA E N 1
ATOM 11442 C CA . ALA F 1 529 ? 113.766 90.475 110.069 1.00 50.00 996 ALA E CA 1
ATOM 11443 C C . ALA F 1 529 ? 112.507 90.992 109.399 1.00 50.00 996 ALA E C 1
ATOM 11444 O O . ALA F 1 529 ? 111.441 91.009 110.018 1.00 50.00 996 ALA E O 1
ATOM 11446 N N . ASN F 1 530 ? 112.633 91.441 108.154 1.00 50.00 997 ASN E N 1
ATOM 11447 C CA . ASN F 1 530 ? 111.498 92.084 107.510 1.00 50.00 997 ASN E CA 1
ATOM 11448 C C . ASN F 1 530 ? 110.406 91.082 107.182 1.00 50.00 997 ASN E C 1
ATOM 11449 O O . ASN F 1 530 ? 109.223 91.354 107.408 1.00 50.00 997 ASN E O 1
ATOM 11454 N N . TRP F 1 531 ? 110.770 89.914 106.665 1.00 50.00 998 TRP E N 1
ATOM 11455 C CA . TRP F 1 531 ? 109.778 88.881 106.396 1.00 50.00 998 TRP E CA 1
ATOM 11456 C C . TRP F 1 531 ? 110.232 87.514 106.880 1.00 50.00 998 TRP E C 1
ATOM 11457 O O . TRP F 1 531 ? 110.779 86.714 106.109 1.00 50.00 998 TRP E O 1
ATOM 11468 N N . PRO F 1 532 ? 110.005 87.207 108.151 1.00 50.00 999 PRO E N 1
ATOM 11469 C CA . PRO F 1 532 ? 109.819 85.813 108.546 1.00 50.00 999 PRO E CA 1
ATOM 11470 C C . PRO F 1 532 ? 108.472 85.319 108.047 1.00 50.00 999 PRO E C 1
ATOM 11471 O O . PRO F 1 532 ? 107.628 86.097 107.596 1.00 50.00 999 PRO E O 1
ATOM 11475 N N . LEU F 1 533 ? 108.294 83.997 108.150 1.00 50.00 1000 LEU E N 1
ATOM 11476 C CA . LEU F 1 533 ? 107.363 83.112 107.439 1.00 50.00 1000 LEU E CA 1
ATOM 11477 C C . LEU F 1 533 ? 107.724 82.980 105.967 1.00 50.00 1000 LEU E C 1
ATOM 11478 O O . LEU F 1 533 ? 107.018 82.291 105.230 1.00 50.00 1000 LEU E O 1
ATOM 11483 N N . ASN F 1 534 ? 108.801 83.622 105.517 1.00 50.00 1001 ASN E N 1
ATOM 11484 C CA . ASN F 1 534 ? 109.399 83.383 104.216 1.00 50.00 1001 ASN E CA 1
ATOM 11485 C C . ASN F 1 534 ? 110.881 83.096 104.365 1.00 50.00 1001 ASN E C 1
ATOM 11486 O O . ASN F 1 534 ? 111.587 82.972 103.359 1.00 50.00 1001 ASN E O 1
ATOM 11491 N N . ASP F 1 535 ? 111.356 82.992 105.602 1.00 50.00 1002 ASP E N 1
ATOM 11492 C CA . ASP F 1 535 ? 112.723 82.638 105.938 1.00 50.00 1002 ASP E CA 1
ATOM 11493 C C . ASP F 1 535 ? 112.726 82.211 107.395 1.00 50.00 1002 ASP E C 1
ATOM 11494 O O . ASP F 1 535 ? 111.882 82.657 108.178 1.00 50.00 1002 ASP E O 1
ATOM 11499 N N . MET F 1 536 ? 113.669 81.323 107.731 1.00 50.00 1003 MET E N 1
ATOM 11500 C CA . MET F 1 536 ? 113.996 80.942 109.108 1.00 50.00 1003 MET E CA 1
ATOM 11501 C C . MET F 1 536 ? 112.811 80.310 109.832 1.00 50.00 1003 MET E C 1
ATOM 11502 O O . MET F 1 536 ? 112.661 80.470 111.043 1.00 50.00 1003 MET E O 1
ATOM 11507 N N . SER F 1 537 ? 111.972 79.582 109.094 1.00 50.00 1004 SER E N 1
ATOM 11508 C CA . SER F 1 537 ? 110.667 79.178 109.604 1.00 50.00 1004 SER E CA 1
ATOM 11509 C C . SER F 1 537 ? 110.751 78.128 110.705 1.00 50.00 1004 SER E C 1
ATOM 11510 O O . SER F 1 537 ? 109.829 78.039 111.524 1.00 50.00 1004 SER E O 1
ATOM 11513 N N . ASP F 1 538 ? 111.829 77.346 110.762 1.00 50.00 1005 ASP E N 1
ATOM 11514 C CA . ASP F 1 538 ? 112.001 76.439 111.894 1.00 50.00 1005 ASP E CA 1
ATOM 11515 C C . ASP F 1 538 ? 112.333 77.207 113.162 1.00 50.00 1005 ASP E C 1
ATOM 11516 O O . ASP F 1 538 ? 111.885 76.840 114.257 1.00 50.00 1005 ASP E O 1
ATOM 11521 N N . GLU F 1 539 ? 113.101 78.289 113.033 1.00 50.00 1006 GLU E N 1
ATOM 11522 C CA . GLU F 1 539 ? 113.296 79.185 114.162 1.00 50.00 1006 GLU E CA 1
ATOM 11523 C C . GLU F 1 539 ? 111.990 79.857 114.558 1.00 50.00 1006 GLU E C 1
ATOM 11524 O O . GLU F 1 539 ? 111.748 80.084 115.747 1.00 50.00 1006 GLU E O 1
ATOM 11530 N N . VAL F 1 540 ? 111.126 80.138 113.581 1.00 50.00 1007 VAL E N 1
ATOM 11531 C CA . VAL F 1 540 ? 109.823 80.720 113.870 1.00 50.00 1007 VAL E CA 1
ATOM 11532 C C . VAL F 1 540 ? 108.946 79.728 114.623 1.00 50.00 1007 VAL E C 1
ATOM 11533 O O . VAL F 1 540 ? 108.201 80.104 115.533 1.00 50.00 1007 VAL E O 1
ATOM 11537 N N . ARG F 1 541 ? 109.046 78.448 114.294 1.00 50.00 1008 ARG E N 1
ATOM 11538 C CA . ARG F 1 541 ? 108.228 77.463 114.985 1.00 50.00 1008 ARG E CA 1
ATOM 11539 C C . ARG F 1 541 ? 108.873 76.911 116.246 1.00 50.00 1008 ARG E C 1
ATOM 11540 O O . ARG F 1 541 ? 108.232 76.123 116.948 1.00 50.00 1008 ARG E O 1
ATOM 11548 N N . GLN F 1 542 ? 110.115 77.278 116.549 1.00 50.00 1009 GLN E N 1
ATOM 11549 C CA . GLN F 1 542 ? 110.717 76.871 117.812 1.00 50.00 1009 GLN E CA 1
ATOM 11550 C C . GLN F 1 542 ? 111.119 78.023 118.719 1.00 50.00 1009 GLN E C 1
ATOM 11551 O O . GLN F 1 542 ? 111.691 77.763 119.787 1.00 50.00 1009 GLN E O 1
ATOM 11557 N N . TYR F 1 543 ? 110.833 79.274 118.338 1.00 50.00 1010 TYR E N 1
ATOM 11558 C CA . TYR F 1 543 ? 111.344 80.418 119.082 1.00 50.00 1010 TYR E CA 1
ATOM 11559 C C . TYR F 1 543 ? 110.766 80.518 120.486 1.00 50.00 1010 TYR E C 1
ATOM 11560 O O . TYR F 1 543 ? 111.441 81.040 121.376 1.00 50.00 1010 TYR E O 1
ATOM 11569 N N . LYS F 1 544 ? 109.557 80.009 120.722 1.00 50.00 1011 LYS E N 1
ATOM 11570 C CA . LYS F 1 544 ? 109.009 80.071 122.073 1.00 50.00 1011 LYS E CA 1
ATOM 11571 C C . LYS F 1 544 ? 109.811 79.199 123.032 1.00 50.00 1011 LYS E C 1
ATOM 11572 O O . LYS F 1 544 ? 110.222 79.662 124.102 1.00 50.00 1011 LYS E O 1
ATOM 11578 N N . ALA F 1 545 ? 110.093 77.956 122.637 1.00 50.00 1012 ALA E N 1
ATOM 11579 C CA . ALA F 1 545 ? 110.922 77.091 123.469 1.00 50.00 1012 ALA E CA 1
ATOM 11580 C C . ALA F 1 545 ? 112.361 77.590 123.539 1.00 50.00 1012 ALA E C 1
ATOM 11581 O O . ALA F 1 545 ? 113.004 77.473 124.592 1.00 50.00 1012 ALA E O 1
ATOM 11583 N N . LYS F 1 546 ? 112.864 78.190 122.456 1.00 50.00 1013 LYS E N 1
ATOM 11584 C CA . LYS F 1 546 ? 114.218 78.734 122.483 1.00 50.00 1013 LYS E CA 1
ATOM 11585 C C . LYS F 1 546 ? 114.325 79.936 123.416 1.00 50.00 1013 LYS E C 1
ATOM 11586 O O . LYS F 1 546 ? 115.322 80.091 124.130 1.00 50.00 1013 LYS E O 1
ATOM 11592 N N . ALA F 1 547 ? 113.294 80.768 123.465 1.00 50.00 1014 ALA E N 1
ATOM 11593 C CA . ALA F 1 547 ? 113.321 81.908 124.365 1.00 50.00 1014 ALA E CA 1
ATOM 11594 C C . ALA F 1 547 ? 113.077 81.491 125.801 1.00 50.00 1014 ALA E C 1
ATOM 11595 O O . ALA F 1 547 ? 113.593 82.136 126.718 1.00 50.00 1014 ALA E O 1
ATOM 11597 N N . VAL F 1 548 ? 112.299 80.429 126.015 1.00 50.00 1015 VAL E N 1
ATOM 11598 C CA . VAL F 1 548 ? 112.187 79.853 127.351 1.00 50.00 1015 VAL E CA 1
ATOM 11599 C C . VAL F 1 548 ? 113.542 79.330 127.815 1.00 50.00 1015 VAL E C 1
ATOM 11600 O O . VAL F 1 548 ? 113.931 79.516 128.974 1.00 50.00 1015 VAL E O 1
ATOM 11604 N N . GLU F 1 549 ? 114.314 78.743 126.900 1.00 50.00 1016 GLU E N 1
ATOM 11605 C CA . GLU F 1 549 ? 115.674 78.338 127.241 1.00 50.00 1016 GLU E CA 1
ATOM 11606 C C . GLU F 1 549 ? 116.571 79.542 127.514 1.00 50.00 1016 GLU E C 1
ATOM 11607 O O . GLU F 1 549 ? 117.432 79.492 128.401 1.00 50.00 1016 GLU E O 1
ATOM 11613 N N . MET F 1 550 ? 116.375 80.636 126.775 1.00 50.00 1017 MET E N 1
ATOM 11614 C CA . MET F 1 550 ? 117.207 81.816 126.993 1.00 50.00 1017 MET E CA 1
ATOM 11615 C C . MET F 1 550 ? 116.901 82.463 128.334 1.00 50.00 1017 MET E C 1
ATOM 11616 O O . MET F 1 550 ? 117.815 82.902 129.041 1.00 50.00 1017 MET E O 1
ATOM 11621 N N . ALA F 1 551 ? 115.630 82.500 128.719 1.00 50.00 1018 ALA E N 1
ATOM 11622 C CA . ALA F 1 551 ? 115.288 82.976 130.052 1.00 50.00 1018 ALA E CA 1
ATOM 11623 C C . ALA F 1 551 ? 115.723 81.982 131.117 1.00 50.00 1018 ALA E C 1
ATOM 11624 O O . ALA F 1 551 ? 115.995 82.374 132.257 1.00 50.00 1018 ALA E O 1
ATOM 11626 N N . ASN F 1 552 ? 115.806 80.702 130.760 1.00 50.00 1019 ASN E N 1
ATOM 11627 C CA . ASN F 1 552 ? 116.312 79.699 131.682 1.00 50.00 1019 ASN E CA 1
ATOM 11628 C C . ASN F 1 552 ? 117.802 79.893 131.939 1.00 50.00 1019 ASN E C 1
ATOM 11629 O O . ASN F 1 552 ? 118.284 79.594 133.038 1.00 50.00 1019 ASN E O 1
ATOM 11634 N N . ASP F 1 553 ? 118.542 80.394 130.946 1.00 50.00 1020 ASP E N 1
ATOM 11635 C CA . ASP F 1 553 ? 119.964 80.658 131.149 1.00 50.00 1020 ASP E CA 1
ATOM 11636 C C . ASP F 1 553 ? 120.181 81.801 132.130 1.00 50.00 1020 ASP E C 1
ATOM 11637 O O . ASP F 1 553 ? 121.112 81.760 132.941 1.00 50.00 1020 ASP E O 1
ATOM 11642 N N . LEU F 1 554 ? 119.325 82.821 132.083 1.00 50.00 1021 LEU E N 1
ATOM 11643 C CA . LEU F 1 554 ? 119.365 83.852 133.110 1.00 50.00 1021 LEU E CA 1
ATOM 11644 C C . LEU F 1 554 ? 118.922 83.299 134.448 1.00 50.00 1021 LEU E C 1
ATOM 11645 O O . LEU F 1 554 ? 119.368 83.777 135.496 1.00 50.00 1021 LEU E O 1
ATOM 11650 N N . LYS F 1 555 ? 118.057 82.286 134.419 1.00 50.00 1022 LYS E N 1
ATOM 11651 C CA . LYS F 1 555 ? 117.410 81.793 135.626 1.00 50.00 1022 LYS E CA 1
ATOM 11652 C C . LYS F 1 555 ? 118.392 81.064 136.535 1.00 50.00 1022 LYS E C 1
ATOM 11653 O O . LYS F 1 555 ? 118.293 81.158 137.763 1.00 50.00 1022 LYS E O 1
ATOM 11659 N N . THR F 1 556 ? 119.359 80.357 135.959 1.00 50.00 1023 THR E N 1
ATOM 11660 C CA . THR F 1 556 ? 120.239 79.514 136.755 1.00 50.00 1023 THR E CA 1
ATOM 11661 C C . THR F 1 556 ? 121.620 80.114 136.972 1.00 50.00 1023 THR E C 1
ATOM 11662 O O . THR F 1 556 ? 122.193 79.950 138.050 1.00 50.00 1023 THR E O 1
ATOM 11666 N N . HIS F 1 557 ? 122.180 80.796 135.982 1.00 50.00 1024 HIS E N 1
ATOM 11667 C CA . HIS F 1 557 ? 123.498 81.391 136.138 1.00 50.00 1024 HIS E CA 1
ATOM 11668 C C . HIS F 1 557 ? 123.456 82.765 136.777 1.00 50.00 1024 HIS E C 1
ATOM 11669 O O . HIS F 1 557 ? 124.506 83.396 136.918 1.00 50.00 1024 HIS E O 1
ATOM 11676 N N . PHE F 1 558 ? 122.279 83.253 137.141 1.00 50.00 1025 PHE E N 1
ATOM 11677 C CA . PHE F 1 558 ? 122.154 84.552 137.783 1.00 50.00 1025 PHE E CA 1
ATOM 11678 C C . PHE F 1 558 ? 121.031 84.522 138.807 1.00 50.00 1025 PHE E C 1
ATOM 11679 O O . PHE F 1 558 ? 119.887 84.202 138.467 1.00 50.00 1025 PHE E O 1
ATOM 11687 N N . PRO F 1 559 ? 121.315 84.837 140.071 1.00 50.00 1026 PRO E N 1
ATOM 11688 C CA . PRO F 1 559 ? 120.246 84.942 141.065 1.00 50.00 1026 PRO E CA 1
ATOM 11689 C C . PRO F 1 559 ? 119.543 86.289 141.073 1.00 50.00 1026 PRO E C 1
ATOM 11690 O O . PRO F 1 559 ? 118.650 86.494 141.902 1.00 50.00 1026 PRO E O 1
ATOM 11694 N N . TYR F 1 560 ? 119.907 87.202 140.173 1.00 50.00 1027 TYR E N 1
ATOM 11695 C CA . TYR F 1 560 ? 119.336 88.544 140.193 1.00 50.00 1027 TYR E CA 1
ATOM 11696 C C . TYR F 1 560 ? 117.916 88.533 139.655 1.00 50.00 1027 TYR E C 1
ATOM 11697 O O . TYR F 1 560 ? 116.961 88.816 140.385 1.00 50.00 1027 TYR E O 1
ATOM 11706 N N . ALA F 1 561 ? 117.774 88.177 138.383 1.00 50.00 1028 ALA E N 1
ATOM 11707 C CA . ALA F 1 561 ? 116.551 88.144 137.588 1.00 50.00 1028 ALA E CA 1
ATOM 11708 C C . ALA F 1 561 ? 115.708 89.414 137.659 1.00 50.00 1028 ALA E C 1
ATOM 11709 O O . ALA F 1 561 ? 114.636 89.395 138.273 1.00 50.00 1028 ALA E O 1
ATOM 11711 N N . PRO F 1 562 ? 116.126 90.530 137.061 1.00 50.00 1029 PRO E N 1
ATOM 11712 C CA . PRO F 1 562 ? 115.155 91.602 136.842 1.00 50.00 1029 PRO E CA 1
ATOM 11713 C C . PRO F 1 562 ? 114.466 91.428 135.496 1.00 50.00 1029 PRO E C 1
ATOM 11714 O O . PRO F 1 562 ? 115.087 91.144 134.472 1.00 50.00 1029 PRO E O 1
ATOM 11718 N N . CYS F 1 563 ? 113.149 91.575 135.502 1.00 50.00 1030 CYS E N 1
ATOM 11719 C CA . CYS F 1 563 ? 112.354 91.448 134.284 1.00 50.00 1030 CYS E CA 1
ATOM 11720 C C . CYS F 1 563 ? 111.836 92.829 133.921 1.00 50.00 1030 CYS E C 1
ATOM 11721 O O . CYS F 1 563 ? 110.830 93.281 134.471 1.00 50.00 1030 CYS E O 1
ATOM 11724 N N . THR F 1 564 ? 112.508 93.499 132.996 1.00 50.00 1031 THR E N 1
ATOM 11725 C CA . THR F 1 564 ? 112.060 94.820 132.593 1.00 50.00 1031 THR E CA 1
ATOM 11726 C C . THR F 1 564 ? 110.933 94.705 131.577 1.00 50.00 1031 THR E C 1
ATOM 11727 O O . THR F 1 564 ? 110.543 93.612 131.158 1.00 50.00 1031 THR E O 1
ATOM 11731 N N . ASN F 1 565 ? 110.438 95.859 131.131 1.00 50.00 1032 ASN E N 1
ATOM 11732 C CA . ASN F 1 565 ? 109.242 95.920 130.302 1.00 50.00 1032 ASN E CA 1
ATOM 11733 C C . ASN F 1 565 ? 109.449 95.393 128.898 1.00 50.00 1032 ASN E C 1
ATOM 11734 O O . ASN F 1 565 ? 108.475 95.351 128.145 1.00 50.00 1032 ASN E O 1
ATOM 11739 N N . TYR F 1 566 ? 110.657 94.987 128.518 1.00 50.00 1033 TYR E N 1
ATOM 11740 C CA . TYR F 1 566 ? 110.852 94.408 127.205 1.00 50.00 1033 TYR E CA 1
ATOM 11741 C C . TYR F 1 566 ? 111.257 92.946 127.203 1.00 50.00 1033 TYR E C 1
ATOM 11742 O O . TYR F 1 566 ? 111.103 92.300 126.164 1.00 50.00 1033 TYR E O 1
ATOM 11751 N N . LEU F 1 567 ? 111.741 92.400 128.320 1.00 50.00 1034 LEU E N 1
ATOM 11752 C CA . LEU F 1 567 ? 111.978 90.961 128.348 1.00 50.00 1034 LEU E CA 1
ATOM 11753 C C . LEU F 1 567 ? 110.677 90.186 128.269 1.00 50.00 1034 LEU E C 1
ATOM 11754 O O . LEU F 1 567 ? 110.632 89.121 127.648 1.00 50.00 1034 LEU E O 1
ATOM 11759 N N . HIS F 1 568 ? 109.609 90.714 128.869 1.00 50.00 1035 HIS E N 1
ATOM 11760 C CA . HIS F 1 568 ? 108.303 90.086 128.738 1.00 50.00 1035 HIS E CA 1
ATOM 11761 C C . HIS F 1 568 ? 107.747 90.251 127.333 1.00 50.00 1035 HIS E C 1
ATOM 11762 O O . HIS F 1 568 ? 106.887 89.469 126.921 1.00 50.00 1035 HIS E O 1
ATOM 11769 N N . LYS F 1 569 ? 108.234 91.237 126.584 1.00 50.00 1036 LYS E N 1
ATOM 11770 C CA . LYS F 1 569 ? 107.935 91.360 125.169 1.00 50.00 1036 LYS E CA 1
ATOM 11771 C C . LYS F 1 569 ? 108.940 90.633 124.289 1.00 50.00 1036 LYS E C 1
ATOM 11772 O O . LYS F 1 569 ? 108.998 90.900 123.085 1.00 50.00 1036 LYS E O 1
ATOM 11778 N N . VAL F 1 570 ? 109.745 89.741 124.853 1.00 50.00 1037 VAL E N 1
ATOM 11779 C CA . VAL F 1 570 ? 110.642 88.889 124.083 1.00 50.00 1037 VAL E CA 1
ATOM 11780 C C . VAL F 1 570 ? 110.388 87.417 124.369 1.00 50.00 1037 VAL E C 1
ATOM 11781 O O . VAL F 1 570 ? 110.168 86.623 123.450 1.00 50.00 1037 VAL E O 1
ATOM 11785 N N . ILE F 1 571 ? 110.382 87.038 125.648 1.00 50.00 1038 ILE E N 1
ATOM 11786 C CA . ILE F 1 571 ? 110.208 85.636 126.011 1.00 50.00 1038 ILE E CA 1
ATOM 11787 C C . ILE F 1 571 ? 108.764 85.185 125.912 1.00 50.00 1038 ILE E C 1
ATOM 11788 O O . ILE F 1 571 ? 108.475 84.002 126.108 1.00 50.00 1038 ILE E O 1
ATOM 11793 N N . GLU F 1 572 ? 107.851 86.098 125.630 1.00 50.00 1039 GLU E N 1
ATOM 11794 C CA . GLU F 1 572 ? 106.499 85.757 125.246 1.00 50.00 1039 GLU E CA 1
ATOM 11795 C C . GLU F 1 572 ? 106.089 86.840 124.255 1.00 50.00 1039 GLU E C 1
ATOM 11796 O O . GLU F 1 572 ? 106.912 87.681 123.879 1.00 50.00 1039 GLU E O 1
ATOM 11802 N N . HIS F 1 573 ? 104.846 86.771 123.764 1.00 50.00 1040 HIS E N 1
ATOM 11803 C CA . HIS F 1 573 ? 104.208 87.796 122.935 1.00 50.00 1040 HIS E CA 1
ATOM 11804 C C . HIS F 1 573 ? 104.917 88.010 121.600 1.00 50.00 1040 HIS E C 1
ATOM 11805 O O . HIS F 1 573 ? 104.755 89.054 120.970 1.00 50.00 1040 HIS E O 1
ATOM 11812 N N . VAL F 1 574 ? 105.738 87.056 121.170 1.00 50.00 1041 VAL E N 1
ATOM 11813 C CA . VAL F 1 574 ? 106.406 87.110 119.881 1.00 50.00 1041 VAL E CA 1
ATOM 11814 C C . VAL F 1 574 ? 106.082 85.884 119.041 1.00 50.00 1041 VAL E C 1
ATOM 11815 O O . VAL F 1 574 ? 105.779 86.002 117.846 1.00 50.00 1041 VAL E O 1
ATOM 11819 N N . GLN F 1 575 ? 106.132 84.700 119.657 1.00 50.00 1042 GLN E N 1
ATOM 11820 C CA . GLN F 1 575 ? 105.751 83.457 118.994 1.00 50.00 1042 GLN E CA 1
ATOM 11821 C C . GLN F 1 575 ? 104.303 83.489 118.538 1.00 50.00 1042 GLN E C 1
ATOM 11822 O O . GLN F 1 575 ? 104.010 83.311 117.353 1.00 50.00 1042 GLN E O 1
ATOM 11828 N N . GLU F 1 576 ? 103.382 83.711 119.475 1.00 50.00 1043 GLU E N 1
ATOM 11829 C CA . GLU F 1 576 ? 101.969 83.744 119.122 1.00 50.00 1043 GLU E CA 1
ATOM 11830 C C . GLU F 1 576 ? 101.625 84.982 118.319 1.00 50.00 1043 GLU E C 1
ATOM 11831 O O . GLU F 1 576 ? 100.653 84.970 117.560 1.00 50.00 1043 GLU E O 1
ATOM 11837 N N . LEU F 1 577 ? 102.403 86.050 118.474 1.00 50.00 1044 LEU E N 1
ATOM 11838 C CA . LEU F 1 577 ? 102.126 87.275 117.741 1.00 50.00 1044 LEU E CA 1
ATOM 11839 C C . LEU F 1 577 ? 102.396 87.089 116.258 1.00 50.00 1044 LEU E C 1
ATOM 11840 O O . LEU F 1 577 ? 101.578 87.469 115.415 1.00 50.00 1044 LEU E O 1
ATOM 11845 N N . ILE F 1 578 ? 103.534 86.489 115.923 1.00 50.00 1045 ILE E N 1
ATOM 11846 C CA . ILE F 1 578 ? 103.817 86.156 114.535 1.00 50.00 1045 ILE E CA 1
ATOM 11847 C C . ILE F 1 578 ? 102.923 85.015 114.070 1.00 50.00 1045 ILE E C 1
ATOM 11848 O O . ILE F 1 578 ? 102.455 85.002 112.923 1.00 50.00 1045 ILE E O 1
ATOM 11853 N N . GLU F 1 579 ? 102.613 84.081 114.968 1.00 50.00 1046 GLU E N 1
ATOM 11854 C CA . GLU F 1 579 ? 101.823 82.903 114.642 1.00 50.00 1046 GLU E CA 1
ATOM 11855 C C . GLU F 1 579 ? 100.364 83.240 114.367 1.00 50.00 1046 GLU E C 1
ATOM 11856 O O . GLU F 1 579 ? 99.678 82.459 113.699 1.00 50.00 1046 GLU E O 1
ATOM 11862 N N . HIS F 1 580 ? 99.907 84.410 114.819 1.00 50.00 1047 HIS E N 1
ATOM 11863 C CA . HIS F 1 580 ? 98.486 84.715 114.902 1.00 50.00 1047 HIS E CA 1
ATOM 11864 C C . HIS F 1 580 ? 97.859 84.820 113.513 1.00 50.00 1047 HIS E C 1
ATOM 11865 O O . HIS F 1 580 ? 98.473 85.369 112.594 1.00 50.00 1047 HIS E O 1
ATOM 11872 N N . PRO F 1 581 ? 96.655 84.287 113.324 1.00 50.00 1048 PRO E N 1
ATOM 11873 C CA . PRO F 1 581 ? 96.008 84.386 112.015 1.00 50.00 1048 PRO E CA 1
ATOM 11874 C C . PRO F 1 581 ? 95.503 85.789 111.735 1.00 50.00 1048 PRO E C 1
ATOM 11875 O O . PRO F 1 581 ? 95.200 86.563 112.648 1.00 50.00 1048 PRO E O 1
ATOM 11879 N N . SER F 1 582 ? 95.472 86.116 110.439 1.00 50.00 1049 SER E N 1
ATOM 11880 C CA . SER F 1 582 ? 94.939 87.353 109.862 1.00 50.00 1049 SER E CA 1
ATOM 11881 C C . SER F 1 582 ? 95.693 88.600 110.297 1.00 50.00 1049 SER E C 1
ATOM 11882 O O . SER F 1 582 ? 95.226 89.717 110.068 1.00 50.00 1049 SER E O 1
ATOM 11885 N N . GLY F 1 583 ? 96.863 88.450 110.901 1.00 50.00 1050 GLY E N 1
ATOM 11886 C CA . GLY F 1 583 ? 97.696 89.600 111.168 1.00 50.00 1050 GLY E CA 1
ATOM 11887 C C . GLY F 1 583 ? 98.583 89.859 109.974 1.00 50.00 1050 GLY E C 1
ATOM 11888 O O . GLY F 1 583 ? 98.108 89.910 108.837 1.00 50.00 1050 GLY E O 1
ATOM 11889 N N . VAL F 1 584 ? 99.874 90.014 110.214 1.00 50.00 1051 VAL E N 1
ATOM 11890 C CA . VAL F 1 584 ? 100.861 90.119 109.155 1.00 50.00 1051 VAL E CA 1
ATOM 11891 C C . VAL F 1 584 ? 101.806 88.929 109.177 1.00 50.00 1051 VAL E C 1
ATOM 11892 O O . VAL F 1 584 ? 102.020 88.273 108.158 1.00 50.00 1051 VAL E O 1
ATOM 11896 N N . GLY F 1 585 ? 102.371 88.630 110.343 1.00 50.00 1052 GLY E N 1
ATOM 11897 C CA . GLY F 1 585 ? 103.222 87.472 110.512 1.00 50.00 1052 GLY E CA 1
ATOM 11898 C C . GLY F 1 585 ? 104.669 87.834 110.762 1.00 50.00 1052 GLY E C 1
ATOM 11899 O O . GLY F 1 585 ? 105.570 87.089 110.366 1.00 50.00 1052 GLY E O 1
ATOM 11900 N N . SER F 1 586 ? 104.894 88.966 111.417 1.00 50.00 1053 SER E N 1
ATOM 11901 C CA . SER F 1 586 ? 106.235 89.487 111.664 1.00 50.00 1053 SER E CA 1
ATOM 11902 C C . SER F 1 586 ? 106.121 90.620 112.667 1.00 50.00 1053 SER E C 1
ATOM 11903 O O . SER F 1 586 ? 105.025 90.989 113.094 1.00 50.00 1053 SER E O 1
ATOM 11906 N N . VAL F 1 587 ? 107.271 91.168 113.045 1.00 50.00 1054 VAL E N 1
ATOM 11907 C CA . VAL F 1 587 ? 107.334 92.414 113.795 1.00 50.00 1054 VAL E CA 1
ATOM 11908 C C . VAL F 1 587 ? 108.332 93.359 113.151 1.00 50.00 1054 VAL E C 1
ATOM 11909 O O . VAL F 1 587 ? 108.284 94.571 113.377 1.00 50.00 1054 VAL E O 1
ATOM 11913 N N . GLY F 1 588 ? 109.236 92.813 112.338 1.00 50.00 1055 GLY E N 1
ATOM 11914 C CA . GLY F 1 588 ? 110.385 93.588 111.897 1.00 50.00 1055 GLY E CA 1
ATOM 11915 C C . GLY F 1 588 ? 110.027 94.658 110.890 1.00 50.00 1055 GLY E C 1
ATOM 11916 O O . GLY F 1 588 ? 110.367 95.829 111.066 1.00 50.00 1055 GLY E O 1
ATOM 11917 N N . ALA F 1 589 ? 109.303 94.282 109.841 1.00 50.00 1056 ALA E N 1
ATOM 11918 C CA . ALA F 1 589 ? 108.826 95.273 108.894 1.00 50.00 1056 ALA E CA 1
ATOM 11919 C C . ALA F 1 589 ? 107.699 96.125 109.459 1.00 50.00 1056 ALA E C 1
ATOM 11920 O O . ALA F 1 589 ? 107.343 97.133 108.844 1.00 50.00 1056 ALA E O 1
ATOM 11922 N N . LEU F 1 590 ? 107.137 95.749 110.604 1.00 50.00 1057 LEU E N 1
ATOM 11923 C CA . LEU F 1 590 ? 106.106 96.521 111.270 1.00 50.00 1057 LEU E CA 1
ATOM 11924 C C . LEU F 1 590 ? 106.671 97.508 112.268 1.00 50.00 1057 LEU E C 1
ATOM 11925 O O . LEU F 1 590 ? 105.926 98.008 113.115 1.00 50.00 1057 LEU E O 1
ATOM 11930 N N . SER F 1 591 ? 107.961 97.806 112.194 1.00 50.00 1058 SER E N 1
ATOM 11931 C CA . SER F 1 591 ? 108.614 98.567 113.248 1.00 50.00 1058 SER E CA 1
ATOM 11932 C C . SER F 1 591 ? 108.380 100.063 113.050 1.00 50.00 1058 SER E C 1
ATOM 11933 O O . SER F 1 591 ? 107.534 100.490 112.261 1.00 50.00 1058 SER E O 1
ATOM 11936 N N . SER F 1 592 ? 109.134 100.879 113.779 1.00 50.00 1059 SER E N 1
ATOM 11937 C CA . SER F 1 592 ? 108.887 102.310 113.867 1.00 50.00 1059 SER E CA 1
ATOM 11938 C C . SER F 1 592 ? 110.167 103.097 113.684 1.00 50.00 1059 SER E C 1
ATOM 11939 O O . SER F 1 592 ? 110.471 104.001 114.461 1.00 50.00 1059 SER E O 1
ATOM 11942 N N . GLU F 1 593 ? 110.958 102.769 112.669 1.00 50.00 1060 GLU E N 1
ATOM 11943 C CA . GLU F 1 593 ? 112.129 103.587 112.399 1.00 50.00 1060 GLU E CA 1
ATOM 11944 C C . GLU F 1 593 ? 111.886 104.589 111.282 1.00 50.00 1060 GLU E C 1
ATOM 11945 O O . GLU F 1 593 ? 112.552 105.630 111.244 1.00 50.00 1060 GLU E O 1
ATOM 11951 N N . GLY F 1 594 ? 110.899 104.324 110.425 1.00 50.00 1061 GLY E N 1
ATOM 11952 C CA . GLY F 1 594 ? 110.601 105.223 109.324 1.00 50.00 1061 GLY E CA 1
ATOM 11953 C C . GLY F 1 594 ? 110.110 106.590 109.759 1.00 50.00 1061 GLY E C 1
ATOM 11954 O O . GLY F 1 594 ? 110.287 107.573 109.037 1.00 50.00 1061 GLY E O 1
ATOM 11955 N N . ASN F 1 595 ? 109.493 106.680 110.934 1.00 50.00 1062 ASN E N 1
ATOM 11956 C CA . ASN F 1 595 ? 109.194 108.000 111.469 1.00 50.00 1062 ASN E CA 1
ATOM 11957 C C . ASN F 1 595 ? 110.464 108.708 111.909 1.00 50.00 1062 ASN E C 1
ATOM 11958 O O . ASN F 1 595 ? 110.626 109.908 111.660 1.00 50.00 1062 ASN E O 1
ATOM 11963 N N . GLU F 1 596 ? 111.388 107.974 112.536 1.00 50.00 1063 GLU E N 1
ATOM 11964 C CA . GLU F 1 596 ? 112.447 108.629 113.295 1.00 50.00 1063 GLU E CA 1
ATOM 11965 C C . GLU F 1 596 ? 113.487 109.249 112.378 1.00 50.00 1063 GLU E C 1
ATOM 11966 O O . GLU F 1 596 ? 113.920 110.385 112.607 1.00 50.00 1063 GLU E O 1
ATOM 11972 N N . ALA F 1 597 ? 113.877 108.536 111.320 1.00 50.00 1064 ALA E N 1
ATOM 11973 C CA . ALA F 1 597 ? 114.689 109.167 110.288 1.00 50.00 1064 ALA E CA 1
ATOM 11974 C C . ALA F 1 597 ? 113.908 110.261 109.586 1.00 50.00 1064 ALA E C 1
ATOM 11975 O O . ALA F 1 597 ? 114.498 111.256 109.151 1.00 50.00 1064 ALA E O 1
ATOM 11977 N N . GLY F 1 598 ? 112.582 110.111 109.515 1.00 50.00 1065 GLY E N 1
ATOM 11978 C CA . GLY F 1 598 ? 111.738 111.209 109.089 1.00 50.00 1065 GLY E CA 1
ATOM 11979 C C . GLY F 1 598 ? 111.866 112.428 109.978 1.00 50.00 1065 GLY E C 1
ATOM 11980 O O . GLY F 1 598 ? 111.835 113.561 109.489 1.00 50.00 1065 GLY E O 1
ATOM 11981 N N . ASN F 1 599 ? 112.051 112.215 111.281 1.00 50.00 1066 ASN E N 1
ATOM 11982 C CA . ASN F 1 599 ? 112.318 113.332 112.168 1.00 50.00 1066 ASN E CA 1
ATOM 11983 C C . ASN F 1 599 ? 113.650 113.989 111.859 1.00 50.00 1066 ASN E C 1
ATOM 11984 O O . ASN F 1 599 ? 113.764 115.211 111.996 1.00 50.00 1066 ASN E O 1
ATOM 11989 N N . LYS F 1 600 ? 114.626 113.216 111.379 1.00 50.00 1067 LYS E N 1
ATOM 11990 C CA . LYS F 1 600 ? 115.869 113.789 110.878 1.00 50.00 1067 LYS E CA 1
ATOM 11991 C C . LYS F 1 600 ? 115.614 114.690 109.687 1.00 50.00 1067 LYS E C 1
ATOM 11992 O O . LYS F 1 600 ? 116.345 115.659 109.475 1.00 50.00 1067 LYS E O 1
ATOM 11998 N N . LEU F 1 601 ? 114.570 114.406 108.921 1.00 50.00 1068 LEU E N 1
ATOM 11999 C CA . LEU F 1 601 ? 114.207 115.286 107.832 1.00 50.00 1068 LEU E CA 1
ATOM 12000 C C . LEU F 1 601 ? 113.414 116.479 108.326 1.00 50.00 1068 LEU E C 1
ATOM 12001 O O . LEU F 1 601 ? 113.456 117.543 107.695 1.00 50.00 1068 LEU E O 1
ATOM 12006 N N . PHE F 1 602 ? 112.734 116.336 109.469 1.00 50.00 1069 PHE E N 1
ATOM 12007 C CA . PHE F 1 602 ? 111.769 117.351 109.880 1.00 50.00 1069 PHE E CA 1
ATOM 12008 C C . PHE F 1 602 ? 112.442 118.639 110.324 1.00 50.00 1069 PHE E C 1
ATOM 12009 O O . PHE F 1 602 ? 111.964 119.731 109.998 1.00 50.00 1069 PHE E O 1
ATOM 12017 N N . ARG F 1 603 ? 113.518 118.540 111.103 1.00 50.00 1070 ARG E N 1
ATOM 12018 C CA . ARG F 1 603 ? 114.349 119.714 111.315 1.00 50.00 1070 ARG E CA 1
ATOM 12019 C C . ARG F 1 603 ? 114.945 120.175 110.001 1.00 50.00 1070 ARG E C 1
ATOM 12020 O O . ARG F 1 603 ? 114.979 121.374 109.708 1.00 50.00 1070 ARG E O 1
ATOM 12028 N N . GLN F 1 604 ? 115.365 119.218 109.177 1.00 50.00 1071 GLN E N 1
ATOM 12029 C CA . GLN F 1 604 ? 116.089 119.536 107.961 1.00 50.00 1071 GLN E CA 1
ATOM 12030 C C . GLN F 1 604 ? 115.190 120.212 106.948 1.00 50.00 1071 GLN E C 1
ATOM 12031 O O . GLN F 1 604 ? 115.649 121.073 106.194 1.00 50.00 1071 GLN E O 1
ATOM 12037 N N . LEU F 1 605 ? 113.909 119.885 106.944 1.00 50.00 1072 LEU E N 1
ATOM 12038 C CA . LEU F 1 605 ? 112.989 120.604 106.084 1.00 50.00 1072 LEU E CA 1
ATOM 12039 C C . LEU F 1 605 ? 112.412 121.852 106.730 1.00 50.00 1072 LEU E C 1
ATOM 12040 O O . LEU F 1 605 ? 111.620 122.543 106.084 1.00 50.00 1072 LEU E O 1
ATOM 12045 N N . ARG F 1 606 ? 112.776 122.172 107.970 1.00 50.00 1073 ARG E N 1
ATOM 12046 C CA . ARG F 1 606 ? 112.274 123.398 108.575 1.00 50.00 1073 ARG E CA 1
ATOM 12047 C C . ARG F 1 606 ? 113.375 124.373 108.948 1.00 50.00 1073 ARG E C 1
ATOM 12048 O O . ARG F 1 606 ? 113.252 125.571 108.668 1.00 50.00 1073 ARG E O 1
ATOM 12056 N N . LEU F 1 607 ? 114.459 123.892 109.551 1.00 50.00 1074 LEU E N 1
ATOM 12057 C CA . LEU F 1 607 ? 115.506 124.771 110.048 1.00 50.00 1074 LEU E CA 1
ATOM 12058 C C . LEU F 1 607 ? 116.264 125.369 108.876 1.00 50.00 1074 LEU E C 1
ATOM 12059 O O . LEU F 1 607 ? 117.285 124.834 108.437 1.00 50.00 1074 LEU E O 1
ATOM 12064 N N . GLY F 1 608 ? 115.748 126.469 108.350 1.00 50.00 1075 GLY E N 1
ATOM 12065 C CA . GLY F 1 608 ? 116.378 127.069 107.200 1.00 50.00 1075 GLY E CA 1
ATOM 12066 C C . GLY F 1 608 ? 116.165 126.269 105.941 1.00 50.00 1075 GLY E C 1
ATOM 12067 O O . GLY F 1 608 ? 117.099 126.112 105.149 1.00 50.00 1075 GLY E O 1
ATOM 12068 N N . HIS F 1 609 ? 114.982 125.696 105.767 1.00 50.00 1076 HIS E N 1
ATOM 12069 C CA . HIS F 1 609 ? 114.588 125.170 104.468 1.00 50.00 1076 HIS E CA 1
ATOM 12070 C C . HIS F 1 609 ? 113.292 125.765 103.946 1.00 50.00 1076 HIS E C 1
ATOM 12071 O O . HIS F 1 609 ? 113.229 126.187 102.785 1.00 50.00 1076 HIS E O 1
ATOM 12078 N N . ALA F 1 610 ? 112.252 125.800 104.764 1.00 50.00 1077 ALA E N 1
ATOM 12079 C CA . ALA F 1 610 ? 110.912 126.133 104.310 1.00 50.00 1077 ALA E CA 1
ATOM 12080 C C . ALA F 1 610 ? 110.654 127.630 104.475 1.00 50.00 1077 ALA E C 1
ATOM 12081 O O . ALA F 1 610 ? 111.589 128.421 104.609 1.00 50.00 1077 ALA E O 1
ATOM 12083 N N . ARG F 1 611 ? 109.383 128.031 104.408 1.00 50.00 1078 ARG E N 1
ATOM 12084 C CA . ARG F 1 611 ? 109.004 129.419 104.629 1.00 50.00 1078 ARG E CA 1
ATOM 12085 C C . ARG F 1 611 ? 109.336 129.839 106.045 1.00 50.00 1078 ARG E C 1
ATOM 12086 O O . ARG F 1 611 ? 109.088 129.106 107.002 1.00 50.00 1078 ARG E O 1
ATOM 12094 N N . LYS F 1 612 ? 109.911 131.016 106.170 1.00 50.00 1079 LYS E N 1
ATOM 12095 C CA . LYS F 1 612 ? 110.338 131.534 107.446 1.00 50.00 1079 LYS E CA 1
ATOM 12096 C C . LYS F 1 612 ? 109.754 132.926 107.592 1.00 50.00 1079 LYS E C 1
ATOM 12097 O O . LYS F 1 612 ? 109.460 133.594 106.601 1.00 50.00 1079 LYS E O 1
ATOM 12103 N N . GLY F 1 613 ? 109.557 133.352 108.833 1.00 50.00 1080 GLY E N 1
ATOM 12104 C CA . GLY F 1 613 ? 108.997 134.654 109.139 1.00 50.00 1080 GLY E CA 1
ATOM 12105 C C . GLY F 1 613 ? 107.639 134.597 109.794 1.00 50.00 1080 GLY E C 1
ATOM 12106 O O . GLY F 1 613 ? 107.206 135.592 110.391 1.00 50.00 1080 GLY E O 1
ATOM 12107 N N . ASN F 1 614 ? 106.962 133.460 109.716 1.00 50.00 1081 ASN E N 1
ATOM 12108 C CA . ASN F 1 614 ? 105.627 133.308 110.265 1.00 50.00 1081 ASN E CA 1
ATOM 12109 C C . ASN F 1 614 ? 105.409 131.821 110.461 1.00 50.00 1081 ASN E C 1
ATOM 12110 O O . ASN F 1 614 ? 105.606 131.043 109.527 1.00 50.00 1081 ASN E O 1
ATOM 12115 N N . THR F 1 615 ? 104.997 131.434 111.665 1.00 50.00 1082 THR E N 1
ATOM 12116 C CA . THR F 1 615 ? 105.063 130.035 112.072 1.00 50.00 1082 THR E CA 1
ATOM 12117 C C . THR F 1 615 ? 104.051 129.171 111.331 1.00 50.00 1082 THR E C 1
ATOM 12118 O O . THR F 1 615 ? 104.412 128.166 110.701 1.00 50.00 1082 THR E O 1
ATOM 12122 N N . TYR F 1 616 ? 102.773 129.547 111.404 1.00 50.00 1083 TYR E N 1
ATOM 12123 C CA . TYR F 1 616 ? 101.719 128.778 110.755 1.00 50.00 1083 TYR E CA 1
ATOM 12124 C C . TYR F 1 616 ? 101.842 128.787 109.238 1.00 50.00 1083 TYR E C 1
ATOM 12125 O O . TYR F 1 616 ? 101.502 127.797 108.584 1.00 50.00 1083 TYR E O 1
ATOM 12134 N N . ASN F 1 617 ? 102.324 129.880 108.656 1.00 50.00 1084 ASN E N 1
ATOM 12135 C CA . ASN F 1 617 ? 102.490 129.903 107.213 1.00 50.00 1084 ASN E CA 1
ATOM 12136 C C . ASN F 1 617 ? 103.713 129.111 106.773 1.00 50.00 1084 ASN E C 1
ATOM 12137 O O . ASN F 1 617 ? 103.799 128.720 105.607 1.00 50.00 1084 ASN E O 1
ATOM 12142 N N . GLY F 1 618 ? 104.644 128.837 107.680 1.00 50.00 1085 GLY E N 1
ATOM 12143 C CA . GLY F 1 618 ? 105.851 128.121 107.316 1.00 50.00 1085 GLY E CA 1
ATOM 12144 C C . GLY F 1 618 ? 105.750 126.626 107.519 1.00 50.00 1085 GLY E C 1
ATOM 12145 O O . GLY F 1 618 ? 106.301 125.832 106.744 1.00 50.00 1085 GLY E O 1
ATOM 12146 N N . LEU F 1 619 ? 105.032 126.224 108.563 1.00 50.00 1086 LEU E N 1
ATOM 12147 C CA . LEU F 1 619 ? 104.901 124.800 108.821 1.00 50.00 1086 LEU E CA 1
ATOM 12148 C C . LEU F 1 619 ? 104.043 124.126 107.758 1.00 50.00 1086 LEU E C 1
ATOM 12149 O O . LEU F 1 619 ? 104.244 122.944 107.449 1.00 50.00 1086 LEU E O 1
ATOM 12154 N N . ARG F 1 620 ? 103.119 124.883 107.157 1.00 50.00 1087 ARG E N 1
ATOM 12155 C CA . ARG F 1 620 ? 102.372 124.400 106.001 1.00 50.00 1087 ARG E CA 1
ATOM 12156 C C . ARG F 1 620 ? 103.294 124.097 104.837 1.00 50.00 1087 ARG E C 1
ATOM 12157 O O . ARG F 1 620 ? 103.127 123.089 104.140 1.00 50.00 1087 ARG E O 1
ATOM 12165 N N . ASP F 1 621 ? 104.286 124.943 104.623 1.00 50.00 1088 ASP E N 1
ATOM 12166 C CA . ASP F 1 621 ? 105.208 124.665 103.544 1.00 50.00 1088 ASP E CA 1
ATOM 12167 C C . ASP F 1 621 ? 106.207 123.584 103.906 1.00 50.00 1088 ASP E C 1
ATOM 12168 O O . ASP F 1 621 ? 106.817 123.010 103.001 1.00 50.00 1088 ASP E O 1
ATOM 12173 N N . VAL F 1 622 ? 106.391 123.295 105.195 1.00 50.00 1089 VAL E N 1
ATOM 12174 C CA . VAL F 1 622 ? 107.088 122.057 105.550 1.00 50.00 1089 VAL E CA 1
ATOM 12175 C C . VAL F 1 622 ? 106.278 120.862 105.080 1.00 50.00 1089 VAL E C 1
ATOM 12176 O O . VAL F 1 622 ? 106.789 119.979 104.377 1.00 50.00 1089 VAL E O 1
ATOM 12180 N N . LEU F 1 623 ? 104.993 120.838 105.450 1.00 50.00 1090 LEU E N 1
ATOM 12181 C CA . LEU F 1 623 ? 104.146 119.674 105.194 1.00 50.00 1090 LEU E CA 1
ATOM 12182 C C . LEU F 1 623 ? 103.922 119.442 103.709 1.00 50.00 1090 LEU E C 1
ATOM 12183 O O . LEU F 1 623 ? 103.875 118.290 103.267 1.00 50.00 1090 LEU E O 1
ATOM 12188 N N . CYS F 1 624 ? 103.830 120.512 102.924 1.00 50.00 1091 CYS E N 1
ATOM 12189 C CA . CYS F 1 624 ? 103.577 120.353 101.498 1.00 50.00 1091 CYS E CA 1
ATOM 12190 C C . CYS F 1 624 ? 104.759 119.694 100.799 1.00 50.00 1091 CYS E C 1
ATOM 12191 O O . CYS F 1 624 ? 104.588 118.710 100.065 1.00 50.00 1091 CYS E O 1
ATOM 12194 N N . THR F 1 625 ? 105.971 120.186 101.049 1.00 50.00 1092 THR E N 1
ATOM 12195 C CA . THR F 1 625 ? 107.110 119.582 100.378 1.00 50.00 1092 THR E CA 1
ATOM 12196 C C . THR F 1 625 ? 107.470 118.238 100.989 1.00 50.00 1092 THR E C 1
ATOM 12197 O O . THR F 1 625 ? 108.017 117.385 100.289 1.00 50.00 1092 THR E O 1
ATOM 12201 N N . HIS F 1 626 ? 107.088 117.985 102.238 1.00 50.00 1093 HIS E N 1
ATOM 12202 C CA . HIS F 1 626 ? 107.324 116.669 102.801 1.00 50.00 1093 HIS 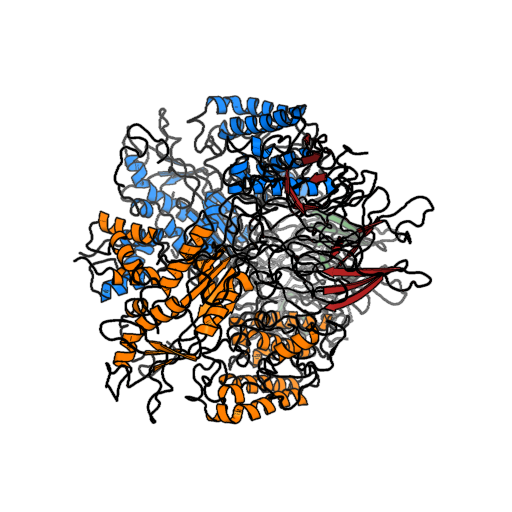E CA 1
ATOM 12203 C C . HIS F 1 626 ? 106.319 115.646 102.299 1.00 50.00 1093 HIS E C 1
ATOM 12204 O O . HIS F 1 626 ? 106.612 114.447 102.309 1.00 50.00 1093 HIS E O 1
ATOM 12211 N N . TRP F 1 627 ? 105.136 116.096 101.876 1.00 50.00 1094 TRP E N 1
ATOM 12212 C CA . TRP F 1 627 ? 104.225 115.217 101.155 1.00 50.00 1094 TRP E CA 1
ATOM 12213 C C . TRP F 1 627 ? 104.728 114.957 99.747 1.00 50.00 1094 TRP E C 1
ATOM 12214 O O . TRP F 1 627 ? 104.632 113.832 99.249 1.00 50.00 1094 TRP E O 1
ATOM 12225 N N . LEU F 1 628 ? 105.252 115.988 99.084 1.00 50.00 1095 LEU E N 1
ATOM 12226 C CA . LEU F 1 628 ? 105.799 115.786 97.749 1.00 50.00 1095 LEU E CA 1
ATOM 12227 C C . LEU F 1 628 ? 107.071 114.959 97.754 1.00 50.00 1095 LEU E C 1
ATOM 12228 O O . LEU F 1 628 ? 107.424 114.398 96.716 1.00 50.00 1095 LEU E O 1
ATOM 12233 N N . TYR F 1 629 ? 107.755 114.868 98.893 1.00 50.00 1096 TYR E N 1
ATOM 12234 C CA . TYR F 1 629 ? 109.029 114.163 98.957 1.00 50.00 1096 TYR E CA 1
ATOM 12235 C C . TYR F 1 629 ? 108.876 112.659 98.795 1.00 50.00 1096 TYR E C 1
ATOM 12236 O O . TYR F 1 629 ? 109.811 111.985 98.352 1.00 50.00 1096 TYR E O 1
ATOM 12245 N N . THR F 1 630 ? 107.715 112.112 99.119 1.00 50.00 1097 THR E N 1
ATOM 12246 C CA . THR F 1 630 ? 107.590 110.673 99.281 1.00 50.00 1097 THR E CA 1
ATOM 12247 C C . THR F 1 630 ? 106.596 110.033 98.327 1.00 50.00 1097 THR E C 1
ATOM 12248 O O . THR F 1 630 ? 106.071 108.961 98.623 1.00 50.00 1097 THR E O 1
ATOM 12252 N N . SER F 1 631 ? 106.336 110.637 97.181 1.00 50.00 1098 SER E N 1
ATOM 12253 C CA . SER F 1 631 ? 105.541 109.954 96.175 1.00 50.00 1098 SER E CA 1
ATOM 12254 C C . SER F 1 631 ? 106.402 108.951 95.430 1.00 50.00 1098 SER E C 1
ATOM 12255 O O . SER F 1 631 ? 107.490 109.286 94.951 1.00 50.00 1098 SER E O 1
ATOM 12258 N N . LYS F 1 632 ? 105.907 107.720 95.318 1.00 50.00 1099 LYS E N 1
ATOM 12259 C CA . LYS F 1 632 ? 106.624 106.713 94.554 1.00 50.00 1099 LYS E CA 1
ATOM 12260 C C . LYS F 1 632 ? 106.587 107.004 93.066 1.00 50.00 1099 LYS E C 1
ATOM 12261 O O . LYS F 1 632 ? 107.494 106.580 92.339 1.00 50.00 1099 LYS E O 1
ATOM 12267 N N . THR F 1 633 ? 105.577 107.751 92.612 1.00 50.00 1100 THR E N 1
ATOM 12268 C CA . THR F 1 633 ? 105.530 108.232 91.239 1.00 50.00 1100 THR E CA 1
ATOM 12269 C C . THR F 1 633 ? 106.692 109.153 90.916 1.00 50.00 1100 THR E C 1
ATOM 12270 O O . THR F 1 633 ? 107.078 109.264 89.750 1.00 50.00 1100 THR E O 1
ATOM 12274 N N . LEU F 1 634 ? 107.263 109.808 91.917 1.00 50.00 1101 LEU E N 1
ATOM 12275 C CA . LEU F 1 634 ? 108.456 110.596 91.679 1.00 50.00 1101 LEU E CA 1
ATOM 12276 C C . LEU F 1 634 ? 109.726 109.766 91.739 1.00 50.00 1101 LEU E C 1
ATOM 12277 O O . LEU F 1 634 ? 110.567 109.869 90.840 1.00 50.00 1101 LEU E O 1
ATOM 12282 N N . ARG F 1 635 ? 109.881 108.935 92.772 1.00 50.00 1102 ARG E N 1
ATOM 12283 C CA . ARG F 1 635 ? 111.138 108.219 92.950 1.00 50.00 1102 ARG E CA 1
ATOM 12284 C C . ARG F 1 635 ? 111.314 107.098 91.937 1.00 50.00 1102 ARG E C 1
ATOM 12285 O O . ARG F 1 635 ? 112.433 106.614 91.759 1.00 50.00 1102 ARG E O 1
ATOM 12293 N N . ASP F 1 636 ? 110.243 106.669 91.272 1.00 50.00 1103 ASP E N 1
ATOM 12294 C CA . ASP F 1 636 ? 110.424 105.795 90.126 1.00 50.00 1103 ASP E CA 1
ATOM 12295 C C . ASP F 1 636 ? 110.835 106.564 88.883 1.00 50.00 1103 ASP E C 1
ATOM 12296 O O . ASP F 1 636 ? 111.390 105.970 87.955 1.00 50.00 1103 ASP E O 1
ATOM 12301 N N . LYS F 1 637 ? 110.581 107.866 88.841 1.00 50.00 1104 LYS E N 1
ATOM 12302 C CA . LYS F 1 637 ? 110.959 108.663 87.688 1.00 50.00 1104 LYS E CA 1
ATOM 12303 C C . LYS F 1 637 ? 112.297 109.353 87.858 1.00 50.00 1104 LYS E C 1
ATOM 12304 O O . LYS F 1 637 ? 112.862 109.823 86.866 1.00 50.00 1104 LYS E O 1
ATOM 12310 N N . ALA F 1 638 ? 112.814 109.430 89.075 1.00 50.00 1105 ALA E N 1
ATOM 12311 C CA . ALA F 1 638 ? 114.091 110.070 89.330 1.00 50.00 1105 ALA E CA 1
ATOM 12312 C C . ALA F 1 638 ? 115.063 109.067 89.928 1.00 50.00 1105 ALA E C 1
ATOM 12313 O O . ALA F 1 638 ? 114.652 108.081 90.548 1.00 50.00 1105 ALA E O 1
ATOM 12315 N N . ALA F 1 639 ? 116.357 109.324 89.696 1.00 50.00 1106 ALA E N 1
ATOM 12316 C CA . ALA F 1 639 ? 117.489 108.562 90.244 1.00 50.00 1106 ALA E CA 1
ATOM 12317 C C . ALA F 1 639 ? 117.468 107.091 89.843 1.00 50.00 1106 ALA E C 1
ATOM 12318 O O . ALA F 1 639 ? 118.046 106.245 90.527 1.00 50.00 1106 ALA E O 1
ATOM 12320 N N . UNK F 1 640 ? 116.823 106.770 88.730 1.00 50.00 1107 UNK E N 1
ATOM 12321 C CA . UNK F 1 640 ? 116.688 105.395 88.270 1.00 50.00 1107 UNK E CA 1
ATOM 12322 C C . UNK F 1 640 ? 117.461 105.278 86.962 1.00 50.00 1107 UNK E C 1
ATOM 12323 O O . UNK F 1 640 ? 116.904 105.433 85.876 1.00 50.00 1107 UNK E O 1
ATOM 12325 N N . UNK F 1 641 ? 118.754 105.014 87.082 1.00 50.00 1108 UNK E N 1
ATOM 12326 C CA . UNK F 1 641 ? 119.621 104.712 85.957 1.00 50.00 1108 UNK E CA 1
ATOM 12327 C C . UNK F 1 641 ? 120.225 103.330 86.164 1.00 50.00 1108 UNK E C 1
ATOM 12328 O O . UNK F 1 641 ? 119.936 102.641 87.144 1.00 50.00 1108 UNK E O 1
ATOM 12330 N N . UNK F 1 642 ? 121.071 102.924 85.227 1.00 50.00 1109 UNK E N 1
ATOM 12331 C CA . UNK F 1 642 ? 121.789 101.662 85.318 1.00 50.00 1109 UNK E CA 1
ATOM 12332 C C . UNK F 1 642 ? 123.265 101.961 85.528 1.00 50.00 1109 UNK E C 1
ATOM 12333 O O . UNK F 1 642 ? 123.893 102.614 84.688 1.00 50.00 1109 UNK E O 1
ATOM 12335 N N . UNK F 1 643 ? 123.808 101.501 86.650 1.00 50.00 1110 UNK E N 1
ATOM 12336 C CA . UNK F 1 643 ? 125.235 101.632 86.880 1.00 50.00 1110 UNK E CA 1
ATOM 12337 C C . UNK F 1 643 ? 126.001 100.692 85.954 1.00 50.00 1110 UNK E C 1
ATOM 12338 O O . UNK F 1 643 ? 125.464 99.701 85.453 1.00 50.00 1110 UNK E O 1
ATOM 12340 N N . UNK F 1 644 ? 127.266 101.027 85.709 1.00 50.00 1111 UNK E N 1
ATOM 12341 C CA . UNK F 1 644 ? 128.108 100.196 84.857 1.00 50.00 1111 UNK E CA 1
ATOM 12342 C C . UNK F 1 644 ? 128.436 98.899 85.579 1.00 50.00 1111 UNK E C 1
ATOM 12343 O O . UNK F 1 644 ? 129.015 98.916 86.671 1.00 50.00 1111 UNK E O 1
ATOM 12345 N N . UNK F 1 645 ? 128.053 97.779 84.977 1.00 50.00 1112 UNK E N 1
ATOM 12346 C CA . UNK F 1 645 ? 128.190 96.492 85.637 1.00 50.00 1112 UNK E CA 1
ATOM 12347 C C . UNK F 1 645 ? 129.649 96.063 85.684 1.00 50.00 1112 UNK E C 1
ATOM 12348 O O . UNK F 1 645 ? 130.437 96.380 84.789 1.00 50.00 1112 UNK E O 1
ATOM 12350 N N . UNK F 1 646 ? 130.010 95.355 86.748 1.00 50.00 1113 UNK E N 1
ATOM 12351 C CA . UNK F 1 646 ? 131.351 94.809 86.921 1.00 50.00 1113 UNK E CA 1
ATOM 12352 C C . UNK F 1 646 ? 131.258 93.381 87.447 1.00 50.00 1113 UNK E C 1
ATOM 12353 O O . UNK F 1 646 ? 131.985 92.988 88.359 1.00 50.00 1113 UNK E O 1
ATOM 12355 N N . UNK F 1 647 ? 130.334 92.605 86.859 1.00 50.00 1114 UNK E N 1
ATOM 12356 C CA . UNK F 1 647 ? 130.054 91.201 87.203 1.00 50.00 1114 UNK E CA 1
ATOM 12357 C C . UNK F 1 647 ? 129.671 91.034 88.675 1.00 50.00 1114 UNK E C 1
ATOM 12358 O O . UNK F 1 647 ? 130.326 90.316 89.435 1.00 50.00 1114 UNK E O 1
ATOM 12360 N N . UNK F 1 648 ? 128.609 91.743 89.074 1.00 50.00 1115 UNK E N 1
ATOM 12361 C CA . UNK F 1 648 ? 127.953 91.714 90.383 1.00 50.00 1115 UNK E CA 1
ATOM 12362 C C . UNK F 1 648 ? 128.840 92.179 91.535 1.00 50.00 1115 UNK E C 1
ATOM 12363 O O . UNK F 1 648 ? 128.451 92.014 92.698 1.00 50.00 1115 UNK E O 1
ATOM 12365 N N . UNK F 1 649 ? 130.018 92.751 91.236 1.00 50.00 1116 UNK E N 1
ATOM 12366 C CA . UNK F 1 649 ? 130.921 93.404 92.200 1.00 50.00 1116 UNK E CA 1
ATOM 12367 C C . UNK F 1 649 ? 131.379 92.467 93.318 1.00 50.00 1116 UNK E C 1
ATOM 12368 O O . UNK F 1 649 ? 131.613 92.893 94.450 1.00 50.00 1116 UNK E O 1
ATOM 12370 N N . UNK F 1 650 ? 131.527 91.184 92.999 1.00 50.00 1117 UNK E N 1
ATOM 12371 C CA . UNK F 1 650 ? 131.901 90.185 93.991 1.00 50.00 1117 UNK E CA 1
ATOM 12372 C C . UNK F 1 650 ? 133.315 89.659 93.778 1.00 50.00 1117 UNK E C 1
ATOM 12373 O O . UNK F 1 650 ? 134.144 89.750 94.687 1.00 50.00 1117 UNK E O 1
ATOM 12375 N N . UNK F 1 651 ? 133.617 89.128 92.595 1.00 50.00 1118 UNK E N 1
ATOM 12376 C CA . UNK F 1 651 ? 134.899 88.479 92.370 1.00 50.00 1118 UNK E CA 1
ATOM 12377 C C . UNK F 1 651 ? 135.188 88.398 90.882 1.00 50.00 1118 UNK E C 1
ATOM 12378 O O . UNK F 1 651 ? 134.278 88.216 90.071 1.00 50.00 1118 UNK E O 1
ATOM 12380 N N . UNK F 1 652 ? 136.469 88.533 90.533 1.00 50.00 1119 UNK E N 1
ATOM 12381 C CA . UNK F 1 652 ? 136.927 87.995 89.254 1.00 50.00 1119 UNK E CA 1
ATOM 12382 C C . UNK F 1 652 ? 137.182 86.503 89.428 1.00 50.00 1119 UNK E C 1
ATOM 12383 O O . UNK F 1 652 ? 136.464 85.669 88.870 1.00 50.00 1119 UNK E O 1
ATOM 12385 N N . UNK F 1 653 ? 138.211 86.156 90.213 1.00 50.00 1120 UNK E N 1
ATOM 12386 C CA . UNK F 1 653 ? 138.168 85.015 91.125 1.00 50.00 1120 UNK E CA 1
ATOM 12387 C C . UNK F 1 653 ? 139.161 85.326 92.248 1.00 50.00 1120 UNK E C 1
ATOM 12388 O O . UNK F 1 653 ? 140.262 84.766 92.279 1.00 50.00 1120 UNK E O 1
ATOM 12390 N N . UNK F 1 654 ? 138.705 86.139 93.212 1.00 50.00 1121 UNK E N 1
ATOM 12391 C CA . UNK F 1 654 ? 139.494 86.651 94.335 1.00 50.00 1121 UNK E CA 1
ATOM 12392 C C . UNK F 1 654 ? 138.657 87.579 95.202 1.00 50.00 1121 UNK E C 1
ATOM 12393 O O . UNK F 1 654 ? 137.502 87.858 94.868 1.00 50.00 1121 UNK E O 1
ATOM 12395 N N . UNK F 1 655 ? 139.237 88.026 96.324 1.00 50.00 1122 UNK E N 1
ATOM 12396 C CA . UNK F 1 655 ? 139.070 89.377 96.879 1.00 50.00 1122 UNK E CA 1
ATOM 12397 C C . UNK F 1 655 ? 137.609 89.716 97.197 1.00 50.00 1122 UNK E C 1
ATOM 12398 O O . UNK F 1 655 ? 136.966 90.518 96.513 1.00 50.00 1122 UNK E O 1
ATOM 12400 N N . UNK F 1 656 ? 137.093 89.049 98.235 1.00 50.00 1123 UNK E N 1
ATOM 12401 C CA . UNK F 1 656 ? 135.762 89.375 98.749 1.00 50.00 1123 UNK E CA 1
ATOM 12402 C C . UNK F 1 656 ? 135.675 90.822 99.223 1.00 50.00 1123 UNK E C 1
ATOM 12403 O O . UNK F 1 656 ? 134.608 91.440 99.136 1.00 50.00 1123 UNK E O 1
ATOM 12405 N N . UNK F 1 657 ? 136.772 91.373 99.727 1.00 50.00 1124 UNK E N 1
ATOM 12406 C CA . UNK F 1 657 ? 136.930 92.808 99.873 1.00 50.00 1124 UNK E CA 1
ATOM 12407 C C . UNK F 1 657 ? 137.845 93.321 98.768 1.00 50.00 1124 UNK E C 1
ATOM 12408 O O . UNK F 1 657 ? 138.700 92.586 98.264 1.00 50.00 1124 UNK E O 1
ATOM 12410 N N . UNK F 1 658 ? 137.647 94.592 98.407 1.00 50.00 1125 UNK E N 1
ATOM 12411 C CA . UNK F 1 658 ? 138.318 95.284 97.295 1.00 50.00 1125 UNK E CA 1
ATOM 12412 C C . UNK F 1 658 ? 138.208 94.529 95.969 1.00 50.00 1125 UNK E C 1
ATOM 12413 O O . UNK F 1 658 ? 139.087 93.745 95.612 1.00 50.00 1125 UNK E O 1
ATOM 13440 N N . MET J 5 1 ? 80.722 148.891 152.883 1.00 50.00 1 MET N N 1
ATOM 13441 C CA . MET J 5 1 ? 81.464 149.955 152.220 1.00 50.00 1 MET N CA 1
ATOM 13442 C C . MET J 5 1 ? 81.849 149.551 150.812 1.00 50.00 1 MET N C 1
ATOM 13443 O O . MET J 5 1 ? 82.820 148.827 150.605 1.00 50.00 1 MET N O 1
ATOM 13448 N N . SER J 5 2 ? 81.068 150.008 149.843 1.00 50.00 2 SER N N 1
ATOM 13449 C CA . SER J 5 2 ? 81.466 149.874 148.457 1.00 50.00 2 SER N CA 1
ATOM 13450 C C . SER J 5 2 ? 82.484 150.956 148.105 1.00 50.00 2 SER N C 1
ATOM 13451 O O . SER J 5 2 ? 82.773 151.849 148.908 1.00 50.00 2 SER N O 1
ATOM 13454 N N . SER J 5 3 ? 83.061 150.825 146.901 1.00 50.00 3 SER N N 1
ATOM 13455 C CA . SER J 5 3 ? 84.035 151.765 146.325 1.00 50.00 3 SER N CA 1
ATOM 13456 C C . SER J 5 3 ? 85.303 151.869 147.177 1.00 50.00 3 SER N C 1
ATOM 13457 O O . SER J 5 3 ? 85.783 152.959 147.489 1.00 50.00 3 SER N O 1
ATOM 13460 N N . GLY J 5 4 ? 85.850 150.718 147.545 1.00 50.00 4 GLY N N 1
ATOM 13461 C CA . GLY J 5 4 ? 87.086 150.672 148.284 1.00 50.00 4 GLY N CA 1
ATOM 13462 C C . GLY J 5 4 ? 88.258 150.339 147.386 1.00 50.00 4 GLY N C 1
ATOM 13463 O O . GLY J 5 4 ? 88.083 149.920 146.240 1.00 50.00 4 GLY N O 1
ATOM 13464 N N . PRO J 5 5 ? 89.485 150.496 147.905 1.00 50.00 5 PRO N N 1
ATOM 13465 C CA . PRO J 5 5 ? 90.689 150.426 147.058 1.00 50.00 5 PRO N CA 1
ATOM 13466 C C . PRO J 5 5 ? 91.028 149.067 146.462 1.00 50.00 5 PRO N C 1
ATOM 13467 O O . PRO J 5 5 ? 90.271 148.100 146.581 1.00 50.00 5 PRO N O 1
ATOM 13471 N N . ILE J 5 6 ? 92.190 149.026 145.804 1.00 50.00 6 ILE N N 1
ATOM 13472 C CA . ILE J 5 6 ? 92.614 147.857 145.033 1.00 50.00 6 ILE N CA 1
ATOM 13473 C C . ILE J 5 6 ? 92.835 146.655 145.942 1.00 50.00 6 ILE N C 1
ATOM 13474 O O . ILE J 5 6 ? 92.174 145.621 145.789 1.00 50.00 6 ILE N O 1
ATOM 13479 N N . PHE J 5 7 ? 93.743 146.793 146.911 1.00 50.00 7 PHE N N 1
ATOM 13480 C CA . PHE J 5 7 ? 94.258 145.698 147.743 1.00 50.00 7 PHE N CA 1
ATOM 13481 C C . PHE J 5 7 ? 94.789 144.554 146.873 1.00 50.00 7 PHE N C 1
ATOM 13482 O O . PHE J 5 7 ? 94.181 143.498 146.710 1.00 50.00 7 PHE N O 1
ATOM 13490 N N . SER J 5 8 ? 95.908 144.845 146.225 1.00 50.00 8 SER N N 1
ATOM 13491 C CA . SER J 5 8 ? 96.717 143.775 145.655 1.00 50.00 8 SER N CA 1
ATOM 13492 C C . SER J 5 8 ? 97.287 142.983 146.822 1.00 50.00 8 SER N C 1
ATOM 13493 O O . SER J 5 8 ? 98.235 143.419 147.476 1.00 50.00 8 SER N O 1
ATOM 13496 N N . SER J 5 9 ? 96.694 141.824 147.103 1.00 50.00 9 SER N N 1
ATOM 13497 C CA . SER J 5 9 ? 97.059 141.060 148.285 1.00 50.00 9 SER N CA 1
ATOM 13498 C C . SER J 5 9 ? 98.436 140.425 148.117 1.00 50.00 9 SER N C 1
ATOM 13499 O O . SER J 5 9 ? 98.998 140.358 147.021 1.00 50.00 9 SER N O 1
ATOM 13502 N N . LEU J 5 10 ? 98.970 139.944 149.233 1.00 50.00 10 LEU N N 1
ATOM 13503 C CA . LEU J 5 10 ? 100.382 139.605 149.316 1.00 50.00 10 LEU N CA 1
ATOM 13504 C C . LEU J 5 10 ? 100.668 138.272 148.638 1.00 50.00 10 LEU N C 1
ATOM 13505 O O . LEU J 5 10 ? 99.981 137.274 148.881 1.00 50.00 10 LEU N O 1
ATOM 13510 N N . VAL J 5 11 ? 101.694 138.265 147.789 1.00 50.00 11 VAL N N 1
ATOM 13511 C CA . VAL J 5 11 ? 102.042 137.122 146.953 1.00 50.00 11 VAL N CA 1
ATOM 13512 C C . VAL J 5 11 ? 102.759 136.055 147.771 1.00 50.00 11 VAL N C 1
ATOM 13513 O O . VAL J 5 11 ? 103.164 136.297 148.913 1.00 50.00 11 VAL N O 1
ATOM 13517 N N . THR J 5 12 ? 102.921 134.872 147.183 1.00 50.00 12 THR N N 1
ATOM 13518 C CA . THR J 5 12 ? 103.540 133.732 147.844 1.00 50.00 12 THR N CA 1
ATOM 13519 C C . THR J 5 12 ? 104.971 133.576 147.351 1.00 50.00 12 THR N C 1
ATOM 13520 O O . THR J 5 12 ? 105.223 133.606 146.143 1.00 50.00 12 THR N O 1
ATOM 13524 N N . ASP J 5 13 ? 105.898 133.392 148.285 1.00 50.00 13 ASP N N 1
ATOM 13525 C CA . ASP J 5 13 ? 107.320 133.341 147.971 1.00 50.00 13 ASP N CA 1
ATOM 13526 C C . ASP J 5 13 ? 107.793 131.977 147.484 1.00 50.00 13 ASP N C 1
ATOM 13527 O O . ASP J 5 13 ? 108.990 131.832 147.210 1.00 50.00 13 ASP N O 1
ATOM 13532 N N . SER J 5 14 ? 106.886 130.994 147.376 1.00 50.00 14 SER N N 1
ATOM 13533 C CA . SER J 5 14 ? 107.187 129.593 147.040 1.00 50.00 14 SER N CA 1
ATOM 13534 C C . SER J 5 14 ? 108.210 128.969 147.986 1.00 50.00 14 SER N C 1
ATOM 13535 O O . SER J 5 14 ? 108.963 128.073 147.596 1.00 50.00 14 SER N O 1
ATOM 13538 N N . SER J 5 15 ? 108.236 129.421 149.243 1.00 50.00 15 SER N N 1
ATOM 13539 C CA . SER J 5 15 ? 109.200 128.903 150.206 1.00 50.00 15 SER N CA 1
ATOM 13540 C C . SER J 5 15 ? 108.709 127.628 150.877 1.00 50.00 15 SER N C 1
ATOM 13541 O O . SER J 5 15 ? 109.516 126.739 151.168 1.00 50.00 15 SER N O 1
ATOM 13544 N N . ARG J 5 16 ? 107.401 127.517 151.127 1.00 50.00 16 ARG N N 1
ATOM 13545 C CA . ARG J 5 16 ? 106.820 126.292 151.662 1.00 50.00 16 ARG N CA 1
ATOM 13546 C C . ARG J 5 16 ? 105.669 125.767 150.814 1.00 50.00 16 ARG N C 1
ATOM 13547 O O . ARG J 5 16 ? 104.934 124.884 151.272 1.00 50.00 16 ARG N O 1
ATOM 13555 N N . SER J 5 17 ? 105.497 126.272 149.595 1.00 50.00 17 SER N N 1
ATOM 13556 C CA . SER J 5 17 ? 104.461 125.815 148.679 1.00 50.00 17 SER N CA 1
ATOM 13557 C C . SER J 5 17 ? 105.101 125.128 147.480 1.00 50.00 17 SER N C 1
ATOM 13558 O O . SER J 5 17 ? 106.319 124.945 147.411 1.00 50.00 17 SER N O 1
ATOM 13561 N N . SER J 5 18 ? 104.261 124.757 146.515 1.00 50.00 18 SER N N 1
ATOM 13562 C CA . SER J 5 18 ? 104.751 124.125 145.302 1.00 50.00 18 SER N CA 1
ATOM 13563 C C . SER J 5 18 ? 105.408 125.158 144.389 1.00 50.00 18 SER N C 1
ATOM 13564 O O . SER J 5 18 ? 105.475 126.354 144.689 1.00 50.00 18 SER N O 1
ATOM 13567 N N . ARG J 5 19 ? 105.883 124.680 143.242 1.00 50.00 19 ARG N N 1
ATOM 13568 C CA . ARG J 5 19 ? 106.724 125.487 142.357 1.00 50.00 19 ARG N CA 1
ATOM 13569 C C . ARG J 5 19 ? 105.877 126.221 141.313 1.00 50.00 19 ARG N C 1
ATOM 13570 O O . ARG J 5 19 ? 106.118 126.154 140.110 1.00 50.00 19 ARG N O 1
ATOM 13578 N N . LYS J 5 20 ? 104.866 126.943 141.800 1.00 50.00 20 LYS N N 1
ATOM 13579 C CA . LYS J 5 20 ? 103.959 127.674 140.927 1.00 50.00 20 LYS N CA 1
ATOM 13580 C C . LYS J 5 20 ? 103.740 129.126 141.322 1.00 50.00 20 LYS N C 1
ATOM 13581 O O . LYS J 5 20 ? 103.086 129.847 140.561 1.00 50.00 20 LYS N O 1
ATOM 13587 N N . LYS J 5 21 ? 104.236 129.563 142.490 1.00 50.00 21 LYS N N 1
ATOM 13588 C CA . LYS J 5 21 ? 103.981 130.887 143.090 1.00 50.00 21 LYS N CA 1
ATOM 13589 C C . LYS J 5 21 ? 102.492 131.167 143.283 1.00 50.00 21 LYS N C 1
ATOM 13590 O O . LYS J 5 21 ? 102.079 132.331 143.302 1.00 50.00 21 LYS N O 1
ATOM 13596 N N . SER J 5 22 ? 101.695 130.097 143.440 1.00 50.00 22 SER N N 1
ATOM 13597 C CA . SER J 5 22 ? 100.225 130.133 143.519 1.00 50.00 22 SER N CA 1
ATOM 13598 C C . SER J 5 22 ? 99.598 130.847 142.323 1.00 50.00 22 SER N C 1
ATOM 13599 O O . SER J 5 22 ? 98.509 131.414 142.424 1.00 50.00 22 SER N O 1
ATOM 13602 N N . ASP J 5 23 ? 100.273 130.806 141.175 1.00 50.00 23 ASP N N 1
ATOM 13603 C CA . ASP J 5 23 ? 99.829 131.501 139.979 1.00 50.00 23 ASP N CA 1
ATOM 13604 C C . ASP J 5 23 ? 98.905 130.645 139.136 1.00 50.00 23 ASP N C 1
ATOM 13605 O O . ASP J 5 23 ? 98.575 131.023 138.008 1.00 50.00 23 ASP N O 1
ATOM 13610 N N . SER J 5 24 ? 98.459 129.516 139.671 1.00 50.00 24 SER N N 1
ATOM 13611 C CA . SER J 5 24 ? 97.671 128.545 138.929 1.00 50.00 24 SER N CA 1
ATOM 13612 C C . SER J 5 24 ? 96.188 128.790 139.083 1.00 50.00 24 SER N C 1
ATOM 13613 O O . SER J 5 24 ? 95.395 127.850 139.110 1.00 50.00 24 SER N O 1
ATOM 13616 N N . ALA J 5 25 ? 95.786 130.052 139.203 1.00 50.00 25 ALA N N 1
ATOM 13617 C CA . ALA J 5 25 ? 94.383 130.419 139.289 1.00 50.00 25 ALA N CA 1
ATOM 13618 C C . ALA J 5 25 ? 93.692 130.462 137.925 1.00 50.00 25 ALA N C 1
ATOM 13619 O O . ALA J 5 25 ? 92.503 130.782 137.858 1.00 50.00 25 ALA N O 1
ATOM 13621 N N . LEU J 5 26 ? 94.404 130.130 136.851 1.00 50.00 26 LEU N N 1
ATOM 13622 C CA . LEU J 5 26 ? 93.820 130.015 135.521 1.00 50.00 26 LEU N CA 1
ATOM 13623 C C . LEU J 5 26 ? 92.908 128.801 135.420 1.00 50.00 26 LEU N C 1
ATOM 13624 O O . LEU J 5 26 ? 93.311 127.684 135.753 1.00 50.00 26 LEU N O 1
ATOM 13629 N N . GLY J 5 27 ? 91.694 129.012 134.928 1.00 50.00 27 GLY N N 1
ATOM 13630 C CA . GLY J 5 27 ? 90.775 127.909 134.726 1.00 50.00 27 GLY N CA 1
ATOM 13631 C C . GLY J 5 27 ? 90.272 127.296 136.011 1.00 50.00 27 GLY N C 1
ATOM 13632 O O . GLY J 5 27 ? 90.182 126.068 136.114 1.00 50.00 27 GLY N O 1
ATOM 13633 N N . THR J 5 28 ? 89.955 128.120 137.001 1.00 50.00 28 THR N N 1
ATOM 13634 C CA . THR J 5 28 ? 89.539 127.641 138.306 1.00 50.00 28 THR N CA 1
ATOM 13635 C C . THR J 5 28 ? 88.121 128.071 138.616 1.00 50.00 28 THR N C 1
ATOM 13636 O O . THR J 5 28 ? 87.598 129.024 138.040 1.00 50.00 28 THR N O 1
ATOM 13640 N N . GLU J 5 29 ? 87.508 127.337 139.537 1.00 50.00 29 GLU N N 1
ATOM 13641 C CA . GLU J 5 29 ? 86.082 127.407 139.824 1.00 50.00 29 GLU N CA 1
ATOM 13642 C C . GLU J 5 29 ? 85.927 126.936 141.258 1.00 50.00 29 GLU N C 1
ATOM 13643 O O . GLU J 5 29 ? 86.354 125.819 141.560 1.00 50.00 29 GLU N O 1
ATOM 13649 N N . PHE J 5 30 ? 85.322 127.732 142.137 1.00 50.00 30 PHE N N 1
ATOM 13650 C CA . PHE J 5 30 ? 85.247 127.311 143.531 1.00 50.00 30 PHE N CA 1
ATOM 13651 C C . PHE J 5 30 ? 84.095 127.991 144.245 1.00 50.00 30 PHE N C 1
ATOM 13652 O O . PHE J 5 30 ? 83.373 128.809 143.676 1.00 50.00 30 PHE N O 1
ATOM 13660 N N . THR J 5 31 ? 83.958 127.665 145.528 1.00 50.00 31 THR N N 1
ATOM 13661 C CA . THR J 5 31 ? 83.018 128.311 146.426 1.00 50.00 31 THR N CA 1
ATOM 13662 C C . THR J 5 31 ? 83.700 128.680 147.736 1.00 50.00 31 THR N C 1
ATOM 13663 O O . THR J 5 31 ? 84.859 128.340 147.982 1.00 50.00 31 THR N O 1
ATOM 13667 N N . VAL J 5 32 ? 82.941 129.367 148.584 1.00 50.00 32 VAL N N 1
ATOM 13668 C CA . VAL J 5 32 ? 83.452 129.978 149.805 1.00 50.00 32 VAL N CA 1
ATOM 13669 C C . VAL J 5 32 ? 82.257 130.308 150.693 1.00 50.00 32 VAL N C 1
ATOM 13670 O O . VAL J 5 32 ? 81.202 130.718 150.205 1.00 50.00 32 VAL N O 1
ATOM 13674 N N . VAL J 5 33 ? 82.401 130.066 151.995 1.00 50.00 33 VAL N N 1
ATOM 13675 C CA . VAL J 5 33 ? 81.353 130.353 152.970 1.00 50.00 33 VAL N CA 1
ATOM 13676 C C . VAL J 5 33 ? 81.974 131.037 154.180 1.00 50.00 33 VAL N C 1
ATOM 13677 O O . VAL J 5 33 ? 83.004 130.585 154.695 1.00 50.00 33 VAL N O 1
ATOM 13681 N N . CYS J 5 34 ? 81.355 132.138 154.616 1.00 50.00 34 CYS N N 1
ATOM 13682 C CA . CYS J 5 34 ? 81.590 132.675 155.948 1.00 50.00 34 CYS N CA 1
ATOM 13683 C C . CYS J 5 34 ? 81.163 131.642 156.973 1.00 50.00 34 CYS N C 1
ATOM 13684 O O . CYS J 5 34 ? 79.966 131.427 157.179 1.00 50.00 34 CYS N O 1
ATOM 13687 N N . ASP J 5 35 ? 82.123 130.999 157.627 1.00 50.00 35 ASP N N 1
ATOM 13688 C CA . ASP J 5 35 ? 81.756 129.886 158.478 1.00 50.00 35 ASP N CA 1
ATOM 13689 C C . ASP J 5 35 ? 82.727 129.797 159.643 1.00 50.00 35 ASP N C 1
ATOM 13690 O O . ASP J 5 35 ? 83.852 130.300 159.592 1.00 50.00 35 ASP N O 1
ATOM 13695 N N . ARG J 5 36 ? 82.275 129.100 160.684 1.00 50.00 36 ARG N N 1
ATOM 13696 C CA . ARG J 5 36 ? 82.920 128.990 161.985 1.00 50.00 36 ARG N CA 1
ATOM 13697 C C . ARG J 5 36 ? 84.098 128.027 161.962 1.00 50.00 36 ARG N C 1
ATOM 13698 O O . ARG J 5 36 ? 84.594 127.681 160.886 1.00 50.00 36 ARG N O 1
ATOM 13706 N N . VAL J 5 37 ? 84.530 127.608 163.151 1.00 50.00 37 VAL N N 1
ATOM 13707 C CA . VAL J 5 37 ? 85.760 126.856 163.412 1.00 50.00 37 VAL N CA 1
ATOM 13708 C C . VAL J 5 37 ? 86.918 127.645 162.806 1.00 50.00 37 VAL N C 1
ATOM 13709 O O . VAL J 5 37 ? 87.372 127.330 161.696 1.00 50.00 37 VAL N O 1
ATOM 13713 N N . PRO J 5 38 ? 87.364 128.740 163.449 1.00 50.00 38 PRO N N 1
ATOM 13714 C CA . PRO J 5 38 ? 88.485 129.505 162.890 1.00 50.00 38 PRO N CA 1
ATOM 13715 C C . PRO J 5 38 ? 89.794 128.745 163.000 1.00 50.00 38 PRO N C 1
ATOM 13716 O O . PRO J 5 38 ? 90.638 129.079 163.837 1.00 50.00 38 PRO N O 1
ATOM 13720 N N . LEU J 5 39 ? 89.978 127.730 162.155 1.00 50.00 39 LEU N N 1
ATOM 13721 C CA . LEU J 5 39 ? 91.163 126.887 162.218 1.00 50.00 39 LEU N CA 1
ATOM 13722 C C . LEU J 5 39 ? 92.384 127.525 161.568 1.00 50.00 39 LEU N C 1
ATOM 13723 O O . LEU J 5 39 ? 93.443 126.889 161.528 1.00 50.00 39 LEU N O 1
ATOM 13728 N N . ARG J 5 40 ? 92.272 128.755 161.060 1.00 50.00 40 ARG N N 1
ATOM 13729 C CA . ARG J 5 40 ? 93.403 129.465 160.483 1.00 50.00 40 ARG N CA 1
ATOM 13730 C C . ARG J 5 40 ? 93.812 130.691 161.288 1.00 50.00 40 ARG N C 1
ATOM 13731 O O . ARG J 5 40 ? 94.868 131.270 161.009 1.00 50.00 40 ARG N O 1
ATOM 13739 N N . ASP J 5 41 ? 92.999 131.105 162.260 1.00 50.00 41 ASP N N 1
ATOM 13740 C CA . ASP J 5 41 ? 93.341 132.105 163.261 1.00 50.00 41 ASP N CA 1
ATOM 13741 C C . ASP J 5 41 ? 92.431 131.896 164.462 1.00 50.00 41 ASP N C 1
ATOM 13742 O O . ASP J 5 41 ? 91.309 132.416 164.488 1.00 50.00 41 ASP N O 1
ATOM 13747 N N . PRO J 5 42 ? 92.870 131.153 165.464 1.00 50.00 42 PRO N N 1
ATOM 13748 C CA . PRO J 5 42 ? 92.039 130.961 166.660 1.00 50.00 42 PRO N CA 1
ATOM 13749 C C . PRO J 5 42 ? 91.991 132.198 167.543 1.00 50.00 42 PRO N C 1
ATOM 13750 O O . PRO J 5 42 ? 92.621 132.246 168.604 1.00 50.00 42 PRO N O 1
ATOM 13754 N N . SER J 5 43 ? 91.238 133.204 167.114 1.00 50.00 43 SER N N 1
ATOM 13755 C CA . SER J 5 43 ? 91.092 134.459 167.825 1.00 50.00 43 SER N CA 1
ATOM 13756 C C . SER J 5 43 ? 89.623 134.732 168.109 1.00 50.00 43 SER N C 1
ATOM 13757 O O . SER J 5 43 ? 88.755 134.323 167.335 1.00 50.00 43 SER N O 1
ATOM 13760 N N . PRO J 5 44 ? 89.308 135.426 169.204 1.00 50.00 44 PRO N N 1
ATOM 13761 C CA . PRO J 5 44 ? 87.915 135.791 169.492 1.00 50.00 44 PRO N CA 1
ATOM 13762 C C . PRO J 5 44 ? 87.376 136.962 168.681 1.00 50.00 44 PRO N C 1
ATOM 13763 O O . PRO J 5 44 ? 86.314 137.487 169.023 1.00 50.00 44 PRO N O 1
ATOM 13767 N N . THR J 5 45 ? 88.067 137.395 167.638 1.00 50.00 45 THR N N 1
ATOM 13768 C CA . THR J 5 45 ? 87.659 138.544 166.847 1.00 50.00 45 THR N CA 1
ATOM 13769 C C . THR J 5 45 ? 87.491 138.221 165.372 1.00 50.00 45 THR N C 1
ATOM 13770 O O . THR J 5 45 ? 86.510 138.647 164.755 1.00 50.00 45 THR N O 1
ATOM 13774 N N . VAL J 5 46 ? 88.394 137.426 164.803 1.00 50.00 46 VAL N N 1
ATOM 13775 C CA . VAL J 5 46 ? 88.503 137.286 163.355 1.00 50.00 46 VAL N CA 1
ATOM 13776 C C . VAL J 5 46 ? 87.461 136.268 162.892 1.00 50.00 46 VAL N C 1
ATOM 13777 O O . VAL J 5 46 ? 87.692 135.059 162.933 1.00 50.00 46 VAL N O 1
ATOM 13781 N N . GLN J 5 47 ? 86.295 136.761 162.479 1.00 50.00 47 GLN N N 1
ATOM 13782 C CA . GLN J 5 47 ? 85.384 135.961 161.670 1.00 50.00 47 GLN N CA 1
ATOM 13783 C C . GLN J 5 47 ? 86.056 135.634 160.345 1.00 50.00 47 GLN N C 1
ATOM 13784 O O . GLN J 5 47 ? 86.738 136.477 159.756 1.00 50.00 47 GLN N O 1
ATOM 13790 N N . ARG J 5 48 ? 85.881 134.402 159.875 1.00 50.00 48 ARG N N 1
ATOM 13791 C CA . ARG J 5 48 ? 86.677 133.928 158.754 1.00 50.00 48 ARG N CA 1
ATOM 13792 C C . ARG J 5 48 ? 85.815 133.291 157.673 1.00 50.00 48 ARG N C 1
ATOM 13793 O O . ARG J 5 48 ? 85.023 132.384 157.947 1.00 50.00 48 ARG N O 1
ATOM 13801 N N . PHE J 5 49 ? 85.989 133.772 156.442 1.00 50.00 49 PHE N N 1
ATOM 13802 C CA . PHE J 5 49 ? 85.483 133.101 155.249 1.00 50.00 49 PHE N CA 1
ATOM 13803 C C . PHE J 5 49 ? 86.233 131.787 155.075 1.00 50.00 49 PHE N C 1
ATOM 13804 O O . PHE J 5 49 ? 87.425 131.790 154.755 1.00 50.00 49 PHE N O 1
ATOM 13812 N N . LEU J 5 50 ? 85.562 130.656 155.275 1.00 50.00 50 LEU N N 1
ATOM 13813 C CA . LEU J 5 50 ? 86.206 129.383 154.986 1.00 50.00 50 LEU N CA 1
ATOM 13814 C C . LEU J 5 50 ? 86.117 129.110 153.493 1.00 50.00 50 LEU N C 1
ATOM 13815 O O . LEU J 5 50 ? 85.110 129.428 152.854 1.00 50.00 50 LEU N O 1
ATOM 13820 N N . CYS J 5 51 ? 87.164 128.510 152.931 1.00 50.00 51 CYS N N 1
ATOM 13821 C CA . CYS J 5 51 ? 87.194 128.428 151.479 1.00 50.00 51 CYS N CA 1
ATOM 13822 C C . CYS J 5 51 ? 88.035 127.253 151.004 1.00 50.00 51 CYS N C 1
ATOM 13823 O O . CYS J 5 51 ? 88.920 126.764 151.711 1.00 50.00 51 CYS N O 1
ATOM 13826 N N . PHE J 5 52 ? 87.736 126.815 149.771 1.00 50.00 52 PHE N N 1
ATOM 13827 C CA . PHE J 5 52 ? 88.514 125.809 149.035 1.00 50.00 52 PHE N CA 1
ATOM 13828 C C . PHE J 5 52 ? 88.627 126.294 147.593 1.00 50.00 52 PHE N C 1
ATOM 13829 O O . PHE J 5 52 ? 87.814 125.917 146.746 1.00 50.00 52 PHE N O 1
ATOM 13837 N N . VAL J 5 53 ? 89.672 127.086 147.320 1.00 50.00 53 VAL N N 1
ATOM 13838 C CA . VAL J 5 53 ? 89.770 127.824 146.064 1.00 50.00 53 VAL N CA 1
ATOM 13839 C C . VAL J 5 53 ? 89.985 126.937 144.859 1.00 50.00 53 VAL N C 1
ATOM 13840 O O . VAL J 5 53 ? 89.727 127.366 143.731 1.00 50.00 53 VAL N O 1
ATOM 13844 N N . PHE J 5 54 ? 90.466 125.726 145.038 1.00 50.00 54 PHE N N 1
ATOM 13845 C CA . PHE J 5 54 ? 90.540 124.807 143.923 1.00 50.00 54 PHE N CA 1
ATOM 13846 C C . PHE J 5 54 ? 89.450 123.769 144.095 1.00 50.00 54 PHE N C 1
ATOM 13847 O O . PHE J 5 54 ? 89.365 123.119 145.141 1.00 50.00 54 PHE N O 1
ATOM 13855 N N . ASP J 5 55 ? 88.581 123.679 143.096 1.00 50.00 55 ASP N N 1
ATOM 13856 C CA . ASP J 5 55 ? 87.713 122.527 142.888 1.00 50.00 55 ASP N CA 1
ATOM 13857 C C . ASP J 5 55 ? 87.755 122.330 141.380 1.00 50.00 55 ASP N C 1
ATOM 13858 O O . ASP J 5 55 ? 86.903 122.848 140.662 1.00 50.00 55 ASP N O 1
ATOM 13863 N N . ASN J 5 56 ? 88.753 121.593 140.910 1.00 50.00 56 ASN N N 1
ATOM 13864 C CA . ASN J 5 56 ? 88.873 121.310 139.488 1.00 50.00 56 ASN N CA 1
ATOM 13865 C C . ASN J 5 56 ? 89.683 120.035 139.291 1.00 50.00 56 ASN N C 1
ATOM 13866 O O . ASN J 5 56 ? 90.170 119.421 140.244 1.00 50.00 56 ASN N O 1
ATOM 13871 N N . GLY J 5 57 ? 89.799 119.633 138.032 1.00 50.00 57 GLY N N 1
ATOM 13872 C CA . GLY J 5 57 ? 90.697 118.575 137.631 1.00 50.00 57 GLY N CA 1
ATOM 13873 C C . GLY J 5 57 ? 91.807 119.129 136.772 1.00 50.00 57 GLY N C 1
ATOM 13874 O O . GLY J 5 57 ? 92.778 119.686 137.288 1.00 50.00 57 GLY N O 1
ATOM 13875 N N . SER J 5 58 ? 91.642 119.023 135.451 1.00 50.00 58 SER N N 1
ATOM 13876 C CA . SER J 5 58 ? 92.670 119.378 134.480 1.00 50.00 58 SER N CA 1
ATOM 13877 C C . SER J 5 58 ? 93.059 120.852 134.501 1.00 50.00 58 SER N C 1
ATOM 13878 O O . SER J 5 58 ? 94.034 121.221 133.840 1.00 50.00 58 SER N O 1
ATOM 13881 N N . GLY J 5 59 ? 92.333 121.696 135.234 1.00 50.00 59 GLY N N 1
ATOM 13882 C CA . GLY J 5 59 ? 92.745 123.076 135.368 1.00 50.00 59 GLY N CA 1
ATOM 13883 C C . GLY J 5 59 ? 94.009 123.229 136.184 1.00 50.00 59 GLY N C 1
ATOM 13884 O O . GLY J 5 59 ? 94.940 123.927 135.776 1.00 50.00 59 GLY N O 1
ATOM 13885 N N . ALA J 5 60 ? 94.079 122.558 137.325 1.00 50.00 60 ALA N N 1
ATOM 13886 C CA . ALA J 5 60 ? 95.156 122.824 138.265 1.00 50.00 60 ALA N CA 1
ATOM 13887 C C . ALA J 5 60 ? 95.467 121.541 139.022 1.00 50.00 60 ALA N C 1
ATOM 13888 O O . ALA J 5 60 ? 95.188 120.438 138.547 1.00 50.00 60 ALA N O 1
ATOM 13890 N N . MET J 5 61 ? 96.090 121.690 140.185 1.00 50.00 61 MET N N 1
ATOM 13891 C CA . MET J 5 61 ? 96.050 120.661 141.210 1.00 50.00 61 MET N CA 1
ATOM 13892 C C . MET J 5 61 ? 94.602 120.429 141.653 1.00 50.00 61 MET N C 1
ATOM 13893 O O . MET J 5 61 ? 93.722 121.266 141.433 1.00 50.00 61 MET N O 1
ATOM 13898 N N . SER J 5 62 ? 94.373 119.297 142.327 1.00 50.00 62 SER N N 1
ATOM 13899 C CA . SER J 5 62 ? 93.020 118.763 142.498 1.00 50.00 62 SER N CA 1
ATOM 13900 C C . SER J 5 62 ? 92.137 119.670 143.351 1.00 50.00 62 SER N C 1
ATOM 13901 O O . SER J 5 62 ? 91.130 120.195 142.870 1.00 50.00 62 SER N O 1
ATOM 13904 N N . THR J 5 63 ? 92.493 119.873 144.613 1.00 50.00 63 THR N N 1
ATOM 13905 C CA . THR J 5 63 ? 91.756 120.813 145.444 1.00 50.00 63 THR N CA 1
ATOM 13906 C C . THR J 5 63 ? 92.734 121.495 146.387 1.00 50.00 63 THR N C 1
ATOM 13907 O O . THR J 5 63 ? 93.840 121.007 146.618 1.00 50.00 63 THR N O 1
ATOM 13911 N N . LEU J 5 64 ? 92.323 122.650 146.905 1.00 50.00 64 LEU N N 1
ATOM 13912 C CA . LEU J 5 64 ? 93.199 123.517 147.685 1.00 50.00 64 LEU N CA 1
ATOM 13913 C C . LEU J 5 64 ? 92.386 124.553 148.453 1.00 50.00 64 LEU N C 1
ATOM 13914 O O . LEU J 5 64 ? 91.531 125.219 147.860 1.00 50.00 64 LEU N O 1
ATOM 13919 N N . PRO J 5 65 ? 92.606 124.709 149.769 1.00 50.00 65 PRO N N 1
ATOM 13920 C CA . PRO J 5 65 ? 91.988 125.828 150.497 1.00 50.00 65 PRO N CA 1
ATOM 13921 C C . PRO J 5 65 ? 92.825 127.089 150.408 1.00 50.00 65 PRO N C 1
ATOM 13922 O O . PRO J 5 65 ? 93.838 127.118 149.709 1.00 50.00 65 PRO N O 1
ATOM 13926 N N . ILE J 5 66 ? 92.437 128.141 151.122 1.00 50.00 66 ILE N N 1
ATOM 13927 C CA . ILE J 5 66 ? 93.164 129.400 151.051 1.00 50.00 66 ILE N CA 1
ATOM 13928 C C . ILE J 5 66 ? 93.072 130.086 152.409 1.00 50.00 66 ILE N C 1
ATOM 13929 O O . ILE J 5 66 ? 92.206 129.777 153.229 1.00 50.00 66 ILE N O 1
ATOM 13934 N N . ASP J 5 67 ? 94.008 130.996 152.660 1.00 50.00 67 ASP N N 1
ATOM 13935 C CA . ASP J 5 67 ? 94.066 131.760 153.900 1.00 50.00 67 ASP N CA 1
ATOM 13936 C C . ASP J 5 67 ? 93.317 133.083 153.766 1.00 50.00 67 ASP N C 1
ATOM 13937 O O . ASP J 5 67 ? 93.849 134.154 154.055 1.00 50.00 67 ASP N O 1
ATOM 13942 N N . VAL J 5 68 ? 92.071 133.024 153.302 1.00 50.00 68 VAL N N 1
ATOM 13943 C CA . VAL J 5 68 ? 91.196 134.189 153.371 1.00 50.00 68 VAL N CA 1
ATOM 13944 C C . VAL J 5 68 ? 90.698 134.249 154.811 1.00 50.00 68 VAL N C 1
ATOM 13945 O O . VAL J 5 68 ? 89.827 133.481 155.217 1.00 50.00 68 VAL N O 1
ATOM 13949 N N . GLY J 5 69 ? 91.283 135.147 155.596 1.00 50.00 69 GLY N N 1
ATOM 13950 C CA . GLY J 5 69 ? 91.007 135.201 157.013 1.00 50.00 69 GLY N CA 1
ATOM 13951 C C . GLY J 5 69 ? 89.838 136.114 157.276 1.00 50.00 69 GLY N C 1
ATOM 13952 O O . GLY J 5 69 ? 88.713 135.813 156.875 1.00 50.00 69 GLY N O 1
ATOM 13953 N N . GLY J 5 70 ? 90.080 137.226 157.949 1.00 50.00 70 GLY N N 1
ATOM 13954 C CA . GLY J 5 70 ? 89.060 138.243 158.047 1.00 50.00 70 GLY N CA 1
ATOM 13955 C C . GLY J 5 70 ? 89.316 139.349 157.050 1.00 50.00 70 GLY N C 1
ATOM 13956 O O . GLY J 5 70 ? 88.396 139.820 156.376 1.00 50.00 70 GLY N O 1
ATOM 13957 N N . GLU J 5 71 ? 90.573 139.779 156.958 1.00 50.00 71 GLU N N 1
ATOM 13958 C CA . GLU J 5 71 ? 90.961 140.922 156.142 1.00 50.00 71 GLU N CA 1
ATOM 13959 C C . GLU J 5 71 ? 92.021 140.578 155.108 1.00 50.00 71 GLU N C 1
ATOM 13960 O O . GLU J 5 71 ? 91.885 140.951 153.938 1.00 50.00 71 GLU N O 1
ATOM 13966 N N . GLY J 5 72 ? 93.079 139.877 155.509 1.00 50.00 72 GLY N N 1
ATOM 13967 C CA . GLY J 5 72 ? 94.232 139.670 154.664 1.00 50.00 72 GLY N CA 1
ATOM 13968 C C . GLY J 5 72 ? 94.282 138.284 154.044 1.00 50.00 72 GLY N C 1
ATOM 13969 O O . GLY J 5 72 ? 93.555 137.371 154.422 1.00 50.00 72 GLY N O 1
ATOM 13970 N N . ILE J 5 73 ? 95.174 138.145 153.066 1.00 50.00 73 ILE N N 1
ATOM 13971 C CA . ILE J 5 73 ? 95.276 136.949 152.239 1.00 50.00 73 ILE N CA 1
ATOM 13972 C C . ILE J 5 73 ? 96.720 136.475 152.234 1.00 50.00 73 ILE N C 1
ATOM 13973 O O . ILE J 5 73 ? 97.634 137.260 151.959 1.00 50.00 73 ILE N O 1
ATOM 13978 N N . SER J 5 74 ? 96.921 135.196 152.521 1.00 50.00 74 SER N N 1
ATOM 13979 C CA . SER J 5 74 ? 98.237 134.568 152.510 1.00 50.00 74 SER N CA 1
ATOM 13980 C C . SER J 5 74 ? 98.043 133.105 152.126 1.00 50.00 74 SER N C 1
ATOM 13981 O O . SER J 5 74 ? 97.041 132.746 151.501 1.00 50.00 74 SER N O 1
ATOM 13984 N N . LEU J 5 75 ? 99.019 132.264 152.448 1.00 50.00 75 LEU N N 1
ATOM 13985 C CA . LEU J 5 75 ? 98.829 130.822 152.418 1.00 50.00 75 LEU N CA 1
ATOM 13986 C C . LEU J 5 75 ? 98.593 130.291 153.823 1.00 50.00 75 LEU N C 1
ATOM 13987 O O . LEU J 5 75 ? 99.067 130.857 154.810 1.00 50.00 75 LEU N O 1
ATOM 13992 N N . SER J 5 76 ? 97.830 129.205 153.906 1.00 50.00 76 SER N N 1
ATOM 13993 C CA . SER J 5 76 ? 97.715 128.466 155.155 1.00 50.00 76 SER N CA 1
ATOM 13994 C C . SER J 5 76 ? 97.741 126.960 154.981 1.00 50.00 76 SER N C 1
ATOM 13995 O O . SER J 5 76 ? 97.908 126.260 155.983 1.00 50.00 76 SER N O 1
ATOM 13998 N N . ASP J 5 77 ? 97.582 126.436 153.770 1.00 50.00 77 ASP N N 1
ATOM 13999 C CA . ASP J 5 77 ? 97.542 125.001 153.562 1.00 50.00 77 ASP N CA 1
ATOM 14000 C C . ASP J 5 77 ? 97.831 124.718 152.101 1.00 50.00 77 ASP N C 1
ATOM 14001 O O . ASP J 5 77 ? 97.581 125.554 151.230 1.00 50.00 77 ASP N O 1
ATOM 14006 N N . MET J 5 78 ? 98.370 123.531 151.851 1.00 50.00 78 MET N N 1
ATOM 14007 C CA . MET J 5 78 ? 98.590 123.037 150.502 1.00 50.00 78 MET N CA 1
ATOM 14008 C C . MET J 5 78 ? 98.075 121.610 150.428 1.00 50.00 78 MET N C 1
ATOM 14009 O O . MET J 5 78 ? 98.551 120.739 151.164 1.00 50.00 78 MET N O 1
ATOM 14014 N N . LYS J 5 79 ? 97.095 121.379 149.561 1.00 50.00 79 LYS N N 1
ATOM 14015 C CA . LYS J 5 79 ? 96.554 120.055 149.305 1.00 50.00 79 LYS N CA 1
ATOM 14016 C C . LYS J 5 79 ? 96.887 119.602 147.894 1.00 50.00 79 LYS N C 1
ATOM 14017 O O . LYS J 5 79 ? 97.152 120.409 147.002 1.00 50.00 79 LYS N O 1
ATOM 14023 N N . GLU J 5 80 ? 96.864 118.289 147.711 1.00 50.00 80 GLU N N 1
ATOM 14024 C CA . GLU J 5 80 ? 96.530 117.644 146.450 1.00 50.00 80 GLU N CA 1
ATOM 14025 C C . GLU J 5 80 ? 95.543 116.522 146.725 1.00 50.00 80 GLU N C 1
ATOM 14026 O O . GLU J 5 80 ? 95.595 115.452 146.110 1.00 50.00 80 GLU N O 1
ATOM 14032 N N . VAL J 5 81 ? 94.638 116.778 147.676 1.00 50.00 81 VAL N N 1
ATOM 14033 C CA . VAL J 5 81 ? 93.705 115.779 148.187 1.00 50.00 81 VAL N CA 1
ATOM 14034 C C . VAL J 5 81 ? 92.740 115.363 147.086 1.00 50.00 81 VAL N C 1
ATOM 14035 O O . VAL J 5 81 ? 92.210 116.215 146.361 1.00 50.00 81 VAL N O 1
ATOM 14039 N N . LYS J 5 82 ? 92.545 114.046 146.942 1.00 50.00 82 LYS N N 1
ATOM 14040 C CA . LYS J 5 82 ? 91.761 113.413 145.881 1.00 50.00 82 LYS N CA 1
ATOM 14041 C C . LYS J 5 82 ? 92.308 113.811 144.509 1.00 50.00 82 LYS N C 1
ATOM 14042 O O . LYS J 5 82 ? 91.654 114.480 143.711 1.00 50.00 82 LYS N O 1
ATOM 14048 N N . ALA J 5 83 ? 93.535 113.354 144.269 1.00 50.00 83 ALA N N 1
ATOM 14049 C CA . ALA J 5 83 ? 94.408 113.893 143.230 1.00 50.00 83 ALA N CA 1
ATOM 14050 C C . ALA J 5 83 ? 93.866 113.570 141.842 1.00 50.00 83 ALA N C 1
ATOM 14051 O O . ALA J 5 83 ? 94.010 112.453 141.342 1.00 50.00 83 ALA N O 1
ATOM 14053 N N . MET J 5 84 ? 93.213 114.571 141.243 1.00 50.00 84 MET N N 1
ATOM 14054 C CA . MET J 5 84 ? 92.805 114.755 139.850 1.00 50.00 84 MET N CA 1
ATOM 14055 C C . MET J 5 84 ? 92.240 113.553 139.092 1.00 50.00 84 MET N C 1
ATOM 14056 O O . MET J 5 84 ? 92.894 113.055 138.169 1.00 50.00 84 MET N O 1
ATOM 14061 N N . PRO J 5 85 ? 91.054 113.049 139.431 1.00 50.00 85 PRO N N 1
ATOM 14062 C CA . PRO J 5 85 ? 90.187 112.446 138.405 1.00 50.00 85 PRO N CA 1
ATOM 14063 C C . PRO J 5 85 ? 89.107 113.397 137.911 1.00 50.00 85 PRO N C 1
ATOM 14064 O O . PRO J 5 85 ? 88.236 112.959 137.157 1.00 50.00 85 PRO N O 1
ATOM 14068 N N . HIS J 5 86 ? 89.168 114.659 138.324 1.00 50.00 86 HIS N N 1
ATOM 14069 C CA . HIS J 5 86 ? 88.019 115.550 138.347 1.00 50.00 86 HIS N CA 1
ATOM 14070 C C . HIS J 5 86 ? 87.725 116.198 137.007 1.00 50.00 86 HIS N C 1
ATOM 14071 O O . HIS J 5 86 ? 88.221 115.765 135.965 1.00 50.00 86 HIS N O 1
ATOM 14078 N N . ILE J 5 87 ? 86.904 117.225 137.035 1.00 50.00 87 ILE N N 1
ATOM 14079 C CA . ILE J 5 87 ? 86.324 117.779 135.832 1.00 50.00 87 ILE N CA 1
ATOM 14080 C C . ILE J 5 87 ? 87.212 118.883 135.280 1.00 50.00 87 ILE N C 1
ATOM 14081 O O . ILE J 5 87 ? 88.081 119.428 135.958 1.00 50.00 87 ILE N O 1
ATOM 14086 N N . ALA J 5 88 ? 86.964 119.232 134.022 1.00 50.00 88 ALA N N 1
ATOM 14087 C CA . ALA J 5 88 ? 87.571 120.380 133.363 1.00 50.00 88 ALA N CA 1
ATOM 14088 C C . ALA J 5 88 ? 86.845 121.650 133.767 1.00 50.00 88 ALA N C 1
ATOM 14089 O O . ALA J 5 88 ? 86.194 121.688 134.815 1.00 50.00 88 ALA N O 1
ATOM 14091 N N . SER J 5 89 ? 86.999 122.708 132.973 1.00 50.00 89 SER N N 1
ATOM 14092 C CA . SER J 5 89 ? 86.258 123.929 133.238 1.00 50.00 89 SER N CA 1
ATOM 14093 C C . SER J 5 89 ? 84.766 123.680 133.140 1.00 50.00 89 SER N C 1
ATOM 14094 O O . SER J 5 89 ? 84.204 123.624 132.047 1.00 50.00 89 SER N O 1
ATOM 14097 N N . GLY J 5 90 ? 84.127 123.563 134.293 1.00 50.00 90 GLY N N 1
ATOM 14098 C CA . GLY J 5 90 ? 82.738 123.181 134.366 1.00 50.00 90 GLY N CA 1
ATOM 14099 C C . GLY J 5 90 ? 81.937 124.233 135.090 1.00 50.00 90 GLY N C 1
ATOM 14100 O O . GLY J 5 90 ? 81.849 125.377 134.640 1.00 50.00 90 GLY N O 1
ATOM 14101 N N . CYS J 5 91 ? 81.343 123.861 136.211 1.00 50.00 91 CYS N N 1
ATOM 14102 C CA . CYS J 5 91 ? 80.705 124.825 137.081 1.00 50.00 91 CYS N CA 1
ATOM 14103 C C . CYS J 5 91 ? 81.112 124.535 138.513 1.00 50.00 91 CYS N C 1
ATOM 14104 O O . CYS J 5 91 ? 81.938 123.661 138.779 1.00 50.00 91 CYS N O 1
ATOM 14107 N N . THR J 5 92 ? 80.540 125.290 139.444 1.00 50.00 92 THR N N 1
ATOM 14108 C CA . THR J 5 92 ? 80.699 125.008 140.865 1.00 50.00 92 THR N CA 1
ATOM 14109 C C . THR J 5 92 ? 79.441 125.508 141.557 1.00 50.00 92 THR N C 1
ATOM 14110 O O . THR J 5 92 ? 79.330 126.694 141.865 1.00 50.00 92 THR N O 1
ATOM 14114 N N . ALA J 5 93 ? 78.517 124.611 141.811 1.00 50.00 93 ALA N N 1
ATOM 14115 C CA . ALA J 5 93 ? 77.160 125.050 142.050 1.00 50.00 93 ALA N CA 1
ATOM 14116 C C . ALA J 5 93 ? 76.917 125.312 143.530 1.00 50.00 93 ALA N C 1
ATOM 14117 O O . ALA J 5 93 ? 77.837 125.424 144.341 1.00 50.00 93 ALA N O 1
ATOM 14119 N N . VAL J 5 94 ? 75.635 125.435 143.862 1.00 50.00 94 VAL N N 1
ATOM 14120 C CA . VAL J 5 94 ? 75.182 125.743 145.206 1.00 50.00 94 VAL N CA 1
ATOM 14121 C C . VAL J 5 94 ? 75.391 124.538 146.118 1.00 50.00 94 VAL N C 1
ATOM 14122 O O . VAL J 5 94 ? 75.298 123.380 145.690 1.00 50.00 94 VAL N O 1
ATOM 14126 N N . TRP J 5 95 ? 75.725 124.831 147.378 1.00 50.00 95 TRP N N 1
ATOM 14127 C CA . TRP J 5 95 ? 75.999 123.853 148.423 1.00 50.00 95 TRP N CA 1
ATOM 14128 C C . TRP J 5 95 ? 74.848 122.870 148.607 1.00 50.00 95 TRP N C 1
ATOM 14129 O O . TRP J 5 95 ? 73.674 123.209 148.436 1.00 50.00 95 TRP N O 1
ATOM 14140 N N . GLY J 5 96 ? 75.199 121.636 148.955 1.00 50.00 96 GLY N N 1
ATOM 14141 C CA . GLY J 5 96 ? 74.218 120.594 149.099 1.00 50.00 96 GLY N CA 1
ATOM 14142 C C . GLY J 5 96 ? 73.549 120.628 150.451 1.00 50.00 96 GLY N C 1
ATOM 14143 O O . GLY J 5 96 ? 73.791 121.512 151.284 1.00 50.00 96 GLY N O 1
ATOM 14144 N N . PRO J 5 97 ? 72.674 119.650 150.678 1.00 50.00 97 PRO N N 1
ATOM 14145 C CA . PRO J 5 97 ? 71.903 119.606 151.921 1.00 50.00 97 PRO N CA 1
ATOM 14146 C C . PRO J 5 97 ? 72.798 119.318 153.109 1.00 50.00 97 PRO N C 1
ATOM 14147 O O . PRO J 5 97 ? 73.734 118.513 153.006 1.00 50.00 97 PRO N O 1
ATOM 14151 N N . PRO J 5 98 ? 72.561 119.972 154.241 1.00 50.00 98 PRO N N 1
ATOM 14152 C CA . PRO J 5 98 ? 73.391 119.717 155.419 1.00 50.00 98 PRO N CA 1
ATOM 14153 C C . PRO J 5 98 ? 73.089 118.368 156.056 1.00 50.00 98 PRO N C 1
ATOM 14154 O O . PRO J 5 98 ? 71.997 117.813 155.921 1.00 50.00 98 PRO N O 1
ATOM 14158 N N . LEU J 5 99 ? 74.089 117.854 156.752 1.00 50.00 99 LEU N N 1
ATOM 14159 C CA . LEU J 5 99 ? 74.117 116.549 157.388 1.00 50.00 99 LEU N CA 1
ATOM 14160 C C . LEU J 5 99 ? 73.956 116.706 158.898 1.00 50.00 99 LEU N C 1
ATOM 14161 O O . LEU J 5 99 ? 74.035 117.821 159.423 1.00 50.00 99 LEU N O 1
ATOM 14166 N N . PRO J 5 100 ? 73.670 115.623 159.629 1.00 50.00 100 PRO N N 1
ATOM 14167 C CA . PRO J 5 100 ? 73.646 115.706 161.104 1.00 50.00 100 PRO N CA 1
ATOM 14168 C C . PRO J 5 100 ? 75.007 116.063 161.677 1.00 50.00 100 PRO N C 1
ATOM 14169 O O . PRO J 5 100 ? 76.038 115.533 161.234 1.00 50.00 100 PRO N O 1
ATOM 14173 N N . PRO J 5 101 ? 75.048 116.962 162.658 1.00 50.00 101 PRO N N 1
ATOM 14174 C CA . PRO J 5 101 ? 76.329 117.509 163.121 1.00 50.00 101 PRO N CA 1
ATOM 14175 C C . PRO J 5 101 ? 77.107 116.518 163.971 1.00 50.00 101 PRO N C 1
ATOM 14176 O O . PRO J 5 101 ? 76.603 115.492 164.431 1.00 50.00 101 PRO N O 1
ATOM 14180 N N . LYS J 5 102 ? 78.371 116.862 164.181 1.00 50.00 102 LYS N N 1
ATOM 14181 C CA . LYS J 5 102 ? 79.320 116.075 164.944 1.00 50.00 102 LYS N CA 1
ATOM 14182 C C . LYS J 5 102 ? 79.993 116.960 165.981 1.00 50.00 102 LYS N C 1
ATOM 14183 O O . LYS J 5 102 ? 80.107 118.175 165.784 1.00 50.00 102 LYS N O 1
ATOM 14189 N N . PRO J 5 103 ? 80.445 116.384 167.104 1.00 50.00 103 PRO N N 1
ATOM 14190 C CA . PRO J 5 103 ? 81.191 117.180 168.092 1.00 50.00 103 PRO N CA 1
ATOM 14191 C C . PRO J 5 103 ? 82.597 117.537 167.638 1.00 50.00 103 PRO N C 1
ATOM 14192 O O . PRO J 5 103 ? 83.562 116.867 168.018 1.00 50.00 103 PRO N O 1
ATOM 14196 N N . GLY J 5 104 ? 82.728 118.581 166.823 1.00 50.00 104 GLY N N 1
ATOM 14197 C CA . GLY J 5 104 ? 84.040 119.092 166.482 1.00 50.00 104 GLY N CA 1
ATOM 14198 C C . GLY J 5 104 ? 84.236 119.444 165.024 1.00 50.00 104 GLY N C 1
ATOM 14199 O O . GLY J 5 104 ? 85.275 119.994 164.649 1.00 50.00 104 GLY N O 1
ATOM 14200 N N . LYS J 5 105 ? 83.248 119.149 164.186 1.00 50.00 105 LYS N N 1
ATOM 14201 C CA . LYS J 5 105 ? 83.420 119.328 162.754 1.00 50.00 105 LYS N CA 1
ATOM 14202 C C . LYS J 5 105 ? 82.068 119.582 162.097 1.00 50.00 105 LYS N C 1
ATOM 14203 O O . LYS J 5 105 ? 81.014 119.280 162.663 1.00 50.00 105 LYS N O 1
ATOM 14209 N N . ASP J 5 106 ? 82.114 120.149 160.890 1.00 50.00 106 ASP N N 1
ATOM 14210 C CA . ASP J 5 106 ? 80.917 120.539 160.158 1.00 50.00 106 ASP N CA 1
ATOM 14211 C C . ASP J 5 106 ? 80.956 119.965 158.751 1.00 50.00 106 ASP N C 1
ATOM 14212 O O . ASP J 5 106 ? 82.027 119.754 158.177 1.00 50.00 106 ASP N O 1
ATOM 14217 N N . THR J 5 107 ? 79.775 119.740 158.190 1.00 50.00 107 THR N N 1
ATOM 14218 C CA . THR J 5 107 ? 79.614 118.990 156.955 1.00 50.00 107 THR N CA 1
ATOM 14219 C C . THR J 5 107 ? 79.250 119.910 155.796 1.00 50.00 107 THR N C 1
ATOM 14220 O O . THR J 5 107 ? 78.603 120.943 155.983 1.00 50.00 107 THR N O 1
ATOM 14224 N N . LYS J 5 108 ? 79.674 119.518 154.594 1.00 50.00 108 LYS N N 1
ATOM 14225 C CA . LYS J 5 108 ? 79.466 120.268 153.361 1.00 50.00 108 LYS N CA 1
ATOM 14226 C C . LYS J 5 108 ? 79.249 119.296 152.212 1.00 50.00 108 LYS N C 1
ATOM 14227 O O . LYS J 5 108 ? 79.889 118.240 152.160 1.00 50.00 108 LYS N O 1
ATOM 14233 N N . GLN J 5 109 ? 78.380 119.672 151.271 1.00 50.00 109 GLN N N 1
ATOM 14234 C CA . GLN J 5 109 ? 78.161 118.908 150.043 1.00 50.00 109 GLN N CA 1
ATOM 14235 C C . GLN J 5 109 ? 78.272 119.839 148.845 1.00 50.00 109 GLN N C 1
ATOM 14236 O O . GLN J 5 109 ? 77.529 120.820 148.746 1.00 50.00 109 GLN N O 1
ATOM 14242 N N . VAL J 5 110 ? 79.178 119.520 147.929 1.00 50.00 110 VAL N N 1
ATOM 14243 C CA . VAL J 5 110 ? 79.458 120.348 146.765 1.00 50.00 110 VAL N CA 1
ATOM 14244 C C . VAL J 5 110 ? 78.930 119.635 145.536 1.00 50.00 110 VAL N C 1
ATOM 14245 O O . VAL J 5 110 ? 79.179 118.437 145.358 1.00 50.00 110 VAL N O 1
ATOM 14249 N N . ILE J 5 111 ? 78.206 120.363 144.687 1.00 50.00 111 ILE N N 1
ATOM 14250 C CA . ILE J 5 111 ? 77.750 119.843 143.404 1.00 50.00 111 ILE N CA 1
ATOM 14251 C C . ILE J 5 111 ? 78.610 120.444 142.302 1.00 50.00 111 ILE N C 1
ATOM 14252 O O . ILE J 5 111 ? 78.849 121.660 142.283 1.00 50.00 111 ILE N O 1
ATOM 14257 N N . LEU J 5 112 ? 79.090 119.597 141.394 1.00 50.00 112 LEU N N 1
ATOM 14258 C CA . LEU J 5 112 ? 79.800 120.043 140.208 1.00 50.00 112 LEU N CA 1
ATOM 14259 C C . LEU J 5 112 ? 79.097 119.508 138.973 1.00 50.00 112 LEU N C 1
ATOM 14260 O O . LEU J 5 112 ? 78.680 118.347 138.941 1.00 50.00 112 LEU N O 1
ATOM 14265 N N . TRP J 5 113 ? 78.979 120.357 137.956 1.00 50.00 113 TRP N N 1
ATOM 14266 C CA . TRP J 5 113 ? 78.181 120.065 136.775 1.00 50.00 113 TRP N CA 1
ATOM 14267 C C . TRP J 5 113 ? 78.818 120.659 135.525 1.00 50.00 113 TRP N C 1
ATOM 14268 O O . TRP J 5 113 ? 79.366 121.765 135.560 1.00 50.00 113 TRP N O 1
ATOM 14279 N N . GLY J 5 114 ? 78.741 119.911 134.421 1.00 50.00 114 GLY N N 1
ATOM 14280 C CA . GLY J 5 114 ? 79.171 120.386 133.120 1.00 50.00 114 GLY N CA 1
ATOM 14281 C C . GLY J 5 114 ? 80.670 120.404 132.932 1.00 50.00 114 GLY N C 1
ATOM 14282 O O . GLY J 5 114 ? 81.424 120.162 133.875 1.00 50.00 114 GLY N O 1
ATOM 14283 N N . GLY J 5 115 ? 81.120 120.678 131.717 1.00 50.00 115 GLY N N 1
ATOM 14284 C CA . GLY J 5 115 ? 82.539 120.849 131.506 1.00 50.00 115 GLY N CA 1
ATOM 14285 C C . GLY J 5 115 ? 83.092 120.081 130.331 1.00 50.00 115 GLY N C 1
ATOM 14286 O O . GLY J 5 115 ? 82.406 119.240 129.747 1.00 50.00 115 GLY N O 1
ATOM 14287 N N . LEU J 5 116 ? 84.339 120.364 129.977 1.00 50.00 116 LEU N N 1
ATOM 14288 C CA . LEU J 5 116 ? 85.004 119.632 128.919 1.00 50.00 116 LEU N CA 1
ATOM 14289 C C . LEU J 5 116 ? 85.623 118.357 129.474 1.00 50.00 116 LEU N C 1
ATOM 14290 O O . LEU J 5 116 ? 85.419 117.980 130.629 1.00 50.00 116 LEU N O 1
ATOM 14295 N N . ASP J 5 117 ? 86.393 117.682 128.635 1.00 50.00 117 ASP N N 1
ATOM 14296 C CA . ASP J 5 117 ? 87.110 116.481 129.019 1.00 50.00 117 ASP N CA 1
ATOM 14297 C C . ASP J 5 117 ? 88.571 116.651 128.646 1.00 50.00 117 ASP N C 1
ATOM 14298 O O . ASP J 5 117 ? 88.898 117.130 127.557 1.00 50.00 117 ASP N O 1
ATOM 14303 N N . LYS J 5 118 ? 89.446 116.237 129.545 1.00 50.00 118 LYS N N 1
ATOM 14304 C CA . LYS J 5 118 ? 90.870 116.247 129.262 1.00 50.00 118 LYS N CA 1
ATOM 14305 C C . LYS J 5 118 ? 91.313 115.048 128.441 1.00 50.00 118 LYS N C 1
ATOM 14306 O O . LYS J 5 118 ? 92.516 114.887 128.217 1.00 50.00 118 LYS N O 1
ATOM 14312 N N . ARG J 5 119 ? 90.392 114.181 128.022 1.00 50.00 119 ARG N N 1
ATOM 14313 C CA . ARG J 5 119 ? 90.793 112.938 127.381 1.00 50.00 119 ARG N CA 1
ATOM 14314 C C . ARG J 5 119 ? 90.058 112.673 126.074 1.00 50.00 119 ARG N C 1
ATOM 14315 O O . ARG J 5 119 ? 90.615 112.052 125.166 1.00 50.00 119 ARG N O 1
ATOM 14323 N N . ARG J 5 120 ? 88.811 113.121 125.959 1.00 50.00 120 ARG N N 1
ATOM 14324 C CA . ARG J 5 120 ? 88.034 112.840 124.761 1.00 50.00 120 ARG N CA 1
ATOM 14325 C C . ARG J 5 120 ? 87.798 114.054 123.880 1.00 50.00 120 ARG N C 1
ATOM 14326 O O . ARG J 5 120 ? 87.532 113.879 122.686 1.00 50.00 120 ARG N O 1
ATOM 14334 N N . TRP J 5 121 ? 87.896 115.260 124.441 1.00 50.00 121 TRP N N 1
ATOM 14335 C CA . TRP J 5 121 ? 87.671 116.537 123.761 1.00 50.00 121 TRP N CA 1
ATOM 14336 C C . TRP J 5 121 ? 86.278 116.591 123.137 1.00 50.00 121 TRP N C 1
ATOM 14337 O O . TRP J 5 121 ? 86.102 116.716 121.926 1.00 50.00 121 TRP N O 1
ATOM 14348 N N . CYS J 5 122 ? 85.288 116.483 124.010 1.00 50.00 122 CYS N N 1
ATOM 14349 C CA . CYS J 5 122 ? 83.892 116.480 123.620 1.00 50.00 122 CYS N CA 1
ATOM 14350 C C . CYS J 5 122 ? 83.076 116.913 124.827 1.00 50.00 122 CYS N C 1
ATOM 14351 O O . CYS J 5 122 ? 83.613 117.431 125.810 1.00 50.00 122 CYS N O 1
ATOM 14354 N N . CYS J 5 123 ? 81.772 116.685 124.752 1.00 50.00 123 CYS N N 1
ATOM 14355 C CA . CYS J 5 123 ? 80.862 117.041 125.823 1.00 50.00 123 CYS N CA 1
ATOM 14356 C C . CYS J 5 123 ? 81.106 116.177 127.058 1.00 50.00 123 CYS N C 1
ATOM 14357 O O . CYS J 5 123 ? 81.763 115.135 127.001 1.00 50.00 123 CYS N O 1
ATOM 14360 N N . SER J 5 124 ? 80.557 116.626 128.186 1.00 50.00 124 SER N N 1
ATOM 14361 C CA . SER J 5 124 ? 80.488 115.823 129.399 1.00 50.00 124 SER N CA 1
ATOM 14362 C C . SER J 5 124 ? 79.400 116.382 130.302 1.00 50.00 124 SER N C 1
ATOM 14363 O O . SER J 5 124 ? 79.290 117.597 130.471 1.00 50.00 124 SER N O 1
ATOM 14366 N N . ASN J 5 125 ? 78.610 115.486 130.881 1.00 50.00 125 ASN N N 1
ATOM 14367 C CA . ASN J 5 125 ? 77.584 115.869 131.839 1.00 50.00 125 ASN N CA 1
ATOM 14368 C C . ASN J 5 125 ? 77.833 115.190 133.178 1.00 50.00 125 ASN N C 1
ATOM 14369 O O . ASN J 5 125 ? 76.945 114.538 133.737 1.00 50.00 125 ASN N O 1
ATOM 14374 N N . ASP J 5 126 ? 79.059 115.321 133.677 1.00 50.00 126 ASP N N 1
ATOM 14375 C CA . ASP J 5 126 ? 79.465 114.710 134.931 1.00 50.00 126 ASP N CA 1
ATOM 14376 C C . ASP J 5 126 ? 78.780 115.377 136.114 1.00 50.00 126 ASP N C 1
ATOM 14377 O O . ASP J 5 126 ? 79.316 116.323 136.695 1.00 50.00 126 ASP N O 1
ATOM 14382 N N . LEU J 5 127 ? 77.623 114.866 136.499 1.00 50.00 127 LEU N N 1
ATOM 14383 C CA . LEU J 5 127 ? 77.039 115.238 137.777 1.00 50.00 127 LEU N CA 1
ATOM 14384 C C . LEU J 5 127 ? 77.886 114.652 138.896 1.00 50.00 127 LEU N C 1
ATOM 14385 O O . LEU J 5 127 ? 78.099 113.434 138.958 1.00 50.00 127 LEU N O 1
ATOM 14390 N N . THR J 5 128 ? 78.387 115.517 139.773 1.00 50.00 128 THR N N 1
ATOM 14391 C CA . THR J 5 128 ? 79.391 115.118 140.745 1.00 50.00 128 THR N CA 1
ATOM 14392 C C . THR J 5 128 ? 79.012 115.618 142.123 1.00 50.00 128 THR N C 1
ATOM 14393 O O . THR J 5 128 ? 78.834 116.823 142.317 1.00 50.00 128 THR N O 1
ATOM 14397 N N . GLN J 5 129 ? 78.911 114.702 143.073 1.00 50.00 129 GLN N N 1
ATOM 14398 C CA . GLN J 5 129 ? 78.796 115.057 144.475 1.00 50.00 129 GLN N CA 1
ATOM 14399 C C . GLN J 5 129 ? 80.152 114.876 145.131 1.00 50.00 129 GLN N C 1
ATOM 14400 O O . GLN J 5 129 ? 80.803 113.848 144.937 1.00 50.00 129 GLN N O 1
ATOM 14406 N N . VAL J 5 130 ? 80.590 115.877 145.882 1.00 50.00 130 VAL N N 1
ATOM 14407 C CA . VAL J 5 130 ? 81.813 115.774 146.664 1.00 50.00 130 VAL N CA 1
ATOM 14408 C C . VAL J 5 130 ? 81.471 116.094 148.108 1.00 50.00 130 VAL N C 1
ATOM 14409 O O . VAL J 5 130 ? 80.924 117.166 148.400 1.00 50.00 130 VAL N O 1
ATOM 14413 N N . ASP J 5 131 ? 81.771 115.157 149.004 1.00 50.00 131 ASP N N 1
ATOM 14414 C CA . ASP J 5 131 ? 81.578 115.360 150.431 1.00 50.00 131 ASP N CA 1
ATOM 14415 C C . ASP J 5 131 ? 82.819 116.030 150.995 1.00 50.00 131 ASP N C 1
ATOM 14416 O O . ASP J 5 131 ? 83.933 115.515 150.850 1.00 50.00 131 ASP N O 1
ATOM 14421 N N . ILE J 5 132 ? 82.609 117.160 151.656 1.00 50.00 132 ILE N N 1
ATOM 14422 C CA . ILE J 5 132 ? 83.657 117.938 152.292 1.00 50.00 132 ILE N CA 1
ATOM 14423 C C . ILE J 5 132 ? 83.290 118.077 153.759 1.00 50.00 132 ILE N C 1
ATOM 14424 O O . ILE J 5 132 ? 82.128 118.321 154.090 1.00 50.00 132 ILE N O 1
ATOM 14429 N N . THR J 5 133 ? 84.263 117.877 154.638 1.00 50.00 133 THR N N 1
ATOM 14430 C CA . THR J 5 133 ? 84.027 117.986 156.069 1.00 50.00 133 THR N CA 1
ATOM 14431 C C . THR J 5 133 ? 85.256 118.612 156.708 1.00 50.00 133 THR N C 1
ATOM 14432 O O . THR J 5 133 ? 86.383 118.219 156.397 1.00 50.00 133 THR N O 1
ATOM 14436 N N . ILE J 5 134 ? 85.042 119.589 157.583 1.00 50.00 134 ILE N N 1
ATOM 14437 C CA . ILE J 5 134 ? 86.128 120.368 158.157 1.00 50.00 134 ILE N CA 1
ATOM 14438 C C . ILE J 5 134 ? 86.141 120.167 159.660 1.00 50.00 134 ILE N C 1
ATOM 14439 O O . ILE J 5 134 ? 85.230 120.622 160.359 1.00 50.00 134 ILE N O 1
ATOM 14444 N N . THR J 5 135 ? 87.178 119.525 160.154 1.00 50.00 135 THR N N 1
ATOM 14445 C CA . THR J 5 135 ? 87.578 119.540 161.549 1.00 50.00 135 THR N CA 1
ATOM 14446 C C . THR J 5 135 ? 88.754 120.509 161.691 1.00 50.00 135 THR N C 1
ATOM 14447 O O . THR J 5 135 ? 89.253 121.025 160.690 1.00 50.00 135 THR N O 1
ATOM 14451 N N . PRO J 5 136 ? 89.172 120.866 162.909 1.00 50.00 136 PRO N N 1
ATOM 14452 C CA . PRO J 5 136 ? 90.410 121.647 163.031 1.00 50.00 136 PRO N CA 1
ATOM 14453 C C . PRO J 5 136 ? 91.640 120.890 162.559 1.00 50.00 136 PRO N C 1
ATOM 14454 O O . PRO J 5 136 ? 91.748 119.673 162.729 1.00 50.00 136 PRO N O 1
ATOM 14458 N N . LYS J 5 137 ? 92.526 121.638 161.888 1.00 50.00 137 LYS N N 1
ATOM 14459 C CA . LYS J 5 137 ? 93.913 121.321 161.540 1.00 50.00 137 LYS N CA 1
ATOM 14460 C C . LYS J 5 137 ? 94.071 120.309 160.409 1.00 50.00 137 LYS N C 1
ATOM 14461 O O . LYS J 5 137 ? 95.186 120.106 159.918 1.00 50.00 137 LYS N O 1
ATOM 14467 N N . THR J 5 138 ? 92.972 119.707 159.963 1.00 50.00 138 THR N N 1
ATOM 14468 C CA . THR J 5 138 ? 92.958 118.866 158.772 1.00 50.00 138 THR N CA 1
ATOM 14469 C C . THR J 5 138 ? 91.523 118.787 158.283 1.00 50.00 138 THR N C 1
ATOM 14470 O O . THR J 5 138 ? 90.597 119.239 158.951 1.00 50.00 138 THR N O 1
ATOM 14474 N N . THR J 5 139 ? 91.346 118.238 157.085 1.00 50.00 139 THR N N 1
ATOM 14475 C CA . THR J 5 139 ? 90.005 117.918 156.609 1.00 50.00 139 THR N CA 1
ATOM 14476 C C . THR J 5 139 ? 89.990 116.511 156.041 1.00 50.00 139 THR N C 1
ATOM 14477 O O . THR J 5 139 ? 90.964 115.762 156.175 1.00 50.00 139 THR N O 1
ATOM 14481 N N . THR J 5 140 ? 88.887 116.149 155.405 1.00 50.00 140 THR N N 1
ATOM 14482 C CA . THR J 5 140 ? 88.785 114.909 154.665 1.00 50.00 140 THR N CA 1
ATOM 14483 C C . THR J 5 140 ? 87.987 115.186 153.406 1.00 50.00 140 THR N C 1
ATOM 14484 O O . THR J 5 140 ? 87.494 116.296 153.192 1.00 50.00 140 THR N O 1
ATOM 14488 N N . ALA J 5 141 ? 87.855 114.163 152.569 1.00 50.00 141 ALA N N 1
ATOM 14489 C CA . ALA J 5 141 ? 87.096 114.300 151.338 1.00 50.00 141 ALA N CA 1
ATOM 14490 C C . ALA J 5 141 ? 86.562 112.940 150.926 1.00 50.00 141 ALA N C 1
ATOM 14491 O O . ALA J 5 141 ? 87.149 111.904 151.245 1.00 50.00 141 ALA N O 1
ATOM 14493 N N . LYS J 5 142 ? 85.427 112.956 150.235 1.00 50.00 142 LYS N N 1
ATOM 14494 C CA . LYS J 5 142 ? 84.930 111.771 149.556 1.00 50.00 142 LYS N CA 1
ATOM 14495 C C . LYS J 5 142 ? 84.387 112.172 148.197 1.00 50.00 142 LYS N C 1
ATOM 14496 O O . LYS J 5 142 ? 83.858 113.272 148.020 1.00 50.00 142 LYS N O 1
ATOM 14502 N N . VAL J 5 143 ? 84.504 111.251 147.251 1.00 50.00 143 VAL N N 1
ATOM 14503 C CA . VAL J 5 143 ? 84.114 111.470 145.868 1.00 50.00 143 VAL N CA 1
ATOM 14504 C C . VAL J 5 143 ? 82.891 110.613 145.584 1.00 50.00 143 VAL N C 1
ATOM 14505 O O . VAL J 5 143 ? 82.851 109.437 145.958 1.00 50.00 143 VAL N O 1
ATOM 14509 N N . SER J 5 144 ? 81.887 111.202 144.948 1.00 50.00 144 SER N N 1
ATOM 14510 C CA . SER J 5 144 ? 80.697 110.470 144.535 1.00 50.00 144 SER N CA 1
ATOM 14511 C C . SER J 5 144 ? 80.389 110.915 143.110 1.00 50.00 144 SER N C 1
ATOM 14512 O O . SER J 5 144 ? 79.628 111.860 142.889 1.00 50.00 144 SER N O 1
ATOM 14515 N N . ILE J 5 145 ? 80.999 110.242 142.150 1.00 50.00 145 ILE N N 1
ATOM 14516 C CA . ILE J 5 145 ? 80.687 110.477 140.750 1.00 50.00 145 ILE N CA 1
ATOM 14517 C C . ILE J 5 145 ? 79.388 109.758 140.437 1.00 50.00 145 ILE N C 1
ATOM 14518 O O . ILE J 5 145 ? 79.215 108.595 140.810 1.00 50.00 145 ILE N O 1
ATOM 14523 N N . LEU J 5 146 ? 78.462 110.429 139.767 1.00 50.00 146 LEU N N 1
ATOM 14524 C CA . LEU J 5 146 ? 77.237 109.764 139.342 1.00 50.00 146 LEU N CA 1
ATOM 14525 C C . LEU J 5 146 ? 77.027 109.982 137.855 1.00 50.00 146 LEU N C 1
ATOM 14526 O O . LEU J 5 146 ? 76.652 111.099 137.444 1.00 50.00 146 LEU N O 1
ATOM 14531 N N . PRO J 5 147 ? 77.253 108.975 137.026 1.00 50.00 147 PRO N N 1
ATOM 14532 C CA . PRO J 5 147 ? 76.881 109.081 135.609 1.00 50.00 147 PRO N CA 1
ATOM 14533 C C . PRO J 5 147 ? 75.385 108.910 135.393 1.00 50.00 147 PRO N C 1
ATOM 14534 O O . PRO J 5 147 ? 74.611 108.872 136.354 1.00 50.00 147 PRO N O 1
ATOM 14538 N N . ALA J 5 148 ? 74.967 108.769 134.135 1.00 50.00 148 ALA N N 1
ATOM 14539 C CA . ALA J 5 148 ? 73.563 108.864 133.734 1.00 50.00 148 ALA N CA 1
ATOM 14540 C C . ALA J 5 148 ? 72.637 107.765 134.254 1.00 50.00 148 ALA N C 1
ATOM 14541 O O . ALA J 5 148 ? 71.458 107.732 133.886 1.00 50.00 148 ALA N O 1
ATOM 14543 N N . ASP J 5 149 ? 73.154 106.861 135.088 1.00 50.00 149 ASP N N 1
ATOM 14544 C CA . ASP J 5 149 ? 72.330 105.817 135.686 1.00 50.00 149 ASP N CA 1
ATOM 14545 C C . ASP J 5 149 ? 71.298 106.407 136.632 1.00 50.00 149 ASP N C 1
ATOM 14546 O O . ASP J 5 149 ? 70.103 106.111 136.535 1.00 50.00 149 ASP N O 1
ATOM 14551 N N . LYS J 5 150 ? 71.743 107.249 137.554 1.00 50.00 150 LYS N N 1
ATOM 14552 C CA . LYS J 5 150 ? 70.842 107.881 138.500 1.00 50.00 150 LYS N CA 1
ATOM 14553 C C . LYS J 5 150 ? 70.164 109.116 137.930 1.00 50.00 150 LYS N C 1
ATOM 14554 O O . LYS J 5 150 ? 69.394 109.765 138.645 1.00 50.00 150 LYS N O 1
ATOM 14560 N N . GLN J 5 151 ? 70.427 109.454 136.675 1.00 50.00 151 GLN N N 1
ATOM 14561 C CA . GLN J 5 151 ? 69.948 110.699 136.101 1.00 50.00 151 GLN N CA 1
ATOM 14562 C C . GLN J 5 151 ? 68.613 110.496 135.399 1.00 50.00 151 GLN N C 1
ATOM 14563 O O . GLN J 5 151 ? 68.417 109.538 134.649 1.00 50.00 151 GLN N O 1
ATOM 14569 N N . ASP J 5 152 ? 67.691 111.422 135.650 1.00 50.00 152 ASP N N 1
ATOM 14570 C CA . ASP J 5 152 ? 66.337 111.338 135.121 1.00 50.00 152 ASP N CA 1
ATOM 14571 C C . ASP J 5 152 ? 66.062 112.614 134.346 1.00 50.00 152 ASP N C 1
ATOM 14572 O O . ASP J 5 152 ? 66.149 113.708 134.907 1.00 50.00 152 ASP N O 1
ATOM 14577 N N . GLY J 5 153 ? 65.702 112.470 133.074 1.00 50.00 153 GLY N N 1
ATOM 14578 C CA . GLY J 5 153 ? 65.545 113.622 132.211 1.00 50.00 153 GLY N CA 1
ATOM 14579 C C . GLY J 5 153 ? 66.884 114.280 131.966 1.00 50.00 153 GLY N C 1
ATOM 14580 O O . GLY J 5 153 ? 67.123 115.406 132.407 1.00 50.00 153 GLY N O 1
ATOM 14581 N N . VAL J 5 154 ? 67.769 113.569 131.279 1.00 50.00 154 VAL N N 1
ATOM 14582 C CA . VAL J 5 154 ? 69.155 113.988 131.110 1.00 50.00 154 VAL N CA 1
ATOM 14583 C C . VAL J 5 154 ? 69.225 115.183 130.169 1.00 50.00 154 VAL N C 1
ATOM 14584 O O . VAL J 5 154 ? 68.767 115.103 129.022 1.00 50.00 154 VAL N O 1
ATOM 14588 N N . PRO J 5 155 ? 69.771 116.304 130.611 1.00 50.00 155 PRO N N 1
ATOM 14589 C CA . PRO J 5 155 ? 69.973 117.438 129.713 1.00 50.00 155 PRO N CA 1
ATOM 14590 C C . PRO J 5 155 ? 71.167 117.192 128.804 1.00 50.00 155 PRO N C 1
ATOM 14591 O O . PRO J 5 155 ? 71.989 116.304 129.029 1.00 50.00 155 PRO N O 1
ATOM 14595 N N . SER J 5 156 ? 71.245 117.992 127.761 1.00 50.00 156 SER N N 1
ATOM 14596 C CA . SER J 5 156 ? 72.330 117.839 126.813 1.00 50.00 156 SER N CA 1
ATOM 14597 C C . SER J 5 156 ? 73.621 118.341 127.437 1.00 50.00 156 SER N C 1
ATOM 14598 O O . SER J 5 156 ? 73.644 119.442 127.993 1.00 50.00 156 SER N O 1
ATOM 14601 N N . PRO J 5 157 ? 74.689 117.559 127.402 1.00 50.00 157 PRO N N 1
ATOM 14602 C CA . PRO J 5 157 ? 75.979 118.039 127.905 1.00 50.00 157 PRO N CA 1
ATOM 14603 C C . PRO J 5 157 ? 76.558 119.135 127.016 1.00 50.00 157 PRO N C 1
ATOM 14604 O O . PRO J 5 157 ? 76.389 119.127 125.794 1.00 50.00 157 PRO N O 1
ATOM 14608 N N . ARG J 5 158 ? 77.261 120.080 127.649 1.00 50.00 158 ARG N N 1
ATOM 14609 C CA . ARG J 5 158 ? 77.452 121.411 127.077 1.00 50.00 158 ARG N CA 1
ATOM 14610 C C . ARG J 5 158 ? 78.658 122.098 127.720 1.00 50.00 158 ARG N C 1
ATOM 14611 O O . ARG J 5 158 ? 79.282 121.566 128.642 1.00 50.00 158 ARG N O 1
ATOM 14619 N N . THR J 5 159 ? 78.964 123.313 127.243 1.00 50.00 159 THR N N 1
ATOM 14620 C CA . THR J 5 159 ? 80.267 123.929 127.518 1.00 50.00 159 THR N CA 1
ATOM 14621 C C . THR J 5 159 ? 80.354 124.578 128.892 1.00 50.00 159 THR N C 1
ATOM 14622 O O . THR J 5 159 ? 81.111 124.128 129.752 1.00 50.00 159 THR N O 1
ATOM 14626 N N . GLY J 5 160 ? 79.596 125.643 129.117 1.00 50.00 160 GLY N N 1
ATOM 14627 C CA . GLY J 5 160 ? 79.960 126.493 130.226 1.00 50.00 160 GLY N CA 1
ATOM 14628 C C . GLY J 5 160 ? 78.914 127.474 130.691 1.00 50.00 160 GLY N C 1
ATOM 14629 O O . GLY J 5 160 ? 78.163 128.035 129.891 1.00 50.00 160 GLY N O 1
ATOM 14630 N N . HIS J 5 161 ? 78.918 127.715 132.000 1.00 50.00 161 HIS N N 1
ATOM 14631 C CA . HIS J 5 161 ? 77.881 128.439 132.718 1.00 50.00 161 HIS N CA 1
ATOM 14632 C C . HIS J 5 161 ? 78.238 128.570 134.184 1.00 50.00 161 HIS N C 1
ATOM 14633 O O . HIS J 5 161 ? 79.267 128.053 134.628 1.00 50.00 161 HIS N O 1
ATOM 14640 N N . THR J 5 162 ? 77.373 129.219 134.950 1.00 50.00 162 THR N N 1
ATOM 14641 C CA . THR J 5 162 ? 77.337 129.046 136.388 1.00 50.00 162 THR N CA 1
ATOM 14642 C C . THR J 5 162 ? 75.943 128.594 136.775 1.00 50.00 162 THR N C 1
ATOM 14643 O O . THR J 5 162 ? 75.020 128.571 135.958 1.00 50.00 162 THR N O 1
ATOM 14647 N N . LEU J 5 163 ? 75.798 128.221 138.035 1.00 50.00 163 LEU N N 1
ATOM 14648 C CA . LEU J 5 163 ? 74.570 127.630 138.530 1.00 50.00 163 LEU N CA 1
ATOM 14649 C C . LEU J 5 163 ? 74.206 128.259 139.860 1.00 50.00 163 LEU N C 1
ATOM 14650 O O . LEU J 5 163 ? 75.063 128.405 140.735 1.00 50.00 163 LEU N O 1
ATOM 14655 N N . VAL J 5 164 ? 72.942 128.643 140.008 1.00 50.00 164 VAL N N 1
ATOM 14656 C CA . VAL J 5 164 ? 72.450 129.237 141.240 1.00 50.00 164 VAL N CA 1
ATOM 14657 C C . VAL J 5 164 ? 71.165 128.542 141.648 1.00 50.00 164 VAL N C 1
ATOM 14658 O O . VAL J 5 164 ? 70.463 127.947 140.828 1.00 50.00 164 VAL N O 1
ATOM 14662 N N . ALA J 5 165 ? 70.851 128.656 142.935 1.00 50.00 165 ALA N N 1
ATOM 14663 C CA . ALA J 5 165 ? 69.751 127.922 143.534 1.00 50.00 165 ALA N CA 1
ATOM 14664 C C . ALA J 5 165 ? 69.463 128.467 144.921 1.00 50.00 165 ALA N C 1
ATOM 14665 O O . ALA J 5 165 ? 70.349 128.999 145.594 1.00 50.00 165 ALA N O 1
ATOM 14667 N N . ILE J 5 166 ? 68.203 128.318 145.330 1.00 50.00 166 ILE N N 1
ATOM 14668 C CA . ILE J 5 166 ? 67.858 128.377 146.738 1.00 50.00 166 ILE N CA 1
ATOM 14669 C C . ILE J 5 166 ? 68.535 127.193 147.432 1.00 50.00 166 ILE N C 1
ATOM 14670 O O . ILE J 5 166 ? 68.675 126.107 146.855 1.00 50.00 166 ILE N O 1
ATOM 14675 N N . SER J 5 167 ? 68.938 127.399 148.693 1.00 50.00 167 SER N N 1
ATOM 14676 C CA . SER J 5 167 ? 69.908 126.563 149.406 1.00 50.00 167 SER N CA 1
ATOM 14677 C C . SER J 5 167 ? 69.500 125.103 149.585 1.00 50.00 167 SER N C 1
ATOM 14678 O O . SER J 5 167 ? 70.324 124.310 150.047 1.00 50.00 167 SER N O 1
ATOM 14681 N N . SER J 5 168 ? 68.275 124.720 149.253 1.00 50.00 168 SER N N 1
ATOM 14682 C CA . SER J 5 168 ? 67.921 123.316 149.337 1.00 50.00 168 SER N CA 1
ATOM 14683 C C . SER J 5 168 ? 66.965 122.974 148.215 1.00 50.00 168 SER N C 1
ATOM 14684 O O . SER J 5 168 ? 65.923 123.618 148.072 1.00 50.00 168 SER N O 1
ATOM 14687 N N . LEU J 5 169 ? 67.354 121.992 147.405 1.00 50.00 169 LEU N N 1
ATOM 14688 C CA . LEU J 5 169 ? 66.450 121.128 146.653 1.00 50.00 169 LEU N CA 1
ATOM 14689 C C . LEU J 5 169 ? 65.698 121.846 145.536 1.00 50.00 169 LEU N C 1
ATOM 14690 O O . LEU J 5 169 ? 64.699 121.322 145.036 1.00 50.00 169 LEU N O 1
ATOM 14695 N N . GLN J 5 170 ? 66.144 123.025 145.110 1.00 50.00 170 GLN N N 1
ATOM 14696 C CA . GLN J 5 170 ? 65.365 123.776 144.132 1.00 50.00 170 GLN N CA 1
ATOM 14697 C C . GLN J 5 170 ? 66.177 124.141 142.898 1.00 50.00 170 GLN N C 1
ATOM 14698 O O . GLN J 5 170 ? 67.298 123.658 142.725 1.00 50.00 170 GLN N O 1
ATOM 14704 N N . ALA J 5 171 ? 65.615 125.020 142.068 1.00 50.00 171 ALA N N 1
ATOM 14705 C CA . ALA J 5 171 ? 65.986 125.132 140.662 1.00 50.00 171 ALA N CA 1
ATOM 14706 C C . ALA J 5 171 ? 67.404 125.645 140.456 1.00 50.00 171 ALA N C 1
ATOM 14707 O O . ALA J 5 171 ? 67.871 126.553 141.145 1.00 50.00 171 ALA N O 1
ATOM 14709 N N . ILE J 5 172 ? 68.080 125.038 139.485 1.00 50.00 172 ILE N N 1
ATOM 14710 C CA . ILE J 5 172 ? 69.491 125.244 139.179 1.00 50.00 172 ILE N CA 1
ATOM 14711 C C . ILE J 5 172 ? 69.558 125.444 137.665 1.00 50.00 172 ILE N C 1
ATOM 14712 O O . ILE J 5 172 ? 69.026 124.617 136.919 1.00 50.00 172 ILE N O 1
ATOM 14717 N N . LEU J 5 173 ? 70.157 126.548 137.198 1.00 50.00 173 LEU N N 1
ATOM 14718 C CA . LEU J 5 173 ? 69.711 127.098 135.918 1.00 50.00 173 LEU N CA 1
ATOM 14719 C C . LEU J 5 173 ? 70.792 127.351 134.865 1.00 50.00 173 LEU N C 1
ATOM 14720 O O . LEU J 5 173 ? 71.908 127.774 135.169 1.00 50.00 173 LEU N O 1
ATOM 14725 N N . PHE J 5 174 ? 70.390 127.128 133.603 1.00 50.00 174 PHE N N 1
ATOM 14726 C CA . PHE J 5 174 ? 70.928 127.754 132.382 1.00 50.00 174 PHE N CA 1
ATOM 14727 C C . PHE J 5 174 ? 72.410 127.456 132.140 1.00 50.00 174 PHE N C 1
ATOM 14728 O O . PHE J 5 174 ? 73.287 128.296 132.327 1.00 50.00 174 PHE N O 1
ATOM 14736 N N . GLY J 5 175 ? 72.657 126.218 131.720 1.00 50.00 175 GLY N N 1
ATOM 14737 C CA . GLY J 5 175 ? 73.909 125.859 131.071 1.00 50.00 175 GLY N CA 1
ATOM 14738 C C . GLY J 5 175 ? 74.242 126.598 129.778 1.00 50.00 175 GLY N C 1
ATOM 14739 O O . GLY J 5 175 ? 73.441 127.400 129.289 1.00 50.00 175 GLY N O 1
ATOM 14740 N N . GLY J 5 176 ? 75.416 126.339 129.198 1.00 50.00 176 GLY N N 1
ATOM 14741 C CA . GLY J 5 176 ? 75.787 126.968 127.936 1.00 50.00 176 GLY N CA 1
ATOM 14742 C C . GLY J 5 176 ? 76.365 126.013 126.905 1.00 50.00 176 GLY N C 1
ATOM 14743 O O . GLY J 5 176 ? 77.274 125.245 127.222 1.00 50.00 176 GLY N O 1
ATOM 14744 N N . LEU J 5 177 ? 75.903 126.090 125.659 1.00 50.00 177 LEU N N 1
ATOM 14745 C CA . LEU J 5 177 ? 76.005 124.963 124.742 1.00 50.00 177 LEU N CA 1
ATOM 14746 C C . LEU J 5 177 ? 77.368 124.872 124.059 1.00 50.00 177 LEU N C 1
ATOM 14747 O O . LEU J 5 177 ? 78.160 125.814 124.039 1.00 50.00 177 LEU N O 1
ATOM 14752 N N . GLU J 5 178 ? 77.615 123.699 123.472 1.00 50.00 178 GLU N N 1
ATOM 14753 C CA . GLU J 5 178 ? 78.743 123.442 122.587 1.00 50.00 178 GLU N CA 1
ATOM 14754 C C . GLU J 5 178 ? 78.231 123.127 121.192 1.00 50.00 178 GLU N C 1
ATOM 14755 O O . GLU J 5 178 ? 77.264 122.375 121.036 1.00 50.00 178 GLU N O 1
ATOM 14761 N N . LEU J 5 179 ? 78.883 123.695 120.175 1.00 50.00 179 LEU N N 1
ATOM 14762 C CA . LEU J 5 179 ? 78.814 123.143 118.823 1.00 50.00 179 LEU N CA 1
ATOM 14763 C C . LEU J 5 179 ? 79.858 122.032 118.749 1.00 50.00 179 LEU N C 1
ATOM 14764 O O . LEU J 5 179 ? 80.981 122.209 118.269 1.00 50.00 179 LEU N O 1
ATOM 14769 N N . ALA J 5 180 ? 79.470 120.863 119.251 1.00 50.00 180 ALA N N 1
ATOM 14770 C CA . ALA J 5 180 ? 80.390 119.744 119.400 1.00 50.00 180 ALA N CA 1
ATOM 14771 C C . ALA J 5 180 ? 80.689 119.082 118.064 1.00 50.00 180 ALA N C 1
ATOM 14772 O O . ALA J 5 180 ? 79.805 118.918 117.218 1.00 50.00 180 ALA N O 1
ATOM 14774 N N . SER J 5 181 ? 81.948 118.700 117.880 1.00 50.00 181 SER N N 1
ATOM 14775 C CA . SER J 5 181 ? 82.350 117.918 116.724 1.00 50.00 181 SER N CA 1
ATOM 14776 C C . SER J 5 181 ? 82.186 116.437 117.035 1.00 50.00 181 SER N C 1
ATOM 14777 O O . SER J 5 181 ? 82.572 115.962 118.108 1.00 50.00 181 SER N O 1
ATOM 14780 N N . ARG J 5 182 ? 81.604 115.720 116.088 1.00 50.00 182 ARG N N 1
ATOM 14781 C CA . ARG J 5 182 ? 81.311 114.302 116.203 1.00 50.00 182 ARG N CA 1
ATOM 14782 C C . ARG J 5 182 ? 81.944 113.595 115.013 1.00 50.00 182 ARG N C 1
ATOM 14783 O O . ARG J 5 182 ? 82.801 114.159 114.327 1.00 50.00 182 ARG N O 1
ATOM 14791 N N . HIS J 5 183 ? 81.555 112.348 114.793 1.00 50.00 183 HIS N N 1
ATOM 14792 C CA . HIS J 5 183 ? 81.884 111.699 113.535 1.00 50.00 183 HIS N CA 1
ATOM 14793 C C . HIS J 5 183 ? 81.136 112.393 112.399 1.00 50.00 183 HIS N C 1
ATOM 14794 O O . HIS J 5 183 ? 79.928 112.630 112.500 1.00 50.00 183 HIS N O 1
ATOM 14801 N N . ALA J 5 184 ? 81.882 112.741 111.337 1.00 50.00 184 ALA N N 1
ATOM 14802 C CA . ALA J 5 184 ? 81.401 113.496 110.168 1.00 50.00 184 ALA N CA 1
ATOM 14803 C C . ALA J 5 184 ? 80.814 114.854 110.562 1.00 50.00 184 ALA N C 1
ATOM 14804 O O . ALA J 5 184 ? 79.668 115.180 110.248 1.00 50.00 184 ALA N O 1
ATOM 14806 N N . ARG J 5 185 ? 81.619 115.653 111.264 1.00 50.00 185 ARG N N 1
ATOM 14807 C CA . ARG J 5 185 ? 81.223 117.003 111.648 1.00 50.00 185 ARG N CA 1
ATOM 14808 C C . ARG J 5 185 ? 82.336 118.030 111.468 1.00 50.00 185 ARG N C 1
ATOM 14809 O O . ARG J 5 185 ? 82.030 119.222 111.363 1.00 50.00 185 ARG N O 1
ATOM 14817 N N . LEU J 5 186 ? 83.594 117.593 111.292 1.00 50.00 186 LEU N N 1
ATOM 14818 C CA . LEU J 5 186 ? 84.789 118.411 111.523 1.00 50.00 186 LEU N CA 1
ATOM 14819 C C . LEU J 5 186 ? 84.891 119.637 110.624 1.00 50.00 186 LEU N C 1
ATOM 14820 O O . LEU J 5 186 ? 85.571 120.601 110.988 1.00 50.00 186 LEU N O 1
ATOM 14825 N N . GLY J 5 187 ? 84.228 119.632 109.467 1.00 50.00 187 GLY N N 1
ATOM 14826 C CA . GLY J 5 187 ? 84.180 120.805 108.622 1.00 50.00 187 GLY N CA 1
ATOM 14827 C C . GLY J 5 187 ? 83.021 121.700 109.010 1.00 50.00 187 GLY N C 1
ATOM 14828 O O . GLY J 5 187 ? 81.875 121.246 109.089 1.00 50.00 187 GLY N O 1
ATOM 14829 N N . THR J 5 188 ? 83.333 122.979 109.256 1.00 50.00 188 THR N N 1
ATOM 14830 C CA . THR J 5 188 ? 82.380 124.064 109.524 1.00 50.00 188 THR N CA 1
ATOM 14831 C C . THR J 5 188 ? 81.492 123.752 110.736 1.00 50.00 188 THR N C 1
ATOM 14832 O O . THR J 5 188 ? 80.289 123.513 110.624 1.00 50.00 188 THR N O 1
ATOM 14836 N N . CYS J 5 189 ? 82.132 123.739 111.908 1.00 50.00 189 CYS N N 1
ATOM 14837 C CA . CYS J 5 189 ? 81.423 123.661 113.180 1.00 50.00 189 CYS N CA 1
ATOM 14838 C C . CYS J 5 189 ? 80.999 125.028 113.701 1.00 50.00 189 CYS N C 1
ATOM 14839 O O . CYS J 5 189 ? 80.802 125.189 114.911 1.00 50.00 189 CYS N O 1
ATOM 14842 N N . ALA J 5 190 ? 80.853 126.011 112.810 1.00 50.00 190 ALA N N 1
ATOM 14843 C CA . ALA J 5 190 ? 80.357 127.339 113.139 1.00 50.00 190 ALA N CA 1
ATOM 14844 C C . ALA J 5 190 ? 78.840 127.447 113.012 1.00 50.00 190 ALA N C 1
ATOM 14845 O O . ALA J 5 190 ? 78.317 128.538 112.747 1.00 50.00 190 ALA N O 1
ATOM 14847 N N . GLN J 5 191 ? 78.120 126.341 113.195 1.00 50.00 191 GLN N N 1
ATOM 14848 C CA . GLN J 5 191 ? 76.669 126.319 113.055 1.00 50.00 191 GLN N CA 1
ATOM 14849 C C . GLN J 5 191 ? 76.015 126.809 114.345 1.00 50.00 191 GLN N C 1
ATOM 14850 O O . GLN J 5 191 ? 76.662 127.371 115.231 1.00 50.00 191 GLN N O 1
ATOM 14856 N N . SER J 5 192 ? 74.703 126.603 114.457 1.00 50.00 192 SER N N 1
ATOM 14857 C CA . SER J 5 192 ? 73.933 127.076 115.607 1.00 50.00 192 SER N CA 1
ATOM 14858 C C . SER J 5 192 ? 72.896 126.016 115.973 1.00 50.00 192 SER N C 1
ATOM 14859 O O . SER J 5 192 ? 71.880 125.873 115.285 1.00 50.00 192 SER N O 1
ATOM 14862 N N . CYS J 5 193 ? 73.158 125.276 117.049 1.00 50.00 193 CYS N N 1
ATOM 14863 C CA . CYS J 5 193 ? 72.187 124.382 117.662 1.00 50.00 193 CYS N CA 1
ATOM 14864 C C . CYS J 5 193 ? 71.747 124.955 119.002 1.00 50.00 193 CYS N C 1
ATOM 14865 O O . CYS J 5 193 ? 72.520 125.625 119.689 1.00 50.00 193 CYS N O 1
ATOM 14868 N N . LYS J 5 194 ? 70.505 124.674 119.382 1.00 50.00 194 LYS N N 1
ATOM 14869 C CA . LYS J 5 194 ? 69.860 125.433 120.441 1.00 50.00 194 LYS N CA 1
ATOM 14870 C C . LYS J 5 194 ? 69.012 124.532 121.329 1.00 50.00 194 LYS N C 1
ATOM 14871 O O . LYS J 5 194 ? 68.440 123.540 120.868 1.00 50.00 194 LYS N O 1
ATOM 14877 N N . ASP J 5 195 ? 68.993 124.847 122.627 1.00 50.00 195 ASP N N 1
ATOM 14878 C CA . ASP J 5 195 ? 67.886 124.439 123.485 1.00 50.00 195 ASP N CA 1
ATOM 14879 C C . ASP J 5 195 ? 67.214 125.618 124.174 1.00 50.00 195 ASP N C 1
ATOM 14880 O O . ASP J 5 195 ? 66.008 125.817 123.994 1.00 50.00 195 ASP N O 1
ATOM 14885 N N . GLY J 5 196 ? 67.980 126.444 124.895 1.00 50.00 196 GLY N N 1
ATOM 14886 C CA . GLY J 5 196 ? 67.492 127.586 125.645 1.00 50.00 196 GLY N CA 1
ATOM 14887 C C . GLY J 5 196 ? 66.326 127.318 126.576 1.00 50.00 196 GLY N C 1
ATOM 14888 O O . GLY J 5 196 ? 65.247 127.881 126.379 1.00 50.00 196 GLY N O 1
ATOM 14889 N N . TYR J 5 197 ? 66.511 126.466 127.581 1.00 50.00 197 TYR N N 1
ATOM 14890 C CA . TYR J 5 197 ? 65.407 125.991 128.406 1.00 50.00 197 TYR N CA 1
ATOM 14891 C C . TYR J 5 197 ? 65.666 126.214 129.886 1.00 50.00 197 TYR N C 1
ATOM 14892 O O . TYR J 5 197 ? 66.785 126.023 130.369 1.00 50.00 197 TYR N O 1
ATOM 14901 N N . PHE J 5 198 ? 64.610 126.596 130.599 1.00 50.00 198 PHE N N 1
ATOM 14902 C CA . PHE J 5 198 ? 64.541 126.363 132.032 1.00 50.00 198 PHE N CA 1
ATOM 14903 C C . PHE J 5 198 ? 64.711 124.884 132.344 1.00 50.00 198 PHE N C 1
ATOM 14904 O O . PHE J 5 198 ? 64.344 124.015 131.550 1.00 50.00 198 PHE N O 1
ATOM 14912 N N . TYR J 5 199 ? 65.249 124.606 133.531 1.00 50.00 199 TYR N N 1
ATOM 14913 C CA . TYR J 5 199 ? 65.216 123.265 134.110 1.00 50.00 199 TYR N CA 1
ATOM 14914 C C . TYR J 5 199 ? 65.371 123.390 135.618 1.00 50.00 199 TYR N C 1
ATOM 14915 O O . TYR J 5 199 ? 66.369 123.929 136.102 1.00 50.00 199 TYR N O 1
ATOM 14924 N N . LEU J 5 200 ? 64.352 122.948 136.351 1.00 50.00 200 LEU N N 1
ATOM 14925 C CA . LEU J 5 200 ? 64.428 122.862 137.804 1.00 50.00 200 LEU N CA 1
ATOM 14926 C C . LEU J 5 200 ? 65.117 121.556 138.170 1.00 50.00 200 LEU N C 1
ATOM 14927 O O . LEU J 5 200 ? 64.697 120.479 137.731 1.00 50.00 200 LEU N O 1
ATOM 14932 N N . LEU J 5 201 ? 66.168 121.648 138.971 1.00 50.00 201 LEU N N 1
ATOM 14933 C CA . LEU J 5 201 ? 66.984 120.497 139.331 1.00 50.00 201 LEU N CA 1
ATOM 14934 C C . LEU J 5 201 ? 66.893 120.287 140.834 1.00 50.00 201 LEU N C 1
ATOM 14935 O O . LEU J 5 201 ? 67.490 121.042 141.606 1.00 50.00 201 LEU N O 1
ATOM 14940 N N . ASP J 5 202 ? 66.136 119.272 141.243 1.00 50.00 202 ASP N N 1
ATOM 14941 C CA . ASP J 5 202 ? 66.168 118.840 142.631 1.00 50.00 202 ASP N CA 1
ATOM 14942 C C . ASP J 5 202 ? 67.551 118.288 142.939 1.00 50.00 202 ASP N C 1
ATOM 14943 O O . ASP J 5 202 ? 68.116 117.528 142.149 1.00 50.00 202 ASP N O 1
ATOM 14948 N N . MET J 5 203 ? 68.105 118.689 144.080 1.00 50.00 203 MET N N 1
ATOM 14949 C CA . MET J 5 203 ? 69.472 118.302 144.395 1.00 50.00 203 MET N CA 1
ATOM 14950 C C . MET J 5 203 ? 69.555 116.839 144.807 1.00 50.00 203 MET N C 1
ATOM 14951 O O . MET J 5 203 ? 70.466 116.124 144.376 1.00 50.00 203 MET N O 1
ATOM 14956 N N . THR J 5 204 ? 68.607 116.361 145.612 1.00 50.00 204 THR N N 1
ATOM 14957 C CA . THR J 5 204 ? 68.650 114.955 146.000 1.00 50.00 204 THR N CA 1
ATOM 14958 C C . THR J 5 204 ? 68.128 114.061 144.881 1.00 50.00 204 THR N C 1
ATOM 14959 O O . THR J 5 204 ? 68.867 113.230 144.344 1.00 50.00 204 THR N O 1
ATOM 14963 N N . THR J 5 205 ? 66.863 114.227 144.504 1.00 50.00 205 THR N N 1
ATOM 14964 C CA . THR J 5 205 ? 66.306 113.466 143.390 1.00 50.00 205 THR N CA 1
ATOM 14965 C C . THR J 5 205 ? 66.868 114.013 142.088 1.00 50.00 205 THR N C 1
ATOM 14966 O O . THR J 5 205 ? 66.555 115.140 141.695 1.00 50.00 205 THR N O 1
ATOM 14970 N N . LEU J 5 206 ? 67.693 113.223 141.413 1.00 50.00 206 LEU N N 1
ATOM 14971 C CA . LEU J 5 206 ? 68.439 113.708 140.255 1.00 50.00 206 LEU N CA 1
ATOM 14972 C C . LEU J 5 206 ? 67.496 113.766 139.060 1.00 50.00 206 LEU N C 1
ATOM 14973 O O . LEU J 5 206 ? 67.426 112.844 138.245 1.00 50.00 206 LEU N O 1
ATOM 14978 N N . ARG J 5 207 ? 66.769 114.876 138.954 1.00 50.00 207 ARG N N 1
ATOM 14979 C CA . ARG J 5 207 ? 65.733 115.036 137.938 1.00 50.00 207 ARG N CA 1
ATOM 14980 C C . ARG J 5 207 ? 65.696 116.488 137.490 1.00 50.00 207 ARG N C 1
ATOM 14981 O O . ARG J 5 207 ? 65.515 117.389 138.313 1.00 50.00 207 ARG N O 1
ATOM 14989 N N . TRP J 5 208 ? 65.864 116.708 136.188 1.00 50.00 208 TRP N N 1
ATOM 14990 C CA . TRP J 5 208 ? 65.900 118.049 135.607 1.00 50.00 208 TRP N CA 1
ATOM 14991 C C . TRP J 5 208 ? 64.515 118.366 135.050 1.00 50.00 208 TRP N C 1
ATOM 1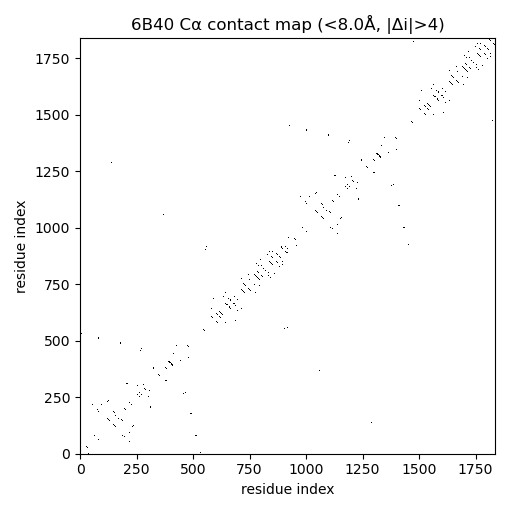4992 O O . TRP J 5 208 ? 64.280 118.341 133.842 1.00 50.00 208 TRP N O 1
ATOM 15003 N N . ASN J 5 209 ? 63.586 118.671 135.949 1.00 50.00 209 ASN N N 1
ATOM 15004 C CA . ASN J 5 209 ? 62.232 119.020 135.532 1.00 50.00 209 ASN N CA 1
ATOM 15005 C C . ASN J 5 209 ? 62.242 120.399 134.889 1.00 50.00 209 ASN N C 1
ATOM 15006 O O . ASN J 5 209 ? 62.460 121.409 135.562 1.00 50.00 209 ASN N O 1
ATOM 15011 N N . LYS J 5 210 ? 62.018 120.444 133.582 1.00 50.00 210 LYS N N 1
ATOM 15012 C CA . LYS J 5 210 ? 62.127 121.691 132.845 1.00 50.00 210 LYS N CA 1
ATOM 15013 C C . LYS J 5 210 ? 60.888 122.542 133.074 1.00 50.00 210 LYS N C 1
ATOM 15014 O O . LYS J 5 210 ? 59.768 122.112 132.782 1.00 50.00 210 LYS N O 1
ATOM 15020 N N . LEU J 5 211 ? 61.096 123.747 133.601 1.00 50.00 211 LEU N N 1
ATOM 15021 C CA . LEU J 5 211 ? 59.987 124.608 133.981 1.00 50.00 211 LEU N CA 1
ATOM 15022 C C . LEU J 5 211 ? 59.308 125.185 132.741 1.00 50.00 211 LEU N C 1
ATOM 15023 O O . LEU J 5 211 ? 59.984 125.545 131.774 1.00 50.00 211 LEU N O 1
ATOM 15028 N N . PRO J 5 212 ? 57.979 125.275 132.740 1.00 50.00 212 PRO N N 1
ATOM 15029 C CA . PRO J 5 212 ? 57.269 125.717 131.533 1.00 50.00 212 PRO N CA 1
ATOM 15030 C C . PRO J 5 212 ? 57.410 127.215 131.314 1.00 50.00 212 PRO N C 1
ATOM 15031 O O . PRO J 5 212 ? 57.172 128.014 132.223 1.00 50.00 212 PRO N O 1
ATOM 15035 N N . LEU J 5 213 ? 57.793 127.582 130.089 1.00 50.00 213 LEU N N 1
ATOM 15036 C CA . LEU J 5 213 ? 57.874 128.952 129.594 1.00 50.00 213 LEU N CA 1
ATOM 15037 C C . LEU J 5 213 ? 58.059 128.895 128.082 1.00 50.00 213 LEU N C 1
ATOM 15038 O O . LEU J 5 213 ? 58.735 127.985 127.588 1.00 50.00 213 LEU N O 1
ATOM 15043 N N . PRO J 5 214 ? 57.464 129.808 127.314 1.00 50.00 214 PRO N N 1
ATOM 15044 C CA . PRO J 5 214 ? 57.867 129.977 125.912 1.00 50.00 214 PRO N CA 1
ATOM 15045 C C . PRO J 5 214 ? 59.287 130.506 125.816 1.00 50.00 214 PRO N C 1
ATOM 15046 O O . PRO J 5 214 ? 59.567 131.650 126.205 1.00 50.00 214 PRO N O 1
ATOM 15050 N N . PRO J 5 215 ? 60.208 129.706 125.274 1.00 50.00 215 PRO N N 1
ATOM 15051 C CA . PRO J 5 215 ? 61.639 129.901 125.538 1.00 50.00 215 PRO N CA 1
ATOM 15052 C C . PRO J 5 215 ? 62.223 131.034 124.711 1.00 50.00 215 PRO N C 1
ATOM 15053 O O . PRO J 5 215 ? 62.186 131.010 123.479 1.00 50.00 215 PRO N O 1
ATOM 15057 N N . LEU J 5 216 ? 62.772 132.022 125.401 1.00 50.00 216 LEU N N 1
ATOM 15058 C CA . LEU J 5 216 ? 63.746 132.920 124.802 1.00 50.00 216 LEU N CA 1
ATOM 15059 C C . LEU J 5 216 ? 64.982 132.112 124.440 1.00 50.00 216 LEU N C 1
ATOM 15060 O O . LEU J 5 216 ? 65.728 131.675 125.320 1.00 50.00 216 LEU N O 1
ATOM 15065 N N . VAL J 5 217 ? 65.198 131.907 123.151 1.00 50.00 217 VAL N N 1
ATOM 15066 C CA . VAL J 5 217 ? 66.283 131.049 122.678 1.00 50.00 217 VAL N CA 1
ATOM 15067 C C . VAL J 5 217 ? 67.693 131.606 122.913 1.00 50.00 217 VAL N C 1
ATOM 15068 O O . VAL J 5 217 ? 68.504 130.869 123.491 1.00 50.00 217 VAL N O 1
ATOM 15072 N N . PRO J 5 218 ? 68.072 132.838 122.528 1.00 50.00 218 PRO N N 1
ATOM 15073 C CA . PRO J 5 218 ? 69.496 133.199 122.564 1.00 50.00 218 PRO N CA 1
ATOM 15074 C C . PRO J 5 218 ? 70.008 133.489 123.975 1.00 50.00 218 PRO N C 1
ATOM 15075 O O . PRO J 5 218 ? 69.272 133.429 124.960 1.00 50.00 218 PRO N O 1
ATOM 15079 N N . ARG J 5 219 ? 71.309 133.802 124.033 1.00 50.00 219 ARG N N 1
ATOM 15080 C CA . ARG J 5 219 ? 72.038 134.287 125.212 1.00 50.00 219 ARG N CA 1
ATOM 15081 C C . ARG J 5 219 ? 72.023 133.276 126.363 1.00 50.00 219 ARG N C 1
ATOM 15082 O O . ARG J 5 219 ? 71.410 133.487 127.408 1.00 50.00 219 ARG N O 1
ATOM 15090 N N . ALA J 5 220 ? 72.712 132.157 126.143 1.00 50.00 220 ALA N N 1
ATOM 15091 C CA . ALA J 5 220 ? 73.071 131.272 127.252 1.00 50.00 220 ALA N CA 1
ATOM 15092 C C . ALA J 5 220 ? 74.552 130.907 127.153 1.00 50.00 220 ALA N C 1
ATOM 15093 O O . ALA J 5 220 ? 74.898 129.835 126.657 1.00 50.00 220 ALA N O 1
ATOM 15095 N N . TYR J 5 221 ? 75.426 131.801 127.622 1.00 50.00 221 TYR N N 1
ATOM 15096 C CA . TYR J 5 221 ? 76.780 131.389 127.986 1.00 50.00 221 TYR N CA 1
ATOM 15097 C C . TYR J 5 221 ? 77.231 131.946 129.325 1.00 50.00 221 TYR N C 1
ATOM 15098 O O . TYR J 5 221 ? 77.947 131.265 130.058 1.00 50.00 221 TYR N O 1
ATOM 15107 N N . HIS J 5 222 ? 76.864 133.175 129.649 1.00 50.00 222 HIS N N 1
ATOM 15108 C CA . HIS J 5 222 ? 77.139 133.726 130.961 1.00 50.00 222 HIS N CA 1
ATOM 15109 C C . HIS J 5 222 ? 75.841 134.114 131.626 1.00 50.00 222 HIS N C 1
ATOM 15110 O O . HIS J 5 222 ? 74.777 134.133 131.008 1.00 50.00 222 HIS N O 1
ATOM 15117 N N . SER J 5 223 ? 75.970 134.456 132.897 1.00 50.00 223 SER N N 1
ATOM 15118 C CA . SER J 5 223 ? 74.859 134.901 133.712 1.00 50.00 223 SER N CA 1
ATOM 15119 C C . SER J 5 223 ? 75.436 135.552 134.953 1.00 50.00 223 SER N C 1
ATOM 15120 O O . SER J 5 223 ? 76.650 135.749 135.065 1.00 50.00 223 SER N O 1
ATOM 15123 N N . SER J 5 224 ? 74.561 135.878 135.885 1.00 50.00 224 SER N N 1
ATOM 15124 C CA . SER J 5 224 ? 74.901 136.431 137.176 1.00 50.00 224 SER N CA 1
ATOM 15125 C C . SER J 5 224 ? 74.584 135.403 138.241 1.00 50.00 224 SER N C 1
ATOM 15126 O O . SER J 5 224 ? 74.319 134.235 137.954 1.00 50.00 224 SER N O 1
ATOM 15129 N N . THR J 5 225 ? 74.622 135.846 139.483 1.00 50.00 225 THR N N 1
ATOM 15130 C CA . THR J 5 225 ? 74.293 135.012 140.616 1.00 50.00 225 THR N CA 1
ATOM 15131 C C . THR J 5 225 ? 72.960 135.460 141.200 1.00 50.00 225 THR N C 1
ATOM 15132 O O . THR J 5 225 ? 72.648 136.653 141.209 1.00 50.00 225 THR N O 1
ATOM 15136 N N . TRP J 5 226 ? 72.152 134.489 141.620 1.00 50.00 226 TRP N N 1
ATOM 15137 C CA . TRP J 5 226 ? 70.865 134.771 142.234 1.00 50.00 226 TRP N CA 1
ATOM 15138 C C . TRP J 5 226 ? 71.030 135.556 143.525 1.00 50.00 226 TRP N C 1
ATOM 15139 O O . TRP J 5 226 ? 71.972 135.344 144.289 1.00 50.00 226 TRP N O 1
ATOM 15150 N N . VAL J 5 227 ? 70.103 136.475 143.756 1.00 50.00 227 VAL N N 1
ATOM 15151 C CA . VAL J 5 227 ? 70.189 137.419 144.860 1.00 50.00 227 VAL N CA 1
ATOM 15152 C C . VAL J 5 227 ? 69.101 137.063 145.862 1.00 50.00 227 VAL N C 1
ATOM 15153 O O . VAL J 5 227 ? 68.009 136.661 145.454 1.00 50.00 227 VAL N O 1
ATOM 15157 N N . PRO J 5 228 ? 69.356 137.139 147.161 1.00 50.00 228 PRO N N 1
ATOM 15158 C CA . PRO J 5 228 ? 68.265 137.069 148.146 1.00 50.00 228 PRO N CA 1
ATOM 15159 C C . PRO J 5 228 ? 67.565 138.409 148.321 1.00 50.00 228 PRO N C 1
ATOM 15160 O O . PRO J 5 228 ? 67.752 139.304 147.492 1.00 50.00 228 PRO N O 1
ATOM 15164 N N . ALA J 5 229 ? 66.728 138.526 149.362 1.00 50.00 229 ALA N N 1
ATOM 15165 C CA . ALA J 5 229 ? 66.210 139.803 149.871 1.00 50.00 229 ALA N CA 1
ATOM 15166 C C . ALA J 5 229 ? 65.369 140.532 148.817 1.00 50.00 229 ALA N C 1
ATOM 15167 O O . ALA J 5 229 ? 65.830 141.474 148.166 1.00 50.00 229 ALA N O 1
ATOM 15169 N N . SER J 5 230 ? 64.148 140.011 148.631 1.00 50.00 230 SER N N 1
ATOM 15170 C CA . SER J 5 230 ? 63.258 140.315 147.505 1.00 50.00 230 SER N CA 1
ATOM 15171 C C . SER J 5 230 ? 63.941 139.906 146.198 1.00 50.00 230 SER N C 1
ATOM 15172 O O . SER J 5 230 ? 64.359 140.720 145.373 1.00 50.00 230 SER N O 1
ATOM 15175 N N . SER J 5 231 ? 64.043 138.585 146.083 1.00 50.00 231 SER N N 1
ATOM 15176 C CA . SER J 5 231 ? 64.997 137.896 145.231 1.00 50.00 231 SER N CA 1
ATOM 15177 C C . SER J 5 231 ? 64.843 138.231 143.752 1.00 50.00 231 SER N C 1
ATOM 15178 O O . SER J 5 231 ? 63.771 138.621 143.284 1.00 50.00 231 SER N O 1
ATOM 15181 N N . THR J 5 232 ? 65.951 138.074 143.028 1.00 50.00 232 THR N N 1
ATOM 15182 C CA . THR J 5 232 ? 66.016 138.218 141.579 1.00 50.00 232 THR N CA 1
ATOM 15183 C C . THR J 5 232 ? 67.244 137.471 141.081 1.00 50.00 232 THR N C 1
ATOM 15184 O O . THR J 5 232 ? 68.182 137.206 141.837 1.00 50.00 232 THR N O 1
ATOM 15188 N N . MET J 5 233 ? 67.221 137.123 139.796 1.00 50.00 233 MET N N 1
ATOM 15189 C CA . MET J 5 233 ? 68.394 136.549 139.152 1.00 50.00 233 MET N CA 1
ATOM 15190 C C . MET J 5 233 ? 68.417 137.021 137.708 1.00 50.00 233 MET N C 1
ATOM 15191 O O . MET J 5 233 ? 67.377 137.090 137.051 1.00 50.00 233 MET N O 1
ATOM 15196 N N . VAL J 5 234 ? 69.614 137.326 137.220 1.00 50.00 234 VAL N N 1
ATOM 15197 C CA . VAL J 5 234 ? 69.811 138.023 135.956 1.00 50.00 234 VAL N CA 1
ATOM 15198 C C . VAL J 5 234 ? 70.782 137.218 135.101 1.00 50.00 234 VAL N C 1
ATOM 15199 O O . VAL J 5 234 ? 71.698 136.576 135.621 1.00 50.00 234 VAL N O 1
ATOM 15203 N N . ILE J 5 235 ? 70.546 137.206 133.795 1.00 50.00 235 ILE N N 1
ATOM 15204 C CA . ILE J 5 235 ? 71.459 136.626 132.823 1.00 50.00 235 ILE N CA 1
ATOM 15205 C C . ILE J 5 235 ? 72.169 137.770 132.117 1.00 50.00 235 ILE N C 1
ATOM 15206 O O . ILE J 5 235 ? 71.565 138.818 131.860 1.00 50.00 235 ILE N O 1
ATOM 15211 N N . VAL J 5 236 ? 73.449 137.587 131.806 1.00 50.00 236 VAL N N 1
ATOM 15212 C CA . VAL J 5 236 ? 74.201 138.559 131.027 1.00 50.00 236 VAL N CA 1
ATOM 15213 C C . VAL J 5 236 ? 74.685 137.897 129.748 1.00 50.00 236 VAL N C 1
ATOM 15214 O O . VAL J 5 236 ? 74.724 136.674 129.630 1.00 50.00 236 VAL N O 1
ATOM 15218 N N . GLY J 5 237 ? 75.079 138.730 128.791 1.00 50.00 237 GLY N N 1
ATOM 15219 C CA . GLY J 5 237 ? 75.343 138.289 127.438 1.00 50.00 237 GLY N CA 1
ATOM 15220 C C . GLY J 5 237 ? 76.669 137.571 127.273 1.00 50.00 237 GLY N C 1
ATOM 15221 O O . GLY J 5 237 ? 77.362 137.229 128.233 1.00 50.00 237 GLY N O 1
ATOM 15222 N N . GLY J 5 238 ? 77.013 137.324 126.007 1.00 50.00 238 GLY N N 1
ATOM 15223 C CA . GLY J 5 238 ? 78.264 136.676 125.660 1.00 50.00 238 GLY N CA 1
ATOM 15224 C C . GLY J 5 238 ? 78.234 135.690 124.502 1.00 50.00 238 GLY N C 1
ATOM 15225 O O . GLY J 5 238 ? 79.284 135.149 124.146 1.00 50.00 238 GLY N O 1
ATOM 15226 N N . ILE J 5 239 ? 77.075 135.439 123.894 1.00 50.00 239 ILE N N 1
ATOM 15227 C CA . ILE J 5 239 ? 76.981 134.393 122.883 1.00 50.00 239 ILE N CA 1
ATOM 15228 C C . ILE J 5 239 ? 75.831 134.707 121.935 1.00 50.00 239 ILE N C 1
ATOM 15229 O O . ILE J 5 239 ? 74.874 135.399 122.296 1.00 50.00 239 ILE N O 1
ATOM 15234 N N . THR J 5 240 ? 75.966 134.244 120.684 1.00 50.00 240 THR N N 1
ATOM 15235 C CA . THR J 5 240 ? 74.915 134.251 119.669 1.00 50.00 240 THR N CA 1
ATOM 15236 C C . THR J 5 240 ? 74.852 132.913 118.946 1.00 50.00 240 THR N C 1
ATOM 15237 O O . THR J 5 240 ? 74.606 132.876 117.737 1.00 50.00 240 THR N O 1
ATOM 15241 N N . TYR J 5 241 ? 75.153 131.821 119.663 1.00 50.00 241 TYR N N 1
ATOM 15242 C CA . TYR J 5 241 ? 75.181 130.433 119.187 1.00 50.00 241 TYR N CA 1
ATOM 15243 C C . TYR J 5 241 ? 76.179 130.144 118.073 1.00 50.00 241 TYR N C 1
ATOM 15244 O O . TYR J 5 241 ? 76.203 129.026 117.552 1.00 50.00 241 TYR N O 1
ATOM 15253 N N . SER J 5 242 ? 76.996 131.112 117.686 1.00 50.00 242 SER N N 1
ATOM 15254 C CA . SER J 5 242 ? 77.732 130.995 116.440 1.00 50.00 242 SER N CA 1
ATOM 15255 C C . SER J 5 242 ? 79.192 131.368 116.537 1.00 50.00 242 SER N C 1
ATOM 15256 O O . SER J 5 242 ? 79.978 130.907 115.706 1.00 50.00 242 SER N O 1
ATOM 15259 N N . GLY J 5 243 ? 79.585 132.187 117.500 1.00 50.00 243 GLY N N 1
ATOM 15260 C CA . GLY J 5 243 ? 80.927 132.718 117.477 1.00 50.00 243 GLY N CA 1
ATOM 15261 C C . GLY J 5 243 ? 81.179 133.719 116.376 1.00 50.00 243 GLY N C 1
ATOM 15262 O O . GLY J 5 243 ? 82.335 133.991 116.056 1.00 50.00 243 GLY N O 1
ATOM 15263 N N . HIS J 5 244 ? 80.130 134.279 115.782 1.00 50.00 244 HIS N N 1
ATOM 15264 C CA . HIS J 5 244 ? 80.295 135.237 114.700 1.00 50.00 244 HIS N CA 1
ATOM 15265 C C . HIS J 5 244 ? 79.471 136.501 114.857 1.00 50.00 244 HIS N C 1
ATOM 15266 O O . HIS J 5 244 ? 79.801 137.504 114.213 1.00 50.00 244 HIS N O 1
ATOM 15273 N N . CYS J 5 245 ? 78.427 136.502 115.674 1.00 50.00 245 CYS N N 1
ATOM 15274 C CA . CYS J 5 245 ? 77.743 137.738 115.993 1.00 50.00 245 CYS N CA 1
ATOM 15275 C C . CYS J 5 245 ? 78.082 138.130 117.417 1.00 50.00 245 CYS N C 1
ATOM 15276 O O . CYS J 5 245 ? 78.000 137.280 118.311 1.00 50.00 245 CYS N O 1
ATOM 15279 N N . PRO J 5 246 ? 78.479 139.381 117.672 1.00 50.00 246 PRO N N 1
ATOM 15280 C CA . PRO J 5 246 ? 78.873 139.765 119.032 1.00 50.00 246 PRO N CA 1
ATOM 15281 C C . PRO J 5 246 ? 77.683 139.880 119.959 1.00 50.00 246 PRO N C 1
ATOM 15282 O O . PRO J 5 246 ? 76.531 139.750 119.537 1.00 50.00 246 PRO N O 1
ATOM 15286 N N . SER J 5 247 ? 77.954 140.145 121.226 1.00 50.00 247 SER N N 1
ATOM 15287 C CA . SER J 5 247 ? 76.914 140.233 122.237 1.00 50.00 247 SER N CA 1
ATOM 15288 C C . SER J 5 247 ? 77.008 141.562 122.955 1.00 50.00 247 SER N C 1
ATOM 15289 O O . SER J 5 247 ? 77.124 141.637 124.178 1.00 50.00 247 SER N O 1
ATOM 15292 N N . GLU J 5 248 ? 77.013 142.635 122.169 1.00 50.00 248 GLU N N 1
ATOM 15293 C CA . GLU J 5 248 ? 76.970 143.996 122.680 1.00 50.00 248 GLU N CA 1
ATOM 15294 C C . GLU J 5 248 ? 75.653 144.212 123.410 1.00 50.00 248 GLU N C 1
ATOM 15295 O O . GLU J 5 248 ? 74.617 144.437 122.779 1.00 50.00 248 GLU N O 1
ATOM 15301 N N . ARG J 5 249 ? 75.681 144.158 124.735 1.00 50.00 249 ARG N N 1
ATOM 15302 C CA . ARG J 5 249 ? 74.458 144.154 125.520 1.00 50.00 249 ARG N CA 1
ATOM 15303 C C . ARG J 5 249 ? 74.159 145.544 126.058 1.00 50.00 249 ARG N C 1
ATOM 15304 O O . ARG J 5 249 ? 75.051 146.225 126.572 1.00 50.00 249 ARG N O 1
ATOM 15312 N N . LEU J 5 250 ? 72.901 145.959 125.909 1.00 50.00 250 LEU N N 1
ATOM 15313 C CA . LEU J 5 250 ? 72.373 147.178 126.497 1.00 50.00 250 LEU N CA 1
ATOM 15314 C C . LEU J 5 250 ? 71.207 146.925 127.435 1.00 50.00 250 LEU N C 1
ATOM 15315 O O . LEU J 5 250 ? 70.651 147.885 127.978 1.00 50.00 250 LEU N O 1
ATOM 15320 N N . SER J 5 251 ? 70.820 145.671 127.646 1.00 50.00 251 SER N N 1
ATOM 15321 C CA . SER J 5 251 ? 69.737 145.352 128.557 1.00 50.00 251 SER N CA 1
ATOM 15322 C C . SER J 5 251 ? 70.085 144.089 129.323 1.00 50.00 251 SER N C 1
ATOM 15323 O O . SER J 5 251 ? 71.095 143.431 129.062 1.00 50.00 251 SER N O 1
ATOM 15326 N N . VAL J 5 252 ? 69.220 143.751 130.272 1.00 50.00 252 VAL N N 1
ATOM 15327 C CA . VAL J 5 252 ? 69.390 142.579 131.118 1.00 50.00 252 VAL N CA 1
ATOM 15328 C C . VAL J 5 252 ? 68.189 141.674 130.923 1.00 50.00 252 VAL N C 1
ATOM 15329 O O . VAL J 5 252 ? 67.291 141.981 130.133 1.00 50.00 252 VAL N O 1
ATOM 15333 N N . SER J 5 253 ? 68.155 140.560 131.645 1.00 50.00 253 SER N N 1
ATOM 15334 C CA . SER J 5 253 ? 67.025 139.645 131.556 1.00 50.00 253 SER N CA 1
ATOM 15335 C C . SER J 5 253 ? 66.824 138.996 132.911 1.00 50.00 253 SER N C 1
ATOM 15336 O O . SER J 5 253 ? 67.721 138.308 133.402 1.00 50.00 253 SER N O 1
ATOM 15339 N N . ASP J 5 254 ? 65.652 139.209 133.500 1.00 50.00 254 ASP N N 1
ATOM 15340 C CA . ASP J 5 254 ? 65.346 138.724 134.840 1.00 50.00 254 ASP N CA 1
ATOM 15341 C C . ASP J 5 254 ? 64.648 137.373 134.747 1.00 50.00 254 ASP N C 1
ATOM 15342 O O . ASP J 5 254 ? 63.538 137.275 134.216 1.00 50.00 254 ASP N O 1
ATOM 15347 N N . VAL J 5 255 ? 65.294 136.348 135.284 1.00 50.00 255 VAL N N 1
ATOM 15348 C CA . VAL J 5 255 ? 64.649 135.084 135.599 1.00 50.00 255 VAL N CA 1
ATOM 15349 C C . VAL J 5 255 ? 64.466 135.038 137.103 1.00 50.00 255 VAL N C 1
ATOM 15350 O O . VAL J 5 255 ? 65.446 135.047 137.854 1.00 50.00 255 VAL N O 1
ATOM 15354 N N . VAL J 5 256 ? 63.222 134.999 137.550 1.00 50.00 256 VAL N N 1
ATOM 15355 C CA . VAL J 5 256 ? 62.955 134.978 138.978 1.00 50.00 256 VAL N CA 1
ATOM 15356 C C . VAL J 5 256 ? 61.650 134.236 139.217 1.00 50.00 256 VAL N C 1
ATOM 15357 O O . VAL J 5 256 ? 60.679 134.388 138.469 1.00 50.00 256 VAL N O 1
ATOM 15361 N N . CYS J 5 257 ? 61.667 133.356 140.211 1.00 50.00 257 CYS N N 1
ATOM 15362 C CA . CYS J 5 257 ? 60.424 132.832 140.744 1.00 50.00 257 CYS N CA 1
ATOM 15363 C C . CYS J 5 257 ? 59.641 133.988 141.339 1.00 50.00 257 CYS N C 1
ATOM 15364 O O . CYS J 5 257 ? 60.161 134.741 142.165 1.00 50.00 257 CYS N O 1
ATOM 15367 N N . LEU J 5 258 ? 58.401 134.154 140.881 1.00 50.00 258 LEU N N 1
ATOM 15368 C CA . LEU J 5 258 ? 57.665 135.383 141.159 1.00 50.00 258 LEU N CA 1
ATOM 15369 C C . LEU J 5 258 ? 57.219 135.442 142.614 1.00 50.00 258 LEU N C 1
ATOM 15370 O O . LEU J 5 258 ? 57.627 136.332 143.368 1.00 50.00 258 LEU N O 1
ATOM 15375 N N . LYS J 5 259 ? 56.391 134.492 143.029 1.00 50.00 259 LYS N N 1
ATOM 15376 C CA . LYS J 5 259 ? 55.912 134.420 144.406 1.00 50.00 259 LYS N CA 1
ATOM 15377 C C . LYS J 5 259 ? 56.766 133.380 145.120 1.00 50.00 259 LYS N C 1
ATOM 15378 O O . LYS J 5 259 ? 56.505 132.182 145.039 1.00 50.00 259 LYS N O 1
ATOM 15384 N N . ILE J 5 260 ? 57.810 133.838 145.805 1.00 50.00 260 ILE N N 1
ATOM 15385 C CA . ILE J 5 260 ? 58.687 132.923 146.554 1.00 50.00 260 ILE N CA 1
ATOM 15386 C C . ILE J 5 260 ? 58.120 132.844 147.967 1.00 50.00 260 ILE N C 1
ATOM 15387 O O . ILE J 5 260 ? 58.523 133.552 148.893 1.00 50.00 260 ILE N O 1
ATOM 15392 N N . SER J 5 261 ? 57.109 132.000 148.115 1.00 50.00 261 SER N N 1
ATOM 15393 C CA . SER J 5 261 ? 56.835 131.317 149.369 1.00 50.00 261 SER N CA 1
ATOM 15394 C C . SER J 5 261 ? 56.610 129.868 148.971 1.00 50.00 261 SER N C 1
ATOM 15395 O O . SER J 5 261 ? 56.927 128.939 149.720 1.00 50.00 261 SER N O 1
ATOM 15398 N N . ASP J 5 262 ? 56.065 129.688 147.770 1.00 50.00 262 ASP N N 1
ATOM 15399 C CA . ASP J 5 262 ? 56.128 128.464 146.994 1.00 50.00 262 ASP N CA 1
ATOM 15400 C C . ASP J 5 262 ? 57.090 128.687 145.830 1.00 50.00 262 ASP N C 1
ATOM 15401 O O . ASP J 5 262 ? 57.775 129.710 145.751 1.00 50.00 262 ASP N O 1
ATOM 15406 N N . THR J 5 263 ? 57.153 127.720 144.925 1.00 50.00 263 THR N N 1
ATOM 15407 C CA . THR J 5 263 ? 58.026 127.799 143.760 1.00 50.00 263 THR N CA 1
ATOM 15408 C C . THR J 5 263 ? 57.143 127.759 142.515 1.00 50.00 263 THR N C 1
ATOM 15409 O O . THR J 5 263 ? 56.914 126.694 141.940 1.00 50.00 263 THR N O 1
ATOM 15413 N N . SER J 5 264 ? 56.656 128.925 142.094 1.00 50.00 264 SER N N 1
ATOM 15414 C CA . SER J 5 264 ? 55.658 128.985 141.037 1.00 50.00 264 SER N CA 1
ATOM 15415 C C . SER J 5 264 ? 55.790 130.285 140.262 1.00 50.00 264 SER N C 1
ATOM 15416 O O . SER J 5 264 ? 56.552 131.181 140.633 1.00 50.00 264 SER N O 1
ATOM 15419 N N . GLN J 5 265 ? 55.017 130.359 139.172 1.00 50.00 265 GLN N N 1
ATOM 15420 C CA . GLN J 5 265 ? 54.856 131.542 138.319 1.00 50.00 265 GLN N CA 1
ATOM 15421 C C . GLN J 5 265 ? 56.190 132.005 137.730 1.00 50.00 265 GLN N C 1
ATOM 15422 O O . GLN J 5 265 ? 56.680 133.101 138.000 1.00 50.00 265 GLN N O 1
ATOM 15428 N N . TYR J 5 266 ? 56.773 131.144 136.906 1.00 50.00 266 TYR N N 1
ATOM 15429 C CA . TYR J 5 266 ? 58.069 131.432 136.308 1.00 50.00 266 TYR N CA 1
ATOM 15430 C C . TYR J 5 266 ? 57.865 132.265 135.052 1.00 50.00 266 TYR N C 1
ATOM 15431 O O . TYR J 5 266 ? 57.385 131.761 134.033 1.00 50.00 266 TYR N O 1
ATOM 15440 N N . THR J 5 267 ? 58.228 133.539 135.125 1.00 50.00 267 THR N N 1
ATOM 15441 C CA . THR J 5 267 ? 58.059 134.492 134.040 1.00 50.00 267 THR N CA 1
ATOM 15442 C C . THR J 5 267 ? 59.423 134.998 133.581 1.00 50.00 267 THR N C 1
ATOM 15443 O O . THR J 5 267 ? 60.467 134.563 134.067 1.00 50.00 267 THR N O 1
ATOM 15447 N N . LEU J 5 268 ? 59.404 135.934 132.635 1.00 50.00 268 LEU N N 1
ATOM 15448 C CA . LEU J 5 268 ? 60.628 136.479 132.067 1.00 50.00 268 LEU N CA 1
ATOM 15449 C C . LEU J 5 268 ? 60.383 137.906 131.610 1.00 50.00 268 LEU N C 1
ATOM 15450 O O . LEU J 5 268 ? 59.331 138.208 131.042 1.00 50.00 268 LEU N O 1
ATOM 15455 N N . THR J 5 269 ? 61.353 138.780 131.866 1.00 50.00 269 THR N N 1
ATOM 15456 C CA . THR J 5 269 ? 61.280 140.152 131.393 1.00 50.00 269 THR N CA 1
ATOM 15457 C C . THR J 5 269 ? 62.681 140.659 131.091 1.00 50.00 269 THR N C 1
ATOM 15458 O O . THR J 5 269 ? 63.685 140.055 131.476 1.00 50.00 269 THR N O 1
ATOM 15462 N N . GLU J 5 270 ? 62.729 141.786 130.389 1.00 50.00 270 GLU N N 1
ATOM 15463 C CA . GLU J 5 270 ? 63.966 142.491 130.100 1.00 50.00 270 GLU N CA 1
ATOM 15464 C C . GLU J 5 270 ? 63.796 143.954 130.476 1.00 50.00 270 GLU N C 1
ATOM 15465 O O . GLU J 5 270 ? 62.708 144.517 130.352 1.00 50.00 270 GLU N O 1
ATOM 15471 N N . ILE J 5 271 ? 64.875 144.565 130.962 1.00 50.00 271 ILE N N 1
ATOM 15472 C CA . ILE J 5 271 ? 64.854 145.950 131.422 1.00 50.00 271 ILE N CA 1
ATOM 15473 C C . ILE J 5 271 ? 66.060 146.671 130.843 1.00 50.00 271 ILE N C 1
ATOM 15474 O O . ILE J 5 271 ? 67.204 146.288 131.114 1.00 50.00 271 ILE N O 1
ATOM 15479 N N . HIS J 5 272 ? 65.809 147.707 130.052 1.00 50.00 272 HIS N N 1
ATOM 15480 C CA . HIS J 5 272 ? 66.882 148.573 129.592 1.00 50.00 272 HIS N CA 1
ATOM 15481 C C . HIS J 5 272 ? 67.285 149.516 130.720 1.00 50.00 272 HIS N C 1
ATOM 15482 O O . HIS J 5 272 ? 66.494 149.823 131.615 1.00 50.00 272 HIS N O 1
ATOM 15489 N N . MET J 5 273 ? 68.526 149.974 130.671 1.00 50.00 273 MET N N 1
ATOM 15490 C CA . MET J 5 273 ? 69.168 150.629 131.799 1.00 50.00 273 MET N CA 1
ATOM 15491 C C . MET J 5 273 ? 69.605 152.041 131.416 1.00 50.00 273 MET N C 1
ATOM 15492 O O . MET J 5 273 ? 69.358 152.512 130.304 1.00 50.00 273 MET N O 1
ATOM 15497 N N . GLU J 5 274 ? 70.270 152.720 132.358 1.00 50.00 274 GLU N N 1
ATOM 15498 C CA . GLU J 5 274 ? 70.969 153.970 132.053 1.00 50.00 274 GLU N CA 1
ATOM 15499 C C . GLU J 5 274 ? 72.346 153.591 131.521 1.00 50.00 274 GLU N C 1
ATOM 15500 O O . GLU J 5 274 ? 73.355 153.611 132.229 1.00 50.00 274 GLU N O 1
ATOM 15506 N N . GLY J 5 275 ? 72.372 153.231 130.240 1.00 50.00 275 GLY N N 1
ATOM 15507 C CA . GLY J 5 275 ? 73.560 152.629 129.656 1.00 50.00 275 GLY N CA 1
ATOM 15508 C C . GLY J 5 275 ? 74.689 153.629 129.534 1.00 50.00 275 GLY N C 1
ATOM 15509 O O . GLY J 5 275 ? 74.513 154.728 128.996 1.00 50.00 275 GLY N O 1
ATOM 15510 N N . VAL J 5 276 ? 75.853 153.259 130.055 1.00 50.00 276 VAL N N 1
ATOM 15511 C CA . VAL J 5 276 ? 76.986 154.167 130.073 1.00 50.00 276 VAL N CA 1
ATOM 15512 C C . VAL J 5 276 ? 77.528 154.293 128.661 1.00 50.00 276 VAL N C 1
ATOM 15513 O O . VAL J 5 276 ? 77.445 155.366 128.053 1.00 50.00 276 VAL N O 1
ATOM 15517 N N . ARG J 5 277 ? 78.064 153.206 128.106 1.00 50.00 277 ARG N N 1
ATOM 15518 C CA . ARG J 5 277 ? 78.408 153.212 126.690 1.00 50.00 277 ARG N CA 1
ATOM 15519 C C . ARG J 5 277 ? 77.585 152.186 125.926 1.00 50.00 277 ARG N C 1
ATOM 15520 O O . ARG J 5 277 ? 76.622 152.566 125.259 1.00 50.00 277 ARG N O 1
ATOM 15528 N N . ASP J 5 278 ? 77.836 150.896 126.139 1.00 50.00 278 ASP N N 1
ATOM 15529 C CA . ASP J 5 278 ? 77.389 149.759 125.335 1.00 50.00 278 ASP N CA 1
ATOM 15530 C C . ASP J 5 278 ? 77.977 148.510 125.969 1.00 50.00 278 ASP N C 1
ATOM 15531 O O . ASP J 5 278 ? 78.794 148.596 126.891 1.00 50.00 278 ASP N O 1
ATOM 15536 N N . SER J 5 279 ? 77.559 147.353 125.440 1.00 50.00 279 SER N N 1
ATOM 15537 C CA . SER J 5 279 ? 78.338 146.112 125.413 1.00 50.00 279 SER N CA 1
ATOM 15538 C C . SER J 5 279 ? 78.713 145.639 126.819 1.00 50.00 279 SER N C 1
ATOM 15539 O O . SER J 5 279 ? 79.869 145.731 127.237 1.00 50.00 279 SER N O 1
ATOM 15542 N N . TYR J 5 280 ? 77.678 145.196 127.549 1.00 50.00 280 TYR N N 1
ATOM 15543 C CA . TYR J 5 280 ? 77.821 144.805 128.953 1.00 50.00 280 TYR N CA 1
ATOM 15544 C C . TYR J 5 280 ? 78.878 143.730 129.164 1.00 50.00 280 TYR N C 1
ATOM 15545 O O . TYR J 5 280 ? 79.554 143.717 130.196 1.00 50.00 280 TYR N O 1
ATOM 15554 N N . VAL J 5 281 ? 79.038 142.830 128.206 1.00 50.00 281 VAL N N 1
ATOM 15555 C CA . VAL J 5 281 ? 79.930 141.689 128.328 1.00 50.00 281 VAL N CA 1
ATOM 15556 C C . VAL J 5 281 ? 81.065 141.868 127.337 1.00 50.00 281 VAL N C 1
ATOM 15557 O O . VAL J 5 281 ? 80.840 142.263 126.190 1.00 50.00 281 VAL N O 1
ATOM 15561 N N . SER J 5 282 ? 82.285 141.587 127.780 1.00 50.00 282 SER N N 1
ATOM 15562 C CA . SER J 5 282 ? 83.452 141.576 126.901 1.00 50.00 282 SER N CA 1
ATOM 15563 C C . SER J 5 282 ? 83.724 140.180 126.380 1.00 50.00 282 SER N C 1
ATOM 15564 O O . SER J 5 282 ? 84.884 139.768 126.273 1.00 50.00 282 SER N O 1
ATOM 15567 N N . SER J 5 283 ? 82.639 139.439 126.118 1.00 50.00 283 SER N N 1
ATOM 15568 C CA . SER J 5 283 ? 82.651 138.015 125.782 1.00 50.00 283 SER N CA 1
ATOM 15569 C C . SER J 5 283 ? 83.346 137.185 126.868 1.00 50.00 283 SER N C 1
ATOM 15570 O O . SER J 5 283 ? 84.002 136.180 126.589 1.00 50.00 283 SER N O 1
ATOM 15573 N N . SER J 5 284 ? 83.182 137.595 128.121 1.00 50.00 284 SER N N 1
ATOM 15574 C CA . SER J 5 284 ? 83.829 136.938 129.249 1.00 50.00 284 SER N CA 1
ATOM 15575 C C . SER J 5 284 ? 82.927 137.088 130.470 1.00 50.00 284 SER N C 1
ATOM 15576 O O . SER J 5 284 ? 81.739 137.397 130.345 1.00 50.00 284 SER N O 1
ATOM 15579 N N . SER J 5 285 ? 83.483 136.876 131.652 1.00 50.00 285 SER N N 1
ATOM 15580 C CA . SER J 5 285 ? 82.697 136.542 132.828 1.00 50.00 285 SER N CA 1
ATOM 15581 C C . SER J 5 285 ? 82.729 137.648 133.870 1.00 50.00 285 SER N C 1
ATOM 15582 O O . SER J 5 285 ? 83.793 138.182 134.183 1.00 50.00 285 SER N O 1
ATOM 15585 N N . ALA J 5 286 ? 81.553 137.989 134.405 1.00 50.00 286 ALA N N 1
ATOM 15586 C CA . ALA J 5 286 ? 81.480 138.835 135.593 1.00 50.00 286 ALA N CA 1
ATOM 15587 C C . ALA J 5 286 ? 80.784 138.153 136.763 1.00 50.00 286 ALA N C 1
ATOM 15588 O O . ALA J 5 286 ? 81.427 137.862 137.772 1.00 50.00 286 ALA N O 1
ATOM 15590 N N . SER J 5 287 ? 79.473 137.929 136.662 1.00 50.00 287 SER N N 1
ATOM 15591 C CA . SER J 5 287 ? 78.650 137.058 137.495 1.00 50.00 287 SER N CA 1
ATOM 15592 C C . SER J 5 287 ? 78.618 137.342 138.999 1.00 50.00 287 SER N C 1
ATOM 15593 O O . SER J 5 287 ? 77.930 136.626 139.732 1.00 50.00 287 SER N O 1
ATOM 15596 N N . ALA J 5 288 ? 79.295 138.380 139.482 1.00 50.00 288 ALA N N 1
ATOM 15597 C CA . ALA J 5 288 ? 79.391 138.589 140.921 1.00 50.00 288 ALA N CA 1
ATOM 15598 C C . ALA J 5 288 ? 78.266 139.499 141.418 1.00 50.00 288 ALA N C 1
ATOM 15599 O O . ALA J 5 288 ? 77.495 140.055 140.637 1.00 50.00 288 ALA N O 1
ATOM 15601 N N . LEU J 5 289 ? 78.169 139.648 142.742 1.00 50.00 289 LEU N N 1
ATOM 15602 C CA . LEU J 5 289 ? 77.046 140.391 143.306 1.00 50.00 289 LEU N CA 1
ATOM 15603 C C . LEU J 5 289 ? 77.425 141.445 144.335 1.00 50.00 289 LEU N C 1
ATOM 15604 O O . LEU J 5 289 ? 78.606 141.703 144.578 1.00 50.00 289 LEU N O 1
ATOM 15609 N N . CYS J 5 290 ? 76.409 142.027 144.961 1.00 50.00 290 CYS N N 1
ATOM 15610 C CA . CYS J 5 290 ? 76.557 143.002 146.032 1.00 50.00 290 CYS N CA 1
ATOM 15611 C C . CYS J 5 290 ? 75.349 142.857 146.956 1.00 50.00 290 CYS N C 1
ATOM 15612 O O . CYS J 5 290 ? 74.690 141.814 146.969 1.00 50.00 290 CYS N O 1
ATOM 15615 N N . ASP J 5 291 ? 75.073 143.887 147.760 1.00 50.00 291 ASP N N 1
ATOM 15616 C CA . ASP J 5 291 ? 73.998 143.811 148.743 1.00 50.00 291 ASP N CA 1
ATOM 15617 C C . ASP J 5 291 ? 72.737 144.580 148.375 1.00 50.00 291 ASP N C 1
ATOM 15618 O O . ASP J 5 291 ? 71.674 144.286 148.929 1.00 50.00 291 ASP N O 1
ATOM 15623 N N . ASP J 5 292 ? 72.836 145.578 147.495 1.00 50.00 292 ASP N N 1
ATOM 15624 C CA . ASP J 5 292 ? 71.652 146.268 146.995 1.00 50.00 292 ASP N CA 1
ATOM 15625 C C . ASP J 5 292 ? 71.740 146.515 145.494 1.00 50.00 292 ASP N C 1
ATOM 15626 O O . ASP J 5 292 ? 71.009 147.365 144.971 1.00 50.00 292 ASP N O 1
ATOM 15631 N N . ARG J 5 293 ? 72.618 145.797 144.805 1.00 50.00 293 ARG N N 1
ATOM 15632 C CA . ARG J 5 293 ? 73.032 146.087 143.436 1.00 50.00 293 ARG N CA 1
ATOM 15633 C C . ARG J 5 293 ? 73.867 144.906 142.951 1.00 50.00 293 ARG N C 1
ATOM 15634 O O . ARG J 5 293 ? 73.950 143.871 143.624 1.00 50.00 293 ARG N O 1
ATOM 15642 N N . PHE J 5 294 ? 74.486 145.049 141.783 1.00 50.00 294 PHE N N 1
ATOM 15643 C CA . PHE J 5 294 ? 75.387 144.034 141.262 1.00 50.00 294 PHE N CA 1
ATOM 15644 C C . PHE J 5 294 ? 76.818 144.541 141.236 1.00 50.00 294 PHE N C 1
ATOM 15645 O O . PHE J 5 294 ? 77.075 145.746 141.215 1.00 50.00 294 PHE N O 1
ATOM 15653 N N . VAL J 5 295 ? 77.751 143.597 141.207 1.00 50.00 295 VAL N N 1
ATOM 15654 C CA . VAL J 5 295 ? 79.155 143.877 140.940 1.00 50.00 295 VAL N CA 1
ATOM 15655 C C . VAL J 5 295 ? 79.539 143.070 139.712 1.00 50.00 295 VAL N C 1
ATOM 15656 O O . VAL J 5 295 ? 79.647 141.841 139.778 1.00 50.00 295 VAL N O 1
ATOM 15660 N N . LEU J 5 296 ? 79.715 143.745 138.584 1.00 50.00 296 LEU N N 1
ATOM 15661 C CA . LEU J 5 296 ? 79.913 143.054 137.316 1.00 50.00 296 LEU N CA 1
ATOM 15662 C C . LEU J 5 296 ? 81.199 143.539 136.656 1.00 50.00 296 LEU N C 1
ATOM 15663 O O . LEU J 5 296 ? 81.254 144.633 136.089 1.00 50.00 296 LEU N O 1
ATOM 15668 N N . TYR J 5 297 ? 82.226 142.704 136.743 1.00 50.00 297 TYR N N 1
ATOM 15669 C CA . TYR J 5 297 ? 83.504 142.856 136.061 1.00 50.00 297 TYR N CA 1
ATOM 15670 C C . TYR J 5 297 ? 83.444 142.395 134.615 1.00 50.00 297 TYR N C 1
ATOM 15671 O O . TYR J 5 297 ? 82.409 142.502 133.954 1.00 50.00 297 TYR N O 1
ATOM 15680 N N . GLY J 5 298 ? 84.600 142.038 134.076 1.00 50.00 298 GLY N N 1
ATOM 15681 C CA . GLY J 5 298 ? 84.619 141.108 132.971 1.00 50.00 298 GLY N CA 1
ATOM 15682 C C . GLY J 5 298 ? 85.373 141.616 131.776 1.00 50.00 298 GLY N C 1
ATOM 15683 O O . GLY J 5 298 ? 85.668 140.861 130.847 1.00 50.00 298 GLY N O 1
ATOM 15684 N N . GLY J 5 299 ? 85.699 142.894 131.807 1.00 50.00 299 GLY N N 1
ATOM 15685 C CA . GLY J 5 299 ? 86.219 143.555 130.637 1.00 50.00 299 GLY N CA 1
ATOM 15686 C C . GLY J 5 299 ? 87.626 143.130 130.281 1.00 50.00 299 GLY N C 1
ATOM 15687 O O . GLY J 5 299 ? 88.306 142.402 131.006 1.00 50.00 299 GLY N O 1
ATOM 15688 N N . TYR J 5 300 ? 88.065 143.610 129.124 1.00 50.00 300 TYR N N 1
ATOM 15689 C CA . TYR J 5 300 ? 89.339 143.192 128.561 1.00 50.00 300 TYR N CA 1
ATOM 15690 C C . TYR J 5 300 ? 90.473 143.863 129.311 1.00 50.00 300 TYR N C 1
ATOM 15691 O O . TYR J 5 300 ? 90.676 145.073 129.189 1.00 50.00 300 TYR N O 1
ATOM 15700 N N . HIS J 5 301 ? 91.225 143.071 130.072 1.00 50.00 301 HIS N N 1
ATOM 15701 C CA . HIS J 5 301 ? 92.563 143.506 130.443 1.00 50.00 301 HIS N CA 1
ATOM 15702 C C . HIS J 5 301 ? 93.452 143.578 129.208 1.00 50.00 301 HIS N C 1
ATOM 15703 O O . HIS J 5 301 ? 94.401 144.367 129.170 1.00 50.00 301 HIS N O 1
ATOM 15710 N N . HIS J 5 302 ? 93.163 142.754 128.196 1.00 50.00 302 HIS N N 1
ATOM 15711 C CA . HIS J 5 302 ? 93.794 142.832 126.889 1.00 50.00 302 HIS N CA 1
ATOM 15712 C C . HIS J 5 302 ? 92.692 142.810 125.852 1.00 50.00 302 HIS N C 1
ATOM 15713 O O . HIS J 5 302 ? 91.896 141.869 125.810 1.00 50.00 302 HIS N O 1
ATOM 15720 N N . ASP J 5 303 ? 92.673 143.832 125.003 1.00 50.00 303 ASP N N 1
ATOM 15721 C CA . ASP J 5 303 ? 91.547 144.095 124.112 1.00 50.00 303 ASP N CA 1
ATOM 15722 C C . ASP J 5 303 ? 91.525 143.077 122.979 1.00 50.00 303 ASP N C 1
ATOM 15723 O O . ASP J 5 303 ? 91.986 143.326 121.863 1.00 50.00 303 ASP N O 1
ATOM 15728 N N . LYS J 5 304 ? 90.980 141.901 123.275 1.00 50.00 304 LYS N N 1
ATOM 15729 C CA . LYS J 5 304 ? 90.566 141.023 122.196 1.00 50.00 304 LYS N CA 1
ATOM 15730 C C . LYS J 5 304 ? 89.384 141.676 121.500 1.00 50.00 304 LYS N C 1
ATOM 15731 O O . LYS J 5 304 ? 88.579 142.360 122.134 1.00 50.00 304 LYS N O 1
ATOM 15737 N N . SER J 5 305 ? 89.307 141.500 120.190 1.00 50.00 305 SER N N 1
ATOM 15738 C CA . SER J 5 305 ? 88.423 142.328 119.385 1.00 50.00 305 SER N CA 1
ATOM 15739 C C . SER J 5 305 ? 86.968 141.946 119.597 1.00 50.00 305 SER N C 1
ATOM 15740 O O . SER J 5 305 ? 86.568 140.813 119.319 1.00 50.00 305 SER N O 1
ATOM 15743 N N . GLY J 5 306 ? 86.187 142.889 120.114 1.00 50.00 306 GLY N N 1
ATOM 15744 C CA . GLY J 5 306 ? 84.753 142.818 119.918 1.00 50.00 306 GLY N CA 1
ATOM 15745 C C . GLY J 5 306 ? 84.438 142.893 118.436 1.00 50.00 306 GLY N C 1
ATOM 15746 O O . GLY J 5 306 ? 85.138 143.558 117.668 1.00 50.00 306 GLY N O 1
ATOM 15747 N N . LEU J 5 307 ? 83.393 142.180 118.025 1.00 50.00 307 LEU N N 1
ATOM 15748 C CA . LEU J 5 307 ? 83.148 142.038 116.599 1.00 50.00 307 LEU N CA 1
ATOM 15749 C C . LEU J 5 307 ? 82.574 143.314 115.999 1.00 50.00 307 LEU N C 1
ATOM 15750 O O . LEU J 5 307 ? 83.242 143.969 115.192 1.00 50.00 307 LEU N O 1
ATOM 15755 N N . HIS J 5 308 ? 81.352 143.689 116.382 1.00 50.00 308 HIS N N 1
ATOM 15756 C CA . HIS J 5 308 ? 80.834 144.958 115.879 1.00 50.00 308 HIS N CA 1
ATOM 15757 C C . HIS J 5 308 ? 81.256 146.193 116.688 1.00 50.00 308 HIS N C 1
ATOM 15758 O O . HIS J 5 308 ? 81.753 147.142 116.069 1.00 50.00 308 HIS N O 1
ATOM 15765 N N . PRO J 5 309 ? 81.115 146.274 118.018 1.00 50.00 309 PRO N N 1
ATOM 15766 C CA . PRO J 5 309 ? 81.504 147.522 118.678 1.00 50.00 309 PRO N CA 1
ATOM 15767 C C . PRO J 5 309 ? 82.973 147.509 119.066 1.00 50.00 309 PRO N C 1
ATOM 15768 O O . PRO J 5 309 ? 83.519 146.466 119.459 1.00 50.00 309 PRO N O 1
ATOM 15772 N N . PRO J 5 310 ? 83.668 148.642 118.937 1.00 50.00 310 PRO N N 1
ATOM 15773 C CA . PRO J 5 310 ? 84.982 148.760 119.585 1.00 50.00 310 PRO N CA 1
ATOM 15774 C C . PRO J 5 310 ? 84.880 149.267 121.016 1.00 50.00 310 PRO N C 1
ATOM 15775 O O . PRO J 5 310 ? 85.689 150.090 121.452 1.00 50.00 310 PRO N O 1
ATOM 15779 N N . GLU J 5 311 ? 83.892 148.789 121.744 1.00 50.00 311 GLU N N 1
ATOM 15780 C CA . GLU J 5 311 ? 83.620 149.199 123.115 1.00 50.00 311 GLU N CA 1
ATOM 15781 C C . GLU J 5 311 ? 84.369 148.511 124.268 1.00 50.00 311 GLU N C 1
ATOM 15782 O O . GLU J 5 311 ? 84.904 149.236 125.116 1.00 50.00 311 GLU N O 1
ATOM 15788 N N . PRO J 5 312 ? 84.441 147.166 124.375 1.00 50.00 312 PRO N N 1
ATOM 15789 C CA . PRO J 5 312 ? 84.632 146.558 125.706 1.00 50.00 312 PRO N CA 1
ATOM 15790 C C . PRO J 5 312 ? 86.050 146.687 126.257 1.00 50.00 312 PRO N C 1
ATOM 15791 O O . PRO J 5 312 ? 87.036 146.564 125.525 1.00 50.00 312 PRO N O 1
ATOM 15795 N N . SER J 5 313 ? 86.137 146.910 127.573 1.00 50.00 313 SER N N 1
ATOM 15796 C CA . SER J 5 313 ? 87.406 147.093 128.271 1.00 50.00 313 SER N CA 1
ATOM 15797 C C . SER J 5 313 ? 87.202 146.855 129.765 1.00 50.00 313 SER N C 1
ATOM 15798 O O . SER J 5 313 ? 86.074 146.755 130.247 1.00 50.00 313 SER N O 1
ATOM 15801 N N . ARG J 5 314 ? 88.319 146.852 130.504 1.00 50.00 314 ARG N N 1
ATOM 15802 C CA . ARG J 5 314 ? 88.490 146.194 131.803 1.00 50.00 314 ARG N CA 1
ATOM 15803 C C . ARG J 5 314 ? 87.738 146.825 132.974 1.00 50.00 314 ARG N C 1
ATOM 15804 O O . ARG J 5 314 ? 87.945 146.362 134.101 1.00 50.00 314 ARG N O 1
ATOM 15812 N N . ASP J 5 315 ? 86.895 147.831 132.787 1.00 50.00 315 ASP N N 1
ATOM 15813 C CA . ASP J 5 315 ? 86.374 148.525 133.956 1.00 50.00 315 ASP N CA 1
ATOM 15814 C C . ASP J 5 315 ? 85.217 147.763 134.604 1.00 50.00 315 ASP N C 1
ATOM 15815 O O . ASP J 5 315 ? 84.715 146.771 134.078 1.00 50.00 315 ASP N O 1
ATOM 15820 N N . LEU J 5 316 ? 84.818 148.239 135.781 1.00 50.00 316 LEU N N 1
ATOM 15821 C CA . LEU J 5 316 ? 83.696 147.677 136.523 1.00 50.00 316 LEU N CA 1
ATOM 15822 C C . LEU J 5 316 ? 82.376 148.322 136.130 1.00 50.00 316 LEU N C 1
ATOM 15823 O O . LEU J 5 316 ? 82.281 149.543 135.993 1.00 50.00 316 LEU N O 1
ATOM 15828 N N . TYR J 5 317 ? 81.349 147.494 135.962 1.00 50.00 317 TYR N N 1
ATOM 15829 C CA . TYR J 5 317 ? 79.987 147.961 135.745 1.00 50.00 317 TYR N CA 1
ATOM 15830 C C . TYR J 5 317 ? 79.153 147.557 136.953 1.00 50.00 317 TYR N C 1
ATOM 15831 O O . TYR J 5 317 ? 79.220 146.408 137.398 1.00 50.00 317 TYR N O 1
ATOM 15840 N N . VAL J 5 318 ? 78.373 148.496 137.479 1.00 50.00 318 VAL N N 1
ATOM 15841 C CA . VAL J 5 318 ? 77.536 148.267 138.654 1.00 50.00 318 VAL N CA 1
ATOM 15842 C C . VAL J 5 318 ? 76.106 148.653 138.309 1.00 50.00 318 VAL N C 1
ATOM 15843 O O . VAL J 5 318 ? 75.836 149.805 137.951 1.00 50.00 318 VAL N O 1
ATOM 15847 N N . MET J 5 319 ? 75.193 147.697 138.425 1.00 50.00 319 MET N N 1
ATOM 15848 C CA . MET J 5 319 ? 73.820 147.847 137.968 1.00 50.00 319 MET N CA 1
ATOM 15849 C C . MET J 5 319 ? 72.886 148.055 139.148 1.00 50.00 319 MET N C 1
ATOM 15850 O O . MET J 5 319 ? 72.947 147.315 140.132 1.00 50.00 319 MET N O 1
ATOM 15855 N N . ASN J 5 320 ? 72.032 149.064 139.040 1.00 50.00 320 ASN N N 1
ATOM 15856 C CA . ASN J 5 320 ? 71.057 149.395 140.079 1.00 50.00 320 ASN N CA 1
ATOM 15857 C C . ASN J 5 320 ? 69.704 148.768 139.744 1.00 50.00 320 ASN N C 1
ATOM 15858 O O . ASN J 5 320 ? 68.673 149.434 139.639 1.00 50.00 320 ASN N O 1
ATOM 15863 N N . LEU J 5 321 ? 69.728 147.445 139.579 1.00 50.00 321 LEU N N 1
ATOM 15864 C CA . LEU J 5 321 ? 68.526 146.709 139.202 1.00 50.00 321 LEU N CA 1
ATOM 15865 C C . LEU J 5 321 ? 67.520 146.596 140.332 1.00 50.00 321 LEU N C 1
ATOM 15866 O O . LEU J 5 321 ? 66.334 146.378 140.059 1.00 50.00 321 LEU N O 1
ATOM 15871 N N . GLN J 5 322 ? 67.967 146.721 141.583 1.00 50.00 322 GLN N N 1
ATOM 15872 C CA . GLN J 5 322 ? 67.049 146.668 142.714 1.00 50.00 322 GLN N CA 1
ATOM 15873 C C . GLN J 5 322 ? 66.105 147.858 142.718 1.00 50.00 322 GLN N C 1
ATOM 15874 O O . GLN J 5 322 ? 64.956 147.740 143.160 1.00 50.00 322 GLN N O 1
ATOM 15880 N N . THR J 5 323 ? 66.562 148.999 142.216 1.00 50.00 323 THR N N 1
ATOM 15881 C CA . THR J 5 323 ? 65.697 150.158 142.090 1.00 50.00 323 THR N CA 1
ATOM 15882 C C . THR J 5 323 ? 64.738 149.952 140.927 1.00 50.00 323 THR N C 1
ATOM 15883 O O . THR J 5 323 ? 65.124 149.442 139.869 1.00 50.00 323 THR N O 1
ATOM 15887 N N . LYS J 5 324 ? 63.468 150.313 141.150 1.00 50.00 324 LYS N N 1
ATOM 15888 C CA . LYS J 5 324 ? 62.475 150.315 140.079 1.00 50.00 324 LYS N CA 1
ATOM 15889 C C . LYS J 5 324 ? 62.880 151.265 138.959 1.00 50.00 324 LYS N C 1
ATOM 15890 O O . LYS J 5 324 ? 62.655 150.976 137.777 1.00 50.00 324 LYS N O 1
ATOM 15896 N N . LYS J 5 325 ? 63.494 152.396 139.309 1.00 50.00 325 LYS N N 1
ATOM 15897 C CA . LYS J 5 325 ? 64.236 153.197 138.338 1.00 50.00 325 LYS N CA 1
ATOM 15898 C C . LYS J 5 325 ? 65.603 152.537 138.174 1.00 50.00 325 LYS N C 1
ATOM 15899 O O . LYS J 5 325 ? 66.611 152.931 138.768 1.00 50.00 325 LYS N O 1
ATOM 15905 N N . ALA J 5 326 ? 65.620 151.490 137.359 1.00 50.00 326 ALA N N 1
ATOM 15906 C CA . ALA J 5 326 ? 66.817 150.688 137.157 1.00 50.00 326 ALA N CA 1
ATOM 15907 C C . ALA J 5 326 ? 67.801 151.460 136.289 1.00 50.00 326 ALA N C 1
ATOM 15908 O O . ALA J 5 326 ? 67.540 151.713 135.110 1.00 50.00 326 ALA N O 1
ATOM 15910 N N . VAL J 5 327 ? 68.928 151.849 136.878 1.00 50.00 327 VAL N N 1
ATOM 15911 C CA . VAL J 5 327 ? 69.924 152.678 136.218 1.00 50.00 327 VAL N CA 1
ATOM 15912 C C . VAL J 5 327 ? 71.283 151.997 136.338 1.00 50.00 327 VAL N C 1
ATOM 15913 O O . VAL J 5 327 ? 71.455 151.024 137.066 1.00 50.00 327 VAL N O 1
ATOM 15917 N N . VAL J 5 328 ? 72.256 152.519 135.599 1.00 50.00 328 VAL N N 1
ATOM 15918 C CA . VAL J 5 328 ? 73.627 152.026 135.655 1.00 50.00 328 VAL N CA 1
ATOM 15919 C C . VAL J 5 328 ? 74.562 153.199 135.902 1.00 50.00 328 VAL N C 1
ATOM 15920 O O . VAL J 5 328 ? 74.527 154.193 135.171 1.00 50.00 328 VAL N O 1
ATOM 15924 N N . HIS J 5 329 ? 75.395 153.075 136.923 1.00 50.00 329 HIS N N 1
ATOM 15925 C CA . HIS J 5 329 ? 76.439 154.028 137.240 1.00 50.00 329 HIS N CA 1
ATOM 15926 C C . HIS J 5 329 ? 77.755 153.270 137.300 1.00 50.00 329 HIS N C 1
ATOM 15927 O O . HIS J 5 329 ? 77.853 152.122 136.869 1.00 50.00 329 HIS N O 1
ATOM 15934 N N . HIS J 5 330 ? 78.776 153.927 137.823 1.00 50.00 330 HIS N N 1
ATOM 15935 C CA . HIS J 5 330 ? 80.011 153.252 138.172 1.00 50.00 330 HIS N CA 1
ATOM 15936 C C . HIS J 5 330 ? 80.389 153.573 139.605 1.00 50.00 330 HIS N C 1
ATOM 15937 O O . HIS J 5 330 ? 80.160 154.684 140.088 1.00 50.00 330 HIS N O 1
ATOM 15944 N N . ALA J 5 331 ? 80.971 152.593 140.275 1.00 50.00 331 ALA N N 1
ATOM 15945 C CA . ALA J 5 331 ? 81.849 152.893 141.376 1.00 50.00 331 ALA N CA 1
ATOM 15946 C C . ALA J 5 331 ? 83.146 153.450 140.800 1.00 50.00 331 ALA N C 1
ATOM 15947 O O . ALA J 5 331 ? 83.421 153.270 139.610 1.00 50.00 331 ALA N O 1
ATOM 15949 N N . PRO J 5 332 ? 83.937 154.186 141.609 1.00 50.00 332 PRO N N 1
ATOM 15950 C CA . PRO J 5 332 ? 85.285 154.570 141.166 1.00 50.00 332 PRO N CA 1
ATOM 15951 C C . PRO J 5 332 ? 86.125 153.364 140.789 1.00 50.00 332 PRO N C 1
ATOM 15952 O O . PRO J 5 332 ? 86.406 152.493 141.614 1.00 50.00 332 PRO N O 1
ATOM 15956 N N . THR J 5 333 ? 86.478 153.299 139.510 1.00 50.00 333 THR N N 1
ATOM 15957 C CA . THR J 5 333 ? 87.018 152.086 138.919 1.00 50.00 333 THR N CA 1
ATOM 15958 C C . THR J 5 333 ? 88.470 151.919 139.336 1.00 50.00 333 THR N C 1
ATOM 15959 O O . THR J 5 333 ? 89.345 152.670 138.893 1.00 50.00 333 THR N O 1
ATOM 15963 N N . ARG J 5 334 ? 88.727 150.932 140.181 1.00 50.00 334 ARG N N 1
ATOM 15964 C CA . ARG J 5 334 ? 90.085 150.611 140.606 1.00 50.00 334 ARG N CA 1
ATOM 15965 C C . ARG J 5 334 ? 90.753 149.890 139.449 1.00 50.00 334 ARG N C 1
ATOM 15966 O O . ARG J 5 334 ? 90.746 148.665 139.361 1.00 50.00 334 ARG N O 1
ATOM 15974 N N . MET J 5 335 ? 91.329 150.672 138.539 1.00 50.00 335 MET N N 1
ATOM 15975 C CA . MET J 5 335 ? 91.938 150.132 137.327 1.00 50.00 335 MET N CA 1
ATOM 15976 C C . MET J 5 335 ? 93.295 149.541 137.692 1.00 50.00 335 MET N C 1
ATOM 15977 O O . MET J 5 335 ? 94.358 150.125 137.467 1.00 50.00 335 MET N O 1
ATOM 15982 N N . ALA J 5 336 ? 93.246 148.345 138.268 1.00 50.00 336 ALA N N 1
ATOM 15983 C CA . ALA J 5 336 ? 94.440 147.548 138.494 1.00 50.00 336 ALA N CA 1
ATOM 15984 C C . ALA J 5 336 ? 94.784 146.789 137.224 1.00 50.00 336 ALA N C 1
ATOM 15985 O O . ALA J 5 336 ? 94.259 147.087 136.147 1.00 50.00 336 ALA N O 1
ATOM 15987 N N . SER J 5 337 ? 95.662 145.806 137.328 1.00 50.00 337 SER N N 1
ATOM 15988 C CA . SER J 5 337 ? 95.972 144.994 136.164 1.00 50.00 337 SER N CA 1
ATOM 15989 C C . SER J 5 337 ? 94.925 143.922 135.884 1.00 50.00 337 SER N C 1
ATOM 15990 O O . SER J 5 337 ? 95.078 143.179 134.909 1.00 50.00 337 SER N O 1
ATOM 15993 N N . ALA J 5 338 ? 93.862 143.845 136.680 1.00 50.00 338 ALA N N 1
ATOM 15994 C CA . ALA J 5 338 ? 92.936 142.727 136.640 1.00 50.00 338 ALA N CA 1
ATOM 15995 C C . ALA J 5 338 ? 92.030 142.784 135.411 1.00 50.00 338 ALA N C 1
ATOM 15996 O O . ALA J 5 338 ? 91.994 143.768 134.666 1.00 50.00 338 ALA N O 1
ATOM 15998 N N . GLY J 5 339 ? 91.299 141.702 135.208 1.00 50.00 339 GLY N N 1
ATOM 15999 C CA . GLY J 5 339 ? 90.314 141.613 134.151 1.00 50.00 339 GLY N CA 1
ATOM 16000 C C . GLY J 5 339 ? 90.140 140.188 133.664 1.00 50.00 339 GLY N C 1
ATOM 16001 O O . GLY J 5 339 ? 90.958 139.306 133.917 1.00 50.00 339 GLY N O 1
ATOM 16002 N N . HIS J 5 340 ? 88.983 139.953 133.032 1.00 50.00 340 HIS N N 1
ATOM 16003 C CA . HIS J 5 340 ? 88.698 138.872 132.085 1.00 50.00 340 HIS N CA 1
ATOM 16004 C C . HIS J 5 340 ? 88.572 137.494 132.742 1.00 50.00 340 HIS N C 1
ATOM 16005 O O . HIS J 5 340 ? 88.112 136.546 132.100 1.00 50.00 340 HIS N O 1
ATOM 16012 N N . THR J 5 341 ? 88.919 137.367 134.023 1.00 50.00 341 THR N N 1
ATOM 16013 C CA . THR J 5 341 ? 88.655 136.136 134.767 1.00 50.00 341 THR N CA 1
ATOM 16014 C C . THR J 5 341 ? 88.488 136.542 136.223 1.00 50.00 341 THR N C 1
ATOM 16015 O O . THR J 5 341 ? 89.476 136.783 136.919 1.00 50.00 341 THR N O 1
ATOM 16019 N N . CYS J 5 342 ? 87.249 136.626 136.668 1.00 50.00 342 CYS N N 1
ATOM 16020 C CA . CYS J 5 342 ? 86.955 136.990 138.038 1.00 50.00 342 CYS N CA 1
ATOM 16021 C C . CYS J 5 342 ? 86.063 135.934 138.657 1.00 50.00 342 CYS N C 1
ATOM 16022 O O . CYS J 5 342 ? 85.256 135.304 137.971 1.00 50.00 342 CYS N O 1
ATOM 16025 N N . LEU J 5 343 ? 86.232 135.723 139.954 1.00 50.00 343 LEU N N 1
ATOM 16026 C CA . LEU J 5 343 ? 85.321 134.894 140.720 1.00 50.00 343 LEU N CA 1
ATOM 16027 C C . LEU J 5 343 ? 84.904 135.636 141.977 1.00 50.00 343 LEU N C 1
ATOM 16028 O O . LEU J 5 343 ? 85.626 136.495 142.483 1.00 50.00 343 LEU N O 1
ATOM 16033 N N . ARG J 5 344 ? 83.731 135.287 142.474 1.00 50.00 344 ARG N N 1
ATOM 16034 C CA . ARG J 5 344 ? 83.011 136.181 143.360 1.00 50.00 344 ARG N CA 1
ATOM 16035 C C . ARG J 5 344 ? 83.312 135.916 144.823 1.00 50.00 344 ARG N C 1
ATOM 16036 O O . ARG J 5 344 ? 83.861 134.883 145.211 1.00 50.00 344 ARG N O 1
ATOM 16044 N N . LEU J 5 345 ? 82.940 136.899 145.632 1.00 50.00 345 LEU N N 1
ATOM 16045 C CA . LEU J 5 345 ? 82.919 136.783 147.081 1.00 50.00 345 LEU N CA 1
ATOM 16046 C C . LEU J 5 345 ? 81.923 137.827 147.551 1.00 50.00 345 LEU N C 1
ATOM 16047 O O . LEU J 5 345 ? 82.194 139.024 147.446 1.00 50.00 345 LEU N O 1
ATOM 16052 N N . ILE J 5 346 ? 80.769 137.384 148.028 1.00 50.00 346 ILE N N 1
ATOM 16053 C CA . ILE J 5 346 ? 79.724 138.331 148.378 1.00 50.00 346 ILE N CA 1
ATOM 16054 C C . ILE J 5 346 ? 79.442 138.259 149.869 1.00 50.00 346 ILE N C 1
ATOM 16055 O O . ILE J 5 346 ? 80.023 137.436 150.585 1.00 50.00 346 ILE N O 1
ATOM 16060 N N . ASP J 5 347 ? 78.555 139.137 150.334 1.00 50.00 347 ASP N N 1
ATOM 16061 C CA . ASP J 5 347 ? 78.043 139.147 151.696 1.00 50.00 347 ASP N CA 1
ATOM 16062 C C . ASP J 5 347 ? 76.776 139.989 151.689 1.00 50.00 347 ASP N C 1
ATOM 16063 O O . ASP J 5 347 ? 76.680 140.976 150.954 1.00 50.00 347 ASP N O 1
ATOM 16068 N N . ASN J 5 348 ? 75.802 139.588 152.501 1.00 50.00 348 ASN N N 1
ATOM 16069 C CA . ASN J 5 348 ? 74.522 140.286 152.533 1.00 50.00 348 ASN N CA 1
ATOM 16070 C C . ASN J 5 348 ? 74.583 141.510 153.438 1.00 50.00 348 ASN N C 1
ATOM 16071 O O . ASN J 5 348 ? 75.250 141.499 154.478 1.00 50.00 348 ASN N O 1
ATOM 16076 N N . SER J 5 349 ? 73.915 142.582 152.995 1.00 50.00 349 SER N N 1
ATOM 16077 C CA . SER J 5 349 ? 73.746 143.858 153.698 1.00 50.00 349 SER N CA 1
ATOM 16078 C C . SER J 5 349 ? 75.063 144.592 153.955 1.00 50.00 349 SER N C 1
ATOM 16079 O O . SER J 5 349 ? 75.100 145.527 154.762 1.00 50.00 349 SER N O 1
ATOM 16082 N N . VAL J 5 350 ? 76.140 144.214 153.264 1.00 50.00 350 VAL N N 1
ATOM 16083 C CA . VAL J 5 350 ? 77.443 144.852 153.426 1.00 50.00 350 VAL N CA 1
ATOM 16084 C C . VAL J 5 350 ? 78.242 144.537 152.167 1.00 50.00 350 VAL N C 1
ATOM 16085 O O . VAL J 5 350 ? 77.907 143.619 151.418 1.00 50.00 350 VAL N O 1
ATOM 16089 N N . VAL J 5 351 ? 79.286 145.318 151.914 1.00 50.00 351 VAL N N 1
ATOM 16090 C CA . VAL J 5 351 ? 80.148 145.125 150.756 1.00 50.00 351 VAL N CA 1
ATOM 16091 C C . VAL J 5 351 ? 81.469 144.555 151.250 1.00 50.00 351 VAL N C 1
ATOM 16092 O O . VAL J 5 351 ? 82.223 145.233 151.958 1.00 50.00 351 VAL N O 1
ATOM 16096 N N . MET J 5 352 ? 81.746 143.307 150.892 1.00 50.00 352 MET N N 1
ATOM 16097 C CA . MET J 5 352 ? 83.017 142.654 151.197 1.00 50.00 352 MET N CA 1
ATOM 16098 C C . MET J 5 352 ? 83.397 141.872 149.950 1.00 50.00 352 MET N C 1
ATOM 16099 O O . MET J 5 352 ? 82.712 140.911 149.597 1.00 50.00 352 MET N O 1
ATOM 16104 N N . ILE J 5 353 ? 84.466 142.280 149.270 1.00 50.00 353 ILE N N 1
ATOM 16105 C CA . ILE J 5 353 ? 84.733 141.829 147.909 1.00 50.00 353 ILE N CA 1
ATOM 16106 C C . ILE J 5 353 ? 86.067 141.102 147.854 1.00 50.00 353 ILE N C 1
ATOM 16107 O O . ILE J 5 353 ? 87.083 141.622 148.327 1.00 50.00 353 ILE N O 1
ATOM 16112 N N . GLY J 5 354 ? 86.062 139.904 147.263 1.00 50.00 354 GLY N N 1
ATOM 16113 C CA . GLY J 5 354 ? 87.282 139.216 146.913 1.00 50.00 354 GLY N CA 1
ATOM 16114 C C . GLY J 5 354 ? 87.199 138.698 145.488 1.00 50.00 354 GLY N C 1
ATOM 16115 O O . GLY J 5 354 ? 86.127 138.651 144.887 1.00 50.00 354 GLY N O 1
ATOM 16116 N N . GLY J 5 355 ? 88.350 138.311 144.960 1.00 50.00 355 GLY N N 1
ATOM 16117 C CA . GLY J 5 355 ? 88.387 137.795 143.609 1.00 50.00 355 GLY N CA 1
ATOM 16118 C C . GLY J 5 355 ? 89.748 137.233 143.270 1.00 50.00 355 GLY N C 1
ATOM 16119 O O . GLY J 5 355 ? 90.756 137.544 143.913 1.00 50.00 355 GLY N O 1
ATOM 16120 N N . THR J 5 356 ? 89.754 136.394 142.239 1.00 50.00 356 THR N N 1
ATOM 16121 C CA . THR J 5 356 ? 90.944 135.763 141.686 1.00 50.00 356 THR N CA 1
ATOM 16122 C C . THR J 5 356 ? 91.123 136.205 140.235 1.00 50.00 356 THR N C 1
ATOM 16123 O O . THR J 5 356 ? 90.394 137.063 139.734 1.00 50.00 356 THR N O 1
ATOM 16127 N N . CYS J 5 357 ? 92.101 135.613 139.555 1.00 50.00 357 CYS N N 1
ATOM 16128 C CA . CYS J 5 357 ? 92.452 136.001 138.189 1.00 50.00 357 CYS N CA 1
ATOM 16129 C C . CYS J 5 357 ? 92.978 134.773 137.458 1.00 50.00 357 CYS N C 1
ATOM 16130 O O . CYS J 5 357 ? 92.712 133.637 137.852 1.00 50.00 357 CYS N O 1
ATOM 16133 N N . LYS J 5 358 ? 93.687 135.002 136.355 1.00 50.00 358 LYS N N 1
ATOM 16134 C CA . LYS J 5 358 ? 94.300 133.909 135.611 1.00 50.00 358 LYS N CA 1
ATOM 16135 C C . LYS J 5 358 ? 95.637 133.494 136.212 1.00 50.00 358 LYS N C 1
ATOM 16136 O O . LYS J 5 358 ? 95.787 132.382 136.728 1.00 50.00 358 LYS N O 1
ATOM 16142 N N . SER J 5 359 ? 96.615 134.398 136.151 1.00 50.00 359 SER N N 1
ATOM 16143 C CA . SER J 5 359 ? 97.921 134.169 136.752 1.00 50.00 359 SER N CA 1
ATOM 16144 C C . SER J 5 359 ? 98.400 135.373 137.539 1.00 50.00 359 SER N C 1
ATOM 16145 O O . SER J 5 359 ? 99.439 135.285 138.200 1.00 50.00 359 SER N O 1
ATOM 16148 N N . VAL J 5 360 ? 97.683 136.485 137.491 1.00 50.00 360 VAL N N 1
ATOM 16149 C CA . VAL J 5 360 ? 97.980 137.641 138.320 1.00 50.00 360 VAL N CA 1
ATOM 16150 C C . VAL J 5 360 ? 97.208 137.379 139.606 1.00 50.00 360 VAL N C 1
ATOM 16151 O O . VAL J 5 360 ? 96.112 137.894 139.809 1.00 50.00 360 VAL N O 1
ATOM 16155 N N . ASN J 5 361 ? 97.784 136.553 140.473 1.00 50.00 361 ASN N N 1
ATOM 16156 C CA . ASN J 5 361 ? 97.098 136.146 141.690 1.00 50.00 361 ASN N CA 1
ATOM 16157 C C . ASN J 5 361 ? 96.994 137.342 142.619 1.00 50.00 361 ASN N C 1
ATOM 16158 O O . ASN J 5 361 ? 97.994 137.787 143.190 1.00 50.00 361 ASN N O 1
ATOM 16163 N N . CYS J 5 362 ? 95.785 137.865 142.755 1.00 50.00 362 CYS N N 1
ATOM 16164 C CA . CYS J 5 362 ? 95.582 139.144 143.406 1.00 50.00 362 CYS N CA 1
ATOM 16165 C C . CYS J 5 362 ? 94.239 139.107 144.119 1.00 50.00 362 CYS N C 1
ATOM 16166 O O . CYS J 5 362 ? 93.671 138.035 144.353 1.00 50.00 362 CYS N O 1
ATOM 16169 N N . CYS J 5 363 ? 93.741 140.282 144.477 1.00 50.00 363 CYS N N 1
ATOM 16170 C CA . CYS J 5 363 ? 92.447 140.415 145.124 1.00 50.00 363 CYS N CA 1
ATOM 16171 C C . CYS J 5 363 ? 91.738 141.613 144.528 1.00 50.00 363 CYS N C 1
ATOM 16172 O O . CYS J 5 363 ? 92.281 142.720 144.515 1.00 50.00 363 CYS N O 1
ATOM 16175 N N . THR J 5 364 ? 90.540 141.382 144.021 1.00 50.00 364 THR N N 1
ATOM 16176 C CA . THR J 5 364 ? 89.660 142.475 143.661 1.00 50.00 364 THR N CA 1
ATOM 16177 C C . THR J 5 364 ? 88.877 142.891 144.895 1.00 50.00 364 THR N C 1
ATOM 16178 O O . THR J 5 364 ? 88.247 142.054 145.548 1.00 50.00 364 THR N O 1
ATOM 16182 N N . ASN J 5 365 ? 88.922 144.178 145.221 1.00 50.00 365 ASN N N 1
ATOM 16183 C CA . ASN J 5 365 ? 88.319 144.665 146.450 1.00 50.00 365 ASN N CA 1
ATOM 16184 C C . ASN J 5 365 ? 87.523 145.924 146.159 1.00 50.00 365 ASN N C 1
ATOM 16185 O O . ASN J 5 365 ? 87.957 146.782 145.387 1.00 50.00 365 ASN N O 1
ATOM 16190 N N . LEU J 5 366 ? 86.361 146.026 146.786 1.00 50.00 366 LEU N N 1
ATOM 16191 C CA . LEU J 5 366 ? 85.581 147.245 146.719 1.00 50.00 366 LEU N CA 1
ATOM 16192 C C . LEU J 5 366 ? 85.159 147.648 148.117 1.00 50.00 366 LEU N C 1
ATOM 16193 O O . LEU J 5 366 ? 84.520 148.670 148.293 1.00 50.00 366 LEU N O 1
#